Protein 3SC6 (pdb70)

Nearest PDB structures (foldseek):
  3sc6-assembly5_E  TM=1.002E+00  e=9.962E-59  Bacillus anthracis str. Ames
  3sc6-assembly6_F  TM=9.997E-01  e=1.436E-58  Bacillus anthracis str. Ames
  3sc6-assembly2_B  TM=9.891E-01  e=1.300E-56  Bacillus anthracis str. Ames
  1kbz-assembly1_A  TM=9.444E-01  e=1.532E-31  Salmonella enterica subsp. enterica serovar Typhimurium
  8ctr-assembly4_D  TM=9.181E-01  e=6.943E-32  Klebsiella pneumoniae

CATH classification: 3.40.50.720 (+1 more: 3.90.25.10)

InterPro domains:
  IPR005913 dTDP-4-dehydrorhamnose reductase [PTHR10491] (2-282)
  IPR005913 dTDP-4-dehydrorhamnose reductase [TIGR01214] (4-278)
  IPR029903 RmlD-like, substrate binding domain [PF04321] (4-279)
  IPR036291 NAD(P)-binding domain superfamily [SSF51735] (4-278)

Solvent-accessible surface area: 69756 Å² total; per-residue (Å²): 157,74,89,0,1,0,5,22,5,100,38,57,12,0,80,1,0,67,101,65,3,75,90,154,63,8,46,40,76,45,31,33,165,168,117,12,50,11,46,60,29,75,36,3,37,114,16,4,87,146,29,145,4,77,1,1,0,4,23,17,32,21,93,120,24,61,75,0,45,170,65,135,63,76,0,41,35,31,3,0,6,0,1,0,1,4,0,3,1,0,47,80,22,31,0,48,1,0,2,12,3,7,7,32,0,5,78,2,91,111,57,106,1,19,14,17,66,76,136,31,40,41,41,11,25,22,0,23,0,10,58,5,0,1,51,10,0,48,53,2,6,26,58,1,0,0,0,8,8,6,35,42,7,0,44,64,46,110,15,50,0,58,44,11,40,133,53,1,146,143,110,151,87,21,64,10,14,36,54,21,54,0,3,1,0,0,0,0,7,0,3,75,10,1,44,92,0,2,96,41,14,16,9,4,11,0,0,0,0,1,54,37,61,4,7,58,29,88,2,0,99,59,0,7,81,94,26,130,48,206,26,84,12,84,86,32,52,34,162,138,142,60,54,62,5,63,67,7,130,50,5,27,8,52,44,1,2,3,99,10,20,67,26,149,133,12,46,30,10,67,92,0,0,71,82,6,42,128,69,53,229,164,144,92,162,96,50,68,0,1,0,2,22,6,106,35,56,14,1,70,0,0,62,110,57,2,62,89,135,90,8,54,42,80,48,33,35,153,162,121,5,49,8,51,62,27,75,39,1,42,124,19,3,79,145,18,130,3,60,0,1,0,5,23,12,37,24,90,128,19,67,63,0,73,151,78,71,49,74,0,17,33,29,2,0,4,0,2,1,1,2,0,10,1,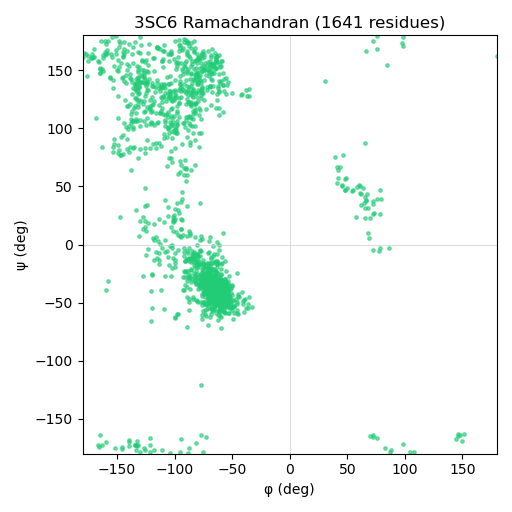0,51,89,29,38,0,40,1,0,1,18,4,10,10,26,0,7,87,8,86,94,81,97,1,26,18,14,58,70,130,28,51,44,27,14,36,20,0,24,0,9,61,6,0,2,56,12,0,50,50,3,7,28,58,1,0,0,0,10,8,6,31,47,7,0,43,62,43,138,14,54,0,74,50,4,35,128,56,6,124,91,201,129,126,7,68,11,36,14,32,18,40,0,3,1,0,0,0,0,6,0,2,73,8,0,31,88,0,2,107,38,12,16,5,4,15,0,0,0,1,0,57,39,46,3,4,51,3,72,2,0,79,67,0,5,76,89,30,127,39,197,42,111,6,25,0,56,20,92,161,83,9,54,106,6,105,60,2,28,8,52,43,21,1,3,128,11,18,65,21,136,150,9,45,33,6,45,90,0,0,83,79,4,53,127,59,99,201,93,74,67,0,1,0,3,20,4,103,36,41,11,0,83,0,0,74,92,67,4,67,86,146,66,6,46,39,70,44,31,34,156,158,115,8,45,9,53,66,27,84,36,2,55,107,16,4,92,136,15,174,3,81,0,2,0,5,27,16,35,26,92,119,26,59,85,0,40,161,79,132,64,77,0,34,34,28,2,0,4,0,1,0,1,4,0,9,2,0,59,81,30,38,0,40,2,0,4,14,2,11,8,18,0,6,82,4,73,94,54,116,0,26,23,13,69,76,136,29,42,46,28,12,29,23,0,20,0,13,55,5,0,4,49,14,0,53,44,3,6,24,58,1,0,0,0,10,7,6,25,44,3,0,51,67,35,130,12,44,0,76,38,12,35,136,37,11,159,108,114,140,91,6,60,5,11,14,16,13,36,0,3,0,0,0,0,0,11,0,3,79,10,0,45,75,0,2,97,36,23,20,7,4,18,0,0,0,0,0,51,40,50,3,7,40,25,88,2,0,118,76,0,6,77,79,29,137,40,212,24,85,22,84,32,19,1,53,83,88,116,56,34,75,4,56,55,3,70,5,1,32,8,57,45,26,2,3,125,16,18,67,24,125,149,11,48,35,12,52,88,1,0,76,80,7,44,146,58,101,203,88,155,82,56,45,1,1,0,2,19,3,101,33,36,11,0,88,0,0,63,97,54,6,81,90,144,86,14,49,37,73,50,31,30,165,163,124,6,50,7,47,60,28,77,46,1,38,104,15,4,83,129,18,144,4,72,3,2,0,4,25,14,36,25,89,137,23,53,69,0,58,142,78,163,58,77,0,33,34,34,1,0,4,0,1,0,1,2,0,11,0,0,48,84,32,36,0,46,1,0,1,19,4,12,9,20,0,2,100,4,93,113,71,120,0,14,19,16,58,62,133,32,49,45,34,14,38,24,0,22,0,7,58,6,0,2,48,11,0,50,44,2,6,30,57,2,0,0,0,13,7,5,29,41,3,0,47,70,32,140,13,45,0,72,50,14,52,146,39,5,172,122,129,103,100,7,59,5,14,33,51,16,42,0,2,0,0,0,0,4,3,0,0,77,9,1,47,92,0,2,89,37,18,20,6,4,18,0,0,0,0,0,44,43,47,3,5,40,30,98,2,0,101,69,0,6,74,82,31,140,40,136,19,100,13,79,70,30,45,52,165,129,126,64,40,70,5,60,65,7,86,63,5,29,8,52,30,25,2,1,122,12,19,67,29,144,148,10,47,28,13,74,95,0,0,79,73,6,44,131,72,105,154,74,81,0,0,0,2,21,4,102,38,32,15,0,76,0,0,68,99,69,3,71,88,147,72,5,51,38,83,47,28,32,155,160,118,7,48,7,50,57,44,73,32,1,51,127,19,5,96,144,23,148,3,71,0,1,0,4,23,14,40,26,92,122,19,82,88,0,53,179,76,127,56,79,0,31,35,30,2,0,5,0,2,1,4,5,0,7,3,0,56,93,12,34,0,41,1,0,2,17,4,8,11,27,0,5,83,5,94,96,77,97,1,27,18,16,63,77,133,29,42,42,37,13,22,21,0,24,0,8,55,4,0,2,53,14,0,58,47,6,5,36,50,2,0,0,0,13,6,5,29,44,4,0,48,59,39,149,12,49,0,68,43,7,50,140,29,20,161,116,130,132,92,10,62,5,10,4,36,14,32,0,2,0,0,0,0,1,5,0,3,73,8,0,46,82,0,1,90,39,20,20,4,4,16,0,0,0,0,1,42,49,44,4,0,47,2,61,2,0,90,69,0,8,78,72,26,139,46,209,21,82,10,34,2,26,7,63,96,89,192,52,57,85,6,127,73,2,34,10,59,39,26,1,3,128,14,20,71,26,141,153,9,44,32,15,52,89,0,0,66,80,4,37,134,72,74,238,237,82,67,81,0,0,0,3,19,9,90,40,41,12,0,83,0,0,70,100,70,4,71,90,149,64,4,52,37,75,48,30,46,161,162,124,5,50,8,51,62,32,72,43,1,40,128,21,4,91,146,26,156,3,79,0,1,0,1,23,16,34,22,89,115,24,60,76,0,45,174,68,130,60,78,0,37,33,30,1,0,6,0,1,0,1,2,0,4,1,0,56,88,30,40,0,45,1,0,1,8,3,8,8,26,0,5,85,2,72,110,66,124,1,20,17,17,59,77,134,32,51,46,36,12,25,21,0,21,0,10,58,5,0,3,52,8,0,52,42,2,6,30,57,1,0,0,0,10,9,5,26,41,4,0,61,60,39,141,14,56,0,61,40,6,36,150,44,5,149,139,124,138,80,13,61,8,12,11,12,16,55,0,2,0,0,0,0,2,4,0,3,68,8,0,48,78,0,2,93,40,14,16,8,3,16,0,0,0,0,0,39,47,50,2,5,45,10,98,2,0,89,66,0,8,77,89,26,135,38,199,23,78,10,64,22,24,4,60,120,88,116,60,40,73,2,60,58,3,62,30,5,28,9,57,35,19,1,4,108,12,20,70,32,156,140,11,43,28,16,54,90,0,0,83,90,4,49,133,62,99

Radius of gyration: 38.67 Å; Cα contacts (8 Å, |Δi|>4): 3733; chains: 6; bounding box: 90×104×115 Å

Secondary structure (DSSP, 8-state):
-EEEEEESTTSHHHHHHHHHS-TTTEEEEEE-TTTS-TT-HHHHHHHHHHH--SEEEE------HHHHTT-HHHHHIIIIIHHHHHHHHHHHHT-EEEEEEEGGGS----SS-B-TTSPP---SHHHHHHHHHHHHHHHH-SSEEEEEE-SEE-SSS--HHHHHHHHHTT-SEEEEE-S-EE--EEHHHHHHHHHHHHTS---EEEE---BS-EEHHHHHHHHHHHHT---EEEEE-HHHH--SS---SB--B--HHHHHTTPPPPPBHHHHHHHHHHHT-/--PPPEEEEEETTTSHHHHHHHHHS-TTTEEEEE--TTT--TT-HHHHHHHHHHH--SEEEE------HHHHHH-HHHHHIIIIIHHHHHHHHHHHHT-EEEEEEEGGGS----TT-B-TTSPP--SSHHHHHHHHHHHHHHHH-SSEEEEEE-SEE-SSS--HHHHHHHHHHH-S-EEEESS-EE--EEHHHHHHHHHHHHTS---EEEE---BS-EEHHHHHHHHHHHTT----EEEE--------SEE-B--HHHHHTTPPPPPBHHHHHHHHHHT-/-PEEEEEETTTSHHHHHHHHHS-TTTEEEEE--TTT--TT-HHHHHHHHHHH--SEEEE------TTGGGT-HHHHHIIIIIHHHHHHHHHHHHT-EEEEEEEGGGS----SS-B-TTSPP--SSHHHHHHHHHHHHHHHH-SSEEEEEE-SEE-SSS--HHHHHHHHHTT-SEEEEE-S-EE--EEHHHHHHHHHHHHTS---EEEE---BS-EEHHHHHHHHHHHHT---EEEEE-HHHHT-SS---SEE-B--HHHHHTTPPPPPBHHHHHHHHHHT-/-PPPEEEEEESTTSHHHHHHTTSS-TTTEEEEEE-TTTS-TT-HHHHHHHHHHH--SEEEE------HHHHHH-HHHHHIIIIIHHHHHHHHHHHHT-EEEEEEEGGGS----TT-B-TTSPP--SSHHHHHHHHHHHHHHHH-SSEEEEEE-SEE-SSS--HHHHHHHHHTT-SEEEEE-S-EE--EEHHHHHHHHHHHTTS---EEEE---BS-EEHHHHHHHHHHHTT---EEEEE-HHHHT-SSPPPSEE-B--HHHHHTTPPPPPBHHHHHHHHHHT-/-EEEEEETTTSHHHHHHHHHS-TTTEEEEEE-TTT--TT-HHHHHHHHHHH--SEEEE------HHHHTT-HHHHHIIIIIHHHHHHHHHHHHT-EEEEEEEGGGS----TT-B-TTSPP--SSHHHHHHHHHHHHHHHH-SSEEEEEE-SEE-SSS--HHHHHHHHHTT-SEEEEE-S-EE--EEHHHHHHHHHHHHHS---EEEE---BS-EEHHHHHHHHHHHHT---EEEEE-TTT-----SEE-B--HHHHHTTPPPPPBHHHHHHHHHHTT-/-PEEEEEETTTSHHHHHHHHHS-TTTEEEEEE-TTT--TT-HHHHHHHHHHH--SEEEE------TTGGGT-HHHHHIIIIIHHHHHHHHHHHHT-EEEEEEESTTS----SS-B-TTSPP--SSHHHHHHHHHHHHHHHH-SSEEEEEE-SEE-SSS--HHHHHHHHHHH-SEEEEE-S-EE--EEHHHHHHHHHHHTTT---EEEE---BS-EEHHHHHHHHHHHTT---EEEEE-HHHHT-SS---SEE-B--HHHHHTTPPPPPBHHHHHHHHHHT-

Foldseek 3Di:
DFEEEEEQLQDQQNVVLLVPQDVVVYPYHYDHCVQAPLLDLVSLLVVCVVRLGQAYEYPWADPPQQCCQVVLVVRQSGQQVSLLSNLQNCAVSVHAYEAEAELQQAQQADQQAEEQPDHGDHQWSNNVNNVNSVVSNVVRHDQYEYEYEDQEGEDDDDHLLVVLVVVLVVDQEEEDEFQAKAFHAYSVLVSVVVSVPNVDRLHDYFYDTADDMGGSQRVSVLSCVLVVGNHHYHYDHPVVVDGSGDDHSHRYHDGDSCVVVPHDHGHGSSVSSNVRVVVND/DDDDAFEEEEECLVDFLNVVLQVVDPVVRHDYHYDHCVQAPLLDLVSLLVVCVVRLGQEYEYPWADPDQQCCQVPLVVRLSGQAVSLLSNLQSCQVSVHAYEAEAELQQACQPDQQAEEQPDHGDGQWSNSVSNVNSVVSNVVRHQRYEYEYEYQEGEQDDDHLLVVLVVVLVVDDAAEFEFQAKEAHAYSVLQSVVVVVVSVDRLHDYFYDGADDMGGSQVVSVVSCVLVVGDHDHHYDHDVTGRDHRYRDYNGDVCVVVPHDHGHHSSVSSNVRVVVD/DAFEEEEEQLQAQQNVVLQVPPDVVRYPYDYDHCVQAPLLDLVSLLVVCVVRLGQEYEYPWADPPQLCCQVVLVRRQSGQQVSLLSNLQSCQVSVHAYEAEAELQQAQQADQQAEAQPDHGDHQWSNRVSNVNSVVSNVVRHDHYEYEYEDQEDEPDDDHLLVVLVVVLVPDQEEEFEFQAKEAHAYSVLVSVVVSVPNVDRLHGYFYDGADDMGGSQVVSVLSCVLVVGNHHYHYDHPVVVDRNGGDHSYRDHDGDSCVVVVHDHGHHSSVSVNVRVVVD/DDDAFEEEEEQLQAFCNVVVVVVDDCVHHVYHYDHCPQAPLLDLVSLLVVCVVSLGQEYEYPWADPPQQCCQVPLVVRLSTQASSLLSNLQSCAVSVHAYEAEAELQQACFADQVAAELPDHGHHNWSNNVSNVNSVVSNVVRHQHYEYEYEYQEDAPDHDHLLVVLVVVLVPAQEEEFEAQAKAAHAYSVLVSVVVVVRSPDRLHDYFYDGADDMGGSQVVSVLSCVLVVGRHHYHYDHPVVVPGNGDHHSHRHHDGPSCVVVVHDHGHHSSVSSNCRVVVD/DFEEEEEQLQAFQNVVLQVPPDCVVYPYDYDHCVQAPLLDLVSLLVVCVVNLGQEYEYPWADPPLVCCQVVLVVRQSGQQVSLLSNLQSCQVSVHAYEQEAELQQAQQQDQQADEQPDHGDGLFSNNVSNVNSVVSNVVRHDQYEYEYEYQEDEPDDDHLLVVLVVVLVPDAEDEFEFQAKEAHAYSVLVSVVVSVPNVDRPHGYFYDGADDMGGSQVVSVLSCVLVVGNHHYDYDHPVVPSDDHSYHYHDGDVCVVVPHDHTHHSSVSSNCRVVVPD/DAFEEEEEQLQAFLNVVLVVVADVVRHPYDYDHCVQAPLLDLVSLLVVCVVRLGQEYEYPWADPPFQCCQVVLVVRQSGQQVSLLSNLQSCAVSVHAYEAEAELLQACQPDQLAEEQPDHGDHQWSNSVSNVNSVVSNVVRHDHYEYEYEPQEDEDDDDHLLVVLVVCLVVDAEDEFEFLAKEFHAYSVLVSVVVNVVSPPSLHDYFYDGADDMGGSQVVSVLSCVLVVGHHHYHYDHPVRVPGNGDDRSYSYHDGCVCVVVPHDHGHGSSVSSNVRVVVD

Sequence (1684 aa):
KERVIITGANGQLGKQLQEELNPEEYDIYPFDKKLLDITNISQVQQVVQEIRPHIIIHCAAYTKVDQAEKERDLAYVINAIGARNVAVASQLVGAKLVYISTDYVFQGDRPEGYDEFHHNPAPINIYGASKYAGEQFVKELHNKYFIVRTSWLYGKYGNNFVKTMIRLGKEREEISVVADQIGSPTYVADLNVMINKLIHTTSSLYGTYHVSNTGSCSWFEFAKKIFSYANMKVNVLPVSTEEFGAAAARPKYSIFQHNMLRLNGFLQMPSWEEGLERFFIETKSNAMKERVIITGANGQLGKQLQEELNPEEYDIYPFDKKLLDITNISQVQQVVQEIRPHIIIHCAAYTKVDQAEKERDLAYVINAIGARNVAVASQLVGAKLVYISTDYVFQGDRPEGYDEFHHNPAPINIYGASKYAGEQFVKELHNKYFIVRTSWLYGKYGNNFVKTMIRLGKEREEISVVADQIGSPTYVADLNVMINKLIHTSLYGTYHVSNTGSCSWFEFAKKIFSYANMKVNVLPVSTAAAARPKYSIFQHNMLRLNGFLQMPSWEEGLERFFIETMKERVIITGANGQLGKQLQEELNPEEYDIYPFDKKLLDITNISQVQQVVQEIRPHIIIHCAAYTKVDQAEKERRDLAYVINAIGARNVAVASQLVGAKLVYISTDYVFQGDRPEGYDEFHHNPAPINIYGASKYAGEQFVKELHNKYFIVRTSWLYGKYGNNFVKTMIRLGKERREEISVVADQIGSPTYVADLNVMINKLIHTSLYGTYHVSNTGSCSWFEFAKKIFSYANMKVNVLPVSTEEFGAAAARPKYSIFQHNMLRLNGFLQMPSWEEGLERFFIETNAMKERVIITGANGQLGKQLQEELNPEEYDIYPFDKKLLDITNISQVQQVVQEIRPHIIIHCAAYTKVDQAEKERDLAYVINAIGARNVAVASQLVGAKLVYISTDYVFQGDRPEGYDEFHHNPAPINIYGASKYAGEQFVKELHNKYFIVRTSWLYGKYGNNFVKTMIRLGKEREEISVVADQIGSSPTYVADLNVMINKLIHTSLYGTYHVSNTGSCSWFEFAKKIFSYANMKVNVLPVSTEEFGAAAARPKYSIFQHNMLRLNGFLQMPSWEEGLERFFIETKERVIITGANGQLGKQLQEELNPEEYDIYPFDKKLLDITNISQVQQVVQEIRPHIIIHCAAYTKVDQAEKERDLAYVINAIGARNVAVASQLVGAKLVYISTDYVFQGDRPEGYDEFHHNPAPINIYGASKYAGEQFVKELHNKYFIVRTSWLYGKYGNNFVKTMIRLGKEREEISVVADQIGSPTYVADLNVMINKLIHTSLYGTYHVSNTGSCSWFEFAKKIFSYANMKVNVLPVSTEEFAARPKYSIFQHNMLRLNGFLQMPSWEEGLERFFIETKMKERVIITGANGQLGKQLQEELNPEEYDIYPFDKKLLDITNISQVQQVVQEIRPHIIIHCAAYTKVDQAEKERDLAYVINAIGARNVAVASQLVGAKLVYISTDYVFQGDRPEGYDEFHHNPAPINIYGASKYAGEQFVKELHNKYFIVRTSWLYGKYGNNFVKTMIRLGKEREEISVVADQIGSPTYVADLNVMINKLIHTSLYGTYHVSNTGSCSWFEFAKKIFSYANMKVNVLPVSTEEFGAAAARPKYSIFQHNMLRLNGFLQMPSWEEGLERFFIET

B-factor: mean 56.69, std 13.42, range [2.56, 114.32]

Organism: Bacillus anthracis (NCBI:txid1392)

Structure (mmCIF, N/CA/C/O backbone):
data_3SC6
#
_entry.id   3SC6
#
_cell.length_a   79.449
_cell.length_b   113.337
_cell.length_c   144.949
_cell.angle_alpha   90.00
_cell.angle_beta   91.18
_cell.angle_gamma   90.00
#
_symmetry.space_group_name_H-M   'P 1 21 1'
#
loop_
_entity.id
_entity.type
_entity.pdbx_description
1 polymer 'dTDP-4-dehydrorhamnose reductase'
2 non-polymer 'NADP NICOTINAMIDE-ADENINE-DINUCLEOTIDE PHOSPHATE'
3 non-polymer 'SULFATE ION'
4 water water
#
loop_
_atom_site.group_PDB
_atom_site.id
_atom_site.type_symbol
_atom_site.label_atom_id
_atom_site.label_alt_id
_atom_site.label_comp_id
_atom_site.label_asym_id
_atom_site.label_entity_id
_atom_site.label_seq_id
_atom_site.pdbx_PDB_ins_code
_atom_site.Cartn_x
_atom_site.Cartn_y
_atom_site.Cartn_z
_atom_site.occupancy
_atom_site.B_iso_or_equiv
_atom_site.auth_seq_id
_atom_site.auth_comp_id
_atom_site.auth_asym_id
_atom_site.auth_atom_id
_atom_site.pdbx_PDB_model_num
ATOM 1 N N . LYS A 1 5 ? 32.438 -62.467 85.101 1.00 64.66 2 LYS A N 1
ATOM 2 C CA . LYS A 1 5 ? 32.981 -63.178 86.293 1.00 64.88 2 LYS A CA 1
ATOM 3 C C . LYS A 1 5 ? 34.259 -62.436 86.709 1.00 62.79 2 LYS A C 1
ATOM 4 O O . LYS A 1 5 ? 35.366 -62.961 86.576 1.00 63.14 2 LYS A O 1
ATOM 10 N N . GLU A 1 6 ? 34.103 -61.216 87.211 1.00 60.26 3 GLU A N 1
ATOM 11 C CA . GLU A 1 6 ? 35.254 -60.412 87.629 1.00 58.67 3 GLU A CA 1
ATOM 12 C C . GLU A 1 6 ? 36.058 -61.005 88.797 1.00 57.87 3 GLU A C 1
ATOM 13 O O . GLU A 1 6 ? 35.572 -61.840 89.549 1.00 58.34 3 GLU A O 1
ATOM 19 N N . ARG A 1 7 ? 37.288 -60.525 88.937 1.00 56.41 4 ARG A N 1
ATOM 20 C CA . ARG A 1 7 ? 38.230 -60.982 89.955 1.00 55.95 4 ARG A CA 1
ATOM 21 C C . ARG A 1 7 ? 38.512 -59.854 90.927 1.00 53.27 4 ARG A C 1
ATOM 22 O O . ARG A 1 7 ? 38.767 -58.733 90.497 1.00 52.33 4 ARG A O 1
ATOM 30 N N . VAL A 1 8 ? 38.507 -60.146 92.225 1.00 51.94 5 VAL A N 1
ATOM 31 C CA . VAL A 1 8 ? 38.768 -59.117 93.223 1.00 49.72 5 VAL A CA 1
ATOM 32 C C . VAL A 1 8 ? 39.803 -59.573 94.235 1.00 49.14 5 VAL A C 1
ATOM 33 O O . VAL A 1 8 ? 39.708 -60.668 94.774 1.00 50.25 5 VAL A O 1
ATOM 37 N N . ILE A 1 9 ? 40.806 -58.736 94.471 1.00 47.68 6 ILE A N 1
ATOM 38 C CA . ILE A 1 9 ? 41.853 -59.041 95.437 1.00 47.58 6 ILE A CA 1
ATOM 39 C C . ILE A 1 9 ? 41.623 -58.211 96.690 1.00 46.66 6 ILE A C 1
ATOM 40 O O . ILE A 1 9 ? 41.271 -57.037 96.603 1.00 44.98 6 ILE A O 1
ATOM 45 N N . ILE A 1 10 ? 41.803 -58.835 97.854 1.00 47.50 7 ILE A N 1
ATOM 46 C CA . ILE A 1 10 ? 41.627 -58.157 99.136 1.00 46.80 7 ILE A CA 1
ATOM 47 C C . ILE A 1 10 ? 42.922 -58.238 99.939 1.00 47.16 7 ILE A C 1
ATOM 48 O O . ILE A 1 10 ? 43.372 -59.325 100.288 1.00 48.44 7 ILE A O 1
ATOM 53 N N . THR A 1 11 ? 43.525 -57.087 100.214 1.00 46.49 8 THR A N 1
ATOM 54 C CA . THR A 1 11 ? 44.765 -57.042 100.981 1.00 47.91 8 THR A CA 1
ATOM 55 C C . THR A 1 11 ? 44.419 -56.872 102.464 1.00 49.04 8 THR A C 1
ATOM 56 O O . THR A 1 11 ? 43.616 -56.016 102.823 1.00 48.68 8 THR A O 1
ATOM 60 N N . GLY A 1 12 ? 45.033 -57.683 103.320 1.00 51.25 9 GLY A N 1
ATOM 61 C CA . GLY A 1 12 ? 44.770 -57.625 104.762 1.00 52.74 9 GLY A CA 1
ATOM 62 C C . GLY A 1 12 ? 43.451 -58.331 105.053 1.00 54.10 9 GLY A C 1
ATOM 63 O O . GLY A 1 12 ? 42.609 -57.822 105.794 1.00 54.36 9 GLY A O 1
ATOM 64 N N . ALA A 1 13 ? 43.292 -59.517 104.465 1.00 55.49 10 ALA A N 1
ATOM 65 C CA . ALA A 1 13 ? 42.086 -60.338 104.609 1.00 56.67 10 ALA A CA 1
ATOM 66 C C . ALA A 1 13 ? 41.773 -60.851 106.017 1.00 58.80 10 ALA A C 1
ATOM 67 O O . ALA A 1 13 ? 40.623 -61.181 106.297 1.00 59.66 10 ALA A O 1
ATOM 69 N N . ASN A 1 14 ? 42.774 -60.942 106.892 1.00 60.18 11 ASN A N 1
ATOM 70 C CA . ASN A 1 14 ? 42.534 -61.426 108.260 1.00 62.49 11 ASN A CA 1
ATOM 71 C C . ASN A 1 14 ? 42.050 -60.363 109.242 1.00 61.91 11 ASN A C 1
ATOM 72 O O . ASN A 1 14 ? 41.637 -60.691 110.356 1.00 63.71 11 ASN A O 1
ATOM 77 N N . GLY A 1 15 ? 42.091 -59.097 108.832 1.00 59.93 12 GLY A N 1
ATOM 78 C CA . GLY A 1 15 ? 41.652 -57.993 109.687 1.00 59.60 12 GLY A CA 1
ATOM 79 C C . GLY A 1 15 ? 40.143 -57.905 109.801 1.00 59.81 12 GLY A C 1
ATOM 80 O O . GLY A 1 15 ? 39.422 -58.720 109.231 1.00 59.94 12 GLY A O 1
ATOM 81 N N . GLN A 1 16 ? 39.666 -56.906 110.534 1.00 60.14 13 GLN A N 1
ATOM 82 C CA . GLN A 1 16 ? 38.228 -56.709 110.729 1.00 61.50 13 GLN A CA 1
ATOM 83 C C . GLN A 1 16 ? 37.433 -56.685 109.421 1.00 60.57 13 GLN A C 1
ATOM 84 O O . GLN A 1 16 ? 36.436 -57.397 109.302 1.00 61.11 13 GLN A O 1
ATOM 90 N N . LEU A 1 17 ? 37.856 -55.864 108.454 1.00 59.31 14 LEU A N 1
ATOM 91 C CA . LEU A 1 17 ? 37.154 -55.779 107.164 1.00 59.06 14 LEU A CA 1
ATOM 92 C C . LEU A 1 17 ? 37.367 -56.986 106.278 1.00 59.27 14 LEU A C 1
ATOM 93 O O . LEU A 1 17 ? 36.414 -57.671 105.918 1.00 59.76 14 LEU A O 1
ATOM 98 N N . GLY A 1 18 ? 38.621 -57.219 105.906 1.00 59.06 15 GLY A N 1
ATOM 99 C CA . GLY A 1 18 ? 38.979 -58.338 105.046 1.00 59.66 15 GLY A CA 1
ATOM 100 C C . GLY A 1 18 ? 38.316 -59.644 105.429 1.00 61.61 15 GLY A C 1
ATOM 101 O O . GLY A 1 18 ? 37.822 -60.373 104.572 1.00 62.31 15 GLY A O 1
ATOM 102 N N . LYS A 1 19 ? 38.310 -59.936 106.722 1.00 63.02 16 LYS A N 1
ATOM 103 C CA . LYS A 1 19 ? 37.712 -61.157 107.235 1.00 65.22 16 LYS A CA 1
ATOM 104 C C . LYS A 1 19 ? 36.206 -61.208 106.962 1.00 65.22 16 LYS A C 1
ATOM 105 O O . LYS A 1 19 ? 35.676 -62.255 106.587 1.00 66.24 16 LYS A O 1
ATOM 111 N N . GLN A 1 20 ? 35.528 -60.073 107.130 1.00 63.82 17 GLN A N 1
ATOM 112 C CA . GLN A 1 20 ? 34.079 -60.004 106.915 1.00 64.07 17 GLN A CA 1
ATOM 113 C C . GLN A 1 20 ? 33.672 -59.592 105.493 1.00 62.79 17 GLN A C 1
ATOM 114 O O . GLN A 1 20 ? 32.601 -59.967 105.025 1.00 63.04 17 GLN A O 1
ATOM 120 N N . LEU A 1 21 ? 34.518 -58.823 104.816 1.00 61.59 18 LEU A N 1
ATOM 121 C CA . LEU A 1 21 ? 34.235 -58.384 103.449 1.00 60.80 18 LEU A CA 1
ATOM 122 C C . LEU A 1 21 ? 34.280 -59.606 102.541 1.00 61.97 18 LEU A C 1
ATOM 123 O O . LEU A 1 21 ? 33.448 -59.774 101.651 1.00 62.08 18 LEU A O 1
ATOM 128 N N . GLN A 1 22 ? 35.273 -60.451 102.788 1.00 63.25 19 GLN A N 1
ATOM 129 C CA . GLN A 1 22 ? 35.485 -61.684 102.046 1.00 65.02 19 GLN A CA 1
ATOM 130 C C . GLN A 1 22 ? 34.234 -62.571 102.022 1.00 66.98 19 GLN A C 1
ATOM 131 O O . GLN A 1 22 ? 34.004 -63.302 101.061 1.00 67.97 19 GLN A O 1
ATOM 137 N N . GLU A 1 23 ? 33.436 -62.503 103.082 1.00 68.23 20 GLU A N 1
ATOM 138 C CA . GLU A 1 23 ? 32.217 -63.301 103.187 1.00 70.70 20 GLU A CA 1
ATOM 139 C C . GLU A 1 23 ? 30.977 -62.619 102.629 1.00 70.62 20 GLU A C 1
ATOM 140 O O . GLU A 1 23 ? 30.009 -63.288 102.284 1.00 71.64 20 GLU A O 1
ATOM 146 N N . GLU A 1 24 ? 30.999 -61.293 102.546 1.00 69.82 21 GLU A N 1
ATOM 147 C CA . GLU A 1 24 ? 29.843 -60.547 102.045 1.00 70.22 21 GLU A CA 1
ATOM 148 C C . GLU A 1 24 ? 29.811 -60.249 100.538 1.00 69.76 21 GLU A C 1
ATOM 149 O O . GLU A 1 24 ? 28.792 -59.784 100.025 1.00 69.75 21 GLU A O 1
ATOM 155 N N . LEU A 1 25 ? 30.911 -60.498 99.833 1.00 69.67 22 LEU A N 1
ATOM 156 C CA . LEU A 1 25 ? 30.938 -60.265 98.390 1.00 69.21 22 LEU A CA 1
ATOM 157 C C . LEU A 1 25 ? 30.340 -61.516 97.761 1.00 70.96 22 LEU A C 1
ATOM 158 O O . LEU A 1 25 ? 30.781 -62.628 98.052 1.00 71.99 22 LEU A O 1
ATOM 163 N N . ASN A 1 26 ? 29.332 -61.332 96.913 1.00 71.39 23 ASN A N 1
ATOM 164 C CA . ASN A 1 26 ? 28.664 -62.452 96.256 1.00 73.13 23 ASN A CA 1
ATOM 165 C C . ASN A 1 26 ? 29.654 -63.293 95.442 1.00 73.20 23 ASN A C 1
ATOM 166 O O . ASN A 1 26 ? 30.213 -62.813 94.456 1.00 72.15 23 ASN A O 1
ATOM 171 N N . PRO A 1 27 ? 29.874 -64.556 95.857 1.00 74.71 24 PRO A N 1
ATOM 172 C CA . PRO A 1 27 ? 30.807 -65.441 95.151 1.00 74.96 24 PRO A CA 1
ATOM 173 C C . PRO A 1 27 ? 30.356 -65.834 93.744 1.00 75.57 24 PRO A C 1
ATOM 174 O O . PRO A 1 27 ? 31.186 -66.239 92.936 1.00 75.91 24 PRO A O 1
ATOM 178 N N . GLU A 1 28 ? 29.061 -65.734 93.457 1.00 76.54 25 GLU A N 1
ATOM 179 C CA . GLU A 1 28 ? 28.549 -66.077 92.127 1.00 77.54 25 GLU A CA 1
ATOM 180 C C . GLU A 1 28 ? 28.490 -64.810 91.279 1.00 75.51 25 GLU A C 1
ATOM 181 O O . GLU A 1 28 ? 27.511 -64.544 90.589 1.00 75.84 25 GLU A O 1
ATOM 187 N N . GLU A 1 29 ? 29.573 -64.043 91.347 1.00 73.75 26 GLU A N 1
ATOM 188 C CA . GLU A 1 29 ? 29.716 -62.790 90.620 1.00 72.02 26 GLU A CA 1
ATOM 189 C C . GLU A 1 29 ? 31.200 -62.439 90.520 1.00 70.18 26 GLU A C 1
ATOM 190 O O . GLU A 1 29 ? 31.660 -61.945 89.489 1.00 69.45 26 GLU A O 1
ATOM 196 N N . TYR A 1 30 ? 31.940 -62.702 91.599 1.00 69.16 27 TYR A N 1
ATOM 197 C CA . TYR A 1 30 ? 33.369 -62.424 91.652 1.00 67.43 27 TYR A CA 1
ATOM 198 C C . TYR A 1 30 ? 34.199 -63.602 92.152 1.00 67.70 27 TYR A C 1
ATOM 199 O O . TYR A 1 30 ? 33.713 -64.435 92.913 1.00 68.62 27 TYR A O 1
ATOM 208 N N . ASP A 1 31 ? 35.455 -63.659 91.712 1.00 67.14 28 ASP A N 1
ATOM 209 C CA . ASP A 1 31 ? 36.391 -64.697 92.141 1.00 68.20 28 ASP A CA 1
ATOM 210 C C . ASP A 1 31 ? 37.147 -63.960 93.226 1.00 66.48 28 ASP A C 1
ATOM 211 O O . ASP A 1 31 ? 37.990 -63.113 92.932 1.00 65.32 28 ASP A O 1
ATOM 216 N N . ILE A 1 32 ? 36.836 -64.268 94.478 1.00 66.23 29 ILE A N 1
ATOM 217 C CA . ILE A 1 32 ? 37.478 -63.604 95.607 1.00 65.16 29 ILE A CA 1
ATOM 218 C C . ILE A 1 32 ? 38.841 -64.183 95.964 1.00 64.87 29 ILE A C 1
ATOM 219 O O . ILE A 1 32 ? 38.946 -65.344 96.351 1.00 66.68 29 ILE A O 1
ATOM 224 N N . TYR A 1 33 ? 39.879 -63.358 95.836 1.00 62.91 30 TYR A N 1
ATOM 225 C CA . TYR A 1 33 ? 41.245 -63.768 96.146 1.00 62.83 30 TYR A CA 1
ATOM 226 C C . TYR A 1 33 ? 41.777 -63.014 97.356 1.00 62.05 30 TYR A C 1
ATOM 227 O O . TYR A 1 33 ? 42.411 -61.974 97.207 1.00 60.76 30 TYR A O 1
ATOM 236 N N . PRO A 1 34 ? 41.519 -63.534 98.562 1.00 63.09 31 PRO A N 1
ATOM 237 C CA . PRO A 1 34 ? 41.997 -62.881 99.772 1.00 62.63 31 PRO A CA 1
ATOM 238 C C . PRO A 1 34 ? 43.447 -63.238 100.068 1.00 63.26 31 PRO A C 1
ATOM 239 O O . PRO A 1 34 ? 43.874 -64.355 99.789 1.00 64.49 31 PRO A O 1
ATOM 243 N N . PHE A 1 35 ? 44.194 -62.288 100.621 1.00 62.95 32 PHE A N 1
ATOM 244 C CA . PHE A 1 35 ? 45.599 -62.500 100.966 1.00 63.92 32 PHE A CA 1
ATOM 245 C C . PHE A 1 35 ? 45.945 -61.942 102.329 1.00 64.87 32 PHE A C 1
ATOM 246 O O . PHE A 1 35 ? 45.589 -60.818 102.666 1.00 63.58 32 PHE A O 1
ATOM 254 N N . ASP A 1 36 ? 46.663 -62.742 103.103 1.00 67.56 33 ASP A N 1
ATOM 255 C CA . ASP A 1 36 ? 47.077 -62.349 104.429 1.00 69.17 33 ASP A CA 1
ATOM 256 C C . ASP A 1 36 ? 48.407 -61.615 104.285 1.00 68.71 33 ASP A C 1
ATOM 257 O O . ASP A 1 36 ? 48.920 -61.439 103.179 1.00 67.65 33 ASP A O 1
ATOM 262 N N . LYS A 1 37 ? 48.944 -61.190 105.418 1.00 69.62 34 LYS A N 1
ATOM 263 C CA . LYS A 1 37 ? 50.206 -60.479 105.502 1.00 69.91 34 LYS A CA 1
ATOM 264 C C . LYS A 1 37 ? 51.375 -61.303 104.918 1.00 71.11 34 LYS A C 1
ATOM 265 O O . LYS A 1 37 ? 52.225 -60.762 104.209 1.00 71.11 34 LYS A O 1
ATOM 271 N N . LYS A 1 38 ? 51.405 -62.606 105.199 1.00 72.59 35 LYS A N 1
ATOM 272 C CA . LYS A 1 38 ? 52.479 -63.479 104.698 1.00 73.85 35 LYS A CA 1
ATOM 273 C C . LYS A 1 38 ? 52.356 -63.846 103.210 1.00 72.98 35 LYS A C 1
ATOM 274 O O . LYS A 1 38 ? 53.367 -63.986 102.518 1.00 73.38 35 LYS A O 1
ATOM 280 N N . LEU A 1 39 ? 51.128 -64.010 102.723 1.00 71.60 36 LEU A N 1
ATOM 281 C CA . LEU A 1 39 ? 50.905 -64.362 101.316 1.00 70.74 36 LEU A CA 1
ATOM 282 C C . LEU A 1 39 ? 51.001 -63.155 100.380 1.00 68.31 36 LEU A C 1
ATOM 283 O O . LEU A 1 39 ? 51.190 -63.316 99.173 1.00 67.92 36 LEU A O 1
ATOM 288 N N . LEU A 1 40 ? 50.862 -61.952 100.938 1.00 66.34 37 LEU A N 1
ATOM 289 C CA . LEU A 1 40 ? 50.938 -60.711 100.158 1.00 64.26 37 LEU A CA 1
ATOM 290 C C . LEU A 1 40 ? 51.405 -59.562 101.044 1.00 63.15 37 LEU A C 1
ATOM 291 O O . LEU A 1 40 ? 50.589 -58.834 101.619 1.00 61.84 37 LEU A O 1
ATOM 296 N N . ASP A 1 41 ? 52.723 -59.415 101.161 1.00 63.22 38 ASP A N 1
ATOM 297 C CA . ASP A 1 41 ? 53.309 -58.360 101.975 1.00 62.36 38 ASP A CA 1
ATOM 298 C C . ASP A 1 41 ? 53.248 -57.054 101.188 1.00 60.64 38 ASP A C 1
ATOM 299 O O . ASP A 1 41 ? 53.935 -56.883 100.186 1.00 60.59 38 ASP A O 1
ATOM 304 N N . ILE A 1 42 ? 52.414 -56.141 101.667 1.00 59.58 39 ILE A N 1
ATOM 305 C CA . ILE A 1 42 ? 52.211 -54.838 101.045 1.00 58.47 39 ILE A CA 1
ATOM 306 C C . ILE A 1 42 ? 53.523 -54.058 100.883 1.00 58.10 39 ILE A C 1
ATOM 307 O O . ILE A 1 42 ? 53.693 -53.320 99.913 1.00 57.58 39 ILE A O 1
ATOM 312 N N . THR A 1 43 ? 54.451 -54.238 101.821 1.00 58.39 40 THR A N 1
ATOM 313 C CA . THR A 1 43 ? 55.740 -53.540 101.779 1.00 58.67 40 THR A CA 1
ATOM 314 C C . THR A 1 43 ? 56.754 -54.137 100.798 1.00 59.84 40 THR A C 1
ATOM 315 O O . THR A 1 43 ? 57.845 -53.594 100.634 1.00 60.79 40 THR A O 1
ATOM 319 N N . ASN A 1 44 ? 56.406 -55.255 100.165 1.00 60.34 41 ASN A N 1
ATOM 320 C CA . ASN A 1 44 ? 57.293 -55.911 99.198 1.00 61.52 41 ASN A CA 1
ATOM 321 C C . ASN A 1 44 ? 56.703 -55.713 97.802 1.00 60.94 41 ASN A C 1
ATOM 322 O O . ASN A 1 44 ? 55.840 -56.473 97.364 1.00 61.01 41 ASN A O 1
ATOM 327 N N . ILE A 1 45 ? 57.182 -54.684 97.109 1.00 60.97 42 ILE A N 1
ATOM 328 C CA . ILE A 1 45 ? 56.696 -54.356 95.771 1.00 60.05 42 ILE A CA 1
ATOM 329 C C . ILE A 1 45 ? 56.884 -55.496 94.767 1.00 61.21 42 ILE A C 1
ATOM 330 O O . ILE A 1 45 ? 55.998 -55.767 93.955 1.00 61.21 42 ILE A O 1
ATOM 335 N N . SER A 1 46 ? 58.025 -56.167 94.819 1.00 62.58 43 SER A N 1
ATOM 336 C CA . SER A 1 46 ? 58.275 -57.264 93.900 1.00 63.68 43 SER A CA 1
ATOM 337 C C . SER A 1 46 ? 57.180 -58.318 94.048 1.00 62.68 43 SER A C 1
ATOM 338 O O . SER A 1 46 ? 56.722 -58.887 93.059 1.00 62.95 43 SER A O 1
ATOM 341 N N . GLN A 1 47 ? 56.755 -58.565 95.284 1.00 61.76 44 GLN A N 1
ATOM 342 C CA . GLN A 1 47 ? 55.712 -59.550 95.551 1.00 61.84 44 GLN A CA 1
ATOM 343 C C . GLN A 1 47 ? 54.346 -59.015 95.134 1.00 60.29 44 GLN A C 1
ATOM 344 O O . GLN A 1 47 ? 53.534 -59.752 94.570 1.00 60.68 44 GLN A O 1
ATOM 350 N N . VAL A 1 48 ? 54.095 -57.737 95.420 1.00 58.16 45 VAL A N 1
ATOM 351 C CA . VAL A 1 48 ? 52.822 -57.114 95.073 1.00 56.39 45 VAL A CA 1
ATOM 352 C C . VAL A 1 48 ? 52.568 -57.243 93.575 1.00 57.15 45 VAL A C 1
ATOM 353 O O . VAL A 1 48 ? 51.470 -57.613 93.151 1.00 56.31 45 VAL A O 1
ATOM 357 N N . GLN A 1 49 ? 53.584 -56.934 92.776 1.00 58.47 46 GLN A N 1
ATOM 358 C CA . GLN A 1 49 ? 53.456 -57.029 91.326 1.00 59.67 46 GLN A CA 1
ATOM 359 C C . GLN A 1 49 ? 53.249 -58.477 90.869 1.00 60.84 46 GLN A C 1
ATOM 360 O O . GLN A 1 49 ? 52.383 -58.746 90.043 1.00 61.07 46 GLN A O 1
ATOM 366 N N . GLN A 1 50 ? 54.013 -59.410 91.424 1.00 61.95 47 GLN A N 1
ATOM 367 C CA . GLN A 1 50 ? 53.872 -60.813 91.047 1.00 63.29 47 GLN A CA 1
ATOM 368 C C . GLN A 1 50 ? 52.438 -61.305 91.206 1.00 61.58 47 GLN A C 1
ATOM 369 O O . GLN A 1 50 ? 51.867 -61.890 90.294 1.00 62.10 47 GLN A O 1
ATOM 375 N N . VAL A 1 51 ? 51.867 -61.072 92.380 1.00 60.13 48 VAL A N 1
ATOM 376 C CA . VAL A 1 51 ? 50.507 -61.500 92.666 1.00 59.68 48 VAL A CA 1
ATOM 377 C C . VAL A 1 51 ? 49.467 -60.797 91.797 1.00 59.30 48 VAL A C 1
ATOM 378 O O . VAL A 1 51 ? 48.560 -61.441 91.268 1.00 59.37 48 VAL A O 1
ATOM 382 N N . VAL A 1 52 ? 49.598 -59.483 91.648 1.00 59.00 49 VAL A N 1
ATOM 383 C CA . VAL A 1 52 ? 48.653 -58.721 90.840 1.00 58.66 49 VAL A CA 1
ATOM 384 C C . VAL A 1 52 ? 48.763 -59.079 89.354 1.00 59.97 49 VAL A C 1
ATOM 385 O O . VAL A 1 52 ? 47.770 -59.028 88.637 1.00 59.76 49 VAL A O 1
ATOM 389 N N . GLN A 1 53 ? 49.962 -59.431 88.892 1.00 61.76 50 GLN A N 1
ATOM 390 C CA . GLN A 1 53 ? 50.157 -59.805 87.483 1.00 63.15 50 GLN A CA 1
ATOM 391 C C . GLN A 1 53 ? 49.498 -61.140 87.183 1.00 63.64 50 GLN A C 1
ATOM 392 O O . GLN A 1 53 ? 48.736 -61.267 86.232 1.00 63.52 50 GLN A O 1
ATOM 398 N N . GLU A 1 54 ? 49.811 -62.132 88.008 1.00 64.61 51 GLU A N 1
ATOM 399 C CA . GLU A 1 54 ? 49.274 -63.480 87.857 1.00 66.19 51 GLU A CA 1
ATOM 400 C C . GLU A 1 54 ? 47.748 -63.519 87.866 1.00 64.91 51 GLU A C 1
ATOM 401 O O . GLU A 1 54 ? 47.132 -63.994 86.916 1.00 65.70 51 GLU A O 1
ATOM 407 N N . ILE A 1 55 ? 47.145 -63.019 88.937 1.00 63.41 52 ILE A N 1
ATOM 408 C CA . ILE A 1 55 ? 45.690 -63.004 89.060 1.00 62.32 52 ILE A CA 1
ATOM 409 C C . ILE A 1 55 ? 45.077 -61.965 88.125 1.00 61.10 52 ILE A C 1
ATOM 410 O O . ILE A 1 55 ? 44.019 -62.192 87.532 1.00 60.88 52 ILE A O 1
ATOM 415 N N . ARG A 1 56 ? 45.761 -60.833 87.998 1.00 60.07 53 ARG A N 1
ATOM 416 C CA . ARG A 1 56 ? 45.326 -59.727 87.147 1.00 59.43 53 ARG A CA 1
ATOM 417 C C . ARG A 1 56 ? 43.839 -59.465 87.390 1.00 57.31 53 ARG A C 1
ATOM 418 O O . ARG A 1 56 ? 42.985 -59.842 86.584 1.00 58.02 53 ARG A O 1
ATOM 426 N N . PRO A 1 57 ? 43.535 -58.800 88.518 1.00 54.47 54 PRO A N 1
ATOM 427 C CA . PRO A 1 57 ? 42.179 -58.475 88.945 1.00 53.16 54 PRO A CA 1
ATOM 428 C C . PRO A 1 57 ? 41.545 -57.201 88.408 1.00 51.03 54 PRO A C 1
ATOM 429 O O . PRO A 1 57 ? 42.234 -56.240 88.072 1.00 49.28 54 PRO A O 1
ATOM 433 N N . HIS A 1 58 ? 40.217 -57.220 88.349 1.00 50.28 55 HIS A N 1
ATOM 434 C CA . HIS A 1 58 ? 39.441 -56.088 87.882 1.00 49.46 55 HIS A CA 1
ATOM 435 C C . HIS A 1 58 ? 39.299 -55.088 89.024 1.00 47.71 55 HIS A C 1
ATOM 436 O O . HIS A 1 58 ? 39.275 -53.880 88.804 1.00 47.26 55 HIS A O 1
ATOM 443 N N . ILE A 1 59 ? 39.214 -55.606 90.245 1.00 46.67 56 ILE A N 1
ATOM 444 C CA . ILE A 1 59 ? 39.058 -54.773 91.427 1.00 45.68 56 ILE A CA 1
ATOM 445 C C . ILE A 1 59 ? 40.029 -55.157 92.533 1.00 45.43 56 ILE A C 1
ATOM 446 O O . ILE A 1 59 ? 40.409 -56.314 92.660 1.00 46.56 56 ILE A O 1
ATOM 451 N N . ILE A 1 60 ? 40.442 -54.170 93.320 1.00 44.29 57 ILE A N 1
ATOM 452 C CA . ILE A 1 60 ? 41.354 -54.405 94.428 1.00 44.27 57 ILE A CA 1
ATOM 453 C C . ILE A 1 60 ? 40.900 -53.603 95.632 1.00 43.82 57 ILE A C 1
ATOM 454 O O . ILE A 1 60 ? 40.935 -52.371 95.618 1.00 43.57 57 ILE A O 1
ATOM 459 N N . ILE A 1 61 ? 40.458 -54.307 96.668 1.00 44.01 58 ILE A N 1
ATOM 460 C CA . ILE A 1 61 ? 40.006 -53.663 97.883 1.00 43.66 58 ILE A CA 1
ATOM 461 C C . ILE A 1 61 ? 41.183 -53.720 98.839 1.00 44.72 58 ILE A C 1
ATOM 462 O O . ILE A 1 61 ? 41.485 -54.757 99.420 1.00 45.74 58 ILE A O 1
ATOM 467 N N . HIS A 1 62 ? 41.855 -52.588 98.983 1.00 45.29 59 HIS A N 1
ATOM 468 C CA . HIS A 1 62 ? 43.012 -52.489 99.842 1.00 45.80 59 HIS A CA 1
ATOM 469 C C . HIS A 1 62 ? 42.643 -52.218 101.299 1.00 46.83 59 HIS A C 1
ATOM 470 O O . HIS A 1 62 ? 42.335 -51.083 101.673 1.00 47.06 59 HIS A O 1
ATOM 477 N N . CYS A 1 63 ? 42.684 -53.265 102.120 1.00 48.53 60 CYS A N 1
ATOM 478 C CA . CYS A 1 63 ? 42.353 -53.142 103.540 1.00 49.51 60 CYS A CA 1
ATOM 479 C C . CYS A 1 63 ? 43.595 -53.186 104.429 1.00 50.35 60 CYS A C 1
ATOM 480 O O . CYS A 1 63 ? 43.543 -52.777 105.589 1.00 51.78 60 CYS A O 1
ATOM 483 N N . ALA A 1 64 ? 44.708 -53.677 103.887 1.00 50.46 61 ALA A N 1
ATOM 484 C CA . ALA A 1 64 ? 45.959 -53.770 104.640 1.00 50.95 61 ALA A CA 1
ATOM 485 C C . ALA A 1 64 ? 46.356 -52.417 105.232 1.00 50.90 61 ALA A C 1
ATOM 486 O O . ALA A 1 64 ? 46.254 -51.385 104.564 1.00 49.79 61 ALA A O 1
ATOM 488 N N . ALA A 1 65 ? 46.806 -52.430 106.486 1.00 51.97 62 ALA A N 1
ATOM 489 C CA . ALA A 1 65 ? 47.216 -51.203 107.163 1.00 52.44 62 ALA A CA 1
ATOM 490 C C . ALA A 1 65 ? 47.708 -51.443 108.592 1.00 54.61 62 ALA A C 1
ATOM 491 O O . ALA A 1 65 ? 47.437 -52.485 109.199 1.00 55.82 62 ALA A O 1
ATOM 493 N N . TYR A 1 66 ? 48.445 -50.460 109.106 1.00 55.45 63 TYR A N 1
ATOM 494 C CA . TYR A 1 66 ? 48.991 -50.487 110.454 1.00 57.05 63 TYR A CA 1
ATOM 495 C C . TYR A 1 66 ? 48.000 -49.647 111.245 1.00 57.70 63 TYR A C 1
ATOM 496 O O . TYR A 1 66 ? 48.070 -48.421 111.232 1.00 57.22 63 TYR A O 1
ATOM 505 N N . THR A 1 67 ? 47.068 -50.317 111.919 1.00 59.25 64 THR A N 1
ATOM 506 C CA . THR A 1 67 ? 46.033 -49.640 112.701 1.00 60.06 64 THR A CA 1
ATOM 507 C C . THR A 1 67 ? 46.300 -49.516 114.203 1.00 62.33 64 THR A C 1
ATOM 508 O O . THR A 1 67 ? 45.370 -49.597 115.008 1.00 62.81 64 THR A O 1
ATOM 512 N N . LYS A 1 68 ? 47.559 -49.313 114.581 1.00 64.06 65 LYS A N 1
ATOM 513 C CA . LYS A 1 68 ? 47.922 -49.170 115.993 1.00 66.28 65 LYS A CA 1
ATOM 514 C C . LYS A 1 68 ? 48.152 -47.685 116.263 1.00 66.28 65 LYS A C 1
ATOM 515 O O . LYS A 1 68 ? 49.288 -47.222 116.395 1.00 67.07 65 LYS A O 1
ATOM 521 N N . VAL A 1 69 ? 47.040 -46.959 116.333 1.00 66.10 66 VAL A N 1
ATOM 522 C CA . VAL A 1 69 ? 47.017 -45.514 116.565 1.00 66.55 66 VAL A CA 1
ATOM 523 C C . VAL A 1 69 ? 48.028 -45.013 117.594 1.00 68.97 66 VAL A C 1
ATOM 524 O O . VAL A 1 69 ? 48.864 -44.169 117.281 1.00 68.50 66 VAL A O 1
ATOM 528 N N . ASP A 1 70 ? 47.948 -45.533 118.814 1.00 72.18 67 ASP A N 1
ATOM 529 C CA . ASP A 1 70 ? 48.857 -45.129 119.893 1.00 75.42 67 ASP A CA 1
ATOM 530 C C . ASP A 1 70 ? 50.325 -45.450 119.652 1.00 76.25 67 ASP A C 1
ATOM 531 O O . ASP A 1 70 ? 51.187 -44.581 119.798 1.00 76.87 67 ASP A O 1
ATOM 536 N N . GLN A 1 71 ? 50.611 -46.694 119.287 1.00 76.81 68 GLN A N 1
ATOM 537 C CA . GLN A 1 71 ? 51.988 -47.108 119.048 1.00 78.12 68 GLN A CA 1
ATOM 538 C C . GLN A 1 71 ? 52.568 -46.448 117.790 1.00 76.42 68 GLN A C 1
ATOM 539 O O . GLN A 1 71 ? 53.786 -46.409 117.606 1.00 76.73 68 GLN A O 1
ATOM 545 N N . ALA A 1 72 ? 51.690 -45.919 116.939 1.00 74.65 69 ALA A N 1
ATOM 546 C CA . ALA A 1 72 ? 52.108 -45.253 115.709 1.00 73.04 69 ALA A CA 1
ATOM 547 C C . ALA A 1 72 ? 53.020 -44.071 116.032 1.00 73.66 69 ALA A C 1
ATOM 548 O O . ALA A 1 72 ? 53.922 -43.748 115.263 1.00 73.64 69 ALA A O 1
ATOM 550 N N . GLU A 1 73 ? 52.768 -43.430 117.171 1.00 74.62 70 GLU A N 1
ATOM 551 C CA . GLU A 1 73 ? 53.557 -42.280 117.619 1.00 75.71 70 GLU A CA 1
ATOM 552 C C . GLU A 1 73 ? 54.998 -42.674 117.944 1.00 76.53 70 GLU A C 1
ATOM 553 O O . GLU A 1 73 ? 55.919 -41.873 117.795 1.00 76.59 70 GLU A O 1
ATOM 559 N N . LYS A 1 74 ? 55.184 -43.912 118.385 1.00 76.98 71 LYS A N 1
ATOM 560 C CA . LYS A 1 74 ? 56.504 -44.410 118.739 1.00 78.62 71 LYS A CA 1
ATOM 561 C C . LYS A 1 74 ? 57.224 -45.089 117.571 1.00 77.32 71 LYS A C 1
ATOM 562 O O . LYS A 1 74 ? 58.450 -45.175 117.561 1.00 78.35 71 LYS A O 1
ATOM 568 N N . GLU A 1 75 ? 56.460 -45.566 116.595 1.00 74.94 72 GLU A N 1
ATOM 569 C CA . GLU A 1 75 ? 57.027 -46.225 115.421 1.00 73.89 72 GLU A CA 1
ATOM 570 C C . GLU A 1 75 ? 56.501 -45.532 114.173 1.00 71.50 72 GLU A C 1
ATOM 571 O O . GLU A 1 75 ? 55.593 -46.025 113.504 1.00 70.07 72 GLU A O 1
ATOM 577 N N . ARG A 1 76 ? 57.098 -44.386 113.861 1.00 71.09 73 ARG A N 1
ATOM 578 C CA . ARG A 1 76 ? 56.698 -43.590 112.703 1.00 69.14 73 ARG A CA 1
ATOM 579 C C . ARG A 1 76 ? 57.093 -44.189 111.352 1.00 66.55 73 ARG A C 1
ATOM 580 O O . ARG A 1 76 ? 56.262 -44.258 110.451 1.00 64.74 73 ARG A O 1
ATOM 588 N N . ASP A 1 77 ? 58.345 -44.610 111.195 1.00 65.75 74 ASP A N 1
ATOM 589 C CA . ASP A 1 77 ? 58.760 -45.195 109.919 1.00 63.92 74 ASP A CA 1
ATOM 590 C C . ASP A 1 77 ? 57.882 -46.384 109.570 1.00 61.56 74 ASP A C 1
ATOM 591 O O . ASP A 1 77 ? 57.486 -46.550 108.421 1.00 60.01 74 ASP A O 1
ATOM 596 N N . LEU A 1 78 ? 57.564 -47.195 110.574 1.00 60.93 75 LEU A N 1
ATOM 597 C CA . LEU A 1 78 ? 56.730 -48.376 110.375 1.00 59.51 75 LEU A CA 1
ATOM 598 C C . LEU A 1 78 ? 55.293 -48.004 109.989 1.00 56.83 75 LEU A C 1
ATOM 599 O O . LEU A 1 78 ? 54.628 -48.762 109.296 1.00 55.76 75 LEU A O 1
ATOM 604 N N . ALA A 1 79 ? 54.821 -46.846 110.446 1.00 55.64 76 ALA A N 1
ATOM 605 C CA . ALA A 1 79 ? 53.468 -46.385 110.132 1.00 53.17 76 ALA A CA 1
ATOM 606 C C . ALA A 1 79 ? 53.424 -46.015 108.658 1.00 51.56 76 ALA A C 1
ATOM 607 O O . ALA A 1 79 ? 52.473 -46.365 107.947 1.00 51.15 76 ALA A O 1
ATOM 609 N N . TYR A 1 80 ? 54.442 -45.283 108.211 1.00 50.45 77 TYR A N 1
ATOM 610 C CA . TYR A 1 80 ? 54.541 -44.875 106.811 1.00 49.40 77 TYR A CA 1
ATOM 611 C C . TYR A 1 80 ? 54.834 -46.025 105.861 1.00 48.54 77 TYR A C 1
ATOM 612 O O . TYR A 1 80 ? 54.164 -46.165 104.839 1.00 48.31 77 TYR A O 1
ATOM 621 N N . VAL A 1 81 ? 55.827 -46.844 106.184 1.00 48.73 78 VAL A N 1
ATOM 622 C CA . VAL A 1 81 ? 56.170 -47.968 105.322 1.00 47.27 78 VAL A CA 1
ATOM 623 C C . VAL A 1 81 ? 54.921 -48.754 104.958 1.00 45.79 78 VAL A C 1
ATOM 624 O O . VAL A 1 81 ? 54.683 -49.032 103.791 1.00 45.06 78 VAL A O 1
ATOM 628 N N . ILE A 1 82 ? 54.112 -49.089 105.956 1.00 45.64 79 ILE A N 1
ATOM 629 C CA . ILE A 1 82 ? 52.889 -49.850 105.720 1.00 45.15 79 ILE A CA 1
ATOM 630 C C . ILE A 1 82 ? 51.778 -49.045 105.065 1.00 43.73 79 ILE A C 1
ATOM 631 O O . ILE A 1 82 ? 51.322 -49.395 103.991 1.00 43.20 79 ILE A O 1
ATOM 636 N N . ASN A 1 83 ? 51.350 -47.969 105.721 1.00 43.96 80 ASN A N 1
ATOM 637 C CA . ASN A 1 83 ? 50.271 -47.119 105.213 1.00 43.48 80 ASN A CA 1
ATOM 638 C C . ASN A 1 83 ? 50.553 -46.260 103.983 1.00 43.55 80 ASN A C 1
ATOM 639 O O . ASN A 1 83 ? 49.680 -46.117 103.119 1.00 43.79 80 ASN A O 1
ATOM 644 N N . ALA A 1 84 ? 51.743 -45.679 103.904 1.00 43.60 81 ALA A N 1
ATOM 645 C CA . ALA A 1 84 ? 52.095 -44.833 102.766 1.00 42.83 81 ALA A CA 1
ATOM 646 C C . ALA A 1 84 ? 52.727 -45.635 101.627 1.00 42.68 81 ALA A C 1
ATOM 647 O O . ALA A 1 84 ? 52.110 -45.827 100.571 1.00 41.03 81 ALA A O 1
ATOM 649 N N . ILE A 1 85 ? 53.959 -46.098 101.848 1.00 42.80 82 ILE A N 1
ATOM 650 C CA . ILE A 1 85 ? 54.685 -46.876 100.849 1.00 42.00 82 ILE A CA 1
ATOM 651 C C . ILE A 1 85 ? 53.859 -48.070 100.393 1.00 41.11 82 ILE A C 1
ATOM 652 O O . ILE A 1 85 ? 53.846 -48.413 99.214 1.00 41.03 82 ILE A O 1
ATOM 657 N N . GLY A 1 86 ? 53.156 -48.692 101.327 1.00 41.30 83 GLY A N 1
ATOM 658 C CA . GLY A 1 86 ? 52.324 -49.845 101.010 1.00 41.06 83 GLY A CA 1
ATOM 659 C C . GLY A 1 86 ? 51.226 -49.515 100.014 1.00 40.32 83 GLY A C 1
ATOM 660 O O . GLY A 1 86 ? 50.967 -50.280 99.089 1.00 41.24 83 GLY A O 1
ATOM 661 N N . ALA A 1 87 ? 50.574 -48.373 100.205 1.00 39.95 84 ALA A N 1
ATOM 662 C CA . ALA A 1 87 ? 49.505 -47.947 99.308 1.00 38.94 84 ALA A CA 1
ATOM 663 C C . ALA A 1 87 ? 50.094 -47.573 97.955 1.00 39.05 84 ALA A C 1
ATOM 664 O O . ALA A 1 87 ? 49.458 -47.738 96.914 1.00 38.92 84 ALA A O 1
ATOM 666 N N . ARG A 1 88 ? 51.320 -47.066 97.977 1.00 40.08 85 ARG A N 1
ATOM 667 C CA . ARG A 1 88 ? 52.007 -46.662 96.758 1.00 40.41 85 ARG A CA 1
ATOM 668 C C . ARG A 1 88 ? 52.308 -47.903 95.895 1.00 40.72 85 ARG A C 1
ATOM 669 O O . ARG A 1 88 ? 52.116 -47.874 94.677 1.00 40.72 85 ARG A O 1
ATOM 677 N N . ASN A 1 89 ? 52.741 -48.991 96.533 1.00 41.01 86 ASN A N 1
ATOM 678 C CA . ASN A 1 89 ? 53.054 -50.244 95.828 1.00 41.32 86 ASN A CA 1
ATOM 679 C C . ASN A 1 89 ? 51.799 -50.868 95.218 1.00 40.87 86 ASN A C 1
ATOM 680 O O . ASN A 1 89 ? 51.813 -51.336 94.078 1.00 40.51 86 ASN A O 1
ATOM 685 N N . VAL A 1 90 ? 50.717 -50.893 95.991 1.00 40.40 87 VAL A N 1
ATOM 686 C CA . VAL A 1 90 ? 49.455 -51.460 95.513 1.00 40.18 87 VAL A CA 1
ATOM 687 C C . VAL A 1 90 ? 48.885 -50.573 94.414 1.00 39.87 87 VAL A C 1
ATOM 688 O O . VAL A 1 90 ? 48.173 -51.049 93.531 1.00 39.90 87 VAL A O 1
ATOM 692 N N . ALA A 1 91 ? 49.212 -49.282 94.471 1.00 39.81 88 ALA A N 1
ATOM 693 C CA . ALA A 1 91 ? 48.745 -48.326 93.475 1.00 39.73 88 ALA A CA 1
ATOM 694 C C . ALA A 1 91 ? 49.423 -48.633 92.146 1.00 40.90 88 ALA A C 1
ATOM 695 O O . ALA A 1 91 ? 48.759 -48.762 91.114 1.00 41.84 88 ALA A O 1
ATOM 697 N N . VAL A 1 92 ? 50.748 -48.754 92.180 1.00 42.37 89 VAL A N 1
ATOM 698 C CA . VAL A 1 92 ? 51.532 -49.059 90.985 1.00 44.03 89 VAL A CA 1
ATOM 699 C C . VAL A 1 92 ? 50.991 -50.315 90.296 1.00 44.87 89 VAL A C 1
ATOM 700 O O . VAL A 1 92 ? 50.666 -50.289 89.110 1.00 45.01 89 VAL A O 1
ATOM 704 N N . ALA A 1 93 ? 50.883 -51.405 91.052 1.00 45.74 90 ALA A N 1
ATOM 705 C CA . ALA A 1 93 ? 50.381 -52.673 90.519 1.00 46.35 90 ALA A CA 1
ATOM 706 C C . ALA A 1 93 ? 48.978 -52.518 89.930 1.00 46.23 90 ALA A C 1
ATOM 707 O O . ALA A 1 93 ? 48.688 -53.042 88.853 1.00 46.74 90 ALA A O 1
ATOM 709 N N . SER A 1 94 ? 48.108 -51.807 90.642 1.00 45.97 91 SER A N 1
ATOM 710 C CA . SER A 1 94 ? 46.744 -51.590 90.177 1.00 45.95 91 SER A CA 1
ATOM 711 C C . SER A 1 94 ? 46.770 -50.935 88.801 1.00 46.50 91 SER A C 1
ATOM 712 O O . SER A 1 94 ? 45.967 -51.275 87.928 1.00 46.53 91 SER A O 1
ATOM 715 N N . GLN A 1 95 ? 47.704 -50.001 88.616 1.00 46.78 92 GLN A N 1
ATOM 716 C CA . GLN A 1 95 ? 47.848 -49.291 87.349 1.00 47.81 92 GLN A CA 1
ATOM 717 C C . GLN A 1 95 ? 48.280 -50.235 86.213 1.00 49.06 92 GLN A C 1
ATOM 718 O O . GLN A 1 95 ? 47.657 -50.241 85.153 1.00 50.04 92 GLN A O 1
ATOM 724 N N . LEU A 1 96 ? 49.331 -51.031 86.423 1.00 49.42 93 LEU A N 1
ATOM 725 C CA . LEU A 1 96 ? 49.785 -51.961 85.373 1.00 50.77 93 LEU A CA 1
ATOM 726 C C . LEU A 1 96 ? 48.699 -52.908 84.888 1.00 50.24 93 LEU A C 1
ATOM 727 O O . LEU A 1 96 ? 48.747 -53.347 83.746 1.00 52.26 93 LEU A O 1
ATOM 732 N N . VAL A 1 97 ? 47.743 -53.248 85.748 1.00 48.73 94 VAL A N 1
ATOM 733 C CA . VAL A 1 97 ? 46.665 -54.158 85.355 1.00 48.79 94 VAL A CA 1
ATOM 734 C C . VAL A 1 97 ? 45.386 -53.405 85.004 1.00 47.78 94 VAL A C 1
ATOM 735 O O . VAL A 1 97 ? 44.503 -53.951 84.349 1.00 48.16 94 VAL A O 1
ATOM 739 N N . GLY A 1 98 ? 45.279 -52.159 85.455 1.00 46.24 95 GLY A N 1
ATOM 740 C CA . GLY A 1 98 ? 44.102 -51.351 85.178 1.00 45.31 95 GLY A CA 1
ATOM 741 C C . GLY A 1 98 ? 42.923 -51.764 86.035 1.00 44.86 95 GLY A C 1
ATOM 742 O O . GLY A 1 98 ? 41.783 -51.793 85.571 1.00 43.97 95 GLY A O 1
ATOM 743 N N . ALA A 1 99 ? 43.200 -52.079 87.295 1.00 44.68 96 ALA A N 1
ATOM 744 C CA . ALA A 1 99 ? 42.163 -52.491 88.226 1.00 44.50 96 ALA A CA 1
ATOM 745 C C . ALA A 1 99 ? 41.634 -51.293 88.999 1.00 43.87 96 ALA A C 1
ATOM 746 O O . ALA A 1 99 ? 42.361 -50.329 89.225 1.00 44.33 96 ALA A O 1
ATOM 748 N N . LYS A 1 100 ? 40.361 -51.341 89.381 1.00 43.41 97 LYS A N 1
ATOM 749 C CA . LYS A 1 100 ? 39.769 -50.257 90.148 1.00 42.59 97 LYS A CA 1
ATOM 750 C C . LYS A 1 100 ? 40.324 -50.481 91.541 1.00 41.88 97 LYS A C 1
ATOM 751 O O . LYS A 1 100 ? 40.309 -51.609 92.032 1.00 42.73 97 LYS A O 1
ATOM 757 N N . LEU A 1 101 ? 40.820 -49.424 92.175 1.00 40.73 98 LEU A N 1
ATOM 758 C CA . LEU A 1 101 ? 41.395 -49.538 93.519 1.00 39.94 98 LEU A CA 1
ATOM 759 C C . LEU A 1 101 ? 40.568 -48.876 94.620 1.00 39.66 98 LEU A C 1
ATOM 760 O O . LEU A 1 101 ? 40.207 -47.704 94.523 1.00 38.84 98 LEU A O 1
ATOM 765 N N . VAL A 1 102 ? 40.269 -49.636 95.670 1.00 40.07 99 VAL A N 1
ATOM 766 C CA . VAL A 1 102 ? 39.500 -49.108 96.791 1.00 39.70 99 VAL A CA 1
ATOM 767 C C . VAL A 1 102 ? 40.463 -48.971 97.954 1.00 40.11 99 VAL A C 1
ATOM 768 O O . VAL A 1 102 ? 40.957 -49.969 98.475 1.00 39.94 99 VAL A O 1
ATOM 772 N N . TYR A 1 103 ? 40.752 -47.729 98.335 1.00 40.38 100 TYR A N 1
ATOM 773 C CA . TYR A 1 103 ? 41.660 -47.459 99.432 1.00 41.50 100 TYR A CA 1
ATOM 774 C C . TYR A 1 103 ? 40.875 -46.978 100.643 1.00 42.98 100 TYR A C 1
ATOM 775 O O . TYR A 1 103 ? 40.299 -45.888 100.629 1.00 42.85 100 TYR A O 1
ATOM 784 N N . ILE A 1 104 ? 40.855 -47.806 101.687 1.00 44.39 101 ILE A N 1
ATOM 785 C CA . ILE A 1 104 ? 40.141 -47.487 102.914 1.00 45.03 101 ILE A CA 1
ATOM 786 C C . ILE A 1 104 ? 40.980 -46.535 103.744 1.00 45.89 101 ILE A C 1
ATOM 787 O O . ILE A 1 104 ? 42.129 -46.831 104.064 1.00 45.76 101 ILE A O 1
ATOM 792 N N . SER A 1 105 ? 40.402 -45.387 104.082 1.00 47.10 102 SER A N 1
ATOM 793 C CA . SER A 1 105 ? 41.103 -44.387 104.869 1.00 48.25 102 SER A CA 1
ATOM 794 C C . SER A 1 105 ? 40.361 -44.069 106.165 1.00 49.71 102 SER A C 1
ATOM 795 O O . SER A 1 105 ? 39.356 -44.706 106.487 1.00 50.19 102 SER A O 1
ATOM 798 N N . THR A 1 106 ? 40.847 -43.057 106.881 1.00 50.92 103 THR A N 1
ATOM 799 C CA . THR A 1 106 ? 40.273 -42.653 108.161 1.00 52.00 103 THR A CA 1
ATOM 800 C C . THR A 1 106 ? 39.938 -41.171 108.335 1.00 52.97 103 THR A C 1
ATOM 801 O O . THR A 1 106 ? 40.290 -40.330 107.514 1.00 53.24 103 THR A O 1
ATOM 805 N N . ASP A 1 107 ? 39.262 -40.868 109.438 1.00 54.73 104 ASP A N 1
ATOM 806 C CA . ASP A 1 107 ? 38.876 -39.498 109.763 1.00 56.15 104 ASP A CA 1
ATOM 807 C C . ASP A 1 107 ? 40.009 -38.768 110.489 1.00 56.67 104 ASP A C 1
ATOM 808 O O . ASP A 1 107 ? 39.897 -37.576 110.769 1.00 56.09 104 ASP A O 1
ATOM 813 N N . TYR A 1 108 ? 41.090 -39.484 110.805 1.00 57.27 105 TYR A N 1
ATOM 814 C CA . TYR A 1 108 ? 42.229 -38.871 111.490 1.00 59.15 105 TYR A CA 1
ATOM 815 C C . TYR A 1 108 ? 43.078 -38.033 110.535 1.00 58.34 105 TYR A C 1
ATOM 816 O O . TYR A 1 108 ? 44.150 -37.556 110.902 1.00 58.81 105 TYR A O 1
ATOM 825 N N . VAL A 1 109 ? 42.593 -37.863 109.307 1.00 57.74 106 VAL A N 1
ATOM 826 C CA . VAL A 1 109 ? 43.289 -37.069 108.308 1.00 57.28 106 VAL A CA 1
ATOM 827 C C . VAL A 1 109 ? 42.906 -35.601 108.542 1.00 58.67 106 VAL A C 1
ATOM 828 O O . VAL A 1 109 ? 43.499 -34.699 107.960 1.00 58.77 106 VAL A O 1
ATOM 832 N N . PHE A 1 110 ? 41.893 -35.380 109.383 1.00 60.01 107 PHE A N 1
ATOM 833 C CA . PHE A 1 110 ? 41.429 -34.037 109.719 1.00 61.84 107 PHE A CA 1
ATOM 834 C C . PHE A 1 110 ? 41.708 -33.776 111.197 1.00 64.58 107 PHE A C 1
ATOM 835 O O . PHE A 1 110 ? 42.052 -34.696 111.943 1.00 64.21 107 PHE A O 1
ATOM 843 N N . GLN A 1 111 ? 41.548 -32.521 111.616 1.00 67.74 108 GLN A N 1
ATOM 844 C CA . GLN A 1 111 ? 41.769 -32.131 113.013 1.00 70.92 108 GLN A CA 1
ATOM 845 C C . GLN A 1 111 ? 40.620 -32.593 113.903 1.00 72.94 108 GLN A C 1
ATOM 846 O O . GLN A 1 111 ? 40.767 -32.680 115.125 1.00 74.49 108 GLN A O 1
ATOM 852 N N . GLY A 1 112 ? 39.477 -32.880 113.282 1.00 73.75 109 GLY A N 1
ATOM 853 C CA . GLY A 1 112 ? 38.291 -33.338 113.997 1.00 75.29 109 GLY A CA 1
ATOM 854 C C . GLY A 1 112 ? 37.886 -32.414 115.125 1.00 78.05 109 GLY A C 1
ATOM 855 O O . GLY A 1 112 ? 37.592 -32.863 116.232 1.00 79.65 109 GLY A O 1
ATOM 856 N N . ASP A 1 113 ? 37.867 -31.118 114.840 1.00 79.60 110 ASP A N 1
ATOM 857 C CA . ASP A 1 113 ? 37.495 -30.118 115.835 1.00 82.38 110 ASP A CA 1
ATOM 858 C C . ASP A 1 113 ? 36.174 -29.409 115.499 1.00 83.49 110 ASP A C 1
ATOM 859 O O . ASP A 1 113 ? 35.727 -28.538 116.239 1.00 85.22 110 ASP A O 1
ATOM 864 N N . ARG A 1 114 ? 35.551 -29.795 114.389 1.00 82.92 111 ARG A N 1
ATOM 865 C CA . ARG A 1 114 ? 34.287 -29.203 113.976 1.00 84.33 111 ARG A CA 1
ATOM 866 C C . ARG A 1 114 ? 33.173 -30.202 114.235 1.00 84.55 111 ARG A C 1
ATOM 867 O O . ARG A 1 114 ? 33.276 -31.358 113.829 1.00 83.06 111 ARG A O 1
ATOM 875 N N . PRO A 1 115 ? 32.100 -29.763 114.914 1.00 86.95 112 PRO A N 1
ATOM 876 C CA . PRO A 1 115 ? 30.972 -30.659 115.216 1.00 87.54 112 PRO A CA 1
ATOM 877 C C . PRO A 1 115 ? 30.186 -31.134 113.987 1.00 86.04 112 PRO A C 1
ATOM 878 O O . PRO A 1 115 ? 29.757 -32.291 113.950 1.00 85.41 112 PRO A O 1
ATOM 882 N N . GLU A 1 116 ? 29.996 -30.252 113.003 1.00 85.25 113 GLU A N 1
ATOM 883 C CA . GLU A 1 116 ? 29.260 -30.606 111.779 1.00 83.74 113 GLU A CA 1
ATOM 884 C C . GLU A 1 116 ? 30.063 -31.553 110.878 1.00 80.57 113 GLU A C 1
ATOM 885 O O . GLU A 1 116 ? 29.490 -32.273 110.059 1.00 79.67 113 GLU A O 1
ATOM 891 N N . GLY A 1 117 ? 31.386 -31.541 111.022 1.00 78.57 114 GLY A N 1
ATOM 892 C CA . GLY A 1 117 ? 32.247 -32.409 110.225 1.00 75.66 114 GLY A CA 1
ATOM 893 C C . GLY A 1 117 ? 32.883 -31.757 109.015 1.00 73.68 114 GLY A C 1
ATOM 894 O O . GLY A 1 117 ? 32.796 -30.546 108.823 1.00 74.51 114 GLY A O 1
ATOM 895 N N . TYR A 1 118 ? 33.522 -32.584 108.194 1.00 71.01 115 TYR A N 1
ATOM 896 C CA . TYR A 1 118 ? 34.194 -32.125 106.989 1.00 69.08 115 TYR A CA 1
ATOM 897 C C . TYR A 1 118 ? 33.668 -32.865 105.767 1.00 66.64 115 TYR A C 1
ATOM 898 O O . TYR A 1 118 ? 33.249 -34.020 105.873 1.00 65.71 115 TYR A O 1
ATOM 907 N N . ASP A 1 119 ? 33.677 -32.200 104.611 1.00 65.00 116 ASP A N 1
ATOM 908 C CA . ASP A 1 119 ? 33.213 -32.842 103.384 1.00 62.98 116 ASP A CA 1
ATOM 909 C C . ASP A 1 119 ? 34.465 -33.372 102.692 1.00 60.21 116 ASP A C 1
ATOM 910 O O . ASP A 1 119 ? 35.587 -33.126 103.148 1.00 59.51 116 ASP A O 1
ATOM 915 N N . GLU A 1 120 ? 34.282 -34.071 101.581 1.00 57.98 117 GLU A N 1
ATOM 916 C CA . GLU A 1 120 ? 35.407 -34.640 100.859 1.00 55.89 117 GLU A CA 1
ATOM 917 C C . GLU A 1 120 ? 36.317 -33.609 100.192 1.00 55.99 117 GLU A C 1
ATOM 918 O O . GLU A 1 120 ? 37.425 -33.948 99.781 1.00 55.48 117 GLU A O 1
ATOM 924 N N . PHE A 1 121 ? 35.879 -32.356 100.108 1.00 56.53 118 PHE A N 1
ATOM 925 C CA . PHE A 1 121 ? 36.690 -31.325 99.464 1.00 56.76 118 PHE A CA 1
ATOM 926 C C . PHE A 1 121 ? 37.616 -30.494 100.356 1.00 57.69 118 PHE A C 1
ATOM 927 O O . PHE A 1 121 ? 38.506 -29.813 99.840 1.00 58.34 118 PHE A O 1
ATOM 935 N N A HIS A 1 122 ? 37.407 -30.517 101.673 0.50 58.16 119 HIS A N 1
ATOM 936 N N B HIS A 1 122 ? 37.423 -30.554 101.669 0.50 57.84 119 HIS A N 1
ATOM 937 C CA A HIS A 1 122 ? 38.275 -29.745 102.566 0.50 59.14 119 HIS A CA 1
ATOM 938 C CA B HIS A 1 122 ? 38.259 -29.787 102.586 0.50 58.62 119 HIS A CA 1
ATOM 939 C C A HIS A 1 122 ? 39.672 -30.351 102.625 0.50 58.07 119 HIS A C 1
ATOM 940 C C B HIS A 1 122 ? 39.675 -30.361 102.643 0.50 57.80 119 HIS A C 1
ATOM 941 O O A HIS A 1 122 ? 39.832 -31.572 102.649 0.50 56.63 119 HIS A O 1
ATOM 942 O O B HIS A 1 122 ? 39.853 -31.579 102.681 0.50 56.38 119 HIS A O 1
ATOM 955 N N . ASN A 1 123 ? 40.676 -29.480 102.631 1.00 58.65 120 ASN A N 1
ATOM 956 C CA . ASN A 1 123 ? 42.073 -29.904 102.685 1.00 58.56 120 ASN A CA 1
ATOM 957 C C . ASN A 1 123 ? 42.346 -30.577 104.012 1.00 57.74 120 ASN A C 1
ATOM 958 O O . ASN A 1 123 ? 42.118 -29.990 105.067 1.00 58.59 120 ASN A O 1
ATOM 963 N N . PRO A 1 124 ? 42.821 -31.823 103.968 1.00 56.10 121 PRO A N 1
ATOM 964 C CA . PRO A 1 124 ? 43.098 -32.517 105.215 1.00 55.83 121 PRO A CA 1
ATOM 965 C C . PRO A 1 124 ? 44.224 -31.901 106.041 1.00 56.14 121 PRO A C 1
ATOM 966 O O . PRO A 1 124 ? 45.069 -31.176 105.517 1.00 55.69 121 PRO A O 1
ATOM 970 N N . ALA A 1 125 ? 44.194 -32.190 107.337 1.00 56.51 122 ALA A N 1
ATOM 971 C CA . ALA A 1 125 ? 45.177 -31.711 108.296 1.00 57.14 122 ALA A CA 1
ATOM 972 C C . ALA A 1 125 ? 45.302 -32.806 109.353 1.00 56.73 122 ALA A C 1
ATOM 973 O O . ALA A 1 125 ? 44.743 -32.687 110.443 1.00 57.42 122 ALA A O 1
ATOM 975 N N . PRO A 1 126 ? 46.022 -33.892 109.016 1.00 55.45 123 PRO A N 1
ATOM 976 C CA . PRO A 1 126 ? 46.235 -35.034 109.901 1.00 55.15 123 PRO A CA 1
ATOM 977 C C . PRO A 1 126 ? 46.511 -34.617 111.333 1.00 56.02 123 PRO A C 1
ATOM 978 O O . PRO A 1 126 ? 47.384 -33.783 111.577 1.00 57.16 123 PRO A O 1
ATOM 982 N N . ILE A 1 127 ? 45.780 -35.215 112.268 1.00 55.60 124 ILE A N 1
ATOM 983 C CA . ILE A 1 127 ? 45.922 -34.906 113.689 1.00 56.47 124 ILE A CA 1
ATOM 984 C C . ILE A 1 127 ? 46.991 -35.742 114.420 1.00 56.28 124 ILE A C 1
ATOM 985 O O . ILE A 1 127 ? 47.502 -35.319 115.458 1.00 57.45 124 ILE A O 1
ATOM 990 N N . ASN A 1 128 ? 47.328 -36.914 113.884 1.00 54.56 125 ASN A N 1
ATOM 991 C CA . ASN A 1 128 ? 48.331 -37.790 114.504 1.00 54.61 125 ASN A CA 1
ATOM 992 C C . ASN A 1 128 ? 49.111 -38.588 113.461 1.00 53.28 125 ASN A C 1
ATOM 993 O O . ASN A 1 128 ? 48.781 -38.545 112.283 1.00 52.68 125 ASN A O 1
ATOM 998 N N . ILE A 1 129 ? 50.135 -39.324 113.890 1.00 53.84 126 ILE A N 1
ATOM 999 C CA . ILE A 1 129 ? 50.951 -40.119 112.952 1.00 52.90 126 ILE A CA 1
ATOM 1000 C C . ILE A 1 129 ? 50.122 -41.061 112.087 1.00 51.44 126 ILE A C 1
ATOM 1001 O O . ILE A 1 129 ? 50.356 -41.163 110.887 1.00 50.87 126 ILE A O 1
ATOM 1006 N N . TYR A 1 130 ? 49.170 -41.763 112.689 1.00 51.78 127 TYR A N 1
ATOM 1007 C CA . TYR A 1 130 ? 48.321 -42.676 111.928 1.00 50.33 127 TYR A CA 1
ATOM 1008 C C . TYR A 1 130 ? 47.605 -41.930 110.819 1.00 49.75 127 TYR A C 1
ATOM 1009 O O . TYR A 1 130 ? 47.638 -42.345 109.656 1.00 48.90 127 TYR A O 1
ATOM 1018 N N . GLY A 1 131 ? 46.967 -40.822 111.182 1.00 50.08 128 GLY A N 1
ATOM 1019 C CA . GLY A 1 131 ? 46.239 -40.009 110.218 1.00 49.45 128 GLY A CA 1
ATOM 1020 C C . GLY A 1 131 ? 47.124 -39.482 109.105 1.00 48.97 128 GLY A C 1
ATOM 1021 O O . GLY A 1 131 ? 46.722 -39.470 107.939 1.00 48.32 128 GLY A O 1
ATOM 1022 N N . ALA A 1 132 ? 48.332 -39.055 109.466 1.00 49.69 129 ALA A N 1
ATOM 1023 C CA . ALA A 1 132 ? 49.290 -38.517 108.503 1.00 49.44 129 ALA A CA 1
ATOM 1024 C C . ALA A 1 132 ? 49.825 -39.591 107.580 1.00 48.59 129 ALA A C 1
ATOM 1025 O O . ALA A 1 132 ? 50.061 -39.336 106.403 1.00 48.57 129 ALA A O 1
ATOM 1027 N N . SER A 1 133 ? 50.023 -40.789 108.116 1.00 48.95 130 SER A N 1
ATOM 1028 C CA . SER A 1 133 ? 50.537 -41.900 107.327 1.00 48.64 130 SER A CA 1
ATOM 1029 C C . SER A 1 133 ? 49.546 -42.304 106.242 1.00 47.47 130 SER A C 1
ATOM 1030 O O . SER A 1 133 ? 49.947 -42.554 105.105 1.00 46.90 130 SER A O 1
ATOM 1033 N N . LYS A 1 134 ? 48.256 -42.381 106.572 1.00 47.22 131 LYS A N 1
ATOM 1034 C CA . LYS A 1 134 ? 47.297 -42.760 105.542 1.00 46.56 131 LYS A CA 1
ATOM 1035 C C . LYS A 1 134 ? 46.993 -41.622 104.576 1.00 46.06 131 LYS A C 1
ATOM 1036 O O . LYS A 1 134 ? 46.619 -41.870 103.435 1.00 45.58 131 LYS A O 1
ATOM 1042 N N . TYR A 1 135 ? 47.146 -40.379 105.014 1.00 47.32 132 TYR A N 1
ATOM 1043 C CA . TYR A 1 135 ? 46.904 -39.266 104.107 1.00 47.64 132 TYR A CA 1
ATOM 1044 C C . TYR A 1 135 ? 47.978 -39.357 103.030 1.00 47.45 132 TYR A C 1
ATOM 1045 O O . TYR A 1 135 ? 47.695 -39.166 101.847 1.00 47.38 132 TYR A O 1
ATOM 1054 N N . ALA A 1 136 ? 49.204 -39.680 103.450 1.00 47.69 133 ALA A N 1
ATOM 1055 C CA . ALA A 1 136 ? 50.323 -39.825 102.533 1.00 47.85 133 ALA A CA 1
ATOM 1056 C C . ALA A 1 136 ? 49.975 -40.983 101.609 1.00 47.00 133 ALA A C 1
ATOM 1057 O O . ALA A 1 136 ? 50.310 -40.979 100.427 1.00 46.50 133 ALA A O 1
ATOM 1059 N N . GLY A 1 137 ? 49.299 -41.981 102.168 1.00 47.60 134 GLY A N 1
ATOM 1060 C CA . GLY A 1 137 ? 48.877 -43.150 101.406 1.00 47.34 134 GLY A CA 1
ATOM 1061 C C . GLY A 1 137 ? 47.879 -42.733 100.340 1.00 46.83 134 GLY A C 1
ATOM 1062 O O . GLY A 1 137 ? 47.998 -43.142 99.187 1.00 48.21 134 GLY A O 1
ATOM 1063 N N . GLU A 1 138 ? 46.900 -41.910 100.721 1.00 46.34 135 GLU A N 1
ATOM 1064 C CA . GLU A 1 138 ? 45.884 -41.433 99.780 1.00 46.13 135 GLU A CA 1
ATOM 1065 C C . GLU A 1 138 ? 46.518 -40.675 98.627 1.00 46.13 135 GLU A C 1
ATOM 1066 O O . GLU A 1 138 ? 46.120 -40.841 97.472 1.00 45.76 135 GLU A O 1
ATOM 1072 N N . GLN A 1 139 ? 47.498 -39.830 98.942 1.00 46.06 136 GLN A N 1
ATOM 1073 C CA . GLN A 1 139 ? 48.169 -39.052 97.910 1.00 45.92 136 GLN A CA 1
ATOM 1074 C C . GLN A 1 139 ? 48.885 -39.939 96.890 1.00 44.76 136 GLN A C 1
ATOM 1075 O O . GLN A 1 139 ? 48.782 -39.677 95.696 1.00 44.63 136 GLN A O 1
ATOM 1081 N N . PHE A 1 140 ? 49.607 -40.979 97.320 1.00 43.81 137 PHE A N 1
ATOM 1082 C CA . PHE A 1 140 ? 50.269 -41.826 96.321 1.00 43.74 137 PHE A CA 1
ATOM 1083 C C . PHE A 1 140 ? 49.245 -42.483 95.411 1.00 42.90 137 PHE A C 1
ATOM 1084 O O . PHE A 1 140 ? 49.530 -42.721 94.243 1.00 43.27 137 PHE A O 1
ATOM 1092 N N . VAL A 1 141 ? 48.060 -42.785 95.943 1.00 42.10 138 VAL A N 1
ATOM 1093 C CA . VAL A 1 141 ? 47.006 -43.412 95.142 1.00 41.10 138 VAL A CA 1
ATOM 1094 C C . VAL A 1 141 ? 46.513 -42.457 94.054 1.00 41.53 138 VAL A C 1
ATOM 1095 O O . VAL A 1 141 ? 46.403 -42.849 92.891 1.00 41.87 138 VAL A O 1
ATOM 1099 N N . LYS A 1 142 ? 46.210 -41.213 94.424 1.00 41.62 139 LYS A N 1
ATOM 1100 C CA . LYS A 1 142 ? 45.742 -40.230 93.444 1.00 42.67 139 LYS A CA 1
ATOM 1101 C C . LYS A 1 142 ? 46.836 -39.887 92.448 1.00 43.04 139 LYS A C 1
ATOM 1102 O O . LYS A 1 142 ? 46.566 -39.626 91.276 1.00 44.53 139 LYS A O 1
ATOM 1108 N N . GLU A 1 143 ? 48.073 -39.878 92.928 1.00 42.52 140 GLU A N 1
ATOM 1109 C CA . GLU A 1 143 ? 49.232 -39.553 92.100 1.00 42.71 140 GLU A CA 1
ATOM 1110 C C . GLU A 1 143 ? 49.693 -40.649 91.130 1.00 42.24 140 GLU A C 1
ATOM 1111 O O . GLU A 1 143 ? 50.193 -40.335 90.058 1.00 43.85 140 GLU A O 1
ATOM 1117 N N . LEU A 1 144 ? 49.500 -41.922 91.469 1.00 40.75 141 LEU A N 1
ATOM 1118 C CA . LEU A 1 144 ? 49.953 -43.003 90.583 1.00 40.50 141 LEU A CA 1
ATOM 1119 C C . LEU A 1 144 ? 48.873 -43.912 89.973 1.00 40.41 141 LEU A C 1
ATOM 1120 O O . LEU A 1 144 ? 49.200 -44.895 89.309 1.00 39.68 141 LEU A O 1
ATOM 1125 N N . HIS A 1 145 ? 47.602 -43.591 90.174 1.00 40.38 142 HIS A N 1
ATOM 1126 C CA . HIS A 1 145 ? 46.533 -44.421 89.619 1.00 40.88 142 HIS A CA 1
ATOM 1127 C C . HIS A 1 145 ? 45.333 -43.526 89.297 1.00 40.16 142 HIS A C 1
ATOM 1128 O O . HIS A 1 145 ? 45.158 -42.483 89.918 1.00 41.21 142 HIS A O 1
ATOM 1135 N N . ASN A 1 146 ? 44.519 -43.917 88.321 1.00 39.98 143 ASN A N 1
ATOM 1136 C CA . ASN A 1 146 ? 43.363 -43.103 87.934 1.00 39.54 143 ASN A CA 1
ATOM 1137 C C . ASN A 1 146 ? 41.989 -43.788 87.931 1.00 39.74 143 ASN A C 1
ATOM 1138 O O . ASN A 1 146 ? 41.048 -43.319 87.284 1.00 39.42 143 ASN A O 1
ATOM 1143 N N . LYS A 1 147 ? 41.886 -44.891 88.656 1.00 40.15 144 LYS A N 1
ATOM 1144 C CA . LYS A 1 147 ? 40.643 -45.649 88.776 1.00 40.74 144 LYS A CA 1
ATOM 1145 C C . LYS A 1 147 ? 40.628 -46.078 90.224 1.00 40.03 144 LYS A C 1
ATOM 1146 O O . LYS A 1 147 ? 41.015 -47.199 90.547 1.00 39.94 144 LYS A O 1
ATOM 1152 N N . TYR A 1 148 ? 40.184 -45.183 91.100 1.00 38.42 145 TYR A N 1
ATOM 1153 C CA . TYR A 1 148 ? 40.152 -45.479 92.524 1.00 37.74 145 TYR A CA 1
ATOM 1154 C C . TYR A 1 148 ? 38.986 -44.877 93.289 1.00 37.69 145 TYR A C 1
ATOM 1155 O O . TYR A 1 148 ? 38.294 -43.980 92.816 1.00 38.51 145 TYR A O 1
ATOM 1164 N N . PHE A 1 149 ? 38.811 -45.387 94.500 1.00 37.65 146 PHE A N 1
ATOM 1165 C CA . PHE A 1 149 ? 37.779 -44.947 95.406 1.00 37.79 146 PHE A CA 1
ATOM 1166 C C . PHE A 1 149 ? 38.428 -44.823 96.772 1.00 38.46 146 PHE A C 1
ATOM 1167 O O . PHE A 1 149 ? 38.751 -45.835 97.395 1.00 37.92 146 PHE A O 1
ATOM 1175 N N . ILE A 1 150 ? 38.665 -43.601 97.229 1.00 39.87 147 ILE A N 1
ATOM 1176 C CA . ILE A 1 150 ? 39.262 -43.411 98.544 1.00 40.48 147 ILE A CA 1
ATOM 1177 C C . ILE A 1 150 ? 38.068 -43.382 99.482 1.00 40.94 147 ILE A C 1
ATOM 1178 O O . ILE A 1 150 ? 37.271 -42.449 99.441 1.00 41.97 147 ILE A O 1
ATOM 1183 N N . VAL A 1 151 ? 37.925 -44.424 100.296 1.00 41.38 148 VAL A N 1
ATOM 1184 C CA . VAL A 1 151 ? 36.810 -44.511 101.229 1.00 42.18 148 VAL A CA 1
ATOM 1185 C C . VAL A 1 151 ? 37.222 -44.313 102.691 1.00 43.49 148 VAL A C 1
ATOM 1186 O O . VAL A 1 151 ? 37.759 -45.215 103.329 1.00 43.76 148 VAL A O 1
ATOM 1190 N N . ARG A 1 152 ? 36.959 -43.120 103.212 1.00 44.79 149 ARG A N 1
ATOM 1191 C CA . ARG A 1 152 ? 37.280 -42.788 104.592 1.00 45.86 149 ARG A CA 1
ATOM 1192 C C . ARG A 1 152 ? 36.133 -43.231 105.481 1.00 47.03 149 ARG A C 1
ATOM 1193 O O . ARG A 1 152 ? 34.970 -42.947 105.185 1.00 46.55 149 ARG A O 1
ATOM 1201 N N . THR A 1 153 ? 36.463 -43.934 106.560 1.00 48.35 150 THR A N 1
ATOM 1202 C CA . THR A 1 153 ? 35.465 -44.414 107.501 1.00 49.98 150 THR A CA 1
ATOM 1203 C C . THR A 1 153 ? 35.982 -44.089 108.901 1.00 51.40 150 THR A C 1
ATOM 1204 O O . THR A 1 153 ? 37.043 -43.478 109.031 1.00 52.02 150 THR A O 1
ATOM 1208 N N . SER A 1 154 ? 35.252 -44.496 109.943 1.00 52.92 151 SER A N 1
ATOM 1209 C CA . SER A 1 154 ? 35.673 -44.217 111.324 1.00 54.00 151 SER A CA 1
ATOM 1210 C C . SER A 1 154 ? 34.932 -45.046 112.366 1.00 54.68 151 SER A C 1
ATOM 1211 O O . SER A 1 154 ? 33.783 -45.437 112.141 1.00 54.00 151 SER A O 1
ATOM 1214 N N . TRP A 1 155 ? 35.582 -45.314 113.508 1.00 55.68 152 TRP A N 1
ATOM 1215 C CA . TRP A 1 155 ? 34.933 -46.088 114.572 1.00 56.28 152 TRP A CA 1
ATOM 1216 C C . TRP A 1 155 ? 34.336 -47.351 113.987 1.00 55.68 152 TRP A C 1
ATOM 1217 O O . TRP A 1 155 ? 33.181 -47.691 114.232 1.00 56.05 152 TRP A O 1
ATOM 1228 N N . LEU A 1 156 ? 35.158 -48.043 113.211 1.00 55.13 153 LEU A N 1
ATOM 1229 C CA . LEU A 1 156 ? 34.768 -49.269 112.547 1.00 55.12 153 LEU A CA 1
ATOM 1230 C C . LEU A 1 156 ? 34.818 -50.466 113.502 1.00 55.97 153 LEU A C 1
ATOM 1231 O O . LEU A 1 156 ? 35.743 -50.585 114.305 1.00 55.91 153 LEU A O 1
ATOM 1236 N N . TYR A 1 157 ? 33.812 -51.338 113.419 1.00 56.73 154 TYR A N 1
ATOM 1237 C CA . TYR A 1 157 ? 33.741 -52.531 114.265 1.00 57.94 154 TYR A CA 1
ATOM 1238 C C . TYR A 1 157 ? 32.930 -53.584 113.521 1.00 59.35 154 TYR A C 1
ATOM 1239 O O . TYR A 1 157 ? 31.942 -53.250 112.864 1.00 59.73 154 TYR A O 1
ATOM 1248 N N . GLY A 1 158 ? 33.335 -54.848 113.627 1.00 61.00 155 GLY A N 1
ATOM 1249 C CA . GLY A 1 158 ? 32.629 -55.938 112.946 1.00 62.29 155 GLY A CA 1
ATOM 1250 C C . GLY A 1 158 ? 32.481 -57.216 113.751 1.00 64.07 155 GLY A C 1
ATOM 1251 O O . GLY A 1 158 ? 32.726 -57.242 114.955 1.00 64.25 155 GLY A O 1
ATOM 1252 N N . LYS A 1 159 ? 32.072 -58.281 113.068 1.00 65.72 156 LYS A N 1
ATOM 1253 C CA . LYS A 1 159 ? 31.879 -59.580 113.700 1.00 67.64 156 LYS A CA 1
ATOM 1254 C C . LYS A 1 159 ? 33.164 -60.209 114.195 1.00 68.35 156 LYS A C 1
ATOM 1255 O O . LYS A 1 159 ? 33.203 -60.799 115.276 1.00 69.65 156 LYS A O 1
ATOM 1261 N N . TYR A 1 160 ? 34.217 -60.080 113.400 1.00 67.97 157 TYR A N 1
ATOM 1262 C CA . TYR A 1 160 ? 35.498 -60.674 113.740 1.00 68.96 157 TYR A CA 1
ATOM 1263 C C . TYR A 1 160 ? 36.483 -59.712 114.384 1.00 68.39 157 TYR A C 1
ATOM 1264 O O . TYR A 1 160 ? 36.418 -58.503 114.175 1.00 67.21 157 TYR A O 1
ATOM 1273 N N . GLY A 1 161 ? 37.389 -60.275 115.182 1.00 69.84 158 GLY A N 1
ATOM 1274 C CA . GLY A 1 161 ? 38.413 -59.504 115.883 1.00 70.01 158 GLY A CA 1
ATOM 1275 C C . GLY A 1 161 ? 37.854 -58.756 117.079 1.00 70.08 158 GLY A C 1
ATOM 1276 O O . GLY A 1 161 ? 36.640 -58.662 117.252 1.00 70.49 158 GLY A O 1
ATOM 1277 N N . ASN A 1 162 ? 38.743 -58.233 117.916 1.00 69.94 159 ASN A N 1
ATOM 1278 C CA . ASN A 1 162 ? 38.317 -57.489 119.089 1.00 69.93 159 ASN A CA 1
ATOM 1279 C C . ASN A 1 162 ? 37.858 -56.106 118.671 1.00 68.08 159 ASN A C 1
ATOM 1280 O O . ASN A 1 162 ? 38.342 -55.558 117.686 1.00 67.42 159 ASN A O 1
ATOM 1285 N N . ASN A 1 163 ? 36.912 -55.553 119.416 1.00 67.59 160 ASN A N 1
ATOM 1286 C CA . ASN A 1 163 ? 36.389 -54.228 119.132 1.00 66.49 160 ASN A CA 1
ATOM 1287 C C . ASN A 1 163 ? 35.729 -53.672 120.388 1.00 66.83 160 ASN A C 1
ATOM 1288 O O . ASN A 1 163 ? 35.590 -54.380 121.389 1.00 67.60 160 ASN A O 1
ATOM 1293 N N . PHE A 1 164 ? 35.326 -52.410 120.341 1.00 66.28 161 PHE A N 1
ATOM 1294 C CA . PHE A 1 164 ? 34.696 -51.772 121.491 1.00 66.58 161 PHE A CA 1
ATOM 1295 C C . PHE A 1 164 ? 33.369 -52.416 121.891 1.00 67.08 161 PHE A C 1
ATOM 1296 O O . PHE A 1 164 ? 33.039 -52.448 123.065 1.00 68.57 161 PHE A O 1
ATOM 1304 N N . VAL A 1 165 ? 32.609 -52.935 120.936 1.00 66.84 162 VAL A N 1
ATOM 1305 C CA . VAL A 1 165 ? 31.332 -53.556 121.283 1.00 67.75 162 VAL A CA 1
ATOM 1306 C C . VAL A 1 165 ? 31.533 -54.878 122.034 1.00 68.99 162 VAL A C 1
ATOM 1307 O O . VAL A 1 165 ? 30.856 -55.130 123.031 1.00 69.58 162 VAL A O 1
ATOM 1311 N N . LYS A 1 166 ? 32.455 -55.717 121.560 1.00 69.15 163 LYS A N 1
ATOM 1312 C CA . LYS A 1 166 ? 32.723 -57.001 122.220 1.00 70.43 163 LYS A CA 1
ATOM 1313 C C . LYS A 1 166 ? 33.324 -56.792 123.612 1.00 70.75 163 LYS A C 1
ATOM 1314 O O . LYS A 1 166 ? 33.065 -57.573 124.521 1.00 71.66 163 LYS A O 1
ATOM 1320 N N . THR A 1 167 ? 34.135 -55.747 123.767 1.00 70.24 164 THR A N 1
ATOM 1321 C CA . THR A 1 167 ? 34.767 -55.449 125.053 1.00 71.02 164 THR A CA 1
ATOM 1322 C C . THR A 1 167 ? 33.737 -55.094 126.129 1.00 72.16 164 THR A C 1
ATOM 1323 O O . THR A 1 167 ? 33.830 -55.580 127.256 1.00 73.31 164 THR A O 1
ATOM 1327 N N . MET A 1 168 ? 32.757 -54.258 125.788 1.00 72.02 165 MET A N 1
ATOM 1328 C CA . MET A 1 168 ? 31.727 -53.870 126.755 1.00 73.40 165 MET A CA 1
ATOM 1329 C C . MET A 1 168 ? 30.915 -55.076 127.231 1.00 74.87 165 MET A C 1
ATOM 1330 O O . MET A 1 168 ? 30.644 -55.211 128.421 1.00 76.23 165 MET A O 1
ATOM 1335 N N . ILE A 1 169 ? 30.530 -55.948 126.305 1.00 75.46 166 ILE A N 1
ATOM 1336 C CA . ILE A 1 169 ? 29.747 -57.138 126.652 1.00 77.23 166 ILE A CA 1
ATOM 1337 C C . ILE A 1 169 ? 30.568 -58.121 127.484 1.00 78.83 166 ILE A C 1
ATOM 1338 O O . ILE A 1 169 ? 30.029 -58.849 128.316 1.00 80.23 166 ILE A O 1
ATOM 1343 N N . ARG A 1 170 ? 31.874 -58.128 127.254 1.00 79.10 167 ARG A N 1
ATOM 1344 C CA . ARG A 1 170 ? 32.788 -59.010 127.965 1.00 80.51 167 ARG A CA 1
ATOM 1345 C C . ARG A 1 170 ? 32.988 -58.507 129.388 1.00 80.91 167 ARG A C 1
ATOM 1346 O O . ARG A 1 170 ? 32.872 -59.268 130.350 1.00 82.49 167 ARG A O 1
ATOM 1354 N N . LEU A 1 171 ? 33.283 -57.216 129.511 1.00 79.80 168 LEU A N 1
ATOM 1355 C CA . LEU A 1 171 ? 33.508 -56.594 130.809 1.00 80.29 168 LEU A CA 1
ATOM 1356 C C . LEU A 1 171 ? 32.194 -56.318 131.537 1.00 81.15 168 LEU A C 1
ATOM 1357 O O . LEU A 1 171 ? 32.109 -56.468 132.755 1.00 81.90 168 LEU A O 1
ATOM 1362 N N . GLY A 1 172 ? 31.173 -55.929 130.781 1.00 80.76 169 GLY A N 1
ATOM 1363 C CA . GLY A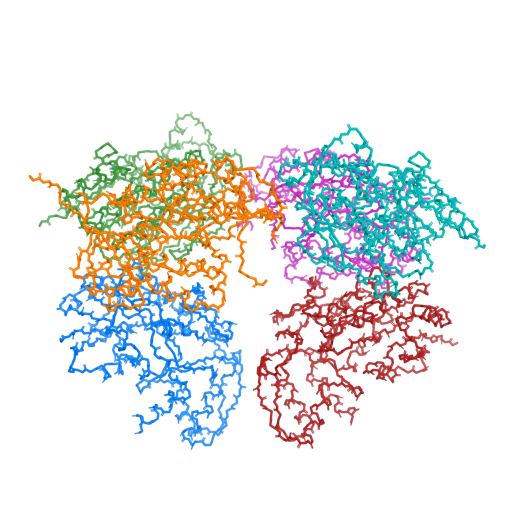 1 172 ? 29.858 -55.624 131.341 1.00 81.68 169 GLY A CA 1
ATOM 1364 C C . GLY A 1 172 ? 29.263 -56.680 132.253 1.00 83.17 169 GLY A C 1
ATOM 1365 O O . GLY A 1 172 ? 28.681 -56.352 133.288 1.00 84.26 169 GLY A O 1
ATOM 1366 N N . LYS A 1 173 ? 29.408 -57.946 131.874 1.00 83.66 170 LYS A N 1
ATOM 1367 C CA . LYS A 1 173 ? 28.871 -59.053 132.669 1.00 85.61 170 LYS A CA 1
ATOM 1368 C C . LYS A 1 173 ? 29.497 -59.163 134.059 1.00 86.31 170 LYS A C 1
ATOM 1369 O O . LYS A 1 173 ? 28.836 -59.586 135.004 1.00 87.20 170 LYS A O 1
ATOM 1375 N N . GLU A 1 174 ? 30.762 -58.771 134.180 1.00 85.74 171 GLU A N 1
ATOM 1376 C CA . GLU A 1 174 ? 31.470 -58.842 135.460 1.00 86.83 171 GLU A CA 1
ATOM 1377 C C . GLU A 1 174 ? 31.325 -57.582 136.318 1.00 86.41 171 GLU A C 1
ATOM 1378 O O . GLU A 1 174 ? 31.238 -57.674 137.543 1.00 87.70 171 GLU A O 1
ATOM 1384 N N . ARG A 1 175 ? 31.309 -56.413 135.682 1.00 84.76 172 ARG A N 1
ATOM 1385 C CA . ARG A 1 175 ? 31.173 -55.147 136.413 1.00 84.75 172 ARG A CA 1
ATOM 1386 C C . ARG A 1 175 ? 29.767 -54.742 136.820 1.00 85.12 172 ARG A C 1
ATOM 1387 O O . ARG A 1 175 ? 28.762 -55.179 136.252 1.00 84.70 172 ARG A O 1
ATOM 1395 N N . GLU A 1 176 ? 29.747 -53.878 137.828 1.00 85.54 173 GLU A N 1
ATOM 1396 C CA . GLU A 1 176 ? 28.540 -53.321 138.390 1.00 86.35 173 GLU A CA 1
ATOM 1397 C C . GLU A 1 176 ? 28.479 -51.897 137.824 1.00 85.15 173 GLU A C 1
ATOM 1398 O O . GLU A 1 176 ? 27.404 -51.319 137.668 1.00 85.91 173 GLU A O 1
ATOM 1404 N N . GLU A 1 177 ? 29.659 -51.352 137.517 1.00 83.73 174 GLU A N 1
ATOM 1405 C CA . GLU A 1 177 ? 29.826 -50.013 136.946 1.00 83.07 174 GLU A CA 1
ATOM 1406 C C . GLU A 1 177 ? 31.068 -50.037 136.067 1.00 81.27 174 GLU A C 1
ATOM 1407 O O . GLU A 1 177 ? 32.009 -50.780 136.344 1.00 81.33 174 GLU A O 1
ATOM 1413 N N . ILE A 1 178 ? 31.077 -49.223 135.015 1.00 79.80 175 ILE A N 1
ATOM 1414 C CA . ILE A 1 178 ? 32.223 -49.167 134.106 1.00 77.95 175 ILE A CA 1
ATOM 1415 C C . ILE A 1 178 ? 32.363 -47.763 133.513 1.00 77.15 175 ILE A C 1
ATOM 1416 O O . ILE A 1 178 ? 31.410 -47.207 132.975 1.00 76.61 175 ILE A O 1
ATOM 1421 N N . SER A 1 179 ? 33.560 -47.196 133.619 1.00 77.09 176 SER A N 1
ATOM 1422 C CA . SER A 1 179 ? 33.822 -45.854 133.106 1.00 77.03 176 SER A CA 1
ATOM 1423 C C . SER A 1 179 ? 34.311 -45.837 131.656 1.00 75.45 176 SER A C 1
ATOM 1424 O O . SER A 1 179 ? 35.242 -46.557 131.288 1.00 74.78 176 SER A O 1
ATOM 1427 N N . VAL A 1 180 ? 33.672 -44.991 130.849 1.00 75.20 177 VAL A N 1
ATOM 1428 C CA . VAL A 1 180 ? 33.991 -44.834 129.431 1.00 73.72 177 VAL A CA 1
ATOM 1429 C C . VAL A 1 180 ? 34.130 -43.358 129.057 1.00 74.05 177 VAL A C 1
ATOM 1430 O O . VAL A 1 180 ? 33.373 -42.517 129.539 1.00 75.46 177 VAL A O 1
ATOM 1434 N N . VAL A 1 181 ? 35.086 -43.048 128.188 1.00 73.15 178 VAL A N 1
ATOM 1435 C CA . VAL A 1 181 ? 35.309 -41.669 127.755 1.00 73.59 178 VAL A CA 1
ATOM 1436 C C . VAL A 1 181 ? 34.004 -41.063 127.218 1.00 73.26 178 VAL A C 1
ATOM 1437 O O . VAL A 1 181 ? 33.242 -41.740 126.524 1.00 72.15 178 VAL A O 1
ATOM 1441 N N . ALA A 1 182 ? 33.748 -39.797 127.549 1.00 74.06 179 ALA A N 1
ATOM 1442 C CA . ALA A 1 182 ? 32.528 -39.115 127.097 1.00 74.17 179 ALA A CA 1
ATOM 1443 C C . ALA A 1 182 ? 32.769 -37.730 126.482 1.00 74.59 179 ALA A C 1
ATOM 1444 O O . ALA A 1 182 ? 31.817 -37.009 126.194 1.00 74.61 179 ALA A O 1
ATOM 1446 N N . ASP A 1 183 ? 34.031 -37.362 126.280 1.00 74.78 180 ASP A N 1
ATOM 1447 C CA . ASP A 1 183 ? 34.362 -36.059 125.697 1.00 75.87 180 ASP A CA 1
ATOM 1448 C C . ASP A 1 183 ? 34.910 -36.183 124.268 1.00 74.31 180 ASP A C 1
ATOM 1449 O O . ASP A 1 183 ? 35.563 -35.268 123.762 1.00 74.87 180 ASP A O 1
ATOM 1454 N N . GLN A 1 184 ? 34.640 -37.326 123.636 1.00 72.52 181 GLN A N 1
ATOM 1455 C CA . GLN A 1 184 ? 35.075 -37.598 122.265 1.00 70.94 181 GLN A CA 1
ATOM 1456 C C . GLN A 1 184 ? 33.870 -38.081 121.472 1.00 69.98 181 GLN A C 1
ATOM 1457 O O . GLN A 1 184 ? 33.404 -39.207 121.657 1.00 69.04 181 GLN A O 1
ATOM 1463 N N . ILE A 1 185 ? 33.368 -37.220 120.595 1.00 70.13 182 ILE A N 1
ATOM 1464 C CA . ILE A 1 185 ? 32.218 -37.546 119.773 1.00 69.60 182 ILE A CA 1
ATOM 1465 C C . ILE A 1 185 ? 32.653 -38.174 118.457 1.00 68.18 182 ILE A C 1
ATOM 1466 O O . ILE A 1 185 ? 33.664 -37.779 117.873 1.00 68.23 182 ILE A O 1
ATOM 1471 N N . GLY A 1 186 ? 31.890 -39.165 118.003 1.00 66.94 183 GLY A N 1
ATOM 1472 C CA . GLY A 1 186 ? 32.185 -39.859 116.758 1.00 65.46 183 GLY A CA 1
ATOM 1473 C C . GLY A 1 186 ? 30.963 -40.561 116.203 1.00 65.00 183 GLY A C 1
ATOM 1474 O O . GLY A 1 186 ? 29.849 -40.353 116.679 1.00 65.77 183 GLY A O 1
ATOM 1475 N N . SER A 1 187 ? 31.172 -41.397 115.192 1.00 63.57 184 SER A N 1
ATOM 1476 C CA . SER A 1 187 ? 30.075 -42.127 114.574 1.00 63.42 184 SER A CA 1
ATOM 1477 C C . SER A 1 187 ? 30.446 -43.590 114.314 1.00 62.06 184 SER A C 1
ATOM 1478 O O . SER A 1 187 ? 31.151 -43.898 113.349 1.00 61.70 184 SER A O 1
ATOM 1481 N N . PRO A 1 188 ? 29.974 -44.495 115.183 1.00 61.50 185 PRO A N 1
ATOM 1482 C CA . PRO A 1 188 ? 30.248 -45.922 115.051 1.00 60.60 185 PRO A CA 1
ATOM 1483 C C . PRO A 1 188 ? 29.817 -46.450 113.695 1.00 59.53 185 PRO A C 1
ATOM 1484 O O . PRO A 1 188 ? 28.685 -46.219 113.278 1.00 60.46 185 PRO A O 1
ATOM 1488 N N . THR A 1 189 ? 30.712 -47.159 113.017 1.00 57.64 186 THR A N 1
ATOM 1489 C CA . THR A 1 189 ? 30.411 -47.712 111.707 1.00 56.34 186 THR A CA 1
ATOM 1490 C C . THR A 1 189 ? 30.558 -49.226 111.675 1.00 55.67 186 THR A C 1
ATOM 1491 O O . THR A 1 189 ? 31.646 -49.756 111.890 1.00 55.30 186 THR A O 1
ATOM 1495 N N . TYR A 1 190 ? 29.454 -49.915 111.403 1.00 55.29 187 TYR A N 1
ATOM 1496 C CA . TYR A 1 190 ? 29.459 -51.373 111.333 1.00 54.75 187 TYR A CA 1
ATOM 1497 C C . TYR A 1 190 ? 29.865 -51.890 109.955 1.00 53.27 187 TYR A C 1
ATOM 1498 O O . TYR A 1 190 ? 29.216 -51.609 108.951 1.00 53.15 187 TYR A O 1
ATOM 1507 N N . VAL A 1 191 ? 30.963 -52.642 109.942 1.00 51.85 188 VAL A N 1
ATOM 1508 C CA . VAL A 1 191 ? 31.529 -53.231 108.726 1.00 50.54 188 VAL A CA 1
ATOM 1509 C C . VAL A 1 191 ? 30.499 -53.689 107.698 1.00 50.42 188 VAL A C 1
ATOM 1510 O O . VAL A 1 191 ? 30.651 -53.420 106.515 1.00 50.39 188 VAL A O 1
ATOM 1514 N N . ALA A 1 192 ? 29.455 -54.381 108.136 1.00 51.42 189 ALA A N 1
ATOM 1515 C CA . ALA A 1 192 ? 28.431 -54.853 107.203 1.00 52.21 189 ALA A CA 1
ATOM 1516 C C . ALA A 1 192 ? 27.852 -53.709 106.379 1.00 52.04 189 ALA A C 1
ATOM 1517 O O . ALA A 1 192 ? 27.654 -53.865 105.175 1.00 52.95 189 ALA A O 1
ATOM 1519 N N . ASP A 1 193 ? 27.569 -52.573 107.020 1.00 51.71 190 ASP A N 1
ATOM 1520 C CA . ASP A 1 193 ? 27.018 -51.410 106.307 1.00 52.33 190 ASP A CA 1
ATOM 1521 C C . ASP A 1 193 ? 28.068 -50.805 105.368 1.00 51.00 190 ASP A C 1
ATOM 1522 O O . ASP A 1 193 ? 27.737 -50.320 104.281 1.00 51.52 190 ASP A O 1
ATOM 1527 N N . LEU A 1 194 ? 29.328 -50.826 105.794 1.00 49.25 191 LEU A N 1
ATOM 1528 C CA . LEU A 1 194 ? 30.409 -50.290 104.983 1.00 48.33 191 LEU A CA 1
ATOM 1529 C C . LEU A 1 194 ? 30.578 -51.157 103.737 1.00 48.28 191 LEU A C 1
ATOM 1530 O O . LEU A 1 194 ? 30.643 -50.648 102.615 1.00 47.43 191 LEU A O 1
ATOM 1535 N N . ASN A 1 195 ? 30.647 -52.471 103.940 1.00 48.67 192 ASN A N 1
ATOM 1536 C CA . ASN A 1 195 ? 30.809 -53.406 102.828 1.00 49.48 192 ASN A CA 1
ATOM 1537 C C . ASN A 1 195 ? 29.696 -53.261 101.807 1.00 49.95 192 ASN A C 1
ATOM 1538 O O . ASN A 1 195 ? 29.935 -53.399 100.609 1.00 49.90 192 ASN A O 1
ATOM 1543 N N . VAL A 1 196 ? 28.482 -52.979 102.276 1.00 50.14 193 VAL A N 1
ATOM 1544 C CA . VAL A 1 196 ? 27.358 -52.813 101.370 1.00 50.92 193 VAL A CA 1
ATOM 1545 C C . VAL A 1 196 ? 27.635 -51.641 100.449 1.00 50.33 193 VAL A C 1
ATOM 1546 O O . VAL A 1 196 ? 27.353 -51.704 99.256 1.00 50.99 193 VAL A O 1
ATOM 1550 N N . MET A 1 197 ? 28.220 -50.581 101.001 1.00 49.66 194 MET A N 1
ATOM 1551 C CA . MET A 1 197 ? 28.526 -49.391 100.213 1.00 49.11 194 MET A CA 1
ATOM 1552 C C . MET A 1 197 ? 29.724 -49.642 99.293 1.00 47.06 194 MET A C 1
ATOM 1553 O O . MET A 1 197 ? 29.720 -49.218 98.141 1.00 47.54 194 MET A O 1
ATOM 1558 N N . ILE A 1 198 ? 30.748 -50.319 99.801 1.00 45.47 195 ILE A N 1
ATOM 1559 C CA . ILE A 1 198 ? 31.933 -50.622 98.993 1.00 44.51 195 ILE A CA 1
ATOM 1560 C C . ILE A 1 198 ? 31.490 -51.406 97.769 1.00 44.80 195 ILE A C 1
ATOM 1561 O O . ILE A 1 198 ? 31.884 -51.117 96.640 1.00 44.72 195 ILE A O 1
ATOM 1566 N N . ASN A 1 199 ? 30.648 -52.396 98.018 1.00 45.97 196 ASN A N 1
ATOM 1567 C CA . ASN A 1 199 ? 30.110 -53.256 96.980 1.00 47.31 196 ASN A CA 1
ATOM 1568 C C . ASN A 1 199 ? 29.414 -52.414 95.894 1.00 46.98 196 ASN A C 1
ATOM 1569 O O . ASN A 1 199 ? 29.575 -52.668 94.702 1.00 47.21 196 ASN A O 1
ATOM 1574 N N . LYS A 1 200 ? 28.656 -51.404 96.314 1.00 46.68 197 LYS A N 1
ATOM 1575 C CA . LYS A 1 200 ? 27.940 -50.534 95.375 1.00 47.95 197 LYS A CA 1
ATOM 1576 C C . LYS A 1 200 ? 28.902 -49.691 94.536 1.00 46.44 197 LYS A C 1
ATOM 1577 O O . LYS A 1 200 ? 28.687 -49.508 93.338 1.00 46.43 197 LYS A O 1
ATOM 1583 N N . LEU A 1 201 ? 29.973 -49.202 95.158 1.00 45.46 198 LEU A N 1
ATOM 1584 C CA . LEU A 1 201 ? 30.968 -48.387 94.447 1.00 44.85 198 LEU A CA 1
ATOM 1585 C C . LEU A 1 201 ? 31.784 -49.163 93.411 1.00 44.61 198 LEU A C 1
ATOM 1586 O O . LEU A 1 201 ? 32.077 -48.636 92.339 1.00 44.05 198 LEU A O 1
ATOM 1591 N N . ILE A 1 202 ? 32.151 -50.406 93.721 1.00 44.66 199 ILE A N 1
ATOM 1592 C CA . ILE A 1 202 ? 32.947 -51.207 92.777 1.00 44.86 199 ILE A CA 1
ATOM 1593 C C . ILE A 1 202 ? 32.214 -51.552 91.466 1.00 45.71 199 ILE A C 1
ATOM 1594 O O . ILE A 1 202 ? 32.866 -51.827 90.460 1.00 46.97 199 ILE A O 1
ATOM 1599 N N . HIS A 1 203 ? 30.877 -51.543 91.468 1.00 46.10 200 HIS A N 1
ATOM 1600 C CA . HIS A 1 203 ? 30.107 -51.835 90.236 1.00 46.50 200 HIS A CA 1
ATOM 1601 C C . HIS A 1 203 ? 30.030 -50.629 89.302 1.00 46.26 200 HIS A C 1
ATOM 1602 O O . HIS A 1 203 ? 29.486 -50.729 88.209 1.00 47.67 200 HIS A O 1
ATOM 1609 N N A THR A 1 204 ? 30.570 -49.496 89.735 0.50 45.54 201 THR A N 1
ATOM 1610 N N B THR A 1 204 ? 30.569 -49.496 89.742 0.50 45.41 201 THR A N 1
ATOM 1611 C CA A THR A 1 204 ? 30.553 -48.283 88.930 0.50 45.65 201 THR A CA 1
ATOM 1612 C CA B THR A 1 204 ? 30.554 -48.278 88.946 0.50 45.41 201 THR A CA 1
ATOM 1613 C C A THR A 1 204 ? 31.962 -47.741 88.762 0.50 44.17 201 THR A C 1
ATOM 1614 C C B THR A 1 204 ? 31.966 -47.755 88.732 0.50 43.94 201 THR A C 1
ATOM 1615 O O A THR A 1 204 ? 32.928 -48.340 89.233 0.50 43.35 201 THR A O 1
ATOM 1616 O O B THR A 1 204 ? 32.942 -48.388 89.131 0.50 43.17 201 THR A O 1
ATOM 1623 N N A SER A 1 205 ? 32.071 -46.606 88.078 0.50 43.91 202 SER A N 1
ATOM 1624 N N B SER A 1 205 ? 32.059 -46.592 88.094 0.50 43.62 202 SER A N 1
ATOM 1625 C CA A SER A 1 205 ? 33.360 -45.964 87.847 0.50 42.93 202 SER A CA 1
ATOM 1626 C CA B SER A 1 205 ? 33.341 -45.954 87.821 0.50 42.56 202 SER A CA 1
ATOM 1627 C C A SER A 1 205 ? 33.312 -44.514 88.326 0.50 42.11 202 SER A C 1
ATOM 1628 C C B SER A 1 205 ? 33.294 -44.507 88.309 0.50 41.93 202 SER A C 1
ATOM 1629 O O A SER A 1 205 ? 34.015 -43.653 87.804 0.50 41.79 202 SER A O 1
ATOM 1630 O O B SER A 1 205 ? 33.986 -43.642 87.780 0.50 41.62 202 SER A O 1
ATOM 1635 N N . LEU A 1 206 ? 32.472 -44.262 89.329 1.00 41.97 203 LEU A N 1
ATOM 1636 C CA . LEU A 1 206 ? 32.306 -42.932 89.913 1.00 41.18 203 LEU A CA 1
ATOM 1637 C C . LEU A 1 206 ? 33.485 -42.761 90.863 1.00 39.75 203 LEU A C 1
ATOM 1638 O O . LEU A 1 206 ? 33.306 -42.663 92.073 1.00 38.77 203 LEU A O 1
ATOM 1643 N N . TYR A 1 207 ? 34.690 -42.697 90.309 1.00 39.64 204 TYR A N 1
ATOM 1644 C CA . TYR A 1 207 ? 35.898 -42.574 91.122 1.00 38.82 204 TYR A CA 1
ATOM 1645 C C . TYR A 1 207 ? 35.952 -41.283 91.925 1.00 38.59 204 TYR A C 1
ATOM 1646 O O . TYR A 1 207 ? 35.308 -40.303 91.586 1.00 38.51 204 TYR A O 1
ATOM 1655 N N . GLY A 1 208 ? 36.733 -41.298 92.999 1.00 38.43 205 GLY A N 1
ATOM 1656 C CA . GLY A 1 208 ? 36.877 -40.132 93.848 1.00 38.22 205 GLY A CA 1
ATOM 1657 C C . GLY A 1 208 ? 37.053 -40.495 95.302 1.00 38.04 205 GLY A C 1
ATOM 1658 O O . GLY A 1 208 ? 37.337 -41.644 95.632 1.00 37.08 205 GLY A O 1
ATOM 1659 N N . THR A 1 209 ? 36.877 -39.497 96.168 1.00 38.81 206 THR A N 1
ATOM 1660 C CA . THR A 1 209 ? 37.009 -39.670 97.604 1.00 39.72 206 THR A CA 1
ATOM 1661 C C . THR A 1 209 ? 35.609 -39.673 98.211 1.00 40.83 206 THR A C 1
ATOM 1662 O O . THR A 1 209 ? 34.810 -38.799 97.910 1.00 41.49 206 THR A O 1
ATOM 1666 N N . TYR A 1 210 ? 35.329 -40.653 99.069 1.00 41.37 207 TYR A N 1
ATOM 1667 C CA . TYR A 1 210 ? 34.022 -40.789 99.720 1.00 41.68 207 TYR A CA 1
ATOM 1668 C C . TYR A 1 210 ? 34.058 -41.048 101.216 1.00 43.08 207 TYR A C 1
ATOM 1669 O O . TYR A 1 210 ? 34.862 -41.855 101.692 1.00 42.78 207 TYR A O 1
ATOM 1678 N N . HIS A 1 211 ? 33.181 -40.374 101.961 1.00 45.25 208 HIS A N 1
ATOM 1679 C CA . HIS A 1 211 ? 33.120 -40.591 103.395 1.00 46.72 208 HIS A CA 1
ATOM 1680 C C . HIS A 1 211 ? 31.978 -41.563 103.646 1.00 47.80 208 HIS A C 1
ATOM 1681 O O . HIS A 1 211 ? 30.819 -41.239 103.393 1.00 49.06 208 HIS A O 1
ATOM 1688 N N . VAL A 1 212 ? 32.309 -42.754 104.135 1.00 48.64 209 VAL A N 1
ATOM 1689 C CA . VAL A 1 212 ? 31.304 -43.770 104.417 1.00 49.90 209 VAL A CA 1
ATOM 1690 C C . VAL A 1 212 ? 31.322 -44.127 105.895 1.00 51.42 209 VAL A C 1
ATOM 1691 O O . VAL A 1 212 ? 32.304 -44.675 106.406 1.00 51.49 209 VAL A O 1
ATOM 1695 N N . SER A 1 213 ? 30.226 -43.806 106.574 1.00 53.55 210 SER A N 1
ATOM 1696 C CA . SER A 1 213 ? 30.072 -44.071 107.993 1.00 54.97 210 SER A CA 1
ATOM 1697 C C . SER A 1 213 ? 28.600 -44.077 108.286 1.00 56.85 210 SER A C 1
ATOM 1698 O O . SER A 1 213 ? 27.808 -43.621 107.467 1.00 57.93 210 SER A O 1
ATOM 1701 N N . ASN A 1 214 ? 28.218 -44.593 109.446 1.00 58.04 211 ASN A N 1
ATOM 1702 C CA . ASN A 1 214 ? 26.817 -44.611 109.805 1.00 59.94 211 ASN A CA 1
ATOM 1703 C C . ASN A 1 214 ? 26.412 -43.193 110.182 1.00 61.17 211 ASN A C 1
ATOM 1704 O O . ASN A 1 214 ? 27.236 -42.405 110.652 1.00 59.76 211 ASN A O 1
ATOM 1709 N N . THR A 1 215 ? 25.144 -42.875 109.945 1.00 63.33 212 THR A N 1
ATOM 1710 C CA . THR A 1 215 ? 24.588 -41.560 110.234 1.00 65.52 212 THR A CA 1
ATOM 1711 C C . THR A 1 215 ? 24.543 -41.231 111.719 1.00 66.70 212 THR A C 1
ATOM 1712 O O . THR A 1 215 ? 24.510 -42.123 112.563 1.00 66.29 212 THR A O 1
ATOM 1716 N N . GLY A 1 216 ? 24.555 -39.936 112.023 1.00 68.62 213 GLY A N 1
ATOM 1717 C CA . GLY A 1 216 ? 24.498 -39.449 113.398 1.00 69.95 213 GLY A CA 1
ATOM 1718 C C . GLY A 1 216 ? 25.811 -39.363 114.147 1.00 69.50 213 GLY A C 1
ATOM 1719 O O . GLY A 1 216 ? 26.770 -40.068 113.837 1.00 67.76 213 GLY A O 1
ATOM 1720 N N . SER A 1 217 ? 25.841 -38.470 115.133 1.00 71.57 214 SER A N 1
ATOM 1721 C CA . SER A 1 217 ? 27.012 -38.264 115.966 1.00 71.97 214 SER A CA 1
ATOM 1722 C C . SER A 1 217 ? 26.798 -39.160 117.174 1.00 72.58 214 SER A C 1
ATOM 1723 O O . SER A 1 217 ? 25.685 -39.646 117.394 1.00 73.64 214 SER A O 1
ATOM 1726 N N . CYS A 1 218 ? 27.837 -39.356 117.977 1.00 72.41 215 CYS A N 1
ATOM 1727 C CA . CYS A 1 218 ? 27.724 -40.216 119.144 1.00 72.36 215 CYS A CA 1
ATOM 1728 C C . CYS A 1 218 ? 28.914 -39.973 120.077 1.00 72.44 215 CYS A C 1
ATOM 1729 O O . CYS A 1 218 ? 29.593 -38.960 119.964 1.00 73.53 215 CYS A O 1
ATOM 1732 N N . SER A 1 219 ? 29.148 -40.891 121.009 1.00 71.81 216 SER A N 1
ATOM 1733 C CA . SER A 1 219 ? 30.263 -40.784 121.956 1.00 71.23 216 SER A CA 1
ATOM 1734 C C . SER A 1 219 ? 30.431 -42.159 122.574 1.00 69.59 216 SER A C 1
ATOM 1735 O O . SER A 1 219 ? 29.442 -42.869 122.756 1.00 69.53 216 SER A O 1
ATOM 1738 N N . TRP A 1 220 ? 31.662 -42.539 122.910 1.00 67.72 217 TRP A N 1
ATOM 1739 C CA . TRP A 1 220 ? 31.893 -43.859 123.500 1.00 66.38 217 TRP A CA 1
ATOM 1740 C C . TRP A 1 220 ? 30.957 -44.095 124.668 1.00 67.94 217 TRP A C 1
ATOM 1741 O O . TRP A 1 220 ? 30.468 -45.206 124.866 1.00 67.57 217 TRP A O 1
ATOM 1752 N N . PHE A 1 221 ? 30.709 -43.034 125.428 1.00 69.79 218 PHE A N 1
ATOM 1753 C CA . PHE A 1 221 ? 29.830 -43.076 126.588 1.00 71.50 218 PHE A CA 1
ATOM 1754 C C . PHE A 1 221 ? 28.383 -43.402 126.187 1.00 71.88 218 PHE A C 1
ATOM 1755 O O . PHE A 1 221 ? 27.823 -44.395 126.657 1.00 71.98 218 PHE A O 1
ATOM 1763 N N . GLU A 1 222 ? 27.785 -42.578 125.325 1.00 72.05 219 GLU A N 1
ATOM 1764 C CA . GLU A 1 222 ? 26.404 -42.809 124.872 1.00 72.92 219 GLU A CA 1
ATOM 1765 C C . GLU A 1 222 ? 26.316 -44.119 124.105 1.00 71.55 219 GLU A C 1
ATOM 1766 O O . GLU A 1 222 ? 25.308 -44.828 124.163 1.00 71.58 219 GLU A O 1
ATOM 1772 N N . PHE A 1 223 ? 27.379 -44.421 123.371 1.00 70.27 220 PHE A N 1
ATOM 1773 C CA . PHE A 1 223 ? 27.456 -45.638 122.586 1.00 69.35 220 PHE A CA 1
ATOM 1774 C C . PHE A 1 223 ? 27.486 -46.809 123.556 1.00 69.45 220 PHE A C 1
ATOM 1775 O O . PHE A 1 223 ? 26.762 -47.787 123.380 1.00 69.49 220 PHE A O 1
ATOM 1783 N N . ALA A 1 224 ? 28.293 -46.682 124.606 1.00 69.33 221 ALA A N 1
ATOM 1784 C CA . ALA A 1 224 ? 28.405 -47.725 125.613 1.00 69.44 221 ALA A CA 1
ATOM 1785 C C . ALA A 1 224 ? 27.028 -48.023 126.202 1.00 70.55 221 ALA A C 1
ATOM 1786 O O . ALA A 1 224 ? 26.607 -49.178 126.234 1.00 70.15 221 ALA A O 1
ATOM 1788 N N . LYS A 1 225 ? 26.324 -46.983 126.657 1.00 71.87 222 LYS A N 1
ATOM 1789 C CA . LYS A 1 225 ? 24.988 -47.168 127.236 1.00 73.65 222 LYS A CA 1
ATOM 1790 C C . LYS A 1 225 ? 24.062 -47.931 126.317 1.00 73.90 222 LYS A C 1
ATOM 1791 O O . LYS A 1 225 ? 23.438 -48.912 126.723 1.00 74.95 222 LYS A O 1
ATOM 1797 N N . LYS A 1 226 ? 23.969 -47.475 125.075 1.00 73.65 223 LYS A N 1
ATOM 1798 C CA . LYS A 1 226 ? 23.094 -48.120 124.115 1.00 74.43 223 LYS A CA 1
ATOM 1799 C C . LYS A 1 226 ? 23.515 -49.556 123.756 1.00 74.01 223 LYS A C 1
ATOM 1800 O O . LYS A 1 226 ? 22.690 -50.340 123.287 1.00 74.82 223 LYS A O 1
ATOM 1806 N N . ILE A 1 227 ? 24.780 -49.906 123.979 1.00 73.12 224 ILE A N 1
ATOM 1807 C CA . ILE A 1 227 ? 25.223 -51.266 123.690 1.00 72.72 224 ILE A CA 1
ATOM 1808 C C . ILE A 1 227 ? 24.571 -52.164 124.737 1.00 74.26 224 ILE A C 1
ATOM 1809 O O . ILE A 1 227 ? 24.091 -53.254 124.422 1.00 74.40 224 ILE A O 1
ATOM 1814 N N . PHE A 1 228 ? 24.535 -51.685 125.982 1.00 75.49 225 PHE A N 1
ATOM 1815 C CA . PHE A 1 228 ? 23.932 -52.447 127.070 1.00 77.55 225 PHE A CA 1
ATOM 1816 C C . PHE A 1 228 ? 22.417 -52.415 126.948 1.00 79.62 225 PHE A C 1
ATOM 1817 O O . PHE A 1 228 ? 21.735 -53.308 127.439 1.00 80.77 225 PHE A O 1
ATOM 1825 N N . SER A 1 229 ? 21.895 -51.375 126.304 1.00 80.84 226 SER A N 1
ATOM 1826 C CA . SER A 1 229 ? 20.459 -51.244 126.116 1.00 83.26 226 SER A CA 1
ATOM 1827 C C . SER A 1 229 ? 19.978 -52.415 125.261 1.00 84.43 226 SER A C 1
ATOM 1828 O O . SER A 1 229 ? 19.027 -53.104 125.632 1.00 85.96 226 SER A O 1
ATOM 1831 N N . TYR A 1 230 ? 20.633 -52.639 124.118 1.00 84.27 227 TYR A N 1
ATOM 1832 C CA . TYR A 1 230 ? 20.253 -53.750 123.237 1.00 85.53 227 TYR A CA 1
ATOM 1833 C C . TYR A 1 230 ? 20.690 -55.086 123.823 1.00 86.08 227 TYR A C 1
ATOM 1834 O O . TYR A 1 230 ? 20.034 -56.104 123.609 1.00 87.56 227 TYR A O 1
ATOM 1843 N N . ALA A 1 231 ? 21.803 -55.084 124.552 1.00 85.40 228 ALA A N 1
ATOM 1844 C CA . ALA A 1 231 ? 22.306 -56.305 125.167 1.00 86.12 228 ALA A CA 1
ATOM 1845 C C . ALA A 1 231 ? 21.412 -56.678 126.352 1.00 88.45 228 ALA A C 1
ATOM 1846 O O . ALA A 1 231 ? 21.424 -57.818 126.820 1.00 89.17 228 ALA A O 1
ATOM 1848 N N . ASN A 1 232 ? 20.639 -55.701 126.824 1.00 89.60 229 ASN A N 1
ATOM 1849 C CA . ASN A 1 232 ? 19.725 -55.881 127.947 1.00 91.71 229 ASN A CA 1
ATOM 1850 C C . ASN A 1 232 ? 20.512 -56.303 129.191 1.00 91.84 229 ASN A C 1
ATOM 1851 O O . ASN A 1 232 ? 20.199 -57.304 129.839 1.00 93.46 229 ASN A O 1
ATOM 1856 N N . MET A 1 233 ? 21.553 -55.532 129.497 1.00 90.50 230 MET A N 1
ATOM 1857 C CA . MET A 1 233 ? 22.407 -55.784 130.654 1.00 90.43 230 MET A CA 1
ATOM 1858 C C . MET A 1 233 ? 22.336 -54.564 131.570 1.00 90.82 230 MET A C 1
ATOM 1859 O O . MET A 1 233 ? 22.559 -53.436 131.132 1.00 89.40 230 MET A O 1
ATOM 1864 N N . LYS A 1 234 ? 22.018 -54.794 132.839 1.00 92.60 231 LYS A N 1
ATOM 1865 C CA . LYS A 1 234 ? 21.914 -53.709 133.806 1.00 93.39 231 LYS A CA 1
ATOM 1866 C C . LYS A 1 234 ? 23.283 -53.362 134.388 1.00 92.37 231 LYS A C 1
ATOM 1867 O O . LYS A 1 234 ? 23.749 -53.997 135.333 1.00 93.27 231 LYS A O 1
ATOM 1873 N N . VAL A 1 235 ? 23.919 -52.351 133.801 1.00 90.90 232 VAL A N 1
ATOM 1874 C CA . VAL A 1 235 ? 25.233 -51.890 134.231 1.00 89.97 232 VAL A CA 1
ATOM 1875 C C . VAL A 1 235 ? 25.318 -50.375 134.076 1.00 89.57 232 VAL A C 1
ATOM 1876 O O . VAL A 1 235 ? 24.764 -49.811 133.136 1.00 89.03 232 VAL A O 1
ATOM 1880 N N . ASN A 1 236 ? 26.012 -49.719 135.000 1.00 89.95 233 ASN A N 1
ATOM 1881 C CA . ASN A 1 236 ? 26.162 -48.268 134.959 1.00 90.08 233 ASN A CA 1
ATOM 1882 C C . ASN A 1 236 ? 27.398 -47.855 134.185 1.00 88.28 233 ASN A C 1
ATOM 1883 O O . ASN A 1 236 ? 28.373 -48.601 134.115 1.00 87.58 233 ASN A O 1
ATOM 1888 N N . VAL A 1 237 ? 27.353 -46.658 133.611 1.00 87.74 234 VAL A N 1
ATOM 1889 C CA . VAL A 1 237 ? 28.472 -46.132 132.843 1.00 86.34 234 VAL A CA 1
ATOM 1890 C C . VAL A 1 237 ? 28.844 -44.757 133.393 1.00 87.37 234 VAL A C 1
ATOM 1891 O O . VAL A 1 237 ? 28.001 -43.862 133.464 1.00 88.11 234 VAL A O 1
ATOM 1895 N N . LEU A 1 238 ? 30.106 -44.597 133.786 1.00 87.42 235 LEU A N 1
ATOM 1896 C CA . LEU A 1 238 ? 30.589 -43.333 134.338 1.00 88.71 235 LEU A CA 1
ATOM 1897 C C . LEU A 1 238 ? 31.355 -42.532 133.287 1.00 87.97 235 LEU A C 1
ATOM 1898 O O . LEU A 1 238 ? 32.324 -43.026 132.722 1.00 86.71 235 LEU A O 1
ATOM 1903 N N . PRO A 1 239 ? 30.930 -41.282 133.033 1.00 89.00 236 PRO A N 1
ATOM 1904 C CA . PRO A 1 239 ? 31.597 -40.443 132.043 1.00 88.79 236 PRO A CA 1
ATOM 1905 C C . PRO A 1 239 ? 32.934 -39.899 132.533 1.00 89.98 236 PRO A C 1
ATOM 1906 O O . PRO A 1 239 ? 32.985 -39.248 133.574 1.00 91.67 236 PRO A O 1
ATOM 1910 N N . VAL A 1 240 ? 34.001 -40.160 131.781 1.00 89.51 237 VAL A N 1
ATOM 1911 C CA . VAL A 1 240 ? 35.337 -39.688 132.147 1.00 91.15 237 VAL A CA 1
ATOM 1912 C C . VAL A 1 240 ? 35.966 -38.883 131.011 1.00 91.56 237 VAL A C 1
ATOM 1913 O O . VAL A 1 240 ? 35.577 -39.019 129.851 1.00 90.36 237 VAL A O 1
ATOM 1917 N N . SER A 1 241 ? 36.941 -38.048 131.357 1.00 94.11 238 SER A N 1
ATOM 1918 C CA . SER A 1 241 ? 37.631 -37.212 130.379 1.00 95.06 238 SER A CA 1
ATOM 1919 C C . SER A 1 241 ? 38.788 -37.956 129.724 1.00 94.90 238 SER A C 1
ATOM 1920 O O . SER A 1 241 ? 39.123 -39.075 130.112 1.00 94.10 238 SER A O 1
ATOM 1923 N N . THR A 1 242 ? 39.393 -37.316 128.728 1.00 96.22 239 THR A N 1
ATOM 1924 C CA . THR A 1 242 ? 40.517 -37.890 127.996 1.00 96.52 239 THR A CA 1
ATOM 1925 C C . THR A 1 242 ? 41.820 -37.818 128.787 1.00 99.18 239 THR A C 1
ATOM 1926 O O . THR A 1 242 ? 42.659 -38.714 128.694 1.00 98.77 239 THR A O 1
ATOM 1930 N N . GLU A 1 243 ? 41.988 -36.747 129.556 1.00 102.65 240 GLU A N 1
ATOM 1931 C CA . GLU A 1 243 ? 43.196 -36.559 130.357 1.00 105.47 240 GLU A CA 1
ATOM 1932 C C . GLU A 1 243 ? 43.360 -37.637 131.431 1.00 106.24 240 GLU A C 1
ATOM 1933 O O . GLU A 1 243 ? 44.479 -38.068 131.715 1.00 106.72 240 GLU A O 1
ATOM 1939 N N . GLU A 1 244 ? 42.248 -38.072 132.018 1.00 106.75 241 GLU A N 1
ATOM 1940 C CA . GLU A 1 244 ? 42.283 -39.099 133.059 1.00 107.77 241 GLU A CA 1
ATOM 1941 C C . GLU A 1 244 ? 42.504 -40.497 132.472 1.00 106.42 241 GLU A C 1
ATOM 1942 O O . GLU A 1 244 ? 42.946 -41.410 133.174 1.00 107.08 241 GLU A O 1
ATOM 1948 N N . PHE A 1 245 ? 42.195 -40.653 131.189 1.00 105.06 242 PHE A N 1
ATOM 1949 C CA . PHE A 1 245 ? 42.360 -41.934 130.512 1.00 103.68 242 PHE A CA 1
ATOM 1950 C C . PHE A 1 245 ? 43.811 -42.155 130.098 1.00 103.85 242 PHE A C 1
ATOM 1951 O O . PHE A 1 245 ? 44.257 -43.293 129.949 1.00 103.30 242 PHE A O 1
ATOM 1959 N N . GLY A 1 246 ? 44.542 -41.061 129.913 1.00 104.75 243 GLY A N 1
ATOM 1960 C CA . GLY A 1 246 ? 45.937 -41.134 129.519 1.00 105.10 243 GLY A CA 1
ATOM 1961 C C . GLY A 1 246 ? 46.119 -41.724 128.135 1.00 103.28 243 GLY A C 1
ATOM 1962 O O . GLY A 1 246 ? 46.309 -42.931 127.985 1.00 102.82 243 GLY A O 1
ATOM 1963 N N . ALA A 1 247 ? 46.062 -40.868 127.120 1.00 102.39 244 ALA A N 1
ATOM 1964 C CA . ALA A 1 247 ? 46.223 -41.306 125.739 1.00 100.46 244 ALA A CA 1
ATOM 1965 C C . ALA A 1 247 ? 47.585 -40.899 125.187 1.00 100.84 244 ALA A C 1
ATOM 1966 O O . ALA A 1 247 ? 48.050 -39.783 125.417 1.00 102.73 244 ALA A O 1
ATOM 1968 N N . ALA A 1 248 ? 48.220 -41.812 124.458 1.00 98.97 245 ALA A N 1
ATOM 1969 C CA . ALA A 1 248 ? 49.530 -41.550 123.874 1.00 98.93 245 ALA A CA 1
ATOM 1970 C C . ALA A 1 248 ? 49.402 -40.896 122.502 1.00 96.86 245 ALA A C 1
ATOM 1971 O O . ALA A 1 248 ? 50.381 -40.392 121.951 1.00 97.99 245 ALA A O 1
ATOM 1973 N N . ALA A 1 249 ? 48.190 -40.907 121.957 1.00 93.54 246 ALA A N 1
ATOM 1974 C CA . ALA A 1 249 ? 47.934 -40.318 120.654 1.00 91.23 246 ALA A CA 1
ATOM 1975 C C . ALA A 1 249 ? 46.787 -39.344 120.866 1.00 89.90 246 ALA A C 1
ATOM 1976 O O . ALA A 1 249 ? 45.914 -39.581 121.703 1.00 89.56 246 ALA A O 1
ATOM 1978 N N . ALA A 1 250 ? 46.777 -38.257 120.106 1.00 88.54 247 ALA A N 1
ATOM 1979 C CA . ALA A 1 250 ? 45.732 -37.251 120.243 1.00 87.68 247 ALA A CA 1
ATOM 1980 C C . ALA A 1 250 ? 44.505 -37.431 119.349 1.00 84.91 247 ALA A C 1
ATOM 1981 O O . ALA A 1 250 ? 44.555 -37.120 118.163 1.00 84.78 247 ALA A O 1
ATOM 1983 N N . ARG A 1 251 ? 43.412 -37.949 119.911 1.00 82.80 248 ARG A N 1
ATOM 1984 C CA . ARG A 1 251 ? 42.179 -38.122 119.140 1.00 80.52 248 ARG A CA 1
ATOM 1985 C C . ARG A 1 251 ? 41.442 -36.800 119.018 1.00 80.38 248 ARG A C 1
ATOM 1986 O O . ARG A 1 251 ? 41.673 -35.878 119.799 1.00 81.60 248 ARG A O 1
ATOM 1994 N N . PRO A 1 252 ? 40.553 -36.701 118.023 1.00 78.55 249 PRO A N 1
ATOM 1995 C CA . PRO A 1 252 ? 39.794 -35.484 117.839 1.00 79.04 249 PRO A CA 1
ATOM 1996 C C . PRO A 1 252 ? 38.601 -35.481 118.774 1.00 79.07 249 PRO A C 1
ATOM 1997 O O . PRO A 1 252 ? 38.174 -36.542 119.224 1.00 77.51 249 PRO A O 1
ATOM 2001 N N . LYS A 1 253 ? 38.070 -34.304 119.073 1.00 80.64 250 LYS A N 1
ATOM 2002 C CA . LYS A 1 253 ? 36.917 -34.214 119.955 1.00 81.77 250 LYS A CA 1
ATOM 2003 C C . LYS A 1 253 ? 35.620 -34.355 119.152 1.00 80.74 250 LYS A C 1
ATOM 2004 O O . LYS A 1 253 ? 34.545 -34.535 119.725 1.00 81.14 250 LYS A O 1
ATOM 2010 N N . TYR A 1 254 ? 35.739 -34.285 117.824 1.00 79.40 251 TYR A N 1
ATOM 2011 C CA . TYR A 1 254 ? 34.596 -34.411 116.919 1.00 78.38 251 TYR A CA 1
ATOM 2012 C C . TYR A 1 254 ? 35.016 -35.095 115.620 1.00 75.66 251 TYR A C 1
ATOM 2013 O O . TYR A 1 254 ? 35.464 -34.434 114.685 1.00 76.14 251 TYR A O 1
ATOM 2022 N N . SER A 1 255 ? 34.869 -36.414 115.562 1.00 73.10 252 SER A N 1
ATOM 2023 C CA . SER A 1 255 ? 35.229 -37.177 114.368 1.00 70.76 252 SER A CA 1
ATOM 2024 C C . SER A 1 255 ? 33.964 -37.559 113.602 1.00 69.21 252 SER A C 1
ATOM 2025 O O . SER A 1 255 ? 33.470 -38.682 113.707 1.00 68.37 252 SER A O 1
ATOM 2028 N N . ILE A 1 256 ? 33.448 -36.608 112.830 1.00 68.70 253 ILE A N 1
ATOM 2029 C CA . ILE A 1 256 ? 32.238 -36.816 112.045 1.00 67.67 253 ILE A CA 1
ATOM 2030 C C . ILE A 1 256 ? 32.436 -36.356 110.609 1.00 66.25 253 ILE A C 1
ATOM 2031 O O . ILE A 1 256 ? 33.134 -35.372 110.358 1.00 67.22 253 ILE A O 1
ATOM 2036 N N . PHE A 1 257 ? 31.829 -37.070 109.665 1.00 63.95 254 PHE A N 1
ATOM 2037 C CA . PHE A 1 257 ? 31.941 -36.711 108.262 1.00 62.19 254 PHE A CA 1
ATOM 2038 C C . PHE A 1 257 ? 30.621 -36.195 107.729 1.00 6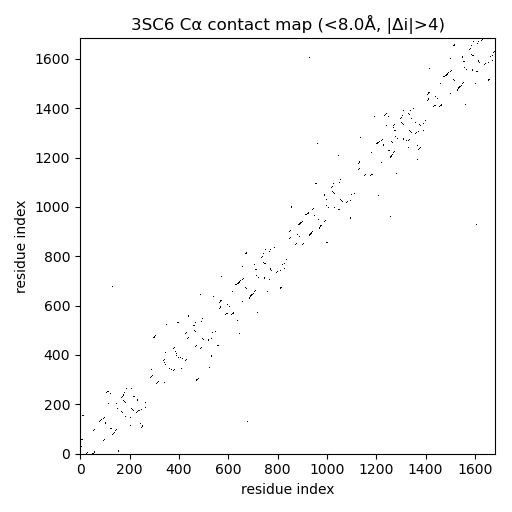2.58 254 PHE A C 1
ATOM 2039 O O . PHE A 1 257 ? 29.556 -36.460 108.296 1.00 62.31 254 PHE A O 1
ATOM 2047 N N . GLN A 1 258 ? 30.707 -35.455 106.625 1.00 62.07 255 GLN A N 1
ATOM 2048 C CA . GLN A 1 258 ? 29.537 -34.929 105.954 1.00 62.41 255 GLN A CA 1
ATOM 2049 C C . GLN A 1 258 ? 29.505 -35.896 104.784 1.00 61.02 255 GLN A C 1
ATOM 2050 O O . GLN A 1 258 ? 30.538 -36.152 104.167 1.00 59.53 255 GLN A O 1
ATOM 2056 N N . HIS A 1 259 ? 28.343 -36.463 104.494 1.00 61.37 256 HIS A N 1
ATOM 2057 C CA . HIS A 1 259 ? 28.231 -37.423 103.402 1.00 60.40 256 HIS A CA 1
ATOM 2058 C C . HIS A 1 259 ? 27.782 -36.795 102.079 1.00 60.42 256 HIS A C 1
ATOM 2059 O O . HIS A 1 259 ? 26.680 -37.063 101.592 1.00 61.47 256 HIS A O 1
ATOM 2066 N N . ASN A 1 260 ? 28.656 -35.976 101.493 1.00 59.18 257 ASN A N 1
ATOM 2067 C CA . ASN A 1 260 ? 28.356 -35.308 100.229 1.00 59.31 257 ASN A CA 1
ATOM 2068 C C . ASN A 1 260 ? 28.463 -36.223 99.011 1.00 57.43 257 ASN A C 1
ATOM 2069 O O . ASN A 1 260 ? 27.467 -36.467 98.337 1.00 58.32 257 ASN A O 1
ATOM 2074 N N . MET A 1 261 ? 29.663 -36.722 98.726 1.00 54.97 258 MET A N 1
ATOM 2075 C CA . MET A 1 261 ? 29.870 -37.607 97.569 1.00 53.67 258 MET A CA 1
ATOM 2076 C C . MET A 1 261 ? 28.804 -38.686 97.404 1.00 53.26 258 MET A C 1
ATOM 2077 O O . MET A 1 261 ? 28.342 -38.905 96.287 1.00 54.10 258 MET A O 1
ATOM 2082 N N . LEU A 1 262 ? 28.421 -39.372 98.481 1.00 52.81 259 LEU A N 1
ATOM 2083 C CA . LEU A 1 262 ? 27.382 -40.408 98.374 1.00 53.57 259 LEU A CA 1
ATOM 2084 C C . LEU A 1 262 ? 26.078 -39.785 97.902 1.00 55.12 259 LEU A C 1
ATOM 2085 O O . LEU A 1 262 ? 25.429 -40.287 96.992 1.00 56.21 259 LEU A O 1
ATOM 2090 N N . ARG A 1 263 ? 25.703 -38.686 98.538 1.00 56.39 260 ARG A N 1
ATOM 2091 C CA . ARG A 1 263 ? 24.481 -37.968 98.200 1.00 58.99 260 ARG A CA 1
ATOM 2092 C C . ARG A 1 263 ? 24.545 -37.290 96.829 1.00 59.75 260 ARG A C 1
ATOM 2093 O O . ARG A 1 263 ? 23.527 -37.179 96.148 1.00 61.65 260 ARG A O 1
ATOM 2101 N N . LEU A 1 264 ? 25.734 -36.854 96.418 1.00 58.80 261 LEU A N 1
ATOM 2102 C CA . LEU A 1 264 ? 25.896 -36.205 95.114 1.00 59.73 261 LEU A CA 1
ATOM 2103 C C . LEU A 1 264 ? 25.978 -37.236 93.977 1.00 59.04 261 LEU A C 1
ATOM 2104 O O . LEU A 1 264 ? 25.818 -36.884 92.811 1.00 59.24 261 LEU A O 1
ATOM 2109 N N . ASN A 1 265 ? 26.236 -38.498 94.317 1.00 58.39 262 ASN A N 1
ATOM 2110 C CA . ASN A 1 265 ? 26.333 -39.560 93.315 1.00 58.29 262 ASN A CA 1
ATOM 2111 C C . ASN A 1 265 ? 25.126 -40.496 93.306 1.00 59.87 262 ASN A C 1
ATOM 2112 O O . ASN A 1 265 ? 25.228 -41.647 92.892 1.00 59.46 262 ASN A O 1
ATOM 2117 N N . GLY A 1 266 ? 23.987 -40.001 93.779 1.00 62.57 263 GLY A N 1
ATOM 2118 C CA . GLY A 1 266 ? 22.755 -40.785 93.808 1.00 64.74 263 GLY A CA 1
ATOM 2119 C C . GLY A 1 266 ? 22.635 -41.919 94.808 1.00 65.34 263 GLY A C 1
ATOM 2120 O O . GLY A 1 266 ? 21.574 -42.536 94.904 1.00 66.85 263 GLY A O 1
ATOM 2121 N N . PHE A 1 267 ? 23.694 -42.213 95.554 1.00 65.19 264 PHE A N 1
ATOM 2122 C CA . PHE A 1 267 ? 23.626 -43.297 96.532 1.00 65.85 264 PHE A CA 1
ATOM 2123 C C . PHE A 1 267 ? 22.747 -42.884 97.704 1.00 67.69 264 PHE A C 1
ATOM 2124 O O . PHE A 1 267 ? 22.653 -41.698 98.025 1.00 67.99 264 PHE A O 1
ATOM 2132 N N . LEU A 1 268 ? 22.099 -43.860 98.338 1.00 69.25 265 LEU A N 1
ATOM 2133 C CA . LEU A 1 268 ? 21.243 -43.575 99.483 1.00 71.50 265 LEU A CA 1
ATOM 2134 C C . LEU A 1 268 ? 22.108 -43.401 100.726 1.00 70.92 265 LEU A C 1
ATOM 2135 O O . LEU A 1 268 ? 23.259 -43.846 100.764 1.00 69.66 265 LEU A O 1
ATOM 2140 N N . GLN A 1 269 ? 21.549 -42.754 101.742 1.00 72.45 266 GLN A N 1
ATOM 2141 C CA . GLN A 1 269 ? 22.271 -42.518 102.984 1.00 72.11 266 GLN A CA 1
ATOM 2142 C C . GLN A 1 269 ? 22.480 -43.792 103.786 1.00 70.66 266 GLN A C 1
ATOM 2143 O O . GLN A 1 269 ? 21.670 -44.717 103.736 1.00 71.41 266 GLN A O 1
ATOM 2149 N N . MET A 1 270 ? 23.588 -43.823 104.517 1.00 68.65 267 MET A N 1
ATOM 2150 C CA . MET A 1 270 ? 23.945 -44.951 105.357 1.00 67.48 267 MET A CA 1
ATOM 2151 C C . MET A 1 270 ? 22.973 -45.004 106.523 1.00 68.40 267 MET A C 1
ATOM 2152 O O . MET A 1 270 ? 22.342 -43.997 106.853 1.00 69.52 267 MET A O 1
ATOM 2157 N N . PRO A 1 271 ? 22.823 -46.184 107.142 1.00 67.76 268 PRO A N 1
ATOM 2158 C CA . PRO A 1 271 ? 21.920 -46.260 108.279 1.00 68.18 268 PRO A CA 1
ATOM 2159 C C . PRO A 1 271 ? 22.556 -45.527 109.454 1.00 67.33 268 PRO A C 1
ATOM 2160 O O . PRO A 1 271 ? 23.747 -45.211 109.405 1.00 65.83 268 PRO A O 1
ATOM 2164 N N . SER A 1 272 ? 21.781 -45.251 110.497 1.00 67.92 269 SER A N 1
ATOM 2165 C CA . SER A 1 272 ? 22.316 -44.560 111.664 1.00 66.88 269 SER A CA 1
ATOM 2166 C C . SER A 1 272 ? 23.195 -45.538 112.434 1.00 65.43 269 SER A C 1
ATOM 2167 O O . SER A 1 272 ? 23.027 -46.749 112.314 1.00 64.96 269 SER A O 1
ATOM 2170 N N . TRP A 1 273 ? 24.140 -45.015 113.212 1.00 64.75 270 TRP A N 1
ATOM 2171 C CA . TRP A 1 273 ? 25.035 -45.867 113.994 1.00 63.85 270 TRP A CA 1
ATOM 2172 C C . TRP A 1 273 ? 24.191 -46.708 114.933 1.00 65.56 270 TRP A C 1
ATOM 2173 O O . TRP A 1 273 ? 24.505 -47.864 115.219 1.00 65.15 270 TRP A O 1
ATOM 2184 N N . GLU A 1 274 ? 23.108 -46.097 115.395 1.00 67.92 271 GLU A N 1
ATOM 2185 C CA . GLU A 1 274 ? 22.163 -46.719 116.302 1.00 70.07 271 GLU A CA 1
ATOM 2186 C C . GLU A 1 274 ? 21.557 -47.926 115.610 1.00 70.13 271 GLU A C 1
ATOM 2187 O O . GLU A 1 274 ? 21.430 -49.002 116.190 1.00 70.20 271 GLU A O 1
ATOM 2193 N N . GLU A 1 275 ? 21.199 -47.722 114.350 1.00 70.30 272 GLU A N 1
ATOM 2194 C CA . GLU A 1 275 ? 20.599 -48.752 113.521 1.00 71.10 272 GLU A CA 1
ATOM 2195 C C . GLU A 1 275 ? 21.651 -49.748 113.020 1.00 69.71 272 GLU A C 1
ATOM 2196 O O . GLU A 1 275 ? 21.351 -50.920 112.793 1.00 69.86 272 GLU A O 1
ATOM 2202 N N . GLY A 1 276 ? 22.884 -49.276 112.850 1.00 68.49 273 GLY A N 1
ATOM 2203 C CA . GLY A 1 276 ? 23.974 -50.131 112.388 1.00 67.49 273 GLY A CA 1
ATOM 2204 C C . GLY A 1 276 ? 24.340 -51.129 113.471 1.00 67.64 273 GLY A C 1
ATOM 2205 O O . GLY A 1 276 ? 24.727 -52.264 113.184 1.00 67.31 273 GLY A O 1
ATOM 2206 N N . LEU A 1 277 ? 24.209 -50.691 114.721 1.00 68.23 274 LEU A N 1
ATOM 2207 C CA . LEU A 1 277 ? 24.510 -51.519 115.882 1.00 68.77 274 LEU A CA 1
ATOM 2208 C C . LEU A 1 277 ? 23.454 -52.609 116.066 1.00 70.90 274 LEU A C 1
ATOM 2209 O O . LEU A 1 277 ? 23.755 -53.688 116.568 1.00 70.50 274 LEU A O 1
ATOM 2214 N N . GLU A 1 278 ? 22.217 -52.330 115.664 1.00 73.21 275 GLU A N 1
ATOM 2215 C CA . GLU A 1 278 ? 21.153 -53.314 115.801 1.00 76.23 275 GLU A CA 1
ATOM 2216 C C . GLU A 1 278 ? 21.471 -54.563 115.010 1.00 76.72 275 GLU A C 1
ATOM 2217 O O . GLU A 1 278 ? 21.464 -55.670 115.550 1.00 77.60 275 GLU A O 1
ATOM 2223 N N . ARG A 1 279 ? 21.769 -54.378 113.726 1.00 76.72 276 ARG A N 1
ATOM 2224 C CA . ARG A 1 279 ? 22.072 -55.505 112.849 1.00 77.50 276 ARG A CA 1
ATOM 2225 C C . ARG A 1 279 ? 23.330 -56.268 113.290 1.00 76.52 276 ARG A C 1
ATOM 2226 O O . ARG A 1 279 ? 23.569 -57.387 112.840 1.00 77.11 276 ARG A O 1
ATOM 2234 N N . PHE A 1 280 ? 24.113 -55.670 114.187 1.00 75.52 277 PHE A N 1
ATOM 2235 C CA . PHE A 1 280 ? 25.314 -56.320 114.698 1.00 74.86 277 PHE A CA 1
ATOM 2236 C C . PHE A 1 280 ? 24.910 -57.480 115.598 1.00 76.67 277 PHE A C 1
ATOM 2237 O O . PHE A 1 280 ? 25.408 -58.594 115.444 1.00 77.03 277 PHE A O 1
ATOM 2245 N N . PHE A 1 281 ? 24.019 -57.211 116.551 1.00 78.05 278 PHE A N 1
ATOM 2246 C CA . PHE A 1 281 ? 23.552 -58.253 117.465 1.00 80.17 278 PHE A CA 1
ATOM 2247 C C . PHE A 1 281 ? 22.737 -59.299 116.719 1.00 81.69 278 PHE A C 1
ATOM 2248 O O . PHE A 1 281 ? 22.843 -60.490 117.002 1.00 83.17 278 PHE A O 1
ATOM 2256 N N . ILE A 1 282 ? 21.926 -58.847 115.765 1.00 82.21 279 ILE A N 1
ATOM 2257 C CA . ILE A 1 282 ? 21.085 -59.747 114.972 1.00 83.91 279 ILE A CA 1
ATOM 2258 C C . ILE A 1 282 ? 21.901 -60.795 114.225 1.00 84.24 279 ILE A C 1
ATOM 2259 O O . ILE A 1 282 ? 21.544 -61.975 114.206 1.00 85.64 279 ILE A O 1
ATOM 2264 N N . GLU A 1 283 ? 23.006 -60.361 113.627 1.00 83.00 280 GLU A N 1
ATOM 2265 C CA . GLU A 1 283 ? 23.874 -61.257 112.867 1.00 83.54 280 GLU A CA 1
ATOM 2266 C C . GLU A 1 283 ? 24.867 -62.072 113.710 1.00 84.18 280 GLU A C 1
ATOM 2267 O O . GLU A 1 283 ? 25.278 -63.156 113.297 1.00 85.13 280 GLU A O 1
ATOM 2273 N N . THR A 1 284 ? 25.244 -61.565 114.881 1.00 84.20 281 THR A N 1
ATOM 2274 C CA . THR A 1 284 ? 26.189 -62.278 115.747 1.00 85.03 281 THR A CA 1
ATOM 2275 C C . THR A 1 284 ? 25.518 -62.854 116.993 1.00 87.49 281 THR A C 1
ATOM 2276 O O . THR A 1 284 ? 26.103 -62.851 118.078 1.00 87.65 281 THR A O 1
ATOM 2280 N N . LYS A 1 285 ? 24.297 -63.357 116.835 1.00 90.17 282 LYS A N 1
ATOM 2281 C CA . LYS A 1 285 ? 23.555 -63.934 117.954 1.00 92.51 282 LYS A CA 1
ATOM 2282 C C . LYS A 1 285 ? 24.258 -65.182 118.493 1.00 93.91 282 LYS A C 1
ATOM 2283 O O . LYS A 1 285 ? 24.243 -66.241 117.862 1.00 95.68 282 LYS A O 1
ATOM 2289 N N . SER B 1 1 ? 42.613 -38.722 48.327 1.00 73.27 -2 SER B N 1
ATOM 2290 C CA . SER B 1 1 ? 42.675 -38.993 49.785 1.00 71.67 -2 SER B CA 1
ATOM 2291 C C . SER B 1 1 ? 42.995 -37.704 50.538 1.00 70.46 -2 SER B C 1
ATOM 2292 O O . SER B 1 1 ? 43.665 -36.818 50.008 1.00 71.72 -2 SER B O 1
ATOM 2295 N N . ASN B 1 2 ? 42.495 -37.608 51.769 1.00 68.48 -1 ASN B N 1
ATOM 2296 C CA . ASN B 1 2 ? 42.703 -36.440 52.630 1.00 67.11 -1 ASN B CA 1
ATOM 2297 C C . ASN B 1 2 ? 43.114 -36.894 54.027 1.00 65.08 -1 ASN B C 1
ATOM 2298 O O . ASN B 1 2 ? 43.357 -38.079 54.267 1.00 65.14 -1 ASN B O 1
ATOM 2303 N N . ALA B 1 3 ? 43.197 -35.939 54.948 1.00 62.63 0 ALA B N 1
ATOM 2304 C CA . ALA B 1 3 ? 43.553 -36.241 56.314 1.00 60.88 0 ALA B CA 1
ATOM 2305 C C . ALA B 1 3 ? 42.279 -36.758 56.978 1.00 59.24 0 ALA B C 1
ATOM 2306 O O . ALA B 1 3 ? 41.179 -36.296 56.666 1.00 58.27 0 ALA B O 1
ATOM 2308 N N . MET B 1 4 ? 42.419 -37.725 57.872 1.00 58.11 1 MET B N 1
ATOM 2309 C CA . MET B 1 4 ? 41.269 -38.282 58.559 1.00 57.01 1 MET B CA 1
ATOM 2310 C C . MET B 1 4 ? 40.570 -37.246 59.424 1.00 55.73 1 MET B C 1
ATOM 2311 O O . MET B 1 4 ? 41.199 -36.625 60.283 1.00 53.98 1 MET B O 1
ATOM 2316 N N . LYS B 1 5 ? 39.270 -37.058 59.194 1.00 55.54 2 LYS B N 1
ATOM 2317 C CA . LYS B 1 5 ? 38.514 -36.105 59.981 1.00 55.09 2 LYS B CA 1
ATOM 2318 C C . LYS B 1 5 ? 38.576 -36.614 61.408 1.00 54.65 2 LYS B C 1
ATOM 2319 O O . LYS B 1 5 ? 38.394 -37.804 61.666 1.00 54.80 2 LYS B O 1
ATOM 2325 N N . GLU B 1 6 ? 38.833 -35.705 62.331 1.00 54.11 3 GLU B N 1
ATOM 2326 C CA . GLU B 1 6 ? 38.941 -36.057 63.722 1.00 53.75 3 GLU B CA 1
ATOM 2327 C C . GLU B 1 6 ? 37.580 -35.840 64.417 1.00 52.21 3 GLU B C 1
ATOM 2328 O O . GLU B 1 6 ? 36.923 -34.818 64.233 1.00 51.43 3 GLU B O 1
ATOM 2334 N N . ARG B 1 7 ? 37.156 -36.849 65.173 1.00 51.24 4 ARG B N 1
ATOM 2335 C CA . ARG B 1 7 ? 35.879 -36.849 65.903 1.00 49.91 4 ARG B CA 1
ATOM 2336 C C . ARG B 1 7 ? 35.865 -36.026 67.190 1.00 48.10 4 ARG B C 1
ATOM 2337 O O . ARG B 1 7 ? 36.720 -36.194 68.059 1.00 48.07 4 ARG B O 1
ATOM 2345 N N . VAL B 1 8 ? 34.861 -35.152 67.304 1.00 46.41 5 VAL B N 1
ATOM 2346 C CA . VAL B 1 8 ? 34.705 -34.276 68.459 1.00 44.43 5 VAL B CA 1
ATOM 2347 C C . VAL B 1 8 ? 33.288 -34.240 69.046 1.00 43.83 5 VAL B C 1
ATOM 2348 O O . VAL B 1 8 ? 32.300 -34.132 68.319 1.00 43.43 5 VAL B O 1
ATOM 2352 N N . ILE B 1 9 ? 33.210 -34.337 70.370 1.00 42.45 6 ILE B N 1
ATOM 2353 C CA . ILE B 1 9 ? 31.946 -34.298 71.079 1.00 42.20 6 ILE B CA 1
ATOM 2354 C C . ILE B 1 9 ? 31.890 -33.003 71.862 1.00 41.35 6 ILE B C 1
ATOM 2355 O O . ILE B 1 9 ? 32.870 -32.619 72.500 1.00 41.19 6 ILE B O 1
ATOM 2360 N N . ILE B 1 10 ? 30.741 -32.335 71.806 1.00 40.84 7 ILE B N 1
ATOM 2361 C CA . ILE B 1 10 ? 30.530 -31.076 72.510 1.00 39.96 7 ILE B CA 1
ATOM 2362 C C . ILE B 1 10 ? 29.369 -31.225 73.485 1.00 40.46 7 ILE B C 1
ATOM 2363 O O . ILE B 1 10 ? 28.228 -31.430 73.070 1.00 39.79 7 ILE B O 1
ATOM 2368 N N . THR B 1 11 ? 29.667 -31.139 74.780 1.00 40.36 8 THR B N 1
ATOM 2369 C CA . THR B 1 11 ? 28.640 -31.260 75.811 1.00 40.84 8 THR B CA 1
ATOM 2370 C C . THR B 1 11 ? 28.086 -29.873 76.072 1.00 41.56 8 THR B C 1
ATOM 2371 O O . THR B 1 11 ? 28.809 -28.893 75.956 1.00 42.08 8 THR B O 1
ATOM 2375 N N . GLY B 1 12 ? 26.805 -29.789 76.413 1.00 43.50 9 GLY B N 1
ATOM 2376 C CA . GLY B 1 12 ? 26.162 -28.498 76.678 1.00 44.42 9 GLY B CA 1
ATOM 2377 C C . GLY B 1 12 ? 26.210 -27.645 75.426 1.00 45.20 9 GLY B C 1
ATOM 2378 O O . GLY B 1 12 ? 26.314 -26.420 75.495 1.00 44.92 9 GLY B O 1
ATOM 2379 N N . ALA B 1 13 ? 26.112 -28.320 74.279 1.00 46.18 10 ALA B N 1
ATOM 2380 C CA . ALA B 1 13 ? 26.154 -27.691 72.955 1.00 46.99 10 ALA B CA 1
ATOM 2381 C C . ALA B 1 13 ? 25.018 -26.712 72.625 1.00 48.28 10 ALA B C 1
ATOM 2382 O O . ALA B 1 13 ? 25.070 -26.038 71.594 1.00 49.14 10 ALA B O 1
ATOM 2384 N N . ASN B 1 14 ? 24.006 -26.623 73.479 1.00 48.78 11 ASN B N 1
ATOM 2385 C CA . ASN B 1 14 ? 22.896 -25.716 73.217 1.00 50.89 11 ASN B CA 1
ATOM 2386 C C . ASN B 1 14 ? 23.145 -24.335 73.874 1.00 49.98 11 ASN B C 1
ATOM 2387 O O . ASN B 1 14 ? 22.399 -23.389 73.646 1.00 50.47 11 ASN B O 1
ATOM 2392 N N . GLY B 1 15 ? 24.219 -24.222 74.661 1.00 48.33 12 GLY B N 1
ATOM 2393 C CA . GLY B 1 15 ? 24.560 -22.963 75.344 1.00 47.64 12 GLY B CA 1
ATOM 2394 C C . GLY B 1 15 ? 25.326 -21.955 74.501 1.00 47.21 12 GLY B C 1
ATOM 2395 O O . GLY B 1 15 ? 25.702 -22.250 73.374 1.00 46.53 12 GLY B O 1
ATOM 2396 N N . GLN B 1 16 ? 25.567 -20.767 75.065 1.00 47.59 13 GLN B N 1
ATOM 2397 C CA . GLN B 1 16 ? 26.296 -19.695 74.361 1.00 48.52 13 GLN B CA 1
ATOM 2398 C C . GLN B 1 16 ? 27.540 -20.156 73.633 1.00 46.67 13 GLN B C 1
ATOM 2399 O O . GLN B 1 16 ? 27.663 -19.972 72.430 1.00 47.87 13 GLN B O 1
ATOM 2405 N N . LEU B 1 17 ? 28.478 -20.718 74.382 1.00 44.66 14 LEU B N 1
ATOM 2406 C CA . LEU B 1 17 ? 29.732 -21.190 73.819 1.00 44.03 14 LEU B CA 1
ATOM 2407 C C . LEU B 1 17 ? 29.548 -22.370 72.880 1.00 43.64 14 LEU B C 1
ATOM 2408 O O . LEU B 1 17 ? 29.952 -22.319 71.718 1.00 42.92 14 LEU B O 1
ATOM 2413 N N . GLY B 1 18 ? 28.931 -23.428 73.395 1.00 43.91 15 GLY B N 1
ATOM 2414 C CA . GLY B 1 18 ? 28.691 -24.646 72.627 1.00 44.15 15 GLY B CA 1
ATOM 2415 C C . GLY B 1 18 ? 27.963 -24.485 71.307 1.00 45.38 15 GLY B C 1
ATOM 2416 O O . GLY B 1 18 ? 28.367 -25.066 70.298 1.00 44.73 15 GLY B O 1
ATOM 2417 N N . LYS B 1 19 ? 26.901 -23.691 71.303 1.00 46.78 16 LYS B N 1
ATOM 2418 C CA . LYS B 1 19 ? 26.124 -23.484 70.089 1.00 49.41 16 LYS B CA 1
ATOM 2419 C C . LYS B 1 19 ? 26.931 -22.746 69.017 1.00 50.06 16 LYS B C 1
ATOM 2420 O O . LYS B 1 19 ? 26.772 -23.011 67.828 1.00 50.91 16 LYS B O 1
ATOM 2426 N N . GLN B 1 20 ? 27.813 -21.844 69.432 1.00 50.18 17 GLN B N 1
ATOM 2427 C CA . GLN B 1 20 ? 28.618 -21.101 68.465 1.00 51.40 17 GLN B CA 1
ATOM 2428 C C . GLN B 1 20 ? 29.885 -21.864 68.081 1.00 51.29 17 GLN B C 1
ATOM 2429 O O . GLN B 1 20 ? 30.351 -21.750 66.952 1.00 51.97 17 GLN B O 1
ATOM 2435 N N . LEU B 1 21 ? 30.438 -22.638 69.013 1.00 51.05 18 LEU B N 1
ATOM 2436 C CA . LEU B 1 21 ? 31.644 -23.418 68.742 1.00 51.02 18 LEU B CA 1
ATOM 2437 C C . LEU B 1 21 ? 31.329 -24.491 67.704 1.00 52.11 18 LEU B C 1
ATOM 2438 O O . LEU B 1 21 ? 32.183 -24.892 66.917 1.00 52.37 18 LEU B O 1
ATOM 2443 N N . GLN B 1 22 ? 30.084 -24.945 67.724 1.00 53.69 19 GLN B N 1
ATOM 2444 C CA . GLN B 1 22 ? 29.581 -25.962 66.812 1.00 54.71 19 GLN B CA 1
ATOM 2445 C C . GLN B 1 22 ? 29.646 -25.495 65.353 1.00 56.01 19 GLN B C 1
ATOM 2446 O O . GLN B 1 22 ? 29.980 -26.267 64.459 1.00 56.85 19 GLN B O 1
ATOM 2452 N N . GLU B 1 23 ? 29.334 -24.224 65.129 1.00 57.56 20 GLU B N 1
ATOM 2453 C CA . GLU B 1 23 ? 29.347 -23.630 63.795 1.00 59.02 20 GLU B CA 1
ATOM 2454 C C . GLU B 1 23 ? 30.711 -23.111 63.376 1.00 59.00 20 GLU B C 1
ATOM 2455 O O . GLU B 1 23 ? 30.909 -22.778 62.213 1.00 60.14 20 GLU B O 1
ATOM 2461 N N . GLU B 1 24 ? 31.649 -23.025 64.310 1.00 58.48 21 GLU B N 1
ATOM 2462 C CA . GLU B 1 24 ? 32.982 -22.518 63.988 1.00 59.36 21 GLU B CA 1
ATOM 2463 C C . GLU B 1 24 ? 34.053 -23.586 63.762 1.00 58.94 21 GLU B C 1
ATOM 2464 O O . GLU B 1 24 ? 35.174 -23.261 63.368 1.00 59.00 21 GLU B O 1
ATOM 2470 N N . LEU B 1 25 ? 33.722 -24.849 64.021 1.00 58.21 22 LEU B N 1
ATOM 2471 C CA . LEU B 1 25 ? 34.674 -25.930 63.799 1.00 57.76 22 LEU B CA 1
ATOM 2472 C C . LEU B 1 25 ? 34.518 -26.317 62.337 1.00 59.03 22 LEU B C 1
ATOM 2473 O O . LEU B 1 25 ? 33.416 -26.650 61.897 1.00 59.46 22 LEU B O 1
ATOM 2478 N N . ASN B 1 26 ? 35.615 -26.251 61.585 1.00 59.69 23 ASN B N 1
ATOM 2479 C CA . ASN B 1 26 ? 35.605 -26.588 60.163 1.00 60.65 23 ASN B CA 1
ATOM 2480 C C . ASN B 1 26 ? 35.185 -28.055 59.957 1.00 60.00 23 ASN B C 1
ATOM 2481 O O . ASN B 1 26 ? 35.941 -28.963 60.303 1.00 59.31 23 ASN B O 1
ATOM 2486 N N . PRO B 1 27 ? 33.984 -28.283 59.375 1.00 59.89 24 PRO B N 1
ATOM 2487 C CA . PRO B 1 27 ? 33.449 -29.636 59.132 1.00 59.76 24 PRO B CA 1
ATOM 2488 C C . PRO B 1 27 ? 34.267 -30.513 58.170 1.00 60.66 24 PRO B C 1
ATOM 2489 O O . PRO B 1 27 ? 34.068 -31.731 58.127 1.00 60.30 24 PRO B O 1
ATOM 2493 N N . GLU B 1 28 ? 35.161 -29.907 57.396 1.00 61.42 25 GLU B N 1
ATOM 2494 C CA . GLU B 1 28 ? 35.989 -30.669 56.467 1.00 62.47 25 GLU B CA 1
ATOM 2495 C C . GLU B 1 28 ? 37.150 -31.296 57.233 1.00 61.05 25 GLU B C 1
ATOM 2496 O O . GLU B 1 28 ? 37.844 -32.169 56.713 1.00 61.30 25 GLU B O 1
ATOM 2502 N N . GLU B 1 29 ? 37.358 -30.843 58.468 1.00 59.20 26 GLU B N 1
ATOM 2503 C CA . GLU B 1 29 ? 38.435 -31.353 59.307 1.00 58.30 26 GLU B CA 1
ATOM 2504 C C . GLU B 1 29 ? 37.937 -32.088 60.547 1.00 56.40 26 GLU B C 1
ATOM 2505 O O . GLU B 1 29 ? 38.722 -32.749 61.227 1.00 55.07 26 GLU B O 1
ATOM 2511 N N . TYR B 1 30 ? 36.643 -31.980 60.848 1.00 55.91 27 TYR B N 1
ATOM 2512 C CA . TYR B 1 30 ? 36.086 -32.645 62.024 1.00 54.88 27 TYR B CA 1
ATOM 2513 C C . TYR B 1 30 ? 34.683 -33.218 61.847 1.00 54.68 27 TYR B C 1
ATOM 2514 O O . TYR B 1 30 ? 33.868 -32.660 61.122 1.00 55.35 27 TYR B O 1
ATOM 2523 N N . ASP B 1 31 ? 34.423 -34.342 62.513 1.00 54.38 28 ASP B N 1
ATOM 2524 C CA . ASP B 1 31 ? 33.110 -34.984 62.493 1.00 55.04 28 ASP B CA 1
ATOM 2525 C C . ASP B 1 31 ? 32.561 -34.505 63.833 1.00 53.70 28 ASP B C 1
ATOM 2526 O O . ASP B 1 31 ? 32.859 -35.069 64.886 1.00 52.85 28 ASP B O 1
ATOM 2531 N N . ILE B 1 32 ? 31.775 -33.439 63.781 1.00 53.31 29 ILE B N 1
ATOM 2532 C CA . ILE B 1 32 ? 31.197 -32.832 64.977 1.00 51.93 29 ILE B CA 1
ATOM 2533 C C . ILE B 1 32 ? 29.933 -33.497 65.520 1.00 51.62 29 ILE B C 1
ATOM 2534 O O . ILE B 1 32 ? 28.922 -33.600 64.828 1.00 51.85 29 ILE B O 1
ATOM 2539 N N . TYR B 1 33 ? 30.008 -33.935 66.775 1.00 50.96 30 TYR B N 1
ATOM 2540 C CA . TYR B 1 33 ? 28.888 -34.579 67.451 1.00 50.85 30 TYR B CA 1
ATOM 2541 C C . TYR B 1 33 ? 28.456 -33.717 68.638 1.00 50.09 30 TYR B C 1
ATOM 2542 O O . TYR B 1 33 ? 28.928 -33.906 69.757 1.00 48.56 30 TYR B O 1
ATOM 2551 N N . PRO B 1 34 ? 27.566 -32.750 68.390 1.00 50.72 31 PRO B N 1
ATOM 2552 C CA . PRO B 1 34 ? 27.098 -31.887 69.460 1.00 50.38 31 PRO B CA 1
ATOM 2553 C C . PRO B 1 34 ? 25.972 -32.548 70.215 1.00 50.95 31 PRO B C 1
ATOM 2554 O O . PRO B 1 34 ? 25.139 -33.210 69.607 1.00 51.91 31 PRO B O 1
ATOM 2558 N N . PHE B 1 35 ? 25.951 -32.377 71.531 1.00 51.56 32 PHE B N 1
ATOM 2559 C CA . PHE B 1 35 ? 24.907 -32.964 72.363 1.00 52.78 32 PHE B CA 1
ATOM 2560 C C . PHE B 1 35 ? 24.232 -31.987 73.311 1.00 53.83 32 PHE B C 1
ATOM 2561 O O . PHE B 1 35 ? 24.865 -31.132 73.933 1.00 51.98 32 PHE B O 1
ATOM 2569 N N . ASP B 1 36 ? 22.923 -32.159 73.409 1.00 56.49 33 ASP B N 1
ATOM 2570 C CA . ASP B 1 36 ? 22.072 -31.355 74.248 1.00 58.48 33 ASP B CA 1
ATOM 2571 C C . ASP B 1 36 ? 21.999 -31.996 75.635 1.00 58.31 33 ASP B C 1
ATOM 2572 O O . ASP B 1 36 ? 22.374 -33.151 75.821 1.00 57.51 33 ASP B O 1
ATOM 2577 N N . LYS B 1 37 ? 21.527 -31.227 76.605 1.00 59.22 34 LYS B N 1
ATOM 2578 C CA . LYS B 1 37 ? 21.378 -31.691 77.973 1.00 60.15 34 LYS B CA 1
ATOM 2579 C C . LYS B 1 37 ? 20.554 -32.991 78.024 1.00 61.72 34 LYS B C 1
ATOM 2580 O O . LYS B 1 37 ? 20.876 -33.907 78.783 1.00 62.04 34 LYS B O 1
ATOM 2586 N N . LYS B 1 38 ? 19.500 -33.064 77.210 1.00 62.70 35 LYS B N 1
ATOM 2587 C CA . LYS B 1 38 ? 18.641 -34.247 77.175 1.00 64.24 35 LYS B CA 1
ATOM 2588 C C . LYS B 1 38 ? 19.304 -35.462 76.523 1.00 63.03 35 LYS B C 1
ATOM 2589 O O . LYS B 1 38 ? 19.156 -36.579 77.013 1.00 64.17 35 LYS B O 1
ATOM 2595 N N . LEU B 1 39 ? 20.020 -35.256 75.421 1.00 61.05 36 LEU B N 1
ATOM 2596 C CA . LEU B 1 39 ? 20.685 -36.375 74.739 1.00 59.94 36 LEU B CA 1
ATOM 2597 C C . LEU B 1 39 ? 21.989 -36.803 75.411 1.00 57.44 36 LEU B C 1
ATOM 2598 O O . LEU B 1 39 ? 22.496 -37.891 75.141 1.00 57.57 36 LEU B O 1
ATOM 2603 N N . LEU B 1 40 ? 22.539 -35.951 76.269 1.00 55.22 37 LEU B N 1
ATOM 2604 C CA . LEU B 1 40 ? 23.782 -36.277 76.973 1.00 52.89 37 LEU B CA 1
ATOM 2605 C C . LEU B 1 40 ? 23.874 -35.527 78.293 1.00 51.76 37 LEU B C 1
ATOM 2606 O O . LEU B 1 40 ? 24.478 -34.457 78.374 1.00 51.16 37 LEU B O 1
ATOM 2611 N N . ASP B 1 41 ? 23.249 -36.099 79.319 1.00 51.57 38 ASP B N 1
ATOM 2612 C CA . ASP B 1 41 ? 23.243 -35.528 80.652 1.00 50.51 38 ASP B CA 1
ATOM 2613 C C . ASP B 1 41 ? 24.558 -35.941 81.302 1.00 48.77 38 ASP B C 1
ATOM 2614 O O . ASP B 1 41 ? 24.797 -37.122 81.535 1.00 48.80 38 ASP B O 1
ATOM 2619 N N . ILE B 1 42 ? 25.410 -34.968 81.598 1.00 47.65 39 ILE B N 1
ATOM 2620 C CA . ILE B 1 42 ? 26.705 -35.259 82.209 1.00 46.54 39 ILE B CA 1
ATOM 2621 C C . ILE B 1 42 ? 26.615 -35.814 83.634 1.00 47.24 39 ILE B C 1
ATOM 2622 O O . ILE B 1 42 ? 27.623 -36.272 84.176 1.00 48.17 39 ILE B O 1
ATOM 2627 N N . THR B 1 43 ? 25.426 -35.781 84.235 1.00 47.71 40 THR B N 1
ATOM 2628 C CA . THR B 1 43 ? 25.244 -36.290 85.598 1.00 48.19 40 THR B CA 1
ATOM 2629 C C . THR B 1 43 ? 24.914 -37.776 85.604 1.00 49.53 40 THR B C 1
ATOM 2630 O O . THR B 1 43 ? 24.928 -38.414 86.653 1.00 49.64 40 THR B O 1
ATOM 2634 N N . ASN B 1 44 ? 24.595 -38.312 84.429 1.00 50.80 41 ASN B N 1
ATOM 2635 C CA . ASN B 1 44 ? 24.260 -39.724 84.268 1.00 52.47 41 ASN B CA 1
ATOM 2636 C C . ASN B 1 44 ? 25.455 -40.401 83.614 1.00 52.61 41 ASN B C 1
ATOM 2637 O O . ASN B 1 44 ? 25.592 -40.388 82.397 1.00 53.15 41 ASN B O 1
ATOM 2642 N N . ILE B 1 45 ? 26.313 -41.001 84.434 1.00 53.41 42 ILE B N 1
ATOM 2643 C CA . ILE B 1 45 ? 27.525 -41.667 83.942 1.00 53.53 42 ILE B CA 1
ATOM 2644 C C . ILE B 1 45 ? 27.285 -42.818 82.963 1.00 54.85 42 ILE B C 1
ATOM 2645 O O . ILE B 1 45 ? 28.118 -43.063 82.089 1.00 55.09 42 ILE B O 1
ATOM 2650 N N . SER B 1 46 ? 26.167 -43.524 83.091 1.00 56.54 43 SER B N 1
ATOM 2651 C CA . SER B 1 46 ? 25.893 -44.632 82.175 1.00 58.03 43 SER B CA 1
ATOM 2652 C C . SER B 1 46 ? 25.670 -44.076 80.770 1.00 57.42 43 SER B C 1
ATOM 2653 O O . SER B 1 46 ? 26.137 -44.652 79.787 1.00 57.64 43 SER B O 1
ATOM 2656 N N . GLN B 1 47 ? 24.965 -42.949 80.689 1.00 56.85 44 GLN B N 1
ATOM 2657 C CA . GLN B 1 47 ? 24.675 -42.306 79.409 1.00 56.76 44 GLN B CA 1
ATOM 2658 C C . GLN B 1 47 ? 25.947 -41.679 78.833 1.00 55.15 44 GLN B C 1
ATOM 2659 O O . GLN B 1 47 ? 26.176 -41.728 77.625 1.00 55.20 44 GLN B O 1
ATOM 2665 N N . VAL B 1 48 ? 26.772 -41.096 79.699 1.00 54.36 45 VAL B N 1
ATOM 2666 C CA . VAL B 1 48 ? 28.023 -40.471 79.271 1.00 52.93 45 VAL B CA 1
ATOM 2667 C C . VAL B 1 48 ? 28.970 -41.506 78.676 1.00 53.97 45 VAL B C 1
ATOM 2668 O O . VAL B 1 48 ? 29.629 -41.243 77.676 1.00 53.98 45 VAL B O 1
ATOM 2672 N N . GLN B 1 49 ? 29.040 -42.682 79.291 1.00 55.67 46 GLN B N 1
ATOM 2673 C CA . GLN B 1 49 ? 29.920 -43.740 78.792 1.00 57.55 46 GLN B CA 1
ATOM 2674 C C . GLN B 1 49 ? 29.381 -44.431 77.542 1.00 58.28 46 GLN B C 1
ATOM 2675 O O . GLN B 1 49 ? 30.154 -44.897 76.714 1.00 58.08 46 GLN B O 1
ATOM 2681 N N . GLN B 1 50 ? 28.063 -44.492 77.402 1.00 59.59 47 GLN B N 1
ATOM 2682 C CA . GLN B 1 50 ? 27.461 -45.126 76.237 1.00 60.67 47 GLN B CA 1
ATOM 2683 C C . GLN B 1 50 ? 27.766 -44.281 75.005 1.00 59.20 47 GLN B C 1
ATOM 2684 O O . GLN B 1 50 ? 28.212 -44.797 73.982 1.00 59.77 47 GLN B O 1
ATOM 2690 N N . VAL B 1 51 ? 27.544 -42.977 75.115 1.00 57.66 48 VAL B N 1
ATOM 2691 C CA . VAL B 1 51 ? 27.798 -42.073 74.002 1.00 56.58 48 VAL B CA 1
ATOM 2692 C C . VAL B 1 51 ? 29.275 -42.003 73.636 1.00 55.95 48 VAL B C 1
ATOM 2693 O O . VAL B 1 51 ? 29.622 -42.089 72.458 1.00 56.32 48 VAL B O 1
ATOM 2697 N N . VAL B 1 52 ? 30.145 -41.854 74.634 1.00 55.05 49 VAL B N 1
ATOM 2698 C CA . VAL B 1 52 ? 31.581 -41.775 74.372 1.00 54.56 49 VAL B CA 1
ATOM 2699 C C . VAL B 1 52 ? 32.153 -43.073 73.803 1.00 56.22 49 VAL B C 1
ATOM 2700 O O . VAL B 1 52 ? 33.017 -43.028 72.936 1.00 56.19 49 VAL B O 1
ATOM 2704 N N . GLN B 1 53 ? 31.693 -44.224 74.291 1.00 58.43 50 GLN B N 1
ATOM 2705 C CA . GLN B 1 53 ? 32.185 -45.514 73.778 1.00 60.22 50 GLN B CA 1
ATOM 2706 C C . GLN B 1 53 ? 31.742 -45.745 72.339 1.00 60.23 50 GLN B C 1
ATOM 2707 O O . GLN B 1 53 ? 32.489 -46.296 71.534 1.00 60.58 50 GLN B O 1
ATOM 2713 N N . GLU B 1 54 ? 30.522 -45.326 72.026 1.00 59.98 51 GLU B N 1
ATOM 2714 C CA . GLU B 1 54 ? 29.969 -45.490 70.687 1.00 60.86 51 GLU B CA 1
ATOM 2715 C C . GLU B 1 54 ? 30.659 -44.615 69.646 1.00 58.89 51 GLU B C 1
ATOM 2716 O O . GLU B 1 54 ? 30.875 -45.040 68.515 1.00 59.79 51 GLU B O 1
ATOM 2722 N N . ILE B 1 55 ? 31.005 -43.395 70.035 1.00 56.66 52 ILE B N 1
ATOM 2723 C CA . ILE B 1 55 ? 31.665 -42.450 69.138 1.00 54.98 52 ILE B CA 1
ATOM 2724 C C . ILE B 1 55 ? 33.185 -42.499 69.177 1.00 53.85 52 ILE B C 1
ATOM 2725 O O . ILE B 1 55 ? 33.838 -42.194 68.185 1.00 54.50 52 ILE B O 1
ATOM 2730 N N . ARG B 1 56 ? 33.747 -42.890 70.314 1.00 52.93 53 ARG B N 1
ATOM 2731 C CA . ARG B 1 56 ? 35.198 -42.949 70.470 1.00 52.30 53 ARG B CA 1
ATOM 2732 C C . ARG B 1 56 ? 35.818 -41.694 69.871 1.00 49.56 53 ARG B C 1
ATOM 2733 O O . ARG B 1 56 ? 36.516 -41.758 68.864 1.00 50.44 53 ARG B O 1
ATOM 2741 N N . PRO B 1 57 ? 35.542 -40.539 70.487 1.00 46.88 54 PRO B N 1
ATOM 2742 C CA . PRO B 1 57 ? 36.072 -39.265 70.017 1.00 45.97 54 PRO B CA 1
ATOM 2743 C C . PRO B 1 57 ? 37.542 -39.041 70.350 1.00 45.70 54 PRO B C 1
ATOM 2744 O O . PRO B 1 57 ? 38.052 -39.579 71.331 1.00 45.43 54 PRO B O 1
ATOM 2748 N N . HIS B 1 58 ? 38.205 -38.244 69.521 1.00 45.84 55 HIS B N 1
ATOM 2749 C CA . HIS B 1 58 ? 39.603 -37.920 69.709 1.00 45.38 55 HIS B CA 1
ATOM 2750 C C . HIS B 1 58 ? 39.686 -36.719 70.638 1.00 44.50 55 HIS B C 1
ATOM 2751 O O . HIS B 1 58 ? 40.669 -36.540 71.358 1.00 44.74 55 HIS B O 1
ATOM 2758 N N . ILE B 1 59 ? 38.649 -35.886 70.591 1.00 43.16 56 ILE B N 1
ATOM 2759 C CA . ILE B 1 59 ? 38.576 -34.688 71.400 1.00 42.31 56 ILE B CA 1
ATOM 2760 C C . ILE B 1 59 ? 37.183 -34.469 71.980 1.00 41.77 56 ILE B C 1
ATOM 2761 O O . ILE B 1 59 ? 36.179 -34.812 71.361 1.00 42.35 56 ILE B O 1
ATOM 2766 N N . ILE B 1 60 ? 37.135 -33.902 73.180 1.00 40.96 57 ILE B N 1
ATOM 2767 C CA . ILE B 1 60 ? 35.877 -33.612 73.848 1.00 39.75 57 ILE B CA 1
ATOM 2768 C C . ILE B 1 60 ? 35.960 -32.221 74.437 1.00 39.07 57 ILE B C 1
ATOM 2769 O O . ILE B 1 60 ? 36.803 -31.951 75.295 1.00 37.96 57 ILE B O 1
ATOM 2774 N N . ILE B 1 61 ? 35.099 -31.337 73.949 1.00 39.04 58 ILE B N 1
ATOM 2775 C CA . ILE B 1 61 ? 35.051 -29.971 74.424 1.00 39.24 58 ILE B CA 1
ATOM 2776 C C . ILE B 1 61 ? 33.864 -29.939 75.357 1.00 39.25 58 ILE B C 1
ATOM 2777 O O . ILE B 1 61 ? 32.715 -29.915 74.921 1.00 40.19 58 ILE B O 1
ATOM 2782 N N . HIS B 1 62 ? 34.160 -29.964 76.648 1.00 39.09 59 HIS B N 1
ATOM 2783 C CA . HIS B 1 62 ? 33.143 -29.960 77.676 1.00 39.59 59 HIS B CA 1
ATOM 2784 C C . HIS B 1 62 ? 32.614 -28.573 77.994 1.00 40.56 59 HIS B C 1
ATOM 2785 O O . HIS B 1 62 ? 33.255 -27.804 78.705 1.00 39.97 59 HIS B O 1
ATOM 2792 N N . CYS B 1 63 ? 31.428 -28.267 77.473 1.00 41.95 60 CYS B N 1
ATOM 2793 C CA . CYS B 1 63 ? 30.799 -26.969 77.700 1.00 43.36 60 CYS B CA 1
ATOM 2794 C C . CYS B 1 63 ? 29.619 -27.069 78.673 1.00 43.23 60 CYS B C 1
ATOM 2795 O O . CYS B 1 63 ? 29.045 -26.055 79.057 1.00 44.94 60 CYS B O 1
ATOM 2798 N N . ALA B 1 64 ? 29.263 -28.286 79.075 1.00 43.11 61 ALA B N 1
ATOM 2799 C CA . ALA B 1 64 ? 28.146 -28.495 80.008 1.00 43.18 61 ALA B CA 1
ATOM 2800 C C . ALA B 1 64 ? 28.444 -27.854 81.359 1.00 42.40 61 ALA B C 1
ATOM 2801 O O . ALA B 1 64 ? 29.513 -28.086 81.932 1.00 41.74 61 ALA B O 1
ATOM 2803 N N . ALA B 1 65 ? 27.508 -27.057 81.876 1.00 41.77 62 ALA B N 1
ATOM 2804 C CA . ALA B 1 65 ? 27.721 -26.406 83.169 1.00 41.16 62 ALA B CA 1
ATOM 2805 C C . ALA B 1 65 ? 26.507 -25.677 83.739 1.00 41.67 62 ALA B C 1
ATOM 2806 O O . ALA B 1 65 ? 25.531 -25.397 83.041 1.00 41.52 62 ALA B O 1
ATOM 2808 N N . TYR B 1 66 ? 26.594 -25.387 85.033 1.00 41.62 63 TYR B N 1
ATOM 2809 C CA . TYR B 1 66 ? 25.555 -24.681 85.746 1.00 42.90 63 TYR B CA 1
ATOM 2810 C C . TYR B 1 66 ? 26.186 -23.321 85.999 1.00 43.36 63 TYR B C 1
ATOM 2811 O O . TYR B 1 66 ? 26.875 -23.115 86.997 1.00 42.57 63 TYR B O 1
ATOM 2820 N N . THR B 1 67 ? 25.951 -22.408 85.061 1.00 45.13 64 THR B N 1
ATOM 2821 C CA . THR B 1 67 ? 26.484 -21.044 85.101 1.00 46.20 64 THR B CA 1
ATOM 2822 C C . THR B 1 67 ? 25.584 -19.972 85.724 1.00 47.51 64 THR B C 1
ATOM 2823 O O . THR B 1 67 ? 25.542 -18.845 85.236 1.00 47.88 64 THR B O 1
ATOM 2827 N N . LYS B 1 68 ? 24.885 -20.305 86.800 1.00 48.60 65 LYS B N 1
ATOM 2828 C CA . LYS B 1 68 ? 24.006 -19.342 87.460 1.00 50.59 65 LYS B CA 1
ATOM 2829 C C . LYS B 1 68 ? 24.623 -19.030 88.827 1.00 50.22 65 LYS B C 1
ATOM 2830 O O . LYS B 1 68 ? 24.272 -19.632 89.839 1.00 51.47 65 LYS B O 1
ATOM 2836 N N . VAL B 1 69 ? 25.555 -18.076 88.819 1.00 49.57 66 VAL B N 1
ATOM 2837 C CA . VAL B 1 69 ? 26.297 -17.638 90.014 1.00 48.89 66 VAL B CA 1
ATOM 2838 C C . VAL B 1 69 ? 25.461 -17.400 91.279 1.00 49.53 66 VAL B C 1
ATOM 2839 O O . VAL B 1 69 ? 25.721 -18.020 92.307 1.00 49.76 66 VAL B O 1
ATOM 2843 N N . ASP B 1 70 ? 24.483 -16.500 91.219 1.00 50.31 67 ASP B N 1
ATOM 2844 C CA . ASP B 1 70 ? 23.644 -16.225 92.394 1.00 51.69 67 ASP B CA 1
ATOM 2845 C C . ASP B 1 70 ? 22.883 -17.466 92.866 1.00 51.13 67 ASP B C 1
ATOM 2846 O O . ASP B 1 70 ? 22.883 -17.768 94.057 1.00 52.01 67 ASP B O 1
ATOM 2851 N N . GLN B 1 71 ? 22.235 -18.180 91.948 1.00 50.00 68 GLN B N 1
ATOM 2852 C CA . GLN B 1 71 ? 21.493 -19.390 92.320 1.00 49.84 68 GLN B CA 1
ATOM 2853 C C . GLN B 1 71 ? 22.381 -20.490 92.857 1.00 48.04 68 GLN B C 1
ATOM 2854 O O . GLN B 1 71 ? 21.912 -21.362 93.596 1.00 48.46 68 GLN B O 1
ATOM 2860 N N . ALA B 1 72 ? 23.658 -20.454 92.492 1.00 46.01 69 ALA B N 1
ATOM 2861 C CA . ALA B 1 72 ? 24.608 -21.450 92.959 1.00 44.86 69 ALA B CA 1
ATOM 2862 C C . ALA B 1 72 ? 24.653 -21.391 94.482 1.00 45.15 69 ALA B C 1
ATOM 2863 O O . ALA B 1 72 ? 24.823 -22.411 95.143 1.00 44.58 69 ALA B O 1
ATOM 2865 N N . GLU B 1 73 ? 24.487 -20.185 95.028 1.00 46.06 70 GLU B N 1
ATOM 2866 C CA . GLU B 1 73 ? 24.498 -19.965 96.474 1.00 47.02 70 GLU B CA 1
ATOM 2867 C C . GLU B 1 73 ? 23.259 -20.557 97.123 1.00 48.32 70 GLU B C 1
ATOM 2868 O O . GLU B 1 73 ? 23.294 -20.960 98.279 1.00 49.42 70 GLU B O 1
ATOM 2874 N N . LYS B 1 74 ? 22.163 -20.609 96.373 1.00 49.52 71 LYS B N 1
ATOM 2875 C CA . LYS B 1 74 ? 20.905 -21.143 96.886 1.00 51.32 71 LYS B CA 1
ATOM 2876 C C . LYS B 1 74 ? 20.756 -22.655 96.700 1.00 51.18 71 LYS B C 1
ATOM 2877 O O . LYS B 1 74 ? 20.027 -23.302 97.456 1.00 52.75 71 LYS B O 1
ATOM 2883 N N . GLU B 1 75 ? 21.428 -23.212 95.693 1.00 49.63 72 GLU B N 1
ATOM 2884 C CA . GLU B 1 75 ? 21.362 -24.651 95.421 1.00 49.85 72 GLU B CA 1
ATOM 2885 C C . GLU B 1 75 ? 22.786 -25.173 95.228 1.00 47.99 72 GLU B C 1
ATOM 2886 O O . GLU B 1 75 ? 23.190 -25.472 94.108 1.00 46.55 72 GLU B O 1
ATOM 2892 N N . ARG B 1 76 ? 23.535 -25.309 96.323 1.00 47.83 73 ARG B N 1
ATOM 2893 C CA . ARG B 1 76 ? 24.926 -25.774 96.247 1.00 47.50 73 ARG B CA 1
ATOM 2894 C C . ARG B 1 76 ? 25.106 -27.155 95.617 1.00 45.83 73 ARG B C 1
ATOM 2895 O O . ARG B 1 76 ? 25.980 -27.335 94.770 1.00 44.65 73 ARG B O 1
ATOM 2903 N N . ASP B 1 77 ? 24.302 -28.128 96.039 1.00 45.46 74 ASP B N 1
ATOM 2904 C CA . ASP B 1 77 ? 24.405 -29.488 95.500 1.00 44.61 74 ASP B CA 1
ATOM 2905 C C . ASP B 1 77 ? 24.190 -29.569 93.995 1.00 43.99 74 ASP B C 1
ATOM 2906 O O . ASP B 1 77 ? 24.914 -30.280 93.298 1.00 44.06 74 ASP B O 1
ATOM 2911 N N . LEU B 1 78 ? 23.195 -28.855 93.492 1.00 44.01 75 LEU B N 1
ATOM 2912 C CA . LEU B 1 78 ? 22.923 -28.875 92.068 1.00 42.81 75 LEU B CA 1
ATOM 2913 C C . LEU B 1 78 ? 24.152 -28.324 91.346 1.00 40.98 75 LEU B C 1
ATOM 2914 O O . LEU B 1 78 ? 24.558 -28.844 90.304 1.00 39.57 75 LEU B O 1
ATOM 2919 N N . ALA B 1 79 ? 24.764 -27.294 91.928 1.00 40.59 76 ALA B N 1
ATOM 2920 C CA . ALA B 1 79 ? 25.954 -26.675 91.346 1.00 39.14 76 ALA B CA 1
ATOM 2921 C C . ALA B 1 79 ? 27.081 -27.697 91.264 1.00 38.38 76 ALA B C 1
ATOM 2922 O O . ALA B 1 79 ? 27.720 -27.827 90.226 1.00 38.78 76 ALA B O 1
ATOM 2924 N N . TYR B 1 80 ? 27.333 -28.412 92.359 1.00 38.80 77 TYR B N 1
ATOM 2925 C CA . TYR B 1 80 ? 28.391 -29.439 92.376 1.00 38.46 77 TYR B CA 1
ATOM 2926 C C . TYR B 1 80 ? 28.087 -30.673 91.529 1.00 38.64 77 TYR B C 1
ATOM 2927 O O . TYR B 1 80 ? 28.994 -31.236 90.911 1.00 38.91 77 TYR B O 1
ATOM 2936 N N . VAL B 1 81 ? 26.831 -31.100 91.501 1.00 39.11 78 VAL B N 1
ATOM 2937 C CA . VAL B 1 81 ? 26.467 -32.265 90.706 1.00 39.30 78 VAL B CA 1
ATOM 2938 C C . VAL B 1 81 ? 26.824 -32.009 89.249 1.00 39.03 78 VAL B C 1
ATOM 2939 O O . VAL B 1 81 ? 27.455 -32.836 88.598 1.00 40.63 78 VAL B O 1
ATOM 2943 N N . ILE B 1 82 ? 26.449 -30.840 88.750 1.00 38.67 79 ILE B N 1
ATOM 2944 C CA . ILE B 1 82 ? 26.719 -30.483 87.365 1.00 37.44 79 ILE B CA 1
ATOM 2945 C C . ILE B 1 82 ? 28.161 -30.081 87.091 1.00 36.64 79 ILE B C 1
ATOM 2946 O O . ILE B 1 82 ? 28.845 -30.721 86.300 1.00 36.69 79 ILE B O 1
ATOM 2951 N N . ASN B 1 83 ? 28.622 -29.029 87.750 1.00 36.39 80 ASN B N 1
ATOM 2952 C CA . ASN B 1 83 ? 29.987 -28.541 87.550 1.00 36.86 80 ASN B CA 1
ATOM 2953 C C . ASN B 1 83 ? 31.149 -29.410 88.063 1.00 36.81 80 ASN B C 1
ATOM 2954 O O . ASN B 1 83 ? 32.250 -29.328 87.517 1.00 37.10 80 ASN B O 1
ATOM 2959 N N . ALA B 1 84 ? 30.920 -30.232 89.087 1.00 37.07 81 ALA B N 1
ATOM 2960 C CA . ALA B 1 84 ? 31.994 -31.080 89.635 1.00 36.85 81 ALA B CA 1
ATOM 2961 C C . ALA B 1 84 ? 31.829 -32.560 89.323 1.00 37.63 81 ALA B C 1
ATOM 2962 O O . ALA B 1 84 ? 32.733 -33.188 88.767 1.00 37.11 81 ALA B O 1
ATOM 2964 N N . ILE B 1 85 ? 30.679 -33.119 89.688 1.00 38.38 82 ILE B N 1
ATOM 2965 C CA . ILE B 1 85 ? 30.414 -34.531 89.439 1.00 39.55 82 ILE B CA 1
ATOM 2966 C C . ILE B 1 85 ? 30.293 -34.793 87.944 1.00 39.49 82 ILE B C 1
ATOM 2967 O O . ILE B 1 85 ? 30.780 -35.807 87.437 1.00 39.75 82 ILE B O 1
ATOM 2972 N N . GLY B 1 86 ? 29.646 -33.869 87.241 1.00 39.66 83 GLY B N 1
ATOM 2973 C CA . GLY B 1 86 ? 29.463 -33.987 85.798 1.00 39.23 83 GLY B CA 1
ATOM 2974 C C . GLY B 1 86 ? 30.807 -33.953 85.103 1.00 37.82 83 GLY B C 1
ATOM 2975 O O . GLY B 1 86 ? 31.009 -34.616 84.087 1.00 37.62 83 GLY B O 1
ATOM 2976 N N . ALA B 1 87 ? 31.728 -33.174 85.659 1.00 36.94 84 ALA B N 1
ATOM 2977 C CA . ALA B 1 87 ? 33.062 -33.058 85.094 1.00 36.99 84 ALA B CA 1
ATOM 2978 C C . ALA B 1 87 ? 33.808 -34.364 85.312 1.00 37.68 84 ALA B C 1
ATOM 2979 O O . ALA B 1 87 ? 34.557 -34.794 84.444 1.00 38.08 84 ALA B O 1
ATOM 2981 N N . ARG B 1 88 ? 33.599 -34.999 86.468 1.00 39.07 85 ARG B N 1
ATOM 2982 C CA . ARG B 1 88 ? 34.274 -36.265 86.758 1.00 39.91 85 ARG B CA 1
ATOM 2983 C C . ARG B 1 88 ? 33.928 -37.303 85.703 1.00 39.26 85 ARG B C 1
ATOM 2984 O O . ARG B 1 88 ? 34.813 -37.960 85.148 1.00 39.38 85 ARG B O 1
ATOM 2992 N N . ASN B 1 89 ? 32.625 -37.465 85.470 1.00 38.37 86 ASN B N 1
ATOM 2993 C CA . ASN B 1 89 ? 32.108 -38.425 84.499 1.00 38.71 86 ASN B CA 1
ATOM 2994 C C . ASN B 1 89 ? 32.721 -38.275 83.115 1.00 38.15 86 ASN B C 1
ATOM 2995 O O . ASN B 1 89 ? 33.152 -39.256 82.502 1.00 39.21 86 ASN B O 1
ATOM 3000 N N . VAL B 1 90 ? 32.748 -37.048 82.617 1.00 36.96 87 VAL B N 1
ATOM 3001 C CA . VAL B 1 90 ? 33.313 -36.786 81.307 1.00 36.09 87 VAL B CA 1
ATOM 3002 C C . VAL B 1 90 ? 34.813 -37.075 81.322 1.00 35.82 87 VAL B C 1
ATOM 3003 O O . VAL B 1 90 ? 35.350 -37.623 80.366 1.00 36.95 87 VAL B O 1
ATOM 3007 N N . ALA B 1 91 ? 35.483 -36.733 82.417 1.00 35.51 88 ALA B N 1
ATOM 3008 C CA . ALA B 1 91 ? 36.924 -36.973 82.528 1.00 35.80 88 ALA B CA 1
ATOM 3009 C C . ALA B 1 91 ? 37.233 -38.472 82.466 1.00 36.93 88 ALA B C 1
ATOM 3010 O O . ALA B 1 91 ? 38.230 -38.887 81.869 1.00 37.17 88 ALA B O 1
ATOM 3012 N N . VAL B 1 92 ? 36.364 -39.274 83.080 1.00 37.29 89 VAL B N 1
ATOM 3013 C CA . VAL B 1 92 ? 36.520 -40.728 83.109 1.00 38.26 89 VAL B CA 1
ATOM 3014 C C . VAL B 1 92 ? 36.297 -41.336 81.716 1.00 39.35 89 VAL B C 1
ATOM 3015 O O . VAL B 1 92 ? 37.092 -42.166 81.253 1.00 39.51 89 VAL B O 1
ATOM 3019 N N . ALA B 1 93 ? 35.218 -40.923 81.052 1.00 39.59 90 ALA B N 1
ATOM 3020 C CA . ALA B 1 93 ? 34.905 -41.422 79.717 1.00 39.83 90 ALA B CA 1
ATOM 3021 C C . ALA B 1 93 ? 36.030 -41.042 78.757 1.00 39.84 90 ALA B C 1
ATOM 3022 O O . ALA B 1 93 ? 36.388 -41.821 77.873 1.00 40.55 90 ALA B O 1
ATOM 3024 N N . SER B 1 94 ? 36.587 -39.846 78.939 1.00 39.64 91 SER B N 1
ATOM 3025 C CA . SER B 1 94 ? 37.677 -39.375 78.089 1.00 40.26 91 SER B CA 1
ATOM 3026 C C . SER B 1 94 ? 38.888 -40.268 78.276 1.00 41.28 91 SER B C 1
ATOM 3027 O O . SER B 1 94 ? 39.443 -40.771 77.311 1.00 42.73 91 SER B O 1
ATOM 3030 N N . GLN B 1 95 ? 39.292 -40.464 79.523 1.00 41.99 92 GLN B N 1
ATOM 3031 C CA . GLN B 1 95 ? 40.436 -41.306 79.827 1.00 43.83 92 GLN B CA 1
ATOM 3032 C C . GLN B 1 95 ? 40.259 -42.725 79.306 1.00 45.55 92 GLN B C 1
ATOM 3033 O O . GLN B 1 95 ? 41.218 -43.366 78.872 1.00 46.63 92 GLN B O 1
ATOM 3039 N N . LEU B 1 96 ? 39.024 -43.207 79.337 1.00 46.31 93 LEU B N 1
ATOM 3040 C CA . LEU B 1 96 ? 38.722 -44.557 78.887 1.00 47.37 93 LEU B CA 1
ATOM 3041 C C . LEU B 1 96 ? 38.926 -44.738 77.374 1.00 46.69 93 LEU B C 1
ATOM 3042 O O . LEU B 1 96 ? 39.308 -45.820 76.933 1.00 47.92 93 LEU B O 1
ATOM 3047 N N . VAL B 1 97 ? 38.687 -43.686 76.588 1.00 44.89 94 VAL B N 1
ATOM 3048 C CA . VAL B 1 97 ? 38.860 -43.764 75.123 1.00 44.27 94 VAL B CA 1
ATOM 3049 C C . VAL B 1 97 ? 40.086 -42.991 74.628 1.00 43.75 94 VAL B C 1
ATOM 3050 O O . VAL B 1 97 ? 40.304 -42.891 73.422 1.00 44.31 94 VAL B O 1
ATOM 3054 N N . GLY B 1 98 ? 40.870 -42.435 75.553 1.00 43.01 95 GLY B N 1
ATOM 3055 C CA . GLY B 1 98 ? 42.082 -41.675 75.213 1.00 41.95 95 GLY B CA 1
ATOM 3056 C C . GLY B 1 98 ? 41.891 -40.383 74.427 1.00 40.83 95 GLY B C 1
ATOM 3057 O O . GLY B 1 98 ? 42.723 -40.032 73.592 1.00 40.53 95 GLY B O 1
ATOM 3058 N N . ALA B 1 99 ? 40.809 -39.660 74.703 1.00 39.50 96 ALA B N 1
ATOM 3059 C CA . ALA B 1 99 ? 40.532 -38.404 74.008 1.00 38.08 96 ALA B CA 1
ATOM 3060 C C . ALA B 1 99 ? 41.139 -37.196 74.720 1.00 37.13 96 ALA B C 1
ATOM 3061 O O . ALA B 1 99 ? 41.437 -37.258 75.909 1.00 36.62 96 ALA B O 1
ATOM 3063 N N . LYS B 1 100 ? 41.349 -36.109 73.977 1.00 36.46 97 LYS B N 1
ATOM 3064 C CA . LYS B 1 100 ? 41.892 -34.886 74.552 1.00 36.28 97 LYS B CA 1
ATOM 3065 C C . LYS B 1 100 ? 40.676 -34.174 75.137 1.00 34.84 97 LYS B C 1
ATOM 3066 O O . LYS B 1 100 ? 39.647 -34.059 74.469 1.00 34.55 97 LYS B O 1
ATOM 3072 N N . LEU B 1 101 ? 40.783 -33.691 76.369 1.00 33.72 98 LEU B N 1
ATOM 3073 C CA . LEU B 1 101 ? 39.662 -33.006 77.003 1.00 32.30 98 LEU B CA 1
ATOM 3074 C C . LEU B 1 101 ? 39.859 -31.522 77.258 1.00 32.60 98 LEU B C 1
ATOM 3075 O O . LEU B 1 101 ? 40.877 -31.098 77.787 1.00 33.02 98 LEU B O 1
ATOM 3080 N N . VAL B 1 102 ? 38.855 -30.739 76.880 1.00 33.68 99 VAL B N 1
ATOM 3081 C CA . VAL B 1 102 ? 38.882 -29.304 77.083 1.00 34.14 99 VAL B CA 1
ATOM 3082 C C . VAL B 1 102 ? 37.833 -29.002 78.140 1.00 34.02 99 VAL B C 1
ATOM 3083 O O . VAL B 1 102 ? 36.649 -29.274 77.951 1.00 31.83 99 VAL B O 1
ATOM 3087 N N . TYR B 1 103 ? 38.287 -28.472 79.269 1.00 35.62 100 TYR B N 1
ATOM 3088 C CA . TYR B 1 103 ? 37.402 -28.123 80.370 1.00 36.00 100 TYR B CA 1
ATOM 3089 C C . TYR B 1 103 ? 37.407 -26.612 80.504 1.00 36.66 100 TYR B C 1
ATOM 3090 O O . TYR B 1 103 ? 38.428 -26.011 80.832 1.00 36.60 100 TYR B O 1
ATOM 3099 N N . ILE B 1 104 ? 36.262 -26.001 80.222 1.00 37.93 101 ILE B N 1
ATOM 3100 C CA . ILE B 1 104 ? 36.124 -24.550 80.305 1.00 38.64 101 ILE B CA 1
ATOM 3101 C C . ILE B 1 104 ? 35.869 -24.172 81.757 1.00 38.26 101 ILE B C 1
ATOM 3102 O O . ILE B 1 104 ? 34.999 -24.752 82.404 1.00 39.02 101 ILE B O 1
ATOM 3107 N N . SER B 1 105 ? 36.629 -23.211 82.271 1.00 38.48 102 SER B N 1
ATOM 3108 C CA . SER B 1 105 ? 36.465 -22.779 83.659 1.00 38.75 102 SER B CA 1
ATOM 3109 C C . SER B 1 105 ? 36.347 -21.254 83.774 1.00 39.28 102 SER B C 1
ATOM 3110 O O . SER B 1 105 ? 36.396 -20.536 82.771 1.00 40.61 102 SER B O 1
ATOM 3113 N N . THR B 1 106 ? 36.227 -20.774 85.009 1.00 39.19 103 THR B N 1
ATOM 3114 C CA . THR B 1 106 ? 36.066 -19.351 85.301 1.00 38.78 103 THR B CA 1
ATOM 3115 C C . THR B 1 106 ? 37.095 -18.704 86.227 1.00 40.41 103 THR B C 1
ATOM 3116 O O . THR B 1 106 ? 37.840 -19.386 86.930 1.00 39.62 103 THR B O 1
ATOM 3120 N N . ASP B 1 107 ? 37.107 -17.367 86.228 1.00 42.43 104 ASP B N 1
ATOM 3121 C CA . ASP B 1 107 ? 38.019 -16.591 87.079 1.00 43.68 104 ASP B CA 1
ATOM 3122 C C . ASP B 1 107 ? 37.548 -16.663 88.525 1.00 43.26 104 ASP B C 1
ATOM 3123 O O . ASP B 1 107 ? 38.299 -16.336 89.443 1.00 44.31 104 ASP B O 1
ATOM 3128 N N . TYR B 1 108 ? 36.292 -17.064 88.721 1.00 42.51 105 TYR B N 1
ATOM 3129 C CA . TYR B 1 108 ? 35.729 -17.194 90.062 1.00 42.84 105 TYR B CA 1
ATOM 3130 C C . TYR B 1 108 ? 36.461 -18.227 90.926 1.00 41.33 105 TYR B C 1
ATOM 3131 O O . TYR B 1 108 ? 36.124 -18.395 92.087 1.00 41.58 105 TYR B O 1
ATOM 3140 N N . VAL B 1 109 ? 37.433 -18.939 90.360 1.00 40.84 106 VAL B N 1
ATOM 3141 C CA . VAL B 1 109 ? 38.188 -19.915 91.142 1.00 40.91 106 VAL B CA 1
ATOM 3142 C C . VAL B 1 109 ? 39.207 -19.113 91.958 1.00 42.01 106 VAL B C 1
ATOM 3143 O O . VAL B 1 109 ? 39.833 -19.648 92.869 1.00 42.48 106 VAL B O 1
ATOM 3147 N N . PHE B 1 110 ? 39.394 -17.842 91.593 1.00 42.82 107 PHE B N 1
ATOM 3148 C CA . PHE B 1 110 ? 40.316 -16.963 92.310 1.00 44.38 107 PHE B CA 1
ATOM 3149 C C . PHE B 1 110 ? 39.549 -15.996 93.199 1.00 45.71 107 PHE B C 1
ATOM 3150 O O . PHE B 1 110 ? 38.351 -15.784 93.031 1.00 45.50 107 PHE B O 1
ATOM 3158 N N . GLN B 1 111 ? 40.269 -15.389 94.129 1.00 48.52 108 GLN B N 1
ATOM 3159 C CA . GLN B 1 111 ? 39.682 -14.457 95.078 1.00 50.50 108 GLN B CA 1
ATOM 3160 C C . GLN B 1 111 ? 39.277 -13.126 94.404 1.00 51.81 108 GLN B C 1
ATOM 3161 O O . GLN B 1 111 ? 38.460 -12.378 94.938 1.00 53.15 108 GLN B O 1
ATOM 3167 N N . GLY B 1 112 ? 39.857 -12.842 93.238 1.00 52.85 109 GLY B N 1
ATOM 3168 C CA . GLY B 1 112 ? 39.564 -11.624 92.475 1.00 54.02 109 GLY B CA 1
ATOM 3169 C C . GLY B 1 112 ? 39.811 -10.308 93.184 1.00 56.43 109 GLY B C 1
ATOM 3170 O O . GLY B 1 112 ? 38.960 -9.418 93.166 1.00 57.28 109 GLY B O 1
ATOM 3171 N N . ASP B 1 113 ? 40.986 -10.168 93.785 1.00 58.41 110 ASP B N 1
ATOM 3172 C CA . ASP B 1 113 ? 41.334 -8.940 94.503 1.00 60.63 110 ASP B CA 1
ATOM 3173 C C . ASP B 1 113 ? 42.615 -8.270 93.981 1.00 62.18 110 ASP B C 1
ATOM 3174 O O . ASP B 1 113 ? 43.208 -7.449 94.675 1.00 64.11 110 ASP B O 1
ATOM 3179 N N . ARG B 1 114 ? 43.031 -8.611 92.763 1.00 62.33 111 ARG B N 1
ATOM 3180 C CA . ARG B 1 114 ? 44.241 -8.026 92.172 1.00 64.15 111 ARG B CA 1
ATOM 3181 C C . ARG B 1 114 ? 44.004 -7.389 90.802 1.00 64.82 111 ARG B C 1
ATOM 3182 O O . ARG B 1 114 ? 43.463 -8.031 89.904 1.00 63.97 111 ARG B O 1
ATOM 3190 N N . PRO B 1 115 ? 44.417 -6.119 90.638 1.00 66.78 112 PRO B N 1
ATOM 3191 C CA . PRO B 1 115 ? 44.248 -5.420 89.363 1.00 67.54 112 PRO B CA 1
ATOM 3192 C C . PRO B 1 115 ? 45.043 -6.064 88.225 1.00 67.30 112 PRO B C 1
ATOM 3193 O O . PRO B 1 115 ? 44.629 -5.990 87.066 1.00 67.32 112 PRO B O 1
ATOM 3197 N N . GLU B 1 116 ? 46.176 -6.685 88.559 1.00 66.97 113 GLU B N 1
ATOM 3198 C CA . GLU B 1 116 ? 47.021 -7.341 87.557 1.00 66.46 113 GLU B CA 1
ATOM 3199 C C . GLU B 1 116 ? 46.598 -8.790 87.325 1.00 63.45 113 GLU B C 1
ATOM 3200 O O . GLU B 1 116 ? 47.124 -9.453 86.437 1.00 63.42 113 GLU B O 1
ATOM 3206 N N . GLY B 1 117 ? 45.662 -9.280 88.135 1.00 61.09 114 GLY B N 1
ATOM 3207 C CA . GLY B 1 117 ? 45.164 -10.653 88.014 1.00 58.16 114 GLY B CA 1
ATOM 3208 C C . GLY B 1 117 ? 46.124 -11.748 88.455 1.00 56.67 114 GLY B C 1
ATOM 3209 O O . GLY B 1 117 ? 47.278 -11.489 88.801 1.00 57.25 114 GLY B O 1
ATOM 3210 N N . TYR B 1 118 ? 45.626 -12.982 88.436 1.00 54.36 115 TYR B N 1
ATOM 3211 C CA . TYR B 1 118 ? 46.401 -14.161 88.821 1.00 53.01 115 TYR B CA 1
ATOM 3212 C C . TYR B 1 118 ? 46.783 -14.978 87.591 1.00 51.34 115 TYR B C 1
ATOM 3213 O O . TYR B 1 118 ? 46.007 -15.066 86.640 1.00 49.73 115 TYR B O 1
ATOM 3222 N N . ASP B 1 119 ? 47.977 -15.571 87.605 1.00 51.20 116 ASP B N 1
ATOM 3223 C CA . ASP B 1 119 ? 48.422 -16.384 86.477 1.00 50.62 116 ASP B CA 1
ATOM 3224 C C . ASP B 1 119 ? 48.019 -17.834 86.736 1.00 49.11 116 ASP B C 1
ATOM 3225 O O . ASP B 1 119 ? 47.494 -18.161 87.803 1.00 47.82 116 ASP B O 1
ATOM 3230 N N . GLU B 1 120 ? 48.283 -18.704 85.771 1.00 49.07 117 GLU B N 1
ATOM 3231 C CA . GLU B 1 120 ? 47.929 -20.115 85.895 1.00 47.87 117 GLU B CA 1
ATOM 3232 C C . GLU B 1 120 ? 48.610 -20.872 87.032 1.00 48.45 117 GLU B C 1
ATOM 3233 O O . GLU B 1 120 ? 48.153 -21.942 87.407 1.00 47.74 117 GLU B O 1
ATOM 3239 N N . PHE B 1 121 ? 49.677 -20.330 87.600 1.00 50.82 118 PHE B N 1
ATOM 3240 C CA . PHE B 1 121 ? 50.368 -21.046 88.669 1.00 52.21 118 PHE B CA 1
ATOM 3241 C C . PHE B 1 121 ? 49.972 -20.774 90.130 1.00 52.74 118 PHE B C 1
ATOM 3242 O O . PHE B 1 121 ? 50.388 -21.521 91.020 1.00 53.40 118 PHE B O 1
ATOM 3250 N N A HIS B 1 122 ? 49.194 -19.720 90.383 0.50 52.54 119 HIS B N 1
ATOM 3251 N N B HIS B 1 122 ? 49.187 -19.731 90.382 0.50 52.56 119 HIS B N 1
ATOM 3252 C CA A HIS B 1 122 ? 48.774 -19.421 91.753 0.50 52.47 119 HIS B CA 1
ATOM 3253 C CA B HIS B 1 122 ? 48.789 -19.425 91.751 0.50 52.55 119 HIS B CA 1
ATOM 3254 C C A HIS B 1 122 ? 47.702 -20.414 92.188 0.50 51.27 119 HIS B C 1
ATOM 3255 C C B HIS B 1 122 ? 47.696 -20.400 92.190 0.50 51.31 119 HIS B C 1
ATOM 3256 O O A HIS B 1 122 ? 46.922 -20.898 91.366 0.50 50.32 119 HIS B O 1
ATOM 3257 O O B HIS B 1 122 ? 46.895 -20.856 91.372 0.50 50.37 119 HIS B O 1
ATOM 3270 N N . ASN B 1 123 ? 47.680 -20.727 93.481 1.00 51.42 120 ASN B N 1
ATOM 3271 C CA . ASN B 1 123 ? 46.697 -21.654 94.027 1.00 50.68 120 ASN B CA 1
ATOM 3272 C C . ASN B 1 123 ? 45.331 -20.989 94.069 1.00 48.56 120 ASN B C 1
ATOM 3273 O O . ASN B 1 123 ? 45.177 -19.925 94.669 1.00 48.33 120 ASN B O 1
ATOM 3278 N N . PRO B 1 124 ? 44.333 -21.602 93.417 1.00 46.21 121 PRO B N 1
ATOM 3279 C CA . PRO B 1 124 ? 43.014 -20.994 93.437 1.00 44.67 121 PRO B CA 1
ATOM 3280 C C . PRO B 1 124 ? 42.414 -20.944 94.827 1.00 43.26 121 PRO B C 1
ATOM 3281 O O . PRO B 1 124 ? 42.734 -21.773 95.670 1.00 43.28 121 PRO B O 1
ATOM 3285 N N . ALA B 1 125 ? 41.562 -19.951 95.043 1.00 41.82 122 ALA B N 1
ATOM 3286 C CA . ALA B 1 125 ? 40.874 -19.736 96.302 1.00 41.10 122 ALA B CA 1
ATOM 3287 C C . ALA B 1 125 ? 39.503 -19.167 95.914 1.00 40.40 122 ALA B C 1
ATOM 3288 O O . ALA B 1 125 ? 39.267 -17.959 96.022 1.00 40.54 122 ALA B O 1
ATOM 3290 N N . PRO B 1 126 ? 38.604 -20.046 95.442 1.00 39.20 123 PRO B N 1
ATOM 3291 C CA . PRO B 1 126 ? 37.244 -19.728 94.999 1.00 39.36 123 PRO B CA 1
ATOM 3292 C C . PRO B 1 126 ? 36.575 -18.632 95.805 1.00 39.63 123 PRO B C 1
ATOM 3293 O O . PRO B 1 126 ? 36.606 -18.663 97.025 1.00 40.34 123 PRO B O 1
ATOM 3297 N N . ILE B 1 127 ? 35.956 -17.683 95.114 1.00 40.27 124 ILE B N 1
ATOM 3298 C CA . ILE B 1 127 ? 35.283 -16.567 95.775 1.00 41.07 124 ILE B CA 1
ATOM 3299 C C . ILE B 1 127 ? 33.819 -16.891 96.087 1.00 40.56 124 ILE B C 1
ATOM 3300 O O . ILE B 1 127 ? 33.169 -16.163 96.837 1.00 41.41 124 ILE B O 1
ATOM 3305 N N . ASN B 1 128 ? 33.295 -17.975 95.518 1.00 39.43 125 ASN B N 1
ATOM 3306 C CA . ASN B 1 128 ? 31.901 -18.345 95.768 1.00 38.98 125 ASN B CA 1
ATOM 3307 C C . ASN B 1 128 ? 31.566 -19.787 95.363 1.00 38.61 125 ASN B C 1
ATOM 3308 O O . ASN B 1 128 ? 32.415 -20.501 94.820 1.00 37.13 125 ASN B O 1
ATOM 3313 N N . ILE B 1 129 ? 30.335 -20.210 95.661 1.00 39.82 126 ILE B N 1
ATOM 3314 C CA . ILE B 1 129 ? 29.860 -21.566 95.337 1.00 39.72 126 ILE B CA 1
ATOM 3315 C C . ILE B 1 129 ? 30.186 -21.922 93.889 1.00 39.04 126 ILE B C 1
ATOM 3316 O O . ILE B 1 129 ? 30.877 -22.912 93.632 1.00 38.03 126 ILE B O 1
ATOM 3321 N N . TYR B 1 130 ? 29.688 -21.127 92.944 1.00 38.22 127 TYR B N 1
ATOM 3322 C CA . TYR B 1 130 ? 29.970 -21.389 91.535 1.00 37.65 127 TYR B CA 1
ATOM 3323 C C . TYR B 1 130 ? 31.471 -21.604 91.318 1.00 36.57 127 TYR B C 1
ATOM 3324 O O . TYR B 1 130 ? 31.879 -22.627 90.762 1.00 36.24 127 TYR B O 1
ATOM 3333 N N . GLY B 1 131 ? 32.285 -20.649 91.762 1.00 35.63 128 GLY B N 1
ATOM 3334 C CA . GLY B 1 131 ? 33.733 -20.755 91.613 1.00 35.38 128 GLY B CA 1
ATOM 3335 C C . GLY B 1 131 ? 34.267 -22.045 92.218 1.00 34.95 128 GLY B C 1
ATOM 3336 O O . GLY B 1 131 ? 35.135 -22.709 91.644 1.00 32.16 128 GLY B O 1
ATOM 3337 N N . ALA B 1 132 ? 33.723 -22.410 93.376 1.00 36.34 129 ALA B N 1
ATOM 3338 C CA . ALA B 1 132 ? 34.133 -23.622 94.081 1.00 36.35 129 ALA B CA 1
ATOM 3339 C C . ALA B 1 132 ? 33.731 -24.913 93.356 1.00 36.01 129 ALA B C 1
ATOM 3340 O O . ALA B 1 132 ? 34.496 -25.880 93.366 1.00 37.20 129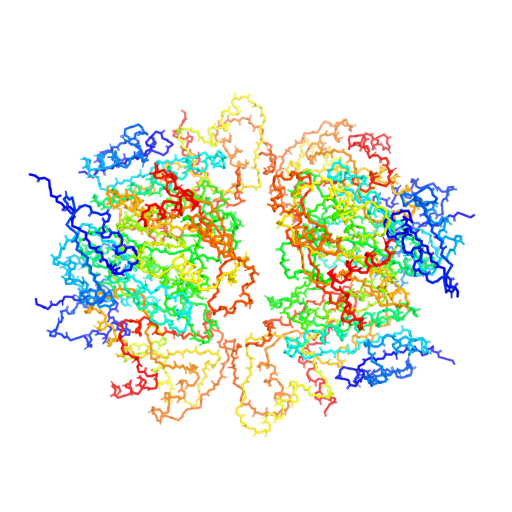 ALA B O 1
ATOM 3342 N N . SER B 1 133 ? 32.542 -24.937 92.744 1.00 35.82 130 SER B N 1
ATOM 3343 C CA . SER B 1 133 ? 32.072 -26.131 92.022 1.00 35.33 130 SER B CA 1
ATOM 3344 C C . SER B 1 133 ? 32.986 -26.349 90.830 1.00 35.52 130 SER B C 1
ATOM 3345 O O . SER B 1 133 ? 33.331 -27.487 90.488 1.00 35.34 130 SER B O 1
ATOM 3348 N N . LYS B 1 134 ? 33.368 -25.243 90.200 1.00 36.16 131 LYS B N 1
ATOM 3349 C CA . LYS B 1 134 ? 34.268 -25.265 89.059 1.00 36.88 131 LYS B CA 1
ATOM 3350 C C . LYS B 1 134 ? 35.655 -25.749 89.445 1.00 36.84 131 LYS B C 1
ATOM 3351 O O . LYS B 1 134 ? 36.198 -26.644 88.806 1.00 36.69 131 LYS B O 1
ATOM 3357 N N . TYR B 1 135 ? 36.235 -25.161 90.480 1.00 37.85 132 TYR B N 1
ATOM 3358 C CA . TYR B 1 135 ? 37.549 -25.587 90.907 1.00 39.15 132 TYR B CA 1
ATOM 3359 C C . TYR B 1 135 ? 37.497 -27.078 91.224 1.00 40.01 132 TYR B C 1
ATOM 3360 O O . TYR B 1 135 ? 38.465 -27.807 90.964 1.00 41.22 132 TYR B O 1
ATOM 3369 N N . ALA B 1 136 ? 36.370 -27.537 91.766 1.00 39.59 133 ALA B N 1
ATOM 3370 C CA . ALA B 1 136 ? 36.219 -28.952 92.092 1.00 39.91 133 ALA B CA 1
ATOM 3371 C C . ALA B 1 136 ? 36.223 -29.727 90.774 1.00 40.06 133 ALA B C 1
ATOM 3372 O O . ALA B 1 136 ? 36.840 -30.792 90.660 1.00 40.19 133 ALA B O 1
ATOM 3374 N N . GLY B 1 137 ? 35.533 -29.178 89.777 1.00 39.87 134 GLY B N 1
ATOM 3375 C CA . GLY B 1 137 ? 35.468 -29.803 88.466 1.00 39.29 134 GLY B CA 1
ATOM 3376 C C . GLY B 1 137 ? 36.867 -29.931 87.892 1.00 38.76 134 GLY B C 1
ATOM 3377 O O . GLY B 1 137 ? 37.243 -30.995 87.395 1.00 38.67 134 GLY B O 1
ATOM 3378 N N . GLU B 1 138 ? 37.639 -28.846 87.960 1.00 38.50 135 GLU B N 1
ATOM 3379 C CA . GLU B 1 138 ? 39.011 -28.851 87.449 1.00 38.81 135 GLU B CA 1
ATOM 3380 C C . GLU B 1 138 ? 39.829 -29.943 88.128 1.00 39.26 135 GLU B C 1
ATOM 3381 O O . GLU B 1 138 ? 40.629 -30.618 87.483 1.00 38.69 135 GLU B O 1
ATOM 3387 N N . GLN B 1 139 ? 39.640 -30.103 89.437 1.00 39.88 136 GLN B N 1
ATOM 3388 C CA . GLN B 1 139 ? 40.374 -31.121 90.192 1.00 40.55 136 GLN B CA 1
ATOM 3389 C C . GLN B 1 139 ? 40.094 -32.547 89.738 1.00 39.46 136 GLN B C 1
ATOM 3390 O O . GLN B 1 139 ? 41.032 -33.306 89.558 1.00 39.52 136 GLN B O 1
ATOM 3396 N N . PHE B 1 140 ? 38.834 -32.925 89.536 1.00 39.08 137 PHE B N 1
ATOM 3397 C CA . PHE B 1 140 ? 38.569 -34.297 89.088 1.00 39.37 137 PHE B CA 1
ATOM 3398 C C . PHE B 1 140 ? 39.236 -34.571 87.744 1.00 39.57 137 PHE B C 1
ATOM 3399 O O . PHE B 1 140 ? 39.735 -35.673 87.505 1.00 41.55 137 PHE B O 1
ATOM 3407 N N . VAL B 1 141 ? 39.235 -33.572 86.869 1.00 38.83 138 VAL B N 1
ATOM 3408 C CA . VAL B 1 141 ? 39.838 -33.704 85.546 1.00 38.24 138 VAL B CA 1
ATOM 3409 C C . VAL B 1 141 ? 41.333 -33.970 85.630 1.00 39.41 138 VAL B C 1
ATOM 3410 O O . VAL B 1 141 ? 41.836 -34.927 85.033 1.00 41.00 138 VAL B O 1
ATOM 3414 N N . LYS B 1 142 ? 42.042 -33.132 86.375 1.00 39.26 139 LYS B N 1
ATOM 3415 C CA . LYS B 1 142 ? 43.480 -33.296 86.523 1.00 40.22 139 LYS B CA 1
ATOM 3416 C C . LYS B 1 142 ? 43.804 -34.582 87.268 1.00 40.76 139 LYS B C 1
ATOM 3417 O O . LYS B 1 142 ? 44.858 -35.166 87.063 1.00 42.34 139 LYS B O 1
ATOM 3423 N N . GLU B 1 143 ? 42.892 -35.019 88.130 1.00 40.89 140 GLU B N 1
ATOM 3424 C CA . GLU B 1 143 ? 43.076 -36.243 88.926 1.00 42.20 140 GLU B CA 1
ATOM 3425 C C . GLU B 1 143 ? 42.757 -37.570 88.238 1.00 41.94 140 GLU B C 1
ATOM 3426 O O . GLU B 1 143 ? 43.349 -38.595 88.577 1.00 42.50 140 GLU B O 1
ATOM 3432 N N . LEU B 1 144 ? 41.840 -37.559 87.278 1.00 40.78 141 LEU B N 1
ATOM 3433 C CA . LEU B 1 144 ? 41.455 -38.791 86.587 1.00 41.21 141 LEU B CA 1
ATOM 3434 C C . LEU B 1 144 ? 41.790 -38.879 85.095 1.00 41.04 141 LEU B C 1
ATOM 3435 O O . LEU B 1 144 ? 41.462 -39.875 84.456 1.00 40.84 141 LEU B O 1
ATOM 3440 N N . HIS B 1 145 ? 42.453 -37.868 84.543 1.00 41.09 142 HIS B N 1
ATOM 3441 C CA . HIS B 1 145 ? 42.787 -37.883 83.120 1.00 41.24 142 HIS B CA 1
ATOM 3442 C C . HIS B 1 145 ? 44.121 -37.173 82.903 1.00 41.32 142 HIS B C 1
ATOM 3443 O O . HIS B 1 145 ? 44.518 -36.365 83.726 1.00 41.48 142 HIS B O 1
ATOM 3450 N N . ASN B 1 146 ? 44.822 -37.493 81.818 1.00 42.37 143 ASN B N 1
ATOM 3451 C CA . ASN B 1 146 ? 46.124 -36.862 81.547 1.00 43.32 143 ASN B CA 1
ATOM 3452 C C . ASN B 1 146 ? 46.298 -36.165 80.184 1.00 43.01 143 ASN B C 1
ATOM 3453 O O . ASN B 1 146 ? 47.417 -35.828 79.796 1.00 43.00 143 ASN B O 1
ATOM 3458 N N . LYS B 1 147 ? 45.192 -35.973 79.467 1.00 42.81 144 LYS B N 1
ATOM 3459 C CA . LYS B 1 147 ? 45.187 -35.293 78.166 1.00 42.54 144 LYS B CA 1
ATOM 3460 C C . LYS B 1 147 ? 44.099 -34.251 78.269 1.00 41.87 144 LYS B C 1
ATOM 3461 O O . LYS B 1 147 ? 42.976 -34.464 77.815 1.00 41.58 144 LYS B O 1
ATOM 3467 N N . TYR B 1 148 ? 44.430 -33.112 78.860 1.00 41.54 145 TYR B N 1
ATOM 3468 C CA . TYR B 1 148 ? 43.443 -32.067 79.028 1.00 40.71 145 TYR B CA 1
ATOM 3469 C C . TYR B 1 148 ? 43.944 -30.642 78.912 1.00 39.83 145 TYR B C 1
ATOM 3470 O O . TYR B 1 148 ? 45.141 -30.355 79.032 1.00 40.20 145 TYR B O 1
ATOM 3479 N N . PHE B 1 149 ? 42.984 -29.754 78.687 1.00 38.27 146 PHE B N 1
ATOM 3480 C CA . PHE B 1 149 ? 43.229 -28.343 78.566 1.00 37.80 146 PHE B CA 1
ATOM 3481 C C . PHE B 1 149 ? 42.188 -27.641 79.423 1.00 38.33 146 PHE B C 1
ATOM 3482 O O . PHE B 1 149 ? 40.998 -27.641 79.090 1.00 38.55 146 PHE B O 1
ATOM 3490 N N . ILE B 1 150 ? 42.623 -27.086 80.549 1.00 38.72 147 ILE B N 1
ATOM 3491 C CA . ILE B 1 150 ? 41.715 -26.375 81.430 1.00 38.82 147 ILE B CA 1
ATOM 3492 C C . ILE B 1 150 ? 41.787 -24.929 80.986 1.00 38.48 147 ILE B C 1
ATOM 3493 O O . ILE B 1 150 ? 42.763 -24.237 81.247 1.00 38.70 147 ILE B O 1
ATOM 3498 N N . VAL B 1 151 ? 40.751 -24.482 80.290 1.00 38.65 148 VAL B N 1
ATOM 3499 C CA . VAL B 1 151 ? 40.706 -23.122 79.789 1.00 38.37 148 VAL B CA 1
ATOM 3500 C C . VAL B 1 151 ? 39.798 -22.252 80.638 1.00 38.69 148 VAL B C 1
ATOM 3501 O O . VAL B 1 151 ? 38.584 -22.428 80.637 1.00 39.48 148 VAL B O 1
ATOM 3505 N N . ARG B 1 152 ? 40.399 -21.320 81.369 1.00 39.64 149 ARG B N 1
ATOM 3506 C CA . ARG B 1 152 ? 39.662 -20.395 82.227 1.00 39.61 149 ARG B CA 1
ATOM 3507 C C . ARG B 1 152 ? 39.417 -19.123 81.449 1.00 39.72 149 ARG B C 1
ATOM 3508 O O . ARG B 1 152 ? 40.353 -18.546 80.900 1.00 39.85 149 ARG B O 1
ATOM 3516 N N . THR B 1 153 ? 38.157 -18.696 81.390 1.00 39.81 150 THR B N 1
ATOM 3517 C CA . THR B 1 153 ? 37.799 -17.485 80.670 1.00 39.81 150 THR B CA 1
ATOM 3518 C C . THR B 1 153 ? 37.015 -16.576 81.631 1.00 39.60 150 THR B C 1
ATOM 3519 O O . THR B 1 153 ? 36.870 -16.908 82.803 1.00 40.00 150 THR B O 1
ATOM 3523 N N . SER B 1 154 ? 36.494 -15.453 81.143 1.00 39.44 151 SER B N 1
ATOM 3524 C CA . SER B 1 154 ? 35.756 -14.527 82.008 1.00 39.10 151 SER B CA 1
ATOM 3525 C C . SER B 1 154 ? 34.871 -13.535 81.256 1.00 38.25 151 SER B C 1
ATOM 3526 O O . SER B 1 154 ? 35.206 -13.151 80.143 1.00 39.05 151 SER B O 1
ATOM 3529 N N . TRP B 1 155 ? 33.749 -13.113 81.851 1.00 37.66 152 TRP B N 1
ATOM 3530 C CA . TRP B 1 155 ? 32.874 -12.142 81.169 1.00 37.18 152 TRP B CA 1
ATOM 3531 C C . TRP B 1 155 ? 32.667 -12.546 79.728 1.00 36.83 152 TRP B C 1
ATOM 3532 O O . TRP B 1 155 ? 32.814 -11.741 78.807 1.00 36.33 152 TRP B O 1
ATOM 3543 N N . LEU B 1 156 ? 32.286 -13.807 79.559 1.00 37.32 153 LEU B N 1
ATOM 3544 C CA . LEU B 1 156 ? 32.058 -14.407 78.249 1.00 38.02 153 LEU B CA 1
ATOM 3545 C C . LEU B 1 156 ? 30.694 -14.044 77.648 1.00 39.07 153 LEU B C 1
ATOM 3546 O O . LEU B 1 156 ? 29.690 -13.986 78.360 1.00 38.37 153 LEU B O 1
ATOM 3551 N N . TYR B 1 157 ? 30.676 -13.794 76.336 1.00 40.19 154 TYR B N 1
ATOM 3552 C CA . TYR B 1 157 ? 29.445 -13.439 75.619 1.00 41.21 154 TYR B CA 1
ATOM 3553 C C . TYR B 1 157 ? 29.629 -13.804 74.147 1.00 43.11 154 TYR B C 1
ATOM 3554 O O . TYR B 1 157 ? 30.731 -13.679 73.605 1.00 43.04 154 TYR B O 1
ATOM 3563 N N . GLY B 1 158 ? 28.555 -14.255 73.503 1.00 45.20 155 GLY B N 1
ATOM 3564 C CA . GLY B 1 158 ? 28.615 -14.640 72.096 1.00 46.67 155 GLY B CA 1
ATOM 3565 C C . GLY B 1 158 ? 27.395 -14.210 71.314 1.00 48.77 155 GLY B C 1
ATOM 3566 O O . GLY B 1 158 ? 26.561 -13.447 71.810 1.00 48.08 155 GLY B O 1
ATOM 3567 N N . LYS B 1 159 ? 27.292 -14.709 70.087 1.00 50.95 156 LYS B N 1
ATOM 3568 C CA . LYS B 1 159 ? 26.174 -14.383 69.215 1.00 53.69 156 LYS B CA 1
ATOM 3569 C C . LYS B 1 159 ? 24.827 -14.862 69.725 1.00 54.11 156 LYS B C 1
ATOM 3570 O O . LYS B 1 159 ? 23.832 -14.150 69.632 1.00 54.72 156 LYS B O 1
ATOM 3576 N N . TYR B 1 160 ? 24.799 -16.077 70.259 1.00 54.54 157 TYR B N 1
ATOM 3577 C CA . TYR B 1 160 ? 23.555 -16.664 70.740 1.00 55.61 157 TYR B CA 1
ATOM 3578 C C . TYR B 1 160 ? 23.295 -16.525 72.229 1.00 55.05 157 TYR B C 1
ATOM 3579 O O . TYR B 1 160 ? 24.220 -16.367 73.028 1.00 54.20 157 TYR B O 1
ATOM 3588 N N . GLY B 1 161 ? 22.013 -16.590 72.584 1.00 56.08 158 GLY B N 1
ATOM 3589 C CA . GLY B 1 161 ? 21.573 -16.479 73.970 1.00 55.75 158 GLY B CA 1
ATOM 3590 C C . GLY B 1 161 ? 21.631 -15.053 74.460 1.00 55.51 158 GLY B C 1
ATOM 3591 O O . GLY B 1 161 ? 22.021 -14.156 73.723 1.00 55.33 158 GLY B O 1
ATOM 3592 N N . ASN B 1 162 ? 21.241 -14.845 75.712 1.00 55.87 159 ASN B N 1
ATOM 3593 C CA . ASN B 1 162 ? 21.253 -13.514 76.305 1.00 56.23 159 ASN B CA 1
ATOM 3594 C C . ASN B 1 162 ? 22.627 -13.183 76.881 1.00 54.68 159 ASN B C 1
ATOM 3595 O O . ASN B 1 162 ? 23.343 -14.068 77.350 1.00 53.56 159 ASN B O 1
ATOM 3600 N N . ASN B 1 163 ? 22.995 -11.908 76.832 1.00 54.02 160 ASN B N 1
ATOM 3601 C CA . ASN B 1 163 ? 24.278 -11.465 77.359 1.00 53.01 160 ASN B CA 1
ATOM 3602 C C . ASN B 1 163 ? 24.220 -9.963 77.644 1.00 52.09 160 ASN B C 1
ATOM 3603 O O . ASN B 1 163 ? 23.286 -9.277 77.217 1.00 52.49 160 ASN B O 1
ATOM 3608 N N . PHE B 1 164 ? 25.212 -9.461 78.367 1.00 50.41 161 PHE B N 1
ATOM 3609 C CA . PHE B 1 164 ? 25.269 -8.049 78.717 1.00 49.62 161 PHE B CA 1
ATOM 3610 C C . PHE B 1 164 ? 25.152 -7.120 77.514 1.00 49.89 161 PHE B C 1
ATOM 3611 O O . PHE B 1 164 ? 24.418 -6.136 77.560 1.00 50.18 161 PHE B O 1
ATOM 3619 N N . VAL B 1 165 ? 25.856 -7.443 76.434 1.00 49.94 162 VAL B N 1
ATOM 3620 C CA . VAL B 1 165 ? 25.830 -6.613 75.231 1.00 50.18 162 VAL B CA 1
ATOM 3621 C C . VAL B 1 165 ? 24.447 -6.455 74.605 1.00 51.63 162 VAL B C 1
ATOM 3622 O O . VAL B 1 165 ? 24.023 -5.339 74.317 1.00 51.96 162 VAL B O 1
ATOM 3626 N N . LYS B 1 166 ? 23.746 -7.559 74.384 1.00 52.71 163 LYS B N 1
ATOM 3627 C CA . LYS B 1 166 ? 22.416 -7.471 73.790 1.00 54.55 163 LYS B CA 1
ATOM 3628 C C . LYS B 1 166 ? 21.408 -6.871 74.765 1.00 54.55 163 LYS B C 1
ATOM 3629 O O . LYS B 1 166 ? 20.375 -6.346 74.350 1.00 55.40 163 LYS B O 1
ATOM 3635 N N . THR B 1 167 ? 21.719 -6.932 76.056 1.00 54.17 164 THR B N 1
ATOM 3636 C CA . THR B 1 167 ? 20.838 -6.378 77.074 1.00 54.14 164 THR B CA 1
ATOM 3637 C C . THR B 1 167 ? 20.964 -4.854 77.028 1.00 54.33 164 THR B C 1
ATOM 3638 O O . THR B 1 167 ? 19.963 -4.143 77.112 1.00 55.44 164 THR B O 1
ATOM 3642 N N . MET B 1 168 ? 22.196 -4.360 76.893 1.00 53.49 165 MET B N 1
ATOM 3643 C CA . MET B 1 168 ? 22.439 -2.917 76.825 1.00 53.59 165 MET B CA 1
ATOM 3644 C C . MET B 1 168 ? 21.801 -2.316 75.583 1.00 54.63 165 MET B C 1
ATOM 3645 O O . MET B 1 168 ? 21.191 -1.250 75.650 1.00 55.13 165 MET B O 1
ATOM 3650 N N . ILE B 1 169 ? 21.946 -2.996 74.451 1.00 55.69 166 ILE B N 1
ATOM 3651 C CA . ILE B 1 169 ? 21.370 -2.510 73.200 1.00 57.51 166 ILE B CA 1
ATOM 3652 C C . ILE B 1 169 ? 19.858 -2.389 73.341 1.00 59.05 166 ILE B C 1
ATOM 3653 O O . ILE B 1 169 ? 19.261 -1.395 72.919 1.00 59.49 166 ILE B O 1
ATOM 3658 N N . ARG B 1 170 ? 19.247 -3.396 73.952 1.00 59.84 167 ARG B N 1
ATOM 3659 C CA . ARG B 1 170 ? 17.810 -3.397 74.151 1.00 61.77 167 ARG B CA 1
ATOM 3660 C C . ARG B 1 170 ? 17.416 -2.225 75.047 1.00 62.03 167 ARG B C 1
ATOM 3661 O O . ARG B 1 170 ? 16.505 -1.472 74.720 1.00 63.05 167 ARG B O 1
ATOM 3669 N N . LEU B 1 171 ? 18.112 -2.066 76.172 1.00 61.65 168 LEU B N 1
ATOM 3670 C CA . LEU B 1 171 ? 17.817 -0.969 77.101 1.00 61.63 168 LEU B CA 1
ATOM 3671 C C . LEU B 1 171 ? 18.018 0.390 76.434 1.00 61.96 168 LEU B C 1
ATOM 3672 O O . LEU B 1 171 ? 17.302 1.349 76.731 1.00 61.87 168 LEU B O 1
ATOM 3677 N N . GLY B 1 172 ? 18.996 0.468 75.538 1.00 62.20 169 GLY B N 1
ATOM 3678 C CA . GLY B 1 172 ? 19.282 1.706 74.833 1.00 62.99 169 GLY B CA 1
ATOM 3679 C C . GLY B 1 172 ? 18.083 2.139 74.012 1.00 64.71 169 GLY B C 1
ATOM 3680 O O . GLY B 1 172 ? 17.691 3.305 74.045 1.00 65.34 169 GLY B O 1
ATOM 3681 N N . LYS B 1 173 ? 17.491 1.196 73.281 1.00 65.81 170 LYS B N 1
ATOM 3682 C CA . LYS B 1 173 ? 16.327 1.499 72.452 1.00 67.75 170 LYS B CA 1
ATOM 3683 C C . LYS B 1 173 ? 15.052 1.797 73.246 1.00 68.11 170 LYS B C 1
ATOM 3684 O O . LYS B 1 173 ? 14.138 2.427 72.715 1.00 69.36 170 LYS B O 1
ATOM 3690 N N . GLU B 1 174 ? 14.982 1.351 74.500 1.00 67.16 171 GLU B N 1
ATOM 3691 C CA . GLU B 1 174 ? 13.795 1.602 75.326 1.00 67.68 171 GLU B CA 1
ATOM 3692 C C . GLU B 1 174 ? 13.750 3.053 75.824 1.00 68.09 171 GLU B C 1
ATOM 3693 O O . GLU B 1 174 ? 12.668 3.599 76.038 1.00 69.21 171 GLU B O 1
ATOM 3699 N N . ARG B 1 175 ? 14.925 3.659 76.014 1.00 67.85 172 ARG B N 1
ATOM 3700 C CA . ARG B 1 175 ? 15.061 5.077 76.450 1.00 68.49 172 ARG B CA 1
ATOM 3701 C C . ARG B 1 175 ? 15.049 5.563 77.920 1.00 67.94 172 ARG B C 1
ATOM 3702 O O . ARG B 1 175 ? 15.216 6.763 78.154 1.00 67.95 172 ARG B O 1
ATOM 3710 N N . GLU B 1 176 ? 14.851 4.688 78.901 1.00 67.83 173 GLU B N 1
ATOM 3711 C CA . GLU B 1 176 ? 14.882 5.156 80.295 1.00 67.74 173 GLU B CA 1
ATOM 3712 C C . GLU B 1 176 ? 16.358 5.223 80.689 1.00 66.08 173 GLU B C 1
ATOM 3713 O O . GLU B 1 176 ? 17.215 4.753 79.938 1.00 65.59 173 GLU B O 1
ATOM 3719 N N . GLU B 1 177 ? 16.674 5.825 81.833 1.00 64.86 174 GLU B N 1
ATOM 3720 C CA . GLU B 1 177 ? 18.073 5.901 82.242 1.00 63.41 174 GLU B CA 1
ATOM 3721 C C . GLU B 1 177 ? 18.652 4.515 82.377 1.00 61.49 174 GLU B C 1
ATOM 3722 O O . GLU B 1 177 ? 17.927 3.534 82.541 1.00 61.82 174 GLU B O 1
ATOM 3728 N N . ILE B 1 178 ? 19.971 4.444 82.298 1.00 59.49 175 ILE B N 1
ATOM 3729 C CA . ILE B 1 178 ? 20.678 3.192 82.416 1.00 57.56 175 ILE B CA 1
ATOM 3730 C C . ILE B 1 178 ? 21.809 3.390 83.402 1.00 56.01 175 ILE B C 1
ATOM 3731 O O . ILE B 1 178 ? 22.665 4.257 83.211 1.00 54.94 175 ILE B O 1
ATOM 3736 N N . SER B 1 179 ? 21.785 2.602 84.473 1.00 54.62 176 SER B N 1
ATOM 3737 C CA . SER B 1 179 ? 22.804 2.663 85.505 1.00 53.55 176 SER B CA 1
ATOM 3738 C C . SER B 1 179 ? 23.627 1.388 85.430 1.00 52.14 176 SER B C 1
ATOM 3739 O O . SER B 1 179 ? 23.085 0.289 85.535 1.00 52.13 176 SER B O 1
ATOM 3742 N N . VAL B 1 180 ? 24.935 1.539 85.245 1.00 50.58 177 VAL B N 1
ATOM 3743 C CA . VAL B 1 180 ? 25.827 0.395 85.152 1.00 49.01 177 VAL B CA 1
ATOM 3744 C C . VAL B 1 180 ? 26.974 0.504 86.153 1.00 48.67 177 VAL B C 1
ATOM 3745 O O . VAL B 1 180 ? 27.502 1.588 86.398 1.00 48.38 177 VAL B O 1
ATOM 3749 N N . VAL B 1 181 ? 27.353 -0.634 86.728 1.00 48.17 178 VAL B N 1
ATOM 3750 C CA . VAL B 1 181 ? 28.438 -0.691 87.705 1.00 47.67 178 VAL B CA 1
ATOM 3751 C C . VAL B 1 181 ? 29.737 -0.134 87.138 1.00 46.90 178 VAL B C 1
ATOM 3752 O O . VAL B 1 181 ? 30.146 -0.493 86.037 1.00 44.95 178 VAL B O 1
ATOM 3756 N N . ALA B 1 182 ? 30.381 0.740 87.908 1.00 47.47 179 ALA B N 1
ATOM 3757 C CA . ALA B 1 182 ? 31.637 1.361 87.494 1.00 47.73 179 ALA B CA 1
ATOM 3758 C C . ALA B 1 182 ? 32.850 0.953 88.347 1.00 48.53 179 ALA B C 1
ATOM 3759 O O . ALA B 1 182 ? 33.984 1.202 87.952 1.00 48.12 179 ALA B O 1
ATOM 3761 N N . ASP B 1 183 ? 32.615 0.320 89.497 1.00 50.05 180 ASP B N 1
ATOM 3762 C CA . ASP B 1 183 ? 33.711 -0.106 90.389 1.00 52.03 180 ASP B CA 1
ATOM 3763 C C . ASP B 1 183 ? 34.057 -1.599 90.305 1.00 52.12 180 ASP B C 1
ATOM 3764 O O . ASP B 1 183 ? 34.803 -2.114 91.138 1.00 53.28 180 ASP B O 1
ATOM 3769 N N . GLN B 1 184 ? 33.528 -2.286 89.300 1.00 51.66 181 GLN B N 1
ATOM 3770 C CA . GLN B 1 184 ? 33.781 -3.712 89.122 1.00 51.45 181 GLN B CA 1
ATOM 3771 C C . GLN B 1 184 ? 34.427 -3.907 87.743 1.00 51.05 181 GLN B C 1
ATOM 3772 O O . GLN B 1 184 ? 33.763 -3.822 86.711 1.00 50.11 181 GLN B O 1
ATOM 3778 N N . ILE B 1 185 ? 35.740 -4.140 87.752 1.00 51.64 182 ILE B N 1
ATOM 3779 C CA . ILE B 1 185 ? 36.532 -4.326 86.533 1.00 51.59 182 ILE B CA 1
ATOM 3780 C C . ILE B 1 185 ? 36.703 -5.779 86.080 1.00 51.11 182 ILE B C 1
ATOM 3781 O O . ILE B 1 185 ? 36.783 -6.689 86.899 1.00 52.75 182 ILE B O 1
ATOM 3786 N N . GLY B 1 186 ? 36.766 -5.977 84.763 1.00 50.24 183 GLY B N 1
ATOM 3787 C CA . GLY B 1 186 ? 36.928 -7.306 84.170 1.00 49.23 183 GLY B CA 1
ATOM 3788 C C . GLY B 1 186 ? 37.326 -7.246 82.699 1.00 49.05 183 GLY B C 1
ATOM 3789 O O . GLY B 1 186 ? 37.585 -6.172 82.154 1.00 49.21 183 GLY B O 1
ATOM 3790 N N . SER B 1 187 ? 37.372 -8.406 82.052 1.00 48.31 184 SER B N 1
ATOM 3791 C CA . SER B 1 187 ? 37.743 -8.486 80.644 1.00 48.17 184 SER B CA 1
ATOM 3792 C C . SER B 1 187 ? 36.660 -9.184 79.845 1.00 47.98 184 SER B C 1
ATOM 3793 O O . SER B 1 187 ? 36.478 -10.396 79.973 1.00 48.77 184 SER B O 1
ATOM 3796 N N . PRO B 1 188 ? 35.928 -8.426 79.015 1.00 48.17 185 PRO B N 1
ATOM 3797 C CA . PRO B 1 188 ? 34.871 -9.040 78.215 1.00 48.12 185 PRO B CA 1
ATOM 3798 C C . PRO B 1 188 ? 35.482 -9.973 77.183 1.00 48.12 185 PRO B C 1
ATOM 3799 O O . PRO B 1 188 ? 36.419 -9.578 76.492 1.00 50.05 185 PRO B O 1
ATOM 3803 N N . THR B 1 189 ? 34.974 -11.198 77.085 1.00 46.57 186 THR B N 1
ATOM 3804 C CA . THR B 1 189 ? 35.513 -12.149 76.122 1.00 46.23 186 THR B CA 1
ATOM 3805 C C . THR B 1 189 ? 34.459 -12.627 75.136 1.00 45.62 186 THR B C 1
ATOM 3806 O O . THR B 1 189 ? 33.408 -13.134 75.531 1.00 45.20 186 THR B O 1
ATOM 3810 N N . TYR B 1 190 ? 34.748 -12.446 73.850 1.00 45.78 187 TYR B N 1
ATOM 3811 C CA . TYR B 1 190 ? 33.843 -12.864 72.786 1.00 45.79 187 TYR B CA 1
ATOM 3812 C C . TYR B 1 190 ? 34.096 -14.324 72.413 1.00 45.93 187 TYR B C 1
ATOM 3813 O O . TYR B 1 190 ? 35.205 -14.707 72.039 1.00 46.08 187 TYR B O 1
ATOM 3822 N N . VAL B 1 191 ? 33.048 -15.131 72.556 1.00 45.80 188 VAL B N 1
ATOM 3823 C CA . VAL B 1 191 ? 33.092 -16.559 72.261 1.00 45.88 188 VAL B CA 1
ATOM 3824 C C . VAL B 1 191 ? 33.923 -16.915 71.033 1.00 47.10 188 VAL B C 1
ATOM 3825 O O . VAL B 1 191 ? 34.741 -17.832 71.074 1.00 46.46 188 VAL B O 1
ATOM 3829 N N . ALA B 1 192 ? 33.711 -16.190 69.942 1.00 48.26 189 ALA B N 1
ATOM 3830 C CA . ALA B 1 192 ? 34.445 -16.453 68.710 1.00 49.17 189 ALA B CA 1
ATOM 3831 C C . ALA B 1 192 ? 35.970 -16.416 68.900 1.00 48.78 189 ALA B C 1
ATOM 3832 O O . ALA B 1 192 ? 36.679 -17.251 68.341 1.00 49.20 189 ALA B O 1
ATOM 3834 N N . ASP B 1 193 ? 36.472 -15.454 69.672 1.00 48.09 190 ASP B N 1
ATOM 3835 C CA . ASP B 1 193 ? 37.922 -15.355 69.909 1.00 48.40 190 ASP B CA 1
ATOM 3836 C C . ASP B 1 193 ? 38.389 -16.461 70.847 1.00 46.74 190 ASP B C 1
ATOM 3837 O O . ASP B 1 193 ? 39.551 -16.864 70.815 1.00 47.16 190 ASP B O 1
ATOM 3842 N N . LEU B 1 194 ? 37.482 -16.950 71.681 1.00 45.52 191 LEU B N 1
ATOM 3843 C CA . LEU B 1 194 ? 37.815 -18.017 72.607 1.00 44.60 191 LEU B CA 1
ATOM 3844 C C . LEU B 1 194 ? 37.930 -19.289 71.763 1.00 44.41 191 LEU B C 1
ATOM 3845 O O . LEU B 1 194 ? 38.932 -20.000 71.832 1.00 45.20 191 LEU B O 1
ATOM 3850 N N . ASN B 1 195 ? 36.907 -19.554 70.949 1.00 44.16 192 ASN B N 1
ATOM 3851 C CA . ASN B 1 195 ? 36.892 -20.733 70.079 1.00 44.19 192 ASN B CA 1
ATOM 3852 C C . ASN B 1 195 ? 38.133 -20.794 69.216 1.00 44.87 192 ASN B C 1
ATOM 3853 O O . ASN B 1 195 ? 38.654 -21.872 68.948 1.00 45.31 192 ASN B O 1
ATOM 3858 N N . VAL B 1 196 ? 38.598 -19.634 68.767 1.00 46.03 193 VAL B N 1
ATOM 3859 C CA . VAL B 1 196 ? 39.789 -19.569 67.937 1.00 47.50 193 VAL B CA 1
ATOM 3860 C C . VAL B 1 196 ? 40.982 -20.133 68.686 1.00 47.54 193 VAL B C 1
ATOM 3861 O O . VAL B 1 196 ? 41.767 -20.905 68.132 1.00 47.96 193 VAL B O 1
ATOM 3865 N N . MET B 1 197 ? 41.106 -19.763 69.955 1.00 46.99 194 MET B N 1
ATOM 3866 C CA . MET B 1 197 ? 42.217 -20.237 70.754 1.00 47.45 194 MET B CA 1
ATOM 3867 C C . MET B 1 197 ? 42.054 -21.717 71.097 1.00 46.23 194 MET B C 1
ATOM 3868 O O . MET B 1 197 ? 43.042 -22.435 71.214 1.00 47.21 194 MET B O 1
ATOM 3873 N N . ILE B 1 198 ? 40.813 -22.174 71.251 1.00 45.06 195 ILE B N 1
ATOM 3874 C CA . ILE B 1 198 ? 40.563 -23.575 71.569 1.00 44.14 195 ILE B CA 1
ATOM 3875 C C . ILE B 1 198 ? 41.047 -24.473 70.437 1.00 46.35 195 ILE B C 1
ATOM 3876 O O . ILE B 1 198 ? 41.655 -25.514 70.699 1.00 46.19 195 ILE B O 1
ATOM 3881 N N . ASN B 1 199 ? 40.780 -24.085 69.184 1.00 48.09 196 ASN B N 1
ATOM 3882 C CA . ASN B 1 199 ? 41.226 -24.892 68.048 1.00 50.24 196 ASN B CA 1
ATOM 3883 C C . ASN B 1 199 ? 42.735 -25.010 68.026 1.00 50.26 196 ASN B C 1
ATOM 3884 O O . ASN B 1 199 ? 43.266 -26.098 67.845 1.00 50.76 196 ASN B O 1
ATOM 3889 N N . LYS B 1 200 ? 43.429 -23.894 68.217 1.00 50.19 197 LYS B N 1
ATOM 3890 C CA . LYS B 1 200 ? 44.883 -23.924 68.208 1.00 50.92 197 LYS B CA 1
ATOM 3891 C C . LYS B 1 200 ? 45.386 -24.899 69.273 1.00 49.21 197 LYS B C 1
ATOM 3892 O O . LYS B 1 200 ? 46.355 -25.617 69.043 1.00 50.18 197 LYS B O 1
ATOM 3898 N N . LEU B 1 201 ? 44.700 -24.956 70.415 1.00 47.31 198 LEU B N 1
ATOM 3899 C CA . LEU B 1 201 ? 45.091 -25.864 71.504 1.00 45.72 198 LEU B CA 1
ATOM 3900 C C . LEU B 1 201 ? 44.782 -27.336 71.211 1.00 45.63 198 LEU B C 1
ATOM 3901 O O . LEU B 1 201 ? 45.666 -28.188 71.327 1.00 45.35 198 LEU B O 1
ATOM 3906 N N . ILE B 1 202 ? 43.536 -27.634 70.829 1.00 45.52 199 ILE B N 1
ATOM 3907 C CA . ILE B 1 202 ? 43.136 -29.018 70.544 1.00 45.73 199 ILE B CA 1
ATOM 3908 C C . ILE B 1 202 ? 43.952 -29.690 69.439 1.00 48.25 199 ILE B C 1
ATOM 3909 O O . ILE B 1 202 ? 43.833 -30.894 69.230 1.00 49.00 199 ILE B O 1
ATOM 3914 N N . HIS B 1 203 ? 44.757 -28.918 68.714 1.00 50.67 200 HIS B N 1
ATOM 3915 C CA . HIS B 1 203 ? 45.592 -29.486 67.660 1.00 52.43 200 HIS B CA 1
ATOM 3916 C C . HIS B 1 203 ? 46.958 -29.850 68.221 1.00 51.44 200 HIS B C 1
ATOM 3917 O O . HIS B 1 203 ? 47.807 -30.380 67.500 1.00 51.97 200 HIS B O 1
ATOM 3924 N N . THR B 1 204 ? 47.177 -29.555 69.500 1.00 49.53 201 THR B N 1
ATOM 3925 C CA . THR B 1 204 ? 48.449 -29.846 70.134 1.00 48.76 201 THR B CA 1
ATOM 3926 C C . THR B 1 204 ? 48.258 -30.775 71.323 1.00 47.24 201 THR B C 1
ATOM 3927 O O . THR B 1 204 ? 47.145 -31.212 71.617 1.00 47.09 201 THR B O 1
ATOM 3931 N N . SER B 1 205 ? 49.364 -31.084 71.988 1.00 46.02 202 SER B N 1
ATOM 3932 C CA . SER B 1 205 ? 49.363 -31.942 73.158 1.00 44.75 202 SER B CA 1
ATOM 3933 C C . SER B 1 205 ? 50.063 -31.170 74.282 1.00 43.66 202 SER B C 1
ATOM 3934 O O . SER B 1 205 ? 50.731 -31.757 75.133 1.00 43.21 202 SER B O 1
ATOM 3937 N N . LEU B 1 206 ? 49.893 -29.845 74.261 1.00 42.37 203 LEU B N 1
ATOM 3938 C CA . LEU B 1 206 ? 50.482 -28.939 75.248 1.00 41.80 203 LEU B CA 1
ATOM 3939 C C . LEU B 1 206 ? 49.481 -28.805 76.385 1.00 40.18 203 LEU B C 1
ATOM 3940 O O . LEU B 1 206 ? 48.972 -27.721 76.663 1.00 39.56 203 LEU B O 1
ATOM 3945 N N . TYR B 1 207 ? 49.249 -29.911 77.075 1.00 39.52 204 TYR B N 1
ATOM 3946 C CA . TYR B 1 207 ? 48.288 -29.948 78.169 1.00 39.41 204 TYR B CA 1
ATOM 3947 C C . TYR B 1 207 ? 48.666 -29.054 79.337 1.00 39.26 204 TYR B C 1
ATOM 3948 O O . TYR B 1 207 ? 49.833 -28.709 79.535 1.00 39.61 204 TYR B O 1
ATOM 3957 N N . GLY B 1 208 ? 47.651 -28.696 80.113 1.00 38.76 205 GLY B N 1
ATOM 3958 C CA . GLY B 1 208 ? 47.819 -27.844 81.272 1.00 38.60 205 GLY B CA 1
ATOM 3959 C C . GLY B 1 208 ? 46.591 -26.981 81.438 1.00 37.96 205 GLY B C 1
ATOM 3960 O O . GLY B 1 208 ? 45.540 -27.272 80.875 1.00 36.73 205 GLY B O 1
ATOM 3961 N N . THR B 1 209 ? 46.726 -25.919 82.223 1.00 38.33 206 THR B N 1
ATOM 3962 C CA . THR B 1 209 ? 45.633 -25.005 82.465 1.00 37.86 206 THR B CA 1
ATOM 3963 C C . THR B 1 209 ? 46.003 -23.684 81.796 1.00 38.04 206 THR B C 1
ATOM 3964 O O . THR B 1 209 ? 47.142 -23.226 81.901 1.00 39.34 206 THR B O 1
ATOM 3968 N N . TYR B 1 210 ? 45.050 -23.095 81.085 1.00 37.20 207 TYR B N 1
ATOM 3969 C CA . TYR B 1 210 ? 45.269 -21.839 80.393 1.00 37.56 207 TYR B CA 1
ATOM 3970 C C . TYR B 1 210 ? 44.237 -20.776 80.744 1.00 38.37 207 TYR B C 1
ATOM 3971 O O . TYR B 1 210 ? 43.080 -21.072 81.051 1.00 38.22 207 TYR B O 1
ATOM 3980 N N . HIS B 1 211 ? 44.694 -19.531 80.676 1.00 39.28 208 HIS B N 1
ATOM 3981 C CA . HIS B 1 211 ? 43.903 -18.336 80.942 1.00 39.17 208 HIS B CA 1
ATOM 3982 C C . HIS B 1 211 ? 43.652 -17.735 79.579 1.00 38.90 208 HIS B C 1
ATOM 3983 O O . HIS B 1 211 ? 44.572 -17.266 78.933 1.00 38.21 208 HIS B O 1
ATOM 3990 N N . VAL B 1 212 ? 42.408 -17.798 79.120 1.00 39.49 209 VAL B N 1
ATOM 3991 C CA . VAL B 1 212 ? 42.070 -17.258 77.816 1.00 40.53 209 VAL B CA 1
ATOM 3992 C C . VAL B 1 212 ? 40.921 -16.261 77.865 1.00 40.77 209 VAL B C 1
ATOM 3993 O O . VAL B 1 212 ? 39.788 -16.610 78.180 1.00 40.94 209 VAL B O 1
ATOM 3997 N N . SER B 1 213 ? 41.240 -15.016 77.539 1.00 42.19 210 SER B N 1
ATOM 3998 C CA . SER B 1 213 ? 40.277 -13.936 77.520 1.00 43.32 210 SER B CA 1
ATOM 3999 C C . SER B 1 213 ? 40.868 -12.800 76.699 1.00 44.77 210 SER B C 1
ATOM 4000 O O . SER B 1 213 ? 42.090 -12.740 76.487 1.00 45.21 210 SER B O 1
ATOM 4003 N N . ASN B 1 214 ? 40.013 -11.900 76.230 1.00 44.85 211 ASN B N 1
ATOM 4004 C CA . ASN B 1 214 ? 40.491 -10.779 75.449 1.00 45.64 211 ASN B CA 1
ATOM 4005 C C . ASN B 1 214 ? 41.385 -9.922 76.334 1.00 45.81 211 ASN B C 1
ATOM 4006 O O . ASN B 1 214 ? 41.229 -9.909 77.555 1.00 45.48 211 ASN B O 1
ATOM 4011 N N . THR B 1 215 ? 42.334 -9.231 75.713 1.00 46.48 212 THR B N 1
ATOM 4012 C CA . THR B 1 215 ? 43.276 -8.375 76.429 1.00 46.82 212 THR B CA 1
ATOM 4013 C C . THR B 1 215 ? 42.634 -7.099 76.960 1.00 46.58 212 THR B C 1
ATOM 4014 O O . THR B 1 215 ? 41.636 -6.621 76.418 1.00 46.29 212 THR B O 1
ATOM 4018 N N . GLY B 1 216 ? 43.215 -6.563 78.033 1.00 46.69 213 GLY B N 1
ATOM 4019 C CA . GLY B 1 216 ? 42.732 -5.337 78.658 1.00 46.65 213 GLY B CA 1
ATOM 4020 C C . GLY B 1 216 ? 41.671 -5.562 79.714 1.00 46.09 213 GLY B C 1
ATOM 4021 O O . GLY B 1 216 ? 41.320 -6.702 80.034 1.00 45.66 213 GLY B O 1
ATOM 4022 N N . SER B 1 217 ? 41.156 -4.463 80.257 1.00 45.89 214 SER B N 1
ATOM 4023 C CA . SER B 1 217 ? 40.129 -4.525 81.280 1.00 44.45 214 SER B CA 1
ATOM 4024 C C . SER B 1 217 ? 39.243 -3.286 81.220 1.00 44.35 214 SER B C 1
ATOM 4025 O O . SER B 1 217 ? 39.601 -2.285 80.606 1.00 44.53 214 SER B O 1
ATOM 4028 N N . CYS B 1 218 ? 38.081 -3.367 81.857 1.00 43.25 215 CYS B N 1
ATOM 4029 C CA . CYS B 1 218 ? 37.148 -2.258 81.881 1.00 43.35 215 CYS B CA 1
ATOM 4030 C C . CYS B 1 218 ? 35.967 -2.597 82.770 1.00 42.38 215 CYS B C 1
ATOM 4031 O O . CYS B 1 218 ? 35.673 -3.767 83.025 1.00 41.55 215 CYS B O 1
ATOM 4034 N N . SER B 1 219 ? 35.289 -1.561 83.238 1.00 42.43 216 SER B N 1
ATOM 4035 C CA . SER B 1 219 ? 34.131 -1.731 84.090 1.00 42.26 216 SER B CA 1
ATOM 4036 C C . SER B 1 219 ? 32.926 -1.937 83.188 1.00 41.49 216 SER B C 1
ATOM 4037 O O . SER B 1 219 ? 32.965 -1.558 82.021 1.00 41.59 216 SER B O 1
ATOM 4040 N N . TRP B 1 220 ? 31.865 -2.550 83.703 1.00 40.94 217 TRP B N 1
ATOM 4041 C CA . TRP B 1 220 ? 30.688 -2.756 82.876 1.00 41.21 217 TRP B CA 1
ATOM 4042 C C . TRP B 1 220 ? 30.259 -1.403 82.333 1.00 42.17 217 TRP B C 1
ATOM 4043 O O . TRP B 1 220 ? 29.753 -1.296 81.218 1.00 42.57 217 TRP B O 1
ATOM 4054 N N . PHE B 1 221 ? 30.469 -0.366 83.130 1.00 43.11 218 PHE B N 1
ATOM 4055 C CA . PHE B 1 221 ? 30.120 0.980 82.731 1.00 44.15 218 PHE B CA 1
ATOM 4056 C C . PHE B 1 221 ? 30.886 1.401 81.483 1.00 45.45 218 PHE B C 1
ATOM 4057 O O . PHE B 1 221 ? 30.284 1.808 80.485 1.00 46.29 218 PHE B O 1
ATOM 4065 N N . GLU B 1 222 ? 32.210 1.296 81.539 1.00 45.85 219 GLU B N 1
ATOM 4066 C CA . GLU B 1 222 ? 33.059 1.667 80.412 1.00 46.96 219 GLU B CA 1
ATOM 4067 C C . GLU B 1 222 ? 32.753 0.761 79.219 1.00 46.89 219 GLU B C 1
ATOM 4068 O O . GLU B 1 222 ? 32.827 1.175 78.053 1.00 47.04 219 GLU B O 1
ATOM 4074 N N . PHE B 1 223 ? 32.406 -0.480 79.522 1.00 45.95 220 PHE B N 1
ATOM 4075 C CA . PHE B 1 223 ? 32.080 -1.449 78.501 1.00 46.04 220 PHE B CA 1
ATOM 4076 C C . PHE B 1 223 ? 30.741 -1.073 77.857 1.00 45.69 220 PHE B C 1
ATOM 4077 O O . PHE B 1 223 ? 30.599 -1.132 76.640 1.00 46.23 220 PHE B O 1
ATOM 4085 N N . ALA B 1 224 ? 29.783 -0.636 78.668 1.00 45.11 221 ALA B N 1
ATOM 4086 C CA . ALA B 1 224 ? 28.474 -0.250 78.151 1.00 45.07 221 ALA B CA 1
ATOM 4087 C C . ALA B 1 224 ? 28.603 0.914 77.170 1.00 46.06 221 ALA B C 1
ATOM 4088 O O . ALA B 1 224 ? 27.990 0.896 76.105 1.00 45.89 221 ALA B O 1
ATOM 4090 N N . LYS B 1 225 ? 29.399 1.923 77.517 1.00 46.85 222 LYS B N 1
ATOM 4091 C CA . LYS B 1 225 ? 29.567 3.064 76.622 1.00 48.82 222 LYS B CA 1
ATOM 4092 C C . LYS B 1 225 ? 30.098 2.677 75.261 1.00 49.88 222 LYS B C 1
ATOM 4093 O O . LYS B 1 225 ? 29.580 3.129 74.239 1.00 51.04 222 LYS B O 1
ATOM 4099 N N . LYS B 1 226 ? 31.130 1.845 75.233 1.00 50.50 223 LYS B N 1
ATOM 4100 C CA . LYS B 1 226 ? 31.689 1.452 73.958 1.00 51.38 223 LYS B CA 1
ATOM 4101 C C . LYS B 1 226 ? 30.704 0.607 73.157 1.00 51.18 223 LYS B C 1
ATOM 4102 O O . LYS B 1 226 ? 30.741 0.611 71.930 1.00 51.99 223 LYS B O 1
ATOM 4108 N N . ILE B 1 227 ? 29.808 -0.099 73.845 1.00 50.12 224 ILE B N 1
ATOM 4109 C CA . ILE B 1 227 ? 28.806 -0.901 73.155 1.00 49.99 224 ILE B CA 1
ATOM 4110 C C . ILE B 1 227 ? 27.916 0.080 72.392 1.00 51.03 224 ILE B C 1
ATOM 4111 O O . ILE B 1 227 ? 27.586 -0.145 71.228 1.00 52.16 224 ILE B O 1
ATOM 4116 N N . PHE B 1 228 ? 27.541 1.180 73.044 1.00 51.02 225 PHE B N 1
ATOM 4117 C CA . PHE B 1 228 ? 26.696 2.174 72.388 1.00 52.33 225 PHE B CA 1
ATOM 4118 C C . PHE B 1 228 ? 27.487 2.945 71.337 1.00 54.11 225 PHE B C 1
ATOM 4119 O O . PHE B 1 228 ? 26.915 3.482 70.392 1.00 54.49 225 PHE B O 1
ATOM 4127 N N . SER B 1 229 ? 28.804 2.996 71.507 1.00 55.33 226 SER B N 1
ATOM 4128 C CA . SER B 1 229 ? 29.665 3.695 70.568 1.00 57.79 226 SER B CA 1
ATOM 4129 C C . SER B 1 229 ? 29.655 2.941 69.236 1.00 59.91 226 SER B C 1
ATOM 4130 O O . SER B 1 229 ? 29.331 3.526 68.201 1.00 61.65 226 SER B O 1
ATOM 4133 N N . TYR B 1 230 ? 29.995 1.650 69.255 1.00 60.28 227 TYR B N 1
ATOM 4134 C CA . TYR B 1 230 ? 29.992 0.869 68.015 1.00 62.54 227 TYR B CA 1
ATOM 4135 C C . TYR B 1 230 ? 28.592 0.758 67.412 1.00 63.98 227 TYR B C 1
ATOM 4136 O O . TYR B 1 230 ? 28.444 0.688 66.195 1.00 66.02 227 TYR B O 1
ATOM 4145 N N . ALA B 1 231 ? 27.566 0.736 68.253 1.00 64.02 228 ALA B N 1
ATOM 4146 C CA . ALA B 1 231 ? 26.195 0.642 67.757 1.00 65.69 228 ALA B CA 1
ATOM 4147 C C . ALA B 1 231 ? 25.739 1.996 67.196 1.00 68.12 228 ALA B C 1
ATOM 4148 O O . ALA B 1 231 ? 24.583 2.143 66.795 1.00 68.64 228 ALA B O 1
ATOM 4150 N N . ASN B 1 232 ? 26.655 2.972 67.164 1.00 69.82 229 ASN B N 1
ATOM 4151 C CA . ASN B 1 232 ? 26.365 4.319 66.665 1.00 72.04 229 ASN B CA 1
ATOM 4152 C C . ASN B 1 232 ? 24.992 4.656 67.223 1.00 71.73 229 ASN B C 1
ATOM 4153 O O . ASN B 1 232 ? 24.042 4.956 66.497 1.00 73.07 229 ASN B O 1
ATOM 4158 N N . MET B 1 233 ? 24.924 4.587 68.545 1.00 70.37 230 MET B N 1
ATOM 4159 C CA . MET B 1 233 ? 23.721 4.832 69.300 1.00 69.79 230 MET B CA 1
ATOM 4160 C C . MET B 1 233 ? 24.135 5.752 70.452 1.00 69.00 230 MET B C 1
ATOM 4161 O O . MET B 1 233 ? 25.060 5.444 71.201 1.00 68.08 230 MET B O 1
ATOM 4166 N N . LYS B 1 234 ? 23.459 6.887 70.589 1.00 69.77 231 LYS B N 1
ATOM 4167 C CA . LYS B 1 234 ? 23.796 7.849 71.639 1.00 69.25 231 LYS B CA 1
ATOM 4168 C C . LYS B 1 234 ? 22.912 7.774 72.885 1.00 67.70 231 LYS B C 1
ATOM 4169 O O . LYS B 1 234 ? 21.800 8.302 72.910 1.00 67.69 231 LYS B O 1
ATOM 4175 N N . VAL B 1 235 ? 23.440 7.117 73.920 1.00 66.22 232 VAL B N 1
ATOM 4176 C CA . VAL B 1 235 ? 22.741 6.940 75.193 1.00 64.61 232 VAL B CA 1
ATOM 4177 C C . VAL B 1 235 ? 23.583 7.432 76.364 1.00 63.43 232 VAL B C 1
ATOM 4178 O O . VAL B 1 235 ? 24.790 7.187 76.418 1.00 63.64 232 VAL B O 1
ATOM 4182 N N . ASN B 1 236 ? 22.934 8.110 77.307 1.00 62.49 233 ASN B N 1
ATOM 4183 C CA . ASN B 1 236 ? 23.607 8.637 78.492 1.00 61.63 233 ASN B CA 1
ATOM 4184 C C . ASN B 1 236 ? 23.574 7.597 79.615 1.00 59.09 233 ASN B C 1
ATOM 4185 O O . ASN B 1 236 ? 22.517 7.314 80.180 1.00 58.81 233 ASN B O 1
ATOM 4190 N N . VAL B 1 237 ? 24.740 7.031 79.922 1.00 56.82 234 VAL B N 1
ATOM 4191 C CA . VAL B 1 237 ? 24.868 6.017 80.966 1.00 54.27 234 VAL B CA 1
ATOM 4192 C C . VAL B 1 237 ? 25.294 6.634 82.288 1.00 52.25 234 VAL B C 1
ATOM 4193 O O . VAL B 1 237 ? 26.170 7.496 82.318 1.00 52.00 234 VAL B O 1
ATOM 4197 N N . LEU B 1 238 ? 24.676 6.179 83.376 1.00 50.25 235 LEU B N 1
ATOM 4198 C CA . LEU B 1 238 ? 24.991 6.673 84.711 1.00 49.19 235 LEU B CA 1
ATOM 4199 C C . LEU B 1 238 ? 25.815 5.622 85.432 1.00 48.51 235 LEU B C 1
ATOM 4200 O O . LEU B 1 238 ? 25.409 4.459 85.497 1.00 48.24 235 LEU B O 1
ATOM 4205 N N . PRO B 1 239 ? 26.982 6.015 85.966 1.00 47.91 236 PRO B N 1
ATOM 4206 C CA . PRO B 1 239 ? 27.810 5.057 86.678 1.00 47.69 236 PRO B CA 1
ATOM 4207 C C . PRO B 1 239 ? 27.421 4.961 88.153 1.00 47.96 236 PRO B C 1
ATOM 4208 O O . PRO B 1 239 ? 27.200 5.987 88.797 1.00 48.47 236 PRO B O 1
ATOM 4212 N N . VAL B 1 240 ? 27.329 3.736 88.670 1.00 47.79 237 VAL B N 1
ATOM 4213 C CA . VAL B 1 240 ? 26.976 3.495 90.077 1.00 47.35 237 VAL B CA 1
ATOM 4214 C C . VAL B 1 240 ? 27.985 2.528 90.684 1.00 48.12 237 VAL B C 1
ATOM 4215 O O . VAL B 1 240 ? 28.737 1.876 89.965 1.00 47.96 237 VAL B O 1
ATOM 4219 N N . SER B 1 241 ? 28.009 2.451 92.009 1.00 50.56 238 SER B N 1
ATOM 4220 C CA . SER B 1 241 ? 28.928 1.564 92.709 1.00 52.27 238 SER B CA 1
ATOM 4221 C C . SER B 1 241 ? 28.268 0.218 92.962 1.00 53.46 238 SER B C 1
ATOM 4222 O O . SER B 1 241 ? 27.082 0.043 92.690 1.00 54.16 238 SER B O 1
ATOM 4225 N N . THR B 1 242 ? 29.040 -0.729 93.483 1.00 55.39 239 THR B N 1
ATOM 4226 C CA . THR B 1 242 ? 28.528 -2.063 93.771 1.00 56.44 239 THR B CA 1
ATOM 4227 C C . THR B 1 242 ? 28.275 -2.220 95.266 1.00 57.70 239 THR B C 1
ATOM 4228 O O . THR B 1 242 ? 27.128 -2.205 95.710 1.00 58.91 239 THR B O 1
ATOM 4232 N N . ALA B 1 247 ? 22.681 -9.616 99.858 1.00 73.56 244 ALA B N 1
ATOM 4233 C CA . ALA B 1 247 ? 22.704 -10.997 100.333 1.00 74.92 244 ALA B CA 1
ATOM 4234 C C . ALA B 1 247 ? 23.042 -11.998 99.210 1.00 73.49 244 ALA B C 1
ATOM 4235 O O . ALA B 1 247 ? 22.940 -13.212 99.401 1.00 74.66 244 ALA B O 1
ATOM 4237 N N . ALA B 1 248 ? 23.457 -11.485 98.051 1.00 71.11 245 ALA B N 1
ATOM 4238 C CA . ALA B 1 248 ? 23.807 -12.327 96.904 1.00 69.30 245 ALA B CA 1
ATOM 4239 C C . ALA B 1 248 ? 25.181 -12.981 97.072 1.00 68.80 245 ALA B C 1
ATOM 4240 O O . ALA B 1 248 ? 25.732 -13.021 98.169 1.00 70.18 245 ALA B O 1
ATOM 4242 N N . ALA B 1 249 ? 25.727 -13.488 95.972 1.00 67.03 246 ALA B N 1
ATOM 4243 C CA . ALA B 1 249 ? 27.028 -14.144 95.989 1.00 66.87 246 ALA B CA 1
ATOM 4244 C C . ALA B 1 249 ? 28.184 -13.152 95.883 1.00 66.15 246 ALA B C 1
ATOM 4245 O O . ALA B 1 249 ? 28.096 -12.157 95.155 1.00 64.58 246 ALA B O 1
ATOM 4247 N N . ALA B 1 250 ? 29.268 -13.436 96.610 1.00 66.79 247 ALA B N 1
ATOM 4248 C CA . ALA B 1 250 ? 30.455 -12.586 96.599 1.00 66.06 247 ALA B CA 1
ATOM 4249 C C . ALA B 1 250 ? 30.790 -12.369 95.140 1.00 64.11 247 ALA B C 1
ATOM 4250 O O . ALA B 1 250 ? 30.871 -13.330 94.368 1.00 63.21 247 ALA B O 1
ATOM 4252 N N . ARG B 1 251 ? 31.004 -11.118 94.756 1.00 63.12 248 ARG B N 1
ATOM 4253 C CA . ARG B 1 251 ? 31.299 -10.833 93.379 1.00 61.54 248 ARG B CA 1
ATOM 4254 C C . ARG B 1 251 ? 32.704 -10.205 93.436 1.00 61.08 248 ARG B C 1
ATOM 4255 O O . ARG B 1 251 ? 32.964 -9.366 94.298 1.00 62.95 248 ARG B O 1
ATOM 4263 N N . PRO B 1 252 ? 33.613 -10.598 92.530 1.00 59.09 249 PRO B N 1
ATOM 4264 C CA . PRO B 1 252 ? 34.964 -10.027 92.570 1.00 58.69 249 PRO B CA 1
ATOM 4265 C C . PRO B 1 252 ? 35.080 -8.614 92.010 1.00 57.77 249 PRO B C 1
ATOM 4266 O O . PRO B 1 252 ? 34.256 -8.198 91.193 1.00 57.04 249 PRO B O 1
ATOM 4270 N N . LYS B 1 253 ? 36.107 -7.889 92.449 1.00 57.88 250 LYS B N 1
ATOM 4271 C CA . LYS B 1 253 ? 36.332 -6.523 91.981 1.00 57.87 250 LYS B CA 1
ATOM 4272 C C . LYS B 1 253 ? 37.226 -6.486 90.748 1.00 56.40 250 LYS B C 1
ATOM 4273 O O . LYS B 1 253 ? 37.324 -5.460 90.083 1.00 56.34 250 LYS B O 1
ATOM 4279 N N . TYR B 1 254 ? 37.881 -7.602 90.450 1.00 56.10 251 TYR B N 1
ATOM 4280 C CA . TYR B 1 254 ? 38.760 -7.687 89.289 1.00 54.62 251 TYR B CA 1
ATOM 4281 C C . TYR B 1 254 ? 38.701 -9.056 88.627 1.00 53.22 251 TYR B C 1
ATOM 4282 O O . TYR B 1 254 ? 39.263 -10.020 89.138 1.00 53.90 251 TYR B O 1
ATOM 4291 N N . SER B 1 255 ? 38.013 -9.135 87.494 1.00 51.55 252 SER B N 1
ATOM 4292 C CA . SER B 1 255 ? 37.896 -10.380 86.745 1.00 49.97 252 SER B CA 1
ATOM 4293 C C . SER B 1 255 ? 38.970 -10.348 85.674 1.00 48.69 252 SER B C 1
ATOM 4294 O O . SER B 1 255 ? 38.676 -10.367 84.482 1.00 48.33 252 SER B O 1
ATOM 4297 N N . ILE B 1 256 ? 40.221 -10.304 86.115 1.00 48.71 253 ILE B N 1
ATOM 4298 C CA . ILE B 1 256 ? 41.360 -10.254 85.214 1.00 48.64 253 ILE B CA 1
ATOM 4299 C C . ILE B 1 256 ? 42.348 -11.383 85.450 1.00 48.95 253 ILE B C 1
ATOM 4300 O O . ILE B 1 256 ? 42.600 -11.756 86.594 1.00 49.64 253 ILE B O 1
ATOM 4305 N N . PHE B 1 257 ? 42.886 -11.938 84.362 1.00 49.29 254 PHE B N 1
ATOM 4306 C CA . PHE B 1 257 ? 43.876 -13.023 84.433 1.00 49.74 254 PHE B CA 1
ATOM 4307 C C . PHE B 1 257 ? 45.170 -12.565 83.798 1.00 51.23 254 PHE B C 1
ATOM 4308 O O . PHE B 1 257 ? 45.179 -11.626 83.004 1.00 51.83 254 PHE B O 1
ATOM 4316 N N . GLN B 1 258 ? 46.261 -13.250 84.128 1.00 52.71 255 GLN B N 1
ATOM 4317 C CA . GLN B 1 258 ? 47.555 -12.949 83.536 1.00 54.60 255 GLN B CA 1
ATOM 4318 C C . GLN B 1 258 ? 47.638 -14.067 82.500 1.00 54.63 255 GLN B C 1
ATOM 4319 O O . GLN B 1 258 ? 47.362 -15.221 82.823 1.00 54.41 255 GLN B O 1
ATOM 4325 N N . HIS B 1 259 ? 47.981 -13.733 81.260 1.00 55.52 256 HIS B N 1
ATOM 4326 C CA . HIS B 1 259 ? 48.061 -14.733 80.187 1.00 55.60 256 HIS B CA 1
ATOM 4327 C C . HIS B 1 259 ? 49.450 -15.368 79.979 1.00 56.03 256 HIS B C 1
ATOM 4328 O O . HIS B 1 259 ? 50.007 -15.305 78.883 1.00 56.74 256 HIS B O 1
ATOM 4335 N N . ASN B 1 260 ? 49.979 -16.024 81.010 1.00 55.55 257 ASN B N 1
ATOM 4336 C CA . ASN B 1 260 ? 51.304 -16.656 80.915 1.00 56.09 257 ASN B CA 1
ATOM 4337 C C . ASN B 1 260 ? 51.418 -17.902 80.022 1.00 54.38 257 ASN B C 1
ATOM 4338 O O . ASN B 1 260 ? 52.269 -17.945 79.137 1.00 55.24 257 ASN B O 1
ATOM 4343 N N . MET B 1 261 ? 50.597 -18.917 80.255 1.00 52.23 258 MET B N 1
ATOM 4344 C CA . MET B 1 261 ? 50.668 -20.134 79.428 1.00 51.34 258 MET B CA 1
ATOM 4345 C C . MET B 1 261 ? 50.641 -19.868 77.916 1.00 50.44 258 MET B C 1
ATOM 4346 O O . MET B 1 261 ? 51.421 -20.467 77.175 1.00 50.65 258 MET B O 1
ATOM 4351 N N . LEU B 1 262 ? 49.768 -18.978 77.454 1.00 49.33 259 LEU B N 1
ATOM 4352 C CA . LEU B 1 262 ? 49.710 -18.689 76.019 1.00 48.79 259 LEU B CA 1
ATOM 4353 C C . LEU B 1 262 ? 51.079 -18.315 75.453 1.00 49.75 259 LEU B C 1
ATOM 4354 O O . LEU B 1 262 ? 51.570 -18.993 74.555 1.00 50.50 259 LEU B O 1
ATOM 4359 N N . ARG B 1 263 ? 51.715 -17.267 75.972 1.00 50.43 260 ARG B N 1
ATOM 4360 C CA . ARG B 1 263 ? 53.028 -16.895 75.434 1.00 52.60 260 ARG B CA 1
ATOM 4361 C C . ARG B 1 263 ? 54.095 -17.948 75.759 1.00 52.62 260 ARG B C 1
ATOM 4362 O O . ARG B 1 263 ? 55.060 -18.090 75.012 1.00 53.74 260 ARG B O 1
ATOM 4370 N N . LEU B 1 264 ? 53.934 -18.672 76.868 1.00 51.36 261 LEU B N 1
ATOM 4371 C CA . LEU B 1 264 ? 54.909 -19.698 77.236 1.00 51.67 261 LEU B CA 1
ATOM 4372 C C . LEU B 1 264 ? 54.862 -20.891 76.291 1.00 51.47 261 LEU B C 1
ATOM 4373 O O . LEU B 1 264 ? 55.880 -21.548 76.075 1.00 51.34 261 LEU B O 1
ATOM 4378 N N . ASN B 1 265 ? 53.687 -21.171 75.729 1.00 51.42 262 ASN B N 1
ATOM 4379 C CA . ASN B 1 265 ? 53.544 -22.299 74.804 1.00 51.87 262 ASN B CA 1
ATOM 4380 C C . ASN B 1 265 ? 53.529 -21.874 73.334 1.00 52.90 262 ASN B C 1
ATOM 4381 O O . ASN B 1 265 ? 53.059 -22.616 72.473 1.00 52.46 262 ASN B O 1
ATOM 4386 N N . GLY B 1 266 ? 54.029 -20.669 73.062 1.00 55.08 263 GLY B N 1
ATOM 4387 C CA . GLY B 1 266 ? 54.108 -20.133 71.702 1.00 56.40 263 GLY B CA 1
ATOM 4388 C C . GLY B 1 266 ? 52.876 -19.559 71.026 1.00 56.24 263 GLY B C 1
ATOM 4389 O O . GLY B 1 266 ? 52.978 -19.054 69.912 1.00 57.77 263 GLY B O 1
ATOM 4390 N N . PHE B 1 267 ? 51.718 -19.617 71.669 1.00 55.57 264 PHE B N 1
ATOM 4391 C CA . PHE B 1 267 ? 50.504 -19.077 71.052 1.00 55.11 264 PHE B CA 1
ATOM 4392 C C . PHE B 1 267 ? 50.550 -17.555 71.000 1.00 56.36 264 PHE B C 1
ATOM 4393 O O . PHE B 1 267 ? 51.279 -16.927 71.761 1.00 56.89 264 PHE B O 1
ATOM 4401 N N . LEU B 1 268 ? 49.786 -16.971 70.079 1.00 57.67 265 LEU B N 1
ATOM 4402 C CA . LEU B 1 268 ? 49.733 -15.517 69.929 1.00 59.44 265 LEU B CA 1
ATOM 4403 C C . LEU B 1 268 ? 48.778 -14.968 70.966 1.00 57.79 265 LEU B C 1
ATOM 4404 O O . LEU B 1 268 ? 47.846 -15.660 71.377 1.00 57.09 265 LEU B O 1
ATOM 4409 N N . GLN B 1 269 ? 48.995 -13.730 71.392 1.00 57.86 266 GLN B N 1
ATOM 4410 C CA . GLN B 1 269 ? 48.116 -13.134 72.394 1.00 56.97 266 GLN B CA 1
ATOM 4411 C C . GLN B 1 269 ? 46.720 -12.880 71.827 1.00 54.89 266 GLN B C 1
ATOM 4412 O O . GLN B 1 269 ? 46.555 -12.595 70.644 1.00 54.64 266 GLN B O 1
ATOM 4418 N N . MET B 1 270 ? 45.719 -13.012 72.684 1.00 53.15 267 MET B N 1
ATOM 4419 C CA . MET B 1 270 ? 44.336 -12.783 72.296 1.00 52.31 267 MET B CA 1
ATOM 4420 C C . MET B 1 270 ? 44.158 -11.338 71.849 1.00 52.20 267 MET B C 1
ATOM 4421 O O . MET B 1 270 ? 45.014 -10.492 72.112 1.00 52.44 267 MET B O 1
ATOM 4426 N N . PRO B 1 271 ? 43.054 -11.051 71.147 1.00 51.38 268 PRO B N 1
ATOM 4427 C CA . PRO B 1 271 ? 42.806 -9.682 70.711 1.00 51.45 268 PRO B CA 1
ATOM 4428 C C . PRO B 1 271 ? 42.318 -8.873 71.910 1.00 49.90 268 PRO B C 1
ATOM 4429 O O . PRO B 1 271 ? 41.918 -9.463 72.911 1.00 48.70 268 PRO B O 1
ATOM 4433 N N . SER B 1 272 ? 42.353 -7.545 71.825 1.00 50.51 269 SER B N 1
ATOM 4434 C CA . SER B 1 272 ? 41.892 -6.697 72.936 1.00 49.29 269 SER B CA 1
ATOM 4435 C C . SER B 1 272 ? 40.379 -6.846 73.078 1.00 47.39 269 SER B C 1
ATOM 4436 O O . SER B 1 272 ? 39.713 -7.326 72.157 1.00 46.86 269 SER B O 1
ATOM 4439 N N . TRP B 1 273 ? 39.820 -6.438 74.212 1.00 46.44 270 TRP B N 1
ATOM 4440 C CA . TRP B 1 273 ? 38.371 -6.572 74.387 1.00 45.64 270 TRP B CA 1
ATOM 4441 C C . TRP B 1 273 ? 37.602 -5.725 73.369 1.00 45.89 270 TRP B C 1
ATOM 4442 O O . TRP B 1 273 ? 36.498 -6.097 72.968 1.00 45.02 270 TRP B O 1
ATOM 4453 N N . GLU B 1 274 ? 38.185 -4.603 72.943 1.00 47.12 271 GLU B N 1
ATOM 4454 C CA . GLU B 1 274 ? 37.526 -3.737 71.963 1.00 48.37 271 GLU B CA 1
ATOM 4455 C C . GLU B 1 274 ? 37.384 -4.525 70.669 1.00 48.79 271 GLU B C 1
ATOM 4456 O O . GLU B 1 274 ? 36.302 -4.594 70.080 1.00 48.86 271 GLU B O 1
ATOM 4462 N N . GLU B 1 275 ? 38.494 -5.115 70.234 1.00 49.18 272 GLU B N 1
ATOM 4463 C CA . GLU B 1 275 ? 38.525 -5.913 69.015 1.00 49.93 272 GLU B CA 1
ATOM 4464 C C . GLU B 1 275 ? 37.532 -7.055 69.107 1.00 48.48 272 GLU B C 1
ATOM 4465 O O . GLU B 1 275 ? 36.910 -7.424 68.114 1.00 49.10 272 GLU B O 1
ATOM 4471 N N . GLY B 1 276 ? 37.390 -7.619 70.302 1.00 47.46 273 GLY B N 1
ATOM 4472 C CA . GLY B 1 276 ? 36.457 -8.714 70.513 1.00 46.60 273 GLY B CA 1
ATOM 4473 C C . GLY B 1 276 ? 35.051 -8.190 70.288 1.00 46.96 273 GLY B C 1
ATOM 4474 O O . GLY B 1 276 ? 34.266 -8.784 69.553 1.00 46.45 273 GLY B O 1
ATOM 4475 N N . LEU B 1 277 ? 34.747 -7.054 70.912 1.00 47.50 274 LEU B N 1
ATOM 4476 C CA . LEU B 1 277 ? 33.433 -6.434 70.783 1.00 48.11 274 LEU B CA 1
ATOM 4477 C C . LEU B 1 277 ? 33.175 -5.981 69.344 1.00 50.31 274 LEU B C 1
ATOM 4478 O O . LEU B 1 277 ? 32.065 -6.102 68.844 1.00 50.45 274 LEU B O 1
ATOM 4483 N N . GLU B 1 278 ? 34.202 -5.455 68.684 1.00 52.31 275 GLU B N 1
ATOM 4484 C CA . GLU B 1 278 ? 34.063 -5.000 67.307 1.00 55.02 275 GLU B CA 1
ATOM 4485 C C . GLU B 1 278 ? 33.614 -6.160 66.433 1.00 55.54 275 GLU B C 1
ATOM 4486 O O . GLU B 1 278 ? 32.641 -6.053 65.686 1.00 56.99 275 GLU B O 1
ATOM 4492 N N . ARG B 1 279 ? 34.327 -7.276 66.558 1.00 54.63 276 ARG B N 1
ATOM 4493 C CA . ARG B 1 279 ? 34.045 -8.482 65.793 1.00 54.71 276 ARG B CA 1
ATOM 4494 C C . ARG B 1 279 ? 32.658 -9.059 66.105 1.00 53.38 276 ARG B C 1
ATOM 4495 O O . ARG B 1 279 ? 32.144 -9.885 65.363 1.00 53.97 276 ARG B O 1
ATOM 4503 N N . PHE B 1 280 ? 32.055 -8.601 67.198 1.00 52.32 277 PHE B N 1
ATOM 4504 C CA . PHE B 1 280 ? 30.725 -9.044 67.604 1.00 51.86 277 PHE B CA 1
ATOM 4505 C C . PHE B 1 280 ? 29.674 -8.464 66.653 1.00 53.36 277 PHE B C 1
ATOM 4506 O O . PHE B 1 280 ? 28.890 -9.204 66.053 1.00 53.74 277 PHE B O 1
ATOM 4514 N N . PHE B 1 281 ? 29.668 -7.139 66.515 1.00 54.03 278 PHE B N 1
ATOM 4515 C CA . PHE B 1 281 ? 28.710 -6.458 65.631 1.00 56.07 278 PHE B CA 1
ATOM 4516 C C . PHE B 1 281 ? 28.811 -6.907 64.174 1.00 57.94 278 PHE B C 1
ATOM 4517 O O . PHE B 1 281 ? 27.805 -7.005 63.472 1.00 59.75 278 PHE B O 1
ATOM 4525 N N . ILE B 1 282 ? 30.029 -7.172 63.730 1.00 58.65 279 ILE B N 1
ATOM 4526 C CA . ILE B 1 282 ? 30.282 -7.609 62.364 1.00 61.17 279 ILE B CA 1
ATOM 4527 C C . ILE B 1 282 ? 29.595 -8.926 62.057 1.00 61.85 279 ILE B C 1
ATOM 4528 O O . ILE B 1 282 ? 28.989 -9.095 61.000 1.00 63.55 279 ILE B O 1
ATOM 4533 N N . GLU B 1 283 ? 29.700 -9.854 63.001 1.00 60.89 280 GLU B N 1
ATOM 4534 C CA . GLU B 1 283 ? 29.115 -11.176 62.861 1.00 61.30 280 GLU B CA 1
ATOM 4535 C C . GLU B 1 283 ? 27.655 -11.255 63.334 1.00 61.43 280 GLU B C 1
ATOM 4536 O O . GLU B 1 283 ? 27.100 -12.343 63.454 1.00 61.72 280 GLU B O 1
ATOM 4542 N N . THR B 1 284 ? 27.038 -10.100 63.580 1.00 62.28 281 THR B N 1
ATOM 4543 C CA . THR B 1 284 ? 25.644 -10.032 64.030 1.00 62.50 281 THR B CA 1
ATOM 4544 C C . THR B 1 284 ? 24.969 -8.773 63.482 1.00 63.93 281 THR B C 1
ATOM 4545 O O . THR B 1 284 ? 23.918 -8.842 62.839 1.00 65.88 281 THR B O 1
ATOM 4549 N N . MET C 1 4 ? 67.727 -58.476 75.650 1.00 81.75 1 MET C N 1
ATOM 4550 C CA . MET C 1 4 ? 67.879 -57.111 75.062 1.00 80.28 1 MET C CA 1
ATOM 4551 C C . MET C 1 4 ? 68.080 -56.064 76.160 1.00 77.51 1 MET C C 1
ATOM 4552 O O . MET C 1 4 ? 67.427 -56.106 77.204 1.00 77.00 1 MET C O 1
ATOM 4557 N N . LYS C 1 5 ? 68.982 -55.120 75.905 1.00 75.36 2 LYS C N 1
ATOM 4558 C CA . LYS C 1 5 ? 69.294 -54.054 76.856 1.00 72.98 2 LYS C CA 1
ATOM 4559 C C . LYS C 1 5 ? 68.220 -52.973 76.890 1.00 69.85 2 LYS C C 1
ATOM 4560 O O . LYS C 1 5 ? 67.568 -52.709 75.881 1.00 69.23 2 LYS C O 1
ATOM 4566 N N . GLU C 1 6 ? 68.032 -52.347 78.050 1.00 67.62 3 GLU C N 1
ATOM 4567 C CA . GLU C 1 6 ? 67.036 -51.280 78.169 1.00 65.30 3 GLU C CA 1
ATOM 4568 C C . GLU C 1 6 ? 67.645 -49.985 77.642 1.00 62.83 3 GLU C C 1
ATOM 4569 O O . GLU C 1 6 ? 68.850 -49.753 77.771 1.00 62.97 3 GLU C O 1
ATOM 4575 N N . ARG C 1 7 ? 66.804 -49.149 77.050 1.00 60.15 4 ARG C N 1
ATOM 4576 C CA . ARG C 1 7 ? 67.243 -47.886 76.489 1.00 58.19 4 ARG C CA 1
ATOM 4577 C C . ARG C 1 7 ? 67.039 -46.738 77.465 1.00 55.42 4 ARG C C 1
ATOM 4578 O O . ARG C 1 7 ? 66.040 -46.685 78.178 1.00 54.27 4 ARG C O 1
ATOM 4586 N N . VAL C 1 8 ? 68.006 -45.822 77.493 1.00 53.90 5 VAL C N 1
ATOM 4587 C CA . VAL C 1 8 ? 67.954 -44.674 78.384 1.00 51.15 5 VAL C CA 1
ATOM 4588 C C . VAL C 1 8 ? 68.262 -43.374 77.657 1.00 49.72 5 VAL C C 1
ATOM 4589 O O . VAL C 1 8 ? 69.261 -43.274 76.948 1.00 50.69 5 VAL C O 1
ATOM 4593 N N . ILE C 1 9 ? 67.393 -42.384 77.839 1.00 47.83 6 ILE C N 1
ATOM 4594 C CA . ILE C 1 9 ? 67.567 -41.076 77.221 1.00 46.59 6 ILE C CA 1
ATOM 4595 C C . ILE C 1 9 ? 67.931 -40.041 78.271 1.00 46.26 6 ILE C C 1
ATOM 4596 O O . ILE C 1 9 ? 67.245 -39.911 79.283 1.00 45.88 6 ILE C O 1
ATOM 4601 N N . ILE C 1 10 ? 69.025 -39.323 78.034 1.00 46.47 7 ILE C N 1
ATOM 4602 C CA . ILE C 1 10 ? 69.476 -38.290 78.947 1.00 45.66 7 ILE C CA 1
ATOM 4603 C C . ILE C 1 10 ? 69.312 -36.943 78.253 1.00 45.88 7 ILE C C 1
ATOM 4604 O O . ILE C 1 10 ? 69.972 -36.680 77.255 1.00 47.25 7 ILE C O 1
ATOM 4609 N N . THR C 1 11 ? 68.417 -36.101 78.754 1.00 45.43 8 THR C N 1
ATOM 4610 C CA . THR C 1 11 ? 68.210 -34.790 78.154 1.00 45.26 8 THR C CA 1
ATOM 4611 C C . THR C 1 11 ? 69.199 -33.861 78.848 1.00 46.08 8 THR C C 1
ATOM 4612 O O . THR C 1 11 ? 69.523 -34.072 80.018 1.00 45.18 8 THR C O 1
ATOM 4616 N N . GLY C 1 12 ? 69.680 -32.844 78.137 1.00 47.29 9 GLY C N 1
ATOM 4617 C CA . GLY C 1 12 ? 70.645 -31.905 78.711 1.00 48.06 9 GLY C CA 1
ATOM 4618 C C . GLY C 1 12 ? 71.950 -32.636 78.987 1.00 49.07 9 GLY C C 1
ATOM 4619 O O . GLY C 1 12 ? 72.630 -32.379 79.980 1.00 48.73 9 GLY C O 1
ATOM 4620 N N . ALA C 1 13 ? 72.295 -33.543 78.080 1.00 50.61 10 ALA C N 1
ATOM 4621 C CA . ALA C 1 13 ? 73.505 -34.356 78.181 1.00 52.59 10 ALA C CA 1
ATOM 4622 C C . ALA C 1 13 ? 74.824 -33.606 78.397 1.00 54.21 10 ALA C C 1
ATOM 4623 O O . ALA C 1 13 ? 75.745 -34.179 78.954 1.00 55.67 10 ALA C O 1
ATOM 4625 N N . ASN C 1 14 ? 74.933 -32.350 77.964 1.00 55.43 11 ASN C N 1
ATOM 4626 C CA . ASN C 1 14 ? 76.190 -31.592 78.150 1.00 57.35 11 ASN C CA 1
ATOM 4627 C C . ASN C 1 14 ? 76.333 -30.802 79.463 1.00 57.35 11 ASN C C 1
ATOM 4628 O O . ASN C 1 14 ? 77.295 -30.053 79.626 1.00 59.14 11 ASN C O 1
ATOM 4633 N N . GLY C 1 15 ? 75.400 -30.970 80.395 1.00 56.43 12 GLY C N 1
ATOM 4634 C CA . GLY C 1 15 ? 75.460 -30.258 81.677 1.00 56.76 12 GLY C CA 1
ATOM 4635 C C . GLY C 1 15 ? 76.284 -31.027 82.691 1.00 58.04 12 GLY C C 1
ATOM 4636 O O . GLY C 1 15 ? 76.858 -32.054 82.355 1.00 59.26 12 GLY C O 1
ATOM 4637 N N . GLN C 1 16 ? 76.336 -30.544 83.933 1.00 58.76 13 GLN C N 1
ATOM 4638 C CA . GLN C 1 16 ? 77.109 -31.218 84.988 1.00 60.20 13 GLN C CA 1
ATOM 4639 C C . GLN C 1 16 ? 76.763 -32.695 85.079 1.00 59.49 13 GLN C C 1
ATOM 4640 O O . GLN C 1 16 ? 77.654 -33.541 85.037 1.00 60.34 13 GLN C O 1
ATOM 4646 N N . LEU C 1 17 ? 75.473 -33.002 85.240 1.00 57.95 14 LEU C N 1
ATOM 4647 C CA . LEU C 1 17 ? 75.033 -34.397 85.335 1.00 57.71 14 LEU C CA 1
ATOM 4648 C C . LEU C 1 17 ? 75.133 -35.117 84.012 1.00 58.09 14 LEU C C 1
ATOM 4649 O O . LEU C 1 17 ? 75.961 -36.006 83.849 1.00 59.91 14 LEU C O 1
ATOM 4654 N N . GLY C 1 18 ? 74.276 -34.735 83.073 1.00 57.68 15 GLY C N 1
ATOM 4655 C CA . GLY C 1 18 ? 74.253 -35.349 81.752 1.00 58.42 15 GLY C CA 1
ATOM 4656 C C . GLY C 1 18 ? 75.617 -35.791 81.269 1.00 59.88 15 GLY C C 1
ATOM 4657 O O . GLY C 1 18 ? 75.815 -36.951 80.918 1.00 60.42 15 GLY C O 1
ATOM 4658 N N . LYS C 1 19 ? 76.560 -34.855 81.274 1.00 61.30 16 LYS C N 1
ATOM 4659 C CA . LYS C 1 19 ? 77.926 -35.105 80.832 1.00 63.38 16 LYS C CA 1
ATOM 4660 C C . LYS C 1 19 ? 78.593 -36.205 81.659 1.00 64.01 16 LYS C C 1
ATOM 4661 O O . LYS C 1 19 ? 79.217 -37.107 81.104 1.00 65.61 16 LYS C O 1
ATOM 4667 N N . GLN C 1 20 ? 78.441 -36.144 82.978 1.00 63.28 17 GLN C N 1
ATOM 4668 C CA . GLN C 1 20 ? 79.048 -37.139 83.863 1.00 64.81 17 GLN C CA 1
ATOM 4669 C C . GLN C 1 20 ? 78.162 -38.375 84.085 1.00 64.42 17 GLN C C 1
ATOM 4670 O O . GLN C 1 20 ? 78.670 -39.470 84.337 1.00 64.44 17 GLN C O 1
ATOM 4676 N N . LEU C 1 21 ? 76.846 -38.198 83.984 1.00 63.67 18 LEU C N 1
ATOM 4677 C CA . LEU C 1 21 ? 75.901 -39.302 84.167 1.00 63.90 18 LEU C CA 1
ATOM 4678 C C . LEU C 1 21 ? 76.090 -40.299 83.029 1.00 65.69 18 LEU C C 1
ATOM 4679 O O . LEU C 1 21 ? 75.981 -41.509 83.216 1.00 66.32 18 LEU C O 1
ATOM 4684 N N . GLN C 1 22 ? 76.368 -39.765 81.847 1.00 67.35 19 GLN C N 1
ATOM 4685 C CA . GLN C 1 22 ? 76.592 -40.566 80.657 1.00 69.40 19 GLN C CA 1
ATOM 4686 C C . GLN C 1 22 ? 77.806 -41.489 80.838 1.00 71.04 19 GLN C C 1
ATOM 4687 O O . GLN C 1 22 ? 77.854 -42.579 80.266 1.00 72.13 19 GLN C O 1
ATOM 4693 N N . GLU C 1 23 ? 78.779 -41.046 81.632 1.00 71.47 20 GLU C N 1
ATOM 4694 C CA . GLU C 1 23 ? 79.988 -41.827 81.887 1.00 73.51 20 GLU C CA 1
ATOM 4695 C C . GLU C 1 23 ? 79.800 -42.927 82.924 1.00 73.60 20 GLU C C 1
ATOM 4696 O O . GLU C 1 23 ? 80.343 -44.021 82.777 1.00 75.09 20 GLU C O 1
ATOM 4702 N N . GLU C 1 24 ? 79.030 -42.639 83.969 1.00 72.39 21 GLU C N 1
ATOM 4703 C CA . GLU C 1 24 ? 78.801 -43.609 85.042 1.00 72.77 21 GLU C CA 1
ATOM 4704 C C . GLU C 1 24 ? 77.814 -44.745 84.754 1.00 71.75 21 GLU C C 1
ATOM 4705 O O . GLU C 1 24 ? 78.038 -45.863 85.215 1.00 73.56 21 GLU C O 1
ATOM 4711 N N . LEU C 1 25 ? 76.736 -44.494 84.017 1.00 69.27 22 LEU C N 1
ATOM 4712 C CA . LEU C 1 25 ? 75.793 -45.581 83.721 1.00 68.80 22 LEU C CA 1
ATOM 4713 C C . LEU C 1 25 ? 76.543 -46.697 83.001 1.00 70.62 22 LEU C C 1
ATOM 4714 O O . LEU C 1 25 ? 77.355 -46.429 82.117 1.00 71.31 22 LEU C O 1
ATOM 4719 N N . ASN C 1 26 ? 76.273 -47.944 83.383 1.00 71.47 23 ASN C N 1
ATOM 4720 C CA . ASN C 1 26 ? 76.935 -49.096 82.774 1.00 73.45 23 ASN C CA 1
ATOM 4721 C C . ASN C 1 26 ? 76.425 -49.366 81.355 1.00 73.37 23 ASN C C 1
ATOM 4722 O O . ASN C 1 26 ? 75.251 -49.690 81.167 1.00 72.17 23 ASN C O 1
ATOM 4727 N N . PRO C 1 27 ? 77.314 -49.241 80.349 1.00 74.73 24 PRO C N 1
ATOM 4728 C CA . PRO C 1 27 ? 76.920 -49.475 78.961 1.00 75.01 24 PRO C CA 1
ATOM 4729 C C . PRO C 1 27 ? 76.603 -50.939 78.658 1.00 76.51 24 PRO C C 1
ATOM 4730 O O . PRO C 1 27 ? 75.874 -51.225 77.707 1.00 76.88 24 PRO C O 1
ATOM 4734 N N . GLU C 1 28 ? 77.146 -51.858 79.453 1.00 77.95 25 GLU C N 1
ATOM 4735 C CA . GLU C 1 28 ? 76.896 -53.281 79.242 1.00 79.50 25 GLU C CA 1
ATOM 4736 C C . GLU C 1 28 ? 75.514 -53.663 79.772 1.00 77.35 25 GLU C C 1
ATOM 4737 O O . GLU C 1 28 ? 75.068 -54.797 79.605 1.00 77.76 25 GLU C O 1
ATOM 4743 N N . GLU C 1 29 ? 74.846 -52.708 80.413 1.00 74.73 26 GLU C N 1
ATOM 4744 C CA . GLU C 1 29 ? 73.519 -52.934 80.962 1.00 73.26 26 GLU C CA 1
ATOM 4745 C C . GLU C 1 29 ? 72.462 -52.134 80.202 1.00 70.51 26 GLU C C 1
ATOM 4746 O O . GLU C 1 29 ? 71.364 -52.629 79.964 1.00 70.19 26 GLU C O 1
ATOM 4752 N N . TYR C 1 30 ? 72.794 -50.901 79.824 1.00 68.70 27 TYR C N 1
ATOM 4753 C CA . TYR C 1 30 ? 71.857 -50.050 79.096 1.00 66.77 27 TYR C CA 1
ATOM 4754 C C . TYR C 1 30 ? 72.428 -49.442 77.822 1.00 66.38 27 TYR C C 1
ATOM 4755 O O . TYR C 1 30 ? 73.643 -49.307 77.667 1.00 67.09 27 TYR C O 1
ATOM 4764 N N . ASP C 1 31 ? 71.523 -49.067 76.920 1.00 64.95 28 ASP C N 1
ATOM 4765 C CA . ASP C 1 31 ? 71.882 -48.426 75.663 1.00 64.93 28 ASP C CA 1
ATOM 4766 C C . ASP C 1 31 ? 71.583 -46.967 75.964 1.00 62.93 28 ASP C C 1
ATOM 4767 O O . ASP C 1 31 ? 70.424 -46.555 76.049 1.00 61.39 28 ASP C O 1
ATOM 4772 N N . ILE C 1 32 ? 72.649 -46.202 76.164 1.00 62.53 29 ILE C N 1
ATOM 4773 C CA . ILE C 1 32 ? 72.556 -44.791 76.491 1.00 60.70 29 ILE C CA 1
ATOM 4774 C C . ILE C 1 32 ? 72.434 -43.880 75.275 1.00 60.37 29 ILE C C 1
ATOM 4775 O O . ILE C 1 32 ? 73.309 -43.866 74.406 1.00 61.51 29 ILE C O 1
ATOM 4780 N N . TYR C 1 33 ? 71.345 -43.115 75.229 1.00 58.37 30 TYR C N 1
ATOM 4781 C CA . TYR C 1 33 ? 71.089 -42.183 74.136 1.00 57.99 30 TYR C CA 1
ATOM 4782 C C . TYR C 1 33 ? 71.082 -40.752 74.668 1.00 56.28 30 TYR C C 1
ATOM 4783 O O . TYR C 1 33 ? 70.018 -40.200 74.954 1.00 53.93 30 TYR C O 1
ATOM 4792 N N . PRO C 1 34 ? 72.275 -40.150 74.813 1.00 56.40 31 PRO C N 1
ATOM 4793 C CA . PRO C 1 34 ? 72.375 -38.788 75.310 1.00 55.56 31 PRO C CA 1
ATOM 4794 C C . PRO C 1 34 ? 72.028 -37.784 74.229 1.00 56.28 31 PRO C C 1
ATOM 4795 O O . PRO C 1 34 ? 72.308 -38.024 73.059 1.00 57.56 31 PRO C O 1
ATOM 4799 N N . PHE C 1 35 ? 71.407 -36.675 74.613 1.00 55.99 32 PHE C N 1
ATOM 4800 C CA . PHE C 1 35 ? 71.039 -35.644 73.651 1.00 56.98 32 PHE C CA 1
ATOM 4801 C C . PHE C 1 35 ? 71.403 -34.256 74.104 1.00 57.49 32 PHE C C 1
ATOM 4802 O O . PHE C 1 35 ? 71.290 -33.910 75.275 1.00 55.96 32 PHE C O 1
ATOM 4810 N N . ASP C 1 36 ? 71.831 -33.465 73.132 1.00 60.06 33 ASP C N 1
ATOM 4811 C CA . ASP C 1 36 ? 72.233 -32.100 73.348 1.00 61.40 33 ASP C CA 1
ATOM 4812 C C . ASP C 1 36 ? 70.996 -31.205 73.165 1.00 61.02 33 ASP C C 1
ATOM 4813 O O . ASP C 1 36 ? 69.912 -31.680 72.823 1.00 59.50 33 ASP C O 1
ATOM 4818 N N . LYS C 1 37 ? 71.171 -29.915 73.411 1.00 62.16 34 LYS C N 1
ATOM 4819 C CA . LYS C 1 37 ? 70.109 -28.930 73.284 1.00 62.33 34 LYS C CA 1
ATOM 4820 C C . LYS C 1 37 ? 69.653 -28.773 71.829 1.00 63.36 34 LYS C C 1
ATOM 4821 O O . LYS C 1 37 ? 68.501 -28.411 71.575 1.00 62.12 34 LYS C O 1
ATOM 4827 N N . LYS C 1 38 ? 70.558 -29.046 70.881 1.00 64.97 35 LYS C N 1
ATOM 4828 C CA . LYS C 1 38 ? 70.247 -28.930 69.448 1.00 66.46 35 LYS C CA 1
ATOM 4829 C C . LYS C 1 38 ? 69.496 -30.148 68.917 1.00 65.06 35 LYS C C 1
ATOM 4830 O O . LYS C 1 38 ? 68.485 -30.009 68.225 1.00 65.34 35 LYS C O 1
ATOM 4836 N N . LEU C 1 39 ? 70.007 -31.338 69.228 1.00 63.22 36 LEU C N 1
ATOM 4837 C CA . LEU C 1 39 ? 69.384 -32.584 68.780 1.00 61.63 36 LEU C CA 1
ATOM 4838 C C . LEU C 1 39 ? 68.066 -32.871 69.500 1.00 58.60 36 LEU C C 1
ATOM 4839 O O . LEU C 1 39 ? 67.217 -33.597 68.983 1.00 58.30 36 LEU C O 1
ATOM 4844 N N . LEU C 1 40 ? 67.893 -32.307 70.692 1.00 56.05 37 LEU C N 1
ATOM 4845 C CA . LEU C 1 40 ? 66.665 -32.516 71.461 1.00 52.84 37 LEU C CA 1
ATOM 4846 C C . LEU C 1 40 ? 66.336 -31.305 72.329 1.00 50.34 37 LEU C C 1
ATOM 4847 O O . LEU C 1 40 ? 66.713 -31.231 73.498 1.00 48.71 37 LEU C O 1
ATOM 4852 N N . ASP C 1 41 ? 65.645 -30.347 71.728 1.00 49.60 38 ASP C N 1
ATOM 4853 C CA . ASP C 1 41 ? 65.241 -29.133 72.414 1.00 47.96 38 ASP C CA 1
ATOM 4854 C C . ASP C 1 41 ? 63.943 -29.480 73.137 1.00 46.71 38 ASP C C 1
ATOM 4855 O O . ASP C 1 41 ? 62.915 -29.721 72.493 1.00 46.44 38 ASP C O 1
ATOM 4860 N N . ILE C 1 42 ? 63.978 -29.504 74.467 1.00 45.43 39 ILE C N 1
ATOM 4861 C CA . ILE C 1 42 ? 62.781 -29.842 75.231 1.00 44.62 39 ILE C CA 1
ATOM 4862 C C . ILE C 1 42 ? 61.652 -28.818 75.079 1.00 45.65 39 ILE C C 1
ATOM 4863 O O . ILE C 1 42 ? 60.506 -29.112 75.429 1.00 45.38 39 ILE C O 1
ATOM 4868 N N . THR C 1 43 ? 61.965 -27.631 74.559 1.00 47.10 40 THR C N 1
ATOM 4869 C CA . THR C 1 43 ? 60.947 -26.591 74.369 1.00 48.79 40 THR C CA 1
ATOM 4870 C C . THR C 1 43 ? 60.128 -26.871 73.109 1.00 50.62 40 THR C C 1
ATOM 4871 O O . THR C 1 43 ? 59.033 -26.331 72.943 1.00 51.04 40 THR C O 1
ATOM 4875 N N . ASN C 1 44 ? 60.674 -27.696 72.214 1.00 52.03 41 ASN C N 1
ATOM 4876 C CA . ASN C 1 44 ? 59.993 -28.049 70.966 1.00 53.85 41 ASN C CA 1
ATOM 4877 C C . ASN C 1 44 ? 59.343 -29.420 71.115 1.00 53.04 41 ASN C C 1
ATOM 4878 O O . ASN C 1 44 ? 60.005 -30.449 70.970 1.00 52.68 41 ASN C O 1
ATOM 4883 N N . ILE C 1 45 ? 58.040 -29.423 71.387 1.00 53.10 42 ILE C N 1
ATOM 4884 C CA . ILE C 1 45 ? 57.291 -30.666 71.577 1.00 52.82 42 ILE C CA 1
ATOM 4885 C C . ILE C 1 45 ? 57.337 -31.597 70.362 1.00 53.90 42 ILE C C 1
ATOM 4886 O O . ILE C 1 45 ? 57.421 -32.818 70.515 1.00 53.37 42 ILE C O 1
ATOM 4891 N N . SER C 1 46 ? 57.294 -31.030 69.162 1.00 55.36 43 SER C N 1
ATOM 4892 C CA . SER C 1 46 ? 57.337 -31.848 67.957 1.00 56.73 43 SER C CA 1
ATOM 4893 C C . SER C 1 46 ? 58.645 -32.626 67.873 1.00 56.19 43 SER C C 1
ATOM 4894 O O . SER C 1 46 ? 58.660 -33.776 67.451 1.00 56.34 43 SER C O 1
ATOM 4897 N N . GLN C 1 47 ? 59.742 -32.004 68.289 1.00 56.31 44 GLN C N 1
ATOM 4898 C CA . GLN C 1 47 ? 61.036 -32.666 68.248 1.00 56.27 44 GLN C CA 1
ATOM 4899 C C . GLN C 1 47 ? 61.158 -33.701 69.371 1.00 55.07 44 GLN C C 1
ATOM 4900 O O . GLN C 1 47 ? 61.777 -34.749 69.190 1.00 55.39 44 GLN C O 1
ATOM 4906 N N . VAL C 1 48 ? 60.571 -33.410 70.529 1.00 54.11 45 VAL C N 1
ATOM 4907 C CA . VAL C 1 48 ? 60.635 -34.343 71.653 1.00 52.91 45 VAL C CA 1
ATOM 4908 C C . VAL C 1 48 ? 59.927 -35.654 71.309 1.00 54.00 45 VAL C C 1
ATOM 4909 O O . VAL C 1 48 ? 60.497 -36.728 71.513 1.00 53.34 45 VAL C O 1
ATOM 4913 N N . GLN C 1 49 ? 58.704 -35.576 70.778 1.00 55.36 46 GLN C N 1
ATOM 4914 C CA . GLN C 1 49 ? 57.974 -36.796 70.421 1.00 56.92 46 GLN C CA 1
ATOM 4915 C C . GLN C 1 49 ? 58.771 -37.652 69.446 1.00 58.58 46 GLN C C 1
ATOM 4916 O O . GLN C 1 49 ? 58.889 -38.856 69.642 1.00 59.40 46 GLN C O 1
ATOM 4922 N N . GLN C 1 50 ? 59.315 -37.036 68.399 1.00 60.01 47 GLN C N 1
ATOM 4923 C CA . GLN C 1 50 ? 60.099 -37.773 67.405 1.00 61.65 47 GLN C CA 1
ATOM 4924 C C . GLN C 1 50 ? 61.168 -38.669 68.030 1.00 60.31 47 GLN C C 1
ATOM 4925 O O . GLN C 1 50 ? 61.127 -39.891 67.883 1.00 60.40 47 GLN C O 1
ATOM 4931 N N . VAL C 1 51 ? 62.131 -38.043 68.708 1.00 58.78 48 VAL C N 1
ATOM 4932 C CA . VAL C 1 51 ? 63.231 -38.763 69.349 1.00 57.98 48 VAL C CA 1
ATOM 4933 C C . VAL C 1 51 ? 62.750 -39.839 70.308 1.00 56.91 48 VAL C C 1
ATOM 4934 O O . VAL C 1 51 ? 63.267 -40.955 70.305 1.00 57.14 48 VAL C O 1
ATOM 4938 N N . VAL C 1 52 ? 61.764 -39.506 71.129 1.00 55.89 49 VAL C N 1
ATOM 4939 C CA . VAL C 1 52 ? 61.233 -40.466 72.087 1.00 55.50 49 VAL C CA 1
ATOM 4940 C C . VAL C 1 52 ? 60.535 -41.618 71.356 1.00 56.27 49 VAL C C 1
ATOM 4941 O O . VAL C 1 52 ? 60.802 -42.774 71.647 1.00 55.86 49 VAL C O 1
ATOM 4945 N N . GLN C 1 53 ? 59.649 -41.298 70.412 1.00 57.49 50 GLN C N 1
ATOM 4946 C CA . GLN C 1 53 ? 58.935 -42.324 69.640 1.00 59.26 50 GLN C CA 1
ATOM 4947 C C . GLN C 1 53 ? 59.904 -43.300 68.987 1.00 59.89 50 GLN C C 1
ATOM 4948 O O . GLN C 1 53 ? 59.746 -44.517 69.085 1.00 59.85 50 GLN C O 1
ATOM 4954 N N . GLU C 1 54 ? 60.905 -42.747 68.312 1.00 60.46 51 GLU C N 1
ATOM 4955 C CA . GLU C 1 54 ? 61.907 -43.543 67.618 1.00 61.96 51 GLU C CA 1
ATOM 4956 C C . GLU C 1 54 ? 62.722 -44.435 68.561 1.00 60.55 51 GLU C C 1
ATOM 4957 O O . GLU C 1 54 ? 62.903 -45.619 68.289 1.00 61.08 51 GLU C O 1
ATOM 4963 N N . ILE C 1 55 ? 63.207 -43.871 69.663 1.00 58.65 52 ILE C N 1
ATOM 4964 C CA . ILE C 1 55 ? 63.993 -44.641 70.627 1.00 58.18 52 ILE C CA 1
ATOM 4965 C C . ILE C 1 55 ? 63.103 -45.502 71.515 1.00 58.31 52 ILE C C 1
ATOM 4966 O O . ILE C 1 55 ? 63.500 -46.592 71.926 1.00 58.76 52 ILE C O 1
ATOM 4971 N N . ARG C 1 56 ? 61.904 -45.001 71.808 1.00 58.54 53 ARG C N 1
ATOM 4972 C CA . ARG C 1 56 ? 60.936 -45.706 72.648 1.00 58.83 53 ARG C CA 1
ATOM 4973 C C . ARG C 1 56 ? 61.694 -46.329 73.823 1.00 57.71 53 ARG C C 1
ATOM 4974 O O . ARG C 1 56 ? 61.745 -47.548 73.969 1.00 58.77 53 ARG C O 1
ATOM 4982 N N . PRO C 1 57 ? 62.284 -45.472 74.672 1.00 55.69 54 PRO C N 1
ATOM 4983 C CA . PRO C 1 57 ? 63.065 -45.882 75.832 1.00 55.26 54 PRO C CA 1
ATOM 4984 C C . PRO C 1 57 ? 62.254 -46.305 77.046 1.00 54.38 54 PRO C C 1
ATOM 4985 O O . PRO C 1 57 ? 61.073 -45.979 77.156 1.00 54.22 54 PRO C O 1
ATOM 4989 N N . HIS C 1 58 ? 62.909 -47.026 77.952 1.00 53.98 55 HIS C N 1
ATOM 4990 C CA . HIS C 1 58 ? 62.281 -47.498 79.176 1.00 53.59 55 HIS C CA 1
ATOM 4991 C C . HIS C 1 58 ? 62.451 -46.438 80.248 1.00 52.64 55 HIS C C 1
ATOM 4992 O O . HIS C 1 58 ? 61.609 -46.286 81.133 1.00 52.14 55 HIS C O 1
ATOM 4999 N N . ILE C 1 59 ? 63.565 -45.714 80.156 1.00 52.44 56 ILE C N 1
ATOM 5000 C CA . ILE C 1 59 ? 63.906 -44.677 81.110 1.00 51.20 56 ILE C CA 1
ATOM 5001 C C . ILE C 1 59 ? 64.324 -43.367 80.450 1.00 50.41 56 ILE C C 1
ATOM 5002 O O . ILE C 1 59 ? 64.971 -43.373 79.402 1.00 50.27 56 ILE C O 1
ATOM 5007 N N . ILE C 1 60 ? 63.935 -42.251 81.073 1.00 49.49 57 ILE C N 1
ATOM 5008 C CA . ILE C 1 60 ? 64.270 -40.910 80.588 1.00 48.75 57 ILE C CA 1
ATOM 5009 C C . ILE C 1 60 ? 64.790 -40.096 81.754 1.00 48.45 57 ILE C C 1
ATOM 5010 O O . ILE C 1 60 ? 64.018 -39.701 82.627 1.00 48.70 57 ILE C O 1
ATOM 5015 N N . ILE C 1 61 ? 66.096 -39.861 81.781 1.00 48.63 58 ILE C N 1
ATOM 5016 C CA . ILE C 1 61 ? 66.705 -39.084 82.847 1.00 48.42 58 ILE C CA 1
ATOM 5017 C C . ILE C 1 61 ? 66.728 -37.649 82.347 1.00 48.02 58 ILE C C 1
ATOM 5018 O O . ILE C 1 61 ? 67.541 -37.289 81.496 1.00 48.53 58 ILE C O 1
ATOM 5023 N N . HIS C 1 62 ? 65.830 -36.832 82.883 1.00 47.08 59 HIS C N 1
ATOM 5024 C CA . HIS C 1 62 ? 65.726 -35.439 82.477 1.00 46.68 59 HIS C CA 1
ATOM 5025 C C . HIS C 1 62 ? 66.682 -34.527 83.267 1.00 46.62 59 HIS C C 1
ATOM 5026 O O . HIS C 1 62 ? 66.495 -34.296 84.457 1.00 46.82 59 HIS C O 1
ATOM 5033 N N . CYS C 1 63 ? 67.713 -34.032 82.588 1.00 46.76 60 CYS C N 1
ATOM 5034 C CA . CYS C 1 63 ? 68.705 -33.154 83.200 1.00 47.54 60 CYS C CA 1
ATOM 5035 C C . CYS C 1 63 ? 68.724 -31.787 82.508 1.00 47.92 60 CYS C C 1
ATOM 5036 O O . CYS C 1 63 ? 69.572 -30.943 82.805 1.00 47.83 60 CYS C O 1
ATOM 5039 N N . ALA C 1 64 ? 67.799 -31.579 81.574 1.00 47.89 61 ALA C N 1
ATOM 5040 C CA . ALA C 1 64 ? 67.719 -30.320 80.843 1.00 47.72 61 ALA C CA 1
ATOM 5041 C C . ALA C 1 64 ? 67.089 -29.255 81.715 1.00 46.31 61 ALA C C 1
ATOM 5042 O O . ALA C 1 64 ? 66.060 -29.503 82.340 1.00 46.39 61 ALA C O 1
ATOM 5044 N N . ALA C 1 65 ? 67.699 -28.072 81.762 1.00 45.96 62 ALA C N 1
ATOM 5045 C CA . ALA C 1 65 ? 67.163 -26.983 82.578 1.00 44.87 62 ALA C CA 1
ATOM 5046 C C . ALA C 1 65 ? 67.934 -25.672 82.458 1.00 45.05 62 ALA C C 1
ATOM 5047 O O . ALA C 1 65 ? 69.058 -25.631 81.963 1.00 44.84 62 ALA C O 1
ATOM 5049 N N . TYR C 1 66 ? 67.284 -24.604 82.914 1.00 44.62 63 TYR C N 1
ATOM 5050 C CA . TYR C 1 66 ? 67.839 -23.257 82.917 1.00 45.43 63 TYR C CA 1
ATOM 5051 C C . TYR C 1 66 ? 68.317 -23.095 84.355 1.00 44.64 63 TYR C C 1
ATOM 5052 O O . TYR C 1 66 ? 67.530 -22.811 85.251 1.00 43.69 63 TYR C O 1
ATOM 5061 N N . THR C 1 67 ? 69.612 -23.294 84.568 1.00 45.24 64 THR C N 1
ATOM 5062 C CA . THR C 1 67 ? 70.199 -23.206 85.897 1.00 45.59 64 THR C CA 1
ATOM 5063 C C . THR C 1 67 ? 70.786 -21.860 86.328 1.00 47.46 64 THR C C 1
ATOM 5064 O O . THR C 1 67 ? 71.420 -21.781 87.374 1.00 48.44 64 THR C O 1
ATOM 5068 N N . LYS C 1 68 ? 70.584 -20.808 85.543 1.00 49.35 65 LYS C N 1
ATOM 5069 C CA . LYS C 1 68 ? 71.106 -19.482 85.893 1.00 51.52 65 LYS C CA 1
ATOM 5070 C C . LYS C 1 68 ? 70.165 -18.885 86.953 1.00 51.17 65 LYS C C 1
ATOM 5071 O O . LYS C 1 68 ? 69.262 -18.110 86.628 1.00 51.11 65 LYS C O 1
ATOM 5077 N N . VAL C 1 69 ? 70.389 -19.239 88.218 1.00 50.70 66 VAL C N 1
ATOM 5078 C CA . VAL C 1 69 ? 69.546 -18.761 89.328 1.00 50.29 66 VAL C CA 1
ATOM 5079 C C . VAL C 1 69 ? 69.376 -17.241 89.450 1.00 52.02 66 VAL C C 1
ATOM 5080 O O . VAL C 1 69 ? 68.253 -16.757 89.585 1.00 51.78 66 VAL C O 1
ATOM 5084 N N . ASP C 1 70 ? 70.477 -16.496 89.424 1.00 53.97 67 ASP C N 1
ATOM 5085 C CA . ASP C 1 70 ? 70.421 -15.028 89.531 1.00 55.79 67 ASP C CA 1
ATOM 5086 C C . ASP C 1 70 ? 69.744 -14.349 88.331 1.00 55.62 67 ASP C C 1
ATOM 5087 O O . ASP C 1 70 ? 68.918 -13.452 88.506 1.00 55.59 67 ASP C O 1
ATOM 5092 N N . GLN C 1 71 ? 70.093 -14.775 87.121 1.00 55.79 68 GLN C N 1
ATOM 5093 C CA . GLN C 1 71 ? 69.509 -14.201 85.910 1.00 56.61 68 GLN C CA 1
ATOM 5094 C C . GLN C 1 71 ? 68.032 -14.561 85.777 1.00 54.51 68 GLN C C 1
ATOM 5095 O O . GLN C 1 71 ? 67.293 -13.890 85.066 1.00 54.92 68 GLN C O 1
ATOM 5101 N N . ALA C 1 72 ? 67.611 -15.622 86.462 1.00 52.50 69 ALA C N 1
ATOM 5102 C CA . ALA C 1 72 ? 66.223 -16.073 86.420 1.00 51.41 69 ALA C CA 1
ATOM 5103 C C . ALA C 1 72 ? 65.251 -14.977 86.852 1.00 52.56 69 ALA C C 1
ATOM 5104 O O . ALA C 1 72 ? 64.115 -14.920 86.372 1.00 52.03 69 ALA C O 1
ATOM 5106 N N . GLU C 1 73 ? 65.693 -14.116 87.763 1.00 53.83 70 GLU C N 1
ATOM 5107 C CA . GLU C 1 73 ? 64.851 -13.026 88.249 1.00 55.82 70 GLU C CA 1
ATOM 5108 C C . GLU C 1 73 ? 64.507 -12.053 87.122 1.00 57.77 70 GLU C C 1
ATOM 5109 O O . GLU C 1 73 ? 63.442 -11.434 87.133 1.00 58.83 70 GLU C O 1
ATOM 5115 N N . LYS C 1 74 ? 65.410 -11.932 86.151 1.00 59.27 71 LYS C N 1
ATOM 5116 C CA . LYS C 1 74 ? 65.212 -11.044 85.010 1.00 61.26 71 LYS C CA 1
ATOM 5117 C C . LYS C 1 74 ? 64.572 -11.800 83.849 1.00 60.03 71 LYS C C 1
ATOM 5118 O O . LYS C 1 74 ? 63.720 -11.266 83.147 1.00 61.09 71 LYS C O 1
ATOM 5124 N N . GLU C 1 75 ? 64.999 -13.044 83.660 1.00 58.25 72 GLU C N 1
ATOM 5125 C CA . GLU C 1 75 ? 64.500 -13.909 82.592 1.00 57.61 72 GLU C CA 1
ATOM 5126 C C . GLU C 1 75 ? 63.444 -14.866 83.148 1.00 54.86 72 GLU C C 1
ATOM 5127 O O . GLU C 1 75 ? 63.657 -16.078 83.170 1.00 53.41 72 GLU C O 1
ATOM 5133 N N A ARG C 1 76 ? 62.314 -14.334 83.595 0.50 54.78 73 ARG C N 1
ATOM 5134 N N B ARG C 1 76 ? 62.309 -14.318 83.580 0.50 54.54 73 ARG C N 1
ATOM 5135 C CA A ARG C 1 76 ? 61.261 -15.180 84.155 0.50 53.39 73 ARG C CA 1
ATOM 5136 C CA B ARG C 1 76 ? 61.228 -15.133 84.139 0.50 52.94 73 ARG C CA 1
ATOM 5137 C C A ARG C 1 76 ? 60.639 -16.140 83.139 0.50 52.48 73 ARG C C 1
ATOM 5138 C C B ARG C 1 76 ? 60.647 -16.128 83.142 0.50 52.22 73 ARG C C 1
ATOM 5139 O O A ARG C 1 76 ? 60.524 -17.331 83.417 0.50 50.79 73 ARG C O 1
ATOM 5140 O O B ARG C 1 76 ? 60.566 -17.320 83.430 0.50 50.54 73 ARG C O 1
ATOM 5155 N N . ASP C 1 77 ? 60.245 -15.643 81.972 1.00 53.36 74 ASP C N 1
ATOM 5156 C CA . ASP C 1 77 ? 59.661 -16.519 80.956 1.00 53.28 74 ASP C CA 1
ATOM 5157 C C . ASP C 1 77 ? 60.640 -17.612 80.519 1.00 52.48 74 ASP C C 1
ATOM 5158 O O . ASP C 1 77 ? 60.272 -18.788 80.440 1.00 52.18 74 ASP C O 1
ATOM 5163 N N . LEU C 1 78 ? 61.888 -17.231 80.264 1.00 52.62 75 LEU C N 1
ATOM 5164 C CA . LEU C 1 78 ? 62.907 -18.189 79.835 1.00 51.52 75 LEU C CA 1
ATOM 5165 C C . LEU C 1 78 ? 63.083 -19.304 80.863 1.00 49.32 75 LEU C C 1
ATOM 5166 O O . LEU C 1 78 ? 63.352 -20.447 80.500 1.00 49.12 75 LEU C O 1
ATOM 5171 N N . ALA C 1 79 ? 62.934 -18.977 82.143 1.00 48.29 76 ALA C N 1
ATOM 5172 C CA . ALA C 1 79 ? 63.074 -19.975 83.199 1.00 47.08 76 ALA C CA 1
ATOM 5173 C C . ALA C 1 79 ? 61.902 -20.965 83.135 1.00 46.45 76 ALA C C 1
ATOM 5174 O O . ALA C 1 79 ? 62.105 -22.177 83.174 1.00 46.11 76 ALA C O 1
ATOM 5176 N N . TYR C 1 80 ? 60.678 -20.446 83.052 1.00 47.03 77 TYR C N 1
ATOM 5177 C CA . TYR C 1 80 ? 59.492 -21.302 82.969 1.00 46.78 77 TYR C CA 1
ATOM 5178 C C . TYR C 1 80 ? 59.416 -22.122 81.694 1.00 46.45 77 TYR C C 1
ATOM 5179 O O . TYR C 1 80 ? 59.075 -23.299 81.746 1.00 46.57 77 TYR C O 1
ATOM 5188 N N . VAL C 1 81 ? 59.736 -21.523 80.555 1.00 47.06 78 VAL C N 1
ATOM 5189 C CA . VAL C 1 81 ? 59.680 -22.260 79.293 1.00 47.13 78 VAL C CA 1
ATOM 5190 C C . VAL C 1 81 ? 60.568 -23.505 79.333 1.00 45.34 78 VAL C C 1
ATOM 5191 O O . VAL C 1 81 ? 60.133 -24.594 78.969 1.00 44.34 78 VAL C O 1
ATOM 5195 N N . ILE C 1 82 ? 61.803 -23.336 79.794 1.00 44.45 79 ILE C N 1
ATOM 5196 C CA . ILE C 1 82 ? 62.751 -24.442 79.882 1.00 42.90 79 ILE C CA 1
ATOM 5197 C C . ILE C 1 82 ? 62.482 -25.399 81.033 1.00 41.97 79 ILE C C 1
ATOM 5198 O O . ILE C 1 82 ? 62.447 -26.616 80.838 1.00 41.90 79 ILE C O 1
ATOM 5203 N N . ASN C 1 83 ? 62.287 -24.852 82.231 1.00 41.43 80 ASN C N 1
ATOM 5204 C CA . ASN C 1 83 ? 62.042 -25.678 83.412 1.00 39.94 80 ASN C CA 1
ATOM 5205 C C . ASN C 1 83 ? 60.618 -26.170 83.644 1.00 39.83 80 ASN C C 1
ATOM 5206 O O . ASN C 1 83 ? 60.437 -27.257 84.176 1.00 40.56 80 ASN C O 1
ATOM 5211 N N . ALA C 1 84 ? 59.612 -25.396 83.256 1.00 40.35 81 ALA C N 1
ATOM 5212 C CA . ALA C 1 84 ? 58.220 -25.819 83.457 1.00 40.24 81 ALA C CA 1
ATOM 5213 C C . ALA C 1 84 ? 57.623 -26.464 82.210 1.00 40.54 81 ALA C C 1
ATOM 5214 O O . ALA C 1 84 ? 57.206 -27.624 82.237 1.00 39.72 81 ALA C O 1
ATOM 5216 N N . ILE C 1 85 ? 57.586 -25.705 81.120 1.00 41.46 82 ILE C N 1
ATOM 5217 C CA . ILE C 1 85 ? 57.035 -26.194 79.863 1.00 42.02 82 ILE C CA 1
ATOM 5218 C C . ILE C 1 85 ? 57.866 -27.347 79.308 1.00 41.93 82 ILE C C 1
ATOM 5219 O O . ILE C 1 85 ? 57.318 -28.319 78.779 1.00 42.27 82 ILE C O 1
ATOM 5224 N N . GLY C 1 86 ? 59.187 -27.243 79.440 1.00 41.20 83 GLY C N 1
ATOM 5225 C CA . GLY C 1 86 ? 60.081 -28.283 78.956 1.00 40.76 83 GLY C CA 1
ATOM 5226 C C . GLY C 1 86 ? 59.785 -29.591 79.667 1.00 39.90 83 GLY C C 1
ATOM 5227 O O . GLY C 1 86 ? 59.699 -30.649 79.044 1.00 39.56 83 GLY C O 1
ATOM 5228 N N . ALA C 1 87 ? 59.634 -29.515 80.983 1.00 39.00 84 ALA C N 1
ATOM 5229 C CA . ALA C 1 87 ? 59.341 -30.694 81.771 1.00 38.45 84 ALA C CA 1
ATOM 5230 C C . ALA C 1 87 ? 57.997 -31.260 81.329 1.00 38.95 84 ALA C C 1
ATOM 5231 O O . ALA C 1 87 ? 57.852 -32.463 81.146 1.00 39.61 84 ALA C O 1
ATOM 5233 N N . ARG C 1 88 ? 57.021 -30.379 81.136 1.00 39.38 85 ARG C N 1
ATOM 5234 C CA . ARG C 1 88 ? 55.690 -30.794 80.717 1.00 39.90 85 ARG C CA 1
ATOM 5235 C C . ARG C 1 88 ? 55.779 -31.568 79.408 1.00 40.38 85 ARG C C 1
ATOM 5236 O O . ARG C 1 88 ? 55.164 -32.626 79.258 1.00 40.94 85 ARG C O 1
ATOM 5244 N N . ASN C 1 89 ? 56.565 -31.058 78.470 1.00 40.15 86 ASN C N 1
ATOM 5245 C CA . ASN C 1 89 ? 56.726 -31.726 77.189 1.00 40.53 86 ASN C CA 1
ATOM 5246 C C . ASN C 1 89 ? 57.303 -33.134 77.349 1.00 39.86 86 ASN C C 1
ATOM 5247 O O . ASN C 1 89 ? 56.783 -34.091 76.769 1.00 41.04 86 ASN C O 1
ATOM 5252 N N . VAL C 1 90 ? 58.366 -33.258 78.144 1.00 38.19 87 VAL C N 1
ATOM 5253 C CA . VAL C 1 90 ? 59.003 -34.554 78.370 1.00 37.28 87 VAL C CA 1
ATOM 5254 C C . VAL C 1 90 ? 58.060 -35.510 79.101 1.00 37.53 87 VAL C C 1
ATOM 5255 O O . VAL C 1 90 ? 58.078 -36.714 78.856 1.00 37.95 87 VAL C O 1
ATOM 5259 N N . ALA C 1 91 ? 57.240 -34.968 79.996 1.00 37.81 88 ALA C N 1
ATOM 5260 C CA . ALA C 1 91 ? 56.286 -35.770 80.755 1.00 38.02 88 ALA C CA 1
ATOM 5261 C C . ALA C 1 91 ? 55.259 -36.399 79.813 1.00 39.69 88 ALA C C 1
ATOM 5262 O O . ALA C 1 91 ? 54.948 -37.589 79.916 1.00 40.66 88 ALA C O 1
ATOM 5264 N N . VAL C 1 92 ? 54.735 -35.599 78.891 1.00 40.36 89 VAL C N 1
ATOM 5265 C CA . VAL C 1 92 ? 53.750 -36.094 77.937 1.00 41.51 89 VAL C CA 1
ATOM 5266 C C . VAL C 1 92 ? 54.356 -37.184 77.046 1.00 42.68 89 VAL C C 1
ATOM 5267 O O . VAL C 1 92 ? 53.736 -38.228 76.821 1.00 42.65 89 VAL C O 1
ATOM 5271 N N . ALA C 1 93 ? 55.570 -36.943 76.553 1.00 43.16 90 ALA C N 1
ATOM 5272 C CA . ALA C 1 93 ? 56.260 -37.909 75.691 1.00 44.53 90 ALA C CA 1
ATOM 5273 C C . ALA C 1 93 ? 56.505 -39.220 76.434 1.00 45.25 90 ALA C C 1
ATOM 5274 O O . ALA C 1 93 ? 56.378 -40.304 75.860 1.00 46.81 90 ALA C O 1
ATOM 5276 N N . SER C 1 94 ? 56.866 -39.111 77.710 1.00 45.34 91 SER C N 1
ATOM 5277 C CA . SER C 1 94 ? 57.130 -40.276 78.544 1.00 45.52 91 SER C CA 1
ATOM 5278 C C . SER C 1 94 ? 55.860 -41.111 78.675 1.00 46.84 91 SER C C 1
ATOM 5279 O O . SER C 1 94 ? 55.909 -42.335 78.620 1.00 47.84 91 SER C O 1
ATOM 5282 N N . GLN C 1 95 ? 54.725 -40.440 78.855 1.00 47.73 92 GLN C N 1
ATOM 5283 C CA . GLN C 1 95 ? 53.441 -41.125 78.986 1.00 48.93 92 GLN C CA 1
ATOM 5284 C C . GLN C 1 95 ? 53.114 -41.874 77.693 1.00 49.87 92 GLN C C 1
ATOM 5285 O O . GLN C 1 95 ? 52.596 -42.986 77.737 1.00 51.78 92 GLN C O 1
ATOM 5291 N N . LEU C 1 96 ? 53.415 -41.260 76.548 1.00 49.87 93 LEU C N 1
ATOM 5292 C CA . LEU C 1 96 ? 53.150 -41.881 75.245 1.00 51.31 93 LEU C CA 1
ATOM 5293 C C . LEU C 1 96 ? 53.908 -43.178 74.983 1.00 51.46 93 LEU C C 1
ATOM 5294 O O . LEU C 1 96 ? 53.436 -44.016 74.217 1.00 51.94 93 LEU C O 1
ATOM 5299 N N . VAL C 1 97 ? 55.080 -43.340 75.592 1.00 51.09 94 VAL C N 1
ATOM 5300 C CA . VAL C 1 97 ? 55.873 -44.561 75.397 1.00 51.46 94 VAL C CA 1
ATOM 5301 C C . VAL C 1 97 ? 55.942 -45.431 76.659 1.00 50.96 94 VAL C C 1
ATOM 5302 O O . VAL C 1 97 ? 56.517 -46.515 76.632 1.00 51.66 94 VAL C O 1
ATOM 5306 N N . GLY C 1 98 ? 55.354 -44.949 77.753 1.00 50.25 95 GLY C N 1
ATOM 5307 C CA . GLY C 1 98 ? 55.336 -45.672 79.030 1.00 50.47 95 GLY C CA 1
ATOM 5308 C C . GLY C 1 98 ? 56.691 -45.842 79.697 1.00 49.99 95 GLY C C 1
ATOM 5309 O O . GLY C 1 98 ? 56.961 -46.878 80.300 1.00 51.60 95 GLY C O 1
ATOM 5310 N N . ALA C 1 99 ? 57.536 -44.821 79.614 1.00 48.63 96 ALA C N 1
ATOM 5311 C CA . ALA C 1 99 ? 58.870 -44.880 80.215 1.00 47.88 96 ALA C CA 1
ATOM 5312 C C . ALA C 1 99 ? 58.921 -44.284 81.621 1.00 46.93 96 ALA C C 1
ATOM 5313 O O . ALA C 1 99 ? 58.080 -43.457 81.993 1.00 45.57 96 ALA C O 1
ATOM 5315 N N . LYS C 1 100 ? 59.903 -44.725 82.405 1.00 46.80 97 LYS C N 1
ATOM 5316 C CA . LYS C 1 100 ? 60.075 -44.220 83.759 1.00 46.76 97 LYS C CA 1
ATOM 5317 C C . LYS C 1 100 ? 60.739 -42.869 83.556 1.00 45.68 97 LYS C C 1
ATOM 5318 O O . LYS C 1 100 ? 61.594 -42.739 82.680 1.00 45.98 97 LYS C O 1
ATOM 5324 N N . LEU C 1 101 ? 60.355 -41.871 84.348 1.00 44.74 98 LEU C N 1
ATOM 5325 C CA . LEU C 1 101 ? 60.933 -40.532 84.218 1.00 43.80 98 LEU C CA 1
ATOM 5326 C C . LEU C 1 101 ? 61.644 -40.070 85.491 1.00 43.79 98 LEU C C 1
ATOM 5327 O O . LEU C 1 101 ? 61.163 -40.291 86.603 1.00 44.07 98 LEU C O 1
ATOM 5332 N N . VAL C 1 102 ? 62.797 -39.435 85.316 1.00 43.53 99 VAL C N 1
ATOM 5333 C CA . VAL C 1 102 ? 63.575 -38.932 86.440 1.00 43.51 99 VAL C CA 1
ATOM 5334 C C . VAL C 1 102 ? 63.736 -37.434 86.280 1.00 43.23 99 VAL C C 1
ATOM 5335 O O . VAL C 1 102 ? 64.496 -36.972 85.432 1.00 43.95 99 VAL C O 1
ATOM 5339 N N . TYR C 1 103 ? 63.002 -36.676 87.085 1.00 43.01 100 TYR C N 1
ATOM 5340 C CA . TYR C 1 103 ? 63.064 -35.226 87.036 1.00 42.33 100 TYR C CA 1
ATOM 5341 C C . TYR C 1 103 ? 63.899 -34.736 88.205 1.00 42.50 100 TYR C C 1
ATOM 5342 O O . TYR C 1 103 ? 63.551 -34.963 89.362 1.00 43.18 100 TYR C O 1
ATOM 5351 N N . ILE C 1 104 ? 65.023 -34.096 87.900 1.00 42.34 101 ILE C N 1
ATOM 5352 C CA . ILE C 1 104 ? 65.893 -33.582 88.940 1.00 42.50 101 ILE C CA 1
ATOM 5353 C C . ILE C 1 104 ? 65.281 -32.264 89.375 1.00 42.26 101 ILE C C 1
ATOM 5354 O O . ILE C 1 104 ? 64.731 -31.540 88.547 1.00 42.52 101 ILE C O 1
ATOM 5359 N N . SER C 1 105 ? 65.342 -31.964 90.668 1.00 42.12 102 SER C N 1
ATOM 5360 C CA . SER C 1 105 ? 64.780 -30.717 91.173 1.00 41.94 102 SER C CA 1
ATOM 5361 C C . SER C 1 105 ? 65.690 -30.099 92.229 1.00 43.07 102 SER C C 1
ATOM 5362 O O . SER C 1 105 ? 66.786 -30.602 92.489 1.00 44.45 102 SER C O 1
ATOM 5365 N N . THR C 1 106 ? 65.216 -29.027 92.856 1.00 43.06 103 THR C N 1
ATOM 5366 C CA . THR C 1 106 ? 65.989 -28.324 93.860 1.00 43.44 103 THR C CA 1
ATOM 5367 C C . THR C 1 106 ? 65.271 -28.005 95.170 1.00 44.62 103 THR C C 1
ATOM 5368 O O . THR C 1 106 ? 64.037 -28.084 95.266 1.00 44.93 103 THR C O 1
ATOM 5372 N N . ASP C 1 107 ? 66.067 -27.631 96.175 1.00 44.94 104 ASP C N 1
ATOM 5373 C CA . ASP C 1 107 ? 65.540 -27.274 97.490 1.00 46.01 104 ASP C CA 1
ATOM 5374 C C . ASP C 1 107 ? 64.952 -25.860 97.466 1.00 45.78 104 ASP C C 1
ATOM 5375 O O . ASP C 1 107 ? 64.315 -25.431 98.427 1.00 45.56 104 ASP C O 1
ATOM 5380 N N . TYR C 1 108 ? 65.196 -25.134 96.376 1.00 45.24 105 TYR C N 1
ATOM 5381 C CA . TYR C 1 108 ? 64.684 -23.777 96.216 1.00 46.16 105 TYR C CA 1
ATOM 5382 C C . TYR C 1 108 ? 63.162 -23.768 96.096 1.00 45.77 105 TYR C C 1
ATOM 5383 O O . TYR C 1 108 ? 62.551 -22.711 95.967 1.00 46.18 105 TYR C O 1
ATOM 5392 N N . VAL C 1 109 ? 62.553 -24.951 96.129 1.00 45.91 106 VAL C N 1
ATOM 5393 C CA . VAL C 1 109 ? 61.107 -25.053 96.055 1.00 46.45 106 VAL C CA 1
ATOM 5394 C C . VAL C 1 109 ? 60.580 -24.732 97.454 1.00 47.85 106 VAL C C 1
ATOM 5395 O O . VAL C 1 109 ? 59.377 -24.580 97.647 1.00 48.89 106 VAL C O 1
ATOM 5399 N N . PHE C 1 110 ? 61.494 -24.645 98.429 1.00 49.20 107 PHE C N 1
ATOM 5400 C CA . PHE C 1 110 ? 61.142 -24.331 99.817 1.00 50.43 107 PHE C CA 1
ATOM 5401 C C . PHE C 1 110 ? 61.746 -22.989 100.230 1.00 51.95 107 PHE C C 1
ATOM 5402 O O . PHE C 1 110 ? 62.575 -22.434 99.512 1.00 52.44 107 PHE C O 1
ATOM 5410 N N . GLN C 1 111 ? 61.317 -22.479 101.385 1.00 53.71 108 GLN C N 1
ATOM 5411 C CA . GLN C 1 111 ? 61.803 -21.203 101.922 1.00 55.37 108 GLN C CA 1
ATOM 5412 C C . GLN C 1 111 ? 63.209 -21.323 102.513 1.00 56.99 108 GLN C C 1
ATOM 5413 O O . GLN C 1 111 ? 63.960 -20.346 102.554 1.00 58.13 108 GLN C O 1
ATOM 5419 N N . GLY C 1 112 ? 63.564 -22.521 102.966 1.00 57.77 109 GLY C N 1
ATOM 5420 C CA . GLY C 1 112 ? 64.875 -22.763 103.554 1.00 58.57 109 GLY C CA 1
ATOM 5421 C C . GLY C 1 112 ? 65.011 -22.036 104.874 1.00 60.37 109 GLY C C 1
ATOM 5422 O O . GLY C 1 112 ? 66.104 -21.627 105.256 1.00 60.83 109 GLY C O 1
ATOM 5423 N N . ASP C 1 113 ? 63.891 -21.890 105.576 1.00 61.61 110 ASP C N 1
ATOM 5424 C CA . ASP C 1 113 ? 63.873 -21.198 106.865 1.00 63.61 110 ASP C CA 1
ATOM 5425 C C . ASP C 1 113 ? 63.994 -22.112 108.083 1.00 65.04 110 ASP C C 1
ATOM 5426 O O . ASP C 1 113 ? 63.855 -21.650 109.210 1.00 67.45 110 ASP C O 1
ATOM 5431 N N . ARG C 1 114 ? 64.243 -23.402 107.870 1.00 65.15 111 ARG C N 1
ATOM 5432 C CA . ARG C 1 114 ? 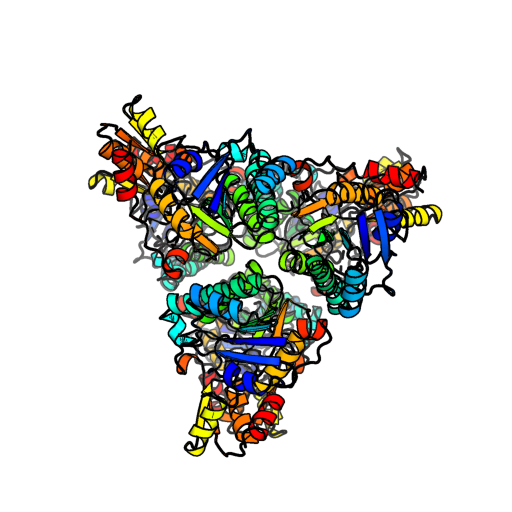64.387 -24.327 108.994 1.00 67.10 111 ARG C CA 1
ATOM 5433 C C . ARG C 1 114 ? 65.642 -25.195 108.831 1.00 67.15 111 ARG C C 1
ATOM 5434 O O . ARG C 1 114 ? 65.883 -25.745 107.761 1.00 65.13 111 ARG C O 1
ATOM 5442 N N . PRO C 1 115 ? 66.454 -25.303 109.899 1.00 69.49 112 PRO C N 1
ATOM 5443 C CA . PRO C 1 115 ? 67.682 -26.109 109.855 1.00 70.33 112 PRO C CA 1
ATOM 5444 C C . PRO C 1 115 ? 67.457 -27.623 109.808 1.00 71.04 112 PRO C C 1
ATOM 5445 O O . PRO C 1 115 ? 68.369 -28.356 109.426 1.00 71.30 112 PRO C O 1
ATOM 5449 N N . GLU C 1 116 ? 66.270 -28.090 110.204 1.00 72.07 113 GLU C N 1
ATOM 5450 C CA . GLU C 1 116 ? 65.978 -29.527 110.185 1.00 73.01 113 GLU C CA 1
ATOM 5451 C C . GLU C 1 116 ? 65.799 -29.961 108.743 1.00 70.71 113 GLU C C 1
ATOM 5452 O O . GLU C 1 116 ? 66.194 -31.059 108.352 1.00 70.56 113 GLU C O 1
ATOM 5458 N N . GLY C 1 117 ? 65.185 -29.079 107.962 1.00 68.88 114 GLY C N 1
ATOM 5459 C CA . GLY C 1 117 ? 64.918 -29.333 106.562 1.00 67.03 114 GLY C CA 1
ATOM 5460 C C . GLY C 1 117 ? 63.482 -29.800 106.441 1.00 66.49 114 GLY C C 1
ATOM 5461 O O . GLY C 1 117 ? 62.824 -30.054 107.447 1.00 67.29 114 GLY C O 1
ATOM 5462 N N . TYR C 1 118 ? 62.993 -29.907 105.212 1.00 64.90 115 TYR C N 1
ATOM 5463 C CA . TYR C 1 118 ? 61.627 -30.349 104.968 1.00 64.74 115 TYR C CA 1
ATOM 5464 C C . TYR C 1 118 ? 61.617 -31.788 104.469 1.00 63.96 115 TYR C C 1
ATOM 5465 O O . TYR C 1 118 ? 62.630 -32.280 103.962 1.00 63.31 115 TYR C O 1
ATOM 5474 N N . ASP C 1 119 ? 60.481 -32.469 104.633 1.00 63.53 116 ASP C N 1
ATOM 5475 C CA . ASP C 1 119 ? 60.365 -33.852 104.179 1.00 62.96 116 ASP C CA 1
ATOM 5476 C C . ASP C 1 119 ? 59.745 -33.814 102.790 1.00 60.08 116 ASP C C 1
ATOM 5477 O O . ASP C 1 119 ? 59.287 -32.767 102.334 1.00 58.31 116 ASP C O 1
ATOM 5482 N N . GLU C 1 120 ? 59.716 -34.961 102.128 1.00 58.93 117 GLU C N 1
ATOM 5483 C CA . GLU C 1 120 ? 59.164 -35.053 100.789 1.00 57.28 117 GLU C CA 1
ATOM 5484 C C . GLU C 1 120 ? 57.654 -34.782 100.694 1.00 57.63 117 GLU C C 1
ATOM 5485 O O . GLU C 1 120 ? 57.126 -34.652 99.592 1.00 57.08 117 GLU C O 1
ATOM 5491 N N . PHE C 1 121 ? 56.967 -34.664 101.827 1.00 58.81 118 PHE C N 1
ATOM 5492 C CA . PHE C 1 121 ? 55.523 -34.432 101.810 1.00 59.36 118 PHE C CA 1
ATOM 5493 C C . PHE C 1 121 ? 55.050 -32.992 102.059 1.00 58.37 118 PHE C C 1
ATOM 5494 O O . PHE C 1 121 ? 53.884 -32.686 101.823 1.00 58.46 118 PHE C O 1
ATOM 5502 N N A HIS C 1 122 ? 55.932 -32.122 102.555 0.50 58.08 119 HIS C N 1
ATOM 5503 N N B HIS C 1 122 ? 55.945 -32.126 102.522 0.50 57.46 119 HIS C N 1
ATOM 5504 C CA A HIS C 1 122 ? 55.543 -30.730 102.799 0.50 57.94 119 HIS C CA 1
ATOM 5505 C CA B HIS C 1 122 ? 55.599 -30.737 102.805 0.50 56.90 119 HIS C CA 1
ATOM 5506 C C A HIS C 1 122 ? 55.280 -29.992 101.497 0.50 55.95 119 HIS C C 1
ATOM 5507 C C B HIS C 1 122 ? 55.319 -29.960 101.510 0.50 55.38 119 HIS C C 1
ATOM 5508 O O A HIS C 1 122 ? 55.932 -30.241 100.483 0.50 54.22 119 HIS C O 1
ATOM 5509 O O B HIS C 1 122 ? 56.001 -30.160 100.505 0.50 53.68 119 HIS C O 1
ATOM 5522 N N . ASN C 1 123 ? 54.308 -29.087 101.539 1.00 55.79 120 ASN C N 1
ATOM 5523 C CA . ASN C 1 123 ? 53.943 -28.285 100.367 1.00 54.71 120 ASN C CA 1
ATOM 5524 C C . ASN C 1 123 ? 55.005 -27.230 100.119 1.00 52.38 120 ASN C C 1
ATOM 5525 O O . ASN C 1 123 ? 55.328 -26.457 101.011 1.00 52.80 120 ASN C O 1
ATOM 5530 N N . PRO C 1 124 ? 55.565 -27.207 98.908 1.00 49.98 121 PRO C N 1
ATOM 5531 C CA . PRO C 1 124 ? 56.593 -26.226 98.603 1.00 48.76 121 PRO C CA 1
ATOM 5532 C C . PRO C 1 124 ? 56.130 -24.778 98.661 1.00 48.52 121 PRO C C 1
ATOM 5533 O O . PRO C 1 124 ? 54.934 -24.493 98.643 1.00 49.05 121 PRO C O 1
ATOM 5537 N N . ALA C 1 125 ? 57.108 -23.887 98.750 1.00 48.01 122 ALA C N 1
ATOM 5538 C CA . ALA C 1 125 ? 56.898 -22.451 98.810 1.00 47.83 122 ALA C CA 1
ATOM 5539 C C . ALA C 1 125 ? 58.191 -21.886 98.242 1.00 47.01 122 ALA C C 1
ATOM 5540 O O . ALA C 1 125 ? 59.080 -21.483 98.991 1.00 47.35 122 ALA C O 1
ATOM 5542 N N . PRO C 1 126 ? 58.307 -21.886 96.905 1.00 46.07 123 PRO C N 1
ATOM 5543 C CA . PRO C 1 126 ? 59.489 -21.401 96.178 1.00 45.12 123 PRO C CA 1
ATOM 5544 C C . PRO C 1 126 ? 60.074 -20.105 96.725 1.00 44.65 123 PRO C C 1
ATOM 5545 O O . PRO C 1 126 ? 59.360 -19.116 96.897 1.00 44.30 123 PRO C O 1
ATOM 5549 N N . ILE C 1 127 ? 61.378 -20.127 96.981 1.00 43.93 124 ILE C N 1
ATOM 5550 C CA . ILE C 1 127 ? 62.076 -18.969 97.514 1.00 44.19 124 ILE C CA 1
ATOM 5551 C C . ILE C 1 127 ? 62.378 -17.957 96.417 1.00 43.57 124 ILE C C 1
ATOM 5552 O O . ILE C 1 127 ? 62.472 -16.758 96.687 1.00 44.40 124 ILE C O 1
ATOM 5557 N N . ASN C 1 128 ? 62.516 -18.438 95.182 1.00 42.16 125 ASN C N 1
ATOM 5558 C CA . ASN C 1 128 ? 62.810 -17.567 94.042 1.00 42.16 125 ASN C CA 1
ATOM 5559 C C . ASN C 1 128 ? 62.258 -18.107 92.713 1.00 41.49 125 ASN C C 1
ATOM 5560 O O . ASN C 1 128 ? 61.645 -19.172 92.683 1.00 41.10 125 ASN C O 1
ATOM 5565 N N . ILE C 1 129 ? 62.465 -17.363 91.627 1.00 41.71 126 ILE C N 1
ATOM 5566 C CA . ILE C 1 129 ? 61.981 -17.767 90.299 1.00 40.99 126 ILE C CA 1
ATOM 5567 C C . ILE C 1 129 ? 62.499 -19.138 89.863 1.00 40.89 126 ILE C C 1
ATOM 5568 O O . ILE C 1 129 ? 61.713 -20.011 89.453 1.00 41.05 126 ILE C O 1
ATOM 5573 N N . TYR C 1 130 ? 63.811 -19.327 89.914 1.00 40.56 127 TYR C N 1
ATOM 5574 C CA . TYR C 1 130 ? 64.376 -20.612 89.535 1.00 39.94 127 TYR C CA 1
ATOM 5575 C C . TYR C 1 130 ? 63.647 -21.732 90.239 1.00 39.01 127 TYR C C 1
ATOM 5576 O O . TYR C 1 130 ? 63.270 -22.716 89.619 1.00 39.49 127 TYR C O 1
ATOM 5585 N N . GLY C 1 131 ? 63.456 -21.580 91.543 1.00 38.88 128 GLY C N 1
ATOM 5586 C CA . GLY C 1 131 ? 62.768 -22.585 92.328 1.00 38.00 128 GLY C CA 1
ATOM 5587 C C . GLY C 1 131 ? 61.325 -22.704 91.898 1.00 37.62 128 GLY C C 1
ATOM 5588 O O . GLY C 1 131 ? 60.807 -23.807 91.750 1.00 36.14 128 GLY C O 1
ATOM 5589 N N . ALA C 1 132 ? 60.679 -21.556 91.699 1.00 38.57 129 ALA C N 1
ATOM 5590 C CA . ALA C 1 132 ? 59.286 -21.514 91.282 1.00 39.11 129 ALA C CA 1
ATOM 5591 C C . ALA C 1 132 ? 59.131 -22.164 89.916 1.00 39.76 129 ALA C C 1
ATOM 5592 O O . ALA C 1 132 ? 58.132 -22.835 89.650 1.00 38.73 129 ALA C O 1
ATOM 5594 N N . SER C 1 133 ? 60.125 -21.973 89.051 1.00 40.74 130 SER C N 1
ATOM 5595 C CA . SER C 1 133 ? 60.069 -22.558 87.718 1.00 41.40 130 SER C CA 1
ATOM 5596 C C . SER C 1 133 ? 60.151 -24.079 87.808 1.00 40.21 130 SER C C 1
ATOM 5597 O O . SER C 1 133 ? 59.400 -24.783 87.118 1.00 39.90 130 SER C O 1
ATOM 5600 N N . LYS C 1 134 ? 61.038 -24.605 88.653 1.00 39.23 131 LYS C N 1
ATOM 5601 C CA . LYS C 1 134 ? 61.123 -26.063 88.743 1.00 39.29 131 LYS C CA 1
ATOM 5602 C C . LYS C 1 134 ? 59.956 -26.703 89.492 1.00 38.49 131 LYS C C 1
ATOM 5603 O O . LYS C 1 134 ? 59.604 -27.844 89.212 1.00 38.73 131 LYS C O 1
ATOM 5609 N N . TYR C 1 135 ? 59.364 -25.988 90.441 1.00 38.30 132 TYR C N 1
ATOM 5610 C CA . TYR C 1 135 ? 58.222 -26.531 91.158 1.00 38.10 132 TYR C CA 1
ATOM 5611 C C . TYR C 1 135 ? 57.084 -26.696 90.139 1.00 37.79 132 TYR C C 1
ATOM 5612 O O . TYR C 1 135 ? 56.321 -27.654 90.200 1.00 37.55 132 TYR C O 1
ATOM 5621 N N . ALA C 1 136 ? 57.000 -25.775 89.183 1.00 37.79 133 ALA C N 1
ATOM 5622 C CA . ALA C 1 136 ? 55.974 -25.849 88.154 1.00 37.80 133 ALA C CA 1
ATOM 5623 C C . ALA C 1 136 ? 56.273 -27.095 87.327 1.00 37.19 133 ALA C C 1
ATOM 5624 O O . ALA C 1 136 ? 55.363 -27.785 86.867 1.00 36.72 133 ALA C O 1
ATOM 5626 N N . GLY C 1 137 ? 57.564 -27.377 87.155 1.00 37.43 134 GLY C N 1
ATOM 5627 C CA . GLY C 1 137 ? 58.013 -28.543 86.399 1.00 37.03 134 GLY C CA 1
ATOM 5628 C C . GLY C 1 137 ? 57.558 -29.801 87.103 1.00 37.30 134 GLY C C 1
ATOM 5629 O O . GLY C 1 137 ? 56.976 -30.697 86.482 1.00 37.42 134 GLY C O 1
ATOM 5630 N N . GLU C 1 138 ? 57.817 -29.874 88.406 1.00 37.34 135 GLU C N 1
ATOM 5631 C CA . GLU C 1 138 ? 57.405 -31.037 89.173 1.00 38.36 135 GLU C CA 1
ATOM 5632 C C . GLU C 1 138 ? 55.914 -31.267 88.962 1.00 38.62 135 GLU C C 1
ATOM 5633 O O . GLU C 1 138 ? 55.478 -32.375 88.668 1.00 38.32 135 GLU C O 1
ATOM 5639 N N . GLN C 1 139 ? 55.136 -30.205 89.112 1.00 39.54 136 GLN C N 1
ATOM 5640 C CA . GLN C 1 139 ? 53.700 -30.308 88.942 1.00 41.15 136 GLN C CA 1
ATOM 5641 C C . GLN C 1 139 ? 53.298 -30.902 87.599 1.00 40.55 136 GLN C C 1
ATOM 5642 O O . GLN C 1 139 ? 52.553 -31.874 87.575 1.00 39.83 136 GLN C O 1
ATOM 5648 N N . PHE C 1 140 ? 53.790 -30.365 86.485 1.00 40.07 137 PHE C N 1
ATOM 5649 C CA . PHE C 1 140 ? 53.402 -30.949 85.202 1.00 40.72 137 PHE C CA 1
ATOM 5650 C C . PHE C 1 140 ? 53.811 -32.420 85.132 1.00 40.57 137 PHE C C 1
ATOM 5651 O O . PHE C 1 140 ? 53.057 -33.250 84.609 1.00 42.40 137 PHE C O 1
ATOM 5659 N N . VAL C 1 141 ? 54.992 -32.746 85.656 1.00 39.24 138 VAL C N 1
ATOM 5660 C CA . VAL C 1 141 ? 55.466 -34.131 85.642 1.00 38.56 138 VAL C CA 1
ATOM 5661 C C . VAL C 1 141 ? 54.497 -35.081 86.357 1.00 39.74 138 VAL C C 1
ATOM 5662 O O . VAL C 1 141 ? 54.198 -36.156 85.845 1.00 39.41 138 VAL C O 1
ATOM 5666 N N . LYS C 1 142 ? 53.994 -34.686 87.525 1.00 41.17 139 LYS C N 1
ATOM 5667 C CA . LYS C 1 142 ? 53.073 -35.554 88.261 1.00 43.35 139 LYS C CA 1
ATOM 5668 C C . LYS C 1 142 ? 51.658 -35.493 87.722 1.00 44.45 139 LYS C C 1
ATOM 5669 O O . LYS C 1 142 ? 50.939 -36.491 87.729 1.00 45.66 139 LYS C O 1
ATOM 5675 N N . GLU C 1 143 ? 51.267 -34.316 87.259 1.00 44.90 140 GLU C N 1
ATOM 5676 C CA . GLU C 1 143 ? 49.934 -34.091 86.711 1.00 46.57 140 GLU C CA 1
ATOM 5677 C C . GLU C 1 143 ? 49.684 -34.735 85.348 1.00 46.25 140 GLU C C 1
ATOM 5678 O O . GLU C 1 143 ? 48.532 -34.874 84.936 1.00 47.82 140 GLU C O 1
ATOM 5684 N N . LEU C 1 144 ? 50.745 -35.134 84.654 1.00 44.85 141 LEU C N 1
ATOM 5685 C CA . LEU C 1 144 ? 50.592 -35.739 83.330 1.00 44.74 141 LEU C CA 1
ATOM 5686 C C . LEU C 1 144 ? 51.219 -37.122 83.134 1.00 43.90 141 LEU C C 1
ATOM 5687 O O . LEU C 1 144 ? 50.982 -37.761 82.110 1.00 43.38 141 LEU C O 1
ATOM 5692 N N . HIS C 1 145 ? 51.999 -37.588 84.103 1.00 43.23 142 HIS C N 1
ATOM 5693 C CA . HIS C 1 145 ? 52.642 -38.891 83.993 1.00 44.01 142 HIS C CA 1
ATOM 5694 C C . HIS C 1 145 ? 52.501 -39.639 85.318 1.00 43.38 142 HIS C C 1
ATOM 5695 O O . HIS C 1 145 ? 52.298 -39.016 86.355 1.00 43.45 142 HIS C O 1
ATOM 5702 N N . ASN C 1 146 ? 52.579 -40.968 85.280 1.00 46.14 143 ASN C N 1
ATOM 5703 C CA . ASN C 1 146 ? 52.438 -41.780 86.502 1.00 45.19 143 ASN C CA 1
ATOM 5704 C C . ASN C 1 146 ? 53.577 -42.764 86.817 1.00 44.62 143 ASN C C 1
ATOM 5705 O O . ASN C 1 146 ? 53.416 -43.662 87.638 1.00 44.23 143 ASN C O 1
ATOM 5710 N N . LYS C 1 147 ? 54.716 -42.590 86.158 1.00 44.18 144 LYS C N 1
ATOM 5711 C CA . LYS C 1 147 ? 55.890 -43.437 86.377 1.00 44.44 144 LYS C CA 1
ATOM 5712 C C . LYS C 1 147 ? 57.076 -42.494 86.457 1.00 43.09 144 LYS C C 1
ATOM 5713 O O . LYS C 1 147 ? 57.778 -42.286 85.471 1.00 44.13 144 LYS C O 1
ATOM 5719 N N . TYR C 1 148 ? 57.314 -41.930 87.631 1.00 41.54 145 TYR C N 1
ATOM 5720 C CA . TYR C 1 148 ? 58.421 -40.996 87.788 1.00 40.74 145 TYR C CA 1
ATOM 5721 C C . TYR C 1 148 ? 59.157 -41.029 89.118 1.00 40.23 145 TYR C C 1
ATOM 5722 O O . TYR C 1 148 ? 58.777 -41.730 90.056 1.00 39.96 145 TYR C O 1
ATOM 5731 N N . PHE C 1 149 ? 60.226 -40.244 89.165 1.00 39.32 146 PHE C N 1
ATOM 5732 C CA . PHE C 1 149 ? 61.049 -40.112 90.335 1.00 39.85 146 PHE C CA 1
ATOM 5733 C C . PHE C 1 149 ? 61.469 -38.650 90.422 1.00 39.96 146 PHE C C 1
ATOM 5734 O O . PHE C 1 149 ? 62.357 -38.218 89.689 1.00 40.87 146 PHE C O 1
ATOM 5742 N N . ILE C 1 150 ? 60.820 -37.872 91.276 1.00 39.94 147 ILE C N 1
ATOM 5743 C CA . ILE C 1 150 ? 61.199 -36.474 91.414 1.00 39.94 147 ILE C CA 1
ATOM 5744 C C . ILE C 1 150 ? 62.325 -36.452 92.438 1.00 40.32 147 ILE C C 1
ATOM 5745 O O . ILE C 1 150 ? 62.091 -36.581 93.640 1.00 40.30 147 ILE C O 1
ATOM 5750 N N . VAL C 1 151 ? 63.550 -36.310 91.942 1.00 40.42 148 VAL C N 1
ATOM 5751 C CA . VAL C 1 151 ? 64.733 -36.287 92.782 1.00 40.04 148 VAL C CA 1
ATOM 5752 C C . VAL C 1 151 ? 65.233 -34.868 93.010 1.00 40.07 148 VAL C C 1
ATOM 5753 O O . VAL C 1 151 ? 65.745 -34.229 92.098 1.00 40.89 148 VAL C O 1
ATOM 5757 N N . ARG C 1 152 ? 65.091 -34.383 94.238 1.00 40.24 149 ARG C N 1
ATOM 5758 C CA . ARG C 1 152 ? 65.532 -33.035 94.596 1.00 40.16 149 ARG C CA 1
ATOM 5759 C C . ARG C 1 152 ? 66.927 -33.074 95.205 1.00 40.69 149 ARG C C 1
ATOM 5760 O O . ARG C 1 152 ? 67.215 -33.916 96.057 1.00 39.71 149 ARG C O 1
ATOM 5768 N N . THR C 1 153 ? 67.792 -32.164 94.772 1.00 41.20 150 THR C N 1
ATOM 5769 C CA . THR C 1 153 ? 69.149 -32.115 95.297 1.00 42.28 150 THR C CA 1
ATOM 5770 C C . THR C 1 153 ? 69.521 -30.668 95.619 1.00 42.42 150 THR C C 1
ATOM 5771 O O . THR C 1 153 ? 68.671 -29.777 95.549 1.00 42.36 150 THR C O 1
ATOM 5775 N N . SER C 1 154 ? 70.783 -30.430 95.963 1.00 42.98 151 SER C N 1
ATOM 5776 C CA . SER C 1 154 ? 71.222 -29.086 96.302 1.00 43.38 151 SER C CA 1
ATOM 5777 C C . SER C 1 154 ? 72.728 -28.917 96.312 1.00 44.22 151 SER C C 1
ATOM 5778 O O . SER C 1 154 ? 73.457 -29.879 96.572 1.00 45.03 151 SER C O 1
ATOM 5781 N N . TRP C 1 155 ? 73.198 -27.698 96.022 1.00 44.60 152 TRP C N 1
ATOM 5782 C CA . TRP C 1 155 ? 74.641 -27.426 96.040 1.00 44.90 152 TRP C CA 1
ATOM 5783 C C . TRP C 1 155 ? 75.396 -28.505 95.275 1.00 44.77 152 TRP C C 1
ATOM 5784 O O . TRP C 1 155 ? 76.410 -29.034 95.727 1.00 45.58 152 TRP C O 1
ATOM 5795 N N . LEU C 1 156 ? 74.879 -28.800 94.092 1.00 44.62 153 LEU C N 1
ATOM 5796 C CA . LEU C 1 156 ? 75.431 -29.809 93.212 1.00 45.44 153 LEU C CA 1
ATOM 5797 C C . LEU C 1 156 ? 76.723 -29.366 92.525 1.00 45.51 153 LEU C C 1
ATOM 5798 O O . LEU C 1 156 ? 76.867 -28.206 92.147 1.00 45.17 153 LEU C O 1
ATOM 5803 N N . TYR C 1 157 ? 77.664 -30.293 92.376 1.00 46.44 154 TYR C N 1
ATOM 5804 C CA . TYR C 1 157 ? 78.936 -29.986 91.720 1.00 47.79 154 TYR C CA 1
ATOM 5805 C C . TYR C 1 157 ? 79.530 -31.281 91.160 1.00 50.27 154 TYR C C 1
ATOM 5806 O O . TYR C 1 157 ? 79.412 -32.343 91.775 1.00 50.51 154 TYR C O 1
ATOM 5815 N N . GLY C 1 158 ? 80.164 -31.195 89.995 1.00 52.99 155 GLY C N 1
ATOM 5816 C CA . GLY C 1 158 ? 80.770 -32.371 89.367 1.00 55.44 155 GLY C CA 1
ATOM 5817 C C . GLY C 1 158 ? 82.042 -32.026 88.618 1.00 57.54 155 GLY C C 1
ATOM 5818 O O . GLY C 1 158 ? 82.516 -30.891 88.682 1.00 56.96 155 GLY C O 1
ATOM 5819 N N . LYS C 1 159 ? 82.595 -33.010 87.907 1.00 60.20 156 LYS C N 1
ATOM 5820 C CA . LYS C 1 159 ? 83.819 -32.810 87.139 1.00 62.28 156 LYS C CA 1
ATOM 5821 C C . LYS C 1 159 ? 83.661 -31.771 86.037 1.00 62.92 156 LYS C C 1
ATOM 5822 O O . LYS C 1 159 ? 84.550 -30.949 85.820 1.00 63.84 156 LYS C O 1
ATOM 5828 N N . TYR C 1 160 ? 82.525 -31.807 85.347 1.00 63.59 157 TYR C N 1
ATOM 5829 C CA . TYR C 1 160 ? 82.279 -30.886 84.242 1.00 64.54 157 TYR C CA 1
ATOM 5830 C C . TYR C 1 160 ? 81.345 -29.731 84.564 1.00 63.35 157 TYR C C 1
ATOM 5831 O O . TYR C 1 160 ? 80.625 -29.756 85.557 1.00 62.70 157 TYR C O 1
ATOM 5840 N N . GLY C 1 161 ? 81.378 -28.718 83.700 1.00 64.04 158 GLY C N 1
ATOM 5841 C CA . GLY C 1 161 ? 80.540 -27.526 83.836 1.00 63.57 158 GLY C CA 1
ATOM 5842 C C . GLY C 1 161 ? 80.959 -26.518 84.889 1.00 63.01 158 GLY C C 1
ATOM 5843 O O . GLY C 1 161 ? 82.081 -26.556 85.405 1.00 62.93 158 GLY C O 1
ATOM 5844 N N . ASN C 1 162 ? 80.041 -25.599 85.186 1.00 62.21 159 ASN C N 1
ATOM 5845 C CA . ASN C 1 162 ? 80.264 -24.554 86.180 1.00 61.93 159 ASN C CA 1
ATOM 5846 C C . ASN C 1 162 ? 79.612 -24.915 87.505 1.00 59.63 159 ASN C C 1
ATOM 5847 O O . ASN C 1 162 ? 78.455 -25.329 87.555 1.00 59.01 159 ASN C O 1
ATOM 5852 N N . ASN C 1 163 ? 80.370 -24.746 88.576 1.00 57.79 160 ASN C N 1
ATOM 5853 C CA . ASN C 1 163 ? 79.901 -25.043 89.914 1.00 55.99 160 ASN C CA 1
ATOM 5854 C C . ASN C 1 163 ? 80.787 -24.316 90.918 1.00 54.71 160 ASN C C 1
ATOM 5855 O O . ASN C 1 163 ? 81.871 -23.842 90.570 1.00 54.66 160 ASN C O 1
ATOM 5860 N N . PHE C 1 164 ? 80.326 -24.230 92.158 1.00 52.52 161 PHE C N 1
ATOM 5861 C CA . PHE C 1 164 ? 81.075 -23.544 93.205 1.00 51.56 161 PHE C CA 1
ATOM 5862 C C . PHE C 1 164 ? 82.509 -24.063 93.432 1.00 50.27 161 PHE C C 1
ATOM 5863 O O . PHE C 1 164 ? 83.422 -23.278 93.665 1.00 49.32 161 PHE C O 1
ATOM 5871 N N . VAL C 1 165 ? 82.708 -25.371 93.349 1.00 49.07 162 VAL C N 1
ATOM 5872 C CA . VAL C 1 165 ? 84.039 -25.949 93.565 1.00 48.64 162 VAL C CA 1
ATOM 5873 C C . VAL C 1 165 ? 85.062 -25.497 92.514 1.00 48.62 162 VAL C C 1
ATOM 5874 O O . VAL C 1 165 ? 86.183 -25.135 92.850 1.00 47.42 162 VAL C O 1
ATOM 5878 N N . LYS C 1 166 ? 84.658 -25.515 91.247 1.00 48.85 163 LYS C N 1
ATOM 5879 C CA . LYS C 1 166 ? 85.529 -25.109 90.143 1.00 49.41 163 LYS C CA 1
ATOM 5880 C C . LYS C 1 166 ? 85.744 -23.593 90.059 1.00 49.24 163 LYS C C 1
ATOM 5881 O O . LYS C 1 166 ? 86.753 -23.146 89.512 1.00 50.13 163 LYS C O 1
ATOM 5887 N N . THR C 1 167 ? 84.802 -22.805 90.581 1.00 48.71 164 THR C N 1
ATOM 5888 C CA . THR C 1 167 ? 84.944 -21.352 90.547 1.00 48.12 164 THR C CA 1
ATOM 5889 C C . THR C 1 167 ? 85.953 -20.980 91.615 1.00 47.14 164 THR C C 1
ATOM 5890 O O . THR C 1 167 ? 86.796 -20.121 91.386 1.00 47.93 164 THR C O 1
ATOM 5894 N N . MET C 1 168 ? 85.854 -21.615 92.787 1.00 46.17 165 MET C N 1
ATOM 5895 C CA . MET C 1 168 ? 86.795 -21.346 93.880 1.00 46.64 165 MET C CA 1
ATOM 5896 C C . MET C 1 168 ? 88.206 -21.701 93.436 1.00 47.03 165 MET C C 1
ATOM 5897 O O . MET C 1 168 ? 89.154 -20.990 93.748 1.00 46.13 165 MET C O 1
ATOM 5902 N N . ILE C 1 169 ? 88.345 -22.811 92.715 1.00 47.72 166 ILE C N 1
ATOM 5903 C CA . ILE C 1 169 ? 89.654 -23.222 92.243 1.00 48.78 166 ILE C CA 1
ATOM 5904 C C . ILE C 1 169 ? 90.161 -22.210 91.224 1.00 49.80 166 ILE C C 1
ATOM 5905 O O . ILE C 1 169 ? 91.325 -21.804 91.275 1.00 50.32 166 ILE C O 1
ATOM 5910 N N . ARG C 1 170 ? 89.290 -21.797 90.307 1.00 49.36 167 ARG C N 1
ATOM 5911 C CA . ARG C 1 170 ? 89.677 -20.824 89.293 1.00 50.41 167 ARG C CA 1
ATOM 5912 C C . ARG C 1 170 ? 90.105 -19.526 89.979 1.00 50.31 167 ARG C C 1
ATOM 5913 O O . ARG C 1 170 ? 91.232 -19.049 89.770 1.00 50.45 167 ARG C O 1
ATOM 5921 N N . LEU C 1 171 ? 89.221 -18.971 90.809 1.00 49.07 168 LEU C N 1
ATOM 5922 C CA . LEU C 1 171 ? 89.525 -17.741 91.532 1.00 49.26 168 LEU C CA 1
ATOM 5923 C C . LEU C 1 171 ? 90.759 -17.950 92.415 1.00 49.70 168 LEU C C 1
ATOM 5924 O O . LEU C 1 171 ? 91.533 -17.024 92.636 1.00 49.79 168 LEU C O 1
ATOM 5929 N N . GLY C 1 172 ? 90.939 -19.171 92.910 1.00 50.16 169 GLY C N 1
ATOM 5930 C CA . GLY C 1 172 ? 92.078 -19.502 93.757 1.00 51.33 169 GLY C CA 1
ATOM 5931 C C . GLY C 1 172 ? 93.408 -19.362 93.034 1.00 53.27 169 GLY C C 1
ATOM 5932 O O . GLY C 1 172 ? 94.457 -19.266 93.665 1.00 53.39 169 GLY C O 1
ATOM 5933 N N . LYS C 1 173 ? 93.367 -19.362 91.704 1.00 55.49 170 LYS C N 1
ATOM 5934 C CA . LYS C 1 173 ? 94.575 -19.227 90.900 1.00 57.94 170 LYS C CA 1
ATOM 5935 C C . LYS C 1 173 ? 94.789 -17.778 90.461 1.00 60.31 170 LYS C C 1
ATOM 5936 O O . LYS C 1 173 ? 95.673 -17.498 89.658 1.00 60.89 170 LYS C O 1
ATOM 5942 N N . GLU C 1 174 ? 93.984 -16.862 90.998 1.00 62.90 171 GLU C N 1
ATOM 5943 C CA . GLU C 1 174 ? 94.089 -15.443 90.660 1.00 65.72 171 GLU C CA 1
ATOM 5944 C C . GLU C 1 174 ? 94.464 -14.577 91.872 1.00 67.14 171 GLU C C 1
ATOM 5945 O O . GLU C 1 174 ? 95.581 -14.069 91.947 1.00 68.36 171 GLU C O 1
ATOM 5951 N N A ARG C 1 175 ? 93.532 -14.409 92.814 0.50 67.59 172 ARG C N 1
ATOM 5952 N N B ARG C 1 175 ? 93.537 -14.439 92.816 0.50 67.59 172 ARG C N 1
ATOM 5953 C CA A ARG C 1 175 ? 93.793 -13.599 94.009 0.50 68.34 172 ARG C CA 1
ATOM 5954 C CA B ARG C 1 175 ? 93.757 -13.628 94.011 0.50 68.34 172 ARG C CA 1
ATOM 5955 C C A ARG C 1 175 ? 94.248 -14.444 95.196 0.50 68.40 172 ARG C C 1
ATOM 5956 C C B ARG C 1 175 ? 94.220 -14.453 95.213 0.50 68.39 172 ARG C C 1
ATOM 5957 O O A ARG C 1 175 ? 94.199 -15.676 95.160 0.50 67.87 172 ARG C O 1
ATOM 5958 O O B ARG C 1 175 ? 94.151 -15.685 95.201 0.50 67.84 172 ARG C O 1
ATOM 5973 N N . GLU C 1 176 ? 94.689 -13.754 96.247 1.00 69.07 173 GLU C N 1
ATOM 5974 C CA . GLU C 1 176 ? 95.163 -14.389 97.480 1.00 69.37 173 GLU C CA 1
ATOM 5975 C C . GLU C 1 176 ? 94.004 -14.488 98.474 1.00 68.17 173 GLU C C 1
ATOM 5976 O O . GLU C 1 176 ? 94.014 -15.347 99.356 1.00 67.60 173 GLU C O 1
ATOM 5982 N N . GLU C 1 177 ? 93.025 -13.584 98.335 1.00 67.47 174 GLU C N 1
ATOM 5983 C CA . GLU C 1 177 ? 91.843 -13.549 99.204 1.00 66.53 174 GLU C CA 1
ATOM 5984 C C . GLU C 1 177 ? 90.558 -13.634 98.382 1.00 64.59 174 GLU C C 1
ATOM 5985 O O . GLU C 1 177 ? 90.441 -13.005 97.331 1.00 65.18 174 GLU C O 1
ATOM 5991 N N . ILE C 1 178 ? 89.593 -14.398 98.885 1.00 62.39 175 ILE C N 1
ATOM 5992 C CA . ILE C 1 178 ? 88.301 -14.583 98.222 1.00 60.00 175 ILE C CA 1
ATOM 5993 C C . ILE C 1 178 ? 87.178 -14.366 99.224 1.00 57.97 175 ILE C C 1
ATOM 5994 O O . ILE C 1 178 ? 87.249 -14.864 100.346 1.00 57.91 175 ILE C O 1
ATOM 5999 N N . SER C 1 179 ? 86.145 -13.627 98.825 1.00 55.85 176 SER C N 1
ATOM 6000 C CA . SER C 1 179 ? 85.009 -13.359 99.709 1.00 54.88 176 SER C CA 1
ATOM 6001 C C . SER C 1 179 ? 83.879 -14.350 99.434 1.00 53.12 176 SER C C 1
ATOM 6002 O O . SER C 1 179 ? 83.360 -14.419 98.317 1.00 52.27 176 SER C O 1
ATOM 6005 N N . VAL C 1 180 ? 83.490 -15.098 100.464 1.00 51.40 177 VAL C N 1
ATOM 6006 C CA . VAL C 1 180 ? 82.432 -16.092 100.333 1.00 49.70 177 VAL C CA 1
ATOM 6007 C C . VAL C 1 180 ? 81.339 -15.932 101.399 1.00 49.19 177 VAL C C 1
ATOM 6008 O O . VAL C 1 180 ? 81.635 -15.657 102.564 1.00 49.15 177 VAL C O 1
ATOM 6012 N N . VAL C 1 181 ? 80.078 -16.107 100.995 1.00 47.89 178 VAL C N 1
ATOM 6013 C CA . VAL C 1 181 ? 78.948 -15.988 101.920 1.00 47.70 178 VAL C CA 1
ATOM 6014 C C . VAL C 1 181 ? 79.043 -17.027 103.043 1.00 47.58 178 VAL C C 1
ATOM 6015 O O . VAL C 1 181 ? 79.267 -18.203 102.783 1.00 47.35 178 VAL C O 1
ATOM 6019 N N . ALA C 1 182 ? 78.874 -16.583 104.289 1.00 48.31 179 ALA C N 1
ATOM 6020 C CA . ALA C 1 182 ? 78.944 -17.476 105.454 1.00 48.34 179 ALA C CA 1
ATOM 6021 C C . ALA C 1 182 ? 77.624 -17.603 106.232 1.00 49.22 179 ALA C C 1
ATOM 6022 O O . ALA C 1 182 ? 77.529 -18.423 107.143 1.00 49.70 179 ALA C O 1
ATOM 6024 N N . ASP C 1 183 ? 76.611 -16.811 105.879 1.00 49.97 180 ASP C N 1
ATOM 6025 C CA . ASP C 1 183 ? 75.320 -16.875 106.581 1.00 51.03 180 ASP C CA 1
ATOM 6026 C C . ASP C 1 183 ? 74.260 -17.683 105.833 1.00 50.74 180 ASP C C 1
ATOM 6027 O O . ASP C 1 183 ? 73.065 -17.402 105.924 1.00 51.80 180 ASP C O 1
ATOM 6032 N N . GLN C 1 184 ? 74.720 -18.684 105.088 1.00 50.59 181 GLN C N 1
ATOM 6033 C CA . GLN C 1 184 ? 73.850 -19.579 104.317 1.00 50.36 181 GLN C CA 1
ATOM 6034 C C . GLN C 1 184 ? 74.432 -20.970 104.517 1.00 50.13 181 GLN C C 1
ATOM 6035 O O . GLN C 1 184 ? 75.606 -21.208 104.201 1.00 49.02 181 GLN C O 1
ATOM 6041 N N . ILE C 1 185 ? 73.621 -21.874 105.063 1.00 49.60 182 ILE C N 1
ATOM 6042 C CA . ILE C 1 185 ? 74.053 -23.238 105.319 1.00 49.33 182 ILE C CA 1
ATOM 6043 C C . ILE C 1 185 ? 73.318 -24.222 104.427 1.00 49.08 182 ILE C C 1
ATOM 6044 O O . ILE C 1 185 ? 72.103 -24.132 104.240 1.00 48.51 182 ILE C O 1
ATOM 6049 N N . GLY C 1 186 ? 74.067 -25.163 103.872 1.00 48.85 183 GLY C N 1
ATOM 6050 C CA . GLY C 1 186 ? 73.493 -26.165 102.998 1.00 48.82 183 GLY C CA 1
ATOM 6051 C C . GLY C 1 186 ? 74.321 -27.425 102.988 1.00 49.15 183 GLY C C 1
ATOM 6052 O O . GLY C 1 186 ? 75.359 -27.508 103.644 1.00 49.87 183 GLY C O 1
ATOM 6053 N N . SER C 1 187 ? 73.859 -28.411 102.235 1.00 48.91 184 SER C N 1
ATOM 6054 C CA . SER C 1 187 ? 74.549 -29.678 102.135 1.00 49.40 184 SER C CA 1
ATOM 6055 C C . SER C 1 187 ? 75.050 -29.895 100.716 1.00 48.60 184 SER C C 1
ATOM 6056 O O . SER C 1 187 ? 74.258 -30.190 99.817 1.00 48.01 184 SER C O 1
ATOM 6059 N N . PRO C 1 188 ? 76.373 -29.731 100.508 1.00 48.38 185 PRO C N 1
ATOM 6060 C CA . PRO C 1 188 ? 76.972 -29.914 99.190 1.00 48.31 185 PRO C CA 1
ATOM 6061 C C . PRO C 1 188 ? 76.743 -31.321 98.666 1.00 48.28 185 PRO C C 1
ATOM 6062 O O . PRO C 1 188 ? 76.811 -32.282 99.432 1.00 49.01 185 PRO C O 1
ATOM 6066 N N . THR C 1 189 ? 76.467 -31.434 97.372 1.00 47.45 186 THR C N 1
ATOM 6067 C CA . THR C 1 189 ? 76.226 -32.730 96.756 1.00 47.46 186 THR C CA 1
ATOM 6068 C C . THR C 1 189 ? 77.149 -32.964 95.564 1.00 47.33 186 THR C C 1
ATOM 6069 O O . THR C 1 189 ? 77.285 -32.104 94.687 1.00 46.03 186 THR C O 1
ATOM 6073 N N . TYR C 1 190 ? 77.795 -34.127 95.558 1.00 47.76 187 TYR C N 1
ATOM 6074 C CA . TYR C 1 190 ? 78.698 -34.513 94.480 1.00 47.91 187 TYR C CA 1
ATOM 6075 C C . TYR C 1 190 ? 77.979 -35.395 93.464 1.00 48.08 187 TYR C C 1
ATOM 6076 O O . TYR C 1 190 ? 77.429 -36.442 93.805 1.00 49.21 187 TYR C O 1
ATOM 6085 N N . VAL C 1 191 ? 77.975 -34.933 92.216 1.00 47.42 188 VAL C N 1
ATOM 6086 C CA . VAL C 1 191 ? 77.330 -35.629 91.101 1.00 47.34 188 VAL C CA 1
ATOM 6087 C C . VAL C 1 191 ? 77.503 -37.143 91.117 1.00 48.74 188 VAL C C 1
ATOM 6088 O O . VAL C 1 191 ? 76.529 -37.883 90.952 1.00 48.46 188 VAL C O 1
ATOM 6092 N N . ALA C 1 192 ? 78.731 -37.610 91.321 1.00 49.62 189 ALA C N 1
ATOM 6093 C CA . ALA C 1 192 ? 78.987 -39.048 91.343 1.00 51.12 189 ALA C CA 1
ATOM 6094 C C . ALA C 1 192 ? 78.091 -39.775 92.359 1.00 51.24 189 ALA C C 1
ATOM 6095 O O . ALA C 1 192 ? 77.546 -40.838 92.059 1.00 51.80 189 ALA C O 1
ATOM 6097 N N . ASP C 1 193 ? 77.940 -39.203 93.550 1.00 50.48 190 ASP C N 1
ATOM 6098 C CA . ASP C 1 193 ? 77.104 -39.809 94.586 1.00 51.10 190 ASP C CA 1
ATOM 6099 C C . ASP C 1 193 ? 75.619 -39.736 94.213 1.00 50.93 190 ASP C C 1
ATOM 6100 O O . ASP C 1 193 ? 74.832 -40.605 94.593 1.00 51.98 190 ASP C O 1
ATOM 6105 N N . LEU C 1 194 ? 75.234 -38.703 93.470 1.00 49.56 191 LEU C N 1
ATOM 6106 C CA . LEU C 1 194 ? 73.849 -38.557 93.065 1.00 48.99 191 LEU C CA 1
ATOM 6107 C C . LEU C 1 194 ? 73.561 -39.591 91.967 1.00 49.08 191 LEU C C 1
ATOM 6108 O O . LEU C 1 194 ? 72.551 -40.284 92.012 1.00 48.81 191 LEU C O 1
ATOM 6113 N N . ASN C 1 195 ? 74.464 -39.709 90.997 1.00 49.73 192 ASN C N 1
ATOM 6114 C CA . ASN C 1 195 ? 74.295 -40.670 89.905 1.00 50.91 192 ASN C CA 1
ATOM 6115 C C . ASN C 1 195 ? 74.182 -42.098 90.434 1.00 52.30 192 ASN C C 1
ATOM 6116 O O . ASN C 1 195 ? 73.424 -42.919 89.899 1.00 52.34 192 ASN C O 1
ATOM 6121 N N . VAL C 1 196 ? 74.944 -42.396 91.478 1.00 52.62 193 VAL C N 1
ATOM 6122 C CA . VAL C 1 196 ? 74.909 -43.717 92.075 1.00 54.13 193 VAL C CA 1
ATOM 6123 C C . VAL C 1 196 ? 73.511 -43.998 92.604 1.00 54.72 193 VAL C C 1
ATOM 6124 O O . VAL C 1 196 ? 73.018 -45.121 92.514 1.00 55.62 193 VAL C O 1
ATOM 6128 N N . MET C 1 197 ? 72.864 -42.962 93.129 1.00 54.30 194 MET C N 1
ATOM 6129 C CA . MET C 1 197 ? 71.528 -43.105 93.675 1.00 54.67 194 MET C CA 1
ATOM 6130 C C . MET C 1 197 ? 70.489 -43.146 92.557 1.00 53.98 194 MET C C 1
ATOM 6131 O O . MET C 1 197 ? 69.491 -43.856 92.665 1.00 54.71 194 MET C O 1
ATOM 6136 N N . ILE C 1 198 ? 70.711 -42.382 91.491 1.00 53.15 195 ILE C N 1
ATOM 6137 C CA . ILE C 1 198 ? 69.769 -42.373 90.371 1.00 52.72 195 ILE C CA 1
ATOM 6138 C C . ILE C 1 198 ? 69.733 -43.733 89.709 1.00 53.96 195 ILE C C 1
ATOM 6139 O O . ILE C 1 198 ? 68.667 -44.229 89.346 1.00 54.54 195 ILE C O 1
ATOM 6144 N N . ASN C 1 199 ? 70.906 -44.335 89.559 1.00 54.99 196 ASN C N 1
ATOM 6145 C CA . ASN C 1 199 ? 71.019 -45.638 88.936 1.00 56.75 196 ASN C CA 1
ATOM 6146 C C . ASN C 1 199 ? 70.191 -46.661 89.711 1.00 58.29 196 ASN C C 1
ATOM 6147 O O . ASN C 1 199 ? 69.538 -47.515 89.120 1.00 59.60 196 ASN C O 1
ATOM 6152 N N . LYS C 1 200 ? 70.215 -46.563 91.037 1.00 58.93 197 LYS C N 1
ATOM 6153 C CA . LYS C 1 200 ? 69.466 -47.489 91.888 1.00 60.48 197 LYS C CA 1
ATOM 6154 C C . LYS C 1 200 ? 67.949 -47.336 91.734 1.00 59.69 197 LYS C C 1
ATOM 6155 O O . LYS C 1 200 ? 67.228 -48.333 91.719 1.00 60.29 197 LYS C O 1
ATOM 6161 N N . LEU C 1 201 ? 67.468 -46.100 91.608 1.00 58.49 198 LEU C N 1
ATOM 6162 C CA . LEU C 1 201 ? 66.027 -45.851 91.455 1.00 58.67 198 LEU C CA 1
ATOM 6163 C C . LEU C 1 201 ? 65.454 -46.325 90.115 1.00 59.32 198 LEU C C 1
ATOM 6164 O O . LEU C 1 201 ? 64.333 -46.842 90.064 1.00 59.41 198 LEU C O 1
ATOM 6169 N N . ILE C 1 202 ? 66.212 -46.154 89.035 1.00 59.14 199 ILE C N 1
ATOM 6170 C CA . ILE C 1 202 ? 65.730 -46.569 87.715 1.00 59.25 199 ILE C CA 1
ATOM 6171 C C . ILE C 1 202 ? 65.470 -48.086 87.585 1.00 60.68 199 ILE C C 1
ATOM 6172 O O . ILE C 1 202 ? 64.670 -48.505 86.744 1.00 61.29 199 ILE C O 1
ATOM 6177 N N . HIS C 1 203 ? 66.128 -48.901 88.412 1.00 61.16 200 HIS C N 1
ATOM 6178 C CA . HIS C 1 203 ? 65.923 -50.356 88.373 1.00 62.66 200 HIS C CA 1
ATOM 6179 C C . HIS C 1 203 ? 64.652 -50.773 89.109 1.00 61.77 200 HIS C C 1
ATOM 6180 O O . HIS C 1 203 ? 64.235 -51.924 89.030 1.00 63.16 200 HIS C O 1
ATOM 6187 N N . THR C 1 204 ? 64.040 -49.838 89.825 1.00 59.68 201 THR C N 1
ATOM 6188 C CA . THR C 1 204 ? 62.836 -50.128 90.584 1.00 58.45 201 THR C CA 1
ATOM 6189 C C . THR C 1 204 ? 61.607 -49.449 90.013 1.00 56.10 201 THR C C 1
ATOM 6190 O O . THR C 1 204 ? 61.663 -48.799 88.976 1.00 54.85 201 THR C O 1
ATOM 6194 N N . SER C 1 205 ? 60.489 -49.632 90.704 1.00 55.46 202 SER C N 1
ATOM 6195 C CA . SER C 1 205 ? 59.213 -49.042 90.319 1.00 54.04 202 SER C CA 1
ATOM 6196 C C . SER C 1 205 ? 58.668 -48.301 91.537 1.00 52.53 202 SER C C 1
ATOM 6197 O O . SER C 1 205 ? 57.465 -48.084 91.664 1.00 51.38 202 SER C O 1
ATOM 6200 N N . LEU C 1 206 ? 59.583 -47.920 92.429 1.00 52.38 203 LEU C N 1
ATOM 6201 C CA . LEU C 1 206 ? 59.262 -47.205 93.662 1.00 51.64 203 LEU C CA 1
ATOM 6202 C C . LEU C 1 206 ? 59.107 -45.720 93.337 1.00 49.98 203 LEU C C 1
ATOM 6203 O O . LEU C 1 206 ? 59.908 -44.890 93.768 1.00 48.80 203 LEU C O 1
ATOM 6208 N N . TYR C 1 207 ? 58.050 -45.388 92.604 1.00 49.53 204 TYR C N 1
ATOM 6209 C CA . TYR C 1 207 ? 57.814 -44.009 92.209 1.00 48.73 204 TYR C CA 1
ATOM 6210 C C . TYR C 1 207 ? 57.475 -43.138 93.409 1.00 48.25 204 TYR C C 1
ATOM 6211 O O . TYR C 1 207 ? 57.002 -43.631 94.433 1.00 49.21 204 TYR C O 1
ATOM 6220 N N . GLY C 1 208 ? 57.741 -41.840 93.270 1.00 47.17 205 GLY C N 1
ATOM 6221 C CA . GLY C 1 208 ? 57.485 -40.852 94.318 1.00 45.96 205 GLY C CA 1
ATOM 6222 C C . GLY C 1 208 ? 58.484 -39.722 94.174 1.00 45.22 205 GLY C C 1
ATOM 6223 O O . GLY C 1 208 ? 59.100 -39.580 93.122 1.00 44.90 205 GLY C O 1
ATOM 6224 N N . THR C 1 209 ? 58.637 -38.909 95.218 1.00 44.55 206 THR C N 1
ATOM 6225 C CA . THR C 1 209 ? 59.581 -37.795 95.188 1.00 43.71 206 THR C CA 1
ATOM 6226 C C . THR C 1 209 ? 60.637 -38.112 96.242 1.00 43.04 206 THR C C 1
ATOM 6227 O O . THR C 1 209 ? 60.306 -38.581 97.319 1.00 43.45 206 THR C O 1
ATOM 6231 N N . TYR C 1 210 ? 61.901 -37.848 95.934 1.00 42.33 207 TYR C N 1
ATOM 6232 C CA . TYR C 1 210 ? 62.997 -38.136 96.857 1.00 42.19 207 TYR C CA 1
ATOM 6233 C C . TYR C 1 210 ? 64.013 -37.017 97.014 1.00 41.80 207 TYR C C 1
ATOM 6234 O O . TYR C 1 210 ? 64.393 -36.389 96.035 1.00 40.74 207 TYR C O 1
ATOM 6243 N N . HIS C 1 211 ? 64.458 -36.768 98.244 1.00 43.11 208 HIS C N 1
ATOM 6244 C CA . HIS C 1 211 ? 65.466 -35.742 98.464 1.00 43.96 208 HIS C CA 1
ATOM 6245 C C . HIS C 1 211 ? 66.788 -36.483 98.508 1.00 44.40 208 HIS C C 1
ATOM 6246 O O . HIS C 1 211 ? 66.937 -37.418 99.283 1.00 45.15 208 HIS C O 1
ATOM 6253 N N . VAL C 1 212 ? 67.742 -36.069 97.681 1.00 44.69 209 VAL C N 1
ATOM 6254 C CA . VAL C 1 212 ? 69.048 -36.721 97.636 1.00 46.03 209 VAL C CA 1
ATOM 6255 C C . VAL C 1 212 ? 70.209 -35.728 97.700 1.00 46.55 209 VAL C C 1
ATOM 6256 O O . VAL C 1 212 ? 70.304 -34.811 96.883 1.00 45.43 209 VAL C O 1
ATOM 6260 N N . SER C 1 213 ? 71.096 -35.932 98.671 1.00 48.28 210 SER C N 1
ATOM 6261 C CA . SER C 1 213 ? 72.259 -35.069 98.857 1.00 49.23 210 SER C CA 1
ATOM 6262 C C . SER C 1 213 ? 73.184 -35.705 99.872 1.00 50.63 210 SER C C 1
ATOM 6263 O O . SER C 1 213 ? 72.806 -36.654 100.554 1.00 51.77 210 SER C O 1
ATOM 6266 N N . ASN C 1 214 ? 74.396 -35.186 99.984 1.00 51.17 211 ASN C N 1
ATOM 6267 C CA . ASN C 1 214 ? 75.329 -35.732 100.950 1.00 53.07 211 ASN C CA 1
ATOM 6268 C C . ASN C 1 214 ? 74.825 -35.359 102.336 1.00 53.33 211 ASN C C 1
ATOM 6269 O O . ASN C 1 214 ? 74.122 -34.365 102.501 1.00 52.45 211 ASN C O 1
ATOM 6274 N N . THR C 1 215 ? 75.171 -36.171 103.324 1.00 54.98 212 THR C N 1
ATOM 6275 C CA . THR C 1 215 ? 74.745 -35.931 104.694 1.00 55.88 212 THR C CA 1
ATOM 6276 C C . THR C 1 215 ? 75.631 -34.891 105.378 1.00 55.47 212 THR C C 1
ATOM 6277 O O . THR C 1 215 ? 76.825 -34.789 105.097 1.00 55.62 212 THR C O 1
ATOM 6281 N N . GLY C 1 216 ? 75.028 -34.117 106.271 1.00 55.23 213 GLY C N 1
ATOM 6282 C CA . GLY C 1 216 ? 75.739 -33.079 107.000 1.00 55.07 213 GLY C CA 1
ATOM 6283 C C . GLY C 1 216 ? 75.516 -31.731 106.352 1.00 53.84 213 GLY C C 1
ATOM 6284 O O . GLY C 1 216 ? 74.829 -31.626 105.336 1.00 52.82 213 GLY C O 1
ATOM 6285 N N . SER C 1 217 ? 76.093 -30.690 106.937 1.00 53.76 214 SER C N 1
ATOM 6286 C CA . SER C 1 217 ? 75.938 -29.355 106.387 1.00 53.08 214 SER C CA 1
ATOM 6287 C C . SER C 1 217 ? 77.132 -28.459 106.691 1.00 53.18 214 SER C C 1
ATOM 6288 O O . SER C 1 217 ? 77.991 -28.786 107.512 1.00 53.54 214 SER C O 1
ATOM 6291 N N . CYS C 1 218 ? 77.169 -27.329 105.996 1.00 52.56 215 CYS C N 1
ATOM 6292 C CA . CYS C 1 218 ? 78.220 -26.346 106.142 1.00 52.34 215 CYS C CA 1
ATOM 6293 C C . CYS C 1 218 ? 77.823 -25.128 105.333 1.00 51.25 215 CYS C C 1
ATOM 6294 O O . CYS C 1 218 ? 76.977 -25.215 104.443 1.00 50.76 215 CYS C O 1
ATOM 6297 N N . SER C 1 219 ? 78.426 -23.990 105.644 1.00 50.97 216 SER C N 1
ATOM 6298 C CA . SER C 1 219 ? 78.135 -22.767 104.923 1.00 49.96 216 SER C CA 1
ATOM 6299 C C . SER C 1 219 ? 79.095 -22.724 103.749 1.00 48.74 216 SER C C 1
ATOM 6300 O O . SER C 1 219 ? 80.084 -23.457 103.743 1.00 48.40 216 SER C O 1
ATOM 6303 N N . TRP C 1 220 ? 78.813 -21.886 102.752 1.00 47.73 217 TRP C N 1
ATOM 6304 C CA . TRP C 1 220 ? 79.701 -21.786 101.598 1.00 47.29 217 TRP C CA 1
ATOM 6305 C C . TRP C 1 220 ? 81.122 -21.454 102.056 1.00 47.47 217 TRP C C 1
ATOM 6306 O O . TRP C 1 220 ? 82.101 -21.916 101.472 1.00 45.74 217 TRP C O 1
ATOM 6317 N N . PHE C 1 221 ? 81.210 -20.639 103.100 1.00 48.58 218 PHE C N 1
ATOM 6318 C CA . PHE C 1 221 ? 82.483 -20.226 103.663 1.00 50.04 218 PHE C CA 1
ATOM 6319 C C . PHE C 1 221 ? 83.323 -21.423 104.128 1.00 50.52 218 PHE C C 1
ATOM 6320 O O . PHE C 1 221 ? 84.494 -21.542 103.759 1.00 49.28 218 PHE C O 1
ATOM 6328 N N . GLU C 1 222 ? 82.716 -22.310 104.918 1.00 51.31 219 GLU C N 1
ATOM 6329 C CA . GLU C 1 222 ? 83.408 -23.498 105.426 1.00 52.44 219 GLU C CA 1
ATOM 6330 C C . GLU C 1 222 ? 83.766 -24.427 104.279 1.00 51.81 219 GLU C C 1
ATOM 6331 O O . GLU C 1 222 ? 84.869 -24.959 104.212 1.00 52.11 219 GLU C O 1
ATOM 6337 N N . PHE C 1 223 ? 82.812 -24.610 103.376 1.00 51.46 220 PHE C N 1
ATOM 6338 C CA . PHE C 1 223 ? 82.979 -25.471 102.216 1.00 51.21 220 PHE C CA 1
ATOM 6339 C C . PHE C 1 223 ? 84.139 -25.000 101.334 1.00 50.30 220 PHE C C 1
ATOM 6340 O O . PHE C 1 223 ? 84.879 -25.818 100.780 1.00 49.80 220 PHE C O 1
ATOM 6348 N N . ALA C 1 224 ? 84.319 -23.687 101.238 1.00 49.29 221 ALA C N 1
ATOM 6349 C CA . ALA C 1 224 ? 85.398 -23.129 100.438 1.00 49.10 221 ALA C CA 1
ATOM 6350 C C . ALA C 1 224 ? 86.749 -23.502 101.072 1.00 50.04 221 ALA C C 1
ATOM 6351 O O . ALA C 1 224 ? 87.693 -23.853 100.369 1.00 48.77 221 ALA C O 1
ATOM 6353 N N . LYS C 1 225 ? 86.829 -23.441 102.400 1.00 51.12 222 LYS C N 1
ATOM 6354 C CA . LYS C 1 225 ? 88.062 -23.781 103.102 1.00 52.51 222 LYS C CA 1
ATOM 6355 C C . LYS C 1 225 ? 88.479 -25.222 102.823 1.00 52.93 222 LYS C C 1
ATOM 6356 O O . LYS C 1 225 ? 89.667 -25.501 102.674 1.00 53.75 222 LYS C O 1
ATOM 6362 N N . LYS C 1 226 ? 87.512 -26.137 102.784 1.00 53.24 223 LYS C N 1
ATOM 6363 C CA . LYS C 1 226 ? 87.806 -27.544 102.504 1.00 54.51 223 LYS C CA 1
ATOM 6364 C C . LYS C 1 226 ? 88.372 -27.671 101.103 1.00 53.42 223 LYS C C 1
ATOM 6365 O O . LYS C 1 226 ? 89.425 -28.271 100.897 1.00 53.41 223 LYS C O 1
ATOM 6371 N N . ILE C 1 227 ? 87.648 -27.103 100.141 1.00 51.85 224 ILE C N 1
ATOM 6372 C CA . ILE C 1 227 ? 88.055 -27.137 98.744 1.00 50.93 224 ILE C CA 1
ATOM 6373 C C . ILE C 1 227 ? 89.537 -26.788 98.603 1.00 51.05 224 ILE C C 1
ATOM 6374 O O . ILE C 1 227 ? 90.295 -27.531 97.981 1.00 50.76 224 ILE C O 1
ATOM 6379 N N . PHE C 1 228 ? 89.960 -25.678 99.202 1.00 50.68 225 PHE C N 1
ATOM 6380 C CA . PHE C 1 228 ? 91.360 -25.284 99.110 1.00 51.10 225 PHE C CA 1
ATOM 6381 C C . PHE C 1 228 ? 92.252 -26.205 99.934 1.00 51.86 225 PHE C C 1
ATOM 6382 O O . PHE C 1 228 ? 93.421 -26.397 99.601 1.00 52.73 225 PHE C O 1
ATOM 6390 N N . SER C 1 229 ? 91.700 -26.773 101.002 1.00 51.95 226 SER C N 1
ATOM 6391 C CA . SER C 1 229 ? 92.454 -27.677 101.859 1.00 52.75 226 SER C CA 1
ATOM 6392 C C . SER C 1 229 ? 92.788 -28.951 101.077 1.00 54.44 226 SER C C 1
ATOM 6393 O O . SER C 1 229 ? 93.952 -29.341 100.990 1.00 54.26 226 SER C O 1
ATOM 6396 N N . TYR C 1 230 ? 91.771 -29.590 100.498 1.00 55.57 227 TYR C N 1
ATOM 6397 C CA . TYR C 1 230 ? 92.003 -30.807 99.727 1.00 57.87 227 TYR C CA 1
ATOM 6398 C C . TYR C 1 230 ? 92.782 -30.528 98.442 1.00 58.06 227 TYR C C 1
ATOM 6399 O O . TYR C 1 230 ? 93.493 -31.402 97.939 1.00 59.27 227 TYR C O 1
ATOM 6408 N N . ALA C 1 231 ? 92.643 -29.315 97.917 1.00 57.07 228 ALA C N 1
ATOM 6409 C CA . ALA C 1 231 ? 93.333 -28.923 96.694 1.00 57.23 228 ALA C CA 1
ATOM 6410 C C . ALA C 1 231 ? 94.790 -28.522 96.937 1.00 57.90 228 ALA C C 1
ATOM 6411 O O . ALA C 1 231 ? 95.543 -28.345 95.985 1.00 58.97 228 ALA C O 1
ATOM 6413 N N . ASN C 1 232 ? 95.186 -28.391 98.204 1.00 57.96 229 ASN C N 1
ATOM 6414 C CA . ASN C 1 232 ? 96.558 -27.998 98.566 1.00 58.48 229 ASN C CA 1
ATOM 6415 C C . ASN C 1 232 ? 96.889 -26.611 98.025 1.00 57.26 229 ASN C C 1
ATOM 6416 O O . ASN C 1 232 ? 97.974 -26.381 97.490 1.00 57.33 229 ASN C O 1
ATOM 6421 N N . MET C 1 233 ? 95.941 -25.692 98.171 1.00 56.20 230 MET C N 1
ATOM 6422 C CA . MET C 1 233 ? 96.107 -24.322 97.709 1.00 55.77 230 MET C CA 1
ATOM 6423 C C . MET C 1 233 ? 96.043 -23.380 98.905 1.00 55.36 230 MET C C 1
ATOM 6424 O O . MET C 1 233 ? 95.061 -23.397 99.647 1.00 54.53 230 MET C O 1
ATOM 6429 N N . LYS C 1 234 ? 97.088 -22.576 99.106 1.00 55.72 231 LYS C N 1
ATOM 6430 C CA . LYS C 1 234 ? 97.103 -21.626 100.217 1.00 55.99 231 LYS C CA 1
ATOM 6431 C C . LYS C 1 234 ? 96.328 -20.380 99.810 1.00 55.32 231 LYS C C 1
ATOM 6432 O O . LYS C 1 234 ? 96.896 -19.439 99.262 1.00 56.14 231 LYS C O 1
ATOM 6438 N N . VAL C 1 235 ? 95.028 -20.385 100.080 1.00 55.20 232 VAL C N 1
ATOM 6439 C CA . VAL C 1 235 ? 94.163 -19.260 99.741 1.00 55.08 232 VAL C CA 1
ATOM 6440 C C . VAL C 1 235 ? 93.438 -18.738 100.979 1.00 55.01 232 VAL C C 1
ATOM 6441 O O . VAL C 1 235 ? 92.890 -19.518 101.753 1.00 54.50 232 VAL C O 1
ATOM 6445 N N . ASN C 1 236 ? 93.449 -17.419 101.166 1.00 55.83 233 ASN C N 1
ATOM 6446 C CA . ASN C 1 236 ? 92.778 -16.796 102.303 1.00 56.65 233 ASN C CA 1
ATOM 6447 C C . ASN C 1 236 ? 91.313 -16.615 101.925 1.00 56.04 233 ASN C C 1
ATOM 6448 O O . ASN C 1 236 ? 91.008 -16.154 100.825 1.00 54.87 233 ASN C O 1
ATOM 6453 N N . VAL C 1 237 ? 90.408 -16.982 102.826 1.00 56.07 234 VAL C N 1
ATOM 6454 C CA . VAL C 1 237 ? 88.983 -16.851 102.558 1.00 56.07 234 VAL C CA 1
ATOM 6455 C C . VAL C 1 237 ? 88.316 -15.934 103.572 1.00 56.33 234 VAL C C 1
ATOM 6456 O O . VAL C 1 237 ? 88.337 -16.203 104.777 1.00 57.09 234 VAL C O 1
ATOM 6460 N N . LEU C 1 238 ? 87.729 -14.847 103.078 1.00 55.82 235 LEU C N 1
ATOM 6461 C CA . LEU C 1 238 ? 87.053 -13.883 103.939 1.00 55.48 235 LEU C CA 1
ATOM 6462 C C . LEU C 1 238 ? 85.558 -14.153 103.996 1.00 54.03 235 LEU C C 1
ATOM 6463 O O . LEU C 1 238 ? 84.926 -14.376 102.965 1.00 52.97 235 LEU C O 1
ATOM 6468 N N . PRO C 1 239 ? 84.991 -14.146 105.211 1.00 53.74 236 PRO C N 1
ATOM 6469 C CA . PRO C 1 239 ? 83.568 -14.380 105.412 1.00 53.57 236 PRO C CA 1
ATOM 6470 C C . PRO C 1 239 ? 82.755 -13.118 105.128 1.00 53.36 236 PRO C C 1
ATOM 6471 O O . PRO C 1 239 ? 83.146 -12.024 105.524 1.00 53.81 236 PRO C O 1
ATOM 6475 N N . VAL C 1 240 ? 81.628 -13.283 104.448 1.00 52.77 237 VAL C N 1
ATOM 6476 C CA . VAL C 1 240 ? 80.762 -12.163 104.102 1.00 52.70 237 VAL C CA 1
ATOM 6477 C C . VAL C 1 240 ? 79.299 -12.551 104.262 1.00 51.72 237 VAL C C 1
ATOM 6478 O O . VAL C 1 240 ? 78.957 -13.722 104.177 1.00 51.11 237 VAL C O 1
ATOM 6482 N N . SER C 1 241 ? 78.440 -11.568 104.518 1.00 52.02 238 SER C N 1
ATOM 6483 C CA . SER C 1 241 ? 77.015 -11.828 104.690 1.00 51.68 238 SER C CA 1
ATOM 6484 C C . SER C 1 241 ? 76.312 -11.789 103.352 1.00 51.48 238 SER C C 1
ATOM 6485 O O . SER C 1 241 ? 76.893 -11.386 102.347 1.00 50.91 238 SER C O 1
ATOM 6488 N N . THR C 1 242 ? 75.045 -12.193 103.357 1.00 52.08 239 THR C N 1
ATOM 6489 C CA . THR C 1 242 ? 74.232 -12.204 102.157 1.00 51.99 239 THR C CA 1
ATOM 6490 C C . THR C 1 242 ? 74.052 -10.775 101.652 1.00 54.13 239 THR C C 1
ATOM 6491 O O . THR C 1 242 ? 74.111 -10.533 100.451 1.00 54.30 239 THR C O 1
ATOM 6495 N N . GLU C 1 243 ? 73.837 -9.832 102.570 1.00 56.60 240 GLU C N 1
ATOM 6496 C CA . GLU C 1 243 ? 73.660 -8.428 102.194 1.00 59.76 240 GLU C CA 1
ATOM 6497 C C . GLU C 1 243 ? 74.876 -7.955 101.411 1.00 59.66 240 GLU C C 1
ATOM 6498 O O . GLU C 1 243 ? 74.760 -7.500 100.278 1.00 60.28 240 GLU C O 1
ATOM 6504 N N . GLU C 1 244 ? 76.042 -8.071 102.043 1.00 59.28 241 GLU C N 1
ATOM 6505 C CA . GLU C 1 244 ? 77.311 -7.659 101.449 1.00 59.56 241 GLU C CA 1
ATOM 6506 C C . GLU C 1 244 ? 77.627 -8.305 100.108 1.00 57.99 241 GLU C C 1
ATOM 6507 O O . GLU C 1 244 ? 78.278 -7.690 99.267 1.00 58.50 241 GLU C O 1
ATOM 6513 N N . PHE C 1 245 ? 77.176 -9.536 99.902 1.00 56.27 242 PHE C N 1
ATOM 6514 C CA . PHE C 1 245 ? 77.447 -10.231 98.646 1.00 55.25 242 PHE C CA 1
ATOM 6515 C C . PHE C 1 245 ? 76.528 -9.705 97.536 1.00 54.98 242 PHE C C 1
ATOM 6516 O O . PHE C 1 245 ? 76.872 -9.745 96.358 1.00 55.07 242 PHE C O 1
ATOM 6524 N N . GLY C 1 246 ? 75.361 -9.210 97.930 1.00 54.98 243 GLY C N 1
ATOM 6525 C CA . GLY C 1 246 ? 74.382 -8.652 97.000 1.00 54.92 243 GLY C CA 1
ATOM 6526 C C . GLY C 1 246 ? 73.892 -9.480 95.824 1.00 53.42 243 GLY C C 1
ATOM 6527 O O . GLY C 1 246 ? 73.837 -8.983 94.704 1.00 53.31 243 GLY C O 1
ATOM 6528 N N . ALA C 1 247 ? 73.534 -10.735 96.055 1.00 52.35 244 ALA C N 1
ATOM 6529 C CA . ALA C 1 247 ? 73.035 -11.567 94.963 1.00 52.08 244 ALA C CA 1
ATOM 6530 C C . ALA C 1 247 ? 71.645 -11.027 94.586 1.00 53.01 244 ALA C C 1
ATOM 6531 O O . ALA C 1 247 ? 70.896 -10.558 95.451 1.00 53.91 244 ALA C O 1
ATOM 6533 N N . ALA C 1 248 ? 71.309 -11.073 93.303 1.00 52.82 245 ALA C N 1
ATOM 6534 C CA . ALA C 1 248 ? 70.018 -10.575 92.838 1.00 53.24 245 ALA C CA 1
ATOM 6535 C C . ALA C 1 248 ? 68.839 -11.454 93.246 1.00 53.04 245 ALA C C 1
ATOM 6536 O O . ALA C 1 248 ? 67.733 -10.952 93.461 1.00 54.94 245 ALA C O 1
ATOM 6538 N N . ALA C 1 249 ? 69.070 -12.757 93.361 1.00 51.54 246 ALA C N 1
ATOM 6539 C CA . ALA C 1 249 ? 68.004 -13.684 93.734 1.00 51.22 246 ALA C CA 1
ATOM 6540 C C . ALA C 1 249 ? 68.017 -14.095 95.200 1.00 50.82 246 ALA C C 1
ATOM 6541 O O . ALA C 1 249 ? 69.074 -14.303 95.794 1.00 50.24 246 ALA C O 1
ATOM 6543 N N . ALA C 1 250 ? 66.821 -14.209 95.775 1.00 51.75 247 ALA C N 1
ATOM 6544 C CA . ALA C 1 250 ? 66.678 -14.611 97.161 1.00 51.60 247 ALA C CA 1
ATOM 6545 C C . ALA C 1 250 ? 67.358 -15.970 97.249 1.00 50.40 247 ALA C C 1
ATOM 6546 O O . ALA C 1 250 ? 67.340 -16.752 96.296 1.00 49.96 247 ALA C O 1
ATOM 6548 N N . ARG C 1 251 ? 67.945 -16.259 98.394 1.00 49.94 248 ARG C N 1
ATOM 6549 C CA . ARG C 1 251 ? 68.630 -17.502 98.565 1.00 48.61 248 ARG C CA 1
ATOM 6550 C C . ARG C 1 251 ? 68.168 -18.090 99.895 1.00 48.02 248 ARG C C 1
ATOM 6551 O O . ARG C 1 251 ? 67.750 -17.350 100.785 1.00 48.37 248 ARG C O 1
ATOM 6559 N N . PRO C 1 252 ? 68.222 -19.419 100.040 1.00 46.70 249 PRO C N 1
ATOM 6560 C CA . PRO C 1 252 ? 67.791 -19.977 101.314 1.00 46.80 249 PRO C CA 1
ATOM 6561 C C . PRO C 1 252 ? 68.863 -19.878 102.407 1.00 47.51 249 PRO C C 1
ATOM 6562 O O . PRO C 1 252 ? 70.067 -19.929 102.119 1.00 46.16 249 PRO C O 1
ATOM 6566 N N . LYS C 1 253 ? 68.417 -19.726 103.651 1.00 48.23 250 LYS C N 1
ATOM 6567 C CA . LYS C 1 253 ? 69.326 -19.638 104.780 1.00 49.00 250 LYS C CA 1
ATOM 6568 C C . LYS C 1 253 ? 69.808 -21.054 105.090 1.00 49.13 250 LYS C C 1
ATOM 6569 O O . LYS C 1 253 ? 70.937 -21.255 105.538 1.00 49.17 250 LYS C O 1
ATOM 6575 N N . TYR C 1 254 ? 68.933 -22.028 104.836 1.00 49.82 251 TYR C N 1
ATOM 6576 C CA . TYR C 1 254 ? 69.235 -23.434 105.066 1.00 49.63 2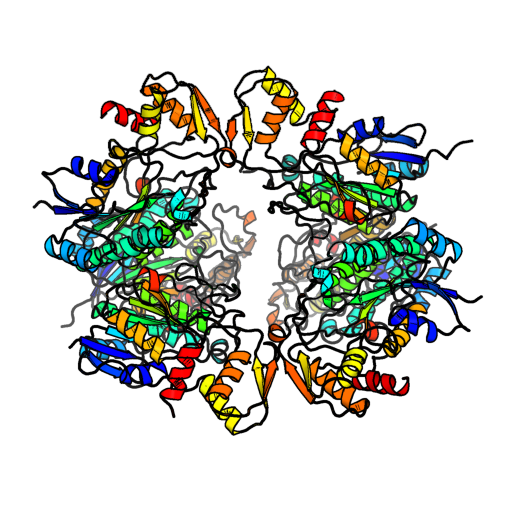51 TYR C CA 1
ATOM 6577 C C . TYR C 1 254 ? 68.828 -24.339 103.900 1.00 48.87 251 TYR C C 1
ATOM 6578 O O . TYR C 1 254 ? 67.644 -24.593 103.686 1.00 48.59 251 TYR C O 1
ATOM 6587 N N . SER C 1 255 ? 69.818 -24.806 103.141 1.00 48.64 252 SER C N 1
ATOM 6588 C CA . SER C 1 255 ? 69.574 -25.700 102.010 1.00 48.08 252 SER C CA 1
ATOM 6589 C C . SER C 1 255 ? 69.777 -27.116 102.526 1.00 49.27 252 SER C C 1
ATOM 6590 O O . SER C 1 255 ? 70.774 -27.772 102.203 1.00 49.48 252 SER C O 1
ATOM 6593 N N . ILE C 1 256 ? 68.835 -27.580 103.340 1.00 50.53 253 ILE C N 1
ATOM 6594 C CA . ILE C 1 256 ? 68.918 -28.916 103.912 1.00 52.04 253 ILE C CA 1
ATOM 6595 C C . ILE C 1 256 ? 67.609 -29.685 103.804 1.00 53.10 253 ILE C C 1
ATOM 6596 O O . ILE C 1 256 ? 66.533 -29.122 104.001 1.00 53.14 253 ILE C O 1
ATOM 6601 N N . PHE C 1 257 ? 67.713 -30.974 103.480 1.00 54.66 254 PHE C N 1
ATOM 6602 C CA . PHE C 1 257 ? 66.544 -31.837 103.348 1.00 56.01 254 PHE C CA 1
ATOM 6603 C C . PHE C 1 257 ? 66.564 -32.932 104.401 1.00 57.83 254 PHE C C 1
ATOM 6604 O O . PHE C 1 257 ? 67.572 -33.153 105.079 1.00 57.95 254 PHE C O 1
ATOM 6612 N N . GLN C 1 258 ? 65.436 -33.633 104.500 1.00 59.16 255 GLN C N 1
ATOM 6613 C CA . GLN C 1 258 ? 65.280 -34.757 105.407 1.00 60.91 255 GLN C CA 1
ATOM 6614 C C . GLN C 1 258 ? 65.184 -35.903 104.409 1.00 61.80 255 GLN C C 1
ATOM 6615 O O . GLN C 1 258 ? 64.382 -35.845 103.477 1.00 61.99 255 GLN C O 1
ATOM 6621 N N . HIS C 1 259 ? 66.009 -36.926 104.577 1.00 63.48 256 HIS C N 1
ATOM 6622 C CA . HIS C 1 259 ? 66.004 -38.056 103.656 1.00 64.24 256 HIS C CA 1
ATOM 6623 C C . HIS C 1 259 ? 65.081 -39.188 104.105 1.00 64.78 256 HIS C C 1
ATOM 6624 O O . HIS C 1 259 ? 65.539 -40.292 104.396 1.00 67.04 256 HIS C O 1
ATOM 6631 N N . ASN C 1 260 ? 63.778 -38.924 104.129 1.00 63.51 257 ASN C N 1
ATOM 6632 C CA . ASN C 1 260 ? 62.804 -39.933 104.549 1.00 63.84 257 ASN C CA 1
ATOM 6633 C C . ASN C 1 260 ? 62.536 -41.033 103.525 1.00 62.65 257 ASN C C 1
ATOM 6634 O O . ASN C 1 260 ? 62.592 -42.210 103.866 1.00 64.16 257 ASN C O 1
ATOM 6639 N N . MET C 1 261 ? 62.246 -40.658 102.281 1.00 60.32 258 MET C N 1
ATOM 6640 C CA . MET C 1 261 ? 61.970 -41.648 101.227 1.00 59.54 258 MET C CA 1
ATOM 6641 C C . MET C 1 261 ? 63.090 -42.675 100.993 1.00 59.16 258 MET C C 1
ATOM 6642 O O . MET C 1 261 ? 62.801 -43.837 100.704 1.00 59.73 258 MET C O 1
ATOM 6647 N N . LEU C 1 262 ? 64.351 -42.259 101.095 1.00 57.93 259 LEU C N 1
ATOM 6648 C CA . LEU C 1 262 ? 65.457 -43.200 100.901 1.00 58.05 259 LEU C CA 1
ATOM 6649 C C . LEU C 1 262 ? 65.403 -44.254 102.001 1.00 59.46 259 LEU C C 1
ATOM 6650 O O . LEU C 1 262 ? 65.470 -45.458 101.734 1.00 59.89 259 LEU C O 1
ATOM 6655 N N . ARG C 1 263 ? 65.271 -43.789 103.240 1.00 59.63 260 ARG C N 1
ATOM 6656 C CA . ARG C 1 263 ? 65.202 -44.681 104.385 1.00 61.29 260 ARG C CA 1
ATOM 6657 C C . ARG C 1 263 ? 63.953 -45.552 104.259 1.00 61.81 260 ARG C C 1
ATOM 6658 O O . ARG C 1 263 ? 64.035 -46.776 104.331 1.00 62.77 260 ARG C O 1
ATOM 6666 N N . LEU C 1 264 ? 62.806 -44.911 104.040 1.00 60.70 261 LEU C N 1
ATOM 6667 C CA . LEU C 1 264 ? 61.535 -45.624 103.900 1.00 61.41 261 LEU C CA 1
ATOM 6668 C C . LEU C 1 264 ? 61.491 -46.639 102.755 1.00 61.84 261 LEU C C 1
ATOM 6669 O O . LEU C 1 264 ? 60.763 -47.622 102.846 1.00 62.83 261 LEU C O 1
ATOM 6674 N N . ASN C 1 265 ? 62.244 -46.412 101.680 1.00 61.68 262 ASN C N 1
ATOM 6675 C CA . ASN C 1 265 ? 62.235 -47.359 100.554 1.00 62.90 262 ASN C CA 1
ATOM 6676 C C . ASN C 1 265 ? 63.444 -48.304 100.504 1.00 63.94 262 ASN C C 1
ATOM 6677 O O . ASN C 1 265 ? 63.803 -48.819 99.446 1.00 63.72 262 ASN C O 1
ATOM 6682 N N . GLY C 1 266 ? 64.063 -48.520 101.659 1.00 65.05 263 GLY C N 1
ATOM 6683 C CA . GLY C 1 266 ? 65.211 -49.410 101.774 1.00 66.79 263 GLY C CA 1
ATOM 6684 C C . GLY C 1 266 ? 66.512 -49.052 101.079 1.00 66.73 263 GLY C C 1
ATOM 6685 O O . GLY C 1 266 ? 67.318 -49.943 100.799 1.00 67.91 263 GLY C O 1
ATOM 6686 N N . PHE C 1 267 ? 66.739 -47.777 100.784 1.00 65.50 264 PHE C N 1
ATOM 6687 C CA . PHE C 1 267 ? 67.988 -47.396 100.127 1.00 65.52 264 PHE C CA 1
ATOM 6688 C C . PHE C 1 267 ? 69.025 -46.998 101.160 1.00 66.09 264 PHE C C 1
ATOM 6689 O O . PHE C 1 267 ? 68.691 -46.504 102.234 1.00 65.25 264 PHE C O 1
ATOM 6697 N N . LEU C 1 268 ? 70.289 -47.209 100.815 1.00 67.75 265 LEU C N 1
ATOM 6698 C CA . LEU C 1 268 ? 71.394 -46.880 101.703 1.00 68.93 265 LEU C CA 1
ATOM 6699 C C . LEU C 1 268 ? 71.532 -45.367 101.892 1.00 67.55 265 LEU C C 1
ATOM 6700 O O . LEU C 1 268 ? 71.248 -44.578 100.984 1.00 65.69 265 LEU C O 1
ATOM 6705 N N . GLN C 1 269 ? 71.970 -44.978 103.083 1.00 68.19 266 GLN C N 1
ATOM 6706 C CA . GLN C 1 269 ? 72.167 -43.576 103.423 1.00 67.47 266 GLN C CA 1
ATOM 6707 C C . GLN C 1 269 ? 73.324 -42.986 102.601 1.00 66.36 266 GLN C C 1
ATOM 6708 O O . GLN C 1 269 ? 74.335 -43.652 102.368 1.00 67.55 266 GLN C O 1
ATOM 6714 N N . MET C 1 270 ? 73.166 -41.739 102.164 1.00 64.16 267 MET C N 1
ATOM 6715 C CA . MET C 1 270 ? 74.191 -41.049 101.377 1.00 62.91 267 MET C CA 1
ATOM 6716 C C . MET C 1 270 ? 75.436 -40.778 102.219 1.00 62.35 267 MET C C 1
ATOM 6717 O O . MET C 1 270 ? 75.357 -40.689 103.442 1.00 62.16 267 MET C O 1
ATOM 6722 N N . PRO C 1 271 ? 76.599 -40.663 101.566 1.00 61.76 268 PRO C N 1
ATOM 6723 C CA . PRO C 1 271 ? 77.830 -40.381 102.304 1.00 61.54 268 PRO C CA 1
ATOM 6724 C C . PRO C 1 271 ? 77.873 -38.907 102.702 1.00 59.36 268 PRO C C 1
ATOM 6725 O O . PRO C 1 271 ? 77.162 -38.094 102.114 1.00 57.05 268 PRO C O 1
ATOM 6729 N N . SER C 1 272 ? 78.696 -38.563 103.689 1.00 59.54 269 SER C N 1
ATOM 6730 C CA . SER C 1 272 ? 78.801 -37.175 104.141 1.00 57.98 269 SER C CA 1
ATOM 6731 C C . SER C 1 272 ? 79.350 -36.305 103.023 1.00 56.97 269 SER C C 1
ATOM 6732 O O . SER C 1 272 ? 79.953 -36.811 102.075 1.00 56.97 269 SER C O 1
ATOM 6735 N N . TRP C 1 273 ? 79.154 -34.995 103.135 1.00 55.81 270 TRP C N 1
ATOM 6736 C CA . TRP C 1 273 ? 79.645 -34.080 102.109 1.00 55.22 270 TRP C CA 1
ATOM 6737 C C . TRP C 1 273 ? 81.181 -34.090 102.041 1.00 56.48 270 TRP C C 1
ATOM 6738 O O . TRP C 1 273 ? 81.746 -33.865 100.972 1.00 56.40 270 TRP C O 1
ATOM 6749 N N . GLU C 1 274 ? 81.859 -34.345 103.164 1.00 57.97 271 GLU C N 1
ATOM 6750 C CA . GLU C 1 274 ? 83.327 -34.382 103.140 1.00 59.36 271 GLU C CA 1
ATOM 6751 C C . GLU C 1 274 ? 83.738 -35.508 102.196 1.00 60.24 271 GLU C C 1
ATOM 6752 O O . GLU C 1 274 ? 84.468 -35.289 101.229 1.00 59.96 271 GLU C O 1
ATOM 6758 N N . GLU C 1 275 ? 83.240 -36.708 102.488 1.00 61.37 272 GLU C N 1
ATOM 6759 C CA . GLU C 1 275 ? 83.524 -37.909 101.697 1.00 62.32 272 GLU C CA 1
ATOM 6760 C C . GLU C 1 275 ? 83.247 -37.698 100.219 1.00 61.45 272 GLU C C 1
ATOM 6761 O O . GLU C 1 275 ? 83.978 -38.200 99.365 1.00 61.77 272 GLU C O 1
ATOM 6767 N N . GLY C 1 276 ? 82.181 -36.964 99.921 1.00 60.62 273 GLY C N 1
ATOM 6768 C CA . GLY C 1 276 ? 81.808 -36.685 98.541 1.00 60.28 273 GLY C CA 1
ATOM 6769 C C . GLY C 1 276 ? 82.853 -35.820 97.869 1.00 59.88 273 GLY C C 1
ATOM 6770 O O . GLY C 1 276 ? 83.200 -36.038 96.709 1.00 59.76 273 GLY C O 1
ATOM 6771 N N . LEU C 1 277 ? 83.355 -34.838 98.611 1.00 59.98 274 LEU C N 1
ATOM 6772 C CA . LEU C 1 277 ? 84.369 -33.926 98.104 1.00 59.97 274 LEU C CA 1
ATOM 6773 C C . LEU C 1 277 ? 85.737 -34.618 98.071 1.00 62.25 274 LEU C C 1
ATOM 6774 O O . LEU C 1 277 ? 86.599 -34.253 97.278 1.00 62.27 274 LEU C O 1
ATOM 6779 N N . GLU C 1 278 ? 85.936 -35.611 98.936 1.00 64.64 275 GLU C N 1
ATOM 6780 C CA . GLU C 1 278 ? 87.205 -36.335 98.968 1.00 67.50 275 GLU C CA 1
ATOM 6781 C C . GLU C 1 278 ? 87.340 -37.114 97.678 1.00 67.77 275 GLU C C 1
ATOM 6782 O O . GLU C 1 278 ? 88.418 -37.142 97.081 1.00 68.27 275 GLU C O 1
ATOM 6788 N N . ARG C 1 279 ? 86.238 -37.738 97.244 1.00 66.99 276 ARG C N 1
ATOM 6789 C CA . ARG C 1 279 ? 86.248 -38.530 96.016 1.00 67.47 276 ARG C CA 1
ATOM 6790 C C . ARG C 1 279 ? 86.250 -37.635 94.770 1.00 65.70 276 ARG C C 1
ATOM 6791 O O . ARG C 1 279 ? 86.570 -38.091 93.673 1.00 66.96 276 ARG C O 1
ATOM 6799 N N . PHE C 1 280 ? 85.909 -36.362 94.940 1.00 63.22 277 PHE C N 1
ATOM 6800 C CA . PHE C 1 280 ? 85.912 -35.428 93.818 1.00 61.88 277 PHE C CA 1
ATOM 6801 C C . PHE C 1 280 ? 87.343 -35.183 93.336 1.00 61.54 277 PHE C C 1
ATOM 6802 O O . PHE C 1 280 ? 87.613 -35.210 92.138 1.00 60.74 277 PHE C O 1
ATOM 6810 N N . PHE C 1 281 ? 88.251 -34.928 94.273 1.00 61.84 278 PHE C N 1
ATOM 6811 C CA . PHE C 1 281 ? 89.649 -34.684 93.921 1.00 63.52 278 PHE C CA 1
ATOM 6812 C C . PHE C 1 281 ? 90.379 -35.942 93.463 1.00 65.99 278 PHE C C 1
ATOM 6813 O O . PHE C 1 281 ? 91.312 -35.851 92.670 1.00 67.30 278 PHE C O 1
ATOM 6821 N N . ILE C 1 282 ? 89.967 -37.110 93.951 1.00 67.66 279 ILE C N 1
ATOM 6822 C CA . ILE C 1 282 ? 90.617 -38.349 93.544 1.00 70.58 279 ILE C CA 1
ATOM 6823 C C . ILE C 1 282 ? 90.285 -38.628 92.087 1.00 71.75 279 ILE C C 1
ATOM 6824 O O . ILE C 1 282 ? 91.093 -39.197 91.355 1.00 74.02 279 ILE C O 1
ATOM 6829 N N . GLU C 1 283 ? 89.101 -38.201 91.666 1.00 71.11 280 GLU C N 1
ATOM 6830 C CA . GLU C 1 283 ? 88.653 -38.413 90.297 1.00 72.03 280 GLU C CA 1
ATOM 6831 C C . GLU C 1 283 ? 88.924 -37.251 89.335 1.00 71.48 280 GLU C C 1
ATOM 6832 O O . GLU C 1 283 ? 88.386 -37.235 88.230 1.00 71.86 280 GLU C O 1
ATOM 6838 N N . THR C 1 284 ? 89.760 -36.291 89.730 1.00 70.91 281 THR C N 1
ATOM 6839 C CA . THR C 1 284 ? 90.061 -35.151 88.850 1.00 70.47 281 THR C CA 1
ATOM 6840 C C . THR C 1 284 ? 91.549 -34.799 88.822 1.00 70.86 281 THR C C 1
ATOM 6841 O O . THR C 1 284 ? 92.206 -34.735 89.858 1.00 70.94 281 THR C O 1
ATOM 6845 N N . ASN D 1 2 ? 36.094 10.792 165.645 1.00 100.29 -1 ASN D N 1
ATOM 6846 C CA . ASN D 1 2 ? 35.697 9.486 165.048 1.00 98.57 -1 ASN D CA 1
ATOM 6847 C C . ASN D 1 2 ? 35.918 9.522 163.523 1.00 96.15 -1 ASN D C 1
ATOM 6848 O O . ASN D 1 2 ? 35.833 10.585 162.900 1.00 95.47 -1 ASN D O 1
ATOM 6853 N N . ALA D 1 3 ? 36.200 8.356 162.936 1.00 94.56 0 ALA D N 1
ATOM 6854 C CA . ALA D 1 3 ? 36.452 8.226 161.489 1.00 91.91 0 ALA D CA 1
ATOM 6855 C C . ALA D 1 3 ? 35.225 8.457 160.596 1.00 89.30 0 ALA D C 1
ATOM 6856 O O . ALA D 1 3 ? 34.136 7.947 160.870 1.00 88.89 0 ALA D O 1
ATOM 6858 N N . MET D 1 4 ? 35.418 9.216 159.516 1.00 87.31 1 MET D N 1
ATOM 6859 C CA . MET D 1 4 ? 34.337 9.513 158.578 1.00 84.91 1 MET D CA 1
ATOM 6860 C C . MET D 1 4 ? 34.037 8.319 157.678 1.00 81.94 1 MET D C 1
ATOM 6861 O O . MET D 1 4 ? 34.943 7.697 157.122 1.00 81.11 1 MET D O 1
ATOM 6866 N N . LYS D 1 5 ? 32.752 8.030 157.524 1.00 79.76 2 LYS D N 1
ATOM 6867 C CA . LYS D 1 5 ? 32.294 6.922 156.703 1.00 77.46 2 LYS D CA 1
ATOM 6868 C C . LYS D 1 5 ? 32.349 7.282 155.217 1.00 75.03 2 LYS D C 1
ATOM 6869 O O . LYS D 1 5 ? 32.047 8.418 154.837 1.00 74.10 2 LYS D O 1
ATOM 6875 N N . GLU D 1 6 ? 32.737 6.318 154.380 1.00 73.17 3 GLU D N 1
ATOM 6876 C CA . GLU D 1 6 ? 32.817 6.553 152.939 1.00 71.27 3 GLU D CA 1
ATOM 6877 C C . GLU D 1 6 ? 31.418 6.528 152.335 1.00 69.13 3 GLU D C 1
ATOM 6878 O O . GLU D 1 6 ? 30.664 5.572 152.517 1.00 68.93 3 GLU D O 1
ATOM 6884 N N . ARG D 1 7 ? 31.081 7.595 151.623 1.00 67.30 4 ARG D N 1
ATOM 6885 C CA . ARG D 1 7 ? 29.785 7.728 150.976 1.00 65.71 4 ARG D CA 1
ATOM 6886 C C . ARG D 1 7 ? 29.795 6.983 149.646 1.00 62.72 4 ARG D C 1
ATOM 6887 O O . ARG D 1 7 ? 30.608 7.269 148.768 1.00 60.95 4 ARG D O 1
ATOM 6895 N N . VAL D 1 8 ? 28.886 6.020 149.514 1.00 60.93 5 VAL D N 1
ATOM 6896 C CA . VAL D 1 8 ? 28.786 5.219 148.305 1.00 58.65 5 VAL D CA 1
ATOM 6897 C C . VAL D 1 8 ? 27.400 5.267 147.675 1.00 57.20 5 VAL D C 1
ATOM 6898 O O . VAL D 1 8 ? 26.387 5.227 148.375 1.00 57.49 5 VAL D O 1
ATOM 6902 N N . ILE D 1 9 ? 27.364 5.363 146.350 1.00 54.92 6 ILE D N 1
ATOM 6903 C CA . ILE D 1 9 ? 26.106 5.395 145.613 1.00 54.08 6 ILE D CA 1
ATOM 6904 C C . ILE D 1 9 ? 26.001 4.112 144.816 1.00 52.54 6 ILE D C 1
ATOM 6905 O O . ILE D 1 9 ? 26.989 3.650 144.242 1.00 51.71 6 ILE D O 1
ATOM 6910 N N . ILE D 1 10 ? 24.807 3.530 144.797 1.00 51.84 7 ILE D N 1
ATOM 6911 C CA . ILE D 1 10 ? 24.572 2.298 144.065 1.00 50.83 7 ILE D CA 1
ATOM 6912 C C . ILE D 1 10 ? 23.432 2.527 143.088 1.00 51.03 7 ILE D C 1
ATOM 6913 O O . ILE D 1 10 ? 22.309 2.849 143.488 1.00 51.48 7 ILE D O 1
ATOM 6918 N N . THR D 1 11 ? 23.736 2.384 141.803 1.00 50.41 8 THR D N 1
ATOM 6919 C CA . THR D 1 11 ? 22.750 2.564 140.749 1.00 50.50 8 THR D CA 1
ATOM 6920 C C . THR D 1 11 ? 22.196 1.187 140.416 1.00 50.95 8 THR D C 1
ATOM 6921 O O . THR D 1 11 ? 22.929 0.206 140.460 1.00 50.35 8 THR D O 1
ATOM 6925 N N . GLY D 1 12 ? 20.911 1.113 140.081 1.00 52.21 9 GLY D N 1
ATOM 6926 C CA . GLY D 1 12 ? 20.283 -0.165 139.759 1.00 52.91 9 GLY D CA 1
ATOM 6927 C C . GLY D 1 12 ? 20.334 -1.027 141.006 1.00 54.03 9 GLY D C 1
ATOM 6928 O O . GLY D 1 12 ? 20.736 -2.192 140.955 1.00 53.66 9 GLY D O 1
ATOM 6929 N N . ALA D 1 13 ? 19.912 -0.437 142.125 1.00 55.37 10 ALA D N 1
ATOM 6930 C CA . ALA D 1 13 ? 19.905 -1.105 143.432 1.00 56.42 10 ALA D CA 1
ATOM 6931 C C . ALA D 1 13 ? 18.917 -2.260 143.607 1.00 57.93 10 ALA D C 1
ATOM 6932 O O . ALA D 1 13 ? 19.053 -3.030 144.553 1.00 58.70 10 ALA D O 1
ATOM 6934 N N . ASN D 1 14 ? 17.921 -2.382 142.731 1.00 58.73 11 ASN D N 1
ATOM 6935 C CA . ASN D 1 14 ? 16.948 -3.481 142.850 1.00 60.50 11 ASN D CA 1
ATOM 6936 C C . ASN D 1 14 ? 17.278 -4.722 142.001 1.00 60.04 11 ASN D C 1
ATOM 6937 O O . ASN D 1 14 ? 16.430 -5.600 141.831 1.00 61.28 11 ASN D O 1
ATOM 6942 N N . GLY D 1 15 ? 18.505 -4.798 141.486 1.00 58.21 12 GLY D N 1
ATOM 6943 C CA . GLY D 1 15 ? 18.931 -5.940 140.670 1.00 57.98 12 GLY D CA 1
ATOM 6944 C C . GLY D 1 15 ? 19.628 -6.949 141.557 1.00 58.46 12 GLY D C 1
ATOM 6945 O O . GLY D 1 15 ? 19.542 -6.848 142.770 1.00 58.20 12 GLY D O 1
ATOM 6946 N N . GLN D 1 16 ? 20.315 -7.925 140.964 1.00 59.65 13 GLN D N 1
ATOM 6947 C CA . GLN D 1 16 ? 21.028 -8.939 141.755 1.00 60.98 13 GLN D CA 1
ATOM 6948 C C . GLN D 1 16 ? 22.081 -8.296 142.643 1.00 60.39 13 GLN D C 1
ATOM 6949 O O . GLN D 1 16 ? 22.017 -8.429 143.866 1.00 61.89 13 GLN D O 1
ATOM 6955 N N . LEU D 1 17 ? 23.061 -7.625 142.035 1.00 58.86 14 LEU D N 1
ATOM 6956 C CA . LEU D 1 17 ? 24.112 -6.971 142.813 1.00 58.71 14 LEU D CA 1
ATOM 6957 C C . LEU D 1 17 ? 23.533 -5.899 143.700 1.00 58.80 14 LEU D C 1
ATOM 6958 O O . LEU D 1 17 ? 23.582 -6.001 144.917 1.00 60.00 14 LEU D O 1
ATOM 6963 N N . GLY D 1 18 ? 22.977 -4.869 143.084 1.00 58.56 15 GLY D N 1
ATOM 6964 C CA . GLY D 1 18 ? 22.392 -3.774 143.831 1.00 59.57 15 GLY D CA 1
ATOM 6965 C C . GLY D 1 18 ? 21.711 -4.222 145.109 1.00 61.27 15 GLY D C 1
ATOM 6966 O O . GLY D 1 18 ? 22.037 -3.748 146.191 1.00 61.09 15 GLY D O 1
ATOM 6967 N N . LYS D 1 19 ? 20.785 -5.165 144.978 1.00 62.94 16 LYS D N 1
ATOM 6968 C CA . LYS D 1 19 ? 20.035 -5.679 146.115 1.00 65.10 16 LYS D CA 1
ATOM 6969 C C . LYS D 1 19 ? 20.936 -6.414 147.111 1.00 65.66 16 LYS D C 1
ATOM 6970 O O . LYS D 1 19 ? 20.902 -6.124 148.305 1.00 66.69 16 LYS D O 1
ATOM 6976 N N . GLN D 1 20 ? 21.756 -7.345 146.630 1.00 65.53 17 GLN D N 1
ATOM 6977 C CA . GLN D 1 20 ? 22.643 -8.092 147.526 1.00 66.59 17 GLN D CA 1
ATOM 6978 C C . GLN D 1 20 ? 23.895 -7.317 147.936 1.00 66.15 17 GLN D C 1
ATOM 6979 O O . GLN D 1 20 ? 24.435 -7.526 149.018 1.00 66.49 17 GLN D O 1
ATOM 6985 N N . LEU D 1 21 ? 24.359 -6.427 147.072 1.00 65.90 18 LEU D N 1
ATOM 6986 C CA . LEU D 1 21 ? 25.536 -5.626 147.367 1.00 65.94 18 LEU D CA 1
ATOM 6987 C C . LEU D 1 21 ? 25.146 -4.643 148.461 1.00 67.58 18 LEU D C 1
ATOM 6988 O O . LEU D 1 21 ? 25.958 -4.262 149.303 1.00 68.65 18 LEU D O 1
ATOM 6993 N N . GLN D 1 22 ? 23.874 -4.261 148.446 1.00 68.74 19 GLN D N 1
ATOM 6994 C CA . GLN D 1 22 ? 23.317 -3.325 149.408 1.00 69.81 19 GLN D CA 1
ATOM 6995 C C . GLN D 1 22 ? 23.258 -3.901 150.828 1.00 72.13 19 GLN D C 1
ATOM 6996 O O . GLN D 1 22 ? 23.231 -3.144 151.797 1.00 73.15 19 GLN D O 1
ATOM 7002 N N . GLU D 1 23 ? 23.244 -5.227 150.962 1.00 73.62 20 GLU D N 1
ATOM 7003 C CA . GLU D 1 23 ? 23.196 -5.830 152.296 1.00 75.67 20 GLU D CA 1
ATOM 7004 C C . GLU D 1 23 ? 24.573 -6.331 152.747 1.00 76.17 20 GLU D C 1
ATOM 7005 O O . GLU D 1 23 ? 24.747 -6.667 153.916 1.00 77.95 20 GLU D O 1
ATOM 7011 N N . GLU D 1 24 ? 25.542 -6.393 151.834 1.00 75.21 21 GLU D N 1
ATOM 7012 C CA . GLU D 1 24 ? 26.887 -6.858 152.192 1.00 76.07 21 GLU D CA 1
ATOM 7013 C C . GLU D 1 24 ? 27.850 -5.700 152.467 1.00 75.91 21 GLU D C 1
ATOM 7014 O O . GLU D 1 24 ? 29.060 -5.815 152.251 1.00 75.64 21 GLU D O 1
ATOM 7020 N N . LEU D 1 25 ? 27.293 -4.588 152.940 1.00 76.27 22 LEU D N 1
ATOM 7021 C CA . LEU D 1 25 ? 28.061 -3.391 153.273 1.00 75.96 22 LEU D CA 1
ATOM 7022 C C . LEU D 1 25 ? 27.519 -2.864 154.596 1.00 77.65 22 LEU D C 1
ATOM 7023 O O . LEU D 1 25 ? 26.415 -2.317 154.653 1.00 77.21 22 LEU D O 1
ATOM 7028 N N . ASN D 1 26 ? 28.300 -3.054 155.655 1.00 79.55 23 ASN D N 1
ATOM 7029 C CA . ASN D 1 26 ? 27.932 -2.619 156.998 1.00 81.40 23 ASN D CA 1
ATOM 7030 C C . ASN D 1 26 ? 27.762 -1.096 157.060 1.00 81.13 23 ASN D C 1
ATOM 7031 O O . ASN D 1 26 ? 28.716 -0.358 156.823 1.00 80.40 23 ASN D O 1
ATOM 7036 N N . PRO D 1 27 ? 26.538 -0.623 157.371 1.00 82.16 24 PRO D N 1
ATOM 7037 C CA . PRO D 1 27 ? 26.248 0.816 157.463 1.00 82.38 24 PRO D CA 1
ATOM 7038 C C . PRO D 1 27 ? 27.099 1.564 158.498 1.00 83.71 24 PRO D C 1
ATOM 7039 O O . PRO D 1 27 ? 27.150 2.794 158.474 1.00 84.09 24 PRO D O 1
ATOM 7043 N N . GLU D 1 28 ? 27.741 0.831 159.406 1.00 84.94 25 GLU D N 1
ATOM 7044 C CA . GLU D 1 28 ? 28.589 1.435 160.432 1.00 86.15 25 GLU D CA 1
ATOM 7045 C C . GLU D 1 28 ? 30.011 1.561 159.882 1.00 84.63 25 GLU D C 1
ATOM 7046 O O . GLU D 1 28 ? 30.994 1.450 160.618 1.00 85.92 25 GLU D O 1
ATOM 7052 N N . GLU D 1 29 ? 30.108 1.797 158.578 1.00 81.53 26 GLU D N 1
ATOM 7053 C CA . GLU D 1 29 ? 31.390 1.930 157.911 1.00 79.87 26 GLU D CA 1
ATOM 7054 C C . GLU D 1 29 ? 31.252 2.715 156.600 1.00 77.11 26 GLU D C 1
ATOM 7055 O O . GLU D 1 29 ? 32.174 3.416 156.196 1.00 76.19 26 GLU D O 1
ATOM 7061 N N . TYR D 1 30 ? 30.101 2.590 155.943 1.00 75.25 27 TYR D N 1
ATOM 7062 C CA . TYR D 1 30 ? 29.846 3.292 154.694 1.00 73.35 27 TYR D CA 1
ATOM 7063 C C . TYR D 1 30 ? 28.463 3.917 154.701 1.00 72.89 27 TYR D C 1
ATOM 7064 O O . TYR D 1 30 ? 27.505 3.290 155.151 1.00 73.33 27 TYR D O 1
ATOM 7073 N N . ASP D 1 31 ? 28.349 5.149 154.218 1.00 72.18 28 ASP D N 1
ATOM 7074 C CA . ASP D 1 31 ? 27.046 5.798 154.148 1.00 72.34 28 ASP D CA 1
ATOM 7075 C C . ASP D 1 31 ? 26.550 5.349 152.783 1.00 69.98 28 ASP D C 1
ATOM 7076 O O . ASP D 1 31 ? 26.952 5.889 151.755 1.00 68.70 28 ASP D O 1
ATOM 7081 N N . ILE D 1 32 ? 25.709 4.324 152.786 1.00 69.11 29 ILE D N 1
ATOM 7082 C CA . ILE D 1 32 ? 25.162 3.766 151.563 1.00 67.25 29 ILE D CA 1
ATOM 7083 C C . ILE D 1 32 ? 23.984 4.573 151.046 1.00 66.71 29 ILE D C 1
ATOM 7084 O O . ILE D 1 32 ? 23.063 4.891 151.796 1.00 67.42 29 ILE D O 1
ATOM 7089 N N . TYR D 1 33 ? 24.031 4.908 149.759 1.00 65.21 30 TYR D N 1
ATOM 7090 C CA . TYR D 1 33 ? 22.974 5.670 149.106 1.00 65.00 30 TYR D CA 1
ATOM 7091 C C . TYR D 1 33 ? 22.501 4.895 147.887 1.00 63.92 30 TYR D C 1
ATOM 7092 O O . TYR D 1 33 ? 22.936 5.164 146.769 1.00 62.56 30 TYR D O 1
ATOM 7101 N N . PRO D 1 34 ? 21.600 3.925 148.102 1.00 64.57 31 PRO D N 1
ATOM 7102 C CA . PRO D 1 34 ? 21.076 3.111 147.019 1.00 64.09 31 PRO D CA 1
ATOM 7103 C C . PRO D 1 34 ? 19.973 3.813 146.249 1.00 64.47 31 PRO D C 1
ATOM 7104 O O . PRO D 1 34 ? 19.138 4.495 146.844 1.00 65.43 31 PRO D O 1
ATOM 7108 N N . PHE D 1 35 ? 19.981 3.651 144.931 1.00 63.95 32 PHE D N 1
ATOM 7109 C CA . PHE D 1 35 ? 18.972 4.265 144.088 1.00 64.24 32 PHE D CA 1
ATOM 7110 C C . PHE D 1 35 ? 18.387 3.287 143.091 1.00 64.47 32 PHE D C 1
ATOM 7111 O O . PHE D 1 35 ? 19.100 2.524 142.444 1.00 62.41 32 PHE D O 1
ATOM 7119 N N . ASP D 1 36 ? 17.067 3.341 142.980 1.00 67.04 33 ASP D N 1
ATOM 7120 C CA . ASP D 1 36 ? 16.316 2.498 142.084 1.00 68.22 33 ASP D CA 1
ATOM 7121 C C . ASP D 1 36 ? 16.211 3.210 140.740 1.00 67.78 33 ASP D C 1
ATOM 7122 O O . ASP D 1 36 ? 16.632 4.356 140.590 1.00 66.52 33 ASP D O 1
ATOM 7127 N N . LYS D 1 37 ? 15.648 2.506 139.771 1.00 68.85 34 LYS D N 1
ATOM 7128 C CA . LYS D 1 37 ? 15.442 3.006 138.420 1.00 69.43 34 LYS D CA 1
ATOM 7129 C C . LYS D 1 37 ? 14.621 4.314 138.376 1.00 70.23 34 LYS D C 1
ATOM 7130 O O . LYS D 1 37 ? 14.813 5.133 137.477 1.00 69.83 34 LYS D O 1
ATOM 7136 N N . LYS D 1 38 ? 13.726 4.513 139.347 1.00 71.29 35 LYS D N 1
ATOM 7137 C CA . LYS D 1 38 ? 12.882 5.722 139.392 1.00 72.72 35 LYS D CA 1
ATOM 7138 C C . LYS D 1 38 ? 13.523 6.955 140.042 1.00 71.44 35 LYS D C 1
ATOM 7139 O O . LYS D 1 38 ? 13.410 8.064 139.516 1.00 71.61 35 LYS D O 1
ATOM 7145 N N . LEU D 1 39 ? 14.175 6.771 141.186 1.00 69.86 36 LEU D N 1
ATOM 7146 C CA . LEU D 1 39 ? 14.817 7.891 141.886 1.00 68.63 36 LEU D CA 1
ATOM 7147 C C . LEU D 1 39 ? 16.119 8.363 141.226 1.00 65.94 36 LEU D C 1
ATOM 7148 O O . LEU D 1 39 ? 16.513 9.517 141.394 1.00 65.47 36 LEU D O 1
ATOM 7153 N N . LEU D 1 40 ? 16.789 7.474 140.494 1.00 63.51 37 LEU D N 1
ATOM 7154 C CA . LEU D 1 40 ? 18.040 7.820 139.807 1.00 61.00 37 LEU D CA 1
ATOM 7155 C C . LEU D 1 40 ? 18.093 7.142 138.445 1.00 59.41 37 LEU D C 1
ATOM 7156 O O . LEU D 1 40 ? 18.567 6.010 138.317 1.00 57.47 37 LEU D O 1
ATOM 7161 N N . ASP D 1 41 ? 17.591 7.847 137.436 1.00 59.02 38 ASP D N 1
ATOM 7162 C CA . ASP D 1 41 ? 17.567 7.349 136.071 1.00 57.61 38 ASP D CA 1
ATOM 7163 C C . ASP D 1 41 ? 18.887 7.742 135.403 1.00 55.76 38 ASP D C 1
ATOM 7164 O O . ASP D 1 41 ? 19.118 8.914 135.114 1.00 55.76 38 ASP D O 1
ATOM 7169 N N . ILE D 1 42 ? 19.746 6.760 135.149 1.00 54.39 39 ILE D N 1
ATOM 7170 C CA . ILE D 1 42 ? 21.046 7.032 134.524 1.00 53.60 39 ILE D CA 1
ATOM 7171 C C . ILE D 1 42 ? 20.961 7.602 133.101 1.00 53.84 39 ILE D C 1
ATOM 7172 O O . ILE D 1 42 ? 21.945 8.160 132.599 1.00 53.58 39 ILE D O 1
ATOM 7177 N N . THR D 1 43 ? 19.804 7.467 132.456 1.00 54.20 40 THR D N 1
ATOM 7178 C CA . THR D 1 43 ? 19.634 7.986 131.102 1.00 54.25 40 THR D CA 1
ATOM 7179 C C . THR D 1 43 ? 19.335 9.479 131.149 1.00 55.04 40 THR D C 1
ATOM 7180 O O . THR D 1 43 ? 19.418 10.163 130.136 1.00 55.45 40 THR D O 1
ATOM 7184 N N . ASN D 1 44 ? 18.978 9.973 132.333 1.00 55.94 41 ASN D N 1
ATOM 7185 C CA . ASN D 1 44 ? 18.667 11.389 132.540 1.00 57.06 41 ASN D CA 1
ATOM 7186 C C . ASN D 1 44 ? 19.873 12.062 133.208 1.00 56.00 41 ASN D C 1
ATOM 7187 O O . ASN D 1 44 ? 19.980 12.099 134.430 1.00 55.47 41 ASN D O 1
ATOM 7192 N N . ILE D 1 45 ? 20.772 12.599 132.388 1.00 55.86 42 ILE D N 1
ATOM 7193 C CA . ILE D 1 45 ? 21.992 13.255 132.878 1.00 55.53 42 ILE D CA 1
ATOM 7194 C C . ILE D 1 45 ? 21.773 14.362 133.921 1.00 56.64 42 ILE D C 1
ATOM 7195 O O . ILE D 1 45 ? 22.543 14.473 134.876 1.00 55.95 42 ILE D O 1
ATOM 7200 N N . SER D 1 46 ? 20.742 15.180 133.745 1.00 58.61 43 SER D N 1
ATOM 7201 C CA . SER D 1 46 ? 20.476 16.256 134.702 1.00 60.12 43 SER D CA 1
ATOM 7202 C C . SER D 1 46 ? 20.234 15.671 136.087 1.00 59.46 43 SER D C 1
ATOM 7203 O O . SER D 1 46 ? 20.789 16.146 137.076 1.00 59.69 43 SER D O 1
ATOM 7206 N N . GLN D 1 47 ? 19.405 14.632 136.150 1.00 59.17 44 GLN D N 1
ATOM 7207 C CA . GLN D 1 47 ? 19.090 13.983 137.415 1.00 59.06 44 GLN D CA 1
ATOM 7208 C C . GLN D 1 47 ? 20.319 13.298 138.002 1.00 57.56 44 GLN D C 1
ATOM 7209 O O . GLN D 1 47 ? 20.479 13.250 139.217 1.00 58.18 44 GLN D O 1
ATOM 7215 N N . VAL D 1 48 ? 21.181 12.761 137.146 1.00 56.36 45 VAL D N 1
ATOM 7216 C CA . VAL D 1 48 ? 22.387 12.091 137.620 1.00 55.41 45 VAL D CA 1
ATOM 7217 C C . VAL D 1 48 ? 23.329 13.092 138.272 1.00 56.48 45 VAL D C 1
ATOM 7218 O O . VAL D 1 48 ? 23.874 12.826 139.338 1.00 56.33 45 VAL D O 1
ATOM 7222 N N . GLN D 1 49 ? 23.512 14.246 137.639 1.00 58.39 46 GLN D N 1
ATOM 7223 C CA . GLN D 1 49 ? 24.398 15.272 138.186 1.00 60.46 46 GLN D CA 1
ATOM 7224 C C . GLN D 1 49 ? 23.782 16.068 139.340 1.00 62.05 46 GLN D C 1
ATOM 7225 O O . GLN D 1 49 ? 24.451 16.904 139.936 1.00 63.99 46 GLN D O 1
ATOM 7231 N N . GLN D 1 50 ? 22.510 15.831 139.643 1.00 62.17 47 GLN D N 1
ATOM 7232 C CA . GLN D 1 50 ? 21.857 16.536 140.742 1.00 63.24 47 GLN D CA 1
ATOM 7233 C C . GLN D 1 50 ? 22.113 15.683 141.984 1.00 61.79 47 GLN D C 1
ATOM 7234 O O . GLN D 1 50 ? 22.504 16.189 143.036 1.00 62.38 47 GLN D O 1
ATOM 7240 N N . VAL D 1 51 ? 21.920 14.377 141.835 1.00 59.53 48 VAL D N 1
ATOM 7241 C CA . VAL D 1 51 ? 22.124 13.436 142.919 1.00 58.65 48 VAL D CA 1
ATOM 7242 C C . VAL D 1 51 ? 23.610 13.289 143.265 1.00 58.30 48 VAL D C 1
ATOM 7243 O O . VAL D 1 51 ? 23.975 13.280 144.437 1.00 58.59 48 VAL D O 1
ATOM 7247 N N . VAL D 1 52 ? 24.470 13.183 142.256 1.00 57.90 49 VAL D N 1
ATOM 7248 C CA . VAL D 1 52 ? 25.901 13.041 142.518 1.00 58.15 49 VAL D CA 1
ATOM 7249 C C . VAL D 1 52 ? 26.462 14.304 143.162 1.00 60.04 49 VAL D C 1
ATOM 7250 O O . VAL D 1 52 ? 27.305 14.218 144.044 1.00 60.26 49 VAL D O 1
ATOM 7254 N N . GLN D 1 53 ? 26.013 15.472 142.713 1.00 62.47 50 GLN D N 1
ATOM 7255 C CA . GLN D 1 53 ? 26.486 16.735 143.295 1.00 65.27 50 GLN D CA 1
ATOM 7256 C C . GLN D 1 53 ? 26.014 16.896 144.739 1.00 66.17 50 GLN D C 1
ATOM 7257 O O . GLN D 1 53 ? 26.742 17.422 145.581 1.00 66.39 50 GLN D O 1
ATOM 7263 N N . GLU D 1 54 ? 24.796 16.440 145.017 1.00 66.42 51 GLU D N 1
ATOM 7264 C CA . GLU D 1 54 ? 24.235 16.532 146.358 1.00 67.93 51 GLU D CA 1
ATOM 7265 C C . GLU D 1 54 ? 24.986 15.598 147.305 1.00 66.79 51 GLU D C 1
ATOM 7266 O O . GLU D 1 54 ? 25.494 16.032 148.336 1.00 68.29 51 GLU D O 1
ATOM 7272 N N . ILE D 1 55 ? 25.062 14.321 146.945 1.00 64.41 52 ILE D N 1
ATOM 7273 C CA . ILE D 1 55 ? 25.754 13.336 147.769 1.00 63.14 52 ILE D CA 1
ATOM 7274 C C . ILE D 1 55 ? 27.260 13.549 147.792 1.00 62.97 52 ILE D C 1
ATOM 7275 O O . ILE D 1 55 ? 27.895 13.382 148.829 1.00 63.14 52 ILE D O 1
ATOM 7280 N N . ARG D 1 56 ? 27.829 13.917 146.652 1.00 62.92 53 ARG D N 1
ATOM 7281 C CA . ARG D 1 56 ? 29.268 14.151 146.559 1.00 63.58 53 ARG D CA 1
ATOM 7282 C C . ARG D 1 56 ? 29.993 12.956 147.204 1.00 62.14 53 ARG D C 1
ATOM 7283 O O . ARG D 1 56 ? 30.794 13.118 148.123 1.00 63.35 53 ARG D O 1
ATOM 7291 N N . PRO D 1 57 ? 29.710 11.744 146.694 1.00 59.68 54 PRO D N 1
ATOM 7292 C CA . PRO D 1 57 ? 30.263 10.480 147.162 1.00 59.26 54 PRO D CA 1
ATOM 7293 C C . PRO D 1 57 ? 31.710 10.209 146.789 1.00 58.74 54 PRO D C 1
ATOM 7294 O O . PRO D 1 57 ? 32.246 10.821 145.868 1.00 58.87 54 PRO D O 1
ATOM 7298 N N . HIS D 1 58 ? 32.319 9.273 147.510 1.00 58.54 55 HIS D N 1
ATOM 7299 C CA . HIS D 1 58 ? 33.702 8.880 147.280 1.00 58.43 55 HIS D CA 1
ATOM 7300 C C . HIS D 1 58 ? 33.741 7.728 146.286 1.00 56.61 55 HIS D C 1
ATOM 7301 O O . HIS D 1 58 ? 34.661 7.622 145.477 1.00 55.84 55 HIS D O 1
ATOM 7308 N N . ILE D 1 59 ? 32.726 6.868 146.360 1.00 55.31 56 ILE D N 1
ATOM 7309 C CA . ILE D 1 59 ? 32.626 5.707 145.497 1.00 53.83 56 ILE D CA 1
ATOM 7310 C C . ILE D 1 59 ? 31.246 5.567 144.859 1.00 52.62 56 ILE D C 1
ATOM 7311 O O . ILE D 1 59 ? 30.246 5.995 145.428 1.00 53.23 56 ILE D O 1
ATOM 7316 N N . ILE D 1 60 ? 31.209 4.981 143.663 1.00 51.19 57 ILE D N 1
ATOM 7317 C CA . ILE D 1 60 ? 29.966 4.754 142.931 1.00 50.01 57 ILE D CA 1
ATOM 7318 C C . ILE D 1 60 ? 30.036 3.390 142.271 1.00 49.28 57 ILE D C 1
ATOM 7319 O O . ILE D 1 60 ? 30.925 3.145 141.462 1.00 49.51 57 ILE D O 1
ATOM 7324 N N . ILE D 1 61 ? 29.111 2.501 142.628 1.00 48.77 58 ILE D N 1
ATOM 7325 C CA . ILE D 1 61 ? 29.075 1.161 142.054 1.00 47.49 58 ILE D CA 1
ATOM 7326 C C . ILE D 1 61 ? 27.899 1.148 141.078 1.00 47.42 58 ILE D C 1
ATOM 7327 O O . ILE D 1 61 ? 26.737 1.018 141.469 1.00 47.51 58 ILE D O 1
ATOM 7332 N N . HIS D 1 62 ? 28.225 1.291 139.800 1.00 46.43 59 HIS D N 1
ATOM 7333 C CA . HIS D 1 62 ? 27.235 1.327 138.739 1.00 46.00 59 HIS D CA 1
ATOM 7334 C C . HIS D 1 62 ? 26.681 -0.053 138.365 1.00 46.32 59 HIS D C 1
ATOM 7335 O O . HIS D 1 62 ? 27.270 -0.777 137.569 1.00 46.46 59 HIS D O 1
ATOM 7342 N N . CYS D 1 63 ? 25.539 -0.401 138.952 1.00 47.57 60 CYS D N 1
ATOM 7343 C CA . CYS D 1 63 ? 24.890 -1.685 138.689 1.00 48.41 60 CYS D CA 1
ATOM 7344 C C . CYS D 1 63 ? 23.712 -1.553 137.730 1.00 48.41 60 CYS D C 1
ATOM 7345 O O . CYS D 1 63 ? 23.099 -2.554 137.374 1.00 49.46 60 CYS D O 1
ATOM 7348 N N . ALA D 1 64 ? 23.386 -0.331 137.317 1.00 48.10 61 ALA D N 1
ATOM 7349 C CA . ALA D 1 64 ? 22.264 -0.120 136.397 1.00 48.75 61 ALA D CA 1
ATOM 7350 C C . ALA D 1 64 ? 22.600 -0.669 135.017 1.00 47.55 61 ALA D C 1
ATOM 7351 O O . ALA D 1 64 ? 23.707 -0.462 134.520 1.00 47.09 61 ALA D O 1
ATOM 7353 N N . ALA D 1 65 ? 21.649 -1.368 134.397 1.00 47.31 62 ALA D N 1
ATOM 7354 C CA . ALA D 1 65 ? 21.883 -1.930 133.068 1.00 46.69 62 ALA D CA 1
ATOM 7355 C C . ALA D 1 65 ? 20.696 -2.707 132.497 1.00 47.50 62 ALA D C 1
ATOM 7356 O O . ALA D 1 65 ? 19.775 -3.092 133.217 1.00 48.00 62 ALA D O 1
ATOM 7358 N N . TYR D 1 66 ? 20.739 -2.911 131.182 1.00 47.40 63 TYR D N 1
ATOM 7359 C CA . TYR D 1 66 ? 19.719 -3.648 130.461 1.00 48.18 63 TYR D CA 1
ATOM 7360 C C . TYR D 1 66 ? 20.416 -4.983 130.248 1.00 48.35 63 TYR D C 1
ATOM 7361 O O . TYR D 1 66 ? 21.271 -5.112 129.372 1.00 46.90 63 TYR D O 1
ATOM 7370 N N . THR D 1 67 ? 20.049 -5.966 131.068 1.00 49.97 64 THR D N 1
ATOM 7371 C CA . THR D 1 67 ? 20.642 -7.302 131.027 1.00 50.67 64 THR D CA 1
ATOM 7372 C C . THR D 1 67 ? 19.895 -8.416 130.293 1.00 52.43 64 THR D C 1
ATOM 7373 O O . THR D 1 67 ? 20.281 -9.579 130.397 1.00 52.90 64 THR D O 1
ATOM 7377 N N . LYS D 1 68 ? 18.852 -8.080 129.547 1.00 53.91 65 LYS D N 1
ATOM 7378 C CA . LYS D 1 68 ? 18.088 -9.094 128.816 1.00 55.67 65 LYS D CA 1
ATOM 7379 C C . LYS D 1 68 ? 18.746 -9.331 127.450 1.00 54.50 65 LYS D C 1
ATOM 7380 O O . LYS D 1 68 ? 18.393 -8.702 126.450 1.00 55.35 65 LYS D O 1
ATOM 7386 N N . VAL D 1 69 ? 19.702 -10.259 127.431 1.00 53.25 66 VAL D N 1
ATOM 7387 C CA . VAL D 1 69 ? 20.471 -10.617 126.222 1.00 51.93 66 VAL D CA 1
ATOM 7388 C C . VAL D 1 69 ? 19.662 -10.846 124.932 1.00 53.00 66 VAL D C 1
ATOM 7389 O O . VAL D 1 69 ? 20.038 -10.338 123.878 1.00 52.39 66 VAL D O 1
ATOM 7393 N N . ASP D 1 70 ? 18.581 -11.616 124.999 1.00 55.21 67 ASP D N 1
ATOM 7394 C CA . ASP D 1 70 ? 17.761 -11.871 123.803 1.00 57.00 67 ASP D CA 1
ATOM 7395 C C . ASP D 1 70 ? 17.021 -10.632 123.301 1.00 56.95 67 ASP D C 1
ATOM 7396 O O . ASP D 1 70 ? 17.044 -10.347 122.101 1.00 58.08 67 ASP D O 1
ATOM 7401 N N . GLN D 1 71 ? 16.360 -9.904 124.198 1.00 56.11 68 GLN D N 1
ATOM 7402 C CA . GLN D 1 71 ? 15.632 -8.698 123.791 1.00 55.82 68 GLN D CA 1
ATOM 7403 C C . GLN D 1 71 ? 16.543 -7.600 123.277 1.00 53.70 68 GLN D C 1
ATOM 7404 O O . GLN D 1 71 ? 16.111 -6.774 122.466 1.00 53.19 68 GLN D O 1
ATOM 7410 N N . ALA D 1 72 ? 17.801 -7.603 123.728 1.00 50.83 69 ALA D N 1
ATOM 7411 C CA . ALA D 1 72 ? 18.767 -6.603 123.298 1.00 49.23 69 ALA D CA 1
ATOM 7412 C C . ALA D 1 72 ? 18.836 -6.568 121.773 1.00 50.09 69 ALA D C 1
ATOM 7413 O O . ALA D 1 72 ? 19.037 -5.507 121.183 1.00 49.32 69 ALA D O 1
ATOM 7415 N N . GLU D 1 73 ? 18.661 -7.729 121.142 1.00 51.59 70 GLU D N 1
ATOM 7416 C CA . GLU D 1 73 ? 18.696 -7.839 119.682 1.00 53.00 70 GLU D CA 1
ATOM 7417 C C . GLU D 1 73 ? 17.444 -7.212 119.068 1.00 54.70 70 GLU D C 1
ATOM 7418 O O . GLU D 1 73 ? 17.497 -6.619 117.990 1.00 54.72 70 GLU D O 1
ATOM 7424 N N . LYS D 1 74 ? 16.322 -7.343 119.770 1.00 56.33 71 LYS D N 1
ATOM 7425 C CA . LYS D 1 74 ? 15.045 -6.803 119.311 1.00 58.80 71 LYS D CA 1
ATOM 7426 C C . LYS D 1 74 ? 14.841 -5.332 119.695 1.00 58.65 71 LYS D C 1
ATOM 7427 O O . LYS D 1 74 ? 13.940 -4.672 119.166 1.00 59.22 71 LYS D O 1
ATOM 7433 N N . GLU D 1 75 ? 15.660 -4.830 120.620 1.00 56.92 72 GLU D N 1
ATOM 7434 C CA . GLU D 1 75 ? 15.562 -3.435 121.075 1.00 57.14 72 GLU D CA 1
ATOM 7435 C C . GLU D 1 75 ? 16.939 -2.789 121.230 1.00 55.03 72 GLU D C 1
ATOM 7436 O O . GLU D 1 75 ? 17.346 -2.405 122.324 1.00 53.51 72 GLU D O 1
ATOM 7442 N N . ARG D 1 76 ? 17.625 -2.666 120.099 1.00 55.25 73 ARG D N 1
ATOM 7443 C CA . ARG D 1 76 ? 18.965 -2.085 119.997 1.00 54.34 73 ARG D CA 1
ATOM 7444 C C . ARG D 1 76 ? 19.163 -0.771 120.755 1.00 52.65 73 ARG D C 1
ATOM 7445 O O . ARG D 1 76 ? 20.065 -0.657 121.586 1.00 51.18 73 ARG D O 1
ATOM 7453 N N . ASP D 1 77 ? 18.330 0.223 120.451 1.00 52.61 74 ASP D N 1
ATOM 7454 C CA . ASP D 1 77 ? 18.433 1.537 121.094 1.00 51.82 74 ASP D CA 1
ATOM 7455 C C . ASP D 1 77 ? 18.262 1.517 122.609 1.00 50.34 74 ASP D C 1
ATOM 7456 O O . ASP D 1 77 ? 18.998 2.198 123.324 1.00 49.87 74 ASP D O 1
ATOM 7461 N N . LEU D 1 78 ? 17.310 0.735 123.100 1.00 50.03 75 LEU D N 1
ATOM 7462 C CA . LEU D 1 78 ? 17.079 0.659 124.536 1.00 48.78 75 LEU D CA 1
ATOM 7463 C C . LEU D 1 78 ? 18.338 0.127 125.244 1.00 46.20 75 LEU D C 1
ATOM 7464 O O . LEU D 1 78 ? 18.716 0.626 126.303 1.00 44.53 75 LEU D O 1
ATOM 7469 N N . ALA D 1 79 ? 18.988 -0.872 124.647 1.00 45.14 76 ALA D N 1
ATOM 7470 C CA . ALA D 1 79 ? 20.201 -1.448 125.224 1.00 43.36 76 ALA D CA 1
ATOM 7471 C C . ALA D 1 79 ? 21.271 -0.364 125.314 1.00 42.00 76 ALA D C 1
ATOM 7472 O O . ALA D 1 79 ? 21.785 -0.093 126.394 1.00 41.96 76 ALA D O 1
ATOM 7474 N N . TYR D 1 80 ? 21.617 0.250 124.181 1.00 41.59 77 TYR D N 1
ATOM 7475 C CA . TYR D 1 80 ? 22.626 1.318 124.183 1.00 40.31 77 TYR D CA 1
ATOM 7476 C C . TYR D 1 80 ? 22.291 2.510 125.066 1.00 39.76 77 TYR D C 1
ATOM 7477 O O . TYR D 1 80 ? 23.170 3.024 125.746 1.00 39.32 77 TYR D O 1
ATOM 7486 N N . VAL D 1 81 ? 21.039 2.956 125.060 1.00 40.08 78 VAL D N 1
ATOM 7487 C CA . VAL D 1 81 ? 20.656 4.099 125.888 1.00 40.42 78 VAL D CA 1
ATOM 7488 C C . VAL D 1 81 ? 20.993 3.866 127.366 1.00 39.79 78 VAL D C 1
ATOM 7489 O O . VAL D 1 81 ? 21.431 4.781 128.058 1.00 39.46 78 VAL D O 1
ATOM 7493 N N . ILE D 1 82 ? 20.805 2.637 127.839 1.00 40.19 79 ILE D N 1
ATOM 7494 C CA . ILE D 1 82 ? 21.084 2.305 129.236 1.00 40.40 79 ILE D CA 1
ATOM 7495 C C . ILE D 1 82 ? 22.530 1.894 129.511 1.00 39.85 79 ILE D C 1
ATOM 7496 O O . ILE D 1 82 ? 23.204 2.486 130.344 1.00 39.17 79 ILE D O 1
ATOM 7501 N N . ASN D 1 83 ? 22.995 0.877 128.808 1.00 40.26 80 ASN D N 1
ATOM 7502 C CA . ASN D 1 83 ? 24.350 0.378 128.990 1.00 40.58 80 ASN D CA 1
ATOM 7503 C C . ASN D 1 83 ? 25.473 1.304 128.510 1.00 40.94 80 ASN D C 1
ATOM 7504 O O . ASN D 1 83 ? 26.549 1.332 129.116 1.00 41.07 80 ASN D O 1
ATOM 7509 N N . ALA D 1 84 ? 25.227 2.062 127.441 1.00 41.06 81 ALA D N 1
ATOM 7510 C CA . ALA D 1 84 ? 26.238 2.966 126.896 1.00 40.95 81 ALA D CA 1
ATOM 7511 C C . ALA D 1 84 ? 26.076 4.418 127.350 1.00 42.08 81 ALA D C 1
ATOM 7512 O O . ALA D 1 84 ? 26.975 4.981 127.973 1.00 42.22 81 ALA D O 1
ATOM 7514 N N . ILE D 1 85 ? 24.934 5.025 127.037 1.00 43.40 82 ILE D N 1
ATOM 7515 C CA . ILE D 1 85 ? 24.679 6.414 127.421 1.00 43.83 82 ILE D CA 1
ATOM 7516 C C . ILE D 1 85 ? 24.620 6.567 128.940 1.00 43.51 82 ILE D C 1
ATOM 7517 O O . ILE D 1 85 ? 25.108 7.557 129.488 1.00 43.81 82 ILE D O 1
ATOM 7522 N N . GLY D 1 86 ? 24.032 5.586 129.617 1.00 42.77 83 GLY D N 1
ATOM 7523 C CA . GLY D 1 86 ? 23.928 5.623 131.073 1.00 42.54 83 GLY D CA 1
ATOM 7524 C C . GLY D 1 86 ? 25.301 5.674 131.722 1.00 41.40 83 GLY D C 1
ATOM 7525 O O . GLY D 1 86 ? 25.537 6.468 132.633 1.00 41.33 83 GLY D O 1
ATOM 7526 N N . ALA D 1 87 ? 26.212 4.827 131.252 1.00 40.30 84 ALA D N 1
ATOM 7527 C CA . ALA D 1 87 ? 27.567 4.794 131.796 1.00 40.18 84 ALA D CA 1
ATOM 7528 C C . ALA D 1 87 ? 28.270 6.117 131.514 1.00 40.43 84 ALA D C 1
ATOM 7529 O O . ALA D 1 87 ? 29.022 6.616 132.344 1.00 41.46 84 ALA D O 1
ATOM 7531 N N . ARG D 1 88 ? 28.019 6.680 130.338 1.00 40.60 85 ARG D N 1
ATOM 7532 C CA . ARG D 1 88 ? 28.627 7.943 129.951 1.00 40.98 85 ARG D CA 1
ATOM 7533 C C . ARG D 1 88 ? 28.165 9.041 130.924 1.00 41.30 85 ARG D C 1
ATOM 7534 O O . ARG D 1 88 ? 28.985 9.809 131.428 1.00 41.81 85 ARG D O 1
ATOM 7542 N N . ASN D 1 89 ? 26.867 9.093 131.215 1.00 41.41 86 ASN D N 1
ATOM 7543 C CA . ASN D 1 89 ? 26.337 10.099 132.148 1.00 41.52 86 ASN D CA 1
ATOM 7544 C C . ASN D 1 89 ? 26.961 9.980 133.539 1.00 41.12 86 ASN D C 1
ATOM 7545 O O . ASN D 1 89 ? 27.327 10.983 134.145 1.00 41.48 86 ASN D O 1
ATOM 7550 N N . VAL D 1 90 ? 27.079 8.754 134.041 1.00 40.23 87 VAL D N 1
ATOM 7551 C CA . VAL D 1 90 ? 27.664 8.530 135.365 1.00 40.64 87 VAL D CA 1
ATOM 7552 C C . VAL D 1 90 ? 29.174 8.800 135.365 1.00 40.80 87 VAL D C 1
ATOM 7553 O O . VAL D 1 90 ? 29.708 9.340 136.329 1.00 42.17 87 VAL D O 1
ATOM 7557 N N . ALA D 1 91 ? 29.860 8.435 134.290 1.00 40.70 88 ALA D N 1
ATOM 7558 C CA . ALA D 1 91 ? 31.306 8.669 134.207 1.00 41.36 88 ALA D CA 1
ATOM 7559 C C . ALA D 1 91 ? 31.577 10.167 134.293 1.00 42.01 88 ALA D C 1
ATOM 7560 O O . ALA D 1 91 ? 32.543 10.599 134.924 1.00 41.77 88 ALA D O 1
ATOM 7562 N N . VAL D 1 92 ? 30.710 10.953 133.653 1.00 42.16 89 VAL D N 1
ATOM 7563 C CA . VAL D 1 92 ? 30.839 12.407 133.652 1.00 43.09 89 VAL D CA 1
ATOM 7564 C C . VAL D 1 92 ? 30.643 12.939 135.063 1.00 43.32 89 VAL D C 1
ATOM 7565 O O . VAL D 1 92 ? 31.416 13.769 135.541 1.00 43.75 89 VAL D O 1
ATOM 7569 N N . ALA D 1 93 ? 29.604 12.444 135.724 1.00 42.96 90 ALA D N 1
ATOM 7570 C CA . ALA D 1 93 ? 29.292 12.853 137.086 1.00 43.21 90 ALA D CA 1
ATOM 7571 C C . ALA D 1 93 ? 30.428 12.450 138.020 1.00 42.41 90 ALA D C 1
ATOM 7572 O O . ALA D 1 93 ? 30.860 13.238 138.857 1.00 43.02 90 ALA D O 1
ATOM 7574 N N . SER D 1 94 ? 30.909 11.219 137.862 1.00 41.81 91 SER D N 1
ATOM 7575 C CA . SER D 1 94 ? 32.001 10.693 138.684 1.00 42.01 91 SER D CA 1
ATOM 7576 C C . SER D 1 94 ? 33.228 11.585 138.601 1.00 43.03 91 SER D C 1
ATOM 7577 O O . SER D 1 94 ? 33.832 11.912 139.617 1.00 44.16 91 SER D O 1
ATOM 7580 N N . GLN D 1 95 ? 33.596 11.961 137.382 1.00 43.23 92 GLN D N 1
ATOM 7581 C CA . GLN D 1 95 ? 34.747 12.822 137.145 1.00 45.11 92 GLN D CA 1
ATOM 7582 C C . GLN D 1 95 ? 34.567 14.204 137.733 1.00 47.37 92 GLN D C 1
ATOM 7583 O O . GLN D 1 95 ? 35.509 14.817 138.248 1.00 49.45 92 GLN D O 1
ATOM 7589 N N . LEU D 1 96 ? 33.342 14.689 137.652 1.00 48.18 93 LEU D N 1
ATOM 7590 C CA . LEU D 1 96 ? 33.004 16.003 138.143 1.00 49.93 93 LEU D CA 1
ATOM 7591 C C . LEU D 1 96 ? 33.195 16.100 139.662 1.00 51.13 93 LEU D C 1
ATOM 7592 O O . LEU D 1 96 ? 33.709 17.101 140.152 1.00 53.04 93 LEU D O 1
ATOM 7597 N N . VAL D 1 97 ? 32.813 15.054 140.398 1.00 50.95 94 VAL D N 1
ATOM 7598 C CA . VAL D 1 97 ? 32.952 15.046 141.867 1.00 51.69 94 VAL D CA 1
ATOM 7599 C C . VAL D 1 97 ? 34.220 14.337 142.355 1.00 52.59 94 VAL D C 1
ATOM 7600 O O . VAL D 1 97 ? 34.496 14.319 143.554 1.00 53.64 94 VAL D O 1
ATOM 7604 N N . GLY D 1 98 ? 34.974 13.742 141.432 1.00 52.63 95 GLY D N 1
ATOM 7605 C CA . GLY D 1 98 ? 36.214 13.036 141.766 1.00 53.27 95 GLY D CA 1
ATOM 7606 C C . GLY D 1 98 ? 36.053 11.701 142.482 1.00 53.50 95 GLY D C 1
ATOM 7607 O O . GLY D 1 98 ? 36.959 11.266 143.192 1.00 54.75 95 GLY D O 1
ATOM 7608 N N . ALA D 1 99 ? 34.918 11.035 142.288 1.00 52.70 96 ALA D N 1
ATOM 7609 C CA . ALA D 1 99 ? 34.671 9.744 142.933 1.00 52.52 96 ALA D CA 1
ATOM 7610 C C . ALA D 1 99 ? 35.295 8.588 142.157 1.00 52.27 96 ALA D C 1
ATOM 7611 O O . ALA D 1 99 ? 35.720 8.753 141.014 1.00 52.80 96 ALA D O 1
ATOM 7613 N N . LYS D 1 100 ? 35.362 7.422 142.798 1.00 52.21 97 LYS D N 1
ATOM 7614 C CA . LYS D 1 100 ? 35.912 6.224 142.173 1.00 51.14 97 LYS D CA 1
ATOM 7615 C C . LYS D 1 100 ? 34.707 5.555 141.549 1.00 49.45 97 LYS D C 1
ATOM 7616 O O . LYS D 1 100 ? 33.646 5.501 142.172 1.00 49.12 97 LYS D O 1
ATOM 7622 N N . LEU D 1 101 ? 34.854 5.046 140.330 1.00 48.13 98 LEU D N 1
ATOM 7623 C CA . LEU D 1 101 ? 33.739 4.396 139.654 1.00 46.17 98 LEU D CA 1
ATOM 7624 C C . LEU D 1 101 ? 33.996 2.917 139.378 1.00 46.14 98 LEU D C 1
ATOM 7625 O O . LEU D 1 101 ? 35.052 2.532 138.871 1.00 46.28 98 LEU D O 1
ATOM 7630 N N . VAL D 1 102 ? 33.017 2.094 139.738 1.00 45.89 99 VAL D N 1
ATOM 7631 C CA . VAL D 1 102 ? 33.088 0.660 139.535 1.00 45.51 99 VAL D CA 1
ATOM 7632 C C . VAL D 1 102 ? 32.046 0.337 138.494 1.00 44.51 99 VAL D C 1
ATOM 7633 O O . VAL D 1 102 ? 30.853 0.530 138.719 1.00 44.54 99 VAL D O 1
ATOM 7637 N N . TYR D 1 103 ? 32.505 -0.129 137.339 1.00 44.37 100 TYR D N 1
ATOM 7638 C CA . TYR D 1 103 ? 31.617 -0.475 136.246 1.00 43.66 100 TYR D CA 1
ATOM 7639 C C . TYR D 1 103 ? 31.664 -1.979 136.004 1.00 43.88 100 TYR D C 1
ATOM 7640 O O . TYR D 1 103 ? 32.723 -2.541 135.725 1.00 43.35 100 TYR D O 1
ATOM 7649 N N . ILE D 1 104 ? 30.510 -2.627 136.140 1.00 44.65 101 ILE D N 1
ATOM 7650 C CA . ILE D 1 104 ? 30.411 -4.066 135.939 1.00 45.15 101 ILE D CA 1
ATOM 7651 C C . ILE D 1 104 ? 30.090 -4.366 134.485 1.00 44.68 101 ILE D C 1
ATOM 7652 O O . ILE D 1 104 ? 29.063 -3.919 133.956 1.00 44.65 101 ILE D O 1
ATOM 7657 N N . SER D 1 105 ? 30.978 -5.118 133.842 1.00 44.13 102 SER D N 1
ATOM 7658 C CA . SER D 1 105 ? 30.796 -5.481 132.446 1.00 44.01 102 SER D CA 1
ATOM 7659 C C . SER D 1 105 ? 30.687 -6.993 132.306 1.00 44.67 102 SER D C 1
ATOM 7660 O O . SER D 1 105 ? 30.715 -7.719 133.299 1.00 44.95 102 SER D O 1
ATOM 7663 N N . THR D 1 106 ? 30.592 -7.455 131.065 1.00 44.97 103 THR D N 1
ATOM 7664 C CA . THR D 1 106 ? 30.446 -8.869 130.774 1.00 45.63 103 THR D CA 1
ATOM 7665 C C . THR D 1 106 ? 31.516 -9.463 129.880 1.00 46.65 103 THR D C 1
ATOM 7666 O O . THR D 1 106 ? 32.351 -8.751 129.324 1.00 45.92 103 THR D O 1
ATOM 7670 N N . ASP D 1 107 ? 31.460 -10.789 129.748 1.00 48.41 104 ASP D N 1
ATOM 7671 C CA . ASP D 1 107 ? 32.393 -11.547 128.919 1.00 50.25 104 ASP D CA 1
ATOM 7672 C C . ASP D 1 107 ? 31.943 -11.528 127.458 1.00 50.61 104 ASP D C 1
ATOM 7673 O O . ASP D 1 107 ? 32.697 -11.934 126.569 1.00 50.34 104 ASP D O 1
ATOM 7678 N N . TYR D 1 108 ? 30.710 -11.074 127.214 1.00 50.80 105 TYR D N 1
ATOM 7679 C CA . TYR D 1 108 ? 30.182 -11.005 125.855 1.00 51.46 105 TYR D CA 1
ATOM 7680 C C . TYR D 1 108 ? 30.854 -9.919 125.016 1.00 50.48 105 TYR D C 1
ATOM 7681 O O . TYR D 1 108 ? 30.461 -9.687 123.876 1.00 51.47 105 TYR D O 1
ATOM 7690 N N . VAL D 1 109 ? 31.850 -9.241 125.582 1.00 49.49 106 VAL D N 1
ATOM 7691 C CA . VAL D 1 109 ? 32.563 -8.212 124.846 1.00 48.97 106 VAL D CA 1
ATOM 7692 C C . VAL D 1 109 ? 33.607 -8.927 123.989 1.00 49.91 106 VAL D C 1
ATOM 7693 O O . VAL D 1 109 ? 34.275 -8.302 123.173 1.00 50.35 106 VAL D O 1
ATOM 7697 N N . PHE D 1 110 ? 33.762 -10.237 124.206 1.00 51.13 107 PHE D N 1
ATOM 7698 C CA . PHE D 1 110 ? 34.713 -11.047 123.445 1.00 52.42 107 PHE D CA 1
ATOM 7699 C C . PHE D 1 110 ? 33.984 -11.931 122.441 1.00 54.41 107 PHE D C 1
ATOM 7700 O O . PHE D 1 110 ? 32.779 -12.147 122.549 1.00 54.60 107 PHE D O 1
ATOM 7708 N N . GLN D 1 111 ? 34.727 -12.455 121.475 1.00 57.29 108 GLN D N 1
ATOM 7709 C CA . GLN D 1 111 ? 34.148 -13.300 120.443 1.00 59.94 108 GLN D CA 1
ATOM 7710 C C . GLN D 1 111 ? 33.692 -14.629 121.060 1.00 62.56 108 GLN D C 1
ATOM 7711 O O . GLN D 1 111 ? 32.674 -15.195 120.655 1.00 64.02 108 GLN D O 1
ATOM 7717 N N . GLY D 1 112 ? 34.459 -15.120 122.034 1.00 64.28 109 GLY D N 1
ATOM 7718 C CA . GLY D 1 112 ? 34.145 -16.366 122.739 1.00 65.69 109 GLY D CA 1
ATOM 7719 C C . GLY D 1 112 ? 34.463 -17.705 122.094 1.00 68.19 109 GLY D C 1
ATOM 7720 O O . GLY D 1 112 ? 33.681 -18.654 122.211 1.00 69.86 109 GLY D O 1
ATOM 7721 N N . ASP D 1 113 ? 35.602 -17.801 121.422 1.00 69.15 110 ASP D N 1
ATOM 7722 C CA . ASP D 1 113 ? 35.986 -19.057 120.786 1.00 71.29 110 ASP D CA 1
ATOM 7723 C C . ASP D 1 113 ? 37.227 -19.682 121.435 1.00 72.08 110 ASP D C 1
ATOM 7724 O O . ASP D 1 113 ? 37.494 -20.863 121.239 1.00 73.74 110 ASP D O 1
ATOM 7729 N N . ARG D 1 114 ? 37.972 -18.895 122.210 1.00 71.56 111 ARG D N 1
ATOM 7730 C CA . ARG D 1 114 ? 39.178 -19.386 122.881 1.00 73.45 111 ARG D CA 1
ATOM 7731 C C . ARG D 1 114 ? 38.867 -20.213 124.133 1.00 74.84 111 ARG D C 1
ATOM 7732 O O . ARG D 1 114 ? 38.298 -19.689 125.098 1.00 73.94 111 ARG D O 1
ATOM 7740 N N . PRO D 1 115 ? 39.224 -21.510 124.126 1.00 77.10 112 PRO D N 1
ATOM 7741 C CA . PRO D 1 115 ? 38.945 -22.279 125.335 1.00 78.28 112 PRO D CA 1
ATOM 7742 C C . PRO D 1 115 ? 39.953 -21.928 126.437 1.00 78.65 112 PRO D C 1
ATOM 7743 O O . PRO D 1 115 ? 39.735 -22.267 127.603 1.00 79.21 112 PRO D O 1
ATOM 7747 N N . GLU D 1 116 ? 41.037 -21.238 126.058 1.00 78.12 113 GLU D N 1
ATOM 7748 C CA . GLU D 1 116 ? 42.088 -20.833 127.000 1.00 78.10 113 GLU D CA 1
ATOM 7749 C C . GLU D 1 116 ? 41.615 -19.639 127.822 1.00 75.17 113 GLU D C 1
ATOM 7750 O O . GLU D 1 116 ? 42.125 -19.383 128.914 1.00 75.31 113 GLU D O 1
ATOM 7756 N N . GLY D 1 117 ? 40.655 -18.899 127.275 1.00 72.12 114 GLY D N 1
ATOM 7757 C CA . GLY D 1 117 ? 40.104 -17.729 127.940 1.00 69.22 114 GLY D CA 1
ATOM 7758 C C . GLY D 1 117 ? 40.742 -16.448 127.441 1.00 66.94 114 GLY D C 1
ATOM 7759 O O . GLY D 1 117 ? 41.698 -16.480 126.669 1.00 67.26 114 GLY D O 1
ATOM 7760 N N . TYR D 1 118 ? 40.202 -15.319 127.890 1.00 64.44 115 TYR D N 1
ATOM 7761 C CA . TYR D 1 118 ? 40.700 -14.004 127.504 1.00 62.30 115 TYR D CA 1
ATOM 7762 C C . TYR D 1 118 ? 41.224 -13.246 128.712 1.00 60.58 115 TYR D C 1
ATOM 7763 O O . TYR D 1 118 ? 40.585 -13.241 129.765 1.00 59.54 115 TYR D O 1
ATOM 7772 N N . ASP D 1 119 ? 42.384 -12.609 128.567 1.00 59.65 116 ASP D N 1
ATOM 7773 C CA . ASP D 1 119 ? 42.952 -11.841 129.666 1.00 59.16 116 ASP D CA 1
ATOM 7774 C C . ASP D 1 119 ? 42.530 -10.393 129.458 1.00 56.44 116 ASP D C 1
ATOM 7775 O O . ASP D 1 119 ? 42.022 -10.029 128.394 1.00 54.46 116 ASP D O 1
ATOM 7780 N N . GLU D 1 120 ? 42.751 -9.570 130.471 1.00 55.52 117 GLU D N 1
ATOM 7781 C CA . GLU D 1 120 ? 42.389 -8.164 130.415 1.00 53.86 117 GLU D CA 1
ATOM 7782 C C . GLU D 1 120 ? 43.114 -7.385 129.314 1.00 53.77 117 GLU D C 1
ATOM 7783 O O . GLU D 1 120 ? 42.874 -6.193 129.145 1.00 52.27 117 GLU D O 1
ATOM 7789 N N . PHE D 1 121 ? 43.972 -8.040 128.544 1.00 55.15 118 PHE D N 1
ATOM 7790 C CA . PHE D 1 121 ? 44.697 -7.320 127.508 1.00 56.15 118 PHE D CA 1
ATOM 7791 C C . PHE D 1 121 ? 44.366 -7.586 126.039 1.00 55.75 118 PHE D C 1
ATOM 7792 O O . PHE D 1 121 ? 44.904 -6.898 125.169 1.00 56.86 118 PHE D O 1
ATOM 7800 N N A HIS D 1 122 ? 43.500 -8.559 125.760 0.50 54.80 119 HIS D N 1
ATOM 7801 N N B HIS D 1 122 ? 43.515 -8.565 125.741 0.50 55.19 119 HIS D N 1
ATOM 7802 C CA A HIS D 1 122 ? 43.129 -8.851 124.376 0.50 54.23 119 HIS D CA 1
ATOM 7803 C CA B HIS D 1 122 ? 43.204 -8.817 124.338 0.50 54.96 119 HIS D CA 1
ATOM 7804 C C A HIS D 1 122 ? 42.131 -7.805 123.902 0.50 52.81 119 HIS D C 1
ATOM 7805 C C B HIS D 1 122 ? 42.168 -7.792 123.898 0.50 53.21 119 HIS D C 1
ATOM 7806 O O A HIS D 1 122 ? 41.430 -7.204 124.714 0.50 51.45 119 HIS D O 1
ATOM 7807 O O B HIS D 1 122 ? 41.476 -7.202 124.727 0.50 51.80 119 HIS D O 1
ATOM 7820 N N . ASN D 1 123 ? 42.087 -7.573 122.591 1.00 52.97 120 ASN D N 1
ATOM 7821 C CA . ASN D 1 123 ? 41.159 -6.606 122.021 1.00 51.92 120 ASN D CA 1
ATOM 7822 C C . ASN D 1 123 ? 39.765 -7.213 121.937 1.00 49.25 120 ASN D C 1
ATOM 7823 O O . ASN D 1 123 ? 39.552 -8.208 121.247 1.00 49.61 120 ASN D O 1
ATOM 7828 N N . PRO D 1 124 ? 38.810 -6.628 122.658 1.00 46.40 121 PRO D N 1
ATOM 7829 C CA . PRO D 1 124 ? 37.460 -7.174 122.615 1.00 44.93 121 PRO D CA 1
ATOM 7830 C C . PRO D 1 124 ? 36.791 -7.035 121.251 1.00 43.24 121 PRO D C 1
ATOM 7831 O O . PRO D 1 124 ? 37.141 -6.159 120.470 1.00 43.48 121 PRO D O 1
ATOM 7835 N N . ALA D 1 125 ? 35.851 -7.928 120.978 1.00 41.93 122 ALA D N 1
ATOM 7836 C CA . ALA D 1 125 ? 35.100 -7.942 119.729 1.00 41.29 122 ALA D CA 1
ATOM 7837 C C . ALA D 1 125 ? 33.729 -8.490 120.096 1.00 39.96 122 ALA D C 1
ATOM 7838 O O . ALA D 1 125 ? 33.462 -9.674 119.917 1.00 40.14 122 ALA D O 1
ATOM 7840 N N . PRO D 1 126 ? 32.862 -7.619 120.634 1.00 38.80 123 PRO D N 1
ATOM 7841 C CA . PRO D 1 126 ? 31.508 -7.965 121.063 1.00 38.90 123 PRO D CA 1
ATOM 7842 C C . PRO D 1 126 ? 30.832 -8.998 120.178 1.00 38.86 123 PRO D C 1
ATOM 7843 O O . PRO D 1 126 ? 30.774 -8.834 118.968 1.00 39.24 123 PRO D O 1
ATOM 7847 N N . ILE D 1 127 ? 30.330 -10.059 120.800 1.00 39.08 124 ILE D N 1
ATOM 7848 C CA . ILE D 1 127 ? 29.663 -11.133 120.084 1.00 39.95 124 ILE D CA 1
ATOM 7849 C C . ILE D 1 127 ? 28.190 -10.802 119.788 1.00 40.75 124 ILE D C 1
ATOM 7850 O O . ILE D 1 127 ? 27.588 -11.405 118.901 1.00 41.52 124 ILE D O 1
ATOM 7855 N N . ASN D 1 128 ? 27.616 -9.845 120.519 1.00 40.21 125 ASN D N 1
ATOM 7856 C CA . ASN D 1 128 ? 26.219 -9.467 120.312 1.00 41.16 125 ASN D CA 1
ATOM 7857 C C . ASN D 1 128 ? 25.909 -8.055 120.816 1.00 40.45 125 ASN D C 1
ATOM 7858 O O . ASN D 1 128 ? 26.768 -7.399 121.413 1.00 39.27 125 ASN D O 1
ATOM 7863 N N . ILE D 1 129 ? 24.680 -7.597 120.563 1.00 40.84 126 ILE D N 1
ATOM 7864 C CA . ILE D 1 129 ? 24.227 -6.259 120.981 1.00 39.94 126 ILE D CA 1
ATOM 7865 C C . ILE D 1 129 ? 24.437 -5.997 122.470 1.00 39.14 126 ILE D C 1
ATOM 7866 O O . ILE D 1 129 ? 24.885 -4.914 122.851 1.00 37.79 126 ILE D O 1
ATOM 7871 N N . TYR D 1 130 ? 24.083 -6.962 123.314 1.00 40.07 127 TYR D N 1
ATOM 7872 C CA . TYR D 1 130 ? 24.272 -6.787 124.751 1.00 40.00 127 TYR D CA 1
ATOM 7873 C C . TYR D 1 130 ? 25.730 -6.477 125.046 1.00 38.68 127 TYR D C 1
ATOM 7874 O O . TYR D 1 130 ? 26.034 -5.477 125.681 1.00 38.41 127 TYR D O 1
ATOM 7883 N N . GLY D 1 131 ? 26.626 -7.330 124.563 1.00 38.54 128 GLY D N 1
ATOM 7884 C CA . GLY D 1 131 ? 28.053 -7.141 124.775 1.00 38.37 128 GLY D CA 1
ATOM 7885 C C . GLY D 1 131 ? 28.563 -5.852 124.155 1.00 37.94 128 GLY D C 1
ATOM 7886 O O . GLY D 1 131 ? 29.466 -5.199 124.704 1.00 36.15 128 GLY D O 1
ATOM 7887 N N . ALA D 1 132 ? 27.980 -5.478 123.017 1.00 37.80 129 ALA D N 1
ATOM 7888 C CA . ALA D 1 132 ? 28.382 -4.263 122.320 1.00 38.11 129 ALA D CA 1
ATOM 7889 C C . ALA D 1 132 ? 28.005 -3.017 123.119 1.00 38.44 129 ALA D C 1
ATOM 7890 O O . ALA D 1 132 ? 28.799 -2.076 123.223 1.00 38.65 129 ALA D O 1
ATOM 7892 N N . SER D 1 133 ? 26.797 -3.012 123.679 1.00 39.35 130 SER D N 1
ATOM 7893 C CA . SER D 1 133 ? 26.323 -1.880 124.475 1.00 39.67 130 SER D CA 1
ATOM 7894 C C . SER D 1 133 ? 27.205 -1.777 125.713 1.00 39.51 130 SER D C 1
ATOM 7895 O O . SER D 1 133 ? 27.586 -0.684 126.126 1.00 39.94 130 SER D O 1
ATOM 7898 N N . LYS D 1 134 ? 27.507 -2.928 126.305 1.00 40.24 131 LYS D N 1
ATOM 7899 C CA . LYS D 1 134 ? 28.365 -3.016 127.488 1.00 40.67 131 LYS D CA 1
ATOM 7900 C C . LYS D 1 134 ? 29.758 -2.470 127.186 1.00 40.10 131 LYS D C 1
ATOM 7901 O O . LYS D 1 134 ? 30.336 -1.748 127.988 1.00 39.62 131 LYS D O 1
ATOM 7907 N N . TYR D 1 135 ? 30.292 -2.823 126.025 1.00 40.43 132 TYR D N 1
ATOM 7908 C CA . TYR D 1 135 ? 31.614 -2.360 125.638 1.00 40.78 132 TYR D CA 1
ATOM 7909 C C . TYR D 1 135 ? 31.643 -0.867 125.323 1.00 40.83 132 TYR D C 1
ATOM 7910 O O . TYR D 1 135 ? 32.661 -0.211 125.528 1.00 42.03 132 TYR D O 1
ATOM 7919 N N . ALA D 1 136 ? 30.531 -0.327 124.843 1.00 40.72 133 ALA D N 1
ATOM 7920 C CA . ALA D 1 136 ? 30.464 1.096 124.533 1.00 41.08 133 ALA D CA 1
ATOM 7921 C C . ALA D 1 136 ? 30.609 1.857 125.847 1.00 40.85 133 ALA D C 1
ATOM 7922 O O . ALA D 1 136 ? 31.330 2.858 125.932 1.00 40.36 133 ALA D O 1
ATOM 7924 N N . GLY D 1 137 ? 29.916 1.360 126.872 1.00 40.90 134 GLY D N 1
ATOM 7925 C CA . GLY D 1 137 ? 29.941 1.955 128.204 1.00 40.75 134 GLY D CA 1
ATOM 7926 C C . GLY D 1 137 ? 31.334 1.938 128.801 1.00 40.68 134 GLY D C 1
ATOM 7927 O O . GLY D 1 137 ? 31.758 2.918 129.422 1.00 40.88 134 GLY D O 1
ATOM 7928 N N . GLU D 1 138 ? 32.049 0.826 128.626 1.00 40.47 135 GLU D N 1
ATOM 7929 C CA . GLU D 1 138 ? 33.406 0.718 129.157 1.00 40.94 135 GLU D CA 1
ATOM 7930 C C . GLU D 1 138 ? 34.250 1.833 128.574 1.00 40.99 135 GLU D C 1
ATOM 7931 O O . GLU D 1 138 ? 35.055 2.444 129.272 1.00 41.34 135 GLU D O 1
ATOM 7937 N N . GLN D 1 139 ? 34.054 2.088 127.284 1.00 40.91 136 GLN D N 1
ATOM 7938 C CA . GLN D 1 139 ? 34.795 3.124 126.591 1.00 41.08 136 GLN D CA 1
ATOM 7939 C C . GLN D 1 139 ? 34.474 4.501 127.139 1.00 41.54 136 GLN D C 1
ATOM 7940 O O . GLN D 1 139 ? 35.390 5.237 127.476 1.00 43.60 136 GLN D O 1
ATOM 7946 N N . PHE D 1 140 ? 33.201 4.867 127.266 1.00 41.47 137 PHE D N 1
ATOM 7947 C CA . PHE D 1 140 ? 32.918 6.200 127.806 1.00 41.93 137 PHE D CA 1
ATOM 7948 C C . PHE D 1 140 ? 33.558 6.354 129.173 1.00 41.98 137 PHE D C 1
ATOM 7949 O O . PHE D 1 140 ? 34.071 7.423 129.503 1.00 43.76 137 PHE D O 1
ATOM 7957 N N . VAL D 1 141 ? 33.531 5.287 129.965 1.00 41.29 138 VAL D N 1
ATOM 7958 C CA . VAL D 1 141 ? 34.121 5.316 131.298 1.00 40.90 138 VAL D CA 1
ATOM 7959 C C . VAL D 1 141 ? 35.621 5.588 131.249 1.00 41.97 138 VAL D C 1
ATOM 7960 O O . VAL D 1 141 ? 36.110 6.448 131.978 1.00 42.61 138 VAL D O 1
ATOM 7964 N N . LYS D 1 142 ? 36.356 4.882 130.393 1.00 41.86 139 LYS D N 1
ATOM 7965 C CA . LYS D 1 142 ? 37.796 5.118 130.323 1.00 43.78 139 LYS D CA 1
ATOM 7966 C C . LYS D 1 142 ? 38.098 6.449 129.634 1.00 44.02 139 LYS D C 1
ATOM 7967 O O . LYS D 1 142 ? 39.068 7.135 129.970 1.00 45.26 139 LYS D O 1
ATOM 7973 N N . GLU D 1 143 ? 37.255 6.811 128.676 1.00 42.86 140 GLU D N 1
ATOM 7974 C CA . GLU D 1 143 ? 37.418 8.051 127.930 1.00 43.53 140 GLU D CA 1
ATOM 7975 C C . GLU D 1 143 ? 37.085 9.321 128.714 1.00 43.65 140 GLU D C 1
ATOM 7976 O O . GLU D 1 143 ? 37.753 10.342 128.561 1.00 44.70 140 GLU D O 1
ATOM 7982 N N . LEU D 1 144 ? 36.068 9.256 129.563 1.00 42.08 141 LEU D N 1
ATOM 7983 C CA . LEU D 1 144 ? 35.657 10.426 130.324 1.00 42.15 141 LEU D CA 1
ATOM 7984 C C . LEU D 1 144 ? 36.038 10.480 131.796 1.00 42.33 141 LEU D C 1
ATOM 7985 O O . LEU D 1 144 ? 35.741 11.470 132.464 1.00 42.73 141 LEU D O 1
ATOM 7990 N N . HIS D 1 145 ? 36.695 9.450 132.312 1.00 42.23 142 HIS D N 1
ATOM 7991 C CA . HIS D 1 145 ? 37.069 9.459 133.727 1.00 42.48 142 HIS D CA 1
ATOM 7992 C C . HIS D 1 145 ? 38.428 8.764 133.929 1.00 41.99 142 HIS D C 1
ATOM 7993 O O . HIS D 1 145 ? 38.895 8.053 133.044 1.00 40.29 142 HIS D O 1
ATOM 8000 N N . ASN D 1 146 ? 39.073 8.999 135.071 1.00 43.19 143 ASN D N 1
ATOM 8001 C CA . ASN D 1 146 ? 40.386 8.393 135.345 1.00 44.68 143 ASN D CA 1
ATOM 8002 C C . ASN D 1 146 ? 40.565 7.682 136.701 1.00 45.60 143 ASN D C 1
ATOM 8003 O O . ASN D 1 146 ? 41.693 7.484 137.159 1.00 46.70 143 ASN D O 1
ATOM 8008 N N . LYS D 1 147 ? 39.454 7.299 137.326 1.00 45.53 144 LYS D N 1
ATOM 8009 C CA . LYS D 1 147 ? 39.458 6.594 138.616 1.00 46.18 144 LYS D CA 1
ATOM 8010 C C . LYS D 1 147 ? 38.374 5.531 138.500 1.00 45.28 144 LYS D C 1
ATOM 8011 O O . LYS D 1 147 ? 37.253 5.707 139.002 1.00 45.11 144 LYS D O 1
ATOM 8017 N N . TYR D 1 148 ? 38.698 4.424 137.845 1.00 44.45 145 TYR D N 1
ATOM 8018 C CA . TYR D 1 148 ? 37.717 3.371 137.661 1.00 43.32 145 TYR D CA 1
ATOM 8019 C C . TYR D 1 148 ? 38.231 1.948 137.775 1.00 43.15 145 TYR D C 1
ATOM 8020 O O . TYR D 1 148 ? 39.432 1.679 137.759 1.00 42.68 145 TYR D O 1
ATOM 8029 N N . PHE D 1 149 ? 37.265 1.046 137.876 1.00 43.33 146 PHE D N 1
ATOM 8030 C CA . PHE D 1 149 ? 37.506 -0.369 137.971 1.00 43.31 146 PHE D CA 1
ATOM 8031 C C . PHE D 1 149 ? 36.437 -1.012 137.099 1.00 43.74 146 PHE D C 1
ATOM 8032 O O . PHE D 1 149 ? 35.265 -1.076 137.480 1.00 44.51 146 PHE D O 1
ATOM 8040 N N . ILE D 1 150 ? 36.827 -1.419 135.897 1.00 43.39 147 ILE D N 1
ATOM 8041 C CA . ILE D 1 150 ? 35.907 -2.060 134.983 1.00 42.70 147 ILE D CA 1
ATOM 8042 C C . ILE D 1 150 ? 35.989 -3.523 135.345 1.00 42.70 147 ILE D C 1
ATOM 8043 O O . ILE D 1 150 ? 36.970 -4.190 135.032 1.00 42.85 147 ILE D O 1
ATOM 8048 N N . VAL D 1 151 ? 34.963 -4.013 136.029 1.00 43.15 148 VAL D N 1
ATOM 8049 C CA . VAL D 1 151 ? 34.923 -5.402 136.457 1.00 43.37 148 VAL D CA 1
ATOM 8050 C C . VAL D 1 151 ? 34.019 -6.249 135.582 1.00 43.16 148 VAL D C 1
ATOM 8051 O O . VAL D 1 151 ? 32.803 -6.123 135.631 1.00 43.96 148 VAL D O 1
ATOM 8055 N N . ARG D 1 152 ? 34.630 -7.116 134.783 1.00 43.98 149 ARG D N 1
ATOM 8056 C CA . ARG D 1 152 ? 33.903 -8.009 133.885 1.00 44.22 149 ARG D CA 1
ATOM 8057 C C . ARG D 1 152 ? 33.649 -9.325 134.591 1.00 44.76 149 ARG D C 1
ATOM 8058 O O . ARG D 1 152 ? 34.550 -9.884 135.213 1.00 45.47 149 ARG D O 1
ATOM 8066 N N . THR D 1 153 ? 32.416 -9.810 134.496 1.00 45.48 150 THR D N 1
ATOM 8067 C CA . THR D 1 153 ? 32.026 -11.064 135.122 1.00 46.04 150 THR D CA 1
ATOM 8068 C C . THR D 1 153 ? 31.226 -11.885 134.115 1.00 46.26 150 THR D C 1
ATOM 8069 O O . THR D 1 153 ? 31.121 -11.499 132.950 1.00 45.72 150 THR D O 1
ATOM 8073 N N . SER D 1 154 ? 30.653 -13.003 134.553 1.00 47.05 151 SER D N 1
ATOM 8074 C CA . SER D 1 154 ? 29.885 -13.854 133.646 1.00 48.03 151 SER D CA 1
ATOM 8075 C C . SER D 1 154 ? 29.004 -14.872 134.344 1.00 48.37 151 SER D C 1
ATOM 8076 O O . SER D 1 154 ? 29.352 -15.352 135.425 1.00 49.06 151 SER D O 1
ATOM 8079 N N . TRP D 1 155 ? 27.857 -15.200 133.742 1.00 48.84 152 TRP D N 1
ATOM 8080 C CA . TRP D 1 155 ? 26.974 -16.194 134.343 1.00 49.32 152 TRP D CA 1
ATOM 8081 C C . TRP D 1 155 ? 26.800 -15.857 135.817 1.00 49.39 152 TRP D C 1
ATOM 8082 O O . TRP D 1 155 ? 26.909 -16.716 136.691 1.00 49.50 152 TRP D O 1
ATOM 8093 N N . LEU D 1 156 ? 26.526 -14.583 136.070 1.00 49.72 153 LEU D N 1
ATOM 8094 C CA . LEU D 1 156 ? 26.342 -14.059 137.415 1.00 50.17 153 LEU D CA 1
ATOM 8095 C C . LEU D 1 156 ? 24.977 -14.437 137.994 1.00 51.12 153 LEU D C 1
ATOM 8096 O O . LEU D 1 156 ? 23.949 -14.241 137.344 1.00 51.48 153 LEU D O 1
ATOM 8101 N N . TYR D 1 157 ? 24.965 -14.971 139.214 1.00 52.48 154 TYR D N 1
ATOM 8102 C CA . TYR D 1 157 ? 23.711 -15.367 139.867 1.00 53.63 154 TYR D CA 1
ATOM 8103 C C . TYR D 1 157 ? 23.778 -15.038 141.355 1.00 55.29 154 TYR D C 1
ATOM 8104 O O . TYR D 1 157 ? 24.856 -15.051 141.951 1.00 55.74 154 TYR D O 1
ATOM 8113 N N . GLY D 1 158 ? 22.627 -14.754 141.957 1.00 57.11 155 GLY D N 1
ATOM 8114 C CA . GLY D 1 158 ? 22.572 -14.421 143.380 1.00 58.92 155 GLY D CA 1
ATOM 8115 C C . GLY D 1 158 ? 21.248 -14.777 144.027 1.00 60.82 155 GLY D C 1
ATOM 8116 O O . GLY D 1 158 ? 20.379 -15.383 143.397 1.00 61.13 155 GLY D O 1
ATOM 8117 N N . LYS D 1 159 ? 21.100 -14.398 145.295 1.00 62.79 156 LYS D N 1
ATOM 8118 C CA . LYS D 1 159 ? 19.878 -14.672 146.049 1.00 64.63 156 LYS D CA 1
ATOM 8119 C C . LYS D 1 159 ? 18.667 -13.996 145.421 1.00 64.85 156 LYS D C 1
ATOM 8120 O O . LYS D 1 159 ? 17.604 -14.600 145.286 1.00 64.95 156 LYS D O 1
ATOM 8126 N N . TYR D 1 160 ? 18.844 -12.736 145.034 1.00 64.97 157 TYR D N 1
ATOM 8127 C CA . TYR D 1 160 ? 17.766 -11.959 144.446 1.00 65.83 157 TYR D CA 1
ATOM 8128 C C . TYR D 1 160 ? 17.821 -11.893 142.924 1.00 64.95 157 TYR D C 1
ATOM 8129 O O . TYR D 1 160 ? 18.756 -12.394 142.304 1.00 63.94 157 TYR D O 1
ATOM 8138 N N . GLY D 1 161 ? 16.793 -11.279 142.339 1.00 65.92 158 GLY D N 1
ATOM 8139 C CA . GLY D 1 161 ? 16.685 -11.110 140.890 1.00 65.54 158 GLY D CA 1
ATOM 8140 C C . GLY D 1 161 ? 16.361 -12.359 140.093 1.00 65.34 158 GLY D C 1
ATOM 8141 O O . GLY D 1 161 ? 15.898 -13.361 140.634 1.00 65.06 158 GLY D O 1
ATOM 8142 N N . ASN D 1 162 ? 16.594 -12.274 138.786 1.00 65.29 159 ASN D N 1
ATOM 8143 C CA . ASN D 1 162 ? 16.347 -13.377 137.869 1.00 65.41 159 ASN D CA 1
ATOM 8144 C C . ASN D 1 162 ? 17.676 -13.940 137.408 1.00 63.79 159 ASN D C 1
ATOM 8145 O O . ASN D 1 162 ? 18.551 -13.187 136.977 1.00 63.63 159 ASN D O 1
ATOM 8150 N N . ASN D 1 163 ? 17.831 -15.258 137.496 1.00 62.65 160 ASN D N 1
ATOM 8151 C CA . ASN D 1 163 ? 19.072 -15.911 137.074 1.00 61.06 160 ASN D CA 1
ATOM 8152 C C . ASN D 1 163 ? 18.872 -17.391 136.780 1.00 60.53 160 ASN D C 1
ATOM 8153 O O . ASN D 1 163 ? 17.872 -17.987 137.176 1.00 60.69 160 ASN D O 1
ATOM 8158 N N . PHE D 1 164 ? 19.840 -17.972 136.084 1.00 59.72 161 PHE D N 1
ATOM 8159 C CA . PHE D 1 164 ? 19.794 -19.379 135.712 1.00 59.82 161 PHE D CA 1
ATOM 8160 C C . PHE D 1 164 ? 19.622 -20.324 136.903 1.00 59.76 161 PHE D C 1
ATOM 8161 O O . PHE D 1 164 ? 18.907 -21.321 136.804 1.00 60.30 161 PHE D O 1
ATOM 8169 N N . VAL D 1 165 ? 20.268 -20.015 138.023 1.00 59.33 162 VAL D N 1
ATOM 8170 C CA . VAL D 1 165 ? 20.163 -20.868 139.206 1.00 59.50 162 VAL D CA 1
ATOM 8171 C C . VAL D 1 165 ? 18.729 -20.963 139.708 1.00 60.62 162 VAL D C 1
ATOM 8172 O O . VAL D 1 165 ? 18.181 -22.058 139.797 1.00 61.18 162 VAL D O 1
ATOM 8176 N N . LYS D 1 166 ? 18.111 -19.827 140.028 1.00 61.54 163 LYS D N 1
ATOM 8177 C CA . LYS D 1 166 ? 16.732 -19.856 140.518 1.00 63.09 163 LYS D CA 1
ATOM 8178 C C . LYS D 1 166 ? 15.733 -20.286 139.446 1.00 63.36 163 LYS D C 1
ATOM 8179 O O . LYS D 1 166 ? 14.626 -20.720 139.771 1.00 63.74 163 LYS D O 1
ATOM 8185 N N . THR D 1 167 ? 16.113 -20.159 138.177 1.00 63.10 164 THR D N 1
ATOM 8186 C CA . THR D 1 167 ? 15.230 -20.559 137.094 1.00 64.18 164 THR D CA 1
ATOM 8187 C C . THR D 1 167 ? 15.142 -22.085 137.087 1.00 65.42 164 THR D C 1
ATOM 8188 O O . THR D 1 167 ? 14.062 -22.646 136.928 1.00 66.17 164 THR D O 1
ATOM 8192 N N . MET D 1 168 ? 16.279 -22.754 137.268 1.00 65.90 165 MET D N 1
ATOM 8193 C CA . MET D 1 168 ? 16.300 -24.217 137.294 1.00 67.28 165 MET D CA 1
ATOM 8194 C C . MET D 1 168 ? 15.607 -24.763 138.537 1.00 68.22 165 MET D C 1
ATOM 8195 O O . MET D 1 168 ? 14.965 -25.813 138.488 1.00 68.73 165 MET D O 1
ATOM 8200 N N . ILE D 1 169 ? 15.728 -24.053 139.650 1.00 69.02 166 ILE D N 1
ATOM 8201 C CA . ILE D 1 169 ? 15.094 -24.499 140.877 1.00 70.62 166 ILE D CA 1
ATOM 8202 C C . ILE D 1 169 ? 13.581 -24.362 140.756 1.00 72.36 166 ILE D C 1
ATOM 8203 O O . ILE D 1 169 ? 12.840 -25.223 141.224 1.00 73.41 166 ILE D O 1
ATOM 8208 N N . ARG D 1 170 ? 13.123 -23.291 140.111 1.00 73.43 167 ARG D N 1
ATOM 8209 C CA . ARG D 1 170 ? 11.689 -23.068 139.942 1.00 75.43 167 ARG D CA 1
ATOM 8210 C C . ARG D 1 170 ? 11.081 -24.108 139.000 1.00 76.39 167 ARG D C 1
ATOM 8211 O O . ARG D 1 170 ? 10.011 -24.647 139.277 1.00 77.31 167 ARG D O 1
ATOM 8219 N N . LEU D 1 171 ? 11.758 -24.388 137.890 1.00 76.82 168 LEU D N 1
ATOM 8220 C CA . LEU D 1 171 ? 11.258 -25.377 136.936 1.00 78.28 168 LEU D CA 1
ATOM 8221 C C . LEU D 1 171 ? 11.453 -26.805 137.446 1.00 79.73 168 LEU D C 1
ATOM 8222 O O . LEU D 1 171 ? 10.731 -27.714 137.036 1.00 80.63 168 LEU D O 1
ATOM 8227 N N . GLY D 1 172 ? 12.418 -26.998 138.343 1.00 80.50 169 GLY D N 1
ATOM 8228 C CA . GLY D 1 172 ? 12.692 -28.322 138.901 1.00 81.88 169 GLY D CA 1
ATOM 8229 C C . GLY D 1 172 ? 11.571 -28.814 139.801 1.00 83.66 169 GLY D C 1
ATOM 8230 O O . GLY D 1 172 ? 11.325 -30.015 139.907 1.00 84.45 169 GLY D O 1
ATOM 8231 N N . LYS D 1 173 ? 10.892 -27.874 140.451 1.00 84.83 170 LYS D N 1
ATOM 8232 C CA . LYS D 1 173 ? 9.788 -28.182 141.349 1.00 86.78 170 LYS D CA 1
ATOM 8233 C C . LYS D 1 173 ? 8.491 -28.400 140.553 1.00 87.58 170 LYS D C 1
ATOM 8234 O O . LYS D 1 173 ? 7.420 -28.555 141.138 1.00 88.56 170 LYS D O 1
ATOM 8240 N N . GLU D 1 174 ? 8.603 -28.409 139.229 1.00 87.50 171 GLU D N 1
ATOM 8241 C CA . GLU D 1 174 ? 7.446 -28.602 138.364 1.00 88.43 171 GLU D CA 1
ATOM 8242 C C . GLU D 1 174 ? 7.611 -29.839 137.486 1.00 88.86 171 GLU D C 1
ATOM 8243 O O . GLU D 1 174 ? 6.756 -30.725 137.479 1.00 89.90 171 GLU D O 1
ATOM 8249 N N . ARG D 1 175 ? 8.715 -29.892 136.748 1.00 88.37 172 ARG D N 1
ATOM 8250 C CA . ARG D 1 175 ? 8.991 -31.018 135.864 1.00 89.00 172 ARG D CA 1
ATOM 8251 C C . ARG D 1 175 ? 10.309 -31.695 136.226 1.00 88.18 172 ARG D C 1
ATOM 8252 O O . ARG D 1 175 ? 11.370 -31.072 136.185 1.00 87.82 172 ARG D O 1
ATOM 8260 N N . GLU D 1 176 ? 10.233 -32.974 136.580 1.00 88.02 173 GLU D N 1
ATOM 8261 C CA . GLU D 1 176 ? 11.419 -33.739 136.946 1.00 87.52 173 GLU D CA 1
ATOM 8262 C C . GLU D 1 176 ? 12.203 -34.161 135.708 1.00 86.24 173 GLU D C 1
ATOM 8263 O O . GLU D 1 176 ? 12.781 -35.247 135.668 1.00 86.86 173 GLU D O 1
ATOM 8269 N N . GLU D 1 177 ? 12.219 -33.294 134.701 1.00 84.17 174 GLU D N 1
ATOM 8270 C CA . GLU D 1 177 ? 12.931 -33.575 133.456 1.00 83.23 174 GLU D CA 1
ATOM 8271 C C . GLU D 1 177 ? 12.999 -32.284 132.634 1.00 80.47 174 GLU D C 1
ATOM 8272 O O . GLU D 1 177 ? 11.990 -31.822 132.099 1.00 80.04 174 GLU D O 1
ATOM 8278 N N . ILE D 1 178 ? 14.198 -31.710 132.547 1.00 77.82 175 ILE D N 1
ATOM 8279 C CA . ILE D 1 178 ? 14.425 -30.465 131.811 1.00 75.54 175 ILE D CA 1
ATOM 8280 C C . ILE D 1 178 ? 15.495 -30.609 130.730 1.00 73.99 175 ILE D C 1
ATOM 8281 O O . ILE D 1 178 ? 16.368 -31.471 130.821 1.00 74.33 175 ILE D O 1
ATOM 8286 N N . SER D 1 179 ? 15.410 -29.756 129.709 1.00 71.80 176 SER D N 1
ATOM 8287 C CA . SER D 1 179 ? 16.359 -29.748 128.600 1.00 70.34 176 SER D CA 1
ATOM 8288 C C . SER D 1 179 ? 17.256 -28.521 128.738 1.00 67.75 176 SER D C 1
ATOM 8289 O O . SER D 1 179 ? 16.763 -27.395 128.798 1.00 66.66 176 SER D O 1
ATOM 8292 N N . VAL D 1 180 ? 18.569 -28.738 128.781 1.00 66.28 177 VAL D N 1
ATOM 8293 C CA . VAL D 1 180 ? 19.527 -27.639 128.921 1.00 64.02 177 VAL D CA 1
ATOM 8294 C C . VAL D 1 180 ? 20.623 -27.698 127.865 1.00 63.75 177 VAL D C 1
ATOM 8295 O O . VAL D 1 180 ? 21.049 -28.778 127.463 1.00 64.56 177 VAL D O 1
ATOM 8299 N N . VAL D 1 181 ? 21.080 -26.528 127.425 1.00 62.47 178 VAL D N 1
ATOM 8300 C CA . VAL D 1 181 ? 22.133 -26.434 126.417 1.00 62.36 178 VAL D CA 1
ATOM 8301 C C . VAL D 1 181 ? 23.410 -27.109 126.917 1.00 62.00 178 VAL D C 1
ATOM 8302 O O . VAL D 1 181 ? 23.775 -26.960 128.081 1.00 61.00 178 VAL D O 1
ATOM 8306 N N . ALA D 1 182 ? 24.083 -27.848 126.034 1.00 62.97 179 ALA D N 1
ATOM 8307 C CA . ALA D 1 182 ? 25.321 -28.560 126.392 1.00 63.54 179 ALA D CA 1
ATOM 8308 C C . ALA D 1 182 ? 26.577 -28.156 125.604 1.00 63.93 179 ALA D C 1
ATOM 8309 O O . ALA D 1 182 ? 27.688 -28.332 126.097 1.00 64.58 179 ALA D O 1
ATOM 8311 N N . ASP D 1 183 ? 26.409 -27.631 124.391 1.00 64.20 180 ASP D N 1
ATOM 8312 C CA . ASP D 1 183 ? 27.550 -27.217 123.559 1.00 64.30 180 ASP D CA 1
ATOM 8313 C C . ASP D 1 183 ? 27.862 -25.735 123.733 1.00 62.77 180 ASP D C 1
ATOM 8314 O O . ASP D 1 183 ? 28.264 -25.059 122.784 1.00 63.70 180 ASP D O 1
ATOM 8319 N N . GLN D 1 184 ? 27.701 -25.240 124.952 1.00 60.95 181 GLN D N 1
ATOM 8320 C CA . GLN D 1 184 ? 27.946 -23.840 125.252 1.00 59.78 181 GLN D CA 1
ATOM 8321 C C . GLN D 1 184 ? 28.534 -23.730 126.661 1.00 58.58 181 GLN D C 1
ATOM 8322 O O . GLN D 1 184 ? 27.809 -23.680 127.653 1.00 57.73 181 GLN D O 1
ATOM 8328 N N . ILE D 1 185 ? 29.866 -23.699 126.722 1.00 58.36 182 ILE D N 1
ATOM 8329 C CA . ILE D 1 185 ? 30.611 -23.617 127.980 1.00 57.28 182 ILE D CA 1
ATOM 8330 C C . ILE D 1 185 ? 30.841 -22.206 128.510 1.00 55.93 182 ILE D C 1
ATOM 8331 O O . ILE D 1 185 ? 31.095 -21.281 127.747 1.00 56.56 182 ILE D O 1
ATOM 8336 N N . GLY D 1 186 ? 30.763 -22.062 129.834 1.00 54.93 183 GLY D N 1
ATOM 8337 C CA . GLY D 1 186 ? 30.963 -20.778 130.503 1.00 53.22 183 GLY D CA 1
ATOM 8338 C C . GLY D 1 186 ? 31.469 -20.970 131.921 1.00 53.04 183 GLY D C 1
ATOM 8339 O O . GLY D 1 186 ? 31.761 -22.090 132.334 1.00 53.64 183 GLY D O 1
ATOM 8340 N N A SER D 1 187 ? 31.563 -19.874 132.666 0.50 52.28 184 SER D N 1
ATOM 8341 N N B SER D 1 187 ? 31.573 -19.874 132.668 0.50 52.29 184 SER D N 1
ATOM 8342 C CA A SER D 1 187 ? 32.040 -19.919 134.042 0.50 52.51 184 SER D CA 1
ATOM 8343 C CA B SER D 1 187 ? 32.049 -19.922 134.051 0.50 52.54 184 SER D CA 1
ATOM 8344 C C A SER D 1 187 ? 31.088 -19.174 134.978 0.50 52.21 184 SER D C 1
ATOM 8345 C C B SER D 1 187 ? 31.096 -19.176 134.985 0.50 52.22 184 SER D C 1
ATOM 8346 O O A SER D 1 187 ? 31.052 -17.941 134.971 0.50 51.74 184 SER D O 1
ATOM 8347 O O B SER D 1 187 ? 31.067 -17.942 134.982 0.50 51.75 184 SER D O 1
ATOM 8352 N N . PRO D 1 188 ? 30.316 -19.922 135.792 1.00 52.53 185 PRO D N 1
ATOM 8353 C CA . PRO D 1 188 ? 29.370 -19.310 136.727 1.00 52.33 185 PRO D CA 1
ATOM 8354 C C . PRO D 1 188 ? 30.062 -18.413 137.744 1.00 52.40 185 PRO D C 1
ATOM 8355 O O . PRO D 1 188 ? 31.240 -18.616 138.049 1.00 53.34 185 PRO D O 1
ATOM 8359 N N . THR D 1 189 ? 29.333 -17.426 138.256 1.00 51.48 186 THR D N 1
ATOM 8360 C CA . THR D 1 189 ? 29.884 -16.507 139.235 1.00 50.96 186 THR D CA 1
ATOM 8361 C C . THR D 1 189 ? 28.834 -16.133 140.272 1.00 51.42 186 THR D C 1
ATOM 8362 O O . THR D 1 189 ? 27.752 -15.652 139.939 1.00 51.12 186 THR D O 1
ATOM 8366 N N . TYR D 1 190 ? 29.166 -16.369 141.532 1.00 52.31 187 TYR D N 1
ATOM 8367 C CA . TYR D 1 190 ? 28.280 -16.062 142.637 1.00 52.92 187 TYR D CA 1
ATOM 8368 C C . TYR D 1 190 ? 28.492 -14.628 143.112 1.00 52.44 187 TYR D C 1
ATOM 8369 O O . TYR D 1 190 ? 29.602 -14.222 143.451 1.00 53.30 187 TYR D O 1
ATOM 8378 N N . VAL D 1 191 ? 27.411 -13.859 143.094 1.00 51.69 188 VAL D N 1
ATOM 8379 C CA . VAL D 1 191 ? 27.438 -12.464 143.504 1.00 51.75 188 VAL D CA 1
ATOM 8380 C C . VAL D 1 191 ? 28.288 -12.199 144.742 1.00 52.17 188 VAL D C 1
ATOM 8381 O O . VAL D 1 191 ? 29.112 -11.284 144.745 1.00 51.26 188 VAL D O 1
ATOM 8385 N N . ALA D 1 192 ? 28.091 -12.998 145.787 1.00 52.91 189 ALA D N 1
ATOM 8386 C CA . ALA D 1 192 ? 28.844 -12.830 147.028 1.00 53.82 189 ALA D CA 1
ATOM 8387 C C . ALA D 1 192 ? 30.347 -12.848 146.786 1.00 53.62 189 ALA D C 1
ATOM 8388 O O . ALA D 1 192 ? 31.074 -12.034 147.356 1.00 53.63 189 ALA D O 1
ATOM 8390 N N . ASP D 1 193 ? 30.812 -13.778 145.954 1.00 53.30 190 ASP D N 1
ATOM 8391 C CA . ASP D 1 193 ? 32.236 -13.873 145.647 1.00 54.13 190 ASP D CA 1
ATOM 8392 C C . ASP D 1 193 ? 32.687 -12.678 144.829 1.00 53.57 190 ASP D C 1
ATOM 8393 O O . ASP D 1 193 ? 33.830 -12.240 144.943 1.00 54.71 190 ASP D O 1
ATOM 8398 N N . LEU D 1 194 ? 31.791 -12.147 144.007 1.00 53.24 191 LEU D N 1
ATOM 8399 C CA . LEU D 1 194 ? 32.126 -11.004 143.179 1.00 52.75 191 LEU D CA 1
ATOM 8400 C C . LEU D 1 194 ? 32.250 -9.788 144.087 1.00 53.12 191 LEU D C 1
ATOM 8401 O O . LEU D 1 194 ? 33.203 -9.023 143.973 1.00 53.53 191 LEU D O 1
ATOM 8406 N N . ASN D 1 195 ? 31.292 -9.620 144.999 1.00 53.93 192 ASN D N 1
ATOM 8407 C CA . ASN D 1 195 ? 31.312 -8.486 145.930 1.00 54.67 192 ASN D CA 1
ATOM 8408 C C . ASN D 1 195 ? 32.535 -8.500 146.828 1.00 55.06 192 ASN D C 1
ATOM 8409 O O . ASN D 1 195 ? 33.014 -7.447 147.245 1.00 56.15 192 ASN D O 1
ATOM 8414 N N . VAL D 1 196 ? 33.040 -9.688 147.134 1.00 54.84 193 VAL D N 1
ATOM 8415 C CA . VAL D 1 196 ? 34.219 -9.789 147.975 1.00 55.61 193 VAL D CA 1
ATOM 8416 C C . VAL D 1 196 ? 35.401 -9.145 147.259 1.00 54.89 193 VAL D C 1
ATOM 8417 O O . VAL D 1 196 ? 36.305 -8.601 147.896 1.00 55.30 193 VAL D O 1
ATOM 8421 N N . MET D 1 197 ? 35.387 -9.193 145.932 1.00 53.62 194 MET D N 1
ATOM 8422 C CA . MET D 1 197 ? 36.472 -8.608 145.170 1.00 53.56 194 MET D CA 1
ATOM 8423 C C . MET D 1 197 ? 36.225 -7.106 144.963 1.00 52.52 194 MET D C 1
ATOM 8424 O O . MET D 1 197 ? 37.171 -6.325 144.863 1.00 52.39 194 MET D O 1
ATOM 8429 N N . ILE D 1 198 ? 34.958 -6.703 144.905 1.00 51.69 195 ILE D N 1
ATOM 8430 C CA . ILE D 1 198 ? 34.625 -5.292 144.733 1.00 51.10 195 ILE D CA 1
ATOM 8431 C C . ILE D 1 198 ? 35.048 -4.512 145.967 1.00 52.57 195 ILE D C 1
ATOM 8432 O O . ILE D 1 198 ? 35.576 -3.410 145.850 1.00 53.15 195 ILE D O 1
ATOM 8437 N N . ASN D 1 199 ? 34.818 -5.087 147.149 1.00 53.98 196 ASN D N 1
ATOM 8438 C CA . ASN D 1 199 ? 35.185 -4.435 148.411 1.00 55.99 196 ASN D CA 1
ATOM 8439 C C . ASN D 1 199 ? 36.689 -4.258 148.575 1.00 55.54 196 ASN D C 1
ATOM 8440 O O . ASN D 1 199 ? 37.134 -3.356 149.273 1.00 55.91 196 ASN D O 1
ATOM 8445 N N . LYS D 1 200 ? 37.469 -5.120 147.938 1.00 54.92 197 LYS D N 1
ATOM 8446 C CA . LYS D 1 200 ? 38.919 -5.034 148.032 1.00 55.71 197 LYS D CA 1
ATOM 8447 C C . LYS D 1 200 ? 39.478 -3.985 147.068 1.00 54.44 197 LYS D C 1
ATOM 8448 O O . LYS D 1 200 ? 40.572 -3.461 147.277 1.00 55.21 197 LYS D O 1
ATOM 8454 N N . LEU D 1 201 ? 38.716 -3.668 146.025 1.00 52.83 198 LEU D N 1
ATOM 8455 C CA . LEU D 1 201 ? 39.141 -2.679 145.036 1.00 51.65 198 LEU D CA 1
ATOM 8456 C C . LEU D 1 201 ? 38.759 -1.245 145.396 1.00 52.78 198 LEU D C 1
ATOM 8457 O O . LEU D 1 201 ? 39.600 -0.348 145.362 1.00 52.97 198 LEU D O 1
ATOM 8462 N N . ILE D 1 202 ? 37.495 -1.035 145.752 1.00 53.60 199 ILE D N 1
ATOM 8463 C CA . ILE D 1 202 ? 37.000 0.304 146.098 1.00 54.97 199 ILE D CA 1
ATOM 8464 C C . ILE D 1 202 ? 37.885 1.124 147.044 1.00 56.80 199 ILE D C 1
ATOM 8465 O O . ILE D 1 202 ? 37.812 2.352 147.029 1.00 58.13 199 ILE D O 1
ATOM 8470 N N . HIS D 1 203 ? 38.708 0.467 147.862 1.00 57.64 200 HIS D N 1
ATOM 8471 C CA . HIS D 1 203 ? 39.589 1.194 148.791 1.00 58.77 200 HIS D CA 1
ATOM 8472 C C . HIS D 1 203 ? 41.034 1.309 148.315 1.00 57.11 200 HIS D C 1
ATOM 8473 O O . HIS D 1 203 ? 41.941 1.567 149.110 1.00 58.32 200 HIS D O 1
ATOM 8480 N N . THR D 1 204 ? 41.244 1.140 147.017 1.00 54.37 201 THR D N 1
ATOM 8481 C CA . THR D 1 204 ? 42.577 1.224 146.451 1.00 52.71 201 THR D CA 1
ATOM 8482 C C . THR D 1 204 ? 42.563 2.162 145.257 1.00 51.21 201 THR D C 1
ATOM 8483 O O . THR D 1 204 ? 41.525 2.714 144.901 1.00 51.21 201 THR D O 1
ATOM 8487 N N . SER D 1 205 ? 43.727 2.364 144.660 1.00 50.49 202 SER D N 1
ATOM 8488 C CA . SER D 1 205 ? 43.845 3.219 143.492 1.00 49.65 202 SER D CA 1
ATOM 8489 C C . SER D 1 205 ? 44.487 2.368 142.388 1.00 48.32 202 SER D C 1
ATOM 8490 O O . SER D 1 205 ? 45.240 2.863 141.547 1.00 48.47 202 SER D O 1
ATOM 8493 N N . LEU D 1 206 ? 44.151 1.076 142.408 1.00 47.05 203 LEU D N 1
ATOM 8494 C CA . LEU D 1 206 ? 44.647 0.093 141.451 1.00 46.24 203 LEU D CA 1
ATOM 8495 C C . LEU D 1 206 ? 43.675 0.052 140.273 1.00 45.77 203 LEU D C 1
ATOM 8496 O O . LEU D 1 206 ? 43.185 -1.013 139.885 1.00 44.95 203 LEU D O 1
ATOM 8501 N N . TYR D 1 207 ? 43.433 1.219 139.682 1.00 45.86 204 TYR D N 1
ATOM 8502 C CA . TYR D 1 207 ? 42.501 1.343 138.568 1.00 45.16 204 TYR D CA 1
ATOM 8503 C C . TYR D 1 207 ? 42.916 0.490 137.383 1.00 44.17 204 TYR D C 1
ATOM 8504 O O . TYR D 1 207 ? 44.080 0.134 137.237 1.00 43.42 204 TYR D O 1
ATOM 8513 N N . GLY D 1 208 ? 41.938 0.181 136.539 1.00 44.09 205 GLY D N 1
ATOM 8514 C CA . GLY D 1 208 ? 42.138 -0.633 135.343 1.00 43.96 205 GLY D CA 1
ATOM 8515 C C . GLY D 1 208 ? 40.901 -1.493 135.145 1.00 44.34 205 GLY D C 1
ATOM 8516 O O . GLY D 1 208 ? 39.867 -1.250 135.780 1.00 43.83 205 GLY D O 1
ATOM 8517 N N . THR D 1 209 ? 40.986 -2.483 134.259 1.00 44.11 206 THR D N 1
ATOM 8518 C CA . THR D 1 209 ? 39.849 -3.363 134.018 1.00 44.18 206 THR D CA 1
ATOM 8519 C C . THR D 1 209 ? 40.226 -4.741 134.559 1.00 43.85 206 THR D C 1
ATOM 8520 O O . THR D 1 209 ? 41.342 -5.220 134.342 1.00 43.54 206 THR D O 1
ATOM 8524 N N . TYR D 1 210 ? 39.294 -5.360 135.274 1.00 43.41 207 TYR D N 1
ATOM 8525 C CA . TYR D 1 210 ? 39.502 -6.675 135.866 1.00 42.98 207 TYR D CA 1
ATOM 8526 C C . TYR D 1 210 ? 38.487 -7.734 135.444 1.00 43.42 207 TYR D C 1
ATOM 8527 O O . TYR D 1 210 ? 37.308 -7.450 135.201 1.00 42.46 207 TYR D O 1
ATOM 8536 N N . HIS D 1 211 ? 38.982 -8.963 135.393 1.00 44.37 208 HIS D N 1
ATOM 8537 C CA . HIS D 1 211 ? 38.217 -10.159 135.050 1.00 44.77 208 HIS D CA 1
ATOM 8538 C C . HIS D 1 211 ? 37.936 -10.848 136.372 1.00 44.89 208 HIS D C 1
ATOM 8539 O O . HIS D 1 211 ? 38.864 -11.229 137.077 1.00 45.28 208 HIS D O 1
ATOM 8546 N N . VAL D 1 212 ? 36.663 -10.978 136.727 1.00 44.91 209 VAL D N 1
ATOM 8547 C CA . VAL D 1 212 ? 36.305 -11.616 137.986 1.00 46.04 209 VAL D CA 1
ATOM 8548 C C . VAL D 1 212 ? 35.126 -12.578 137.877 1.00 46.95 209 VAL D C 1
ATOM 8549 O O . VAL D 1 212 ? 33.994 -12.181 137.602 1.00 47.05 209 VAL D O 1
ATOM 8553 N N . SER D 1 213 ? 35.417 -13.849 138.113 1.00 48.72 210 SER D N 1
ATOM 8554 C CA . SER D 1 213 ? 34.430 -14.908 138.066 1.00 49.71 210 SER D CA 1
ATOM 8555 C C . SER D 1 213 ? 35.030 -16.084 138.808 1.00 51.66 210 SER D C 1
ATOM 8556 O O . SER D 1 213 ? 36.243 -16.126 139.034 1.00 52.17 210 SER D O 1
ATOM 8559 N N . ASN D 1 214 ? 34.197 -17.037 139.196 1.00 52.46 211 ASN D N 1
ATOM 8560 C CA . ASN D 1 214 ? 34.701 -18.197 139.895 1.00 54.57 211 ASN D CA 1
ATOM 8561 C C . ASN D 1 214 ? 35.529 -19.003 138.903 1.00 55.24 211 ASN D C 1
ATOM 8562 O O . ASN D 1 214 ? 35.183 -19.072 137.727 1.00 54.88 211 ASN D O 1
ATOM 8567 N N . THR D 1 215 ? 36.631 -19.587 139.368 1.00 56.66 212 THR D N 1
ATOM 8568 C CA . THR D 1 215 ? 37.499 -20.376 138.493 1.00 57.45 212 THR D CA 1
ATOM 8569 C C . THR D 1 215 ? 36.802 -21.654 138.072 1.00 58.38 212 THR D C 1
ATOM 8570 O O . THR D 1 215 ? 35.910 -22.146 138.763 1.00 58.88 212 THR D O 1
ATOM 8574 N N . GLY D 1 216 ? 37.216 -22.188 136.931 1.00 59.27 213 GLY D N 1
ATOM 8575 C CA . GLY D 1 216 ? 36.638 -23.410 136.404 1.00 60.01 213 GLY D CA 1
ATOM 8576 C C . GLY D 1 216 ? 35.779 -23.140 135.189 1.00 59.40 213 GLY D C 1
ATOM 8577 O O . GLY D 1 216 ? 35.637 -21.994 134.753 1.00 58.88 213 GLY D O 1
ATOM 8578 N N . SER D 1 217 ? 35.188 -24.202 134.654 1.00 60.03 214 SER D N 1
ATOM 8579 C CA . SER D 1 217 ? 34.344 -24.099 133.481 1.00 59.26 214 SER D CA 1
ATOM 8580 C C . SER D 1 217 ? 33.303 -25.211 133.449 1.00 58.94 214 SER D C 1
ATOM 8581 O O . SER D 1 217 ? 33.515 -26.272 134.025 1.00 60.21 214 SER D O 1
ATOM 8584 N N . CYS D 1 218 ? 32.178 -24.958 132.781 1.00 57.74 215 CYS D N 1
ATOM 8585 C CA . CYS D 1 218 ? 31.100 -25.944 132.663 1.00 57.58 215 CYS D CA 1
ATOM 8586 C C . CYS D 1 218 ? 29.975 -25.437 131.763 1.00 56.69 215 CYS D C 1
ATOM 8587 O O . CYS D 1 218 ? 29.666 -24.241 131.743 1.00 55.83 215 CYS D O 1
ATOM 8590 N N . SER D 1 219 ? 29.363 -26.354 131.023 1.00 56.94 216 SER D N 1
ATOM 8591 C CA . SER D 1 219 ? 28.266 -26.014 130.131 1.00 56.14 216 SER D CA 1
ATOM 8592 C C . SER D 1 219 ? 27.050 -25.818 131.002 1.00 54.60 216 SER D C 1
ATOM 8593 O O . SER D 1 219 ? 27.064 -26.225 132.159 1.00 54.65 216 SER D O 1
ATOM 8596 N N . TRP D 1 220 ? 25.999 -25.203 130.468 1.00 53.69 217 TRP D N 1
ATOM 8597 C CA . TRP D 1 220 ? 24.793 -24.992 131.265 1.00 53.44 217 TRP D CA 1
ATOM 8598 C C . TRP D 1 220 ? 24.260 -26.345 131.733 1.00 54.14 217 TRP D C 1
ATOM 8599 O O . TRP D 1 220 ? 23.682 -26.453 132.811 1.00 53.58 217 TRP D O 1
ATOM 8610 N N . PHE D 1 221 ? 24.460 -27.365 130.903 1.00 55.82 218 PHE D N 1
ATOM 8611 C CA . PHE D 1 221 ? 24.022 -28.728 131.196 1.00 57.70 218 PHE D CA 1
ATOM 8612 C C . PHE D 1 221 ? 24.679 -29.274 132.466 1.00 58.39 218 PHE D C 1
ATOM 8613 O O . PHE D 1 221 ? 23.991 -29.703 133.394 1.00 57.67 218 PHE D O 1
ATOM 8621 N N . GLU D 1 222 ? 26.007 -29.240 132.505 1.00 59.48 219 GLU D N 1
ATOM 8622 C CA . GLU D 1 222 ? 26.763 -29.726 133.660 1.00 60.44 219 GLU D CA 1
ATOM 8623 C C . GLU D 1 222 ? 26.436 -28.886 134.886 1.00 59.47 219 GLU D C 1
ATOM 8624 O O . GLU D 1 222 ? 26.345 -29.395 136.002 1.00 60.40 219 GLU D O 1
ATOM 8630 N N . PHE D 1 223 ? 26.267 -27.591 134.662 1.00 58.32 220 PHE D N 1
ATOM 8631 C CA . PHE D 1 223 ? 25.948 -26.650 135.725 1.00 57.71 220 PHE D CA 1
ATOM 8632 C C . PHE D 1 223 ? 24.527 -26.851 136.264 1.00 57.41 220 PHE D C 1
ATOM 8633 O O . PHE D 1 223 ? 24.268 -26.589 137.430 1.00 56.97 220 PHE D O 1
ATOM 8641 N N . ALA D 1 224 ? 23.623 -27.346 135.424 1.00 57.68 221 ALA D N 1
ATOM 8642 C CA . ALA D 1 224 ? 22.243 -27.582 135.838 1.00 57.70 221 ALA D CA 1
ATOM 8643 C C . ALA D 1 224 ? 22.186 -28.767 136.804 1.00 58.84 221 ALA D C 1
ATOM 8644 O O . ALA D 1 224 ? 21.601 -28.671 137.883 1.00 58.15 221 ALA D O 1
ATOM 8646 N N . LYS D 1 225 ? 22.798 -29.881 136.414 1.00 59.96 222 LYS D N 1
ATOM 8647 C CA . LYS D 1 225 ? 22.812 -31.068 137.258 1.00 61.61 222 LYS D CA 1
ATOM 8648 C C . LYS D 1 225 ? 23.462 -30.780 138.598 1.00 61.65 222 LYS D C 1
ATOM 8649 O O . LYS D 1 225 ? 23.007 -31.250 139.644 1.00 62.12 222 LYS D O 1
ATOM 8655 N N . LYS D 1 226 ? 24.533 -30.001 138.554 1.00 61.22 223 LYS D N 1
ATOM 8656 C CA . LYS D 1 226 ? 25.268 -29.662 139.749 1.00 61.05 223 LYS D CA 1
ATOM 8657 C C . LYS D 1 226 ? 24.336 -28.911 140.698 1.00 60.14 223 LYS D C 1
ATOM 8658 O O . LYS D 1 226 ? 24.424 -29.068 141.913 1.00 60.43 223 LYS D O 1
ATOM 8664 N N . ILE D 1 227 ? 23.448 -28.089 140.132 1.00 58.91 224 ILE D N 1
ATOM 8665 C CA . ILE D 1 227 ? 22.485 -27.314 140.926 1.00 58.39 224 ILE D CA 1
ATOM 8666 C C . ILE D 1 227 ? 21.496 -28.229 141.639 1.00 58.91 224 ILE D C 1
ATOM 8667 O O . ILE D 1 227 ? 21.228 -28.054 142.829 1.00 59.48 224 ILE D O 1
ATOM 8672 N N . PHE D 1 228 ? 20.956 -29.207 140.919 1.00 58.64 225 PHE D N 1
ATOM 8673 C CA . PHE D 1 228 ? 20.004 -30.124 141.524 1.00 59.07 225 PHE D CA 1
ATOM 8674 C C . PHE D 1 228 ? 20.698 -31.047 142.522 1.00 60.06 225 PHE D C 1
ATOM 8675 O O . PHE D 1 228 ? 20.066 -31.561 143.447 1.00 60.14 225 PHE D O 1
ATOM 8683 N N . SER D 1 229 ? 22.001 -31.246 142.331 1.00 60.29 226 SER D N 1
ATOM 8684 C CA . SER D 1 229 ? 22.785 -32.091 143.217 1.00 61.08 226 SER D CA 1
ATOM 8685 C C . SER D 1 229 ? 22.879 -31.402 144.579 1.00 61.31 226 SER D C 1
ATOM 8686 O O . SER D 1 229 ? 22.441 -31.961 145.577 1.00 62.78 226 SER D O 1
ATOM 8689 N N . TYR D 1 230 ? 23.436 -30.189 144.627 1.00 61.13 227 TYR D N 1
ATOM 8690 C CA . TYR D 1 230 ? 23.546 -29.465 145.904 1.00 62.04 227 TYR D CA 1
ATOM 8691 C C . TYR D 1 230 ? 22.189 -29.122 146.492 1.00 62.01 227 TYR D C 1
ATOM 8692 O O . TYR D 1 230 ? 22.048 -29.014 147.709 1.00 62.29 227 TYR D O 1
ATOM 8701 N N . ALA D 1 231 ? 21.198 -28.922 145.630 1.00 61.54 228 ALA D N 1
ATOM 8702 C CA . ALA D 1 231 ? 19.856 -28.605 146.093 1.00 62.26 228 ALA D CA 1
ATOM 8703 C C . ALA D 1 231 ? 19.174 -29.906 146.519 1.00 63.95 228 ALA D C 1
ATOM 8704 O O . ALA D 1 231 ? 18.087 -29.884 147.099 1.00 64.18 228 ALA D O 1
ATOM 8706 N N . ASN D 1 232 ? 19.834 -31.033 146.229 1.00 65.19 229 ASN D N 1
ATOM 8707 C CA . ASN D 1 232 ? 19.331 -32.366 146.559 1.00 66.65 229 ASN D CA 1
ATOM 8708 C C . ASN D 1 232 ? 17.882 -32.395 146.095 1.00 66.94 229 ASN D C 1
ATOM 8709 O O . ASN D 1 232 ? 16.950 -32.656 146.863 1.00 66.71 229 ASN D O 1
ATOM 8714 N N . MET D 1 233 ? 17.723 -32.116 144.806 1.00 66.98 230 MET D N 1
ATOM 8715 C CA . MET D 1 233 ? 16.432 -32.061 144.159 1.00 67.47 230 MET D CA 1
ATOM 8716 C C . MET D 1 233 ? 16.414 -33.148 143.074 1.00 67.93 230 MET D C 1
ATOM 8717 O O . MET D 1 233 ? 17.465 -33.481 142.524 1.00 68.06 230 MET D O 1
ATOM 8722 N N . LYS D 1 234 ? 15.241 -33.715 142.781 1.00 68.59 231 LYS D N 1
ATOM 8723 C CA . LYS D 1 234 ? 15.135 -34.785 141.776 1.00 69.52 231 LYS D CA 1
ATOM 8724 C C . LYS D 1 234 ? 14.683 -34.310 140.408 1.00 69.00 231 LYS D C 1
ATOM 8725 O O . LYS D 1 234 ? 13.507 -34.010 140.196 1.00 68.81 231 LYS D O 1
ATOM 8731 N N . VAL D 1 235 ? 15.630 -34.272 139.476 1.00 69.42 232 VAL D N 1
ATOM 8732 C CA . VAL D 1 235 ? 15.366 -33.845 138.113 1.00 68.91 232 VAL D CA 1
ATOM 8733 C C . VAL D 1 235 ? 16.373 -34.486 137.173 1.00 70.11 232 VAL D C 1
ATOM 8734 O O . VAL D 1 235 ? 17.568 -34.516 137.462 1.00 70.16 232 VAL D O 1
ATOM 8738 N N . ASN D 1 236 ? 15.879 -35.012 136.058 1.00 71.99 233 ASN D N 1
ATOM 8739 C CA . ASN D 1 236 ? 16.725 -35.647 135.058 1.00 73.36 233 ASN D CA 1
ATOM 8740 C C . ASN D 1 236 ? 16.969 -34.617 133.974 1.00 72.36 233 ASN D C 1
ATOM 8741 O O . ASN D 1 236 ? 16.038 -34.216 133.279 1.00 71.84 233 ASN D O 1
ATOM 8746 N N . VAL D 1 237 ? 18.215 -34.175 133.840 1.00 72.23 234 VAL D N 1
ATOM 8747 C CA . VAL D 1 237 ? 18.564 -33.178 132.834 1.00 71.83 234 VAL D CA 1
ATOM 8748 C C . VAL D 1 237 ? 18.959 -33.815 131.500 1.00 73.01 234 VAL D C 1
ATOM 8749 O O . VAL D 1 237 ? 19.762 -34.748 131.457 1.00 73.90 234 VAL D O 1
ATOM 8753 N N . LEU D 1 238 ? 18.379 -33.302 130.417 1.00 73.34 235 LEU D N 1
ATOM 8754 C CA . LEU D 1 238 ? 18.658 -33.795 129.070 1.00 74.75 235 LEU D CA 1
ATOM 8755 C C . LEU D 1 238 ? 19.471 -32.743 128.310 1.00 74.31 235 LEU D C 1
ATOM 8756 O O . LEU D 1 238 ? 19.176 -31.550 128.393 1.00 72.39 235 LEU D O 1
ATOM 8761 N N . PRO D 1 239 ? 20.505 -33.184 127.572 1.00 75.85 236 PRO D N 1
ATOM 8762 C CA . PRO D 1 239 ? 21.346 -32.265 126.812 1.00 76.03 236 PRO D CA 1
ATOM 8763 C C . PRO D 1 239 ? 20.788 -31.913 125.431 1.00 76.96 236 PRO D C 1
ATOM 8764 O O . PRO D 1 239 ? 20.267 -32.779 124.734 1.00 78.13 236 PRO D O 1
ATOM 8768 N N . VAL D 1 240 ? 20.903 -30.642 125.055 1.00 76.94 237 VAL D N 1
ATOM 8769 C CA . VAL D 1 240 ? 20.423 -30.162 123.760 1.00 78.18 237 VAL D CA 1
ATOM 8770 C C . VAL D 1 240 ? 21.467 -29.223 123.164 1.00 78.53 237 VAL D C 1
ATOM 8771 O O . VAL D 1 240 ? 22.364 -28.758 123.867 1.00 77.12 237 VAL D O 1
ATOM 8775 N N . SER D 1 241 ? 21.347 -28.953 121.868 1.00 80.69 238 SER D N 1
ATOM 8776 C CA . SER D 1 241 ? 22.280 -28.075 121.171 1.00 81.50 238 SER D CA 1
ATOM 8777 C C . SER D 1 241 ? 21.745 -26.654 121.081 1.00 81.41 238 SER D C 1
ATOM 8778 O O . SER D 1 241 ? 20.563 -26.406 121.321 1.00 81.10 238 SER D O 1
ATOM 8781 N N . THR D 1 242 ? 22.625 -25.725 120.722 1.00 82.35 239 THR D N 1
ATOM 8782 C CA . THR D 1 242 ? 22.264 -24.316 120.599 1.00 82.62 239 THR D CA 1
ATOM 8783 C C . THR D 1 242 ? 21.134 -24.075 119.599 1.00 85.18 239 THR D C 1
ATOM 8784 O O . THR D 1 242 ? 20.192 -23.337 119.891 1.00 84.44 239 THR D O 1
ATOM 8788 N N . GLU D 1 243 ? 21.221 -24.699 118.428 1.00 88.69 240 GLU D N 1
ATOM 8789 C CA . GLU D 1 243 ? 20.190 -24.523 117.407 1.00 91.83 240 GLU D CA 1
ATOM 8790 C C . GLU D 1 243 ? 18.885 -25.248 117.745 1.00 92.89 240 GLU D C 1
ATOM 8791 O O . GLU D 1 243 ? 17.831 -24.915 117.201 1.00 93.69 240 GLU D O 1
ATOM 8797 N N . GLU D 1 244 ? 18.955 -26.232 118.640 1.00 93.50 241 GLU D N 1
ATOM 8798 C CA . GLU D 1 244 ? 17.763 -26.973 119.044 1.00 94.63 241 GLU D CA 1
ATOM 8799 C C . GLU D 1 244 ? 16.977 -26.169 120.082 1.00 93.86 241 GLU D C 1
ATOM 8800 O O . GLU D 1 244 ? 15.809 -26.459 120.344 1.00 94.27 241 GLU D O 1
ATOM 8806 N N . PHE D 1 245 ? 17.625 -25.165 120.674 1.00 93.28 242 PHE D N 1
ATOM 8807 C CA . PHE D 1 245 ? 16.986 -24.325 121.686 1.00 92.65 242 PHE D CA 1
ATOM 8808 C C . PHE D 1 245 ? 16.269 -23.137 121.018 1.00 93.22 242 PHE D C 1
ATOM 8809 O O . PHE D 1 245 ? 15.278 -22.626 121.544 1.00 93.26 242 PHE D O 1
ATOM 8817 N N . GLY D 1 246 ? 16.782 -22.703 119.865 1.00 94.02 243 GLY D N 1
ATOM 8818 C CA . GLY D 1 246 ? 16.198 -21.589 119.107 1.00 94.47 243 GLY D CA 1
ATOM 8819 C C . GLY D 1 246 ? 16.360 -20.182 119.668 1.00 93.28 243 GLY D C 1
ATOM 8820 O O . GLY D 1 246 ? 15.468 -19.347 119.511 1.00 94.14 243 GLY D O 1
ATOM 8821 N N . ALA D 1 247 ? 17.497 -19.902 120.301 1.00 91.48 244 ALA D N 1
ATOM 8822 C CA . ALA D 1 247 ? 17.746 -18.573 120.873 1.00 89.90 244 ALA D CA 1
ATOM 8823 C C . ALA D 1 247 ? 18.017 -17.539 119.769 1.00 89.86 244 ALA D C 1
ATOM 8824 O O . ALA D 1 247 ? 18.606 -17.863 118.737 1.00 91.23 244 ALA D O 1
ATOM 8826 N N . ALA D 1 248 ? 17.579 -16.301 119.993 1.00 88.35 245 ALA D N 1
ATOM 8827 C CA . ALA D 1 248 ? 17.771 -15.218 119.022 1.00 87.90 245 ALA D CA 1
ATOM 8828 C C . ALA D 1 248 ? 19.189 -14.655 119.099 1.00 85.63 245 ALA D C 1
ATOM 8829 O O . ALA D 1 248 ? 19.859 -14.494 118.077 1.00 86.51 245 ALA D O 1
ATOM 8831 N N . ALA D 1 249 ? 19.635 -14.346 120.314 1.00 82.02 246 ALA D N 1
ATOM 8832 C CA . ALA D 1 249 ? 20.971 -13.804 120.525 1.00 79.44 246 ALA D CA 1
ATOM 8833 C C . ALA D 1 249 ? 21.998 -14.910 120.341 1.00 77.62 246 ALA D C 1
ATOM 8834 O O . ALA D 1 249 ? 21.722 -16.077 120.610 1.00 77.63 246 ALA D O 1
ATOM 8836 N N . ALA D 1 250 ? 23.187 -14.537 119.891 1.00 75.60 247 ALA D N 1
ATOM 8837 C CA . ALA D 1 250 ? 24.247 -15.502 119.665 1.00 74.21 247 ALA D CA 1
ATOM 8838 C C . ALA D 1 250 ? 25.240 -15.573 120.820 1.00 71.35 247 ALA D C 1
ATOM 8839 O O . ALA D 1 250 ? 25.878 -14.580 121.162 1.00 70.42 247 ALA D O 1
ATOM 8841 N N . ARG D 1 251 ? 25.347 -16.748 121.432 1.00 69.59 248 ARG D N 1
ATOM 8842 C CA . ARG D 1 251 ? 26.279 -16.955 122.531 1.00 67.74 248 ARG D CA 1
ATOM 8843 C C . ARG D 1 251 ? 27.564 -17.607 122.070 1.00 67.87 248 ARG D C 1
ATOM 8844 O O . ARG D 1 251 ? 27.599 -18.268 121.039 1.00 68.67 248 ARG D O 1
ATOM 8852 N N . PRO D 1 252 ? 28.634 -17.422 122.849 1.00 67.33 249 PRO D N 1
ATOM 8853 C CA . PRO D 1 252 ? 29.914 -18.010 122.521 1.00 68.70 249 PRO D CA 1
ATOM 8854 C C . PRO D 1 252 ? 29.979 -19.432 123.050 1.00 69.65 249 PRO D C 1
ATOM 8855 O O . PRO D 1 252 ? 29.266 -19.768 123.998 1.00 69.12 249 PRO D O 1
ATOM 8859 N N . LYS D 1 253 ? 30.819 -20.264 122.447 1.00 71.65 250 LYS D N 1
ATOM 8860 C CA . LYS D 1 253 ? 30.946 -21.642 122.895 1.00 73.07 250 LYS D CA 1
ATOM 8861 C C . LYS D 1 253 ? 31.821 -21.689 124.150 1.00 72.20 250 LYS D C 1
ATOM 8862 O O . LYS D 1 253 ? 31.623 -22.538 125.018 1.00 72.22 250 LYS D O 1
ATOM 8868 N N . TYR D 1 254 ? 32.778 -20.765 124.242 1.00 71.72 251 TYR D N 1
ATOM 8869 C CA . TYR D 1 254 ? 33.681 -20.689 125.389 1.00 71.34 251 TYR D CA 1
ATOM 8870 C C . TYR D 1 254 ? 33.651 -19.301 126.020 1.00 69.42 251 TYR D C 1
ATOM 8871 O O . TYR D 1 254 ? 34.255 -18.356 125.510 1.00 69.68 251 TYR D O 1
ATOM 8880 N N . SER D 1 255 ? 32.945 -19.200 127.142 1.00 67.75 252 SER D N 1
ATOM 8881 C CA . SER D 1 255 ? 32.796 -17.955 127.890 1.00 65.96 252 SER D CA 1
ATOM 8882 C C . SER D 1 255 ? 33.646 -18.025 129.166 1.00 64.07 252 SER D C 1
ATOM 8883 O O . SER D 1 255 ? 33.118 -18.047 130.279 1.00 62.91 252 SER D O 1
ATOM 8886 N N . ILE D 1 256 ? 34.967 -18.038 128.990 1.00 63.09 253 ILE D N 1
ATOM 8887 C CA . ILE D 1 256 ? 35.905 -18.121 130.113 1.00 61.94 253 ILE D CA 1
ATOM 8888 C C . ILE D 1 256 ? 36.955 -17.005 130.107 1.00 60.56 253 ILE D C 1
ATOM 8889 O O . ILE D 1 256 ? 37.420 -16.601 129.044 1.00 60.73 253 ILE D O 1
ATOM 8894 N N . PHE D 1 257 ? 37.324 -16.513 131.292 1.00 59.07 254 PHE D N 1
ATOM 8895 C CA . PHE D 1 257 ? 38.335 -15.455 131.405 1.00 58.12 254 PHE D CA 1
ATOM 8896 C C . PHE D 1 257 ? 39.629 -15.992 132.000 1.00 58.49 254 PHE D C 1
ATOM 8897 O O . PHE D 1 257 ? 39.693 -17.124 132.472 1.00 59.84 254 PHE D O 1
ATOM 8905 N N . GLN D 1 258 ? 40.656 -15.146 131.971 1.00 57.87 255 GLN D N 1
ATOM 8906 C CA . GLN D 1 258 ? 41.961 -15.451 132.538 1.00 58.29 255 GLN D CA 1
ATOM 8907 C C . GLN D 1 258 ? 42.037 -14.350 133.588 1.00 57.33 255 GLN D C 1
ATOM 8908 O O . GLN D 1 258 ? 41.945 -13.169 133.253 1.00 56.19 255 GLN D O 1
ATOM 8914 N N . HIS D 1 259 ? 42.178 -14.729 134.853 1.00 57.55 256 HIS D N 1
ATOM 8915 C CA . HIS D 1 259 ? 42.237 -13.755 135.941 1.00 56.91 256 HIS D CA 1
ATOM 8916 C C . HIS D 1 259 ? 43.645 -13.207 136.183 1.00 56.76 256 HIS D C 1
ATOM 8917 O O . HIS D 1 259 ? 44.212 -13.386 137.262 1.00 57.93 256 HIS D O 1
ATOM 8924 N N . ASN D 1 260 ? 44.186 -12.506 135.190 1.00 55.39 257 ASN D N 1
ATOM 8925 C CA . ASN D 1 260 ? 45.530 -11.936 135.288 1.00 55.30 257 ASN D CA 1
ATOM 8926 C C . ASN D 1 260 ? 45.685 -10.717 136.202 1.00 54.35 257 ASN D C 1
ATOM 8927 O O . ASN D 1 260 ? 46.673 -10.620 136.931 1.00 55.40 257 ASN D O 1
ATOM 8932 N N . MET D 1 261 ? 44.735 -9.787 136.166 1.00 52.30 258 MET D N 1
ATOM 8933 C CA . MET D 1 261 ? 44.823 -8.589 137.011 1.00 51.34 258 MET D CA 1
ATOM 8934 C C . MET D 1 261 ? 44.771 -8.870 138.510 1.00 51.65 258 MET D C 1
ATOM 8935 O O . MET D 1 261 ? 45.452 -8.196 139.286 1.00 51.48 258 MET D O 1
ATOM 8940 N N . LEU D 1 262 ? 43.976 -9.855 138.922 1.00 51.63 259 LEU D N 1
ATOM 8941 C CA . LEU D 1 262 ? 43.882 -10.196 140.342 1.00 52.37 259 LEU D CA 1
ATOM 8942 C C . LEU D 1 262 ? 45.270 -10.646 140.814 1.00 53.76 259 LEU D C 1
ATOM 8943 O O . LEU D 1 262 ? 45.732 -10.270 141.889 1.00 54.49 259 LEU D O 1
ATOM 8948 N N . ARG D 1 263 ? 45.924 -11.447 139.981 1.00 54.29 260 ARG D N 1
ATOM 8949 C CA . ARG D 1 263 ? 47.260 -11.969 140.244 1.00 56.57 260 ARG D CA 1
ATOM 8950 C C . ARG D 1 263 ? 48.278 -10.839 140.258 1.00 56.03 260 ARG D C 1
ATOM 8951 O O . ARG D 1 263 ? 49.010 -10.654 141.227 1.00 56.48 260 ARG D O 1
ATOM 8959 N N . LEU D 1 264 ? 48.306 -10.080 139.167 1.00 54.94 261 LEU D N 1
ATOM 8960 C CA . LEU D 1 264 ? 49.230 -8.967 139.020 1.00 55.45 261 LEU D CA 1
ATOM 8961 C C . LEU D 1 264 ? 49.071 -7.902 140.100 1.00 55.54 261 LEU D C 1
ATOM 8962 O O . LEU D 1 264 ? 50.024 -7.191 140.405 1.00 56.54 261 LEU D O 1
ATOM 8967 N N . ASN D 1 265 ? 47.877 -7.790 140.675 1.00 55.55 262 ASN D N 1
ATOM 8968 C CA . ASN D 1 265 ? 47.627 -6.801 141.727 1.00 56.14 262 ASN D CA 1
ATOM 8969 C C . ASN D 1 265 ? 47.644 -7.400 143.140 1.00 57.08 262 ASN D C 1
ATOM 8970 O O . ASN D 1 265 ? 47.076 -6.833 144.075 1.00 56.91 262 ASN D O 1
ATOM 8975 N N . GLY D 1 266 ? 48.292 -8.555 143.276 1.00 58.03 263 GLY D N 1
ATOM 8976 C CA . GLY D 1 266 ? 48.417 -9.248 144.557 1.00 59.52 263 GLY D CA 1
ATOM 8977 C C . GLY D 1 266 ? 47.190 -9.866 145.206 1.00 59.74 263 GLY D C 1
ATOM 8978 O O . GLY D 1 266 ? 47.285 -10.373 146.323 1.00 60.38 263 GLY D O 1
ATOM 8979 N N . PHE D 1 267 ? 46.044 -9.853 144.532 1.00 59.16 264 PHE D N 1
ATOM 8980 C CA . PHE D 1 267 ? 44.843 -10.436 145.128 1.00 59.91 264 PHE D CA 1
ATOM 8981 C C . PHE D 1 267 ? 44.867 -11.957 145.097 1.00 61.43 264 PHE D C 1
ATOM 8982 O O . PHE D 1 267 ? 45.692 -12.567 144.416 1.00 62.42 264 PHE D O 1
ATOM 8990 N N . LEU D 1 268 ? 43.961 -12.560 145.860 1.00 62.67 265 LEU D N 1
ATOM 8991 C CA . LEU D 1 268 ? 43.850 -14.011 145.939 1.00 63.99 265 LEU D CA 1
ATOM 8992 C C . LEU D 1 268 ? 42.963 -14.509 144.812 1.00 62.60 265 LEU D C 1
ATOM 8993 O O . LEU D 1 268 ? 42.023 -13.822 144.406 1.00 61.52 265 LEU D O 1
ATOM 8998 N N . GLN D 1 269 ? 43.255 -15.703 144.305 1.00 63.28 266 GLN D N 1
ATOM 8999 C CA . GLN D 1 269 ? 42.464 -16.257 143.220 1.00 62.89 266 GLN D CA 1
ATOM 9000 C C . GLN D 1 269 ? 41.053 -16.529 143.708 1.00 61.94 266 GLN D C 1
ATOM 9001 O O . GLN D 1 269 ? 40.839 -16.853 144.874 1.00 62.31 266 GLN D O 1
ATOM 9007 N N . MET D 1 270 ? 40.094 -16.387 142.803 1.00 60.73 267 MET D N 1
ATOM 9008 C CA . MET D 1 270 ? 38.695 -16.613 143.120 1.00 60.18 267 MET D CA 1
ATOM 9009 C C . MET D 1 270 ? 38.430 -18.064 143.508 1.00 60.84 267 MET D C 1
ATOM 9010 O O . MET D 1 270 ? 39.232 -18.950 143.216 1.00 61.60 267 MET D O 1
ATOM 9015 N N . PRO D 1 271 ? 37.315 -18.307 144.208 1.00 60.24 268 PRO D N 1
ATOM 9016 C CA . PRO D 1 271 ? 36.991 -19.670 144.582 1.00 60.84 268 PRO D CA 1
ATOM 9017 C C . PRO D 1 271 ? 36.393 -20.366 143.360 1.00 59.98 268 PRO D C 1
ATOM 9018 O O . PRO D 1 271 ? 35.930 -19.690 142.440 1.00 58.84 268 PRO D O 1
ATOM 9022 N N . SER D 1 272 ? 36.404 -21.694 143.337 1.00 60.62 269 SER D N 1
ATOM 9023 C CA . SER D 1 272 ? 35.848 -22.432 142.204 1.00 60.04 269 SER D CA 1
ATOM 9024 C C . SER D 1 272 ? 34.364 -22.134 142.043 1.00 58.25 269 SER D C 1
ATOM 9025 O O . SER D 1 272 ? 33.705 -21.753 143.008 1.00 57.48 269 SER D O 1
ATOM 9028 N N . TRP D 1 273 ? 33.837 -22.301 140.829 1.00 57.50 270 TRP D N 1
ATOM 9029 C CA . TRP D 1 273 ? 32.412 -22.040 140.592 1.00 56.83 270 TRP D CA 1
ATOM 9030 C C . TRP D 1 273 ? 31.624 -23.062 141.381 1.00 58.06 270 TRP D C 1
ATOM 9031 O O . TRP D 1 273 ? 30.481 -22.834 141.774 1.00 58.02 270 TRP D O 1
ATOM 9042 N N . GLU D 1 274 ? 32.268 -24.192 141.615 1.00 59.81 271 GLU D N 1
ATOM 9043 C CA . GLU D 1 274 ? 31.678 -25.281 142.350 1.00 61.51 271 GLU D CA 1
ATOM 9044 C C . GLU D 1 274 ? 31.561 -24.858 143.813 1.00 61.78 271 GLU D C 1
ATOM 9045 O O . GLU D 1 274 ? 30.541 -25.098 144.450 1.00 61.88 271 GLU D O 1
ATOM 9051 N N . GLU D 1 275 ? 32.597 -24.195 144.324 1.00 62.22 272 GLU D N 1
ATOM 9052 C CA . GLU D 1 275 ? 32.613 -23.721 145.712 1.00 63.34 272 GLU D CA 1
ATOM 9053 C C . GLU D 1 275 ? 31.661 -22.545 145.902 1.00 61.88 272 GLU D C 1
ATOM 9054 O O . GLU D 1 275 ? 31.130 -22.331 146.991 1.00 62.82 272 GLU D O 1
ATOM 9060 N N . GLY D 1 276 ? 31.462 -21.774 144.841 1.00 60.58 273 GLY D N 1
ATOM 9061 C CA . GLY D 1 276 ? 30.573 -20.625 144.894 1.00 59.23 273 GLY D CA 1
ATOM 9062 C C . GLY D 1 276 ? 29.141 -21.098 144.978 1.00 58.80 273 GLY D C 1
ATOM 9063 O O . GLY D 1 276 ? 28.364 -20.601 145.787 1.00 59.18 273 GLY D O 1
ATOM 9064 N N . LEU D 1 277 ? 28.795 -22.069 144.138 1.00 58.44 274 LEU D N 1
ATOM 9065 C CA . LEU D 1 277 ? 27.448 -22.616 144.121 1.00 58.52 274 LEU D CA 1
ATOM 9066 C C . LEU D 1 277 ? 27.187 -23.323 145.436 1.00 60.76 274 LEU D C 1
ATOM 9067 O O . LEU D 1 277 ? 26.059 -23.355 145.926 1.00 61.40 274 LEU D O 1
ATOM 9072 N N . GLU D 1 278 ? 28.242 -23.892 146.005 1.00 62.72 275 GLU D N 1
ATOM 9073 C CA . GLU D 1 278 ? 28.133 -24.599 147.264 1.00 64.70 275 GLU D CA 1
ATOM 9074 C C . GLU D 1 278 ? 27.661 -23.663 148.360 1.00 65.07 275 GLU D C 1
ATOM 9075 O O . GLU D 1 278 ? 26.712 -23.983 149.077 1.00 65.93 275 GLU D O 1
ATOM 9081 N N . ARG D 1 279 ? 28.290 -22.495 148.481 1.00 64.72 276 ARG D N 1
ATOM 9082 C CA . ARG D 1 279 ? 27.873 -21.578 149.533 1.00 65.71 276 ARG D CA 1
ATOM 9083 C C . ARG D 1 279 ? 26.633 -20.762 149.163 1.00 63.81 276 ARG D C 1
ATOM 9084 O O . ARG D 1 279 ? 26.163 -19.946 149.955 1.00 64.02 276 ARG D O 1
ATOM 9092 N N . PHE D 1 280 ? 26.114 -20.980 147.958 1.00 62.05 277 PHE D N 1
ATOM 9093 C CA . PHE D 1 280 ? 24.912 -20.291 147.521 1.00 61.14 277 PHE D CA 1
ATOM 9094 C C . PHE D 1 280 ? 23.764 -20.869 148.329 1.00 62.18 277 PHE D C 1
ATOM 9095 O O . PHE D 1 280 ? 22.932 -20.137 148.869 1.00 61.90 277 PHE D O 1
ATOM 9103 N N . PHE D 1 281 ? 23.737 -22.196 148.415 1.00 63.20 278 PHE D N 1
ATOM 9104 C CA . PHE D 1 281 ? 22.696 -22.890 149.157 1.00 64.96 278 PHE D CA 1
ATOM 9105 C C . PHE D 1 281 ? 22.860 -22.735 150.659 1.00 67.03 278 PHE D C 1
ATOM 9106 O O . PHE D 1 281 ? 21.872 -22.761 151.394 1.00 68.43 278 PHE D O 1
ATOM 9114 N N . ILE D 1 282 ? 24.097 -22.564 151.117 1.00 68.10 279 ILE D N 1
ATOM 9115 C CA . ILE D 1 282 ? 24.351 -22.397 152.548 1.00 70.58 279 ILE D CA 1
ATOM 9116 C C . ILE D 1 282 ? 23.796 -21.059 153.042 1.00 71.68 279 ILE D C 1
ATOM 9117 O O . ILE D 1 282 ? 23.447 -20.924 154.215 1.00 73.76 279 ILE D O 1
ATOM 9122 N N . GLU D 1 283 ? 23.694 -20.083 152.142 1.00 71.37 280 GLU D N 1
ATOM 9123 C CA . GLU D 1 283 ? 23.178 -18.760 152.500 1.00 72.33 280 GLU D CA 1
ATOM 9124 C C . GLU D 1 283 ? 21.717 -18.541 152.079 1.00 72.15 280 GLU D C 1
ATOM 9125 O O . GLU D 1 283 ? 21.268 -17.403 151.968 1.00 71.61 280 GLU D O 1
ATOM 9131 N N . THR D 1 284 ? 20.980 -19.632 151.859 1.00 73.01 281 THR D N 1
ATOM 9132 C CA . THR D 1 284 ? 19.566 -19.552 151.458 1.00 73.42 281 THR D CA 1
ATOM 9133 C C . THR D 1 284 ? 18.759 -20.707 152.055 1.00 74.13 281 THR D C 1
ATOM 9134 O O . THR D 1 284 ? 19.122 -21.267 153.091 1.00 75.50 281 THR D O 1
ATOM 9138 N N . LYS E 1 5 ? 63.670 26.332 140.514 1.00 69.17 2 LYS E N 1
ATOM 9139 C CA . LYS E 1 5 ? 64.062 25.116 139.741 1.00 67.94 2 LYS E CA 1
ATOM 9140 C C . LYS E 1 5 ? 62.990 24.038 139.812 1.00 66.10 2 LYS E C 1
ATOM 9141 O O . LYS E 1 5 ? 62.413 23.802 140.869 1.00 66.76 2 LYS E O 1
ATOM 9147 N N . GLU E 1 6 ? 62.739 23.376 138.688 1.00 64.35 3 GLU E N 1
ATOM 9148 C CA . GLU E 1 6 ? 61.743 22.316 138.639 1.00 63.27 3 GLU E CA 1
ATOM 9149 C C . GLU E 1 6 ? 62.373 21.035 139.184 1.00 61.99 3 GLU E C 1
ATOM 9150 O O . GLU E 1 6 ? 63.592 20.884 139.149 1.00 62.21 3 GLU E O 1
ATOM 9156 N N . ARG E 1 7 ? 61.548 20.111 139.672 1.00 60.98 4 ARG E N 1
ATOM 9157 C CA . ARG E 1 7 ? 62.048 18.855 140.239 1.00 60.15 4 ARG E CA 1
ATOM 9158 C C . ARG E 1 7 ? 61.817 17.736 139.264 1.00 58.20 4 ARG E C 1
ATOM 9159 O O . ARG E 1 7 ? 60.790 17.704 138.589 1.00 58.16 4 ARG E O 1
ATOM 9167 N N . VAL E 1 8 ? 62.747 16.790 139.222 1.00 57.01 5 VAL E N 1
ATOM 9168 C CA . VAL E 1 8 ? 62.629 15.671 138.315 1.00 55.44 5 VAL E CA 1
ATOM 9169 C C . VAL E 1 8 ? 62.933 14.338 138.997 1.00 54.81 5 VAL E C 1
ATOM 9170 O O . VAL E 1 8 ? 63.984 14.171 139.615 1.00 54.84 5 VAL E O 1
ATOM 9174 N N . ILE E 1 9 ? 61.995 13.399 138.882 1.00 53.63 6 ILE E N 1
ATOM 9175 C CA . ILE E 1 9 ? 62.145 12.072 139.464 1.00 53.02 6 ILE E CA 1
ATOM 9176 C C . ILE E 1 9 ? 62.575 11.098 138.386 1.00 52.27 6 ILE E C 1
ATOM 9177 O O . ILE E 1 9 ? 61.984 11.060 137.301 1.00 51.79 6 ILE E O 1
ATOM 9182 N N . ILE E 1 10 ? 63.601 10.311 138.680 1.00 51.95 7 ILE E N 1
ATOM 9183 C CA . ILE E 1 10 ? 64.096 9.324 137.734 1.00 50.83 7 ILE E CA 1
ATOM 9184 C C . ILE E 1 10 ? 63.920 7.942 138.360 1.00 50.43 7 ILE E C 1
ATOM 9185 O O . ILE E 1 10 ? 64.668 7.560 139.251 1.00 51.77 7 ILE E O 1
ATOM 9190 N N . THR E 1 11 ? 62.903 7.212 137.909 1.00 49.41 8 THR E N 1
ATOM 9191 C CA . THR E 1 11 ? 62.628 5.874 138.420 1.00 48.56 8 THR E CA 1
ATOM 9192 C C . THR E 1 11 ? 63.568 4.912 137.699 1.00 48.89 8 THR E C 1
ATOM 9193 O O . THR E 1 11 ? 63.862 5.104 136.526 1.00 48.00 8 THR E O 1
ATOM 9197 N N . GLY E 1 12 ? 64.039 3.883 138.394 1.00 50.26 9 GLY E N 1
ATOM 9198 C CA . GLY E 1 12 ? 64.957 2.917 137.793 1.00 51.18 9 GLY E CA 1
ATOM 9199 C C . GLY E 1 12 ? 66.265 3.618 137.468 1.00 52.10 9 GLY E C 1
ATOM 9200 O O . GLY E 1 12 ? 66.876 3.380 136.426 1.00 51.52 9 GLY E O 1
ATOM 9201 N N . ALA E 1 13 ? 66.693 4.479 138.383 1.00 53.80 10 ALA E N 1
ATOM 9202 C CA . ALA E 1 13 ? 67.925 5.257 138.229 1.00 55.86 10 ALA E CA 1
ATOM 9203 C C . ALA E 1 13 ? 69.251 4.484 138.062 1.00 57.77 10 ALA E C 1
ATOM 9204 O O . ALA E 1 13 ? 70.217 5.058 137.567 1.00 58.61 10 ALA E O 1
ATOM 9206 N N . ASN E 1 14 ? 69.320 3.216 138.470 1.00 59.58 11 ASN E N 1
ATOM 9207 C CA . ASN E 1 14 ? 70.582 2.448 138.323 1.00 62.33 11 ASN E CA 1
ATOM 9208 C C . ASN E 1 14 ? 70.792 1.715 136.988 1.00 62.57 11 ASN E C 1
ATOM 9209 O O . ASN E 1 14 ? 71.844 1.109 136.781 1.00 64.06 11 ASN E O 1
ATOM 9214 N N . GLY E 1 15 ? 69.813 1.774 136.089 1.00 61.67 12 GLY E N 1
ATOM 9215 C CA . GLY E 1 15 ? 69.932 1.111 134.785 1.00 62.11 12 GLY E CA 1
ATOM 9216 C C . GLY E 1 15 ? 70.745 1.977 133.839 1.00 63.03 12 GLY E C 1
ATOM 9217 O O . GLY E 1 15 ? 71.324 2.971 134.265 1.00 63.53 12 GLY E O 1
ATOM 9218 N N . GLN E 1 16 ? 70.796 1.611 132.557 1.00 63.67 13 GLN E N 1
ATOM 9219 C CA . GLN E 1 16 ? 71.557 2.394 131.570 1.00 64.60 13 GLN E CA 1
ATOM 9220 C C . GLN E 1 16 ? 71.128 3.859 131.498 1.00 63.11 13 GLN E C 1
ATOM 9221 O O . GLN E 1 16 ? 71.958 4.748 131.691 1.00 63.93 13 GLN E O 1
ATOM 9227 N N . LEU E 1 17 ? 69.852 4.109 131.188 1.00 60.73 14 LEU E N 1
ATOM 9228 C CA . LEU E 1 17 ? 69.347 5.485 131.098 1.00 59.68 14 LEU E CA 1
ATOM 9229 C C . LEU E 1 17 ? 69.478 6.254 132.384 1.00 59.18 14 LEU E C 1
ATOM 9230 O O . LEU E 1 17 ? 70.291 7.168 132.489 1.00 59.75 14 LEU E O 1
ATOM 9235 N N . GLY E 1 18 ? 68.652 5.890 133.355 1.00 58.40 15 GLY E N 1
ATOM 9236 C CA . GLY E 1 18 ? 68.652 6.545 134.648 1.00 58.88 15 GLY E CA 1
ATOM 9237 C C . GLY E 1 18 ? 70.033 6.942 135.108 1.00 59.66 15 GLY E C 1
ATOM 9238 O O . GLY E 1 18 ? 70.267 8.093 135.463 1.00 60.47 15 GLY E O 1
ATOM 9239 N N . LYS E 1 19 ? 70.951 5.983 135.079 1.00 60.46 16 LYS E N 1
ATOM 9240 C CA . LYS E 1 19 ? 72.326 6.207 135.501 1.00 62.05 16 LYS E CA 1
ATOM 9241 C C . LYS E 1 19 ? 73.001 7.320 134.701 1.00 61.81 16 LYS E C 1
ATOM 9242 O O . LYS E 1 19 ? 73.624 8.209 135.278 1.00 62.95 16 LYS E O 1
ATOM 9248 N N . GLN E 1 20 ? 72.861 7.287 133.379 1.00 60.50 17 GLN E N 1
ATOM 9249 C CA . GLN E 1 20 ? 73.487 8.304 132.534 1.00 61.34 17 GLN E CA 1
ATOM 9250 C C . GLN E 1 20 ? 72.628 9.561 132.351 1.00 61.03 17 GLN E C 1
ATOM 9251 O O . GLN E 1 20 ? 73.157 10.645 132.114 1.00 61.75 17 GLN E O 1
ATOM 9257 N N . LEU E 1 21 ? 71.312 9.415 132.476 1.00 60.55 18 LEU E N 1
ATOM 9258 C CA . LEU E 1 21 ? 70.388 10.542 132.332 1.00 60.26 18 LEU E CA 1
ATOM 9259 C C . LEU E 1 21 ? 70.622 11.532 133.466 1.00 62.00 18 LEU E C 1
ATOM 9260 O O . LEU E 1 21 ? 70.634 12.745 133.264 1.00 61.56 18 LEU E O 1
ATOM 9265 N N . GLN E 1 22 ? 70.811 10.983 134.661 1.00 64.31 19 GLN E N 1
ATOM 9266 C CA . GLN E 1 22 ? 71.060 11.752 135.872 1.00 66.51 19 GLN E CA 1
ATOM 9267 C C . GLN E 1 22 ? 72.272 12.675 135.721 1.00 68.48 19 GLN E C 1
ATOM 9268 O O . GLN E 1 22 ? 72.278 13.802 136.223 1.00 69.64 19 GLN E O 1
ATOM 9274 N N . GLU E 1 23 ? 73.294 12.186 135.028 1.00 69.59 20 GLU E N 1
ATOM 9275 C CA . GLU E 1 23 ? 74.518 12.945 134.806 1.00 71.62 20 GLU E CA 1
ATOM 9276 C C . GLU E 1 23 ? 74.376 14.010 133.729 1.00 71.14 20 GLU E C 1
ATOM 9277 O O . GLU E 1 23 ? 75.008 15.060 133.804 1.00 72.94 20 GLU E O 1
ATOM 9283 N N . GLU E 1 24 ? 73.552 13.737 132.725 1.00 69.57 21 GLU E N 1
ATOM 9284 C CA . GLU E 1 24 ? 73.360 14.676 131.622 1.00 69.64 21 GLU E CA 1
ATOM 9285 C C . GLU E 1 24 ? 72.361 15.814 131.874 1.00 69.02 21 GLU E C 1
ATOM 9286 O O . GLU E 1 24 ? 72.527 16.897 131.313 1.00 69.91 21 GLU E O 1
ATOM 9292 N N . LEU E 1 25 ? 71.332 15.591 132.691 1.00 67.72 22 LEU E N 1
ATOM 9293 C CA . LEU E 1 25 ? 70.376 16.669 132.970 1.00 67.42 22 LEU E CA 1
ATOM 9294 C C . LEU E 1 25 ? 71.121 17.757 133.748 1.00 69.13 22 LEU E C 1
ATOM 9295 O O . LEU E 1 25 ? 71.887 17.459 134.668 1.00 69.89 22 LEU E O 1
ATOM 9300 N N . ASN E 1 26 ? 70.895 19.012 133.373 1.00 69.96 23 ASN E N 1
ATOM 9301 C CA . ASN E 1 26 ? 71.554 20.140 134.022 1.00 71.82 23 ASN E CA 1
ATOM 9302 C C . ASN E 1 26 ? 71.063 20.323 135.469 1.00 72.13 23 ASN E C 1
ATOM 9303 O O . ASN E 1 26 ? 69.870 20.539 135.698 1.00 71.52 23 ASN E O 1
ATOM 9308 N N . PRO E 1 27 ? 71.984 20.232 136.451 1.00 73.64 24 PRO E N 1
ATOM 9309 C CA . PRO E 1 27 ? 71.615 20.389 137.864 1.00 73.93 24 PRO E CA 1
ATOM 9310 C C . PRO E 1 27 ? 71.264 21.819 138.269 1.00 74.97 24 PRO E C 1
ATOM 9311 O O . PRO E 1 27 ? 70.549 22.018 139.250 1.00 74.71 24 PRO E O 1
ATOM 9315 N N . GLU E 1 28 ? 71.770 22.803 137.531 1.00 76.58 25 GLU E N 1
ATOM 9316 C CA . GLU E 1 28 ? 71.492 24.205 137.842 1.00 78.04 25 GLU E CA 1
ATOM 9317 C C . GLU E 1 28 ? 70.199 24.672 137.182 1.00 76.78 25 GLU E C 1
ATOM 9318 O O . GLU E 1 28 ? 69.872 25.860 137.195 1.00 77.75 25 GLU E O 1
ATOM 9324 N N . GLU E 1 29 ? 69.470 23.725 136.605 1.00 74.80 26 GLU E N 1
ATOM 9325 C CA . GLU E 1 29 ? 68.213 24.019 135.947 1.00 73.79 26 GLU E CA 1
ATOM 9326 C C . GLU E 1 29 ? 67.117 23.209 136.641 1.00 71.91 26 GLU E C 1
ATOM 9327 O O . GLU E 1 29 ? 66.015 23.708 136.857 1.00 72.12 26 GLU E O 1
ATOM 9333 N N . TYR E 1 30 ? 67.434 21.964 136.998 1.00 70.42 27 TYR E N 1
ATOM 9334 C CA . TYR E 1 30 ? 66.487 21.080 137.673 1.00 68.87 27 TYR E CA 1
ATOM 9335 C C . TYR E 1 30 ? 67.067 20.464 138.936 1.00 68.27 27 TYR E C 1
ATOM 9336 O O . TYR E 1 30 ? 68.278 20.384 139.101 1.00 68.43 27 TYR E O 1
ATOM 9345 N N . ASP E 1 31 ? 66.179 20.028 139.823 1.00 67.50 28 ASP E N 1
ATOM 9346 C CA . ASP E 1 31 ? 66.569 19.370 141.062 1.00 68.00 28 ASP E CA 1
ATOM 9347 C C . ASP E 1 31 ? 66.287 17.904 140.760 1.00 66.25 28 ASP E C 1
ATOM 9348 O O . ASP E 1 31 ? 65.137 17.469 140.735 1.00 65.28 28 ASP E O 1
ATOM 9353 N N . ILE E 1 32 ? 67.351 17.158 140.505 1.00 66.10 29 ILE E N 1
ATOM 9354 C CA . ILE E 1 32 ? 67.254 15.746 140.172 1.00 64.90 29 ILE E CA 1
ATOM 9355 C C . ILE E 1 32 ? 67.124 14.828 141.383 1.00 64.49 29 ILE E C 1
ATOM 9356 O O . ILE E 1 32 ? 67.988 14.820 142.264 1.00 65.37 29 ILE E O 1
ATOM 9361 N N . TYR E 1 33 ? 66.040 14.053 141.412 1.00 62.60 30 TYR E N 1
ATOM 9362 C CA . TYR E 1 33 ? 65.778 13.109 142.495 1.00 62.20 30 TYR E CA 1
ATOM 9363 C C . TYR E 1 33 ? 65.731 11.688 141.933 1.00 61.19 30 TYR E C 1
ATOM 9364 O O . TYR E 1 33 ? 64.663 11.189 141.583 1.00 59.90 30 TYR E O 1
ATOM 9373 N N . PRO E 1 34 ? 66.898 11.032 141.833 1.00 61.69 31 PRO E N 1
ATOM 9374 C CA . PRO E 1 34 ? 66.936 9.674 141.311 1.00 61.28 31 PRO E CA 1
ATOM 9375 C C . PRO E 1 34 ? 66.542 8.650 142.367 1.00 62.19 31 PRO E C 1
ATOM 9376 O O . PRO E 1 34 ? 66.799 8.856 143.555 1.00 63.29 31 PRO E O 1
ATOM 9380 N N . PHE E 1 35 ? 65.906 7.564 141.935 1.00 61.87 32 PHE E N 1
ATOM 9381 C CA . PHE E 1 35 ? 65.484 6.503 142.848 1.00 62.86 32 PHE E CA 1
ATOM 9382 C C . PHE E 1 35 ? 65.803 5.110 142.349 1.00 63.03 32 PHE E C 1
ATOM 9383 O O . PHE E 1 35 ? 65.554 4.757 141.197 1.00 61.06 32 PHE E O 1
ATOM 9391 N N . ASP E 1 36 ? 66.357 4.323 143.259 1.00 65.32 33 ASP E N 1
ATOM 9392 C CA . ASP E 1 36 ? 66.733 2.963 142.987 1.00 66.33 33 ASP E CA 1
ATOM 9393 C C . ASP E 1 36 ? 65.498 2.094 143.212 1.00 65.84 33 ASP E C 1
ATOM 9394 O O . ASP E 1 36 ? 64.488 2.552 143.742 1.00 65.15 33 ASP E O 1
ATOM 9399 N N . LYS E 1 37 ? 65.588 0.844 142.787 1.00 66.69 34 LYS E N 1
ATOM 9400 C CA . LYS E 1 37 ? 64.512 -0.123 142.926 1.00 67.11 34 LYS E CA 1
ATOM 9401 C C . LYS E 1 37 ? 64.066 -0.262 144.391 1.00 68.45 34 LYS E C 1
ATOM 9402 O O . LYS E 1 37 ? 62.892 -0.507 144.667 1.00 68.05 34 LYS E O 1
ATOM 9408 N N . LYS E 1 38 ? 65.006 -0.091 145.321 1.00 69.96 35 LYS E N 1
ATOM 9409 C CA . LYS E 1 38 ? 64.710 -0.203 146.751 1.00 71.80 35 LYS E CA 1
ATOM 9410 C C . LYS E 1 38 ? 63.972 1.019 147.308 1.00 70.75 35 LYS E C 1
ATOM 9411 O O . LYS E 1 38 ? 62.931 0.877 147.950 1.00 71.29 35 LYS E O 1
ATOM 9417 N N . LEU E 1 39 ? 64.514 2.212 147.071 1.00 69.12 36 LEU E N 1
ATOM 9418 C CA . LEU E 1 39 ? 63.890 3.447 147.560 1.00 68.00 36 LEU E CA 1
ATOM 9419 C C . LEU E 1 39 ? 62.575 3.778 146.857 1.00 65.51 36 LEU E C 1
ATOM 9420 O O . LEU E 1 39 ? 61.784 4.569 147.373 1.00 65.54 36 LEU E O 1
ATOM 9425 N N . LEU E 1 40 ? 62.347 3.185 145.686 1.00 63.09 37 LEU E N 1
ATOM 9426 C CA . LEU E 1 40 ? 61.113 3.419 144.929 1.00 60.36 37 LEU E CA 1
ATOM 9427 C C . LEU E 1 40 ? 60.758 2.216 144.055 1.00 58.61 37 LEU E C 1
ATOM 9428 O O . LEU E 1 40 ? 61.195 2.107 142.909 1.00 57.37 37 LEU E O 1
ATOM 9433 N N . ASP E 1 41 ? 59.974 1.309 144.628 1.00 57.81 38 ASP E N 1
ATOM 9434 C CA . ASP E 1 41 ? 59.526 0.110 143.945 1.00 56.19 38 ASP E CA 1
ATOM 9435 C C . ASP E 1 41 ? 58.205 0.464 143.266 1.00 54.06 38 ASP E C 1
ATOM 9436 O O . ASP E 1 41 ? 57.184 0.610 143.934 1.00 54.38 38 ASP E O 1
ATOM 9441 N N . ILE E 1 42 ? 58.223 0.591 141.940 1.00 51.87 39 ILE E N 1
ATOM 9442 C CA . ILE E 1 42 ? 57.012 0.948 141.184 1.00 50.29 39 ILE E CA 1
ATOM 9443 C C . ILE E 1 42 ? 55.851 -0.039 141.348 1.00 50.66 39 ILE E C 1
ATOM 9444 O O . ILE E 1 42 ? 54.709 0.289 141.027 1.00 49.59 39 ILE E O 1
ATOM 9449 N N . THR E 1 43 ? 56.147 -1.237 141.843 1.00 51.74 40 THR E N 1
ATOM 9450 C CA . THR E 1 43 ? 55.129 -2.258 142.048 1.00 52.24 40 THR E CA 1
ATOM 9451 C C . THR E 1 43 ? 54.458 -2.048 143.399 1.00 53.76 40 THR E C 1
ATOM 9452 O O . THR E 1 43 ? 53.428 -2.653 143.687 1.00 53.99 40 THR E O 1
ATOM 9456 N N . ASN E 1 44 ? 55.068 -1.203 144.230 1.00 54.81 41 ASN E N 1
ATOM 9457 C CA . ASN E 1 44 ? 54.553 -0.887 145.560 1.00 56.95 41 ASN E CA 1
ATOM 9458 C C . ASN E 1 44 ? 53.793 0.434 145.462 1.00 56.58 41 ASN E C 1
ATOM 9459 O O . ASN E 1 44 ? 54.381 1.511 145.538 1.00 56.00 41 ASN E O 1
ATOM 9464 N N . ILE E 1 45 ? 52.480 0.333 145.291 1.00 57.24 42 ILE E N 1
ATOM 9465 C CA . ILE E 1 45 ? 51.612 1.503 145.158 1.00 57.64 42 ILE E CA 1
ATOM 9466 C C . ILE E 1 45 ? 51.707 2.504 146.318 1.00 59.02 42 ILE E C 1
ATOM 9467 O O . ILE E 1 45 ? 51.701 3.715 146.100 1.00 58.47 42 ILE E O 1
ATOM 9472 N N . SER E 1 46 ? 51.803 2.012 147.544 1.00 61.33 43 SER E N 1
ATOM 9473 C CA . SER E 1 46 ? 51.891 2.905 148.693 1.00 63.36 43 SER E CA 1
ATOM 9474 C C . SER E 1 46 ? 53.203 3.689 148.709 1.00 62.83 43 SER E C 1
ATOM 9475 O O . SER E 1 46 ? 53.231 4.851 149.117 1.00 63.47 43 SER E O 1
ATOM 9478 N N . GLN E 1 47 ? 54.284 3.063 148.257 1.00 62.12 44 GLN E N 1
ATOM 9479 C CA . GLN E 1 47 ? 55.580 3.728 148.250 1.00 61.99 44 GLN E CA 1
ATOM 9480 C C . GLN E 1 47 ? 55.703 4.777 147.144 1.00 60.11 44 GLN E C 1
ATOM 9481 O O . GLN E 1 47 ? 56.289 5.838 147.365 1.00 60.02 44 GLN E O 1
ATOM 9487 N N . VAL E 1 48 ? 55.165 4.492 145.960 1.00 58.63 45 VAL E N 1
ATOM 9488 C CA . VAL E 1 48 ? 55.254 5.457 144.864 1.00 57.61 45 VAL E CA 1
ATOM 9489 C C . VAL E 1 48 ? 54.510 6.723 145.256 1.00 58.56 45 VAL E C 1
ATOM 9490 O O . VAL E 1 48 ? 54.974 7.829 144.987 1.00 58.61 45 VAL E O 1
ATOM 9494 N N . GLN E 1 49 ? 53.364 6.561 145.908 1.00 59.83 46 GLN E N 1
ATOM 9495 C CA . GLN E 1 49 ? 52.577 7.706 146.333 1.00 61.23 46 GLN E CA 1
ATOM 9496 C C . GLN E 1 49 ? 53.297 8.497 147.417 1.00 62.16 46 GLN E C 1
ATOM 9497 O O . GLN E 1 49 ? 53.257 9.722 147.423 1.00 62.13 46 GLN E O 1
ATOM 9503 N N . GLN E 1 50 ? 53.970 7.794 148.321 1.00 63.16 47 GLN E N 1
ATOM 9504 C CA . GLN E 1 50 ? 54.698 8.447 149.398 1.00 64.58 47 GLN E CA 1
ATOM 9505 C C . GLN E 1 50 ? 55.820 9.314 148.835 1.00 63.10 47 GLN E C 1
ATOM 9506 O O . GLN E 1 50 ? 55.978 10.462 149.228 1.00 64.15 47 GLN E O 1
ATOM 9512 N N . VAL E 1 51 ? 56.592 8.756 147.909 1.00 61.58 48 VAL E N 1
ATOM 9513 C CA . VAL E 1 51 ? 57.706 9.480 147.296 1.00 60.80 48 VAL E CA 1
ATOM 9514 C C . VAL E 1 51 ? 57.259 10.610 146.366 1.00 60.26 48 VAL E C 1
ATOM 9515 O O . VAL E 1 51 ? 57.815 11.708 146.410 1.00 60.60 48 VAL E O 1
ATOM 9519 N N . VAL E 1 52 ? 56.263 10.343 145.527 1.00 59.90 49 VAL E N 1
ATOM 9520 C CA . VAL E 1 52 ? 55.768 11.359 144.600 1.00 59.29 49 VAL E CA 1
ATOM 9521 C C . VAL E 1 52 ? 55.126 12.526 145.362 1.00 60.87 49 VAL E C 1
ATOM 9522 O O . VAL E 1 52 ? 55.338 13.680 145.005 1.00 60.93 49 VAL E O 1
ATOM 9526 N N . GLN E 1 53 ? 54.347 12.228 146.401 1.00 62.63 50 GLN E N 1
ATOM 9527 C CA . GLN E 1 53 ? 53.705 13.282 147.201 1.00 64.94 50 GLN E CA 1
ATOM 9528 C C . GLN E 1 53 ? 54.752 14.144 147.904 1.00 65.93 50 GLN E C 1
ATOM 9529 O O . GLN E 1 53 ? 54.662 15.369 147.898 1.00 67.04 50 GLN E O 1
ATOM 9535 N N . GLU E 1 54 ? 55.740 13.495 148.510 1.00 66.33 51 GLU E N 1
ATOM 9536 C CA . GLU E 1 54 ? 56.806 14.199 149.217 1.00 67.71 51 GLU E CA 1
ATOM 9537 C C . GLU E 1 54 ? 57.558 15.172 148.317 1.00 66.30 51 GLU E C 1
ATOM 9538 O O . GLU E 1 54 ? 57.705 16.347 148.646 1.00 67.50 51 GLU E O 1
ATOM 9544 N N . ILE E 1 55 ? 58.029 14.678 147.180 1.00 63.97 52 ILE E N 1
ATOM 9545 C CA . ILE E 1 55 ? 58.777 15.506 146.237 1.00 62.55 52 ILE E CA 1
ATOM 9546 C C . ILE E 1 55 ? 57.880 16.421 145.411 1.00 61.88 52 ILE E C 1
ATOM 9547 O O . ILE E 1 55 ? 58.293 17.509 145.018 1.00 60.29 52 ILE E O 1
ATOM 9552 N N . ARG E 1 56 ? 56.650 15.971 145.167 1.00 62.43 53 ARG E N 1
ATOM 9553 C CA . ARG E 1 56 ? 55.672 16.727 144.387 1.00 63.04 53 ARG E CA 1
ATOM 9554 C C . ARG E 1 56 ? 56.414 17.344 143.199 1.00 61.49 53 ARG E C 1
ATOM 9555 O O . ARG E 1 56 ? 56.550 18.564 143.105 1.00 63.27 53 ARG E O 1
ATOM 9563 N N . PRO E 1 57 ? 56.896 16.487 142.280 1.00 59.21 54 PRO E N 1
ATOM 9564 C CA . PRO E 1 57 ? 57.648 16.891 141.098 1.00 57.89 54 PRO E CA 1
ATOM 9565 C C . PRO E 1 57 ? 56.845 17.396 139.914 1.00 56.73 54 PRO E C 1
ATOM 9566 O O . PRO E 1 57 ? 55.635 17.176 139.828 1.00 55.87 54 PRO E O 1
ATOM 9570 N N . HIS E 1 58 ? 57.558 18.062 139.006 1.00 55.98 55 HIS E N 1
ATOM 9571 C CA . HIS E 1 58 ? 56.989 18.619 137.790 1.00 55.26 55 HIS E CA 1
ATOM 9572 C C . HIS E 1 58 ? 57.104 17.600 136.675 1.00 53.61 55 HIS E C 1
ATOM 9573 O O . HIS E 1 58 ? 56.200 17.442 135.862 1.00 53.41 55 HIS E O 1
ATOM 9580 N N . ILE E 1 59 ? 58.239 16.909 136.655 1.00 52.62 56 ILE E N 1
ATOM 9581 C CA . ILE E 1 59 ? 58.523 15.920 135.643 1.00 51.20 56 ILE E CA 1
ATOM 9582 C C . ILE E 1 59 ? 58.941 14.575 136.227 1.00 50.29 56 ILE E C 1
ATOM 9583 O O . ILE E 1 59 ? 59.606 14.516 137.259 1.00 51.32 56 ILE E O 1
ATOM 9588 N N . ILE E 1 60 ? 58.546 13.496 135.558 1.00 49.05 57 ILE E N 1
ATOM 9589 C CA . ILE E 1 60 ? 58.889 12.142 135.983 1.00 47.89 57 ILE E CA 1
ATOM 9590 C C . ILE E 1 60 ? 59.376 11.373 134.774 1.00 47.21 57 ILE E C 1
ATOM 9591 O O . ILE E 1 60 ? 58.610 11.121 133.846 1.00 46.63 57 ILE E O 1
ATOM 9596 N N . ILE E 1 61 ? 60.656 11.023 134.777 1.00 47.38 58 ILE E N 1
ATOM 9597 C CA . ILE E 1 61 ? 61.242 10.273 133.676 1.00 47.14 58 ILE E CA 1
ATOM 9598 C C . ILE E 1 61 ? 61.261 8.827 134.129 1.00 46.93 58 ILE E C 1
ATOM 9599 O O . ILE E 1 61 ? 62.179 8.390 134.818 1.00 47.76 58 ILE E O 1
ATOM 9604 N N . HIS E 1 62 ? 60.231 8.091 133.730 1.00 46.57 59 HIS E N 1
ATOM 9605 C CA . HIS E 1 62 ? 60.081 6.688 134.100 1.00 46.67 59 HIS E CA 1
ATOM 9606 C C . HIS E 1 62 ? 60.986 5.735 133.310 1.00 46.83 59 HIS E C 1
ATOM 9607 O O . HIS E 1 62 ? 60.758 5.479 132.133 1.00 47.37 59 HIS E O 1
ATOM 9614 N N . CYS E 1 63 ? 62.008 5.209 133.980 1.00 47.70 60 CYS E N 1
ATOM 9615 C CA . CYS E 1 63 ? 62.957 4.284 133.360 1.00 48.04 60 CYS E CA 1
ATOM 9616 C C . CYS E 1 63 ? 62.861 2.877 133.955 1.00 48.65 60 CYS E C 1
ATOM 9617 O O . CYS E 1 63 ? 63.498 1.941 133.464 1.00 49.27 60 CYS E O 1
ATOM 9620 N N . ALA E 1 64 ? 62.069 2.727 135.012 1.00 48.95 61 ALA E N 1
ATOM 9621 C CA . ALA E 1 64 ? 61.902 1.433 135.659 1.00 48.84 61 ALA E CA 1
ATOM 9622 C C . ALA E 1 64 ? 61.298 0.443 134.679 1.00 48.17 61 ALA E C 1
ATOM 9623 O O . ALA E 1 64 ? 60.309 0.748 134.000 1.00 46.75 61 ALA E O 1
ATOM 9625 N N . ALA E 1 65 ? 61.897 -0.741 134.600 1.00 48.66 62 ALA E N 1
ATOM 9626 C CA . ALA E 1 65 ? 61.403 -1.764 133.698 1.00 48.61 62 ALA E CA 1
ATOM 9627 C C . ALA E 1 65 ? 62.144 -3.082 133.836 1.00 49.76 62 ALA E C 1
ATOM 9628 O O . ALA E 1 65 ? 63.231 -3.145 134.410 1.00 51.86 62 ALA E O 1
ATOM 9630 N N . TYR E 1 66 ? 61.512 -4.131 133.318 1.00 49.86 63 TYR E N 1
ATOM 9631 C CA . TYR E 1 66 ? 62.047 -5.481 133.313 1.00 50.65 63 TYR E CA 1
ATOM 9632 C C . TYR E 1 66 ? 62.490 -5.633 131.872 1.00 51.21 63 TYR E C 1
ATOM 9633 O O . TYR E 1 66 ? 61.657 -5.795 130.977 1.00 50.03 63 TYR E O 1
ATOM 9642 N N . THR E 1 67 ? 63.800 -5.572 131.646 1.00 52.91 64 THR E N 1
ATOM 9643 C CA . THR E 1 67 ? 64.350 -5.671 130.296 1.00 53.61 64 THR E CA 1
ATOM 9644 C C . THR E 1 67 ? 64.941 -7.021 129.865 1.00 54.50 64 THR E C 1
ATOM 9645 O O . THR E 1 67 ? 65.793 -7.063 128.982 1.00 54.65 64 THR E O 1
ATOM 9649 N N . LYS E 1 68 ? 64.493 -8.116 130.472 1.00 55.54 65 LYS E N 1
ATOM 9650 C CA . LYS E 1 68 ? 64.996 -9.449 130.108 1.00 57.57 65 LYS E CA 1
ATOM 9651 C C . LYS E 1 68 ? 64.052 -10.043 129.060 1.00 57.35 65 LYS E C 1
ATOM 9652 O O . LYS E 1 68 ? 63.119 -10.777 129.392 1.00 57.32 65 LYS E O 1
ATOM 9658 N N . VAL E 1 69 ? 64.308 -9.724 127.794 1.00 57.32 66 VAL E N 1
ATOM 9659 C CA . VAL E 1 69 ? 63.477 -10.201 126.684 1.00 57.95 66 VAL E CA 1
ATOM 9660 C C . VAL E 1 69 ? 63.241 -11.723 126.653 1.00 59.70 66 VAL E C 1
ATOM 9661 O O . VAL E 1 69 ? 62.092 -12.159 126.602 1.00 59.02 66 VAL E O 1
ATOM 9665 N N . ASP E 1 70 ? 64.311 -12.521 126.671 1.00 62.04 67 ASP E N 1
ATOM 9666 C CA . ASP E 1 70 ? 64.176 -13.991 126.651 1.00 64.11 67 ASP E CA 1
ATOM 9667 C C . ASP E 1 70 ? 63.477 -14.528 127.896 1.00 64.11 67 ASP E C 1
ATOM 9668 O O . ASP E 1 70 ? 62.566 -15.349 127.797 1.00 63.88 67 ASP E O 1
ATOM 9673 N N . GLN E 1 71 ? 63.912 -14.069 129.065 1.00 64.49 68 GLN E N 1
ATOM 9674 C CA . GLN E 1 71 ? 63.318 -14.509 130.323 1.00 65.40 68 GLN E CA 1
ATOM 9675 C C . GLN E 1 71 ? 61.858 -14.097 130.423 1.00 63.57 68 GLN E C 1
ATOM 9676 O O . GLN E 1 71 ? 61.080 -14.739 131.122 1.00 63.56 68 GLN E O 1
ATOM 9682 N N . ALA E 1 72 ? 61.492 -13.025 129.724 1.00 62.42 69 ALA E N 1
ATOM 9683 C CA . ALA E 1 72 ? 60.118 -12.531 129.737 1.00 61.66 69 ALA E CA 1
ATOM 9684 C C . ALA E 1 72 ? 59.134 -13.617 129.321 1.00 62.83 69 ALA E C 1
ATOM 9685 O O . ALA E 1 72 ? 58.001 -13.637 129.794 1.00 62.54 69 ALA E O 1
ATOM 9687 N N . GLU E 1 73 ? 59.569 -14.516 128.438 1.00 64.73 70 GLU E N 1
ATOM 9688 C CA . GLU E 1 73 ? 58.716 -15.613 127.964 1.00 66.53 70 GLU E CA 1
ATOM 9689 C C . GLU E 1 73 ? 58.387 -16.618 129.071 1.00 68.15 70 GLU E C 1
ATOM 9690 O O . GLU E 1 73 ? 57.347 -17.277 129.025 1.00 68.59 70 GLU E O 1
ATOM 9696 N N . LYS E 1 74 ? 59.273 -16.733 130.058 1.00 69.44 71 LYS E N 1
ATOM 9697 C CA . LYS E 1 74 ? 59.065 -17.653 131.177 1.00 71.32 71 LYS E CA 1
ATOM 9698 C C . LYS E 1 74 ? 58.742 -16.916 132.483 1.00 70.43 71 LYS E C 1
ATOM 9699 O O . LYS E 1 74 ? 58.430 -17.547 133.494 1.00 71.89 71 LYS E O 1
ATOM 9705 N N . GLU E 1 75 ? 58.818 -15.586 132.453 1.00 68.28 72 GLU E N 1
ATOM 9706 C CA . GLU E 1 75 ? 58.537 -14.749 133.622 1.00 67.16 72 GLU E CA 1
ATOM 9707 C C . GLU E 1 75 ? 57.477 -13.726 133.223 1.00 64.40 72 GLU E C 1
ATOM 9708 O O . GLU E 1 75 ? 57.618 -12.531 133.475 1.00 62.97 72 GLU E O 1
ATOM 9714 N N . ARG E 1 76 ? 56.412 -14.219 132.601 1.00 63.64 73 ARG E N 1
ATOM 9715 C CA . ARG E 1 76 ? 55.304 -13.386 132.131 1.00 61.70 73 ARG E CA 1
ATOM 9716 C C . ARG E 1 76 ? 54.757 -12.420 133.183 1.00 59.84 73 ARG E C 1
ATOM 9717 O O . ARG E 1 76 ? 54.709 -11.212 132.950 1.00 58.49 73 ARG E O 1
ATOM 9725 N N . ASP E 1 77 ? 54.343 -12.937 134.333 1.00 59.38 74 ASP E N 1
ATOM 9726 C CA . ASP E 1 77 ? 53.808 -12.069 135.380 1.00 58.14 74 ASP E CA 1
ATOM 9727 C C . ASP E 1 77 ? 54.803 -11.025 135.844 1.00 56.44 74 ASP E C 1
ATOM 9728 O O . ASP E 1 77 ? 54.433 -9.870 136.050 1.00 55.43 74 ASP E O 1
ATOM 9733 N N . LEU E 1 78 ? 56.062 -11.424 136.003 1.00 56.11 75 LEU E N 1
ATOM 9734 C CA . LEU E 1 78 ? 57.098 -10.500 136.447 1.00 54.81 75 LEU E CA 1
ATOM 9735 C C . LEU E 1 78 ? 57.199 -9.337 135.453 1.00 52.71 75 LEU E C 1
ATOM 9736 O O . LEU E 1 78 ? 57.285 -8.177 135.852 1.00 51.96 75 LEU E O 1
ATOM 9741 N N . ALA E 1 79 ? 57.165 -9.655 134.161 1.00 52.04 76 ALA E N 1
ATOM 9742 C CA . ALA E 1 79 ? 57.241 -8.639 133.109 1.00 50.30 76 ALA E CA 1
ATOM 9743 C C . ALA E 1 79 ? 56.078 -7.646 133.243 1.00 49.08 76 ALA E C 1
ATOM 9744 O O . ALA E 1 79 ? 56.300 -6.444 133.318 1.00 48.65 76 ALA E O 1
ATOM 9746 N N . TYR E 1 80 ? 54.843 -8.148 133.257 1.00 49.58 77 TYR E N 1
ATOM 9747 C CA . TYR E 1 80 ? 53.663 -7.278 133.396 1.00 48.99 77 TYR E CA 1
ATOM 9748 C C . TYR E 1 80 ? 53.602 -6.462 134.683 1.00 49.05 77 TYR E C 1
ATOM 9749 O O . TYR E 1 80 ? 53.315 -5.266 134.637 1.00 48.69 77 TYR E O 1
ATOM 9758 N N . VAL E 1 81 ? 53.856 -7.090 135.826 1.00 49.95 78 VAL E N 1
ATOM 9759 C CA . VAL E 1 81 ? 53.809 -6.356 137.088 1.00 50.02 78 VAL E CA 1
ATOM 9760 C C . VAL E 1 81 ? 54.713 -5.129 137.017 1.00 48.74 78 VAL E C 1
ATOM 9761 O O . VAL E 1 81 ? 54.294 -4.022 137.355 1.00 48.55 78 VAL E O 1
ATOM 9765 N N . ILE E 1 82 ? 55.940 -5.316 136.550 1.00 47.31 79 ILE E N 1
ATOM 9766 C CA . ILE E 1 82 ? 56.869 -4.201 136.450 1.00 46.17 79 ILE E CA 1
ATOM 9767 C C . ILE E 1 82 ? 56.568 -3.264 135.281 1.00 44.44 79 ILE E C 1
ATOM 9768 O O . ILE E 1 82 ? 56.337 -2.072 135.483 1.00 45.15 79 ILE E O 1
ATOM 9773 N N . ASN E 1 83 ? 56.544 -3.806 134.067 1.00 43.00 80 ASN E N 1
ATOM 9774 C CA . ASN E 1 83 ? 56.291 -3.002 132.864 1.00 41.17 80 ASN E CA 1
ATOM 9775 C C . ASN E 1 83 ? 54.878 -2.427 132.665 1.00 40.62 80 ASN E C 1
ATOM 9776 O O . ASN E 1 83 ? 54.745 -1.329 132.137 1.00 39.91 80 ASN E O 1
ATOM 9781 N N . ALA E 1 84 ? 53.838 -3.155 133.077 1.00 40.60 81 ALA E N 1
ATOM 9782 C CA . ALA E 1 84 ? 52.453 -2.676 132.924 1.00 40.44 81 ALA E CA 1
ATOM 9783 C C . ALA E 1 84 ? 51.900 -2.077 134.219 1.00 40.70 81 ALA E C 1
ATOM 9784 O O . ALA E 1 84 ? 51.562 -0.897 134.278 1.00 39.47 81 ALA E O 1
ATOM 9786 N N . ILE E 1 85 ? 51.808 -2.904 135.252 1.00 41.99 82 ILE E N 1
ATOM 9787 C CA . ILE E 1 85 ? 51.299 -2.464 136.542 1.00 42.56 82 ILE E CA 1
ATOM 9788 C C . ILE E 1 85 ? 52.171 -1.348 137.114 1.00 42.56 82 ILE E C 1
ATOM 9789 O O . ILE E 1 85 ? 51.663 -0.388 137.694 1.00 42.15 82 ILE E O 1
ATOM 9794 N N . GLY E 1 86 ? 53.485 -1.476 136.947 1.00 43.08 83 GLY E N 1
ATOM 9795 C CA . GLY E 1 86 ? 54.410 -0.464 137.445 1.00 43.39 83 GLY E CA 1
ATOM 9796 C C . GLY E 1 86 ? 54.069 0.869 136.808 1.00 43.05 83 GLY E C 1
ATOM 9797 O O . GLY E 1 86 ? 53.975 1.889 137.490 1.00 44.15 83 GLY E O 1
ATOM 9798 N N . ALA E 1 87 ? 53.867 0.846 135.491 1.00 42.52 84 ALA E N 1
ATOM 9799 C CA . ALA E 1 87 ? 53.522 2.044 134.734 1.00 41.76 84 ALA E CA 1
ATOM 9800 C C . ALA E 1 87 ? 52.209 2.650 135.236 1.00 42.13 84 ALA E C 1
ATOM 9801 O O . ALA E 1 87 ? 52.095 3.868 135.339 1.00 42.18 84 ALA E O 1
ATOM 9803 N N . ARG E 1 88 ? 51.219 1.810 135.537 1.00 42.77 85 ARG E N 1
ATOM 9804 C CA . ARG E 1 88 ? 49.936 2.307 136.034 1.00 44.08 85 ARG E CA 1
ATOM 9805 C C . ARG E 1 88 ? 50.119 3.145 137.283 1.00 44.38 85 ARG E C 1
ATOM 9806 O O . ARG E 1 88 ? 49.681 4.296 137.349 1.00 44.54 85 ARG E O 1
ATOM 9814 N N . ASN E 1 89 ? 50.731 2.526 138.289 1.00 44.27 86 ASN E N 1
ATOM 9815 C CA . ASN E 1 89 ? 50.987 3.174 139.562 1.00 44.38 86 ASN E CA 1
ATOM 9816 C C . ASN E 1 89 ? 51.608 4.550 139.375 1.00 43.37 86 ASN E C 1
ATOM 9817 O O . ASN E 1 89 ? 51.097 5.543 139.903 1.00 44.47 86 ASN E O 1
ATOM 9822 N N . VAL E 1 90 ? 52.701 4.623 138.622 1.00 41.10 87 VAL E N 1
ATOM 9823 C CA . VAL E 1 90 ? 53.344 5.912 138.390 1.00 40.26 87 VAL E CA 1
ATOM 9824 C C . VAL E 1 90 ? 52.369 6.839 137.647 1.00 39.88 87 VAL E C 1
ATOM 9825 O O . VAL E 1 90 ? 52.279 8.025 137.951 1.00 39.50 87 VAL E O 1
ATOM 9829 N N . ALA E 1 91 ? 51.636 6.290 136.685 1.00 39.40 88 ALA E N 1
ATOM 9830 C CA . ALA E 1 91 ? 50.667 7.076 135.926 1.00 40.39 88 ALA E CA 1
ATOM 9831 C C . ALA E 1 91 ? 49.668 7.740 136.880 1.00 41.86 88 ALA E C 1
ATOM 9832 O O . ALA E 1 91 ? 49.411 8.943 136.787 1.00 42.39 88 ALA E O 1
ATOM 9834 N N . VAL E 1 92 ? 49.114 6.955 137.800 1.00 42.63 89 VAL E N 1
ATOM 9835 C CA . VAL E 1 92 ? 48.148 7.482 138.760 1.00 44.34 89 VAL E CA 1
ATOM 9836 C C . VAL E 1 92 ? 48.791 8.522 139.683 1.00 45.78 89 VAL E C 1
ATOM 9837 O O . VAL E 1 92 ? 48.248 9.607 139.872 1.00 47.51 89 VAL E O 1
ATOM 9841 N N . ALA E 1 93 ? 49.950 8.195 140.244 1.00 46.32 90 ALA E N 1
ATOM 9842 C CA . ALA E 1 93 ? 50.654 9.111 141.138 1.00 46.98 90 ALA E CA 1
ATOM 9843 C C . ALA E 1 93 ? 50.951 10.437 140.439 1.00 47.38 90 ALA E C 1
ATOM 9844 O O . ALA E 1 93 ? 50.840 11.504 141.043 1.00 49.63 90 ALA E O 1
ATOM 9846 N N . SER E 1 94 ? 51.328 10.364 139.166 1.00 47.05 91 SER E N 1
ATOM 9847 C CA . SER E 1 94 ? 51.644 11.555 138.383 1.00 47.49 91 SER E CA 1
ATOM 9848 C C . SER E 1 94 ? 50.417 12.425 138.142 1.00 48.68 91 SER E C 1
ATOM 9849 O O . SER E 1 94 ? 50.504 13.654 138.193 1.00 48.70 91 SER E O 1
ATOM 9852 N N . GLN E 1 95 ? 49.280 11.782 137.886 1.00 49.28 92 GLN E N 1
ATOM 9853 C CA . GLN E 1 95 ? 48.034 12.490 137.620 1.00 51.40 92 GLN E CA 1
ATOM 9854 C C . GLN E 1 95 ? 47.636 13.330 138.835 1.00 53.36 92 GLN E C 1
ATOM 9855 O O . GLN E 1 95 ? 47.232 14.486 138.683 1.00 53.92 92 GLN E O 1
ATOM 9861 N N . LEU E 1 96 ? 47.782 12.771 140.036 1.00 54.27 93 LEU E N 1
ATOM 9862 C CA . LEU E 1 96 ? 47.430 13.506 141.259 1.00 56.65 93 LEU E CA 1
ATOM 9863 C C . LEU E 1 96 ? 48.351 14.696 141.504 1.00 56.55 93 LEU E C 1
ATOM 9864 O O . LEU E 1 96 ? 47.891 15.771 141.871 1.00 58.44 93 LEU E O 1
ATOM 9869 N N . VAL E 1 97 ? 49.646 14.504 141.296 1.00 55.75 94 VAL E N 1
ATOM 9870 C CA . VAL E 1 97 ? 50.623 15.572 141.495 1.00 56.14 94 VAL E CA 1
ATOM 9871 C C . VAL E 1 97 ? 50.689 16.544 140.303 1.00 55.62 94 VAL E C 1
ATOM 9872 O O . VAL E 1 97 ? 51.355 17.577 140.382 1.00 56.36 94 VAL E O 1
ATOM 9876 N N . GLY E 1 98 ? 50.006 16.208 139.206 1.00 54.29 95 GLY E N 1
ATOM 9877 C CA . GLY E 1 98 ? 49.988 17.048 138.001 1.00 53.12 95 GLY E CA 1
ATOM 9878 C C . GLY E 1 98 ? 51.335 17.188 137.302 1.00 51.87 95 GLY E C 1
ATOM 9879 O O . GLY E 1 98 ? 51.610 18.211 136.679 1.00 51.77 95 GLY E O 1
ATOM 9880 N N . ALA E 1 99 ? 52.169 16.156 137.384 1.00 49.97 96 ALA E N 1
ATOM 9881 C CA . ALA E 1 99 ? 53.489 16.190 136.757 1.00 48.97 96 ALA E CA 1
ATOM 9882 C C . ALA E 1 99 ? 53.497 15.632 135.329 1.00 48.04 96 ALA E C 1
ATOM 9883 O O . ALA E 1 99 ? 52.651 14.816 134.963 1.00 47.35 96 ALA E O 1
ATOM 9885 N N . LYS E 1 100 ? 54.452 16.096 134.525 1.00 47.49 97 LYS E N 1
ATOM 9886 C CA . LYS E 1 100 ? 54.591 15.637 133.151 1.00 46.77 97 LYS E CA 1
ATOM 9887 C C . LYS E 1 100 ? 55.256 14.272 133.305 1.00 45.78 97 LYS E C 1
ATOM 9888 O O . LYS E 1 100 ? 56.153 14.119 134.138 1.00 45.55 97 LYS E O 1
ATOM 9894 N N . LEU E 1 101 ? 54.832 13.285 132.520 1.00 44.60 98 LEU E N 1
ATOM 9895 C CA . LEU E 1 101 ? 55.404 11.939 132.612 1.00 43.52 98 LEU E CA 1
ATOM 9896 C C . LEU E 1 101 ? 56.054 11.457 131.328 1.00 43.18 98 LEU E C 1
ATOM 9897 O O . LEU E 1 101 ? 55.505 11.632 130.247 1.00 44.54 98 LEU E O 1
ATOM 9902 N N . VAL E 1 102 ? 57.227 10.845 131.454 1.00 42.81 99 VAL E N 1
ATOM 9903 C CA . VAL E 1 102 ? 57.950 10.317 130.298 1.00 42.45 99 VAL E CA 1
ATOM 9904 C C . VAL E 1 102 ? 58.041 8.806 130.450 1.00 42.19 99 VAL E C 1
ATOM 9905 O O . VAL E 1 102 ? 58.683 8.302 131.369 1.00 42.17 99 VAL E O 1
ATOM 9909 N N . TYR E 1 103 ? 57.373 8.085 129.562 1.00 42.17 100 TYR E N 1
ATOM 9910 C CA . TYR E 1 103 ? 57.390 6.638 129.608 1.00 41.56 100 TYR E CA 1
ATOM 9911 C C . TYR E 1 103 ? 58.210 6.115 128.451 1.00 41.40 100 TYR E C 1
ATOM 9912 O O . TYR E 1 103 ? 57.780 6.171 127.304 1.00 41.88 100 TYR E O 1
ATOM 9921 N N . ILE E 1 104 ? 59.403 5.622 128.753 1.00 41.08 101 ILE E N 1
ATOM 9922 C CA . ILE E 1 104 ? 60.269 5.086 127.727 1.00 41.09 101 ILE E CA 1
ATOM 9923 C C . ILE E 1 104 ? 59.643 3.761 127.279 1.00 41.61 101 ILE E C 1
ATOM 9924 O O . ILE E 1 104 ? 59.192 2.965 128.113 1.00 40.87 101 ILE E O 1
ATOM 9929 N N . SER E 1 105 ? 59.598 3.532 125.969 1.00 42.22 102 SER E N 1
ATOM 9930 C CA . SER E 1 105 ? 59.018 2.301 125.436 1.00 43.10 102 SER E CA 1
ATOM 9931 C C . SER E 1 105 ? 59.931 1.667 124.377 1.00 44.40 102 SER E C 1
ATOM 9932 O O . SER E 1 105 ? 61.074 2.098 124.203 1.00 45.51 102 SER E O 1
ATOM 9935 N N . THR E 1 106 ? 59.421 0.663 123.662 1.00 44.78 103 THR E N 1
ATOM 9936 C CA . THR E 1 106 ? 60.209 -0.021 122.643 1.00 46.08 103 THR E CA 1
ATOM 9937 C C . THR E 1 106 ? 59.495 -0.313 121.320 1.00 47.20 103 THR E C 1
ATOM 9938 O O . THR E 1 106 ? 58.277 -0.162 121.198 1.00 46.96 103 THR E O 1
ATOM 9942 N N . ASP E 1 107 ? 60.283 -0.748 120.337 1.00 48.48 104 ASP E N 1
ATOM 9943 C CA . ASP E 1 107 ? 59.769 -1.087 119.012 1.00 49.89 104 ASP E CA 1
ATOM 9944 C C . ASP E 1 107 ? 59.101 -2.462 119.017 1.00 49.63 104 ASP E C 1
ATOM 9945 O O . ASP E 1 107 ? 58.357 -2.788 118.097 1.00 49.92 104 ASP E O 1
ATOM 9950 N N . TYR E 1 108 ? 59.374 -3.267 120.046 1.00 49.45 105 TYR E N 1
ATOM 9951 C CA . TYR E 1 108 ? 58.778 -4.603 120.158 1.00 49.99 105 TYR E CA 1
ATOM 9952 C C . TYR E 1 108 ? 57.261 -4.566 120.287 1.00 49.20 105 TYR E C 1
ATOM 9953 O O . TYR E 1 108 ? 56.627 -5.605 120.435 1.00 49.85 105 TYR E O 1
ATOM 9962 N N . VAL E 1 109 ? 56.682 -3.371 120.243 1.00 49.04 106 VAL E N 1
ATOM 9963 C CA . VAL E 1 109 ? 55.239 -3.225 120.339 1.00 48.93 106 VAL E CA 1
ATOM 9964 C C . VAL E 1 109 ? 54.627 -3.468 118.956 1.00 50.43 106 VAL E C 1
ATOM 9965 O O . VAL E 1 109 ? 53.417 -3.607 118.825 1.00 49.92 106 VAL E O 1
ATOM 9969 N N . PHE E 1 110 ? 55.479 -3.506 117.930 1.00 52.73 107 PHE E N 1
ATOM 9970 C CA . PHE E 1 110 ? 55.044 -3.740 116.556 1.00 55.20 107 PHE E CA 1
ATOM 9971 C C . PHE E 1 110 ? 55.617 -5.060 116.059 1.00 58.15 107 PHE E C 1
ATOM 9972 O O . PHE E 1 110 ? 56.490 -5.638 116.702 1.00 58.28 107 PHE E O 1
ATOM 9980 N N . GLN E 1 111 ? 55.140 -5.518 114.902 1.00 61.75 108 GLN E N 1
ATOM 9981 C CA . GLN E 1 111 ? 55.603 -6.776 114.305 1.00 64.86 108 GLN E CA 1
ATOM 9982 C C . GLN E 1 111 ? 57.063 -6.687 113.862 1.00 67.29 108 GLN E C 1
ATOM 9983 O O . GLN E 1 111 ? 57.839 -7.623 114.065 1.00 68.64 108 GLN E O 1
ATOM 9989 N N . GLY E 1 112 ? 57.423 -5.566 113.242 1.00 68.89 109 GLY E N 1
ATOM 9990 C CA . GLY E 1 112 ? 58.786 -5.343 112.767 1.00 70.43 109 GLY E CA 1
ATOM 9991 C C . GLY E 1 112 ? 59.113 -6.064 111.469 1.00 73.37 109 GLY E C 1
ATOM 9992 O O . GLY E 1 112 ? 60.273 -6.374 111.197 1.00 74.67 109 GLY E O 1
ATOM 9993 N N . ASP E 1 113 ? 58.088 -6.336 110.668 1.00 74.75 110 ASP E N 1
ATOM 9994 C CA . ASP E 1 113 ? 58.273 -7.018 109.389 1.00 77.31 110 ASP E CA 1
ATOM 9995 C C . ASP E 1 113 ? 58.207 -6.015 108.232 1.00 78.62 110 ASP E C 1
ATOM 9996 O O . ASP E 1 113 ? 58.351 -6.381 107.066 1.00 80.23 110 ASP E O 1
ATOM 10001 N N . ARG E 1 114 ? 57.990 -4.749 108.577 1.00 78.06 111 ARG E N 1
ATOM 10002 C CA . ARG E 1 114 ? 57.898 -3.664 107.611 1.00 79.72 111 ARG E CA 1
ATOM 10003 C C . ARG E 1 114 ? 59.287 -3.014 107.529 1.00 79.99 111 ARG E C 1
ATOM 10004 O O . ARG E 1 114 ? 59.712 -2.351 108.469 1.00 78.42 111 ARG E O 1
ATOM 10012 N N . PRO E 1 115 ? 59.997 -3.205 106.401 1.00 82.52 112 PRO E N 1
ATOM 10013 C CA . PRO E 1 115 ? 61.351 -2.644 106.219 1.00 83.46 112 PRO E CA 1
ATOM 10014 C C . PRO E 1 115 ? 61.466 -1.130 106.414 1.00 82.75 112 PRO E C 1
ATOM 10015 O O . PRO E 1 115 ? 62.468 -0.650 106.951 1.00 82.13 112 PRO E O 1
ATOM 10019 N N . GLU E 1 116 ? 60.449 -0.396 105.979 1.00 82.73 113 GLU E N 1
ATOM 10020 C CA . GLU E 1 116 ? 60.431 1.062 106.107 1.00 82.11 113 GLU E CA 1
ATOM 10021 C C . GLU E 1 116 ? 59.886 1.598 107.449 1.00 79.29 113 GLU E C 1
ATOM 10022 O O . GLU E 1 116 ? 59.687 2.802 107.615 1.00 78.66 113 GLU E O 1
ATOM 10028 N N . GLY E 1 117 ? 59.682 0.689 108.403 1.00 77.38 114 GLY E N 1
ATOM 10029 C CA . GLY E 1 117 ? 59.190 1.027 109.743 1.00 75.05 114 GLY E CA 1
ATOM 10030 C C . GLY E 1 117 ? 57.783 1.573 109.905 1.00 74.25 114 GLY E C 1
ATOM 10031 O O . GLY E 1 117 ? 57.137 1.972 108.941 1.00 75.60 114 GLY E O 1
ATOM 10032 N N . TYR E 1 118 ? 57.320 1.590 111.155 1.00 72.29 115 TYR E N 1
ATOM 10033 C CA . TYR E 1 118 ? 55.988 2.088 111.505 1.00 71.57 115 TYR E CA 1
ATOM 10034 C C . TYR E 1 118 ? 56.083 3.511 112.059 1.00 69.91 115 TYR E C 1
ATOM 10035 O O . TYR E 1 118 ? 57.152 3.936 112.509 1.00 69.19 115 TYR E O 1
ATOM 10044 N N . ASP E 1 119 ? 54.970 4.244 112.024 1.00 68.80 116 ASP E N 1
ATOM 10045 C CA . ASP E 1 119 ? 54.952 5.613 112.536 1.00 67.74 116 ASP E CA 1
ATOM 10046 C C . ASP E 1 119 ? 54.253 5.602 113.883 1.00 64.73 116 ASP E C 1
ATOM 10047 O O . ASP E 1 119 ? 53.794 4.559 114.351 1.00 63.55 116 ASP E O 1
ATOM 10052 N N . GLU E 1 120 ? 54.141 6.773 114.488 1.00 63.18 117 GLU E N 1
ATOM 10053 C CA . GLU E 1 120 ? 53.510 6.900 115.784 1.00 60.87 117 GLU E CA 1
ATOM 10054 C C . GLU E 1 120 ? 51.993 6.681 115.779 1.00 61.06 117 GLU E C 1
ATOM 10055 O O . GLU E 1 120 ? 51.388 6.612 116.846 1.00 60.02 117 GLU E O 1
ATOM 10061 N N . PHE E 1 121 ? 51.378 6.537 114.609 1.00 62.57 118 PHE E N 1
ATOM 10062 C CA . PHE E 1 121 ? 49.923 6.352 114.557 1.00 63.59 118 PHE E CA 1
ATOM 10063 C C . PHE E 1 121 ? 49.367 4.967 114.199 1.00 63.88 118 PHE E C 1
ATOM 10064 O O . PHE E 1 121 ? 48.149 4.790 114.199 1.00 64.89 118 PHE E O 1
ATOM 10072 N N A HIS E 1 122 ? 50.232 4.001 113.888 0.50 63.66 119 HIS E N 1
ATOM 10073 N N B HIS E 1 122 ? 50.234 4.001 113.909 0.50 63.46 119 HIS E N 1
ATOM 10074 C CA A HIS E 1 122 ? 49.753 2.658 113.551 0.50 63.88 119 HIS E CA 1
ATOM 10075 C CA B HIS E 1 122 ? 49.765 2.664 113.551 0.50 63.57 119 HIS E CA 1
ATOM 10076 C C A HIS E 1 122 ? 49.439 1.853 114.810 0.50 62.24 119 HIS E C 1
ATOM 10077 C C B HIS E 1 122 ? 49.450 1.843 114.805 0.50 62.07 119 HIS E C 1
ATOM 10078 O O A HIS E 1 122 ? 50.104 1.998 115.834 0.50 60.38 119 HIS E O 1
ATOM 10079 O O B HIS E 1 122 ? 50.126 1.970 115.824 0.50 60.23 119 HIS E O 1
ATOM 10092 N N . ASN E 1 123 ? 48.411 1.011 114.721 1.00 62.68 120 ASN E N 1
ATOM 10093 C CA . ASN E 1 123 ? 47.994 0.167 115.845 1.00 61.30 120 ASN E CA 1
ATOM 10094 C C . ASN E 1 123 ? 49.042 -0.891 116.127 1.00 59.48 120 ASN E C 1
ATOM 10095 O O . ASN E 1 123 ? 49.340 -1.715 115.266 1.00 61.18 120 ASN E O 1
ATOM 10100 N N . PRO E 1 124 ? 49.614 -0.871 117.336 1.00 56.70 121 PRO E N 1
ATOM 10101 C CA . PRO E 1 124 ? 50.634 -1.858 117.670 1.00 54.94 121 PRO E CA 1
ATOM 10102 C C . PRO E 1 124 ? 50.107 -3.284 117.792 1.00 54.01 121 PRO E C 1
ATOM 10103 O O . PRO E 1 124 ? 48.922 -3.500 118.053 1.00 54.50 121 PRO E O 1
ATOM 10107 N N . ALA E 1 125 ? 51.010 -4.234 117.589 1.00 52.71 122 ALA E N 1
ATOM 10108 C CA . ALA E 1 125 ? 50.722 -5.656 117.667 1.00 51.89 122 ALA E CA 1
ATOM 10109 C C . ALA E 1 125 ? 52.029 -6.291 118.136 1.00 50.63 122 ALA E C 1
ATOM 10110 O O . ALA E 1 125 ? 52.785 -6.826 117.329 1.00 51.26 122 ALA E O 1
ATOM 10112 N N . PRO E 1 126 ? 52.304 -6.206 119.452 1.00 49.16 123 PRO E N 1
ATOM 10113 C CA . PRO E 1 126 ? 53.510 -6.732 120.105 1.00 48.13 123 PRO E CA 1
ATOM 10114 C C . PRO E 1 126 ? 53.992 -8.068 119.562 1.00 48.20 123 PRO E C 1
ATOM 10115 O O . PRO E 1 126 ? 53.208 -9.005 119.407 1.00 47.94 123 PRO E O 1
ATOM 10119 N N . ILE E 1 127 ? 55.291 -8.139 119.298 1.00 47.97 124 ILE E N 1
ATOM 10120 C CA . ILE E 1 127 ? 55.918 -9.340 118.760 1.00 48.99 124 ILE E CA 1
ATOM 10121 C C . ILE E 1 127 ? 56.258 -10.372 119.843 1.00 49.17 124 ILE E C 1
ATOM 10122 O O . ILE E 1 127 ? 56.483 -11.539 119.534 1.00 50.75 124 ILE E O 1
ATOM 10127 N N . ASN E 1 128 ? 56.297 -9.947 121.105 1.00 48.17 125 ASN E N 1
ATOM 10128 C CA . ASN E 1 128 ? 56.619 -10.858 122.208 1.00 48.54 125 ASN E CA 1
ATOM 10129 C C . ASN E 1 128 ? 56.155 -10.330 123.565 1.00 47.36 125 ASN E C 1
ATOM 10130 O O . ASN E 1 128 ? 55.650 -9.216 123.658 1.00 46.28 125 ASN E O 1
ATOM 10135 N N . ILE E 1 129 ? 56.321 -11.138 124.611 1.00 48.07 126 ILE E N 1
ATOM 10136 C CA . ILE E 1 129 ? 55.910 -10.747 125.968 1.00 47.03 126 ILE E CA 1
ATOM 10137 C C . ILE E 1 129 ? 56.480 -9.400 126.377 1.00 46.32 126 ILE E C 1
ATOM 10138 O O . ILE E 1 129 ? 55.731 -8.507 126.786 1.00 45.54 126 ILE E O 1
ATOM 10143 N N . TYR E 1 130 ? 57.798 -9.250 126.284 1.00 46.33 127 TYR E N 1
ATOM 10144 C CA . TYR E 1 130 ? 58.422 -7.982 126.642 1.00 45.92 127 TYR E CA 1
ATOM 10145 C C . TYR E 1 130 ? 57.697 -6.817 125.988 1.00 44.67 127 TYR E C 1
ATOM 10146 O O . TYR E 1 130 ? 57.288 -5.872 126.664 1.00 44.30 127 TYR E O 1
ATOM 10155 N N . GLY E 1 131 ? 57.534 -6.896 124.672 1.00 44.41 128 GLY E N 1
ATOM 10156 C CA . GLY E 1 131 ? 56.854 -5.857 123.916 1.00 43.60 128 GLY E CA 1
ATOM 10157 C C . GLY E 1 131 ? 55.395 -5.693 124.316 1.00 43.00 128 GLY E C 1
ATOM 10158 O O . GLY E 1 131 ? 54.873 -4.578 124.311 1.00 42.53 128 GLY E O 1
ATOM 10159 N N . ALA E 1 132 ? 54.736 -6.798 124.660 1.00 43.13 129 ALA E N 1
ATOM 10160 C CA . ALA E 1 132 ? 53.326 -6.762 125.064 1.00 43.53 129 ALA E CA 1
ATOM 10161 C C . ALA E 1 132 ? 53.172 -6.132 126.453 1.00 43.57 129 ALA E C 1
ATOM 10162 O O . ALA E 1 132 ? 52.156 -5.498 126.751 1.00 43.25 129 ALA E O 1
ATOM 10164 N N . SER E 1 133 ? 54.185 -6.316 127.296 1.00 44.03 130 SER E N 1
ATOM 10165 C CA . SER E 1 133 ? 54.171 -5.764 128.648 1.00 43.57 130 SER E CA 1
ATOM 10166 C C . SER E 1 133 ? 54.348 -4.246 128.573 1.00 42.06 130 SER E C 1
ATOM 10167 O O . SER E 1 133 ? 53.691 -3.494 129.300 1.00 41.19 130 SER E O 1
ATOM 10170 N N . LYS E 1 134 ? 55.251 -3.807 127.697 1.00 40.67 131 LYS E N 1
ATOM 10171 C CA . LYS E 1 134 ? 55.512 -2.386 127.520 1.00 39.27 131 LYS E CA 1
ATOM 10172 C C . LYS E 1 134 ? 54.271 -1.701 126.970 1.00 38.52 131 LYS E C 1
ATOM 10173 O O . LYS E 1 134 ? 53.871 -0.647 127.456 1.00 38.00 131 LYS E O 1
ATOM 10179 N N . TYR E 1 135 ? 53.656 -2.304 125.960 1.00 38.83 132 TYR E N 1
ATOM 10180 C CA . TYR E 1 135 ? 52.450 -1.734 125.368 1.00 39.13 132 TYR E CA 1
ATOM 10181 C C . TYR E 1 135 ? 51.352 -1.606 126.414 1.00 38.78 132 TYR E C 1
ATOM 10182 O O . TYR E 1 135 ? 50.634 -0.605 126.439 1.00 38.16 132 TYR E O 1
ATOM 10191 N N . ALA E 1 136 ? 51.239 -2.605 127.287 1.00 38.87 133 ALA E N 1
ATOM 10192 C CA . ALA E 1 136 ? 50.240 -2.576 128.338 1.00 39.11 133 ALA E CA 1
ATOM 10193 C C . ALA E 1 136 ? 50.582 -1.385 129.236 1.00 39.05 133 ALA E C 1
ATOM 10194 O O . ALA E 1 136 ? 49.698 -0.710 129.760 1.00 39.02 133 ALA E O 1
ATOM 10196 N N . GLY E 1 137 ? 51.878 -1.128 129.396 1.00 39.44 134 GLY E N 1
ATOM 10197 C CA . GLY E 1 137 ? 52.343 -0.013 130.213 1.00 39.84 134 GLY E CA 1
ATOM 10198 C C . GLY E 1 137 ? 51.904 1.294 129.583 1.00 40.83 134 GLY E C 1
ATOM 10199 O O . GLY E 1 137 ? 51.397 2.188 130.272 1.00 41.14 134 GLY E O 1
ATOM 10200 N N . GLU E 1 138 ? 52.104 1.408 128.268 1.00 41.56 135 GLU E N 1
ATOM 10201 C CA . GLU E 1 138 ? 51.711 2.611 127.541 1.00 42.24 135 GLU E CA 1
ATOM 10202 C C . GLU E 1 138 ? 50.221 2.845 127.713 1.00 42.32 135 GLU E C 1
ATOM 10203 O O . GLU E 1 138 ? 49.792 3.947 128.025 1.00 42.49 135 GLU E O 1
ATOM 10209 N N . GLN E 1 139 ? 49.431 1.800 127.500 1.00 42.57 136 GLN E N 1
ATOM 10210 C CA . GLN E 1 139 ? 47.985 1.921 127.634 1.00 43.79 136 GLN E CA 1
ATOM 10211 C C . GLN E 1 139 ? 47.543 2.514 128.974 1.00 42.60 136 GLN E C 1
ATOM 10212 O O . GLN E 1 139 ? 46.672 3.378 128.993 1.00 40.71 136 GLN E O 1
ATOM 10218 N N . PHE E 1 140 ? 48.129 2.082 130.089 1.00 41.58 137 PHE E N 1
ATOM 10219 C CA . PHE E 1 140 ? 47.716 2.662 131.362 1.00 41.80 137 PHE E CA 1
ATOM 10220 C C . PHE E 1 140 ? 48.123 4.132 131.431 1.00 41.81 137 PHE E C 1
ATOM 10221 O O . PHE E 1 140 ? 47.354 4.969 131.911 1.00 43.08 137 PHE E O 1
ATOM 10229 N N . VAL E 1 141 ? 49.326 4.448 130.956 1.00 40.39 138 VAL E N 1
ATOM 10230 C CA . VAL E 1 141 ? 49.795 5.826 130.984 1.00 39.78 138 VAL E CA 1
ATOM 10231 C C . VAL E 1 141 ? 48.804 6.741 130.283 1.00 40.48 138 VAL E C 1
ATOM 10232 O O . VAL E 1 141 ? 48.361 7.735 130.850 1.00 41.74 138 VAL E O 1
ATOM 10236 N N . LYS E 1 142 ? 48.441 6.389 129.058 1.00 41.10 139 LYS E N 1
ATOM 10237 C CA . LYS E 1 142 ? 47.498 7.182 128.275 1.00 42.61 139 LYS E CA 1
ATOM 10238 C C . LYS E 1 142 ? 46.089 7.167 128.869 1.00 43.19 139 LYS E C 1
ATOM 10239 O O . LYS E 1 142 ? 45.387 8.168 128.822 1.00 44.47 139 LYS E O 1
ATOM 10245 N N . GLU E 1 143 ? 45.696 6.027 129.430 1.00 43.78 140 GLU E N 1
ATOM 10246 C CA . GLU E 1 143 ? 44.367 5.835 130.031 1.00 45.45 140 GLU E CA 1
ATOM 10247 C C . GLU E 1 143 ? 44.121 6.426 131.416 1.00 45.91 140 GLU E C 1
ATOM 10248 O O . GLU E 1 143 ? 42.967 6.571 131.821 1.00 47.21 140 GLU E O 1
ATOM 10254 N N . LEU E 1 144 ? 45.179 6.771 132.140 1.00 45.29 141 LEU E N 1
ATOM 10255 C CA . LEU E 1 144 ? 45.024 7.333 133.484 1.00 45.50 141 LEU E CA 1
ATOM 10256 C C . LEU E 1 144 ? 45.588 8.733 133.683 1.00 45.81 141 LEU E C 1
ATOM 10257 O O . LEU E 1 144 ? 45.115 9.466 134.554 1.00 47.03 141 LEU E O 1
ATOM 10262 N N . HIS E 1 145 ? 46.590 9.103 132.893 1.00 44.73 142 HIS E N 1
ATOM 10263 C CA . HIS E 1 145 ? 47.200 10.421 133.008 1.00 45.39 142 HIS E CA 1
ATOM 10264 C C . HIS E 1 145 ? 46.985 11.178 131.697 1.00 44.60 142 HIS E C 1
ATOM 10265 O O . HIS E 1 145 ? 46.700 10.562 130.680 1.00 44.74 142 HIS E O 1
ATOM 10272 N N . ASN E 1 146 ? 47.097 12.505 131.721 1.00 48.40 143 ASN E N 1
ATOM 10273 C CA . ASN E 1 146 ? 46.889 13.300 130.505 1.00 46.23 143 ASN E CA 1
ATOM 10274 C C . ASN E 1 146 ? 47.997 14.287 130.127 1.00 44.96 143 ASN E C 1
ATOM 10275 O O . ASN E 1 146 ? 47.787 15.162 129.286 1.00 44.11 143 ASN E O 1
ATOM 10280 N N . LYS E 1 147 ? 49.163 14.160 130.752 1.00 44.44 144 LYS E N 1
ATOM 10281 C CA . LYS E 1 147 ? 50.305 15.033 130.454 1.00 43.97 144 LYS E CA 1
ATOM 10282 C C . LYS E 1 147 ? 51.503 14.113 130.380 1.00 43.41 144 LYS E C 1
ATOM 10283 O O . LYS E 1 147 ? 52.255 13.976 131.344 1.00 44.08 144 LYS E O 1
ATOM 10289 N N . TYR E 1 148 ? 51.688 13.493 129.219 1.00 42.53 145 TYR E N 1
ATOM 10290 C CA . TYR E 1 148 ? 52.782 12.556 129.024 1.00 41.86 145 TYR E CA 1
ATOM 10291 C C . TYR E 1 148 ? 53.514 12.603 127.693 1.00 40.74 145 TYR E C 1
ATOM 10292 O O . TYR E 1 148 ? 53.123 13.281 126.748 1.00 40.76 145 TYR E O 1
ATOM 10301 N N . PHE E 1 149 ? 54.590 11.838 127.644 1.00 39.72 146 PHE E N 1
ATOM 10302 C CA . PHE E 1 149 ? 55.404 11.727 126.472 1.00 39.35 146 PHE E CA 1
ATOM 10303 C C . PHE E 1 149 ? 55.808 10.280 126.369 1.00 39.28 146 PHE E C 1
ATOM 10304 O O . PHE E 1 149 ? 56.704 9.842 127.086 1.00 39.88 146 PHE E O 1
ATOM 10312 N N . ILE E 1 150 ? 55.126 9.512 125.528 1.00 39.05 147 ILE E N 1
ATOM 10313 C CA . ILE E 1 150 ? 55.495 8.116 125.375 1.00 38.90 147 ILE E CA 1
ATOM 10314 C C . ILE E 1 150 ? 56.615 8.164 124.354 1.00 38.62 147 ILE E C 1
ATOM 10315 O O . ILE E 1 150 ? 56.407 8.581 123.217 1.00 39.13 147 ILE E O 1
ATOM 10320 N N . VAL E 1 151 ? 57.813 7.788 124.776 1.00 38.86 148 VAL E N 1
ATOM 10321 C CA . VAL E 1 151 ? 58.968 7.805 123.895 1.00 39.14 148 VAL E CA 1
ATOM 10322 C C . VAL E 1 151 ? 59.497 6.401 123.624 1.00 39.38 148 VAL E C 1
ATOM 10323 O O . VAL E 1 151 ? 60.128 5.787 124.479 1.00 39.91 148 VAL E O 1
ATOM 10327 N N . ARG E 1 152 ? 59.229 5.902 122.422 1.00 40.36 149 ARG E N 1
ATOM 10328 C CA . ARG E 1 152 ? 59.672 4.571 122.001 1.00 40.60 149 ARG E CA 1
ATOM 10329 C C . ARG E 1 152 ? 61.062 4.639 121.380 1.00 40.93 149 ARG E C 1
ATOM 10330 O O . ARG E 1 152 ? 61.340 5.507 120.553 1.00 40.57 149 ARG E O 1
ATOM 10338 N N . THR E 1 153 ? 61.942 3.735 121.786 1.00 41.96 150 THR E N 1
ATOM 10339 C CA . THR E 1 153 ? 63.293 3.708 121.240 1.00 43.01 150 THR E CA 1
ATOM 10340 C C . THR E 1 153 ? 63.619 2.257 120.898 1.00 43.67 150 THR E C 1
ATOM 10341 O O . THR E 1 153 ? 62.742 1.393 120.970 1.00 43.41 150 THR E O 1
ATOM 10345 N N . SER E 1 154 ? 64.869 1.983 120.528 1.00 45.36 151 SER E N 1
ATOM 10346 C CA . SER E 1 154 ? 65.268 0.622 120.175 1.00 46.01 151 SER E CA 1
ATOM 10347 C C . SER E 1 154 ? 66.766 0.449 120.122 1.00 46.54 151 SER E C 1
ATOM 10348 O O . SER E 1 154 ? 67.489 1.429 119.956 1.00 47.46 151 SER E O 1
ATOM 10351 N N . TRP E 1 155 ? 67.235 -0.794 120.272 1.00 47.40 152 TRP E N 1
ATOM 10352 C CA . TRP E 1 155 ? 68.676 -1.072 120.206 1.00 47.99 152 TRP E CA 1
ATOM 10353 C C . TRP E 1 155 ? 69.438 0.011 120.946 1.00 47.93 152 TRP E C 1
ATOM 10354 O O . TRP E 1 155 ? 70.372 0.614 120.421 1.00 49.15 152 TRP E O 1
ATOM 10365 N N . LEU E 1 156 ? 69.029 0.228 122.188 1.00 47.78 153 LEU E N 1
ATOM 10366 C CA . LEU E 1 156 ? 69.614 1.239 123.049 1.00 47.79 153 LEU E CA 1
ATOM 10367 C C . LEU E 1 156 ? 70.858 0.737 123.796 1.00 48.14 153 LEU E C 1
ATOM 10368 O O . LEU E 1 156 ? 70.873 -0.378 124.317 1.00 47.32 153 LEU E O 1
ATOM 10373 N N . TYR E 1 157 ? 71.896 1.569 123.840 1.00 49.18 154 TYR E N 1
ATOM 10374 C CA . TYR E 1 157 ? 73.141 1.217 124.526 1.00 50.64 154 TYR E CA 1
ATOM 10375 C C . TYR E 1 157 ? 73.731 2.463 125.202 1.00 52.71 154 TYR E C 1
ATOM 10376 O O . TYR E 1 157 ? 73.692 3.560 124.638 1.00 53.31 154 TYR E O 1
ATOM 10385 N N . GLY E 1 158 ? 74.270 2.294 126.407 1.00 54.64 155 GLY E N 1
ATOM 10386 C CA . GLY E 1 158 ? 74.864 3.412 127.144 1.00 56.76 155 GLY E CA 1
ATOM 10387 C C . GLY E 1 158 ? 76.238 3.085 127.701 1.00 59.09 155 GLY E C 1
ATOM 10388 O O . GLY E 1 158 ? 76.806 2.037 127.399 1.00 58.31 155 GLY E O 1
ATOM 10389 N N . LYS E 1 159 ? 76.770 3.991 128.517 1.00 62.08 156 LYS E N 1
ATOM 10390 C CA . LYS E 1 159 ? 78.080 3.810 129.129 1.00 64.66 156 LYS E CA 1
ATOM 10391 C C . LYS E 1 159 ? 78.000 2.824 130.272 1.00 66.03 156 LYS E C 1
ATOM 10392 O O . LYS E 1 159 ? 78.987 2.174 130.604 1.00 67.73 156 LYS E O 1
ATOM 10398 N N . TYR E 1 160 ? 76.825 2.731 130.888 1.00 66.40 157 TYR E N 1
ATOM 10399 C CA . TYR E 1 160 ? 76.625 1.838 132.020 1.00 68.46 157 TYR E CA 1
ATOM 10400 C C . TYR E 1 160 ? 75.731 0.652 131.680 1.00 67.88 157 TYR E C 1
ATOM 10401 O O . TYR E 1 160 ? 75.069 0.640 130.647 1.00 66.63 157 TYR E O 1
ATOM 10410 N N . GLY E 1 161 ? 75.726 -0.342 132.564 1.00 70.03 158 GLY E N 1
ATOM 10411 C CA . GLY E 1 161 ? 74.914 -1.547 132.390 1.00 69.79 158 GLY E CA 1
ATOM 10412 C C . GLY E 1 161 ? 75.384 -2.504 131.308 1.00 69.41 158 GLY E C 1
ATOM 10413 O O . GLY E 1 161 ? 76.519 -2.417 130.825 1.00 68.59 158 GLY E O 1
ATOM 10414 N N . ASN E 1 162 ? 74.494 -3.430 130.944 1.00 69.13 159 ASN E N 1
ATOM 10415 C CA . ASN E 1 162 ? 74.768 -4.432 129.917 1.00 68.67 159 ASN E CA 1
ATOM 10416 C C . ASN E 1 162 ? 74.117 -4.074 128.589 1.00 65.83 159 ASN E C 1
ATOM 10417 O O . ASN E 1 162 ? 72.910 -3.846 128.522 1.00 65.71 159 ASN E O 1
ATOM 10422 N N . ASN E 1 163 ? 74.924 -4.037 127.534 1.00 63.82 160 ASN E N 1
ATOM 10423 C CA . ASN E 1 163 ? 74.438 -3.711 126.202 1.00 61.05 160 ASN E CA 1
ATOM 10424 C C . ASN E 1 163 ? 75.248 -4.458 125.152 1.00 59.06 160 ASN E C 1
ATOM 10425 O O . ASN E 1 163 ? 76.276 -5.061 125.460 1.00 59.64 160 ASN E O 1
ATOM 10430 N N . PHE E 1 164 ? 74.780 -4.416 123.913 1.00 56.18 161 PHE E N 1
ATOM 10431 C CA . PHE E 1 164 ? 75.455 -5.096 122.822 1.00 54.25 161 PHE E CA 1
ATOM 10432 C C . PHE E 1 164 ? 76.849 -4.524 122.576 1.00 54.53 161 PHE E C 1
ATOM 10433 O O . PHE E 1 164 ? 77.776 -5.268 122.276 1.00 54.10 161 PHE E O 1
ATOM 10441 N N . VAL E 1 165 ? 76.996 -3.209 122.715 1.00 54.85 162 VAL E N 1
ATOM 10442 C CA . VAL E 1 165 ? 78.291 -2.562 122.496 1.00 55.87 162 VAL E CA 1
ATOM 10443 C C . VAL E 1 165 ? 79.361 -3.086 123.450 1.00 57.24 162 VAL E C 1
ATOM 10444 O O . VAL E 1 165 ? 80.431 -3.498 123.009 1.00 57.34 162 VAL E O 1
ATOM 10448 N N . LYS E 1 166 ? 79.088 -3.061 124.750 1.00 58.40 163 LYS E N 1
ATOM 10449 C CA . LYS E 1 166 ? 80.064 -3.559 125.709 1.00 60.85 163 LYS E CA 1
ATOM 10450 C C . LYS E 1 166 ? 80.277 -5.054 125.530 1.00 61.09 163 LYS E C 1
ATOM 10451 O O . LYS E 1 166 ? 81.403 -5.538 125.614 1.00 62.96 163 LYS E O 1
ATOM 10457 N N . THR E 1 167 ? 79.191 -5.782 125.300 1.00 60.22 164 THR E N 1
ATOM 10458 C CA . THR E 1 167 ? 79.274 -7.218 125.110 1.00 60.53 164 THR E CA 1
ATOM 10459 C C . THR E 1 167 ? 80.321 -7.527 124.047 1.00 60.82 164 THR E C 1
ATOM 10460 O O . THR E 1 167 ? 81.166 -8.389 124.242 1.00 61.58 164 THR E O 1
ATOM 10464 N N . MET E 1 168 ? 80.270 -6.805 122.932 1.00 61.33 165 MET E N 1
ATOM 10465 C CA . MET E 1 168 ? 81.222 -7.007 121.843 1.00 62.80 165 MET E CA 1
ATOM 10466 C C . MET E 1 168 ? 82.655 -6.733 122.287 1.00 65.16 165 MET E C 1
ATOM 10467 O O . MET E 1 168 ? 83.574 -7.471 121.935 1.00 65.37 165 MET E O 1
ATOM 10472 N N . ILE E 1 169 ? 82.838 -5.671 123.063 1.00 67.59 166 ILE E N 1
ATOM 10473 C CA . ILE E 1 169 ? 84.160 -5.299 123.554 1.00 70.30 166 ILE E CA 1
ATOM 10474 C C . ILE E 1 169 ? 84.696 -6.355 124.520 1.00 72.67 166 ILE E C 1
ATOM 10475 O O . ILE E 1 169 ? 85.879 -6.696 124.485 1.00 73.36 166 ILE E O 1
ATOM 10480 N N . ARG E 1 170 ? 83.815 -6.876 125.370 1.00 73.86 167 ARG E N 1
ATOM 10481 C CA . ARG E 1 170 ? 84.193 -7.894 126.345 1.00 76.18 167 ARG E CA 1
ATOM 10482 C C . ARG E 1 170 ? 84.526 -9.226 125.670 1.00 76.18 167 ARG E C 1
ATOM 10483 O O . ARG E 1 170 ? 85.438 -9.928 126.110 1.00 77.72 167 ARG E O 1
ATOM 10491 N N . LEU E 1 171 ? 83.796 -9.573 124.608 1.00 74.80 168 LEU E N 1
ATOM 10492 C CA . LEU E 1 171 ? 84.047 -10.823 123.887 1.00 74.56 168 LEU E CA 1
ATOM 10493 C C . LEU E 1 171 ? 85.312 -10.695 123.033 1.00 75.55 168 LEU E C 1
ATOM 10494 O O . LEU E 1 171 ? 86.016 -11.679 122.802 1.00 75.78 168 LEU E O 1
ATOM 10499 N N . GLY E 1 172 ? 85.598 -9.481 122.567 1.00 76.44 169 GLY E N 1
ATOM 10500 C CA . GLY E 1 172 ? 86.788 -9.231 121.755 1.00 78.05 169 GLY E CA 1
ATOM 10501 C C . GLY E 1 172 ? 88.000 -9.232 122.673 1.00 80.86 169 GLY E C 1
ATOM 10502 O O . GLY E 1 172 ? 89.145 -9.337 122.227 1.00 80.78 169 GLY E O 1
ATOM 10503 N N . LYS E 1 173 ? 87.717 -9.115 123.970 1.00 83.20 170 LYS E N 1
ATOM 10504 C CA . LYS E 1 173 ? 88.720 -9.098 125.026 1.00 86.89 170 LYS E CA 1
ATOM 10505 C C . LYS E 1 173 ? 89.107 -10.539 125.417 1.00 88.06 170 LYS E C 1
ATOM 10506 O O . LYS E 1 173 ? 90.056 -10.750 126.176 1.00 89.97 170 LYS E O 1
ATOM 10512 N N . GLU E 1 174 ? 88.384 -11.524 124.879 1.00 87.37 171 GLU E N 1
ATOM 10513 C CA . GLU E 1 174 ? 88.643 -12.937 125.179 1.00 88.29 171 GLU E CA 1
ATOM 10514 C C . GLU E 1 174 ? 88.994 -13.783 123.952 1.00 87.42 171 GLU E C 1
ATOM 10515 O O . GLU E 1 174 ? 90.110 -14.282 123.833 1.00 88.19 171 GLU E O 1
ATOM 10521 N N . ARG E 1 175 ? 88.030 -13.941 123.047 1.00 86.20 172 ARG E N 1
ATOM 10522 C CA . ARG E 1 175 ? 88.220 -14.741 121.834 1.00 85.96 172 ARG E CA 1
ATOM 10523 C C . ARG E 1 175 ? 88.680 -13.960 120.603 1.00 84.72 172 ARG E C 1
ATOM 10524 O O . ARG E 1 175 ? 88.680 -12.728 120.591 1.00 84.29 172 ARG E O 1
ATOM 10532 N N . GLU E 1 176 ? 89.069 -14.710 119.571 1.00 83.91 173 GLU E N 1
ATOM 10533 C CA . GLU E 1 176 ? 89.549 -14.148 118.308 1.00 83.04 173 GLU E CA 1
ATOM 10534 C C . GLU E 1 176 ? 88.404 -13.867 117.322 1.00 80.10 173 GLU E C 1
ATOM 10535 O O . GLU E 1 176 ? 88.371 -12.797 116.710 1.00 80.02 173 GLU E O 1
ATOM 10541 N N . GLU E 1 177 ? 87.484 -14.821 117.147 1.00 76.91 174 GLU E N 1
ATOM 10542 C CA . GLU E 1 177 ? 86.356 -14.607 116.227 1.00 73.95 174 GLU E CA 1
ATOM 10543 C C . GLU E 1 177 ? 85.015 -14.760 116.951 1.00 69.89 174 GLU E C 1
ATOM 10544 O O . GLU E 1 177 ? 84.855 -15.617 117.819 1.00 69.22 174 GLU E O 1
ATOM 10550 N N . ILE E 1 178 ? 84.057 -13.922 116.570 1.00 65.77 175 ILE E N 1
ATOM 10551 C CA . ILE E 1 178 ? 82.727 -13.930 117.164 1.00 63.02 175 ILE E CA 1
ATOM 10552 C C . ILE E 1 178 ? 81.636 -14.042 116.105 1.00 60.49 175 ILE E C 1
ATOM 10553 O O . ILE E 1 178 ? 81.777 -13.516 115.000 1.00 59.80 175 ILE E O 1
ATOM 10558 N N . SER E 1 179 ? 80.552 -14.732 116.445 1.00 57.81 176 SER E N 1
ATOM 10559 C CA . SER E 1 179 ? 79.433 -14.898 115.526 1.00 56.11 176 SER E CA 1
ATOM 10560 C C . SER E 1 179 ? 78.342 -13.902 115.904 1.00 54.43 176 SER E C 1
ATOM 10561 O O . SER E 1 179 ? 77.946 -13.823 117.066 1.00 54.34 176 SER E O 1
ATOM 10564 N N . VAL E 1 180 ? 77.869 -13.137 114.924 1.00 52.88 177 VAL E N 1
ATOM 10565 C CA . VAL E 1 180 ? 76.826 -12.142 115.159 1.00 50.94 177 VAL E CA 1
ATOM 10566 C C . VAL E 1 180 ? 75.710 -12.272 114.130 1.00 50.65 177 VAL E C 1
ATOM 10567 O O . VAL E 1 180 ? 75.970 -12.502 112.952 1.00 51.20 177 VAL E O 1
ATOM 10571 N N . VAL E 1 181 ? 74.469 -12.115 114.579 1.00 49.95 178 VAL E N 1
ATOM 10572 C CA . VAL E 1 181 ? 73.310 -12.212 113.694 1.00 50.26 178 VAL E CA 1
ATOM 10573 C C . VAL E 1 181 ? 73.333 -11.128 112.611 1.00 49.63 178 VAL E C 1
ATOM 10574 O O . VAL E 1 181 ? 73.613 -9.966 112.896 1.00 48.79 178 VAL E O 1
ATOM 10578 N N . ALA E 1 182 ? 73.028 -11.512 111.372 1.00 50.25 179 ALA E N 1
ATOM 10579 C CA . ALA E 1 182 ? 73.022 -10.567 110.253 1.00 50.73 179 ALA E CA 1
ATOM 10580 C C . ALA E 1 182 ? 71.692 -10.474 109.471 1.00 51.55 179 ALA E C 1
ATOM 10581 O O . ALA E 1 182 ? 71.581 -9.661 108.561 1.00 52.27 179 ALA E O 1
ATOM 10583 N N . ASP E 1 183 ? 70.698 -11.289 109.817 1.00 52.44 180 ASP E N 1
ATOM 10584 C CA . ASP E 1 183 ? 69.396 -11.266 109.117 1.00 54.26 180 ASP E CA 1
ATOM 10585 C C . ASP E 1 183 ? 68.345 -10.598 109.990 1.00 54.36 180 ASP E C 1
ATOM 10586 O O . ASP E 1 183 ? 67.153 -10.919 109.939 1.00 55.58 180 ASP E O 1
ATOM 10591 N N . GLN E 1 184 ? 68.803 -9.640 110.773 1.00 54.15 181 GLN E N 1
ATOM 10592 C CA . GLN E 1 184 ? 67.957 -8.916 111.681 1.00 54.36 181 GLN E CA 1
ATOM 10593 C C . GLN E 1 184 ? 68.548 -7.521 111.801 1.00 54.07 181 GLN E C 1
ATOM 10594 O O . GLN E 1 184 ? 69.634 -7.349 112.365 1.00 53.54 181 GLN E O 1
ATOM 10600 N N . ILE E 1 185 ? 67.857 -6.532 111.230 1.00 54.84 182 ILE E N 1
ATOM 10601 C CA . ILE E 1 185 ? 68.346 -5.158 111.275 1.00 55.19 182 ILE E CA 1
ATOM 10602 C C . ILE E 1 185 ? 67.496 -4.259 112.159 1.00 54.21 182 ILE E C 1
ATOM 10603 O O . ILE E 1 185 ? 66.322 -4.525 112.413 1.00 54.22 182 ILE E O 1
ATOM 10608 N N . GLY E 1 186 ? 68.112 -3.177 112.609 1.00 53.44 183 GLY E N 1
ATOM 10609 C CA . GLY E 1 186 ? 67.452 -2.211 113.460 1.00 52.83 183 GLY E CA 1
ATOM 10610 C C . GLY E 1 186 ? 68.251 -0.931 113.456 1.00 52.83 183 GLY E C 1
ATOM 10611 O O . GLY E 1 186 ? 69.210 -0.796 112.695 1.00 53.11 183 GLY E O 1
ATOM 10612 N N . SER E 1 187 ? 67.864 0.008 114.310 1.00 52.12 184 SER E N 1
ATOM 10613 C CA . SER E 1 187 ? 68.555 1.281 114.394 1.00 52.30 184 SER E CA 1
ATOM 10614 C C . SER E 1 187 ? 69.123 1.493 115.790 1.00 50.95 184 SER E C 1
ATOM 10615 O O . SER E 1 187 ? 68.375 1.789 116.725 1.00 49.64 184 SER E O 1
ATOM 10618 N N . PRO E 1 188 ? 70.451 1.325 115.938 1.00 50.77 185 PRO E N 1
ATOM 10619 C CA . PRO E 1 188 ? 71.146 1.499 117.218 1.00 50.49 185 PRO E CA 1
ATOM 10620 C C . PRO E 1 188 ? 70.920 2.882 117.797 1.00 50.10 185 PRO E C 1
ATOM 10621 O O . PRO E 1 188 ? 70.867 3.849 117.049 1.00 51.16 185 PRO E O 1
ATOM 10625 N N . THR E 1 189 ? 70.785 2.976 119.116 1.00 49.47 186 THR E N 1
ATOM 10626 C CA . THR E 1 189 ? 70.559 4.265 119.762 1.00 49.42 186 THR E CA 1
ATOM 10627 C C . THR E 1 189 ? 71.469 4.454 120.972 1.00 49.96 186 THR E C 1
ATOM 10628 O O . THR E 1 189 ? 71.600 3.570 121.819 1.00 50.32 186 THR E O 1
ATOM 10632 N N . TYR E 1 190 ? 72.106 5.615 121.034 1.00 50.02 187 TYR E N 1
ATOM 10633 C CA . TYR E 1 190 ? 72.997 5.944 122.128 1.00 50.26 187 TYR E CA 1
ATOM 10634 C C . TYR E 1 190 ? 72.289 6.830 123.154 1.00 49.98 187 TYR E C 1
ATOM 10635 O O . TYR E 1 190 ? 71.717 7.864 122.817 1.00 49.97 187 TYR E O 1
ATOM 10644 N N . VAL E 1 191 ? 72.317 6.384 124.407 1.00 49.65 188 VAL E N 1
ATOM 10645 C CA . VAL E 1 191 ? 71.690 7.089 125.520 1.00 49.63 188 VAL E CA 1
ATOM 10646 C C . VAL E 1 191 ? 71.871 8.607 125.473 1.00 51.16 188 VAL E C 1
ATOM 10647 O O . VAL E 1 191 ? 70.892 9.353 125.585 1.00 50.67 188 VAL E O 1
ATOM 10651 N N . ALA E 1 192 ? 73.112 9.064 125.309 1.00 52.23 189 ALA E N 1
ATOM 10652 C CA . ALA E 1 192 ? 73.383 10.502 125.256 1.00 53.46 189 ALA E CA 1
ATOM 10653 C C . ALA E 1 192 ? 72.477 11.195 124.242 1.00 52.17 189 ALA E C 1
ATOM 10654 O O . ALA E 1 192 ? 71.832 12.193 124.567 1.00 53.08 189 ALA E O 1
ATOM 10656 N N . ASP E 1 193 ? 72.425 10.671 123.021 1.00 50.52 190 ASP E N 1
ATOM 10657 C CA . ASP E 1 193 ? 71.576 11.267 121.988 1.00 50.47 190 ASP E CA 1
ATOM 10658 C C . ASP E 1 193 ? 70.095 11.180 122.378 1.00 48.37 190 ASP E C 1
ATOM 10659 O O . ASP E 1 193 ? 69.318 12.079 122.058 1.00 47.42 190 ASP E O 1
ATOM 10664 N N . LEU E 1 194 ? 69.709 10.103 123.062 1.00 46.54 191 LEU E N 1
ATOM 10665 C CA . LEU E 1 194 ? 68.328 9.942 123.483 1.00 45.96 191 LEU E CA 1
ATOM 10666 C C . LEU E 1 194 ? 67.977 10.973 124.552 1.00 47.43 191 LEU E C 1
ATOM 10667 O O . LEU E 1 194 ? 66.928 11.611 124.483 1.00 47.06 191 LEU E O 1
ATOM 10672 N N . ASN E 1 195 ? 68.860 11.128 125.535 1.00 49.49 192 ASN E N 1
ATOM 10673 C CA . ASN E 1 195 ? 68.651 12.085 126.617 1.00 51.32 192 ASN E CA 1
ATOM 10674 C C . ASN E 1 195 ? 68.503 13.511 126.094 1.00 52.42 192 ASN E C 1
ATOM 10675 O O . ASN E 1 195 ? 67.666 14.277 126.576 1.00 51.78 192 ASN E O 1
ATOM 10680 N N . VAL E 1 196 ? 69.320 13.871 125.111 1.00 53.46 193 VAL E N 1
ATOM 10681 C CA . VAL E 1 196 ? 69.249 15.205 124.544 1.00 54.89 193 VAL E CA 1
ATOM 10682 C C . VAL E 1 196 ? 67.829 15.473 124.083 1.00 54.50 193 VAL E C 1
ATOM 10683 O O . VAL E 1 196 ? 67.275 16.544 124.333 1.00 55.26 193 VAL E O 1
ATOM 10687 N N . MET E 1 197 ? 67.231 14.480 123.433 1.00 53.69 194 MET E N 1
ATOM 10688 C CA . MET E 1 197 ? 65.879 14.617 122.927 1.00 53.48 194 MET E CA 1
ATOM 10689 C C . MET E 1 197 ? 64.868 14.605 124.072 1.00 52.84 194 MET E C 1
ATOM 10690 O O . MET E 1 197 ? 63.844 15.285 124.002 1.00 53.02 194 MET E O 1
ATOM 10695 N N . ILE E 1 198 ? 65.137 13.819 125.113 1.00 52.22 195 ILE E N 1
ATOM 10696 C CA . ILE E 1 198 ? 64.233 13.768 126.258 1.00 51.78 195 ILE E CA 1
ATOM 10697 C C . ILE E 1 198 ? 64.231 15.131 126.944 1.00 52.91 195 ILE E C 1
ATOM 10698 O O . ILE E 1 198 ? 63.175 15.651 127.311 1.00 53.62 195 ILE E O 1
ATOM 10703 N N . ASN E 1 199 ? 65.423 15.704 127.106 1.00 53.47 196 ASN E N 1
ATOM 10704 C CA . ASN E 1 199 ? 65.575 17.003 127.748 1.00 54.81 196 ASN E CA 1
ATOM 10705 C C . ASN E 1 199 ? 64.694 18.045 127.075 1.00 54.20 196 ASN E C 1
ATOM 10706 O O . ASN E 1 199 ? 64.003 18.801 127.746 1.00 54.57 196 ASN E O 1
ATOM 10711 N N . LYS E 1 200 ? 64.716 18.075 125.746 1.00 53.66 197 LYS E N 1
ATOM 10712 C CA . LYS E 1 200 ? 63.909 19.031 124.990 1.00 53.95 197 LYS E CA 1
ATOM 10713 C C . LYS E 1 200 ? 62.412 18.859 125.238 1.00 52.41 197 LYS E C 1
ATOM 10714 O O . LYS E 1 200 ? 61.708 19.837 125.483 1.00 52.57 197 LYS E O 1
ATOM 10720 N N . LEU E 1 201 ? 61.933 17.619 125.179 1.00 50.87 198 LEU E N 1
ATOM 10721 C CA . LEU E 1 201 ? 60.509 17.333 125.389 1.00 50.05 198 LEU E CA 1
ATOM 10722 C C . LEU E 1 201 ? 59.974 17.799 126.734 1.00 50.39 198 LEU E C 1
ATOM 10723 O O . LEU E 1 201 ? 58.898 18.398 126.800 1.00 50.53 198 LEU E O 1
ATOM 10728 N N . ILE E 1 202 ? 60.717 17.530 127.803 1.00 50.63 199 ILE E N 1
ATOM 10729 C CA . ILE E 1 202 ? 60.276 17.927 129.148 1.00 51.32 199 ILE E CA 1
ATOM 10730 C C . ILE E 1 202 ? 60.063 19.430 129.346 1.00 52.59 199 ILE E C 1
ATOM 10731 O O . ILE E 1 202 ? 59.213 19.826 130.145 1.00 52.87 199 ILE E O 1
ATOM 10736 N N . HIS E 1 203 ? 60.807 20.269 128.622 1.00 53.61 200 HIS E N 1
ATOM 10737 C CA . HIS E 1 203 ? 60.639 21.720 128.757 1.00 54.98 200 HIS E CA 1
ATOM 10738 C C . HIS E 1 203 ? 59.348 22.124 128.057 1.00 53.76 200 HIS E C 1
ATOM 10739 O O . HIS E 1 203 ? 58.782 23.172 128.329 1.00 55.16 200 HIS E O 1
ATOM 10746 N N . THR E 1 204 ? 58.886 21.267 127.153 1.00 52.53 201 THR E N 1
ATOM 10747 C CA . THR E 1 204 ? 57.687 21.548 126.375 1.00 52.14 201 THR E CA 1
ATOM 10748 C C . THR E 1 204 ? 56.431 20.925 126.980 1.00 51.04 201 THR E C 1
ATOM 10749 O O . THR E 1 204 ? 56.478 20.284 128.029 1.00 51.21 201 THR E O 1
ATOM 10753 N N . SER E 1 205 ? 55.310 21.128 126.296 1.00 50.07 202 SER E N 1
ATOM 10754 C CA . SER E 1 205 ? 54.023 20.616 126.715 1.00 49.41 202 SER E CA 1
ATOM 10755 C C . SER E 1 205 ? 53.336 19.977 125.495 1.00 47.74 202 SER E C 1
ATOM 10756 O O . SER E 1 205 ? 52.107 19.942 125.397 1.00 47.43 202 SER E O 1
ATOM 10759 N N . LEU E 1 206 ? 54.159 19.466 124.576 1.00 46.73 203 LEU E N 1
ATOM 10760 C CA . LEU E 1 206 ? 53.710 18.818 123.338 1.00 45.74 203 LEU E CA 1
ATOM 10761 C C . LEU E 1 206 ? 53.562 17.323 123.597 1.00 45.28 203 LEU E C 1
ATOM 10762 O O . LEU E 1 206 ? 54.346 16.508 123.109 1.00 44.84 203 LEU E O 1
ATOM 10767 N N . TYR E 1 207 ? 52.522 16.963 124.334 1.00 45.65 204 TYR E N 1
ATOM 10768 C CA . TYR E 1 207 ? 52.281 15.570 124.679 1.00 45.16 204 TYR E CA 1
ATOM 10769 C C . TYR E 1 207 ? 51.898 14.695 123.473 1.00 44.59 204 TYR E C 1
ATOM 10770 O O . TYR E 1 207 ? 51.346 15.182 122.487 1.00 44.47 204 TYR E O 1
ATOM 10779 N N . GLY E 1 208 ? 52.203 13.399 123.575 1.00 44.04 205 GLY E N 1
ATOM 10780 C CA . GLY E 1 208 ? 51.907 12.426 122.516 1.00 43.50 205 GLY E CA 1
ATOM 10781 C C . GLY E 1 208 ? 52.920 11.291 122.499 1.00 42.65 205 GLY E C 1
ATOM 10782 O O . GLY E 1 208 ? 53.718 11.152 123.427 1.00 42.33 205 GLY E O 1
ATOM 10783 N N . THR E 1 209 ? 52.883 10.475 121.446 1.00 42.53 206 THR E N 1
ATOM 10784 C CA . THR E 1 209 ? 53.807 9.341 121.300 1.00 41.82 206 THR E CA 1
ATOM 10785 C C . THR E 1 209 ? 54.882 9.690 120.276 1.00 41.80 206 THR E C 1
ATOM 10786 O O . THR E 1 209 ? 54.567 10.080 119.166 1.00 41.93 206 THR E O 1
ATOM 10790 N N . TYR E 1 210 ? 56.146 9.526 120.652 1.00 42.26 207 TYR E N 1
ATOM 10791 C CA . TYR E 1 210 ? 57.278 9.837 119.775 1.00 42.68 207 TYR E CA 1
ATOM 10792 C C . TYR E 1 210 ? 58.254 8.694 119.576 1.00 43.14 207 TYR E C 1
ATOM 10793 O O . TYR E 1 210 ? 58.569 7.988 120.532 1.00 43.36 207 TYR E O 1
ATOM 10802 N N . HIS E 1 211 ? 58.739 8.502 118.347 1.00 44.21 208 HIS E N 1
ATOM 10803 C CA . HIS E 1 211 ? 59.717 7.445 118.103 1.00 44.75 208 HIS E CA 1
ATOM 10804 C C . HIS E 1 211 ? 61.062 8.166 118.098 1.00 45.45 208 HIS E C 1
ATOM 10805 O O . HIS E 1 211 ? 61.237 9.151 117.386 1.00 45.04 208 HIS E O 1
ATOM 10812 N N . VAL E 1 212 ? 62.009 7.685 118.894 1.00 46.30 209 VAL E N 1
ATOM 10813 C CA . VAL E 1 212 ? 63.319 8.315 118.966 1.00 47.69 209 VAL E CA 1
ATOM 10814 C C . VAL E 1 212 ? 64.470 7.315 118.903 1.00 48.21 209 VAL E C 1
ATOM 10815 O O . VAL E 1 212 ? 64.607 6.440 119.763 1.00 47.53 209 VAL E O 1
ATOM 10819 N N . SER E 1 213 ? 65.304 7.464 117.882 1.00 49.29 210 SER E N 1
ATOM 10820 C CA . SER E 1 213 ? 66.446 6.591 117.691 1.00 50.38 210 SER E CA 1
ATOM 10821 C C . SER E 1 213 ? 67.365 7.214 116.657 1.00 51.56 210 SER E C 1
ATOM 10822 O O . SER E 1 213 ? 66.937 8.047 115.859 1.00 53.11 210 SER E O 1
ATOM 10825 N N . ASN E 1 214 ? 68.632 6.828 116.672 1.00 51.42 211 ASN E N 1
ATOM 10826 C CA . ASN E 1 214 ? 69.563 7.369 115.704 1.00 52.83 211 ASN E CA 1
ATOM 10827 C C . ASN E 1 214 ? 69.073 6.968 114.316 1.00 52.80 211 ASN E C 1
ATOM 10828 O O . ASN E 1 214 ? 68.574 5.862 114.130 1.00 53.15 211 ASN E O 1
ATOM 10833 N N . THR E 1 215 ? 69.183 7.877 113.353 1.00 53.54 212 THR E N 1
ATOM 10834 C CA . THR E 1 215 ? 68.735 7.602 111.990 1.00 53.50 212 THR E CA 1
ATOM 10835 C C . THR E 1 215 ? 69.551 6.491 111.346 1.00 53.46 212 THR E C 1
ATOM 10836 O O . THR E 1 215 ? 70.627 6.138 111.829 1.00 53.19 212 THR E O 1
ATOM 10840 N N . GLY E 1 216 ? 69.031 5.951 110.247 1.00 53.59 213 GLY E N 1
ATOM 10841 C CA . GLY E 1 216 ? 69.696 4.876 109.522 1.00 53.30 213 GLY E CA 1
ATOM 10842 C C . GLY E 1 216 ? 69.396 3.536 110.158 1.00 51.60 213 GLY E C 1
ATOM 10843 O O . GLY E 1 216 ? 68.599 3.448 111.094 1.00 51.47 213 GLY E O 1
ATOM 10844 N N . SER E 1 217 ? 70.028 2.487 109.647 1.00 51.37 214 SER E N 1
ATOM 10845 C CA . SER E 1 217 ? 69.825 1.145 110.173 1.00 50.14 214 SER E CA 1
ATOM 10846 C C . SER E 1 217 ? 70.968 0.221 109.774 1.00 50.35 214 SER E C 1
ATOM 10847 O O . SER E 1 217 ? 71.736 0.516 108.861 1.00 50.94 214 SER E O 1
ATOM 10850 N N . CYS E 1 218 ? 71.061 -0.905 110.467 1.00 49.55 215 CYS E N 1
ATOM 10851 C CA . CYS E 1 218 ? 72.091 -1.887 110.210 1.00 50.36 215 CYS E CA 1
ATOM 10852 C C . CYS E 1 218 ? 71.809 -3.134 111.021 1.00 49.87 215 CYS E C 1
ATOM 10853 O O . CYS E 1 218 ? 71.074 -3.089 112.006 1.00 49.37 215 CYS E O 1
ATOM 10856 N N . SER E 1 219 ? 72.399 -4.249 110.609 1.00 50.98 216 SER E N 1
ATOM 10857 C CA . SER E 1 219 ? 72.219 -5.510 111.313 1.00 50.88 216 SER E CA 1
ATOM 10858 C C . SER E 1 219 ? 73.204 -5.521 112.467 1.00 50.24 216 SER E C 1
ATOM 10859 O O . SER E 1 219 ? 74.118 -4.695 112.510 1.00 49.95 216 SER E O 1
ATOM 10862 N N . TRP E 1 220 ? 73.024 -6.439 113.412 1.00 50.24 217 TRP E N 1
ATOM 10863 C CA . TRP E 1 220 ? 73.944 -6.510 114.533 1.00 50.26 217 TRP E CA 1
ATOM 10864 C C . TRP E 1 220 ? 75.359 -6.731 113.994 1.00 51.08 217 TRP E C 1
ATOM 10865 O O . TRP E 1 220 ? 76.327 -6.196 114.525 1.00 50.68 217 TRP E O 1
ATOM 10876 N N . PHE E 1 221 ? 75.449 -7.516 112.925 1.00 52.27 218 PHE E N 1
ATOM 10877 C CA . PHE E 1 221 ? 76.713 -7.835 112.281 1.00 53.81 218 PHE E CA 1
ATOM 10878 C C . PHE E 1 221 ? 77.483 -6.590 111.830 1.00 55.61 218 PHE E C 1
ATOM 10879 O O . PHE E 1 221 ? 78.649 -6.426 112.203 1.00 55.85 218 PHE E O 1
ATOM 10887 N N . GLU E 1 222 ? 76.852 -5.716 111.041 1.00 56.74 219 GLU E N 1
ATOM 10888 C CA . GLU E 1 222 ? 77.542 -4.501 110.580 1.00 58.66 219 GLU E CA 1
ATOM 10889 C C . GLU E 1 222 ? 77.940 -3.680 111.789 1.00 57.62 219 GLU E C 1
ATOM 10890 O O . GLU E 1 222 ? 79.082 -3.229 111.919 1.00 58.34 219 GLU E O 1
ATOM 10896 N N . PHE E 1 223 ? 76.961 -3.495 112.665 1.00 55.79 220 PHE E N 1
ATOM 10897 C CA . PHE E 1 223 ? 77.118 -2.736 113.889 1.00 55.05 220 PHE E CA 1
ATOM 10898 C C . PHE E 1 223 ? 78.290 -3.267 114.718 1.00 54.03 220 PHE E C 1
ATOM 10899 O O . PHE E 1 223 ? 79.044 -2.492 115.294 1.00 53.37 220 PHE E O 1
ATOM 10907 N N . ALA E 1 224 ? 78.464 -4.585 114.734 1.00 52.88 221 ALA E N 1
ATOM 10908 C CA . ALA E 1 224 ? 79.552 -5.200 115.482 1.00 52.48 221 ALA E CA 1
ATOM 10909 C C . ALA E 1 224 ? 80.884 -4.838 114.832 1.00 53.26 221 ALA E C 1
ATOM 10910 O O . ALA E 1 224 ? 81.813 -4.401 115.502 1.00 51.98 221 ALA E O 1
ATOM 10912 N N . LYS E 1 225 ? 80.963 -5.025 113.519 1.00 54.29 222 LYS E N 1
ATOM 10913 C CA . LYS E 1 225 ? 82.173 -4.714 112.767 1.00 56.27 222 LYS E CA 1
ATOM 10914 C C . LYS E 1 225 ? 82.505 -3.235 112.870 1.00 57.07 222 LYS E C 1
ATOM 10915 O O . LYS E 1 225 ? 83.675 -2.846 112.871 1.00 58.94 222 LYS E O 1
ATOM 10921 N N . LYS E 1 226 ? 81.468 -2.418 112.978 1.00 56.54 223 LYS E N 1
ATOM 10922 C CA . LYS E 1 226 ? 81.633 -0.983 113.075 1.00 57.28 223 LYS E CA 1
ATOM 10923 C C . LYS E 1 226 ? 82.225 -0.668 114.456 1.00 57.32 223 LYS E C 1
ATOM 10924 O O . LYS E 1 226 ? 83.111 0.176 114.588 1.00 58.23 223 LYS E O 1
ATOM 10930 N N . ILE E 1 227 ? 81.724 -1.367 115.476 1.00 56.53 224 ILE E N 1
ATOM 10931 C CA . ILE E 1 227 ? 82.178 -1.189 116.857 1.00 56.79 224 ILE E CA 1
ATOM 10932 C C . ILE E 1 227 ? 83.666 -1.466 117.014 1.00 58.80 224 ILE E C 1
ATOM 10933 O O . ILE E 1 227 ? 84.376 -0.700 117.666 1.00 59.47 224 ILE E O 1
ATOM 10938 N N . PHE E 1 228 ? 84.143 -2.559 116.423 1.00 59.86 225 PHE E N 1
ATOM 10939 C CA . PHE E 1 228 ? 85.557 -2.892 116.527 1.00 61.84 225 PHE E CA 1
ATOM 10940 C C . PHE E 1 228 ? 86.402 -1.890 115.753 1.00 64.54 225 PHE E C 1
ATOM 10941 O O . PHE E 1 228 ? 87.557 -1.649 116.099 1.00 66.46 225 PHE E O 1
ATOM 10949 N N . SER E 1 229 ? 85.822 -1.310 114.706 1.00 65.59 226 SER E N 1
ATOM 10950 C CA . SER E 1 229 ? 86.522 -0.330 113.890 1.00 67.94 226 SER E CA 1
ATOM 10951 C C . SER E 1 229 ? 86.917 0.863 114.767 1.00 70.19 226 SER E C 1
ATOM 10952 O O . SER E 1 229 ? 88.102 1.182 114.886 1.00 71.80 226 SER E O 1
ATOM 10955 N N . TYR E 1 230 ? 85.928 1.508 115.392 1.00 70.16 227 TYR E N 1
ATOM 10956 C CA . TYR E 1 230 ? 86.203 2.659 116.257 1.00 72.26 227 TYR E CA 1
ATOM 10957 C C . TYR E 1 230 ? 86.942 2.281 117.540 1.00 72.82 227 TYR E C 1
ATOM 10958 O O . TYR E 1 230 ? 87.596 3.125 118.151 1.00 74.58 227 TYR E O 1
ATOM 10967 N N . ALA E 1 231 ? 86.822 1.024 117.955 1.00 71.75 228 ALA E N 1
ATOM 10968 C CA . ALA E 1 231 ? 87.474 0.557 119.176 1.00 72.83 228 ALA E CA 1
ATOM 10969 C C . ALA E 1 231 ? 88.943 0.163 118.998 1.00 74.73 228 ALA E C 1
ATOM 10970 O O . ALA E 1 231 ? 89.627 -0.125 119.979 1.00 75.41 228 ALA E O 1
ATOM 10972 N N . ASN E 1 232 ? 89.425 0.157 117.759 1.00 75.71 229 ASN E N 1
ATOM 10973 C CA . ASN E 1 232 ? 90.815 -0.210 117.468 1.00 78.40 229 ASN E CA 1
ATOM 10974 C C . ASN E 1 232 ? 91.125 -1.643 117.900 1.00 77.96 229 ASN E C 1
ATOM 10975 O O . ASN E 1 232 ? 92.166 -1.902 118.512 1.00 79.02 229 ASN E O 1
ATOM 10980 N N . MET E 1 233 ? 90.212 -2.563 117.586 1.00 76.29 230 MET E N 1
ATOM 10981 C CA . MET E 1 233 ? 90.377 -3.974 117.929 1.00 75.94 230 MET E CA 1
ATOM 10982 C C . MET E 1 233 ? 90.295 -4.862 116.697 1.00 75.11 230 MET E C 1
ATOM 10983 O O . MET E 1 233 ? 89.399 -4.700 115.865 1.00 74.14 230 MET E O 1
ATOM 10988 N N . LYS E 1 234 ? 91.246 -5.788 116.579 1.00 75.83 231 LYS E N 1
ATOM 10989 C CA . LYS E 1 234 ? 91.280 -6.720 115.461 1.00 75.30 231 LYS E CA 1
ATOM 10990 C C . LYS E 1 234 ? 90.452 -7.927 115.862 1.00 73.54 231 LYS E C 1
ATOM 10991 O O . LYS E 1 234 ? 90.960 -8.859 116.484 1.00 74.18 231 LYS E O 1
ATOM 10997 N N . VAL E 1 235 ? 89.172 -7.900 115.515 1.00 72.03 232 VAL E N 1
ATOM 10998 C CA . VAL E 1 235 ? 88.268 -8.988 115.842 1.00 70.05 232 VAL E CA 1
ATOM 10999 C C . VAL E 1 235 ? 87.546 -9.466 114.582 1.00 69.15 232 VAL E C 1
ATOM 11000 O O . VAL E 1 235 ? 86.858 -8.691 113.919 1.00 69.74 232 VAL E O 1
ATOM 11004 N N . ASN E 1 236 ? 87.718 -10.745 114.261 1.00 68.07 233 ASN E N 1
ATOM 11005 C CA . ASN E 1 236 ? 87.097 -11.349 113.089 1.00 67.38 233 ASN E CA 1
ATOM 11006 C C . ASN E 1 236 ? 85.635 -11.668 113.378 1.00 65.12 233 ASN E C 1
ATOM 11007 O O . ASN E 1 236 ? 85.339 -12.481 114.250 1.00 65.05 233 ASN E O 1
ATOM 11012 N N . VAL E 1 237 ? 84.719 -11.038 112.649 1.00 63.04 234 VAL E N 1
ATOM 11013 C CA . VAL E 1 237 ? 83.296 -11.280 112.869 1.00 60.94 234 VAL E CA 1
ATOM 11014 C C . VAL E 1 237 ? 82.668 -12.131 111.769 1.00 60.22 234 VAL E C 1
ATOM 11015 O O . VAL E 1 237 ? 82.773 -11.812 110.585 1.00 59.91 234 VAL E O 1
ATOM 11019 N N . LEU E 1 238 ? 82.014 -13.215 112.179 1.00 59.22 235 LEU E N 1
ATOM 11020 C CA . LEU E 1 238 ? 81.355 -14.122 111.251 1.00 59.74 235 LEU E CA 1
ATOM 11021 C C . LEU E 1 238 ? 79.844 -13.899 111.302 1.00 58.64 235 LEU E C 1
ATOM 11022 O O . LEU E 1 238 ? 79.253 -13.882 112.382 1.00 57.01 235 LEU E O 1
ATOM 11027 N N . PRO E 1 239 ? 79.209 -13.727 110.136 1.00 59.00 236 PRO E N 1
ATOM 11028 C CA . PRO E 1 239 ? 77.767 -13.516 110.132 1.00 59.06 236 PRO E CA 1
ATOM 11029 C C . PRO E 1 239 ? 77.010 -14.826 110.333 1.00 59.93 236 PRO E C 1
ATOM 11030 O O . PRO E 1 239 ? 77.508 -15.892 109.974 1.00 60.59 236 PRO E O 1
ATOM 11034 N N . VAL E 1 240 ? 75.813 -14.730 110.904 1.00 60.43 237 VAL E N 1
ATOM 11035 C CA . VAL E 1 240 ? 74.968 -15.890 111.171 1.00 61.42 237 VAL E CA 1
ATOM 11036 C C . VAL E 1 240 ? 73.486 -15.511 111.102 1.00 62.81 237 VAL E C 1
ATOM 11037 O O . VAL E 1 240 ? 73.140 -14.338 111.220 1.00 62.34 237 VAL E O 1
ATOM 11041 N N . SER E 1 241 ? 72.615 -16.497 110.891 1.00 65.68 238 SER E N 1
ATOM 11042 C CA . SER E 1 241 ? 71.174 -16.238 110.816 1.00 67.51 238 SER E CA 1
ATOM 11043 C C . SER E 1 241 ? 70.565 -16.331 112.209 1.00 68.73 238 SER E C 1
ATOM 11044 O O . SER E 1 241 ? 71.192 -16.838 113.133 1.00 68.20 238 SER E O 1
ATOM 11047 N N . THR E 1 242 ? 69.331 -15.860 112.345 1.00 71.89 239 THR E N 1
ATOM 11048 C CA . THR E 1 242 ? 68.624 -15.876 113.627 1.00 74.15 239 THR E CA 1
ATOM 11049 C C . THR E 1 242 ? 68.436 -17.264 114.234 1.00 77.75 239 THR E C 1
ATOM 11050 O O . THR E 1 242 ? 68.428 -17.413 115.457 1.00 78.21 239 THR E O 1
ATOM 11054 N N . GLU E 1 243 ? 68.300 -18.276 113.387 1.00 81.97 240 GLU E N 1
ATOM 11055 C CA . GLU E 1 243 ? 68.105 -19.643 113.863 1.00 85.66 240 GLU E CA 1
ATOM 11056 C C . GLU E 1 243 ? 69.294 -20.203 114.654 1.00 86.44 240 GLU E C 1
ATOM 11057 O O . GLU E 1 243 ? 69.104 -21.005 115.566 1.00 87.25 240 GLU E O 1
ATOM 11063 N N . GLU E 1 244 ? 70.510 -19.784 114.312 1.00 87.37 241 GLU E N 1
ATOM 11064 C CA . GLU E 1 244 ? 71.710 -20.262 115.009 1.00 88.57 241 GLU E CA 1
ATOM 11065 C C . GLU E 1 244 ? 71.842 -19.647 116.402 1.00 88.86 241 GLU E C 1
ATOM 11066 O O . GLU E 1 244 ? 71.942 -20.362 117.400 1.00 89.94 241 GLU E O 1
ATOM 11072 N N . PHE E 1 245 ? 71.854 -18.319 116.458 1.00 88.75 242 PHE E N 1
ATOM 11073 C CA . PHE E 1 245 ? 71.980 -17.595 117.721 1.00 88.90 242 PHE E CA 1
ATOM 11074 C C . PHE E 1 245 ? 70.655 -17.594 118.482 1.00 89.45 242 PHE E C 1
ATOM 11075 O O . PHE E 1 245 ? 70.197 -18.635 118.959 1.00 90.83 242 PHE E O 1
ATOM 11083 N N . ALA E 1 249 ? 62.878 -15.826 122.915 1.00 64.04 246 ALA E N 1
ATOM 11084 C CA . ALA E 1 249 ? 62.050 -14.668 122.572 1.00 63.36 246 ALA E CA 1
ATOM 11085 C C . ALA E 1 249 ? 62.189 -14.330 121.092 1.00 62.18 246 ALA E C 1
ATOM 11086 O O . ALA E 1 249 ? 63.287 -14.388 120.529 1.00 61.48 246 ALA E O 1
ATOM 11088 N N . ALA E 1 250 ? 61.073 -13.954 120.475 1.00 61.68 247 ALA E N 1
ATOM 11089 C CA . ALA E 1 250 ? 61.049 -13.614 119.059 1.00 60.74 247 ALA E CA 1
ATOM 11090 C C . ALA E 1 250 ? 61.425 -12.167 118.753 1.00 58.71 247 ALA E C 1
ATOM 11091 O O . ALA E 1 250 ? 60.928 -11.237 119.382 1.00 59.41 247 ALA E O 1
ATOM 11093 N N . ARG E 1 251 ? 62.332 -11.993 117.799 1.00 57.90 248 ARG E N 1
ATOM 11094 C CA . ARG E 1 251 ? 62.770 -10.668 117.369 1.00 57.00 248 ARG E CA 1
ATOM 11095 C C . ARG E 1 251 ? 62.277 -10.333 115.979 1.00 56.87 248 ARG E C 1
ATOM 11096 O O . ARG E 1 251 ? 62.036 -11.221 115.165 1.00 57.87 248 ARG E O 1
ATOM 11104 N N . PRO E 1 252 ? 62.112 -9.034 115.710 1.00 56.11 249 PRO E N 1
ATOM 11105 C CA . PRO E 1 252 ? 61.666 -8.592 114.412 1.00 57.45 249 PRO E CA 1
ATOM 11106 C C . PRO E 1 252 ? 62.830 -8.596 113.445 1.00 58.20 249 PRO E C 1
ATOM 11107 O O . PRO E 1 252 ? 63.985 -8.595 113.867 1.00 57.58 249 PRO E O 1
ATOM 11111 N N . LYS E 1 253 ? 62.531 -8.609 112.157 1.00 60.64 250 LYS E N 1
ATOM 11112 C CA . LYS E 1 253 ? 63.569 -8.604 111.148 1.00 62.13 250 LYS E CA 1
ATOM 11113 C C . LYS E 1 253 ? 63.983 -7.160 110.878 1.00 61.48 250 LYS E C 1
ATOM 11114 O O . LYS E 1 253 ? 65.076 -6.906 110.378 1.00 61.91 250 LYS E O 1
ATOM 11120 N N . TYR E 1 254 ? 63.101 -6.224 111.227 1.00 61.70 251 TYR E N 1
ATOM 11121 C CA . TYR E 1 254 ? 63.346 -4.799 111.035 1.00 61.81 251 TYR E CA 1
ATOM 11122 C C . TYR E 1 254 ? 62.906 -3.946 112.235 1.00 60.80 251 TYR E C 1
ATOM 11123 O O . TYR E 1 254 ? 61.713 -3.763 112.468 1.00 60.79 251 TYR E O 1
ATOM 11132 N N . SER E 1 255 ? 63.874 -3.431 112.989 1.00 60.30 252 SER E N 1
ATOM 11133 C CA . SER E 1 255 ? 63.593 -2.583 114.150 1.00 59.36 252 SER E CA 1
ATOM 11134 C C . SER E 1 255 ? 63.841 -1.144 113.720 1.00 59.20 252 SER E C 1
ATOM 11135 O O . SER E 1 255 ? 64.811 -0.517 114.143 1.00 58.37 252 SER E O 1
ATOM 11138 N N . ILE E 1 256 ? 62.958 -0.626 112.874 1.00 60.19 253 ILE E N 1
ATOM 11139 C CA . ILE E 1 256 ? 63.090 0.734 112.373 1.00 60.50 253 ILE E CA 1
ATOM 11140 C C . ILE E 1 256 ? 61.803 1.533 112.512 1.00 60.34 253 ILE E C 1
ATOM 11141 O O . ILE E 1 256 ? 60.723 1.005 112.281 1.00 61.34 253 ILE E O 1
ATOM 11146 N N . PHE E 1 257 ? 61.930 2.804 112.902 1.00 59.53 254 PHE E N 1
ATOM 11147 C CA . PHE E 1 257 ? 60.780 3.693 113.063 1.00 59.10 254 PHE E CA 1
ATOM 11148 C C . PHE E 1 257 ? 60.800 4.810 112.034 1.00 60.27 254 PHE E C 1
ATOM 11149 O O . PHE E 1 257 ? 61.804 5.037 111.356 1.00 60.68 254 PHE E O 1
ATOM 11157 N N . GLN E 1 258 ? 59.669 5.509 111.946 1.00 60.53 255 GLN E N 1
ATOM 11158 C CA . GLN E 1 258 ? 59.505 6.652 111.066 1.00 61.24 255 GLN E CA 1
ATOM 11159 C C . GLN E 1 258 ? 59.409 7.762 112.106 1.00 60.51 255 GLN E C 1
ATOM 11160 O O . GLN E 1 258 ? 58.598 7.675 113.022 1.00 60.21 255 GLN E O 1
ATOM 11166 N N . HIS E 1 259 ? 60.242 8.784 111.991 1.00 60.93 256 HIS E N 1
ATOM 11167 C CA . HIS E 1 259 ? 60.242 9.882 112.960 1.00 60.51 256 HIS E CA 1
ATOM 11168 C C . HIS E 1 259 ? 59.304 11.044 112.636 1.00 60.35 256 HIS E C 1
ATOM 11169 O O . HIS E 1 259 ? 59.744 12.183 112.533 1.00 61.54 256 HIS E O 1
ATOM 11176 N N . ASN E 1 260 ? 58.010 10.769 112.525 1.00 59.69 257 ASN E N 1
ATOM 11177 C CA . ASN E 1 260 ? 57.048 11.827 112.212 1.00 59.94 257 ASN E CA 1
ATOM 11178 C C . ASN E 1 260 ? 56.862 12.876 113.311 1.00 58.99 257 ASN E C 1
ATOM 11179 O O . ASN E 1 260 ? 57.059 14.065 113.062 1.00 60.26 257 ASN E O 1
ATOM 11184 N N . MET E 1 261 ? 56.488 12.450 114.515 1.00 57.10 258 MET E N 1
ATOM 11185 C CA . MET E 1 261 ? 56.283 13.398 115.627 1.00 56.34 258 MET E CA 1
ATOM 11186 C C . MET E 1 261 ? 57.425 14.385 115.876 1.00 56.46 258 MET E C 1
ATOM 11187 O O . MET E 1 261 ? 57.170 15.528 116.256 1.00 56.96 258 MET E O 1
ATOM 11192 N N . LEU E 1 262 ? 58.669 13.969 115.666 1.00 56.45 259 LEU E N 1
ATOM 11193 C CA . LEU E 1 262 ? 59.789 14.882 115.888 1.00 57.08 259 LEU E CA 1
ATOM 11194 C C . LEU E 1 262 ? 59.787 16.078 114.936 1.00 58.55 259 LEU E C 1
ATOM 11195 O O . LEU E 1 262 ? 59.907 17.216 115.387 1.00 59.11 259 LEU E O 1
ATOM 11200 N N . ARG E 1 263 ? 59.647 15.845 113.632 1.00 59.56 260 ARG E N 1
ATOM 11201 C CA . ARG E 1 263 ? 59.645 16.973 112.699 1.00 61.71 260 ARG E CA 1
ATOM 11202 C C . ARG E 1 263 ? 58.309 17.712 112.760 1.00 61.88 260 ARG E C 1
ATOM 11203 O O . ARG E 1 263 ? 58.266 18.923 112.566 1.00 63.49 260 ARG E O 1
ATOM 11211 N N . LEU E 1 264 ? 57.220 16.992 113.025 1.00 60.85 261 LEU E N 1
ATOM 11212 C CA . LEU E 1 264 ? 55.912 17.635 113.109 1.00 61.44 261 LEU E CA 1
ATOM 11213 C C . LEU E 1 264 ? 55.846 18.577 114.309 1.00 61.24 261 LEU E C 1
ATOM 11214 O O . LEU E 1 264 ? 54.948 19.413 114.392 1.00 60.99 261 LEU E O 1
ATOM 11219 N N . ASN E 1 265 ? 56.789 18.424 115.240 1.00 61.08 262 ASN E N 1
ATOM 11220 C CA . ASN E 1 265 ? 56.844 19.266 116.435 1.00 61.61 262 ASN E CA 1
ATOM 11221 C C . ASN E 1 265 ? 58.082 20.168 116.480 1.00 62.43 262 ASN E C 1
ATOM 11222 O O . ASN E 1 265 ? 58.496 20.624 117.545 1.00 62.11 262 ASN E O 1
ATOM 11227 N N . GLY E 1 266 ? 58.668 20.412 115.316 1.00 63.63 263 GLY E N 1
ATOM 11228 C CA . GLY E 1 266 ? 59.837 21.270 115.207 1.00 65.73 263 GLY E CA 1
ATOM 11229 C C . GLY E 1 266 ? 61.162 20.832 115.804 1.00 65.78 263 GLY E C 1
ATOM 11230 O O . GLY E 1 266 ? 62.086 21.639 115.876 1.00 67.54 263 GLY E O 1
ATOM 11231 N N . PHE E 1 267 ? 61.282 19.585 116.245 1.00 64.59 264 PHE E N 1
ATOM 11232 C CA . PHE E 1 267 ? 62.549 19.131 116.815 1.00 64.38 264 PHE E CA 1
ATOM 11233 C C . PHE E 1 267 ? 63.486 18.717 115.695 1.00 65.61 264 PHE E C 1
ATOM 11234 O O . PHE E 1 267 ? 63.035 18.290 114.632 1.00 65.36 264 PHE E O 1
ATOM 11242 N N . LEU E 1 268 ? 64.790 18.851 115.929 1.00 67.15 265 LEU E N 1
ATOM 11243 C CA . LEU E 1 268 ? 65.784 18.475 114.928 1.00 68.80 265 LEU E CA 1
ATOM 11244 C C . LEU E 1 268 ? 65.874 16.959 114.864 1.00 67.24 265 LEU E C 1
ATOM 11245 O O . LEU E 1 268 ? 65.639 16.275 115.859 1.00 65.80 265 LEU E O 1
ATOM 11250 N N . GLN E 1 269 ? 66.226 16.434 113.697 1.00 67.90 266 GLN E N 1
ATOM 11251 C CA . GLN E 1 269 ? 66.344 14.994 113.532 1.00 67.13 266 GLN E CA 1
ATOM 11252 C C . GLN E 1 269 ? 67.524 14.447 114.334 1.00 66.29 266 GLN E C 1
ATOM 11253 O O . GLN E 1 269 ? 68.520 15.140 114.548 1.00 67.89 266 GLN E O 1
ATOM 11259 N N . MET E 1 270 ? 67.394 13.206 114.791 1.00 64.19 267 MET E N 1
ATOM 11260 C CA . MET E 1 270 ? 68.444 12.547 115.563 1.00 63.10 267 MET E CA 1
ATOM 11261 C C . MET E 1 270 ? 69.699 12.373 114.718 1.00 63.17 267 MET E C 1
ATOM 11262 O O . MET E 1 270 ? 69.644 12.476 113.495 1.00 64.07 267 MET E O 1
ATOM 11267 N N . PRO E 1 271 ? 70.845 12.127 115.368 1.00 62.44 268 PRO E N 1
ATOM 11268 C CA . PRO E 1 271 ? 72.078 11.924 114.614 1.00 63.32 268 PRO E CA 1
ATOM 11269 C C . PRO E 1 271 ? 72.119 10.480 114.100 1.00 61.90 268 PRO E C 1
ATOM 11270 O O . PRO E 1 271 ? 71.432 9.621 114.648 1.00 59.77 268 PRO E O 1
ATOM 11274 N N . SER E 1 272 ? 72.907 10.210 113.064 1.00 62.53 269 SER E N 1
ATOM 11275 C CA . SER E 1 272 ? 72.995 8.853 112.518 1.00 61.23 269 SER E CA 1
ATOM 11276 C C . SER E 1 272 ? 73.578 7.915 113.565 1.00 59.55 269 SER E C 1
ATOM 11277 O O . SER E 1 272 ? 74.248 8.362 114.496 1.00 59.23 269 SER E O 1
ATOM 11280 N N . TRP E 1 273 ? 73.336 6.615 113.413 1.00 57.97 270 TRP E N 1
ATOM 11281 C CA . TRP E 1 273 ? 73.854 5.656 114.380 1.00 56.72 270 TRP E CA 1
ATOM 11282 C C . TRP E 1 273 ? 75.388 5.630 114.384 1.00 57.88 270 TRP E C 1
ATOM 11283 O O . TRP E 1 273 ? 75.995 5.233 115.379 1.00 57.08 270 TRP E O 1
ATOM 11294 N N . GLU E 1 274 ? 76.015 6.046 113.283 1.00 59.70 271 GLU E N 1
ATOM 11295 C CA . GLU E 1 274 ? 77.476 6.068 113.226 1.00 61.08 271 GLU E CA 1
ATOM 11296 C C . GLU E 1 274 ? 77.935 7.183 114.156 1.00 61.81 271 GLU E C 1
ATOM 11297 O O . GLU E 1 274 ? 78.819 6.984 114.987 1.00 61.67 271 GLU E O 1
ATOM 11303 N N . GLU E 1 275 ? 77.315 8.355 114.008 1.00 62.59 272 GLU E N 1
ATOM 11304 C CA . GLU E 1 275 ? 77.640 9.526 114.827 1.00 63.70 272 GLU E CA 1
ATOM 11305 C C . GLU E 1 275 ? 77.387 9.248 116.298 1.00 62.09 272 GLU E C 1
ATOM 11306 O O . GLU E 1 275 ? 78.137 9.701 117.160 1.00 62.93 272 GLU E O 1
ATOM 11312 N N . GLY E 1 276 ? 76.319 8.509 116.578 1.00 60.42 273 GLY E N 1
ATOM 11313 C CA . GLY E 1 276 ? 75.967 8.167 117.947 1.00 59.71 273 GLY E CA 1
ATOM 11314 C C . GLY E 1 276 ? 76.996 7.227 118.535 1.00 59.71 273 GLY E C 1
ATOM 11315 O O . GLY E 1 276 ? 77.339 7.317 119.710 1.00 59.60 273 GLY E O 1
ATOM 11316 N N . LEU E 1 277 ? 77.501 6.325 117.705 1.00 60.15 274 LEU E N 1
ATOM 11317 C CA . LEU E 1 277 ? 78.494 5.371 118.149 1.00 60.85 274 LEU E CA 1
ATOM 11318 C C . LEU E 1 277 ? 79.845 6.065 118.354 1.00 63.80 274 LEU E C 1
ATOM 11319 O O . LEU E 1 277 ? 80.674 5.579 119.116 1.00 64.75 274 LEU E O 1
ATOM 11324 N N . GLU E 1 278 ? 80.071 7.189 117.672 1.00 66.11 275 GLU E N 1
ATOM 11325 C CA . GLU E 1 278 ? 81.331 7.924 117.823 1.00 69.54 275 GLU E CA 1
ATOM 11326 C C . GLU E 1 278 ? 81.325 8.524 119.224 1.00 69.97 275 GLU E C 1
ATOM 11327 O O . GLU E 1 278 ? 82.303 8.410 119.967 1.00 71.58 275 GLU E O 1
ATOM 11333 N N . ARG E 1 279 ? 80.214 9.181 119.556 1.00 68.56 276 ARG E N 1
ATOM 11334 C CA . ARG E 1 279 ? 80.018 9.805 120.858 1.00 69.02 276 ARG E CA 1
ATOM 11335 C C . ARG E 1 279 ? 80.435 8.852 121.954 1.00 68.45 276 ARG E C 1
ATOM 11336 O O . ARG E 1 279 ? 81.171 9.217 122.867 1.00 70.27 276 ARG E O 1
ATOM 11344 N N . PHE E 1 280 ? 79.935 7.626 121.857 1.00 66.33 277 PHE E N 1
ATOM 11345 C CA . PHE E 1 280 ? 80.228 6.589 122.828 1.00 66.17 277 PHE E CA 1
ATOM 11346 C C . PHE E 1 280 ? 81.726 6.395 123.066 1.00 67.82 277 PHE E C 1
ATOM 11347 O O . PHE E 1 280 ? 82.155 6.314 124.210 1.00 68.96 277 PHE E O 1
ATOM 11355 N N . PHE E 1 281 ? 82.520 6.323 122.002 1.00 68.54 278 PHE E N 1
ATOM 11356 C CA . PHE E 1 281 ? 83.965 6.144 122.169 1.00 70.76 278 PHE E CA 1
ATOM 11357 C C . PHE E 1 281 ? 84.680 7.427 122.559 1.00 73.92 278 PHE E C 1
ATOM 11358 O O . PHE E 1 281 ? 85.636 7.383 123.331 1.00 76.51 278 PHE E O 1
ATOM 11366 N N . ILE E 1 282 ? 84.230 8.564 122.037 1.00 74.76 279 ILE E N 1
ATOM 11367 C CA . ILE E 1 282 ? 84.862 9.836 122.378 1.00 78.41 279 ILE E CA 1
ATOM 11368 C C . ILE E 1 282 ? 84.667 10.109 123.863 1.00 79.27 279 ILE E C 1
ATOM 11369 O O . ILE E 1 282 ? 85.567 10.604 124.539 1.00 81.89 279 ILE E O 1
ATOM 11374 N N . GLU E 1 283 ? 83.490 9.752 124.364 1.00 77.60 280 GLU E N 1
ATOM 11375 C CA . GLU E 1 283 ? 83.144 9.955 125.766 1.00 78.40 280 GLU E CA 1
ATOM 11376 C C . GLU E 1 283 ? 83.436 8.728 126.643 1.00 78.74 280 GLU E C 1
ATOM 11377 O O . GLU E 1 283 ? 82.875 8.593 127.729 1.00 78.16 280 GLU E O 1
ATOM 11383 N N . THR E 1 284 ? 84.313 7.841 126.179 1.00 80.01 281 THR E N 1
ATOM 11384 C CA . THR E 1 284 ? 84.659 6.639 126.945 1.00 81.16 281 THR E CA 1
ATOM 11385 C C . THR E 1 284 ? 86.107 6.191 126.730 1.00 83.42 281 THR E C 1
ATOM 11386 O O . THR E 1 284 ? 86.428 5.025 126.946 1.00 83.40 281 THR E O 1
ATOM 11390 N N . LYS E 1 285 ? 86.986 7.105 126.322 1.00 86.66 282 LYS E N 1
ATOM 11391 C CA . LYS E 1 285 ? 88.388 6.742 126.095 1.00 89.48 282 LYS E CA 1
ATOM 11392 C C . LYS E 1 285 ? 88.965 6.012 127.310 1.00 91.21 282 LYS E C 1
ATOM 11393 O O . LYS E 1 285 ? 89.270 6.631 128.332 1.00 94.11 282 LYS E O 1
ATOM 11399 N N . MET F 1 4 ? 27.682 35.706 134.214 1.00 85.55 1 MET F N 1
ATOM 11400 C CA . MET F 1 4 ? 26.348 35.529 133.570 1.00 85.93 1 MET F CA 1
ATOM 11401 C C . MET F 1 4 ? 26.482 34.878 132.189 1.00 82.74 1 MET F C 1
ATOM 11402 O O . MET F 1 4 ? 26.090 33.727 131.994 1.00 81.76 1 MET F O 1
ATOM 11407 N N . LYS F 1 5 ? 27.052 35.620 131.244 1.00 80.86 2 LYS F N 1
ATOM 11408 C CA . LYS F 1 5 ? 27.242 35.143 129.878 1.00 77.60 2 LYS F CA 1
ATOM 11409 C C . LYS F 1 5 ? 28.524 34.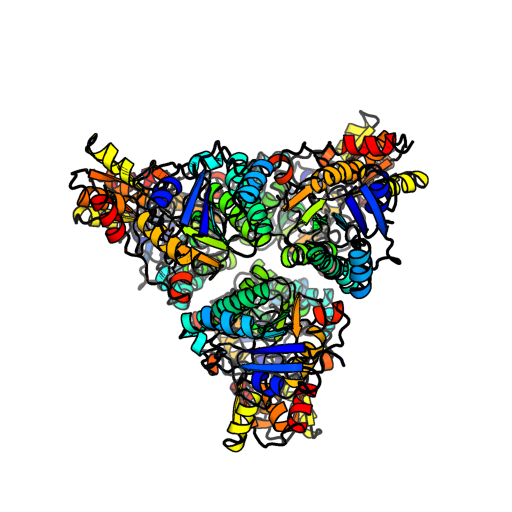330 129.757 1.00 74.37 2 LYS F C 1
ATOM 11410 O O . LYS F 1 5 ? 29.595 34.795 130.154 1.00 74.20 2 LYS F O 1
ATOM 11416 N N . GLU F 1 6 ? 28.421 33.118 129.214 1.00 70.87 3 GLU F N 1
ATOM 11417 C CA . GLU F 1 6 ? 29.599 32.270 129.048 1.00 67.74 3 GLU F CA 1
ATOM 11418 C C . GLU F 1 6 ? 30.465 32.775 127.899 1.00 65.27 3 GLU F C 1
ATOM 11419 O O . GLU F 1 6 ? 29.972 33.411 126.971 1.00 65.36 3 GLU F O 1
ATOM 11425 N N . ARG F 1 7 ? 31.758 32.482 127.977 1.00 62.49 4 ARG F N 1
ATOM 11426 C CA . ARG F 1 7 ? 32.719 32.903 126.970 1.00 61.01 4 ARG F CA 1
ATOM 11427 C C . ARG F 1 7 ? 32.915 31.782 125.963 1.00 57.98 4 ARG F C 1
ATOM 11428 O O . ARG F 1 7 ? 33.042 30.616 126.347 1.00 56.57 4 ARG F O 1
ATOM 11436 N N . VAL F 1 8 ? 32.973 32.139 124.681 1.00 55.83 5 VAL F N 1
ATOM 11437 C CA . VAL F 1 8 ? 33.151 31.156 123.619 1.00 52.54 5 VAL F CA 1
ATOM 11438 C C . VAL F 1 8 ? 34.225 31.546 122.604 1.00 51.54 5 VAL F C 1
ATOM 11439 O O . VAL F 1 8 ? 34.168 32.624 122.010 1.00 52.36 5 VAL F O 1
ATOM 11443 N N . ILE F 1 9 ? 35.206 30.666 122.419 1.00 49.03 6 ILE F N 1
ATOM 11444 C CA . ILE F 1 9 ? 36.282 30.894 121.464 1.00 47.85 6 ILE F CA 1
ATOM 11445 C C . ILE F 1 9 ? 36.005 30.051 120.230 1.00 46.67 6 ILE F C 1
ATOM 11446 O O . ILE F 1 9 ? 35.561 28.911 120.340 1.00 45.32 6 ILE F O 1
ATOM 11451 N N . ILE F 1 10 ? 36.247 30.625 119.058 1.00 47.10 7 ILE F N 1
ATOM 11452 C CA . ILE F 1 10 ? 36.040 29.928 117.801 1.00 46.11 7 ILE F CA 1
ATOM 11453 C C . ILE F 1 10 ? 37.328 30.020 117.008 1.00 47.05 7 ILE F C 1
ATOM 11454 O O . ILE F 1 10 ? 37.662 31.090 116.500 1.00 48.48 7 ILE F O 1
ATOM 11459 N N . THR F 1 11 ? 38.069 28.915 116.926 1.00 46.61 8 THR F N 1
ATOM 11460 C CA . THR F 1 11 ? 39.322 28.903 116.176 1.00 47.79 8 THR F CA 1
ATOM 11461 C C . THR F 1 11 ? 38.957 28.750 114.707 1.00 49.02 8 THR F C 1
ATOM 11462 O O . THR F 1 11 ? 37.985 28.070 114.381 1.00 48.92 8 THR F O 1
ATOM 11466 N N . GLY F 1 12 ? 39.721 29.393 113.825 1.00 51.29 9 GLY F N 1
ATOM 11467 C CA . GLY F 1 12 ? 39.453 29.328 112.387 1.00 52.11 9 GLY F CA 1
ATOM 11468 C C . GLY F 1 12 ? 38.069 29.894 112.109 1.00 53.20 9 GLY F C 1
ATOM 11469 O O . GLY F 1 12 ? 37.258 29.273 111.423 1.00 52.84 9 GLY F O 1
ATOM 11470 N N . ALA F 1 13 ? 37.810 31.088 112.639 1.00 55.07 10 ALA F N 1
ATOM 11471 C CA . ALA F 1 13 ? 36.520 31.759 112.477 1.00 56.27 10 ALA F CA 1
ATOM 11472 C C . ALA F 1 13 ? 36.305 32.421 111.120 1.00 58.83 10 ALA F C 1
ATOM 11473 O O . ALA F 1 13 ? 35.283 33.073 110.913 1.00 59.90 10 ALA F O 1
ATOM 11475 N N . ASN F 1 14 ? 37.251 32.264 110.201 1.00 60.69 11 ASN F N 1
ATOM 11476 C CA . ASN F 1 14 ? 37.121 32.868 108.882 1.00 63.42 11 ASN F CA 1
ATOM 11477 C C . ASN F 1 14 ? 36.640 31.851 107.824 1.00 62.89 11 ASN F C 1
ATOM 11478 O O . ASN F 1 14 ? 36.241 32.244 106.729 1.00 64.62 11 ASN F O 1
ATOM 11483 N N . GLY F 1 15 ? 36.664 30.556 108.154 1.00 61.11 12 GLY F N 1
ATOM 11484 C CA . GLY F 1 15 ? 36.223 29.498 107.221 1.00 60.68 12 GLY F CA 1
ATOM 11485 C C . GLY F 1 15 ? 34.708 29.459 107.048 1.00 61.26 12 GLY F C 1
ATOM 11486 O O . GLY F 1 15 ? 34.017 30.399 107.444 1.00 62.03 12 GLY F O 1
ATOM 11487 N N . GLN F 1 16 ? 34.175 28.381 106.466 1.00 61.01 13 GLN F N 1
ATOM 11488 C CA . GLN F 1 16 ? 32.720 28.289 106.269 1.00 61.83 13 GLN F CA 1
ATOM 11489 C C . GLN F 1 16 ? 31.975 28.352 107.596 1.00 60.66 13 GLN F C 1
ATOM 11490 O O . GLN F 1 16 ? 31.169 29.259 107.801 1.00 62.00 13 GLN F O 1
ATOM 11496 N N . LEU F 1 17 ? 32.215 27.374 108.478 1.00 58.40 14 LEU F N 1
ATOM 11497 C CA . LEU F 1 17 ? 31.550 27.349 109.788 1.00 57.28 14 LEU F CA 1
ATOM 11498 C C . LEU F 1 17 ? 31.899 28.549 110.621 1.00 56.87 14 LEU F C 1
ATOM 11499 O O . LEU F 1 17 ? 31.024 29.319 111.004 1.00 57.32 14 LEU F O 1
ATOM 11504 N N . GLY F 1 18 ? 33.189 28.687 110.911 1.00 56.14 15 GLY F N 1
ATOM 11505 C CA . GLY F 1 18 ? 33.694 29.786 111.714 1.00 56.65 15 GLY F CA 1
ATOM 11506 C C . GLY F 1 18 ? 33.017 31.123 111.472 1.00 58.42 15 GLY F C 1
ATOM 11507 O O . GLY F 1 18 ? 32.507 31.741 112.400 1.00 59.06 15 GLY F O 1
ATOM 11508 N N . LYS F 1 19 ? 32.991 31.558 110.218 1.00 59.03 16 LYS F N 1
ATOM 11509 C CA . LYS F 1 19 ? 32.386 32.832 109.868 1.00 60.83 16 LYS F CA 1
ATOM 11510 C C . LYS F 1 19 ? 30.858 32.841 110.012 1.00 60.54 16 LYS F C 1
ATOM 11511 O O . LYS F 1 19 ? 30.282 33.869 110.361 1.00 62.33 16 LYS F O 1
ATOM 11517 N N . GLN F 1 20 ? 30.203 31.707 109.774 1.00 58.74 17 GLN F N 1
ATOM 11518 C CA . GLN F 1 20 ? 28.739 31.648 109.891 1.00 58.95 17 GLN F CA 1
ATOM 11519 C C . GLN F 1 20 ? 28.261 31.222 111.287 1.00 57.71 17 GLN F C 1
ATOM 11520 O O . GLN F 1 20 ? 27.132 31.521 111.676 1.00 58.43 17 GLN F O 1
ATOM 11526 N N . LEU F 1 21 ? 29.114 30.530 112.035 1.00 55.99 18 LEU F N 1
ATOM 11527 C CA . LEU F 1 21 ? 28.763 30.086 113.381 1.00 55.05 18 LEU F CA 1
ATOM 11528 C C . LEU F 1 21 ? 28.682 31.338 114.242 1.00 56.45 18 LEU F C 1
ATOM 11529 O O . LEU F 1 21 ? 27.724 31.556 114.978 1.00 57.82 18 LEU F O 1
ATOM 11534 N N . GLN F 1 22 ? 29.709 32.162 114.105 1.00 57.32 19 GLN F N 1
ATOM 11535 C CA . GLN F 1 22 ? 29.853 33.418 114.818 1.00 58.47 19 GLN F CA 1
ATOM 11536 C C . GLN F 1 22 ? 28.609 34.314 114.739 1.00 60.05 19 GLN F C 1
ATOM 11537 O O . GLN F 1 22 ? 28.285 35.021 115.693 1.00 60.62 19 GLN F O 1
ATOM 11543 N N . GLU F 1 23 ? 27.927 34.289 113.600 1.00 61.05 20 GLU F N 1
ATOM 11544 C CA . GLU F 1 23 ? 26.723 35.096 113.400 1.00 62.83 20 GLU F CA 1
ATOM 11545 C C . GLU F 1 23 ? 25.481 34.431 113.960 1.00 62.36 20 GLU F C 1
ATOM 11546 O O . GLU F 1 23 ? 24.507 35.106 114.281 1.00 63.59 20 GLU F O 1
ATOM 11552 N N . GLU F 1 24 ? 25.512 33.106 114.066 1.00 60.68 21 GLU F N 1
ATOM 11553 C CA . GLU F 1 24 ? 24.365 32.355 114.570 1.00 60.78 21 GLU F CA 1
ATOM 11554 C C . GLU F 1 24 ? 24.324 32.088 116.074 1.00 59.82 21 GLU F C 1
ATOM 11555 O O . GLU F 1 24 ? 23.285 31.682 116.591 1.00 60.70 21 GLU F O 1
ATOM 11561 N N . LEU F 1 25 ? 25.434 32.296 116.776 1.00 58.67 22 LEU F N 1
ATOM 11562 C CA . LEU F 1 25 ? 25.440 32.088 118.220 1.00 57.47 22 LEU F CA 1
ATOM 11563 C C . LEU F 1 25 ? 24.804 33.347 118.811 1.00 59.39 22 LEU F C 1
ATOM 11564 O O . LEU F 1 25 ? 25.145 34.464 118.414 1.00 59.72 22 LEU F O 1
ATOM 11569 N N . ASN F 1 26 ? 23.865 33.161 119.735 1.00 60.07 23 ASN F N 1
ATOM 11570 C CA . ASN F 1 26 ? 23.166 34.277 120.374 1.00 62.42 23 ASN F CA 1
ATOM 11571 C C . ASN F 1 26 ? 24.141 35.131 121.195 1.00 62.90 23 ASN F C 1
ATOM 11572 O O . ASN F 1 26 ? 24.727 34.644 122.159 1.00 61.66 23 ASN F O 1
ATOM 11577 N N . PRO F 1 27 ? 24.308 36.417 120.818 1.00 65.05 24 PRO F N 1
ATOM 11578 C CA . PRO F 1 27 ? 25.232 37.296 121.543 1.00 66.16 24 PRO F CA 1
ATOM 11579 C C . PRO F 1 27 ? 24.780 37.660 122.954 1.00 67.79 24 PRO F C 1
ATOM 11580 O O . PRO F 1 27 ? 25.603 38.048 123.777 1.00 67.44 24 PRO F O 1
ATOM 11584 N N . GLU F 1 28 ? 23.482 37.545 123.223 1.00 69.97 25 GLU F N 1
ATOM 11585 C CA . GLU F 1 28 ? 22.936 37.863 124.542 1.00 72.03 25 GLU F CA 1
ATOM 11586 C C . GLU F 1 28 ? 23.142 36.712 125.523 1.00 70.19 25 GLU F C 1
ATOM 11587 O O . GLU F 1 28 ? 22.910 36.860 126.720 1.00 71.55 25 GLU F O 1
ATOM 11593 N N . GLU F 1 29 ? 23.586 35.573 125.002 1.00 67.89 26 GLU F N 1
ATOM 11594 C CA . GLU F 1 29 ? 23.832 34.383 125.803 1.00 65.74 26 GLU F CA 1
ATOM 11595 C C . GLU F 1 29 ? 25.335 34.115 125.944 1.00 63.31 26 GLU F C 1
ATOM 11596 O O . GLU F 1 29 ? 25.772 33.520 126.929 1.00 61.52 26 GLU F O 1
ATOM 11602 N N . TYR F 1 30 ? 26.121 34.555 124.960 1.00 62.28 27 TYR F N 1
ATOM 11603 C CA . TYR F 1 30 ? 27.566 34.351 124.988 1.00 61.20 27 TYR F CA 1
ATOM 11604 C C . TYR F 1 30 ? 28.384 35.526 124.461 1.00 61.54 27 TYR F C 1
ATOM 11605 O O . TYR F 1 30 ? 27.908 36.325 123.654 1.00 62.38 27 TYR F O 1
ATOM 11614 N N . ASP F 1 31 ? 29.630 35.599 124.924 1.00 60.46 28 ASP F N 1
ATOM 11615 C CA . ASP F 1 31 ? 30.572 36.622 124.497 1.00 61.64 28 ASP F CA 1
ATOM 11616 C C . ASP F 1 31 ? 31.455 35.860 123.521 1.00 59.73 28 ASP F C 1
ATOM 11617 O O . ASP F 1 31 ? 32.373 35.154 123.930 1.00 59.05 28 ASP F O 1
ATOM 11622 N N . ILE F 1 32 ? 31.166 35.983 122.232 1.00 59.22 29 ILE F N 1
ATOM 11623 C CA . ILE F 1 32 ? 31.938 35.282 121.222 1.00 57.48 29 ILE F CA 1
ATOM 11624 C C . ILE F 1 32 ? 33.304 35.918 120.991 1.00 58.12 29 ILE F C 1
ATOM 11625 O O . ILE F 1 32 ? 33.414 37.125 120.810 1.00 59.42 29 ILE F O 1
ATOM 11630 N N . TYR F 1 33 ? 34.342 35.088 121.007 1.00 57.08 30 TYR F N 1
ATOM 1163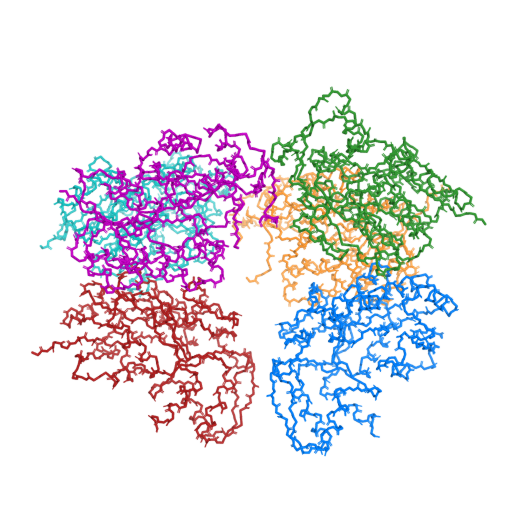1 C CA . TYR F 1 33 ? 35.712 35.542 120.785 1.00 57.88 30 TYR F CA 1
ATOM 11632 C C . TYR F 1 33 ? 36.277 34.799 119.577 1.00 56.51 30 TYR F C 1
ATOM 11633 O O . TYR F 1 33 ? 36.951 33.787 119.729 1.00 54.47 30 TYR F O 1
ATOM 11642 N N . PRO F 1 34 ? 35.982 35.292 118.366 1.00 57.54 31 PRO F N 1
ATOM 11643 C CA . PRO F 1 34 ? 36.473 34.657 117.148 1.00 56.91 31 PRO F CA 1
ATOM 11644 C C . PRO F 1 34 ? 37.932 34.999 116.860 1.00 57.65 31 PRO F C 1
ATOM 11645 O O . PRO F 1 34 ? 38.367 36.114 117.135 1.00 59.00 31 PRO F O 1
ATOM 11649 N N . PHE F 1 35 ? 38.675 34.034 116.323 1.00 57.23 32 PHE F N 1
ATOM 11650 C CA . PHE F 1 35 ? 40.088 34.228 115.990 1.00 58.74 32 PHE F CA 1
ATOM 11651 C C . PHE F 1 35 ? 40.463 33.629 114.644 1.00 59.45 32 PHE F C 1
ATOM 11652 O O . PHE F 1 35 ? 40.181 32.461 114.363 1.00 57.43 32 PHE F O 1
ATOM 11660 N N . ASP F 1 36 ? 41.122 34.441 113.826 1.00 62.51 33 ASP F N 1
ATOM 11661 C CA . ASP F 1 36 ? 41.557 34.025 112.514 1.00 64.17 33 ASP F CA 1
ATOM 11662 C C . ASP F 1 36 ? 42.949 33.406 112.676 1.00 64.21 33 ASP F C 1
ATOM 11663 O O . ASP F 1 36 ? 43.529 33.422 113.760 1.00 63.98 33 ASP F O 1
ATOM 11668 N N . LYS F 1 37 ? 43.470 32.863 111.588 1.00 65.04 34 LYS F N 1
ATOM 11669 C CA . LYS F 1 37 ? 44.780 32.226 111.551 1.00 66.08 34 LYS F CA 1
ATOM 11670 C C . LYS F 1 37 ? 45.929 33.129 112.036 1.00 67.89 34 LYS F C 1
ATOM 11671 O O . LYS F 1 37 ? 46.969 32.629 112.459 1.00 67.43 34 LYS F O 1
ATOM 11677 N N . LYS F 1 38 ? 45.737 34.447 111.994 1.00 70.14 35 LYS F N 1
ATOM 11678 C CA . LYS F 1 38 ? 46.782 35.384 112.429 1.00 72.64 35 LYS F CA 1
ATOM 11679 C C . LYS F 1 38 ? 46.788 35.715 113.929 1.00 72.11 35 LYS F C 1
ATOM 11680 O O . LYS F 1 38 ? 47.858 35.858 114.520 1.00 73.01 35 LYS F O 1
ATOM 11686 N N . LEU F 1 39 ? 45.616 35.851 114.542 1.00 70.86 36 LEU F N 1
ATOM 11687 C CA . LEU F 1 39 ? 45.555 36.169 115.977 1.00 70.38 36 LEU F CA 1
ATOM 11688 C C . LEU F 1 39 ? 45.557 34.936 116.878 1.00 67.66 36 LEU F C 1
ATOM 11689 O O . LEU F 1 39 ? 45.601 35.063 118.101 1.00 67.59 36 LEU F O 1
ATOM 11694 N N . LEU F 1 40 ? 45.503 33.750 116.277 1.00 65.31 37 LEU F N 1
ATOM 11695 C CA . LEU F 1 40 ? 45.507 32.502 117.040 1.00 62.55 37 LEU F CA 1
ATOM 11696 C C . LEU F 1 40 ? 45.862 31.317 116.144 1.00 60.75 37 LEU F C 1
ATOM 11697 O O . LEU F 1 40 ? 44.986 30.623 115.622 1.00 58.80 37 LEU F O 1
ATOM 11702 N N . ASP F 1 41 ? 47.162 31.108 115.965 1.00 60.61 38 ASP F N 1
ATOM 11703 C CA . ASP F 1 41 ? 47.672 30.019 115.150 1.00 59.03 38 ASP F CA 1
ATOM 11704 C C . ASP F 1 41 ? 47.679 28.762 116.023 1.00 56.84 38 ASP F C 1
ATOM 11705 O O . ASP F 1 41 ? 48.442 28.677 116.986 1.00 56.79 38 ASP F O 1
ATOM 11710 N N . ILE F 1 42 ? 46.835 27.788 115.688 1.00 54.47 39 ILE F N 1
ATOM 11711 C CA . ILE F 1 42 ? 46.758 26.552 116.471 1.00 52.90 39 ILE F CA 1
ATOM 11712 C C . ILE F 1 42 ? 48.041 25.714 116.429 1.00 53.03 39 ILE F C 1
ATOM 11713 O O . ILE F 1 42 ? 48.212 24.808 117.240 1.00 52.75 39 ILE F O 1
ATOM 11718 N N . THR F 1 43 ? 48.939 26.009 115.495 1.00 53.95 40 THR F N 1
ATOM 11719 C CA . THR F 1 43 ? 50.191 25.263 115.398 1.00 54.85 40 THR F CA 1
ATOM 11720 C C . THR F 1 43 ? 51.234 25.847 116.354 1.00 55.75 40 THR F C 1
ATOM 11721 O O . THR F 1 43 ? 52.303 25.269 116.546 1.00 56.16 40 THR F O 1
ATOM 11725 N N . ASN F 1 44 ? 50.917 27.000 116.939 1.00 56.04 41 ASN F N 1
ATOM 11726 C CA . ASN F 1 44 ? 51.807 27.673 117.881 1.00 57.64 41 ASN F CA 1
ATOM 11727 C C . ASN F 1 44 ? 51.199 27.485 119.271 1.00 56.64 41 ASN F C 1
ATOM 11728 O O . ASN F 1 44 ? 50.369 28.279 119.713 1.00 56.73 41 ASN F O 1
ATOM 11733 N N . ILE F 1 45 ? 51.632 26.426 119.952 1.00 56.58 42 ILE F N 1
ATOM 11734 C CA . ILE F 1 45 ? 51.137 26.073 121.289 1.00 55.49 42 ILE F CA 1
ATOM 11735 C C . ILE F 1 45 ? 51.218 27.195 122.331 1.00 56.42 42 ILE F C 1
ATOM 11736 O O . ILE F 1 45 ? 50.278 27.388 123.099 1.00 55.44 42 ILE F O 1
ATOM 11741 N N . SER F 1 46 ? 52.321 27.940 122.359 1.00 58.27 43 SER F N 1
ATOM 11742 C CA . SER F 1 46 ? 52.464 29.027 123.331 1.00 59.56 43 SER F CA 1
ATOM 11743 C C . SER F 1 46 ? 51.440 30.131 123.069 1.00 59.57 43 SER F C 1
ATOM 11744 O O . SER F 1 46 ? 50.940 30.753 124.007 1.00 59.62 43 SER F O 1
ATOM 11747 N N . GLN F 1 47 ? 51.131 30.380 121.799 1.00 59.78 44 GLN F N 1
ATOM 11748 C CA . GLN F 1 47 ? 50.159 31.411 121.465 1.00 60.60 44 GLN F CA 1
ATOM 11749 C C . GLN F 1 47 ? 48.776 30.893 121.832 1.00 58.96 44 GLN F C 1
ATOM 11750 O O . GLN F 1 47 ? 47.917 31.661 122.257 1.00 58.54 44 GLN F O 1
ATOM 11756 N N . VAL F 1 48 ? 48.569 29.586 121.668 1.00 58.21 45 VAL F N 1
ATOM 11757 C CA . VAL F 1 48 ? 47.286 28.964 121.988 1.00 57.28 45 VAL F CA 1
ATOM 11758 C C . VAL F 1 48 ? 47.000 29.072 123.478 1.00 58.31 45 VAL F C 1
ATOM 11759 O O . VAL F 1 48 ? 45.904 29.461 123.881 1.00 58.27 45 VAL F O 1
ATOM 11763 N N . GLN F 1 49 ? 47.988 28.724 124.295 1.00 59.96 46 GLN F N 1
ATOM 11764 C CA . GLN F 1 49 ? 47.827 28.790 125.746 1.00 61.38 46 GLN F CA 1
ATOM 11765 C C . GLN F 1 49 ? 47.638 30.227 126.226 1.00 62.39 46 GLN F C 1
ATOM 11766 O O . GLN F 1 49 ? 46.712 30.511 126.979 1.00 61.83 46 GLN F O 1
ATOM 11772 N N . GLN F 1 50 ? 48.491 31.131 125.757 1.00 63.70 47 GLN F N 1
ATOM 11773 C CA . GLN F 1 50 ? 48.415 32.535 126.143 1.00 65.34 47 GLN F CA 1
ATOM 11774 C C . GLN F 1 50 ? 47.036 33.148 125.864 1.00 64.26 47 GLN F C 1
ATOM 11775 O O . GLN F 1 50 ? 46.528 33.927 126.670 1.00 65.52 47 GLN F O 1
ATOM 11781 N N . VAL F 1 51 ? 46.438 32.801 124.727 1.00 62.57 48 VAL F N 1
ATOM 11782 C CA . VAL F 1 51 ? 45.116 33.326 124.358 1.00 61.91 48 VAL F CA 1
ATOM 11783 C C . VAL F 1 51 ? 43.981 32.672 125.157 1.00 60.91 48 VAL F C 1
ATOM 11784 O O . VAL F 1 51 ? 42.996 33.328 125.498 1.00 60.93 48 VAL F O 1
ATOM 11788 N N . VAL F 1 52 ? 44.114 31.381 125.447 1.00 60.00 49 VAL F N 1
ATOM 11789 C CA . VAL F 1 52 ? 43.092 30.665 126.206 1.00 58.89 49 VAL F CA 1
ATOM 11790 C C . VAL F 1 52 ? 43.158 31.029 127.691 1.00 60.81 49 VAL F C 1
ATOM 11791 O O . VAL F 1 52 ? 42.122 31.168 128.339 1.00 60.37 49 VAL F O 1
ATOM 11795 N N . GLN F 1 53 ? 44.372 31.179 128.227 1.00 62.98 50 GLN F N 1
ATOM 11796 C CA . GLN F 1 53 ? 44.547 31.539 129.639 1.00 65.18 50 GLN F CA 1
ATOM 11797 C C . GLN F 1 53 ? 43.915 32.903 129.912 1.00 66.12 50 GLN F C 1
ATOM 11798 O O . GLN F 1 53 ? 43.231 33.090 130.916 1.00 66.62 50 GLN F O 1
ATOM 11804 N N . GLU F 1 54 ? 44.154 33.849 129.008 1.00 66.66 51 GLU F N 1
ATOM 11805 C CA . GLU F 1 54 ? 43.627 35.199 129.139 1.00 68.38 51 GLU F CA 1
ATOM 11806 C C . GLU F 1 54 ? 42.100 35.257 129.067 1.00 67.21 51 GLU F C 1
ATOM 11807 O O . GLU F 1 54 ? 41.458 35.838 129.943 1.00 68.24 51 GLU F O 1
ATOM 11813 N N . ILE F 1 55 ? 41.518 34.666 128.030 1.00 65.22 52 ILE F N 1
ATOM 11814 C CA . ILE F 1 55 ? 40.063 34.671 127.878 1.00 64.24 52 ILE F CA 1
ATOM 11815 C C . ILE F 1 55 ? 39.394 33.676 128.824 1.00 63.21 52 ILE F C 1
ATOM 11816 O O . ILE F 1 55 ? 38.260 33.887 129.248 1.00 62.30 52 ILE F O 1
ATOM 11821 N N . ARG F 1 56 ? 40.103 32.596 129.143 1.00 62.53 53 ARG F N 1
ATOM 11822 C CA . ARG F 1 56 ? 39.592 31.563 130.044 1.00 62.53 53 ARG F CA 1
ATOM 11823 C C . ARG F 1 56 ? 38.104 31.330 129.748 1.00 60.18 53 ARG F C 1
ATOM 11824 O O . ARG F 1 56 ? 37.235 31.759 130.511 1.00 61.09 53 ARG F O 1
ATOM 11832 N N . PRO F 1 57 ? 37.813 30.635 128.632 1.00 57.07 54 PRO F N 1
ATOM 11833 C CA . PRO F 1 57 ? 36.459 30.335 128.178 1.00 55.30 54 PRO F CA 1
ATOM 11834 C C . PRO F 1 57 ? 35.836 29.034 128.664 1.00 53.43 54 PRO F C 1
ATOM 11835 O O . PRO F 1 57 ? 36.540 28.082 129.002 1.00 52.04 54 PRO F O 1
ATOM 11839 N N . HIS F 1 58 ? 34.505 29.013 128.665 1.00 52.58 55 HIS F N 1
ATOM 11840 C CA . HIS F 1 58 ? 33.731 27.851 129.083 1.00 51.13 55 HIS F CA 1
ATOM 11841 C C . HIS F 1 58 ? 33.599 26.866 127.921 1.00 48.86 55 HIS F C 1
ATOM 11842 O O . HIS F 1 58 ? 33.454 25.662 128.134 1.00 48.05 55 HIS F O 1
ATOM 11849 N N . ILE F 1 59 ? 33.641 27.397 126.695 1.00 47.01 56 ILE F N 1
ATOM 11850 C CA . ILE F 1 59 ? 33.507 26.592 125.487 1.00 44.83 56 ILE F CA 1
ATOM 11851 C C . ILE F 1 59 ? 34.466 27.018 124.373 1.00 44.45 56 ILE F C 1
ATOM 11852 O O . ILE F 1 59 ? 34.741 28.205 124.196 1.00 44.90 56 ILE F O 1
ATOM 11857 N N . ILE F 1 60 ? 34.967 26.032 123.627 1.00 43.05 57 ILE F N 1
ATOM 11858 C CA . ILE F 1 60 ? 35.878 26.266 122.509 1.00 42.47 57 ILE F CA 1
ATOM 11859 C C . ILE F 1 60 ? 35.375 25.466 121.313 1.00 42.08 57 ILE F C 1
ATOM 11860 O O . ILE F 1 60 ? 35.288 24.245 121.379 1.00 42.94 57 ILE F O 1
ATOM 11865 N N . ILE F 1 61 ? 35.024 26.149 120.230 1.00 41.95 58 ILE F N 1
ATOM 11866 C CA . ILE F 1 61 ? 34.539 25.466 119.043 1.00 41.24 58 ILE F CA 1
ATOM 11867 C C . ILE F 1 61 ? 35.672 25.515 118.025 1.00 42.30 58 ILE F C 1
ATOM 11868 O O . ILE F 1 61 ? 35.884 26.518 117.343 1.00 41.95 58 ILE F O 1
ATOM 11873 N N . HIS F 1 62 ? 36.400 24.407 117.935 1.00 43.20 59 HIS F N 1
ATOM 11874 C CA . HIS F 1 62 ? 37.535 24.288 117.035 1.00 43.53 59 HIS F CA 1
ATOM 11875 C C . HIS F 1 62 ? 37.155 24.019 115.579 1.00 44.27 59 HIS F C 1
ATOM 11876 O O . HIS F 1 62 ? 36.932 22.867 115.185 1.00 42.99 59 HIS F O 1
ATOM 11883 N N . CYS F 1 63 ? 37.096 25.095 114.786 1.00 45.67 60 CYS F N 1
ATOM 11884 C CA . CYS F 1 63 ? 36.753 25.015 113.361 1.00 46.51 60 CYS F CA 1
ATOM 11885 C C . CYS F 1 63 ? 38.002 25.062 112.474 1.00 46.29 60 CYS F C 1
ATOM 11886 O O . CYS F 1 63 ? 37.941 24.726 111.291 1.00 46.65 60 CYS F O 1
ATOM 11889 N N . ALA F 1 64 ? 39.128 25.482 113.049 1.00 46.50 61 ALA F N 1
ATOM 11890 C CA . ALA F 1 64 ? 40.393 25.571 112.315 1.00 46.79 61 ALA F CA 1
ATOM 11891 C C . ALA F 1 64 ? 40.774 24.211 111.729 1.00 46.29 61 ALA F C 1
ATOM 11892 O O . ALA F 1 64 ? 40.639 23.181 112.397 1.00 45.21 61 ALA F O 1
ATOM 11894 N N . ALA F 1 65 ? 41.250 24.211 110.484 1.00 46.58 62 ALA F N 1
ATOM 11895 C CA . ALA F 1 65 ? 41.642 22.972 109.828 1.00 45.92 62 ALA F CA 1
ATOM 11896 C C . ALA F 1 65 ? 42.194 23.183 108.420 1.00 46.76 62 ALA F C 1
ATOM 11897 O O . ALA F 1 65 ? 42.046 24.252 107.830 1.00 48.04 62 ALA F O 1
ATOM 11899 N N . TYR F 1 66 ? 42.846 22.140 107.910 1.00 46.27 63 TYR F N 1
ATOM 11900 C CA . TYR F 1 66 ? 43.428 22.125 106.579 1.00 46.63 63 TYR F CA 1
ATOM 11901 C C . TYR F 1 66 ? 42.461 21.243 105.804 1.00 46.59 63 TYR F C 1
ATOM 11902 O O . TYR F 1 66 ? 42.506 20.018 105.914 1.00 46.07 63 TYR F O 1
ATOM 11911 N N . THR F 1 67 ? 41.584 21.882 105.030 1.00 47.29 64 THR F N 1
ATOM 11912 C CA . THR F 1 67 ? 40.560 21.180 104.251 1.00 47.30 64 THR F CA 1
ATOM 11913 C C . THR F 1 67 ? 40.831 20.948 102.764 1.00 49.19 64 THR F C 1
ATOM 11914 O O . THR F 1 67 ? 39.894 20.747 101.990 1.00 49.13 64 THR F O 1
ATOM 11918 N N . LYS F 1 68 ? 42.097 20.975 102.366 1.00 50.91 65 LYS F N 1
ATOM 11919 C CA . LYS F 1 68 ? 42.466 20.755 100.971 1.00 52.61 65 LYS F CA 1
ATOM 11920 C C . LYS F 1 68 ? 42.603 19.234 100.819 1.00 51.39 65 LYS F C 1
ATOM 11921 O O . LYS F 1 68 ? 43.703 18.693 100.939 1.00 51.34 65 LYS F O 1
ATOM 11927 N N . VAL F 1 69 ? 41.492 18.551 100.555 1.00 50.12 66 VAL F N 1
ATOM 11928 C CA . VAL F 1 69 ? 41.504 17.088 100.412 1.00 49.87 66 VAL F CA 1
ATOM 11929 C C . VAL F 1 69 ? 42.517 16.564 99.388 1.00 51.88 66 VAL F C 1
ATOM 11930 O O . VAL F 1 69 ? 43.391 15.770 99.726 1.00 51.99 66 VAL F O 1
ATOM 11934 N N . ASP F 1 70 ? 42.400 16.996 98.141 1.00 54.61 67 ASP F N 1
ATOM 11935 C CA . ASP F 1 70 ? 43.326 16.546 97.096 1.00 57.25 67 ASP F CA 1
ATOM 11936 C C . ASP F 1 70 ? 44.781 16.882 97.364 1.00 58.58 67 ASP F C 1
ATOM 11937 O O . ASP F 1 70 ? 45.627 15.995 97.392 1.00 59.55 67 ASP F O 1
ATOM 11942 N N . GLN F 1 71 ? 45.071 18.158 97.582 1.00 59.87 68 GLN F N 1
ATOM 11943 C CA . GLN F 1 71 ? 46.444 18.583 97.826 1.00 61.94 68 GLN F CA 1
ATOM 11944 C C . GLN F 1 71 ? 47.036 18.003 99.113 1.00 59.88 68 GLN F C 1
ATOM 11945 O O . GLN F 1 71 ? 48.252 18.017 99.305 1.00 59.72 68 GLN F O 1
ATOM 11951 N N . ALA F 1 72 ? 46.181 17.475 99.983 1.00 58.11 69 ALA F N 1
ATOM 11952 C CA . ALA F 1 72 ? 46.648 16.889 101.235 1.00 57.09 69 ALA F CA 1
ATOM 11953 C C . ALA F 1 72 ? 47.566 15.698 100.954 1.00 57.99 69 ALA F C 1
ATOM 11954 O O . ALA F 1 72 ? 48.455 15.391 101.749 1.00 57.96 69 ALA F O 1
ATOM 11956 N N . GLU F 1 73 ? 47.346 15.035 99.820 1.00 58.86 70 GLU F N 1
ATOM 11957 C CA . GLU F 1 73 ? 48.152 13.878 99.428 1.00 60.14 70 GLU F CA 1
ATOM 11958 C C . GLU F 1 73 ? 49.614 14.259 99.185 1.00 61.71 70 GLU F C 1
ATOM 11959 O O . GLU F 1 73 ? 50.514 13.472 99.467 1.00 61.89 70 GLU F O 1
ATOM 11965 N N . LYS F 1 74 ? 49.841 15.463 98.664 1.00 62.93 71 LYS F N 1
ATOM 11966 C CA . LYS F 1 74 ? 51.195 15.948 98.383 1.00 65.35 71 LYS F CA 1
ATOM 11967 C C . LYS F 1 74 ? 51.816 16.556 99.636 1.00 64.90 71 LYS F C 1
ATOM 11968 O O . LYS F 1 74 ? 52.966 16.276 99.969 1.00 65.81 71 LYS F O 1
ATOM 11974 N N . GLU F 1 75 ? 51.050 17.401 100.319 1.00 63.64 72 GLU F N 1
ATOM 11975 C CA . GLU F 1 75 ? 51.513 18.044 101.537 1.00 63.16 72 GLU F CA 1
ATOM 11976 C C . GLU F 1 75 ? 50.946 17.300 102.735 1.00 60.96 72 GLU F C 1
ATOM 11977 O O . GLU F 1 75 ? 49.939 17.709 103.307 1.00 60.09 72 GLU F O 1
ATOM 11983 N N . ARG F 1 76 ? 51.601 16.210 103.119 1.00 60.86 73 ARG F N 1
ATOM 11984 C CA . ARG F 1 76 ? 51.146 15.405 104.252 1.00 59.19 73 ARG F CA 1
ATOM 11985 C C . ARG F 1 76 ? 51.461 16.003 105.616 1.00 57.33 73 ARG F C 1
ATOM 11986 O O . ARG F 1 76 ? 50.578 16.089 106.464 1.00 55.79 73 ARG F O 1
ATOM 11994 N N . ASP F 1 77 ? 52.706 16.412 105.835 1.00 57.13 74 ASP F N 1
ATOM 11995 C CA . ASP F 1 77 ? 53.075 16.997 107.123 1.00 55.91 74 ASP F CA 1
ATOM 11996 C C . ASP F 1 77 ? 52.213 18.211 107.461 1.00 53.70 74 ASP F C 1
ATOM 11997 O O . ASP F 1 77 ? 51.817 18.394 108.611 1.00 53.33 74 ASP F O 1
ATOM 12002 N N . LEU F 1 78 ? 51.906 19.028 106.459 1.00 52.68 75 LEU F N 1
ATOM 12003 C CA . LEU F 1 78 ? 51.089 20.215 106.673 1.00 51.19 75 LEU F CA 1
ATOM 12004 C C . LEU F 1 78 ? 49.654 19.831 107.090 1.00 49.06 75 LEU F C 1
ATOM 12005 O O . LEU F 1 78 ? 49.004 20.560 107.833 1.00 47.65 75 LEU F O 1
ATOM 12010 N N . ALA F 1 79 ? 49.170 18.684 106.617 1.00 48.66 76 ALA F N 1
ATOM 12011 C CA . ALA F 1 79 ? 47.822 18.223 106.962 1.00 47.23 76 ALA F CA 1
ATOM 12012 C C . ALA F 1 79 ? 47.799 17.830 108.433 1.00 45.69 76 ALA F C 1
ATOM 12013 O O . ALA F 1 79 ? 46.896 18.219 109.174 1.00 44.84 76 ALA F O 1
ATOM 12015 N N . TYR F 1 80 ? 48.789 17.042 108.846 1.00 45.97 77 TYR F N 1
ATOM 12016 C CA . TYR F 1 80 ? 48.893 16.606 110.239 1.00 45.44 77 TYR F CA 1
ATOM 12017 C C . TYR F 1 80 ? 49.200 17.722 111.211 1.00 45.48 77 TYR F C 1
ATOM 12018 O O . TYR F 1 80 ? 48.578 17.800 112.272 1.00 45.15 77 TYR F O 1
ATOM 12027 N N . VAL F 1 81 ? 50.149 18.586 110.861 1.00 46.36 78 VAL F N 1
ATOM 12028 C CA . VAL F 1 81 ? 50.509 19.693 111.732 1.00 46.01 78 VAL F CA 1
ATOM 12029 C C . VAL F 1 81 ? 49.284 20.542 112.070 1.00 45.09 78 VAL F C 1
ATOM 12030 O O . VAL F 1 81 ? 49.089 20.931 113.223 1.00 45.54 78 VAL F O 1
ATOM 12034 N N . ILE F 1 82 ? 48.442 20.802 111.078 1.00 44.35 79 ILE F N 1
ATOM 12035 C CA . ILE F 1 82 ? 47.248 21.613 111.299 1.00 43.66 79 ILE F CA 1
ATOM 12036 C C . ILE F 1 82 ? 46.064 20.863 111.891 1.00 42.53 79 ILE F C 1
ATOM 12037 O O . ILE F 1 82 ? 45.458 21.322 112.855 1.00 42.47 79 ILE F O 1
ATOM 12042 N N . ASN F 1 83 ? 45.741 19.708 111.326 1.00 42.51 80 ASN F N 1
ATOM 12043 C CA . ASN F 1 83 ? 44.608 18.918 111.805 1.00 41.67 80 ASN F CA 1
ATOM 12044 C C . ASN F 1 83 ? 44.857 18.041 113.028 1.00 41.52 80 ASN F C 1
ATOM 12045 O O . ASN F 1 83 ? 43.945 17.826 113.823 1.00 41.73 80 ASN F O 1
ATOM 12050 N N . ALA F 1 84 ? 46.073 17.520 113.175 1.00 41.64 81 ALA F N 1
ATOM 12051 C CA . ALA F 1 84 ? 46.393 16.662 114.314 1.00 40.34 81 ALA F CA 1
ATOM 12052 C C . ALA F 1 84 ? 47.138 17.412 115.413 1.00 40.39 81 ALA F C 1
ATOM 12053 O O . ALA F 1 84 ? 46.626 17.551 116.524 1.00 39.06 81 ALA F O 1
ATOM 12055 N N . ILE F 1 85 ? 48.337 17.905 115.111 1.00 41.26 82 ILE F N 1
ATOM 12056 C CA . ILE F 1 85 ? 49.119 18.636 116.116 1.00 42.39 82 ILE F CA 1
ATOM 12057 C C . ILE F 1 85 ? 48.368 19.882 116.582 1.00 42.43 82 ILE F C 1
ATOM 12058 O O . ILE F 1 85 ? 48.466 20.285 117.740 1.00 43.43 82 ILE F O 1
ATOM 12063 N N . GLY F 1 86 ? 47.615 20.492 115.680 1.00 42.82 83 GLY F N 1
ATOM 12064 C CA . GLY F 1 86 ? 46.848 21.673 116.029 1.00 42.60 83 GLY F CA 1
ATOM 12065 C C . GLY F 1 86 ? 45.790 21.278 117.041 1.00 41.56 83 GLY F C 1
ATOM 12066 O O . GLY F 1 86 ? 45.645 21.920 118.082 1.00 42.90 83 GLY F O 1
ATOM 12067 N N . ALA F 1 87 ? 45.055 20.209 116.742 1.00 40.41 84 ALA F N 1
ATOM 12068 C CA . ALA F 1 87 ? 44.005 19.730 117.644 1.00 39.58 84 ALA F CA 1
ATOM 12069 C C . ALA F 1 87 ? 44.599 19.365 119.000 1.00 39.19 84 ALA F C 1
ATOM 12070 O O . ALA F 1 87 ? 44.000 19.629 120.038 1.00 38.69 84 ALA F O 1
ATOM 12072 N N . ARG F 1 88 ? 45.785 18.765 118.980 1.00 39.79 85 ARG F N 1
ATOM 12073 C CA . ARG F 1 88 ? 46.472 18.361 120.202 1.00 40.37 85 ARG F CA 1
ATOM 12074 C C . ARG F 1 88 ? 46.738 19.595 121.051 1.00 41.21 85 ARG F C 1
ATOM 12075 O O . ARG F 1 88 ? 46.488 19.589 122.260 1.00 40.90 85 ARG F O 1
ATOM 12083 N N . ASN F 1 89 ? 47.220 20.660 120.414 1.00 42.04 86 ASN F N 1
ATOM 12084 C CA . ASN F 1 89 ? 47.503 21.902 121.122 1.00 42.83 86 ASN F CA 1
ATOM 12085 C C . ASN F 1 89 ? 46.252 22.509 121.734 1.00 42.31 86 ASN F C 1
ATOM 12086 O O . ASN F 1 89 ? 46.255 22.891 122.903 1.00 42.34 86 ASN F O 1
ATOM 12091 N N . VAL F 1 90 ? 45.182 22.600 120.954 1.00 42.32 87 VAL F N 1
ATOM 12092 C CA . VAL F 1 90 ? 43.937 23.169 121.466 1.00 42.32 87 VAL F CA 1
ATOM 12093 C C . VAL F 1 90 ? 43.366 22.299 122.583 1.00 42.59 87 VAL F C 1
ATOM 12094 O O . VAL F 1 90 ? 42.775 22.810 123.532 1.00 43.39 87 VAL F O 1
ATOM 12098 N N . ALA F 1 91 ? 43.556 20.988 122.476 1.00 42.77 88 ALA F N 1
ATOM 12099 C CA . ALA F 1 91 ? 43.060 20.064 123.490 1.00 43.38 88 ALA F CA 1
ATOM 12100 C C . ALA F 1 91 ? 43.761 20.334 124.820 1.00 45.06 88 ALA F C 1
ATOM 12101 O O . ALA F 1 91 ? 43.111 20.456 125.860 1.00 46.76 88 ALA F O 1
ATOM 12103 N N . VAL F 1 92 ? 45.088 20.435 124.777 1.00 45.71 89 VAL F N 1
ATOM 12104 C CA . VAL F 1 92 ? 45.884 20.693 125.974 1.00 46.66 89 VAL F CA 1
ATOM 12105 C C . VAL F 1 92 ? 45.435 21.979 126.653 1.00 47.54 89 VAL F C 1
ATOM 12106 O O . VAL F 1 92 ? 45.226 22.004 127.859 1.00 48.97 89 VAL F O 1
ATOM 12110 N N . ALA F 1 93 ? 45.280 23.044 125.876 1.00 47.87 90 ALA F N 1
ATOM 12111 C CA . ALA F 1 93 ? 44.849 24.325 126.423 1.00 48.56 90 ALA F CA 1
ATOM 12112 C C . ALA F 1 93 ? 43.455 24.213 127.044 1.00 48.60 90 ALA F C 1
ATOM 12113 O O . ALA F 1 93 ? 43.170 24.864 128.049 1.00 49.98 90 ALA F O 1
ATOM 12115 N N . SER F 1 94 ? 42.589 23.394 126.448 1.00 48.10 91 SER F N 1
ATOM 12116 C CA . SER F 1 94 ? 41.229 23.214 126.967 1.00 47.99 91 SER F CA 1
ATOM 12117 C C . SER F 1 94 ? 41.260 22.521 128.326 1.00 48.66 91 SER F C 1
ATOM 12118 O O . SER F 1 94 ? 40.427 22.801 129.193 1.00 48.17 91 SER F O 1
ATOM 12121 N N . GLN F 1 95 ? 42.220 21.615 128.505 1.00 48.81 92 GLN F N 1
ATOM 12122 C CA . GLN F 1 95 ? 42.354 20.887 129.761 1.00 49.94 92 GLN F CA 1
ATOM 12123 C C . GLN F 1 95 ? 42.783 21.812 130.898 1.00 51.36 92 GLN F C 1
ATOM 12124 O O . GLN F 1 95 ? 42.193 21.782 131.980 1.00 52.02 92 GLN F O 1
ATOM 12130 N N . LEU F 1 96 ? 43.800 22.638 130.654 1.00 51.61 93 LEU F N 1
ATOM 12131 C CA . LEU F 1 96 ? 44.281 23.562 131.685 1.00 53.44 93 LEU F CA 1
ATOM 12132 C C . LEU F 1 96 ? 43.229 24.546 132.167 1.00 52.79 93 LEU F C 1
ATOM 12133 O O . LEU F 1 96 ? 43.313 25.032 133.288 1.00 54.07 93 LEU F O 1
ATOM 12138 N N . VAL F 1 97 ? 42.244 24.841 131.328 1.00 51.63 94 VAL F N 1
ATOM 12139 C CA . VAL F 1 97 ? 41.186 25.779 131.695 1.00 51.44 94 VAL F CA 1
ATOM 12140 C C . VAL F 1 97 ? 39.854 25.091 132.005 1.00 50.06 94 VAL F C 1
ATOM 12141 O O . VAL F 1 97 ? 38.937 25.719 132.523 1.00 51.01 94 VAL F O 1
ATOM 12145 N N . GLY F 1 98 ? 39.752 23.803 131.699 1.00 48.64 95 GLY F N 1
ATOM 12146 C CA . GLY F 1 98 ? 38.528 23.053 131.959 1.00 47.90 95 GLY F CA 1
ATOM 12147 C C . GLY F 1 98 ? 37.341 23.487 131.117 1.00 46.37 95 GLY F C 1
ATOM 12148 O O . GLY F 1 98 ? 36.230 23.594 131.616 1.00 46.19 95 GLY F O 1
ATOM 12149 N N . ALA F 1 99 ? 37.577 23.716 129.831 1.00 45.39 96 ALA F N 1
ATOM 12150 C CA . ALA F 1 99 ? 36.523 24.138 128.916 1.00 44.74 96 ALA F CA 1
ATOM 12151 C C . ALA F 1 99 ? 35.975 22.964 128.113 1.00 43.83 96 ALA F C 1
ATOM 12152 O O . ALA F 1 99 ? 36.650 21.952 127.949 1.00 44.02 96 ALA F O 1
ATOM 12154 N N . LYS F 1 100 ? 34.738 23.098 127.636 1.00 43.70 97 LYS F N 1
ATOM 12155 C CA . LYS F 1 100 ? 34.105 22.061 126.830 1.00 43.44 97 LYS F CA 1
ATOM 12156 C C . LYS F 1 100 ? 34.631 22.294 125.415 1.00 41.98 97 LYS F C 1
ATOM 12157 O O . LYS F 1 100 ? 34.424 23.368 124.858 1.00 42.80 97 LYS F O 1
ATOM 12163 N N . LEU F 1 101 ? 35.302 21.304 124.829 1.00 40.58 98 LEU F N 1
ATOM 12164 C CA . LEU F 1 101 ? 35.850 21.445 123.469 1.00 38.36 98 LEU F CA 1
ATOM 12165 C C . LEU F 1 101 ? 35.049 20.712 122.405 1.00 36.80 98 LEU F C 1
ATOM 12166 O O . LEU F 1 101 ? 34.758 19.533 122.543 1.00 35.51 98 LEU F O 1
ATOM 12171 N N . VAL F 1 102 ? 34.708 21.422 121.337 1.00 36.13 99 VAL F N 1
ATOM 12172 C CA . VAL F 1 102 ? 33.954 20.836 120.241 1.00 36.01 99 VAL F CA 1
ATOM 12173 C C . VAL F 1 102 ? 34.903 20.738 119.067 1.00 36.34 99 VAL F C 1
ATOM 12174 O O . VAL F 1 102 ? 35.340 21.754 118.533 1.00 36.25 99 VAL F O 1
ATOM 12178 N N . TYR F 1 103 ? 35.246 19.513 118.686 1.00 37.46 100 TYR F N 1
ATOM 12179 C CA . TYR F 1 103 ? 36.151 19.286 117.565 1.00 38.08 100 TYR F CA 1
ATOM 12180 C C . TYR F 1 103 ? 35.349 18.784 116.376 1.00 38.59 100 TYR F C 1
ATOM 12181 O O . TYR F 1 103 ? 34.774 17.694 116.422 1.00 37.57 100 TYR F O 1
ATOM 12190 N N . ILE F 1 104 ? 35.292 19.592 115.318 1.00 39.33 101 ILE F N 1
ATOM 12191 C CA . ILE F 1 104 ? 34.553 19.214 114.125 1.00 40.45 101 ILE F CA 1
ATOM 12192 C C . ILE F 1 104 ? 35.416 18.256 113.295 1.00 41.52 101 ILE F C 1
ATOM 12193 O O . ILE F 1 104 ? 36.578 18.555 112.990 1.00 41.54 101 ILE F O 1
ATOM 12198 N N . SER F 1 105 ? 34.849 17.100 112.948 1.00 42.12 102 SER F N 1
ATOM 12199 C CA . SER F 1 105 ? 35.571 16.111 112.166 1.00 42.67 102 SER F CA 1
ATOM 12200 C C . SER F 1 105 ? 34.846 15.780 110.855 1.00 43.53 102 SER F C 1
ATOM 12201 O O . SER F 1 105 ? 33.909 16.474 110.452 1.00 43.76 102 SER F O 1
ATOM 12204 N N . THR F 1 106 ? 35.271 14.697 110.215 1.00 44.85 103 THR F N 1
ATOM 12205 C CA . THR F 1 106 ? 34.709 14.268 108.938 1.00 45.41 103 THR F CA 1
ATOM 12206 C C . THR F 1 106 ? 34.375 12.790 108.795 1.00 46.58 103 THR F C 1
ATOM 12207 O O . THR F 1 106 ? 34.669 11.976 109.669 1.00 45.92 103 THR F O 1
ATOM 12211 N N . ASP F 1 107 ? 33.753 12.466 107.663 1.00 48.22 104 ASP F N 1
ATOM 12212 C CA . ASP F 1 107 ? 33.375 11.096 107.335 1.00 49.82 104 ASP F CA 1
ATOM 12213 C C . ASP F 1 107 ? 34.542 10.398 106.628 1.00 50.30 104 ASP F C 1
ATOM 12214 O O . ASP F 1 107 ? 34.543 9.176 106.488 1.00 51.22 104 ASP F O 1
ATOM 12219 N N . TYR F 1 108 ? 35.528 11.175 106.177 1.00 50.05 105 TYR F N 1
ATOM 12220 C CA . TYR F 1 108 ? 36.696 10.603 105.508 1.00 52.17 105 TYR F CA 1
ATOM 12221 C C . TYR F 1 108 ? 37.534 9.827 106.521 1.00 51.22 105 TYR F C 1
ATOM 12222 O O . TYR F 1 108 ? 38.622 9.345 106.215 1.00 51.95 105 TYR F O 1
ATOM 12231 N N . VAL F 1 109 ? 36.999 9.704 107.730 1.00 49.70 106 VAL F N 1
ATOM 12232 C CA . VAL F 1 109 ? 37.652 8.993 108.799 1.00 49.20 106 VAL F CA 1
ATOM 12233 C C . VAL F 1 109 ? 37.331 7.492 108.611 1.00 49.55 106 VAL F C 1
ATOM 12234 O O . VAL F 1 109 ? 37.964 6.631 109.224 1.00 49.17 106 VAL F O 1
ATOM 12238 N N . PHE F 1 110 ? 36.334 7.200 107.765 1.00 49.59 107 PHE F N 1
ATOM 12239 C CA . PHE F 1 110 ? 35.920 5.821 107.477 1.00 50.81 107 PHE F CA 1
ATOM 12240 C C . PHE F 1 110 ? 36.297 5.387 106.066 1.00 51.90 107 PHE F C 1
ATOM 12241 O O . PHE F 1 110 ? 36.625 6.209 105.212 1.00 51.16 107 PHE F O 1
ATOM 12249 N N . GLN F 1 111 ? 36.209 4.082 105.831 1.00 54.03 108 GLN F N 1
ATOM 12250 C CA . GLN F 1 111 ? 36.545 3.485 104.542 1.00 56.06 108 GLN F CA 1
ATOM 12251 C C . GLN F 1 111 ? 35.495 3.850 103.474 1.00 57.20 108 GLN F C 1
ATOM 12252 O O . GLN F 1 111 ? 35.807 3.932 102.284 1.00 57.49 108 GLN F O 1
ATOM 12258 N N . GLY F 1 112 ? 34.252 4.060 103.908 1.00 58.29 109 GLY F N 1
ATOM 12259 C CA . GLY F 1 112 ? 33.147 4.426 103.011 1.00 59.47 109 GLY F CA 1
ATOM 12260 C C . GLY F 1 112 ? 32.606 3.341 102.094 1.00 62.55 109 GLY F C 1
ATOM 12261 O O . GLY F 1 112 ? 32.233 3.625 100.954 1.00 63.44 109 GLY F O 1
ATOM 12262 N N . ASP F 1 113 ? 32.536 2.106 102.589 1.00 64.83 110 ASP F N 1
ATOM 12263 C CA . ASP F 1 113 ? 32.034 0.980 101.794 1.00 67.65 110 ASP F CA 1
ATOM 12264 C C . ASP F 1 113 ? 30.604 0.572 102.134 1.00 68.68 110 ASP F C 1
ATOM 12265 O O . ASP F 1 113 ? 29.941 -0.076 101.329 1.00 70.24 110 ASP F O 1
ATOM 12270 N N . ARG F 1 114 ? 30.131 0.942 103.318 1.00 68.31 111 ARG F N 1
ATOM 12271 C CA . ARG F 1 114 ? 28.776 0.592 103.735 1.00 69.98 111 ARG F CA 1
ATOM 12272 C C . ARG F 1 114 ? 27.737 1.602 103.253 1.00 69.41 111 ARG F C 1
ATOM 12273 O O . ARG F 1 114 ? 27.825 2.785 103.588 1.00 67.97 111 ARG F O 1
ATOM 12281 N N . PRO F 1 115 ? 26.749 1.142 102.460 1.00 70.94 112 PRO F N 1
ATOM 12282 C CA . PRO F 1 115 ? 25.723 2.069 101.987 1.00 70.57 112 PRO F CA 1
ATOM 12283 C C . PRO F 1 115 ? 24.857 2.575 103.140 1.00 70.01 112 PRO F C 1
ATOM 12284 O O . PRO F 1 115 ? 24.369 3.705 103.091 1.00 68.92 112 PRO F O 1
ATOM 12288 N N . GLU F 1 116 ? 24.681 1.741 104.169 1.00 70.81 113 GLU F N 1
ATOM 12289 C CA . GLU F 1 116 ? 23.873 2.108 105.333 1.00 70.59 113 GLU F CA 1
ATOM 12290 C C . GLU F 1 116 ? 24.609 3.174 106.116 1.00 67.96 113 GLU F C 1
ATOM 12291 O O . GLU F 1 116 ? 23.994 4.017 106.770 1.00 67.64 113 GLU F O 1
ATOM 12297 N N . GLY F 1 117 ? 25.936 3.112 106.063 1.00 66.34 114 GLY F N 1
ATOM 12298 C CA . GLY F 1 117 ? 26.778 4.065 106.760 1.00 63.97 114 GLY F CA 1
ATOM 12299 C C . GLY F 1 117 ? 27.399 3.486 108.010 1.00 63.11 114 GLY F C 1
ATOM 12300 O O . GLY F 1 117 ? 27.195 2.321 108.339 1.00 64.56 114 GLY F O 1
ATOM 12301 N N . TYR F 1 118 ? 28.156 4.320 108.710 1.00 61.18 115 TYR F N 1
ATOM 12302 C CA . TYR F 1 118 ? 28.827 3.920 109.934 1.00 60.70 115 TYR F CA 1
ATOM 12303 C C . TYR F 1 118 ? 28.291 4.679 111.150 1.00 59.23 115 TYR F C 1
ATOM 12304 O O . TYR F 1 118 ? 27.984 5.869 111.063 1.00 57.95 115 TYR F O 1
ATOM 12313 N N . ASP F 1 119 ? 28.172 3.981 112.280 1.00 59.25 116 ASP F N 1
ATOM 12314 C CA . ASP F 1 119 ? 27.686 4.606 113.508 1.00 57.86 116 ASP F CA 1
ATOM 12315 C C . ASP F 1 119 ? 28.906 5.160 114.237 1.00 55.34 116 ASP F C 1
ATOM 12316 O O . ASP F 1 119 ? 30.046 4.905 113.841 1.00 54.28 116 ASP F O 1
ATOM 12321 N N . GLU F 1 120 ? 28.673 5.889 115.319 1.00 54.04 117 GLU F N 1
ATOM 12322 C CA . GLU F 1 120 ? 29.766 6.484 116.073 1.00 52.66 117 GLU F CA 1
ATOM 12323 C C . GLU F 1 120 ? 30.654 5.470 116.798 1.00 53.82 117 GLU F C 1
ATOM 12324 O O . GLU F 1 120 ? 31.726 5.832 117.280 1.00 53.80 117 GLU F O 1
ATOM 12330 N N . PHE F 1 121 ? 30.233 4.207 116.854 1.00 55.59 118 PHE F N 1
ATOM 12331 C CA . PHE F 1 121 ? 31.010 3.179 117.549 1.00 56.95 118 PHE F CA 1
ATOM 12332 C C . PHE F 1 121 ? 31.958 2.304 116.714 1.00 58.24 118 PHE F C 1
ATOM 12333 O O . PHE F 1 121 ? 32.867 1.694 117.279 1.00 59.01 118 PHE F O 1
ATOM 12341 N N A HIS F 1 122 ? 31.750 2.228 115.398 0.50 58.41 119 HIS F N 1
ATOM 12342 N N B HIS F 1 122 ? 31.759 2.233 115.401 0.50 58.47 119 HIS F N 1
ATOM 12343 C CA A HIS F 1 122 ? 32.631 1.418 114.549 0.50 59.50 119 HIS F CA 1
ATOM 12344 C CA B HIS F 1 122 ? 32.631 1.406 114.567 0.50 59.64 119 HIS F CA 1
ATOM 12345 C C A HIS F 1 122 ? 34.029 2.028 114.494 0.50 58.54 119 HIS F C 1
ATOM 12346 C C B HIS F 1 122 ? 34.026 2.024 114.490 0.50 58.62 119 HIS F C 1
ATOM 12347 O O A HIS F 1 122 ? 34.185 3.249 114.519 0.50 56.81 119 HIS F O 1
ATOM 12348 O O B HIS F 1 122 ? 34.175 3.247 114.495 0.50 56.90 119 HIS F O 1
ATOM 12361 N N . ASN F 1 123 ? 35.040 1.166 114.430 1.00 59.79 120 ASN F N 1
ATOM 12362 C CA . ASN F 1 123 ? 36.430 1.607 114.363 1.00 59.62 120 ASN F CA 1
ATOM 12363 C C . ASN F 1 123 ? 36.726 2.324 113.054 1.00 57.53 120 ASN F C 1
ATOM 12364 O O . ASN F 1 123 ? 36.471 1.783 111.974 1.00 58.28 120 ASN F O 1
ATOM 12369 N N . PRO F 1 124 ? 37.255 3.552 113.142 1.00 54.65 121 PRO F N 1
ATOM 12370 C CA . PRO F 1 124 ? 37.570 4.305 111.932 1.00 53.06 121 PRO F CA 1
ATOM 12371 C C . PRO F 1 124 ? 38.748 3.730 111.151 1.00 52.70 121 PRO F C 1
ATOM 12372 O O . PRO F 1 124 ? 39.662 3.156 111.739 1.00 53.35 121 PRO F O 1
ATOM 12376 N N . ALA F 1 125 ? 38.702 3.892 109.830 1.00 48.50 122 ALA F N 1
ATOM 12377 C CA . ALA F 1 125 ? 39.741 3.414 108.926 1.00 48.31 122 ALA F CA 1
ATOM 12378 C C . ALA F 1 125 ? 39.867 4.432 107.792 1.00 47.36 122 ALA F C 1
ATOM 12379 O O . ALA F 1 125 ? 39.371 4.208 106.690 1.00 47.27 122 ALA F O 1
ATOM 12381 N N . PRO F 1 126 ? 40.535 5.562 108.071 1.00 47.02 123 PRO F N 1
ATOM 12382 C CA . PRO F 1 126 ? 40.756 6.662 107.129 1.00 46.75 123 PRO F CA 1
ATOM 12383 C C . PRO F 1 126 ? 41.007 6.218 105.688 1.00 47.24 123 PRO F C 1
ATOM 12384 O O . PRO F 1 126 ? 41.896 5.396 105.422 1.00 48.26 123 PRO F O 1
ATOM 12388 N N . ILE F 1 127 ? 40.237 6.794 104.769 1.00 46.23 124 ILE F N 1
ATOM 12389 C CA . ILE F 1 127 ? 40.337 6.478 103.347 1.00 45.93 124 ILE F CA 1
ATOM 12390 C C . ILE F 1 127 ? 41.408 7.306 102.617 1.00 45.78 124 ILE F C 1
ATOM 12391 O O . ILE F 1 127 ? 41.900 6.891 101.565 1.00 45.60 124 ILE F O 1
ATOM 12396 N N . ASN F 1 128 ? 41.771 8.461 103.184 1.00 45.14 125 ASN F N 1
ATOM 12397 C CA . ASN F 1 128 ? 42.779 9.355 102.589 1.00 44.92 125 ASN F CA 1
ATOM 12398 C C . ASN F 1 128 ? 43.585 10.132 103.644 1.00 45.36 125 ASN F C 1
ATOM 12399 O O . ASN F 1 128 ? 43.298 10.033 104.838 1.00 45.65 125 ASN F O 1
ATOM 12404 N N . ILE F 1 129 ? 44.593 10.892 103.206 1.00 45.63 126 ILE F N 1
ATOM 12405 C CA . ILE F 1 129 ? 45.435 11.675 104.132 1.00 45.56 126 ILE F CA 1
ATOM 12406 C C . ILE F 1 129 ? 44.603 12.648 104.970 1.00 44.44 126 ILE F C 1
ATOM 12407 O O . ILE F 1 129 ? 44.790 12.741 106.183 1.00 44.74 126 ILE F O 1
ATOM 12412 N N . TYR F 1 130 ? 43.703 13.385 104.330 1.00 43.41 127 TYR F N 1
ATOM 12413 C CA . TYR F 1 130 ? 42.850 14.324 105.059 1.00 42.59 127 TYR F CA 1
ATOM 12414 C C . TYR F 1 130 ? 42.108 13.607 106.174 1.00 41.39 127 TYR F C 1
ATOM 12415 O O . TYR F 1 130 ? 42.106 14.057 107.316 1.00 41.66 127 TYR F O 1
ATOM 12424 N N . GLY F 1 131 ? 41.487 12.482 105.836 1.00 40.57 128 GLY F N 1
ATOM 12425 C CA . GLY F 1 131 ? 40.741 11.697 106.810 1.00 39.65 128 GLY F CA 1
ATOM 12426 C C . GLY F 1 131 ? 41.633 11.191 107.919 1.00 39.93 128 GLY F C 1
ATOM 12427 O O . GLY F 1 131 ? 41.234 11.174 109.087 1.00 38.48 128 GLY F O 1
ATOM 12428 N N . ALA F 1 132 ? 42.845 10.774 107.548 1.00 40.90 129 ALA F N 1
ATOM 12429 C CA . ALA F 1 132 ? 43.813 10.265 108.509 1.00 40.95 129 ALA F CA 1
ATOM 12430 C C . ALA F 1 132 ? 44.268 11.399 109.408 1.00 41.83 129 ALA F C 1
ATOM 12431 O O . ALA F 1 132 ? 44.408 11.214 110.616 1.00 41.50 129 ALA F O 1
ATOM 12433 N N . SER F 1 133 ? 44.496 12.575 108.821 1.00 43.12 130 SER F N 1
ATOM 12434 C CA . SER F 1 133 ? 44.932 13.735 109.603 1.00 44.27 130 SER F CA 1
ATOM 12435 C C . SER F 1 133 ? 43.859 14.043 110.642 1.00 42.98 130 SER F C 1
ATOM 12436 O O . SER F 1 133 ? 44.176 14.264 111.809 1.00 43.90 130 SER F O 1
ATOM 12439 N N . LYS F 1 134 ? 42.591 14.072 110.243 1.00 42.08 131 LYS F N 1
ATOM 12440 C CA . LYS F 1 134 ? 41.562 14.341 111.246 1.00 41.88 131 LYS F CA 1
ATOM 12441 C C . LYS F 1 134 ? 41.288 13.240 112.246 1.00 40.67 131 LYS F C 1
ATOM 12442 O O . LYS F 1 134 ? 40.823 13.516 113.349 1.00 40.42 131 LYS F O 1
ATOM 12448 N N . TYR F 1 135 ? 41.568 11.997 111.883 1.00 39.72 132 TYR F N 1
ATOM 12449 C CA . TYR F 1 135 ? 41.353 10.920 112.822 1.00 39.06 132 TYR F CA 1
ATOM 12450 C C . TYR F 1 135 ? 42.405 11.023 113.915 1.00 38.89 132 TYR F C 1
ATOM 12451 O O . TYR F 1 135 ? 42.105 10.800 115.086 1.00 39.18 132 TYR F O 1
ATOM 12460 N N . ALA F 1 136 ? 43.628 11.400 113.531 1.00 39.32 133 ALA F N 1
ATOM 12461 C CA . ALA F 1 136 ? 44.724 11.547 114.484 1.00 39.50 133 ALA F CA 1
ATOM 12462 C C . ALA F 1 136 ? 44.376 12.687 115.426 1.00 39.32 133 ALA F C 1
ATOM 12463 O O . ALA F 1 136 ? 44.731 12.666 116.603 1.00 39.99 133 ALA F O 1
ATOM 12465 N N . GLY F 1 137 ? 43.673 13.682 114.895 1.00 39.47 134 GLY F N 1
ATOM 12466 C CA . GLY F 1 137 ? 43.251 14.838 115.677 1.00 39.64 134 GLY F CA 1
ATOM 12467 C C . GLY F 1 137 ? 42.218 14.412 116.710 1.00 39.48 134 GLY F C 1
ATOM 12468 O O . GLY F 1 137 ? 42.303 14.804 117.873 1.00 40.04 134 GLY F O 1
ATOM 12469 N N . GLU F 1 138 ? 41.236 13.610 116.291 1.00 39.09 135 GLU F N 1
ATOM 12470 C CA . GLU F 1 138 ? 40.207 13.141 117.214 1.00 39.14 135 GLU F CA 1
ATOM 12471 C C . GLU F 1 138 ? 40.900 12.428 118.348 1.00 39.67 135 GLU F C 1
ATOM 12472 O O . GLU F 1 138 ? 40.546 12.587 119.512 1.00 39.49 135 GLU F O 1
ATOM 12478 N N . GLN F 1 139 ? 41.902 11.636 118.001 1.00 40.66 136 GLN F N 1
ATOM 12479 C CA . GLN F 1 139 ? 42.641 10.896 119.006 1.00 41.72 136 GLN F CA 1
ATOM 12480 C C . GLN F 1 139 ? 43.350 11.776 120.021 1.00 41.20 136 GLN F C 1
ATOM 12481 O O . GLN F 1 139 ? 43.204 11.538 121.213 1.00 40.80 136 GLN F O 1
ATOM 12487 N N . PHE F 1 140 ? 44.096 12.794 119.590 1.00 41.39 137 PHE F N 1
ATOM 12488 C CA . PHE F 1 140 ? 44.764 13.653 120.582 1.00 42.32 137 PHE F CA 1
ATOM 12489 C C . PHE F 1 140 ? 43.748 14.335 121.502 1.00 41.49 137 PHE F C 1
ATOM 12490 O O . PHE F 1 140 ? 44.039 14.585 122.670 1.00 41.78 137 PHE F O 1
ATOM 12498 N N . VAL F 1 141 ? 42.566 14.633 120.974 1.00 40.56 138 VAL F N 1
ATOM 12499 C CA . VAL F 1 141 ? 41.527 15.281 121.764 1.00 40.90 138 VAL F CA 1
ATOM 12500 C C . VAL F 1 141 ? 41.012 14.372 122.866 1.00 41.48 138 VAL F C 1
ATOM 12501 O O . VAL F 1 141 ? 40.888 14.794 124.017 1.00 43.19 138 VAL F O 1
ATOM 12505 N N . LYS F 1 142 ? 40.707 13.129 122.507 1.00 41.16 139 LYS F N 1
ATOM 12506 C CA . LYS F 1 142 ? 40.190 12.145 123.464 1.00 41.29 139 LYS F CA 1
ATOM 12507 C C . LYS F 1 142 ? 41.260 11.711 124.448 1.00 41.87 139 LYS F C 1
ATOM 12508 O O . LYS F 1 142 ? 40.970 11.433 125.612 1.00 42.68 139 LYS F O 1
ATOM 12514 N N . GLU F 1 143 ? 42.498 11.668 123.970 1.00 41.77 140 GLU F N 1
ATOM 12515 C CA . GLU F 1 143 ? 43.641 11.262 124.778 1.00 42.49 140 GLU F CA 1
ATOM 12516 C C . GLU F 1 143 ? 44.163 12.319 125.745 1.00 43.05 140 GLU F C 1
ATOM 12517 O O . GLU F 1 143 ? 44.761 11.979 126.760 1.00 44.82 140 GLU F O 1
ATOM 12523 N N . LEU F 1 144 ? 43.936 13.596 125.455 1.00 42.74 141 LEU F N 1
ATOM 12524 C CA . LEU F 1 144 ? 44.440 14.650 126.339 1.00 43.17 141 LEU F CA 1
ATOM 12525 C C . LEU F 1 144 ? 43.384 15.544 127.000 1.00 42.95 141 LEU F C 1
ATOM 12526 O O . LEU F 1 144 ? 43.732 16.485 127.713 1.00 43.85 141 LEU F O 1
ATOM 12531 N N . HIS F 1 145 ? 42.107 15.255 126.790 1.00 42.06 142 HIS F N 1
ATOM 12532 C CA . HIS F 1 145 ? 41.061 16.074 127.395 1.00 42.58 142 HIS F CA 1
ATOM 12533 C C . HIS F 1 145 ? 39.829 15.212 127.658 1.00 41.80 142 HIS F C 1
ATOM 12534 O O . HIS F 1 145 ? 39.596 14.238 126.943 1.00 41.29 142 HIS F O 1
ATOM 12541 N N . ASN F 1 146 ? 39.065 15.559 128.696 1.00 42.25 143 ASN F N 1
ATOM 12542 C CA . ASN F 1 146 ? 37.870 14.792 129.060 1.00 42.71 143 ASN F CA 1
ATOM 12543 C C . ASN F 1 146 ? 36.515 15.519 129.005 1.00 42.96 143 ASN F C 1
ATOM 12544 O O . ASN F 1 146 ? 35.544 15.061 129.611 1.00 43.25 143 ASN F O 1
ATOM 12549 N N . LYS F 1 147 ? 36.457 16.647 128.303 1.00 42.98 144 LYS F N 1
ATOM 12550 C CA . LYS F 1 147 ? 35.212 17.417 128.157 1.00 43.25 144 LYS F CA 1
ATOM 12551 C C . LYS F 1 147 ? 35.160 17.883 126.710 1.00 42.63 144 LYS F C 1
ATOM 12552 O O . LYS F 1 147 ? 35.542 19.006 126.395 1.00 43.13 144 LYS F O 1
ATOM 12558 N N . TYR F 1 148 ? 34.675 17.007 125.834 1.00 41.74 145 TYR F N 1
ATOM 12559 C CA . TYR F 1 148 ? 34.590 17.304 124.408 1.00 40.68 145 TYR F CA 1
ATOM 12560 C C . TYR F 1 148 ? 33.381 16.735 123.682 1.00 39.90 145 TYR F C 1
ATOM 12561 O O . TYR F 1 148 ? 32.659 15.877 124.190 1.00 40.24 145 TYR F O 1
ATOM 12570 N N . PHE F 1 149 ? 33.207 17.225 122.461 1.00 39.15 146 PHE F N 1
ATOM 12571 C CA . PHE F 1 149 ? 32.140 16.816 121.576 1.00 38.63 146 PHE F CA 1
ATOM 12572 C C . PHE F 1 149 ? 32.746 16.633 120.197 1.00 38.05 146 PHE F C 1
ATOM 12573 O O . PHE F 1 149 ? 32.977 17.613 119.490 1.00 39.16 146 PHE F O 1
ATOM 12581 N N . ILE F 1 150 ? 33.046 15.400 119.817 1.00 37.48 147 ILE F N 1
ATOM 12582 C CA . ILE F 1 150 ? 33.605 15.161 118.497 1.00 37.30 147 ILE F CA 1
ATOM 12583 C C . ILE F 1 150 ? 32.417 15.074 117.544 1.00 36.60 147 ILE F C 1
ATOM 12584 O O . ILE F 1 150 ? 31.641 14.119 117.587 1.00 36.47 147 ILE F O 1
ATOM 12589 N N . VAL F 1 151 ? 32.259 16.108 116.720 1.00 36.37 148 VAL F N 1
ATOM 12590 C CA . VAL F 1 151 ? 31.163 16.175 115.760 1.00 36.56 148 VAL F CA 1
ATOM 12591 C C . VAL F 1 151 ? 31.612 15.986 114.313 1.00 36.55 148 VAL F C 1
ATOM 12592 O O . VAL F 1 151 ? 32.208 16.877 113.707 1.00 37.37 148 VAL F O 1
ATOM 12596 N N . ARG F 1 152 ? 31.319 14.814 113.768 1.00 37.13 149 ARG F N 1
ATOM 12597 C CA . ARG F 1 152 ? 31.674 14.483 112.392 1.00 37.81 149 ARG F CA 1
ATOM 12598 C C . ARG F 1 152 ? 30.558 14.934 111.469 1.00 38.34 149 ARG F C 1
ATOM 12599 O O . ARG F 1 152 ? 29.384 14.630 111.708 1.00 37.38 149 ARG F O 1
ATOM 12607 N N . THR F 1 153 ? 30.922 15.676 110.428 1.00 38.87 150 THR F N 1
ATOM 12608 C CA . THR F 1 153 ? 29.945 16.164 109.474 1.00 40.24 150 THR F CA 1
ATOM 12609 C C . THR F 1 153 ? 30.385 15.723 108.078 1.00 40.73 150 THR F C 1
ATOM 12610 O O . THR F 1 153 ? 31.390 15.013 107.938 1.00 41.18 150 THR F O 1
ATOM 12614 N N . SER F 1 154 ? 29.647 16.133 107.049 1.00 41.56 151 SER F N 1
ATOM 12615 C CA . SER F 1 154 ? 29.989 15.748 105.683 1.00 42.03 151 SER F CA 1
ATOM 12616 C C . SER F 1 154 ? 29.316 16.600 104.615 1.00 42.48 151 SER F C 1
ATOM 12617 O O . SER F 1 154 ? 28.228 17.138 104.848 1.00 43.41 151 SER F O 1
ATOM 12620 N N . TRP F 1 155 ? 29.961 16.740 103.449 1.00 42.45 152 TRP F N 1
ATOM 12621 C CA . TRP F 1 155 ? 29.362 17.520 102.360 1.00 42.05 152 TRP F CA 1
ATOM 12622 C C . TRP F 1 155 ? 28.810 18.807 102.940 1.00 42.04 152 TRP F C 1
ATOM 12623 O O . TRP F 1 155 ? 27.659 19.182 102.709 1.00 42.18 152 TRP F O 1
ATOM 12634 N N . LEU F 1 156 ? 29.674 19.479 103.692 1.00 41.56 153 LEU F N 1
ATOM 12635 C CA . LEU F 1 156 ? 29.348 20.725 104.362 1.00 42.45 153 LEU F CA 1
ATOM 12636 C C . LEU F 1 156 ? 29.393 21.920 103.407 1.00 42.34 153 LEU F C 1
ATOM 12637 O O . LEU F 1 156 ? 30.354 22.084 102.666 1.00 41.64 153 LEU F O 1
ATOM 12642 N N . TYR F 1 157 ? 28.341 22.741 103.427 1.00 42.43 154 TYR F N 1
ATOM 12643 C CA . TYR F 1 157 ? 28.262 23.920 102.570 1.00 42.98 154 TYR F CA 1
ATOM 12644 C C . TYR F 1 157 ? 27.526 25.035 103.318 1.00 45.30 154 TYR F C 1
ATOM 12645 O O . TYR F 1 157 ? 26.574 24.775 104.055 1.00 46.32 154 TYR F O 1
ATOM 12654 N N . GLY F 1 158 ? 27.957 26.276 103.127 1.00 47.27 155 GLY F N 1
ATOM 12655 C CA . GLY F 1 158 ? 27.318 27.405 103.802 1.00 48.91 155 GLY F CA 1
ATOM 12656 C C . GLY F 1 158 ? 27.298 28.676 102.975 1.00 50.56 155 GLY F C 1
ATOM 12657 O O . GLY F 1 158 ? 27.717 28.686 101.824 1.00 50.31 155 GLY F O 1
ATOM 12658 N N . LYS F 1 159 ? 26.805 29.752 103.576 1.00 53.06 156 LYS F N 1
ATOM 12659 C CA . LYS F 1 159 ? 26.725 31.038 102.904 1.00 55.25 156 LYS F CA 1
ATOM 12660 C C . LYS F 1 159 ? 28.082 31.554 102.472 1.00 55.88 156 LYS F C 1
ATOM 12661 O O . LYS F 1 159 ? 28.258 32.004 101.340 1.00 56.30 156 LYS F O 1
ATOM 12667 N N . TYR F 1 160 ? 29.048 31.465 103.377 1.00 56.33 157 TYR F N 1
ATOM 12668 C CA . TYR F 1 160 ? 30.385 31.960 103.102 1.00 57.80 157 TYR F CA 1
ATOM 12669 C C . TYR F 1 160 ? 31.381 30.913 102.609 1.00 57.37 157 TYR F C 1
ATOM 12670 O O . TYR F 1 160 ? 31.096 29.717 102.602 1.00 56.81 157 TYR F O 1
ATOM 12679 N N . GLY F 1 161 ? 32.551 31.397 102.191 1.00 58.78 158 GLY F N 1
ATOM 12680 C CA . GLY F 1 161 ? 33.630 30.549 101.685 1.00 58.45 158 GLY F CA 1
ATOM 12681 C C . GLY F 1 161 ? 33.310 29.933 100.337 1.00 58.31 158 GLY F C 1
ATOM 12682 O O . GLY F 1 161 ? 32.401 30.379 99.642 1.00 58.17 158 GLY F O 1
ATOM 12683 N N . ASN F 1 162 ? 34.083 28.916 99.962 1.00 58.37 159 ASN F N 1
ATOM 12684 C CA . ASN F 1 162 ? 33.891 28.209 98.698 1.00 58.15 159 ASN F CA 1
ATOM 12685 C C . ASN F 1 162 ? 33.333 26.823 98.978 1.00 56.62 159 ASN F C 1
ATOM 12686 O O . ASN F 1 162 ? 33.804 26.131 99.878 1.00 57.02 159 ASN F O 1
ATOM 12691 N N . ASN F 1 163 ? 32.322 26.423 98.215 1.00 55.42 160 ASN F N 1
ATOM 12692 C CA . ASN F 1 163 ? 31.711 25.110 98.392 1.00 53.29 160 ASN F CA 1
ATOM 12693 C C . ASN F 1 163 ? 31.051 24.643 97.101 1.00 51.94 160 ASN F C 1
ATOM 12694 O O . ASN F 1 163 ? 30.824 25.434 96.185 1.00 51.81 160 ASN F O 1
ATOM 12699 N N . PHE F 1 164 ? 30.751 23.356 97.031 1.00 50.21 161 PHE F N 1
ATOM 12700 C CA . PHE F 1 164 ? 30.126 22.784 95.849 1.00 49.58 161 PHE F CA 1
ATOM 12701 C C . PHE F 1 164 ? 28.855 23.525 95.442 1.00 49.69 161 PHE F C 1
ATOM 12702 O O . PHE F 1 164 ? 28.666 23.831 94.269 1.00 49.86 161 PHE F O 1
ATOM 12710 N N . VAL F 1 165 ? 28.004 23.844 96.410 1.00 49.16 162 VAL F N 1
ATOM 12711 C CA . VAL F 1 165 ? 26.760 24.536 96.114 1.00 49.42 162 VAL F CA 1
ATOM 12712 C C . VAL F 1 165 ? 26.943 25.882 95.421 1.00 50.74 162 VAL F C 1
ATOM 12713 O O . VAL F 1 165 ? 26.325 26.124 94.390 1.00 52.04 162 VAL F O 1
ATOM 12717 N N . LYS F 1 166 ? 27.782 26.758 95.961 1.00 51.36 163 LYS F N 1
ATOM 12718 C CA . LYS F 1 166 ? 27.981 28.067 95.324 1.00 53.26 163 LYS F CA 1
ATOM 12719 C C . LYS F 1 166 ? 28.743 27.990 94.009 1.00 53.25 163 LYS F C 1
ATOM 12720 O O . LYS F 1 166 ? 28.578 28.857 93.152 1.00 54.57 163 LYS F O 1
ATOM 12726 N N . THR F 1 167 ? 29.574 26.966 93.846 1.00 52.54 164 THR F N 1
ATOM 12727 C CA . THR F 1 167 ? 30.332 26.806 92.612 1.00 52.39 164 THR F CA 1
ATOM 12728 C C . THR F 1 167 ? 29.369 26.414 91.502 1.00 52.21 164 THR F C 1
ATOM 12729 O O . THR F 1 167 ? 29.442 26.945 90.398 1.00 53.76 164 THR F O 1
ATOM 12733 N N . MET F 1 168 ? 28.461 25.489 91.799 1.00 51.13 165 MET F N 1
ATOM 12734 C CA . MET F 1 168 ? 27.481 25.052 90.812 1.00 52.12 165 MET F CA 1
ATOM 12735 C C . MET F 1 168 ? 26.625 26.228 90.357 1.00 53.76 165 MET F C 1
ATOM 12736 O O . MET F 1 168 ? 26.325 26.360 89.175 1.00 54.43 165 MET F O 1
ATOM 12741 N N . ILE F 1 169 ? 26.233 27.082 91.296 1.00 55.00 166 ILE F N 1
ATOM 12742 C CA . ILE F 1 169 ? 25.423 28.248 90.961 1.00 57.04 166 ILE F CA 1
ATOM 12743 C C . ILE F 1 169 ? 26.264 29.225 90.142 1.00 58.47 166 ILE F C 1
ATOM 12744 O O . ILE F 1 169 ? 25.843 29.681 89.079 1.00 59.38 166 ILE F O 1
ATOM 12749 N N . ARG F 1 170 ? 27.463 29.522 90.640 1.00 59.10 167 ARG F N 1
ATOM 12750 C CA . ARG F 1 170 ? 28.385 30.444 89.974 1.00 60.49 167 ARG F CA 1
ATOM 12751 C C . ARG F 1 170 ? 28.729 30.013 88.553 1.00 60.81 167 ARG F C 1
ATOM 12752 O O . ARG F 1 170 ? 28.791 30.850 87.659 1.00 62.39 167 ARG F O 1
ATOM 12760 N N . LEU F 1 171 ? 28.953 28.719 88.342 1.00 60.08 168 LEU F N 1
ATOM 12761 C CA . LEU F 1 171 ? 29.276 28.217 87.005 1.00 60.90 168 LEU F CA 1
ATOM 12762 C C . LEU F 1 171 ? 28.005 28.053 86.175 1.00 61.83 168 LEU F C 1
ATOM 12763 O O . LEU F 1 171 ? 28.062 27.950 84.953 1.00 61.93 168 LEU F O 1
ATOM 12768 N N . GLY F 1 172 ? 26.861 28.039 86.849 1.00 62.79 169 GLY F N 1
ATOM 12769 C CA . GLY F 1 172 ? 25.573 27.884 86.194 1.00 63.70 169 GLY F CA 1
ATOM 12770 C C . GLY F 1 172 ? 25.219 28.960 85.187 1.00 65.81 169 GLY F C 1
ATOM 12771 O O . GLY F 1 172 ? 24.741 28.648 84.100 1.00 66.62 169 GLY F O 1
ATOM 12772 N N . LYS F 1 173 ? 25.432 30.227 85.540 1.00 67.52 170 LYS F N 1
ATOM 12773 C CA . LYS F 1 173 ? 25.114 31.322 84.618 1.00 69.88 170 LYS F CA 1
ATOM 12774 C C . LYS F 1 173 ? 26.006 31.210 83.392 1.00 70.32 170 LYS F C 1
ATOM 12775 O O . LYS F 1 173 ? 25.546 31.227 82.253 1.00 71.14 170 LYS F O 1
ATOM 12781 N N . GLU F 1 174 ? 27.298 31.088 83.672 1.00 70.31 171 GLU F N 1
ATOM 12782 C CA . GLU F 1 174 ? 28.359 30.986 82.674 1.00 71.01 171 GLU F CA 1
ATOM 12783 C C . GLU F 1 174 ? 28.232 29.909 81.586 1.00 70.14 171 GLU F C 1
ATOM 12784 O O . GLU F 1 174 ? 28.648 30.141 80.451 1.00 71.64 171 GLU F O 1
ATOM 12790 N N . ARG F 1 175 ? 27.667 28.748 81.906 1.00 68.26 172 ARG F N 1
ATOM 12791 C CA . ARG F 1 175 ? 27.560 27.688 80.899 1.00 67.62 172 ARG F CA 1
ATOM 12792 C C . ARG F 1 175 ? 26.327 26.794 80.896 1.00 66.21 172 ARG F C 1
ATOM 12793 O O . ARG F 1 175 ? 25.580 26.735 81.865 1.00 66.08 172 ARG F O 1
ATOM 12801 N N . GLU F 1 176 ? 26.135 26.095 79.778 1.00 65.68 173 GLU F N 1
ATOM 12802 C CA . GLU F 1 176 ? 24.984 25.204 79.598 1.00 65.16 173 GLU F CA 1
ATOM 12803 C C . GLU F 1 176 ? 25.199 23.744 80.023 1.00 63.21 173 GLU F C 1
ATOM 12804 O O . GLU F 1 176 ? 24.231 22.990 80.140 1.00 62.82 173 GLU F O 1
ATOM 12810 N N . GLU F 1 177 ? 26.448 23.339 80.231 1.00 61.36 174 GLU F N 1
ATOM 12811 C CA . GLU F 1 177 ? 26.732 21.969 80.658 1.00 59.99 174 GLU F CA 1
ATOM 12812 C C . GLU F 1 177 ? 27.866 21.902 81.664 1.00 58.60 174 GLU F C 1
ATOM 12813 O O . GLU F 1 177 ? 28.875 22.602 81.536 1.00 59.04 174 GLU F O 1
ATOM 12819 N N . ILE F 1 178 ? 27.681 21.043 82.664 1.00 56.93 175 ILE F N 1
ATOM 12820 C CA . ILE F 1 178 ? 28.659 20.834 83.720 1.00 55.37 175 ILE F CA 1
ATOM 12821 C C . ILE F 1 178 ? 28.759 19.329 83.976 1.00 53.78 175 ILE F C 1
ATOM 12822 O O . ILE F 1 178 ? 27.747 18.623 83.958 1.00 52.88 175 ILE F O 1
ATOM 12827 N N . SER F 1 179 ? 29.979 18.842 84.199 1.00 52.56 176 SER F N 1
ATOM 12828 C CA . SER F 1 179 ? 30.202 17.421 84.466 1.00 51.65 176 SER F CA 1
ATOM 12829 C C . SER F 1 179 ? 30.436 17.217 85.959 1.00 49.92 176 SER F C 1
ATOM 12830 O O . SER F 1 179 ? 31.324 17.842 86.548 1.00 49.60 176 SER F O 1
ATOM 12833 N N . VAL F 1 180 ? 29.627 16.343 86.559 1.00 48.59 177 VAL F N 1
ATOM 12834 C CA . VAL F 1 180 ? 29.704 16.035 87.990 1.00 47.06 177 VAL F CA 1
ATOM 12835 C C . VAL F 1 180 ? 29.782 14.521 88.243 1.00 46.64 177 VAL F C 1
ATOM 12836 O O . VAL F 1 180 ? 29.253 13.726 87.464 1.00 46.60 177 VAL F O 1
ATOM 12840 N N . VAL F 1 181 ? 30.444 14.132 89.333 1.00 46.05 178 VAL F N 1
ATOM 12841 C CA . VAL F 1 181 ? 30.584 12.717 89.689 1.00 46.26 178 VAL F CA 1
ATOM 12842 C C . VAL F 1 181 ? 29.239 12.173 90.174 1.00 46.24 178 VAL F C 1
ATOM 12843 O O . VAL F 1 181 ? 28.576 12.799 91.005 1.00 44.93 178 VAL F O 1
ATOM 12847 N N . ALA F 1 182 ? 28.850 11.003 89.661 1.00 47.12 179 ALA F N 1
ATOM 12848 C CA . ALA F 1 182 ? 27.573 10.378 90.029 1.00 47.91 179 ALA F CA 1
ATOM 12849 C C . ALA F 1 182 ? 27.662 9.009 90.719 1.00 48.46 179 ALA F C 1
ATOM 12850 O O . ALA F 1 182 ? 26.665 8.537 91.264 1.00 48.02 179 ALA F O 1
ATOM 12852 N N . ASP F 1 183 ? 28.832 8.370 90.694 1.00 49.66 180 ASP F N 1
ATOM 12853 C CA . ASP F 1 183 ? 29.004 7.052 91.335 1.00 50.74 180 ASP F CA 1
ATOM 12854 C C . ASP F 1 183 ? 29.587 7.219 92.735 1.00 50.20 180 ASP F C 1
ATOM 12855 O O . ASP F 1 183 ? 30.246 6.323 93.257 1.00 50.16 180 ASP F O 1
ATOM 12860 N N . GLN F 1 184 ? 29.331 8.371 93.337 1.00 50.24 181 GLN F N 1
ATOM 12861 C CA . GLN F 1 184 ? 29.829 8.685 94.663 1.00 50.01 181 GLN F CA 1
ATOM 12862 C C . GLN F 1 184 ? 28.695 9.370 95.429 1.00 49.06 181 GLN F C 1
ATOM 12863 O O . GLN F 1 184 ? 28.370 10.529 95.182 1.00 48.42 181 GLN F O 1
ATOM 12869 N N . ILE F 1 185 ? 28.082 8.613 96.336 1.00 48.56 182 ILE F N 1
ATOM 12870 C CA . ILE F 1 185 ? 26.966 9.091 97.142 1.00 48.36 182 ILE F CA 1
ATOM 12871 C C . ILE F 1 185 ? 27.355 9.537 98.546 1.00 48.03 182 ILE F C 1
ATOM 12872 O O . ILE F 1 185 ? 28.310 9.034 99.138 1.00 48.41 182 ILE F O 1
ATOM 12877 N N . GLY F 1 186 ? 26.590 10.487 99.071 1.00 48.16 183 GLY F N 1
ATOM 12878 C CA . GLY F 1 186 ? 26.811 11.027 100.404 1.00 47.78 183 GLY F CA 1
ATOM 12879 C C . GLY F 1 186 ? 25.600 11.836 100.817 1.00 48.21 183 GLY F C 1
ATOM 12880 O O . GLY F 1 186 ? 24.579 11.828 100.131 1.00 48.19 183 GLY F O 1
ATOM 12881 N N . SER F 1 187 ? 25.703 12.532 101.942 1.00 48.38 184 SER F N 1
ATOM 12882 C CA . SER F 1 187 ? 24.594 13.343 102.425 1.00 49.09 184 SER F CA 1
ATOM 12883 C C . SER F 1 187 ? 25.054 14.777 102.689 1.00 48.42 184 SER F C 1
ATOM 12884 O O . SER F 1 187 ? 25.879 15.014 103.571 1.00 48.31 184 SER F O 1
ATOM 12887 N N . PRO F 1 188 ? 24.539 15.734 101.898 1.00 48.78 185 PRO F N 1
ATOM 12888 C CA . PRO F 1 188 ? 24.892 17.144 102.044 1.00 49.06 185 PRO F CA 1
ATOM 12889 C C . PRO F 1 188 ? 24.516 17.698 103.407 1.00 48.65 185 PRO F C 1
ATOM 12890 O O . PRO F 1 188 ? 23.583 17.206 104.036 1.00 49.60 185 PRO F O 1
ATOM 12894 N N . THR F 1 189 ? 25.237 18.714 103.861 1.00 47.79 186 THR F N 1
ATOM 12895 C CA . THR F 1 189 ? 24.952 19.309 105.151 1.00 47.51 186 THR F CA 1
ATOM 12896 C C . THR F 1 189 ? 25.106 20.818 105.112 1.00 47.44 186 THR F C 1
ATOM 12897 O O . THR F 1 189 ? 26.188 21.336 104.815 1.00 46.77 186 THR F O 1
ATOM 12901 N N . TYR F 1 190 ? 24.011 21.516 105.396 1.00 47.27 187 TYR F N 1
ATOM 12902 C CA . TYR F 1 190 ? 24.009 22.973 105.419 1.00 47.62 187 TYR F CA 1
ATOM 12903 C C . TYR F 1 190 ? 24.424 23.457 106.796 1.00 46.65 187 TYR F C 1
ATOM 12904 O O . TYR F 1 190 ? 23.814 23.098 107.799 1.00 47.27 187 TYR F O 1
ATOM 12913 N N . VAL F 1 191 ? 25.484 24.261 106.824 1.00 45.44 188 VAL F N 1
ATOM 12914 C CA . VAL F 1 191 ? 26.034 24.816 108.058 1.00 45.04 188 VAL F CA 1
ATOM 12915 C C . VAL F 1 191 ? 25.012 25.305 109.090 1.00 45.66 188 VAL F C 1
ATOM 12916 O O . VAL F 1 191 ? 25.201 25.084 110.280 1.00 45.40 188 VAL F O 1
ATOM 12920 N N . ALA F 1 192 ? 23.940 25.961 108.653 1.00 46.12 189 ALA F N 1
ATOM 12921 C CA . ALA F 1 192 ? 22.935 26.455 109.604 1.00 47.41 189 ALA F CA 1
ATOM 12922 C C . ALA F 1 192 ? 22.340 25.323 110.435 1.00 47.19 189 ALA F C 1
ATOM 12923 O O . ALA F 1 192 ? 22.118 25.491 111.635 1.00 48.05 189 ALA F O 1
ATOM 12925 N N . ASP F 1 193 ? 22.072 24.181 109.801 1.00 46.11 190 ASP F N 1
ATOM 12926 C CA . ASP F 1 193 ? 21.515 23.033 110.514 1.00 45.58 190 ASP F CA 1
ATOM 12927 C C . ASP F 1 193 ? 22.565 22.464 111.458 1.00 44.46 190 ASP F C 1
ATOM 12928 O O . ASP F 1 193 ? 22.241 22.033 112.565 1.00 45.20 190 ASP F O 1
ATOM 12933 N N . LEU F 1 194 ? 23.822 22.470 111.024 1.00 42.92 191 LEU F N 1
ATOM 12934 C CA . LEU F 1 194 ? 24.910 21.961 111.851 1.00 41.75 191 LEU F CA 1
ATOM 12935 C C . LEU F 1 194 ? 25.063 22.840 113.086 1.00 42.30 191 LEU F C 1
ATOM 12936 O O . LEU F 1 194 ? 25.080 22.344 114.214 1.00 41.94 191 LEU F O 1
ATOM 12941 N N . ASN F 1 195 ? 25.178 24.146 112.868 1.00 43.21 192 ASN F N 1
ATOM 12942 C CA . ASN F 1 195 ? 25.318 25.092 113.970 1.00 44.41 192 ASN F CA 1
ATOM 12943 C C . ASN F 1 195 ? 24.190 24.893 114.977 1.00 44.73 192 ASN F C 1
ATOM 12944 O O . ASN F 1 195 ? 24.431 24.851 116.183 1.00 44.33 192 ASN F O 1
ATOM 12949 N N . VAL F 1 196 ? 22.962 24.763 114.480 1.00 44.40 193 VAL F N 1
ATOM 12950 C CA . VAL F 1 196 ? 21.825 24.556 115.361 1.00 44.95 193 VAL F CA 1
ATOM 12951 C C . VAL F 1 196 ? 22.120 23.392 116.282 1.00 45.03 193 VAL F C 1
ATOM 12952 O O . VAL F 1 196 ? 21.924 23.483 117.486 1.00 45.73 193 VAL F O 1
ATOM 12956 N N . MET F 1 197 ? 22.627 22.304 115.717 1.00 45.03 194 MET F N 1
ATOM 12957 C CA . MET F 1 197 ? 22.933 21.126 116.516 1.00 45.51 194 MET F CA 1
ATOM 12958 C C . MET F 1 197 ? 24.129 21.365 117.437 1.00 44.62 194 MET F C 1
ATOM 12959 O O . MET F 1 197 ? 24.141 20.878 118.566 1.00 44.88 194 MET F O 1
ATOM 12964 N N . ILE F 1 198 ? 25.137 22.091 116.953 1.00 43.64 195 ILE F N 1
ATOM 12965 C CA . ILE F 1 198 ? 26.318 22.387 117.766 1.00 42.78 195 ILE F CA 1
ATOM 12966 C C . ILE F 1 198 ? 25.887 23.216 118.968 1.00 43.99 195 ILE F C 1
ATOM 12967 O O . ILE F 1 198 ? 26.384 23.037 120.087 1.00 42.76 195 ILE F O 1
ATOM 12972 N N . ASN F 1 199 ? 24.936 24.115 118.722 1.00 45.55 196 ASN F N 1
ATOM 12973 C CA . ASN F 1 199 ? 24.412 24.990 119.749 1.00 46.39 196 ASN F CA 1
ATOM 12974 C C . ASN F 1 199 ? 23.800 24.182 120.898 1.00 46.96 196 ASN F C 1
ATOM 12975 O O . ASN F 1 199 ? 24.039 24.506 122.056 1.00 47.84 196 ASN F O 1
ATOM 12980 N N . LYS F 1 200 ? 23.003 23.150 120.607 1.00 47.37 197 LYS F N 1
ATOM 12981 C CA . LYS F 1 200 ? 22.427 22.369 121.714 1.00 49.14 197 LYS F CA 1
ATOM 12982 C C . LYS F 1 200 ? 23.463 21.577 122.488 1.00 47.97 197 LYS F C 1
ATOM 12983 O O . LYS F 1 200 ? 23.339 21.430 123.695 1.00 49.37 197 LYS F O 1
ATOM 12989 N N . LEU F 1 201 ? 24.482 21.069 121.812 1.00 47.33 198 LEU F N 1
ATOM 12990 C CA . LEU F 1 201 ? 25.505 20.295 122.501 1.00 47.18 198 LEU F CA 1
ATOM 12991 C C . LEU F 1 201 ? 26.280 21.096 123.530 1.00 48.17 198 LEU F C 1
ATOM 12992 O O . LEU F 1 201 ? 26.430 20.658 124.669 1.00 48.68 198 LEU F O 1
ATOM 12997 N N . ILE F 1 202 ? 26.748 22.278 123.148 1.00 49.29 199 ILE F N 1
ATOM 12998 C CA . ILE F 1 202 ? 27.520 23.113 124.076 1.00 50.66 199 ILE F CA 1
ATOM 12999 C C . ILE F 1 202 ? 26.815 23.454 125.418 1.00 52.78 199 ILE F C 1
ATOM 13000 O O . ILE F 1 202 ? 27.473 23.909 126.357 1.00 53.76 199 ILE F O 1
ATOM 13005 N N . HIS F 1 203 ? 25.501 23.220 125.509 1.00 53.89 200 HIS F N 1
ATOM 13006 C CA . HIS F 1 203 ? 24.741 23.479 126.748 1.00 55.30 200 HIS F CA 1
ATOM 13007 C C . HIS F 1 203 ? 24.439 22.174 127.488 1.00 54.71 200 HIS F C 1
ATOM 13008 O O . HIS F 1 203 ? 23.621 22.191 128.402 1.00 56.74 200 HIS F O 1
ATOM 13015 N N . THR F 1 204 ? 25.087 21.058 127.169 1.00 53.06 201 THR F N 1
ATOM 13016 C CA . THR F 1 204 ? 24.708 19.828 127.871 1.00 52.56 201 THR F CA 1
ATOM 13017 C C . THR F 1 204 ? 25.707 18.926 128.588 1.00 51.87 201 THR F C 1
ATOM 13018 O O . THR F 1 204 ? 25.320 18.223 129.524 1.00 53.70 201 THR F O 1
ATOM 13022 N N . SER F 1 205 ? 26.958 18.910 128.160 1.00 50.13 202 SER F N 1
ATOM 13023 C CA . SER F 1 205 ? 27.980 18.040 128.783 1.00 49.19 202 SER F CA 1
ATOM 13024 C C . SER F 1 205 ? 27.710 16.544 128.475 1.00 47.22 202 SER F C 1
ATOM 13025 O O . SER F 1 205 ? 28.141 15.659 129.216 1.00 45.46 202 SER F O 1
ATOM 13028 N N . LEU F 1 206 ? 26.976 16.287 127.387 1.00 45.91 203 LEU F N 1
ATOM 13029 C CA . LEU F 1 206 ? 26.662 14.931 126.944 1.00 44.52 203 LEU F CA 1
ATOM 13030 C C . LEU F 1 206 ? 27.831 14.634 126.028 1.00 43.42 203 LEU F C 1
ATOM 13031 O O . LEU F 1 206 ? 27.663 14.458 124.825 1.00 42.73 203 LEU F O 1
ATOM 13036 N N . TYR F 1 207 ? 29.020 14.560 126.618 1.00 43.29 204 TYR F N 1
ATOM 13037 C CA . TYR F 1 207 ? 30.250 14.323 125.868 1.00 42.72 204 TYR F CA 1
ATOM 13038 C C . TYR F 1 207 ? 30.259 13.014 125.088 1.00 41.70 204 TYR F C 1
ATOM 13039 O O . TYR F 1 207 ? 29.587 12.055 125.451 1.00 42.64 204 TYR F O 1
ATOM 13048 N N . GLY F 1 208 ? 31.037 12.993 124.012 1.00 41.09 205 GLY F N 1
ATOM 13049 C CA . GLY F 1 208 ? 31.164 11.819 123.159 1.00 40.09 205 GLY F CA 1
ATOM 13050 C C . GLY F 1 208 ? 31.394 12.203 121.711 1.00 39.27 205 GLY F C 1
ATOM 13051 O O . GLY F 1 208 ? 31.761 13.337 121.417 1.00 39.07 205 GLY F O 1
ATOM 13052 N N . THR F 1 209 ? 31.184 11.240 120.814 1.00 38.96 206 THR F N 1
ATOM 13053 C CA . THR F 1 209 ? 31.346 11.434 119.375 1.00 37.88 206 THR F CA 1
ATOM 13054 C C . THR F 1 209 ? 29.954 11.417 118.753 1.00 37.84 206 THR F C 1
ATOM 13055 O O . THR F 1 209 ? 29.121 10.601 119.131 1.00 37.94 206 THR F O 1
ATOM 13059 N N . TYR F 1 210 ? 29.706 12.324 117.810 1.00 37.31 207 TYR F N 1
ATOM 13060 C CA . TYR F 1 210 ? 28.405 12.431 117.133 1.00 37.31 207 TYR F CA 1
ATOM 13061 C C . TYR F 1 210 ? 28.469 12.662 115.635 1.00 37.40 207 TYR F C 1
ATOM 13062 O O . TYR F 1 210 ? 29.320 13.410 115.152 1.00 37.02 207 TYR F O 1
ATOM 13071 N N . HIS F 1 211 ? 27.551 12.046 114.897 1.00 37.88 208 HIS F N 1
ATOM 13072 C CA . HIS F 1 211 ? 27.523 12.247 113.463 1.00 38.52 208 HIS F CA 1
ATOM 13073 C C . HIS F 1 211 ? 26.390 13.218 113.206 1.00 39.41 208 HIS F C 1
ATOM 13074 O O . HIS F 1 211 ? 25.252 12.965 113.603 1.00 39.21 208 HIS F O 1
ATOM 13081 N N . VAL F 1 212 ? 26.705 14.337 112.557 1.00 40.07 209 VAL F N 1
ATOM 13082 C CA . VAL F 1 212 ? 25.704 15.343 112.263 1.00 40.75 209 VAL F CA 1
ATOM 13083 C C . VAL F 1 212 ? 25.740 15.741 110.792 1.00 41.12 209 VAL F C 1
ATOM 13084 O O . VAL F 1 212 ? 26.774 16.180 110.272 1.00 40.43 209 VAL F O 1
ATOM 13088 N N . SER F 1 213 ? 24.593 15.591 110.137 1.00 41.84 210 SER F N 1
ATOM 13089 C CA . SER F 1 213 ? 24.434 15.923 108.731 1.00 42.23 210 SER F CA 1
ATOM 13090 C C . SER F 1 213 ? 22.955 15.825 108.429 1.00 43.12 210 SER F C 1
ATOM 13091 O O . SER F 1 213 ? 22.213 15.211 109.187 1.00 43.35 210 SER F O 1
ATOM 13094 N N . ASN F 1 214 ? 22.513 16.436 107.337 1.00 43.58 211 ASN F N 1
ATOM 13095 C CA . ASN F 1 214 ? 21.107 16.365 106.980 1.00 44.95 211 ASN F CA 1
ATOM 13096 C C . ASN F 1 214 ? 20.798 14.913 106.655 1.00 44.79 211 ASN F C 1
ATOM 13097 O O . ASN F 1 214 ? 21.686 14.172 106.229 1.00 43.91 211 ASN F O 1
ATOM 13102 N N . THR F 1 215 ? 19.557 14.493 106.877 1.00 45.74 212 THR F N 1
ATOM 13103 C CA . THR F 1 215 ? 19.174 13.113 106.600 1.00 46.40 212 THR F CA 1
ATOM 13104 C C . THR F 1 215 ? 19.030 12.874 105.112 1.00 47.12 212 THR F C 1
ATOM 13105 O O . THR F 1 215 ? 18.935 13.815 104.326 1.00 46.78 212 THR F O 1
ATOM 13109 N N . GLY F 1 216 ? 19.020 11.599 104.734 1.00 48.40 213 GLY F N 1
ATOM 13110 C CA . GLY F 1 216 ? 18.894 11.206 103.335 1.00 48.78 213 GLY F CA 1
ATOM 13111 C C . GLY F 1 216 ? 20.257 11.164 102.675 1.00 47.95 213 GLY F C 1
ATOM 13112 O O . GLY F 1 216 ? 21.271 11.429 103.321 1.00 46.74 213 GLY F O 1
ATOM 13113 N N . SER F 1 217 ? 20.280 10.839 101.386 1.00 48.37 214 SER F N 1
ATOM 13114 C CA . SER F 1 217 ? 21.530 10.766 100.647 1.00 48.05 214 SER F CA 1
ATOM 13115 C C . SER F 1 217 ? 21.332 10.996 99.149 1.00 48.18 214 SER F C 1
ATOM 13116 O O . SER F 1 217 ? 20.220 10.875 98.624 1.00 49.27 214 SER F O 1
ATOM 13119 N N . CYS F 1 218 ? 22.429 11.329 98.474 1.00 46.94 215 CYS F N 1
ATOM 13120 C CA . CYS F 1 218 ? 22.421 11.583 97.042 1.00 46.61 215 CYS F CA 1
ATOM 13121 C C . CYS F 1 218 ? 23.837 11.705 96.491 1.00 45.95 215 CYS F C 1
ATOM 13122 O O . CYS F 1 218 ? 24.798 11.940 97.231 1.00 45.07 215 CYS F O 1
ATOM 13125 N N . SER F 1 219 ? 23.952 11.545 95.181 1.00 45.72 216 SER F N 1
ATOM 13126 C CA . SER F 1 219 ? 25.228 11.641 94.506 1.00 45.16 216 SER F CA 1
ATOM 13127 C C . SER F 1 219 ? 25.463 13.107 94.180 1.00 44.27 216 SER F C 1
ATOM 13128 O O . SER F 1 219 ? 24.517 13.893 94.168 1.00 44.60 216 SER F O 1
ATOM 13131 N N . TRP F 1 220 ? 26.708 13.491 93.922 1.00 43.22 217 TRP F N 1
ATOM 13132 C CA . TRP F 1 220 ? 26.965 14.882 93.594 1.00 43.45 217 TRP F CA 1
ATOM 13133 C C . TRP F 1 220 ? 26.143 15.251 92.360 1.00 44.38 217 TRP F C 1
ATOM 13134 O O . TRP F 1 220 ? 25.741 16.402 92.188 1.00 44.71 217 TRP F O 1
ATOM 13145 N N . PHE F 1 221 ? 25.912 14.259 91.507 1.00 44.94 218 PHE F N 1
ATOM 13146 C CA . PHE F 1 221 ? 25.141 14.429 90.290 1.00 46.37 218 PHE F CA 1
ATOM 13147 C C . PHE F 1 221 ? 23.688 14.784 90.610 1.00 47.71 218 PHE F C 1
ATOM 13148 O O . PHE F 1 221 ? 23.187 15.809 90.150 1.00 47.74 218 PHE F O 1
ATOM 13156 N N . GLU F 1 222 ? 23.017 13.953 91.405 1.00 49.18 219 GLU F N 1
ATOM 13157 C CA . GLU F 1 222 ? 21.619 14.218 91.774 1.00 51.19 219 GLU F CA 1
ATOM 13158 C C . GLU F 1 222 ? 21.498 15.509 92.571 1.00 50.91 219 GLU F C 1
ATOM 13159 O O . GLU F 1 222 ? 20.473 16.192 92.525 1.00 51.82 219 GLU F O 1
ATOM 13165 N N . PHE F 1 223 ? 22.552 15.828 93.307 1.00 50.05 220 PHE F N 1
ATOM 13166 C CA . PHE F 1 223 ? 22.593 17.028 94.122 1.00 50.13 220 PHE F CA 1
ATOM 13167 C C . PHE F 1 223 ? 22.726 18.252 93.213 1.00 49.71 220 PHE F C 1
ATOM 13168 O O . PHE F 1 223 ? 22.043 19.252 93.412 1.00 49.83 220 PHE F O 1
ATOM 13176 N N . ALA F 1 224 ? 23.567 18.151 92.190 1.00 48.93 221 ALA F N 1
ATOM 13177 C CA . ALA F 1 224 ? 23.757 19.251 91.255 1.00 49.14 221 ALA F CA 1
ATOM 13178 C C . ALA F 1 224 ? 22.406 19.609 90.618 1.00 49.84 221 ALA F C 1
ATOM 13179 O O . ALA F 1 224 ? 22.058 20.782 90.522 1.00 49.67 221 ALA F O 1
ATOM 13181 N N . LYS F 1 225 ? 21.648 18.599 90.191 1.00 49.96 222 LYS F N 1
ATOM 13182 C CA . LYS F 1 225 ? 20.341 18.839 89.577 1.00 51.18 222 LYS F CA 1
ATOM 13183 C C . LYS F 1 225 ? 19.376 19.496 90.545 1.00 50.98 222 LYS F C 1
ATOM 13184 O O . LYS F 1 225 ? 18.641 20.407 90.178 1.00 51.43 222 LYS F O 1
ATOM 13190 N N . LYS F 1 226 ? 19.373 19.013 91.780 1.00 50.49 223 LYS F N 1
ATOM 13191 C CA . LYS F 1 226 ? 18.500 19.551 92.803 1.00 50.57 223 LYS F CA 1
ATOM 13192 C C . LYS F 1 226 ? 18.827 21.032 93.012 1.00 50.50 223 LYS F C 1
ATOM 13193 O O . LYS F 1 226 ? 17.929 21.850 93.216 1.00 51.61 223 LYS F O 1
ATOM 13199 N N . ILE F 1 227 ? 20.114 21.373 92.955 1.00 49.61 224 ILE F N 1
ATOM 13200 C CA . ILE F 1 227 ? 20.548 22.761 93.133 1.00 49.12 224 ILE F CA 1
ATOM 13201 C C . ILE F 1 227 ? 19.971 23.640 92.042 1.00 50.20 224 ILE F C 1
ATOM 13202 O O . ILE F 1 227 ? 19.355 24.668 92.322 1.00 51.08 224 ILE F O 1
ATOM 13207 N N . PHE F 1 228 ? 20.146 23.229 90.793 1.00 50.65 225 PHE F N 1
ATOM 13208 C CA . PHE F 1 228 ? 19.626 24.019 89.689 1.00 51.76 225 PHE F CA 1
ATOM 13209 C C . PHE F 1 228 ? 18.107 23.975 89.622 1.00 53.25 225 PHE F C 1
ATOM 13210 O O . PHE F 1 228 ? 17.492 24.790 88.940 1.00 54.65 225 PHE F O 1
ATOM 13218 N N . SER F 1 229 ? 17.503 23.016 90.310 1.00 53.65 226 SER F N 1
ATOM 13219 C CA . SER F 1 229 ? 16.064 22.908 90.318 1.00 55.43 226 SER F CA 1
ATOM 13220 C C . SER F 1 229 ? 15.538 24.075 91.158 1.00 57.12 226 SER F C 1
ATOM 13221 O O . SER F 1 229 ? 14.668 24.816 90.703 1.00 57.61 226 SER F O 1
ATOM 13224 N N . TYR F 1 230 ? 16.074 24.245 92.374 1.00 58.00 227 TYR F N 1
ATOM 13225 C CA . TYR F 1 230 ? 15.640 25.347 93.253 1.00 60.06 227 TYR F CA 1
ATOM 13226 C C . TYR F 1 230 ? 16.172 26.692 92.772 1.00 60.55 227 TYR F C 1
ATOM 13227 O O . TYR F 1 230 ? 15.518 27.718 92.947 1.00 61.58 227 TYR F O 1
ATOM 13236 N N . ALA F 1 231 ? 17.368 26.689 92.190 1.00 60.17 228 ALA F N 1
ATOM 13237 C CA . ALA F 1 231 ? 17.970 27.919 91.684 1.00 60.61 228 ALA F CA 1
ATOM 13238 C C . ALA F 1 231 ? 17.208 28.367 90.440 1.00 61.76 228 ALA F C 1
ATOM 13239 O O . ALA F 1 231 ? 17.459 29.443 89.896 1.00 62.52 228 ALA F O 1
ATOM 13241 N N . ASN F 1 232 ? 16.286 27.516 89.993 1.00 62.31 229 ASN F N 1
ATOM 13242 C CA . ASN F 1 232 ? 15.456 27.768 88.823 1.00 63.94 229 ASN F CA 1
ATOM 13243 C C . ASN F 1 232 ? 16.330 28.013 87.590 1.00 63.62 229 ASN F C 1
ATOM 13244 O O . ASN F 1 232 ? 15.910 28.650 86.633 1.00 64.76 229 ASN F O 1
ATOM 13249 N N . MET F 1 233 ? 17.557 27.503 87.628 1.00 62.80 230 MET F N 1
ATOM 13250 C CA . MET F 1 233 ? 18.484 27.656 86.517 1.00 62.58 230 MET F CA 1
ATOM 13251 C C . MET F 1 233 ? 18.223 26.505 85.557 1.00 62.78 230 MET F C 1
ATOM 13252 O O . MET F 1 233 ? 17.623 25.499 85.940 1.00 62.93 230 MET F O 1
ATOM 13257 N N . LYS F 1 234 ? 18.692 26.635 84.323 1.00 63.03 231 LYS F N 1
ATOM 13258 C CA . LYS F 1 234 ? 18.458 25.606 83.328 1.00 63.09 231 LYS F CA 1
ATOM 13259 C C . LYS F 1 234 ? 19.807 25.145 82.777 1.00 60.95 231 LYS F C 1
ATOM 13260 O O . LYS F 1 234 ? 20.305 25.691 81.800 1.00 61.65 231 LYS F O 1
ATOM 13266 N N . VAL F 1 235 ? 20.392 24.135 83.416 1.00 58.99 232 VAL F N 1
ATOM 13267 C CA . VAL F 1 235 ? 21.692 23.601 83.010 1.00 57.37 232 VAL F CA 1
ATOM 13268 C C . VAL F 1 235 ? 21.706 22.084 82.882 1.00 56.60 232 VAL F C 1
ATOM 13269 O O . VAL F 1 235 ? 21.198 21.375 83.742 1.00 56.10 232 VAL F O 1
ATOM 13273 N N . ASN F 1 236 ? 22.311 21.591 81.807 1.00 56.75 233 ASN F N 1
ATOM 13274 C CA . ASN F 1 236 ? 22.402 20.160 81.571 1.00 56.38 233 ASN F CA 1
ATOM 13275 C C . ASN F 1 236 ? 23.624 19.585 82.291 1.00 55.07 233 ASN F C 1
ATOM 13276 O O . ASN F 1 236 ? 24.765 19.817 81.889 1.00 53.89 233 ASN F O 1
ATOM 13281 N N . VAL F 1 237 ? 23.374 18.826 83.351 1.00 54.28 234 VAL F N 1
ATOM 13282 C CA . VAL F 1 237 ? 24.441 18.221 84.126 1.00 52.88 234 VAL F CA 1
ATOM 13283 C C . VAL F 1 237 ? 24.793 16.845 83.565 1.00 52.89 234 VAL F C 1
ATOM 13284 O O . VAL F 1 237 ? 23.921 15.990 83.412 1.00 53.31 234 VAL F O 1
ATOM 13288 N N . LEU F 1 238 ? 26.070 16.642 83.245 1.00 52.55 235 LEU F N 1
ATOM 13289 C CA . LEU F 1 238 ? 26.540 15.363 82.706 1.00 52.20 235 LEU F CA 1
ATOM 13290 C C . LEU F 1 238 ? 27.075 14.484 83.840 1.00 50.54 235 LEU F C 1
ATOM 13291 O O . LEU F 1 238 ? 27.793 14.970 84.706 1.00 49.61 235 LEU F O 1
ATOM 13296 N N . PRO F 1 239 ? 26.715 13.188 83.840 1.00 49.89 236 PRO F N 1
ATOM 13297 C CA . PRO F 1 239 ? 27.163 12.246 84.860 1.00 48.70 236 PRO F CA 1
ATOM 13298 C C . PRO F 1 239 ? 28.524 11.647 84.512 1.00 48.36 236 PRO F C 1
ATOM 13299 O O . PRO F 1 239 ? 28.712 11.152 83.411 1.00 48.72 236 PRO F O 1
ATOM 13303 N N . VAL F 1 240 ? 29.455 11.688 85.455 1.00 47.72 237 VAL F N 1
ATOM 13304 C CA . VAL F 1 240 ? 30.794 11.155 85.246 1.00 47.89 237 VAL F CA 1
ATOM 13305 C C . VAL F 1 240 ? 31.143 10.151 86.331 1.00 47.23 237 VAL F C 1
ATOM 13306 O O . VAL F 1 240 ? 30.552 10.175 87.405 1.00 46.92 237 VAL F O 1
ATOM 13310 N N . SER F 1 241 ? 32.090 9.258 86.047 1.00 47.79 238 SER F N 1
ATOM 13311 C CA . SER F 1 241 ? 32.500 8.257 87.027 1.00 47.82 238 SER F CA 1
ATOM 13312 C C . SER F 1 241 ? 33.743 8.738 87.758 1.00 47.85 238 SER F C 1
ATOM 13313 O O . SER F 1 241 ? 34.449 9.628 87.282 1.00 47.82 238 SER F O 1
ATOM 13316 N N . THR F 1 242 ? 34.009 8.130 88.912 1.00 47.99 239 THR F N 1
ATOM 13317 C CA . THR F 1 242 ? 35.165 8.475 89.725 1.00 47.59 239 THR F CA 1
ATOM 13318 C C . THR F 1 242 ? 36.458 8.339 88.933 1.00 50.06 239 THR F C 1
ATOM 13319 O O . THR F 1 242 ? 37.321 9.212 88.988 1.00 50.24 239 THR F O 1
ATOM 13323 N N . GLU F 1 243 ? 36.585 7.244 88.193 1.00 52.79 240 GLU F N 1
ATOM 13324 C CA . GLU F 1 243 ? 37.779 7.001 87.394 1.00 55.93 240 GLU F CA 1
ATOM 13325 C C . GLU F 1 243 ? 37.960 8.086 86.330 1.00 56.74 240 GLU F C 1
ATOM 13326 O O . GLU F 1 243 ? 39.067 8.587 86.126 1.00 57.24 240 GLU F O 1
ATOM 13332 N N . GLU F 1 244 ? 36.867 8.450 85.669 1.00 57.40 241 GLU F N 1
ATOM 13333 C CA . GLU F 1 244 ? 36.894 9.482 84.630 1.00 58.31 241 GLU F CA 1
ATOM 13334 C C . GLU F 1 244 ? 37.198 10.880 85.171 1.00 57.77 241 GLU F C 1
ATOM 13335 O O . GLU F 1 244 ? 37.792 11.699 84.478 1.00 58.35 241 GLU F O 1
ATOM 13341 N N . PHE F 1 245 ? 36.805 11.143 86.412 1.00 57.49 242 PHE F N 1
ATOM 13342 C CA . PHE F 1 245 ? 37.028 12.453 87.030 1.00 57.80 242 PHE F CA 1
ATOM 13343 C C . PHE F 1 245 ? 38.528 12.707 87.270 1.00 58.55 242 PHE F C 1
ATOM 13344 O O . PHE F 1 245 ? 38.999 13.835 87.157 1.00 58.51 242 PHE F O 1
ATOM 13352 N N . GLY F 1 246 ? 39.262 11.655 87.620 1.00 59.96 243 GLY F N 1
ATOM 13353 C CA . GLY F 1 246 ? 40.707 11.750 87.862 1.00 61.23 243 GLY F CA 1
ATOM 13354 C C . GLY F 1 246 ? 41.197 12.428 89.133 1.00 61.13 243 GLY F C 1
ATOM 13355 O O . GLY F 1 246 ? 42.315 12.951 89.160 1.00 61.81 243 GLY F O 1
ATOM 13356 N N . ALA F 1 247 ? 40.386 12.419 90.192 1.00 60.35 244 ALA F N 1
ATOM 13357 C CA . ALA F 1 247 ? 40.787 13.046 91.461 1.00 59.60 244 ALA F CA 1
ATOM 13358 C C . ALA F 1 247 ? 42.034 12.351 92.020 1.00 60.06 244 ALA F C 1
ATOM 13359 O O . ALA F 1 247 ? 42.215 11.146 91.843 1.00 61.09 244 ALA F O 1
ATOM 13361 N N . ALA F 1 248 ? 42.891 13.115 92.691 1.00 59.74 245 ALA F N 1
ATOM 13362 C CA . ALA F 1 248 ? 44.120 12.566 93.265 1.00 59.72 245 ALA F CA 1
ATOM 13363 C C . ALA F 1 248 ? 43.856 11.773 94.543 1.00 58.50 245 ALA F C 1
ATOM 13364 O O . ALA F 1 248 ? 44.402 10.684 94.730 1.00 59.91 245 ALA F O 1
ATOM 13366 N N . ALA F 1 249 ? 43.020 12.320 95.420 1.00 56.00 246 ALA F N 1
ATOM 13367 C CA . ALA F 1 249 ? 42.700 11.656 96.675 1.00 54.32 246 ALA F CA 1
ATOM 13368 C C . ALA F 1 249 ? 41.498 10.738 96.525 1.00 53.02 246 ALA F C 1
ATOM 13369 O O . ALA F 1 249 ? 40.487 11.100 95.915 1.00 53.58 246 ALA F O 1
ATOM 13371 N N . ALA F 1 250 ? 41.612 9.547 97.094 1.00 51.61 247 ALA F N 1
ATOM 13372 C CA . ALA F 1 250 ? 40.546 8.572 97.033 1.00 50.52 247 ALA F CA 1
ATOM 13373 C C . ALA F 1 250 ? 39.343 9.014 97.867 1.00 49.37 247 ALA F C 1
ATOM 13374 O O . ALA F 1 250 ? 39.503 9.534 98.966 1.00 49.52 247 ALA F O 1
ATOM 13376 N N . ARG F 1 251 ? 38.148 8.844 97.308 1.00 48.66 248 ARG F N 1
ATOM 13377 C CA . ARG F 1 251 ? 36.896 9.187 97.988 1.00 47.90 248 ARG F CA 1
ATOM 13378 C C . ARG F 1 251 ? 36.052 7.987 98.359 1.00 47.04 248 ARG F C 1
ATOM 13379 O O . ARG F 1 251 ? 36.191 6.912 97.782 1.00 48.42 248 ARG F O 1
ATOM 13387 N N . PRO F 1 252 ? 35.173 8.174 99.346 1.00 45.87 249 PRO F N 1
ATOM 13388 C CA . PRO F 1 252 ? 34.289 7.121 99.791 1.00 45.86 249 PRO F CA 1
ATOM 13389 C C . PRO F 1 252 ? 33.149 6.945 98.801 1.00 45.47 249 PRO F C 1
ATOM 13390 O O . PRO F 1 252 ? 32.583 7.934 98.333 1.00 44.00 249 PRO F O 1
ATOM 13394 N N . LYS F 1 253 ? 32.823 5.704 98.472 1.00 45.91 250 LYS F N 1
ATOM 13395 C CA . LYS F 1 253 ? 31.737 5.450 97.545 1.00 46.87 250 LYS F CA 1
ATOM 13396 C C . LYS F 1 253 ? 30.462 5.895 98.248 1.00 47.07 250 LYS F C 1
ATOM 13397 O O . LYS F 1 253 ? 29.583 6.499 97.640 1.00 47.69 250 LYS F O 1
ATOM 13403 N N . TYR F 1 254 ? 30.383 5.609 99.544 1.00 47.78 251 TYR F N 1
ATOM 13404 C CA . TYR F 1 254 ? 29.230 5.982 100.346 1.00 48.24 251 TYR F CA 1
ATOM 13405 C C . TYR F 1 254 ? 29.665 6.688 101.618 1.00 48.37 251 TYR F C 1
ATOM 13406 O O . TYR F 1 254 ? 30.102 6.043 102.569 1.00 48.80 251 TYR F O 1
ATOM 13415 N N . SER F 1 255 ? 29.553 8.009 101.639 1.00 48.74 252 SER F N 1
ATOM 13416 C CA . SER F 1 255 ? 29.929 8.773 102.819 1.00 49.28 252 SER F CA 1
ATOM 13417 C C . SER F 1 255 ? 28.634 9.200 103.493 1.00 49.23 252 SER F C 1
ATOM 13418 O O . SER F 1 255 ? 28.216 10.355 103.417 1.00 49.28 252 SER F O 1
ATOM 13421 N N . ILE F 1 256 ? 27.995 8.228 104.133 1.00 50.23 253 ILE F N 1
ATOM 13422 C CA . ILE F 1 256 ? 26.734 8.424 104.834 1.00 50.42 253 ILE F CA 1
ATOM 13423 C C . ILE F 1 256 ? 26.883 7.959 106.279 1.00 50.37 253 ILE F C 1
ATOM 13424 O O . ILE F 1 256 ? 27.472 6.911 106.532 1.00 50.10 253 ILE F O 1
ATOM 13429 N N . PHE F 1 257 ? 26.370 8.741 107.226 1.00 50.34 254 PHE F N 1
ATOM 13430 C CA . PHE F 1 257 ? 26.458 8.369 108.632 1.00 50.42 254 PHE F CA 1
ATOM 13431 C C . PHE F 1 257 ? 25.131 7.828 109.138 1.00 51.46 254 PHE F C 1
ATOM 13432 O O . PHE F 1 257 ? 24.090 7.978 108.493 1.00 51.56 254 PHE F O 1
ATOM 13440 N N . GLN F 1 258 ? 25.184 7.206 110.312 1.00 51.72 255 GLN F N 1
ATOM 13441 C CA . GLN F 1 258 ? 24.000 6.694 110.963 1.00 52.70 255 GLN F CA 1
ATOM 13442 C C . GLN F 1 258 ? 23.981 7.703 112.099 1.00 52.83 255 GLN F C 1
ATOM 13443 O O . GLN F 1 258 ? 25.036 8.005 112.669 1.00 51.50 255 GLN F O 1
ATOM 13449 N N . HIS F 1 259 ? 22.815 8.252 112.409 1.00 53.77 256 HIS F N 1
ATOM 13450 C CA . HIS F 1 259 ? 22.710 9.242 113.474 1.00 54.01 256 HIS F CA 1
ATOM 13451 C C . HIS F 1 259 ? 22.263 8.631 114.794 1.00 53.74 256 HIS F C 1
ATOM 13452 O O . HIS F 1 259 ? 21.225 9.009 115.334 1.00 55.05 256 HIS F O 1
ATOM 13459 N N . ASN F 1 260 ? 23.055 7.702 115.323 1.00 52.37 257 ASN F N 1
ATOM 13460 C CA . ASN F 1 260 ? 22.717 7.045 116.587 1.00 52.85 257 ASN F CA 1
ATOM 13461 C C . ASN F 1 260 ? 22.815 7.966 117.797 1.00 51.70 257 ASN F C 1
ATOM 13462 O O . ASN F 1 260 ? 21.820 8.213 118.463 1.00 53.25 257 ASN F O 1
ATOM 13467 N N . MET F 1 261 ? 24.010 8.469 118.082 1.00 49.84 258 MET F N 1
ATOM 13468 C CA . MET F 1 261 ? 24.202 9.361 119.225 1.00 49.04 258 MET F CA 1
ATOM 13469 C C . MET F 1 261 ? 23.135 10.434 119.343 1.00 48.67 258 MET F C 1
ATOM 13470 O O . MET F 1 261 ? 22.673 10.705 120.446 1.00 49.70 258 MET F O 1
ATOM 13475 N N . LEU F 1 262 ? 22.745 11.054 118.233 1.00 48.40 259 LEU F N 1
ATOM 13476 C CA . LEU F 1 262 ? 21.704 12.083 118.303 1.00 48.99 259 LEU F CA 1
ATOM 13477 C C . LEU F 1 262 ? 20.411 11.465 118.800 1.00 49.32 259 LEU F C 1
ATOM 13478 O O . LEU F 1 262 ? 19.772 11.990 119.706 1.00 50.08 259 LEU F O 1
ATOM 13483 N N . ARG F 1 263 ? 20.043 10.336 118.209 1.00 49.22 260 ARG F N 1
ATOM 13484 C CA . ARG F 1 263 ? 18.820 9.641 118.579 1.00 50.83 260 ARG F CA 1
ATOM 13485 C C . ARG F 1 263 ? 18.925 9.074 120.001 1.00 51.01 260 ARG F C 1
ATOM 13486 O O . ARG F 1 263 ? 17.979 9.164 120.786 1.00 51.79 260 ARG F O 1
ATOM 13494 N N . LEU F 1 264 ? 20.085 8.515 120.334 1.00 49.98 261 LEU F N 1
ATOM 13495 C CA . LEU F 1 264 ? 20.307 7.940 121.655 1.00 50.37 261 LEU F CA 1
ATOM 13496 C C . LEU F 1 264 ? 20.350 8.991 122.757 1.00 50.54 261 LEU F C 1
ATOM 13497 O O . LEU F 1 264 ? 19.972 8.704 123.884 1.00 51.05 261 LEU F O 1
ATOM 13502 N N . ASN F 1 265 ? 20.810 10.201 122.445 1.00 50.59 262 ASN F N 1
ATOM 13503 C CA . ASN F 1 265 ? 20.876 11.254 123.460 1.00 51.55 262 ASN F CA 1
ATOM 13504 C C . ASN F 1 265 ? 19.667 12.179 123.485 1.00 53.15 262 ASN F C 1
ATOM 13505 O O . ASN F 1 265 ? 19.756 13.305 123.971 1.00 52.33 262 ASN F O 1
ATOM 13510 N N . GLY F 1 266 ? 18.545 11.702 122.949 1.00 55.50 263 GLY F N 1
ATOM 13511 C CA . GLY F 1 266 ? 17.301 12.471 122.924 1.00 57.43 263 GLY F CA 1
ATOM 13512 C C . GLY F 1 266 ? 17.135 13.587 121.908 1.00 58.01 263 GLY F C 1
ATOM 13513 O O . GLY F 1 266 ? 16.060 14.171 121.830 1.00 59.03 263 GLY F O 1
ATOM 13514 N N . PHE F 1 267 ? 18.172 13.908 121.136 1.00 57.69 264 PHE F N 1
ATOM 13515 C CA . PHE F 1 267 ? 18.040 14.977 120.146 1.00 58.20 264 PHE F CA 1
ATOM 13516 C C . PHE F 1 267 ? 17.081 14.566 119.033 1.00 60.10 264 PHE F C 1
ATOM 13517 O O . PHE F 1 267 ? 16.887 13.377 118.773 1.00 60.53 264 PHE F O 1
ATOM 13525 N N . LEU F 1 268 ? 16.488 15.556 118.375 1.00 62.01 265 LEU F N 1
ATOM 13526 C CA . LEU F 1 268 ? 15.544 15.297 117.296 1.00 63.97 265 LEU F CA 1
ATOM 13527 C C . LEU F 1 268 ? 16.302 15.187 115.970 1.00 63.13 265 LEU F C 1
ATOM 13528 O O . LEU F 1 268 ? 17.368 15.785 115.801 1.00 62.34 265 LEU F O 1
ATOM 13533 N N . GLN F 1 269 ? 15.755 14.404 115.041 1.00 63.61 266 GLN F N 1
ATOM 13534 C CA . GLN F 1 269 ? 16.374 14.199 113.729 1.00 62.75 266 GLN F CA 1
ATOM 13535 C C . GLN F 1 269 ? 16.652 15.479 112.954 1.00 61.43 266 GLN F C 1
ATOM 13536 O O . GLN F 1 269 ? 15.870 16.427 112.994 1.00 62.92 266 GLN F O 1
ATOM 13542 N N . MET F 1 270 ? 17.780 15.482 112.246 1.00 58.64 267 MET F N 1
ATOM 13543 C CA . MET F 1 270 ? 18.197 16.610 111.431 1.00 56.61 267 MET F CA 1
ATOM 13544 C C . MET F 1 270 ? 17.224 16.715 110.269 1.00 56.11 267 MET F C 1
ATOM 13545 O O . MET F 1 270 ? 16.503 15.759 109.973 1.00 56.25 267 MET F O 1
ATOM 13550 N N . PRO F 1 271 ? 17.178 17.881 109.611 1.00 54.54 268 PRO F N 1
ATOM 13551 C CA . PRO F 1 271 ? 16.275 17.995 108.480 1.00 53.90 268 PRO F CA 1
ATOM 13552 C C . PRO F 1 271 ? 16.913 17.275 107.299 1.00 51.88 268 PRO F C 1
ATOM 13553 O O . PRO F 1 271 ? 18.114 17.007 107.329 1.00 50.62 268 PRO F O 1
ATOM 13557 N N . SER F 1 272 ? 16.129 16.953 106.276 1.00 51.24 269 SER F N 1
ATOM 13558 C CA . SER F 1 272 ? 16.660 16.267 105.106 1.00 49.30 269 SER F CA 1
ATOM 13559 C C . SER F 1 272 ? 17.599 17.196 104.352 1.00 47.87 269 SER F C 1
ATOM 13560 O O . SER F 1 272 ? 17.645 18.394 104.628 1.00 46.94 269 SER F O 1
ATOM 13563 N N . TRP F 1 273 ? 18.354 16.649 103.404 1.00 46.89 270 TRP F N 1
ATOM 13564 C CA . TRP F 1 273 ? 19.277 17.475 102.642 1.00 46.22 270 TRP F CA 1
ATOM 13565 C C . TRP F 1 273 ? 18.501 18.427 101.744 1.00 46.87 270 TRP F C 1
ATOM 13566 O O . TRP F 1 273 ? 18.990 19.507 101.432 1.00 46.69 270 TRP F O 1
ATOM 13577 N N . GLU F 1 274 ? 17.293 18.030 101.331 1.00 48.10 271 GLU F N 1
ATOM 13578 C CA . GLU F 1 274 ? 16.465 18.891 100.483 1.00 48.70 271 GLU F CA 1
ATOM 13579 C C . GLU F 1 274 ? 16.041 20.093 101.327 1.00 48.85 271 GLU F C 1
ATOM 13580 O O . GLU F 1 274 ? 16.126 21.242 100.888 1.00 48.72 271 GLU F O 1
ATOM 13586 N N . GLU F 1 275 ? 15.571 19.806 102.540 1.00 48.93 272 GLU F N 1
ATOM 13587 C CA . GLU F 1 275 ? 15.128 20.838 103.476 1.00 49.83 272 GLU F CA 1
ATOM 13588 C C . GLU F 1 275 ? 16.278 21.766 103.827 1.00 48.49 272 GLU F C 1
ATOM 13589 O O . GLU F 1 275 ? 16.085 22.975 103.969 1.00 48.84 272 GLU F O 1
ATOM 13595 N N . GLY F 1 276 ? 17.472 21.195 103.968 1.00 46.63 273 GLY F N 1
ATOM 13596 C CA . GLY F 1 276 ? 18.658 21.972 104.296 1.00 45.63 273 GLY F CA 1
ATOM 13597 C C . GLY F 1 276 ? 19.025 22.863 103.127 1.00 45.43 273 GLY F C 1
ATOM 13598 O O . GLY F 1 276 ? 19.370 24.026 103.303 1.00 45.89 273 GLY F O 1
ATOM 13599 N N . LEU F 1 277 ? 18.946 22.307 101.925 1.00 45.58 274 LEU F N 1
ATOM 13600 C CA . LEU F 1 277 ? 19.262 23.050 100.719 1.00 46.06 274 LEU F CA 1
ATOM 13601 C C . LEU F 1 277 ? 18.191 24.109 100.491 1.00 49.09 274 LEU F C 1
ATOM 13602 O O . LEU F 1 277 ? 18.464 25.169 99.928 1.00 49.44 274 LEU F O 1
ATOM 13607 N N . GLU F 1 278 ? 16.968 23.826 100.934 1.00 51.63 275 GLU F N 1
ATOM 13608 C CA . GLU F 1 278 ? 15.890 24.776 100.763 1.00 54.14 275 GLU F CA 1
ATOM 13609 C C . GLU F 1 278 ? 16.195 26.052 101.551 1.00 55.41 275 GLU F C 1
ATOM 13610 O O . GLU F 1 278 ? 16.001 27.144 101.021 1.00 56.42 275 GLU F O 1
ATOM 13616 N N . ARG F 1 279 ? 16.679 25.907 102.780 1.00 55.67 276 ARG F N 1
ATOM 13617 C CA . ARG F 1 279 ? 17.013 27.056 103.613 1.00 57.06 276 ARG F CA 1
ATOM 13618 C C . ARG F 1 279 ? 18.174 27.860 103.032 1.00 56.51 276 ARG F C 1
ATOM 13619 O O . ARG F 1 279 ? 18.213 29.084 103.154 1.00 58.46 276 ARG F O 1
ATOM 13627 N N . PHE F 1 280 ? 19.119 27.167 102.404 1.00 54.97 277 PHE F N 1
ATOM 13628 C CA . PHE F 1 280 ? 20.284 27.816 101.831 1.00 54.59 277 PHE F CA 1
ATOM 13629 C C . PHE F 1 280 ? 19.848 28.928 100.891 1.00 56.01 277 PHE F C 1
ATOM 13630 O O . PHE F 1 280 ? 20.434 30.005 100.896 1.00 56.63 277 PHE F O 1
ATOM 13638 N N . PHE F 1 281 ? 18.829 28.661 100.078 1.00 57.44 278 PHE F N 1
ATOM 13639 C CA . PHE F 1 281 ? 18.326 29.668 99.142 1.00 59.73 278 PHE F CA 1
ATOM 13640 C C . PHE F 1 281 ? 17.526 30.750 99.839 1.00 62.27 278 PHE F C 1
ATOM 13641 O O . PHE F 1 281 ? 17.659 31.925 99.506 1.00 64.27 278 PHE F O 1
ATOM 13649 N N . ILE F 1 282 ? 16.698 30.365 100.803 1.00 63.38 279 ILE F N 1
ATOM 13650 C CA . ILE F 1 282 ? 15.895 31.345 101.529 1.00 65.60 279 ILE F CA 1
ATOM 13651 C C . ILE F 1 282 ? 16.784 32.335 102.277 1.00 66.11 279 ILE F C 1
ATOM 13652 O O . ILE F 1 282 ? 16.439 33.508 102.407 1.00 67.88 279 ILE F O 1
ATOM 13657 N N . GLU F 1 283 ? 17.937 31.864 102.745 1.00 64.99 280 GLU F N 1
ATOM 13658 C CA . GLU F 1 283 ? 18.870 32.715 103.483 1.00 65.54 280 GLU F CA 1
ATOM 13659 C C . GLU F 1 283 ? 19.969 33.334 102.605 1.00 65.10 280 GLU F C 1
ATOM 13660 O O . GLU F 1 283 ? 20.876 33.985 103.118 1.00 65.67 280 GLU F O 1
ATOM 13666 N N . THR F 1 284 ? 19.883 33.141 101.289 1.00 64.64 281 THR F N 1
ATOM 13667 C CA . THR F 1 284 ? 20.880 33.691 100.358 1.00 63.99 281 THR F CA 1
ATOM 13668 C C . THR F 1 284 ? 20.234 34.089 99.028 1.00 64.75 281 THR F C 1
ATOM 13669 O O . THR F 1 284 ? 19.434 35.024 98.964 1.00 66.02 281 THR F O 1
#